Protein 2LSK (pdb70)

InterPro domains:
  IPR001126 UmuC domain [PF00817] (422-451)
  IPR001126 UmuC domain [PF00817] (505-622)
  IPR001126 UmuC domain [PS50173] (419-653)
  IPR001357 BRCT domain [PF00533] (45-118)
  IPR001357 BRCT domain [PS50172] (44-131)
  IPR001357 BRCT domain [SM00292] (46-121)
  IPR012112 DNA repair protein Rev1 [PIRSF036573] (1-1250)
  IPR017961 DNA polymerase, Y-family, little finger domain [PF11799] (709-828)
  IPR025527 HUWE1/REV1, ubiquitin-binding motif [PF14377] (934-954)
  IPR025527 HUWE1/REV1, ubiquitin-binding motif [PF14377] (1013-1042)
  IPR031991 DNA repair protein Rev1, C-terminal [PF16727] (1167-1248)
  IPR036420 BRCT domain superfamily [G3DSA:3.40.50.10190] (38-133)
  IPR036420 BRCT domain superfamily [SSF52113] (41-131)
  IPR036775 DNA polymerase, Y-family, little finger domain superfamily [G3DSA:3.30.1490.100] (708-833)
  IPR036775 DNA polymerase, Y-family, little finger domain superfamily [SSF100879] (708-822)
  IPR038401 Rev1, C-terminal domain superfamily [G3DSA:1.20.58.1280] (1140-1242)
  IPR043128 Reverse transcriptase/Diguanylate cyclase domain [G3DSA:3.30.70.270] (380-452)
  IPR043128 Reverse transcriptase/Diguanylate cyclase domain [G3DSA:3.30.70.270] (538-631)
  IPR043502 DNA/RNA polymerase superfamily [SSF56672] (400-703)
  IPR047346 DNA repair protein REV1, ubiquitin-binding motif 1/2 [cd19318] (929-962)

Foldseek 3Di:
DADPNQDDLVRRLVVVLCVLVVPQDDDVVNLVRLLVVLLVCVVVVVCVSVLSVLLRLLVRLVVDPPGVSVVSNVVNQVSNQVSCCVRVNGHDDPD/DDPDDDPVVVVVVVVD

Nearest PDB structures (foldseek):
  4ext-assembly2_A-2  TM=9.002E-01  e=3.610E-11  Homo sapiens
  2n1g-assembly1_A  TM=8.782E-01  e=1.124E-10  Homo sapiens
  4fjo-assembly1_A  TM=9.033E-01  e=3.318E-10  Mus musculus
  6ws0-assembly1_HHH-2  TM=9.053E-01  e=3.502E-10  Homo sapiens
  3vu7-assembly1_H  TM=8.871E-01  e=9.790E-10  Homo sapiens

Solvent-accessible surface area: 6961 Å² total; per-residue (Å²): 72,78,4,0,18,4,92,98,126,91,46,2,68,70,41,6,144,91,2,3,80,98,46,118,14,30,87,96,69,1,2,51,39,0,11,122,17,0,40,65,10,10,131,107,150,61,36,152,19,0,40,43,6,0,97,72,4,38,136,10,1,123,132,18,82,132,92,63,19,68,103,0,60,80,83,0,33,80,35,1,17,82,26,16,82,144,68,160,45,56,60,41,148,27,142,230,107,104,75,90,125,34,49,0,79,67,77,41,153,124,117

Stru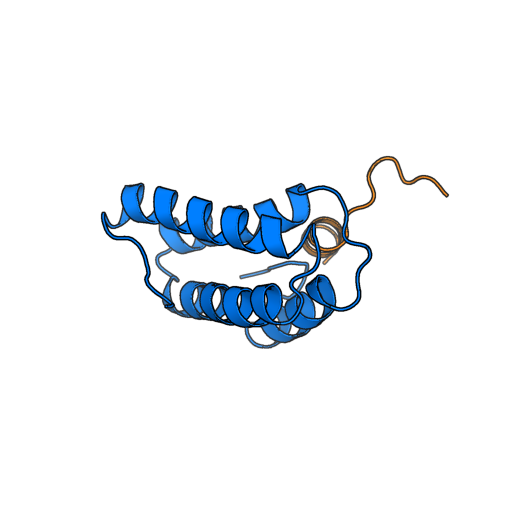cture (mmCIF, N/CA/C/O backbone):
data_2LSK
#
_entry.id   2LSK
#
loop_
_entity.id
_entity.type
_entity.pdbx_description
1 polymer 'DNA repair protein REV1'
2 polymer 'DNA polymerase eta'
#
loop_
_atom_site.group_PDB
_atom_site.id
_atom_site.type_symbol
_atom_site.label_atom_id
_atom_site.label_alt_id
_atom_site.label_comp_id
_atom_site.label_asym_id
_atom_site.label_entity_id
_atom_site.label_seq_id
_atom_site.pdbx_PDB_ins_code
_atom_site.Cartn_x
_atom_site.Cartn_y
_atom_site.Cartn_z
_atom_site.occupancy
_atom_site.B_iso_or_equiv
_atom_site.auth_seq_id
_atom_site.auth_comp_id
_atom_site.auth_asym_id
_atom_site.auth_atom_id
_atom_site.pdbx_PDB_model_num
ATOM 1 N N . GLY A 1 1 ? 5.060 -14.245 -2.482 1.00 0.00 1157 GLY A N 1
ATOM 2 C CA . GLY A 1 1 ? 3.741 -13.597 -2.262 1.00 0.00 1157 GLY A CA 1
ATOM 3 C C . GLY A 1 1 ? 3.699 -12.727 -1.011 1.00 0.00 1157 GLY A C 1
ATOM 4 O O . GLY A 1 1 ? 2.610 -12.397 -0.514 1.00 0.00 1157 GLY A O 1
ATOM 8 N N . ASN A 1 2 ? 4.886 -12.334 -0.520 1.00 0.00 1158 ASN A N 1
ATOM 9 C CA . ASN A 1 2 ? 5.032 -11.543 0.718 1.00 0.00 1158 ASN A CA 1
ATOM 10 C C . ASN A 1 2 ? 4.694 -10.064 0.454 1.00 0.00 1158 ASN A C 1
ATOM 11 O O . ASN A 1 2 ? 5.081 -9.509 -0.582 1.00 0.00 1158 ASN A O 1
ATOM 22 N N . LEU A 1 3 ? 3.976 -9.443 1.406 1.00 0.00 1159 LEU A N 1
ATOM 23 C CA . LEU A 1 3 ? 3.467 -8.069 1.282 1.00 0.00 1159 LEU A CA 1
ATOM 24 C C . LEU A 1 3 ? 3.295 -7.471 2.692 1.00 0.00 1159 LEU A C 1
ATOM 25 O O . LEU A 1 3 ? 2.466 -7.954 3.466 1.00 0.00 1159 LEU A O 1
ATOM 41 N N . ALA A 1 4 ? 4.105 -6.437 3.011 1.00 0.00 1160 ALA A N 1
ATOM 42 C CA . ALA A 1 4 ? 4.234 -5.856 4.377 1.00 0.00 1160 ALA A CA 1
ATOM 43 C C . ALA A 1 4 ? 4.496 -6.934 5.445 1.00 0.00 1160 ALA A C 1
ATOM 44 O O . ALA A 1 4 ? 3.960 -6.877 6.554 1.00 0.00 1160 ALA A O 1
ATOM 51 N N . GLY A 1 5 ? 5.308 -7.937 5.078 1.00 0.00 1161 GLY A N 1
ATOM 52 C CA . GLY A 1 5 ? 5.691 -9.014 5.993 1.00 0.00 1161 GLY A CA 1
ATOM 53 C C . GLY A 1 5 ? 4.694 -10.168 6.018 1.00 0.00 1161 GLY A C 1
ATOM 54 O O . GLY A 1 5 ? 5.033 -11.281 6.442 1.00 0.00 1161 GLY A O 1
ATOM 58 N N . ALA A 1 6 ? 3.469 -9.895 5.555 1.00 0.00 1162 ALA A N 1
ATOM 59 C CA . ALA A 1 6 ? 2.393 -10.876 5.482 1.00 0.00 1162 ALA A CA 1
ATOM 60 C C . ALA A 1 6 ? 2.645 -11.845 4.322 1.00 0.00 1162 ALA A C 1
ATOM 61 O O . ALA A 1 6 ? 2.759 -11.425 3.168 1.00 0.00 1162 ALA A O 1
ATOM 68 N N . VAL A 1 7 ? 2.723 -13.134 4.644 1.00 0.00 1163 VAL A N 1
ATOM 69 C CA . VAL A 1 7 ? 3.155 -14.171 3.702 1.00 0.00 1163 VAL A CA 1
ATOM 70 C C . VAL A 1 7 ? 1.942 -14.769 2.957 1.00 0.00 1163 VAL A C 1
ATOM 71 O O . VAL A 1 7 ? 1.979 -14.973 1.737 1.00 0.00 1163 VAL A O 1
ATOM 84 N N . GLU A 1 8 ? 0.858 -15.004 3.711 1.00 0.00 1164 GLU A N 1
ATOM 85 C CA . GLU A 1 8 ? -0.375 -15.627 3.205 1.00 0.00 1164 GLU A CA 1
ATOM 86 C C . GLU A 1 8 ? -1.347 -14.557 2.664 1.00 0.00 1164 GLU A C 1
ATOM 87 O O . GLU A 1 8 ? -1.215 -13.370 2.976 1.00 0.00 1164 GLU A O 1
ATOM 99 N N . PHE A 1 9 ? -2.340 -15.004 1.881 1.00 0.00 1165 PHE A N 1
ATOM 100 C CA . PHE A 1 9 ? -3.290 -14.113 1.177 1.00 0.00 1165 PHE A CA 1
ATOM 101 C C . PHE A 1 9 ? -4.306 -13.509 2.172 1.00 0.00 1165 PHE A C 1
ATOM 102 O O . PHE A 1 9 ? -4.760 -12.369 2.002 1.00 0.00 1165 PHE A O 1
ATOM 119 N N . ASN A 1 10 ? -4.657 -14.293 3.211 1.00 0.00 1166 ASN A N 1
ATOM 120 C CA . ASN A 1 10 ? -5.536 -13.826 4.305 1.00 0.00 1166 ASN A CA 1
ATOM 121 C C . ASN A 1 10 ? -4.779 -12.853 5.237 1.00 0.00 1166 ASN A C 1
ATOM 122 O O . ASN A 1 10 ? -5.386 -11.954 5.834 1.00 0.00 1166 ASN A O 1
ATOM 133 N N . ASP A 1 11 ? -3.444 -13.045 5.334 1.00 0.00 1167 ASP A N 1
ATOM 134 C CA . ASP A 1 11 ? -2.569 -12.225 6.191 1.00 0.00 1167 ASP A CA 1
ATOM 135 C C . ASP A 1 11 ? -2.436 -10.811 5.629 1.00 0.00 1167 ASP A C 1
ATOM 136 O O . ASP A 1 11 ? -2.576 -9.848 6.373 1.00 0.00 1167 ASP A O 1
ATOM 145 N N . VAL A 1 12 ? -2.154 -10.700 4.304 1.00 0.00 1168 VAL A N 1
ATOM 146 C CA . VAL A 1 12 ? -1.938 -9.388 3.634 1.00 0.00 1168 VAL A CA 1
ATOM 147 C C . VAL A 1 12 ? -3.184 -8.511 3.738 1.00 0.00 1168 VAL A C 1
ATOM 148 O O . VAL A 1 12 ? -3.096 -7.302 3.886 1.00 0.00 1168 VAL A O 1
ATOM 161 N N . LYS A 1 13 ? -4.339 -9.165 3.715 1.00 0.00 1169 LYS A N 1
ATOM 162 C CA . LYS A 1 13 ? -5.635 -8.496 3.721 1.00 0.00 1169 LYS A CA 1
ATOM 163 C C . LYS A 1 13 ? -5.864 -7.846 5.104 1.00 0.00 1169 LYS A C 1
ATOM 164 O O . LYS A 1 13 ? -6.144 -6.645 5.204 1.00 0.00 1169 LYS A O 1
ATOM 183 N N . THR A 1 14 ? -5.646 -8.659 6.149 1.00 0.00 1170 THR A N 1
ATOM 184 C CA . THR A 1 14 ? -5.830 -8.270 7.557 1.00 0.00 1170 THR A CA 1
ATOM 185 C C . THR A 1 14 ? -4.753 -7.259 8.021 1.00 0.00 1170 THR A C 1
ATOM 186 O O . THR A 1 14 ? -5.047 -6.336 8.787 1.00 0.00 1170 THR A O 1
ATOM 197 N N . LEU A 1 15 ? -3.520 -7.423 7.509 1.00 0.00 1171 LEU A N 1
ATOM 198 C CA . LEU A 1 15 ? -2.358 -6.613 7.935 1.00 0.00 1171 LEU A CA 1
ATOM 199 C C . LEU A 1 15 ? -2.445 -5.223 7.299 1.00 0.00 1171 LEU A C 1
ATOM 200 O O . LEU A 1 15 ? -2.196 -4.220 7.970 1.00 0.00 1171 LEU A O 1
ATOM 216 N N . LEU A 1 16 ? -2.801 -5.175 5.998 1.00 0.00 1172 LEU A N 1
ATOM 217 C CA . LEU A 1 16 ? -2.966 -3.900 5.264 1.00 0.00 1172 LEU A CA 1
ATOM 218 C C . LEU A 1 16 ? -4.247 -3.192 5.687 1.00 0.00 1172 LEU A C 1
ATOM 219 O O . LEU A 1 16 ? -4.367 -1.976 5.530 1.00 0.00 1172 LEU A O 1
ATOM 235 N N . ARG A 1 17 ? -5.191 -3.969 6.244 1.00 0.00 1173 ARG A N 1
ATOM 236 C CA . ARG A 1 17 ? -6.399 -3.427 6.878 1.00 0.00 1173 ARG A CA 1
ATOM 237 C C . ARG A 1 17 ? -6.021 -2.589 8.115 1.00 0.00 1173 ARG A C 1
ATOM 238 O O . ARG A 1 17 ? -6.574 -1.518 8.340 1.00 0.00 1173 ARG A O 1
ATOM 259 N N . GLU A 1 18 ? -5.061 -3.109 8.901 1.00 0.00 1174 GLU A N 1
ATOM 260 C CA . GLU A 1 18 ? -4.507 -2.402 10.069 1.00 0.00 1174 GLU A CA 1
ATOM 261 C C . GLU A 1 18 ? -3.636 -1.220 9.610 1.00 0.00 1174 GLU A C 1
ATOM 262 O O . GLU A 1 18 ? -3.810 -0.103 10.086 1.00 0.00 1174 GLU A O 1
ATOM 274 N N . TRP A 1 19 ? -2.768 -1.482 8.607 1.00 0.00 1175 TRP A N 1
ATOM 275 C CA . TRP A 1 19 ? -1.741 -0.519 8.108 1.00 0.00 1175 TRP A CA 1
ATOM 276 C C . TRP A 1 19 ? -2.362 0.832 7.730 1.00 0.00 1175 TRP A C 1
ATOM 277 O O . TRP A 1 19 ? -1.779 1.894 7.965 1.00 0.00 1175 TRP A O 1
ATOM 298 N N . ILE A 1 20 ? -3.566 0.771 7.175 1.00 0.00 1176 ILE A N 1
ATOM 299 C CA . ILE A 1 20 ? -4.245 1.945 6.647 1.00 0.00 1176 ILE A CA 1
ATOM 300 C C . ILE A 1 20 ? -5.092 2.672 7.715 1.00 0.00 1176 ILE A C 1
ATOM 301 O O . ILE A 1 20 ? -5.237 3.893 7.665 1.00 0.00 1176 ILE A O 1
ATOM 317 N N . THR A 1 21 ? -5.629 1.923 8.690 1.00 0.00 1177 THR A N 1
ATOM 318 C CA . THR A 1 21 ? -6.622 2.464 9.647 1.00 0.00 1177 THR A CA 1
ATOM 319 C C . THR A 1 21 ? -5.979 2.899 10.980 1.00 0.00 1177 THR A C 1
ATOM 320 O O . THR A 1 21 ? -6.511 3.786 11.657 1.00 0.00 1177 THR A O 1
ATOM 331 N N . THR A 1 22 ? -4.828 2.301 11.352 1.00 0.00 1178 THR A N 1
ATOM 332 C CA . THR A 1 22 ? -4.278 2.442 12.722 1.00 0.00 1178 THR A CA 1
ATOM 333 C C . THR A 1 22 ? -2.902 3.137 12.747 1.00 0.00 1178 THR A C 1
ATOM 334 O O . THR A 1 22 ? -2.457 3.569 13.818 1.00 0.00 1178 THR A O 1
ATOM 345 N N . ILE A 1 23 ? -2.231 3.259 11.582 1.00 0.00 1179 ILE A N 1
ATOM 346 C CA . ILE A 1 23 ? -0.829 3.732 11.522 1.00 0.00 1179 ILE A CA 1
ATOM 347 C C . ILE A 1 23 ? -0.755 5.234 11.176 1.00 0.00 1179 ILE A C 1
ATOM 348 O O . ILE A 1 23 ? -1.608 5.777 10.460 1.00 0.00 1179 ILE A O 1
ATOM 364 N N . SER A 1 24 ? 0.290 5.866 11.726 1.00 0.00 1180 SER A N 1
ATOM 365 C CA . SER A 1 24 ? 0.721 7.264 11.492 1.00 0.00 1180 SER A CA 1
ATOM 366 C C . SER A 1 24 ? 1.320 7.457 10.080 1.00 0.00 1180 SER A C 1
ATOM 367 O O . SER A 1 24 ? 2.021 8.449 9.837 1.00 0.00 1180 SER A O 1
ATOM 375 N N . ASP A 1 25 ? 0.974 6.564 9.159 1.00 0.00 1181 ASP A N 1
ATOM 376 C CA . ASP A 1 25 ? 1.905 5.946 8.225 1.00 0.00 1181 ASP A CA 1
ATOM 377 C C . ASP A 1 25 ? 2.911 6.898 7.531 1.00 0.00 1181 ASP A C 1
ATOM 378 O O . ASP A 1 25 ? 2.527 7.940 6.991 1.00 0.00 1181 ASP A O 1
ATOM 387 N N . PRO A 1 26 ? 4.242 6.532 7.683 1.00 0.00 1182 PRO A N 1
ATOM 388 C CA . PRO A 1 26 ? 5.445 7.024 6.947 1.00 0.00 1182 PRO A CA 1
ATOM 389 C C . PRO A 1 26 ? 5.252 7.561 5.512 1.00 0.00 1182 PRO A C 1
ATOM 390 O O . PRO A 1 26 ? 4.165 7.567 4.944 1.00 0.00 1182 PRO A O 1
ATOM 401 N N . MET A 1 27 ? 6.390 8.023 4.960 1.00 0.00 1183 MET A N 1
ATOM 402 C CA . MET A 1 27 ? 6.507 8.593 3.605 1.00 0.00 1183 MET A CA 1
ATOM 403 C C . MET A 1 27 ? 5.895 7.652 2.542 1.00 0.00 1183 MET A C 1
ATOM 404 O O . MET A 1 27 ? 5.817 6.436 2.744 1.00 0.00 1183 MET A O 1
ATOM 418 N N . GLU A 1 28 ? 5.498 8.233 1.393 1.00 0.00 1184 GLU A N 1
ATOM 419 C CA . GLU A 1 28 ? 4.695 7.546 0.346 1.00 0.00 1184 GLU A CA 1
ATOM 420 C C . GLU A 1 28 ? 5.355 6.260 -0.216 1.00 0.00 1184 GLU A C 1
ATOM 421 O O . GLU A 1 28 ? 4.701 5.535 -0.959 1.00 0.00 1184 GLU A O 1
ATOM 433 N N . GLU A 1 29 ? 6.632 5.986 0.153 1.00 0.00 1185 GLU A N 1
ATOM 434 C CA . GLU A 1 29 ? 7.338 4.720 -0.169 1.00 0.00 1185 GLU A CA 1
ATOM 435 C C . GLU A 1 29 ? 6.489 3.478 0.177 1.00 0.00 1185 GLU A C 1
ATOM 436 O O . GLU A 1 29 ? 6.465 2.515 -0.583 1.00 0.00 1185 GLU A O 1
ATOM 448 N N . ASP A 1 30 ? 5.807 3.541 1.336 1.00 0.00 1186 ASP A N 1
ATOM 449 C CA . ASP A 1 30 ? 4.967 2.446 1.872 1.00 0.00 1186 ASP A CA 1
ATOM 450 C C . ASP A 1 30 ? 3.731 2.174 0.979 1.00 0.00 1186 ASP A C 1
ATOM 451 O O . ASP A 1 30 ? 3.257 1.035 0.880 1.00 0.00 1186 ASP A O 1
ATOM 460 N N . ILE A 1 31 ? 3.239 3.228 0.309 1.00 0.00 1187 ILE A N 1
ATOM 461 C CA . ILE A 1 31 ? 2.153 3.125 -0.699 1.00 0.00 1187 ILE A CA 1
ATOM 462 C C . ILE A 1 31 ? 2.733 2.538 -2.010 1.00 0.00 1187 ILE A C 1
ATOM 463 O O . ILE A 1 31 ? 2.152 1.640 -2.658 1.00 0.00 1187 ILE A O 1
ATOM 479 N N . LEU A 1 32 ? 3.915 3.056 -2.382 1.00 0.00 1188 LEU A N 1
ATOM 480 C CA . LEU A 1 32 ? 4.652 2.617 -3.572 1.00 0.00 1188 LEU A CA 1
ATOM 481 C C . LEU A 1 32 ? 5.116 1.155 -3.436 1.00 0.00 1188 LEU A C 1
ATOM 482 O O . LEU A 1 32 ? 5.387 0.525 -4.444 1.00 0.00 1188 LEU A O 1
ATOM 498 N N . GLN A 1 33 ? 5.184 0.618 -2.192 1.00 0.00 1189 GLN A N 1
ATOM 499 C CA . GLN A 1 33 ? 5.461 -0.820 -1.950 1.00 0.00 1189 GLN A CA 1
ATOM 500 C C . GLN A 1 33 ? 4.370 -1.691 -2.598 1.00 0.00 1189 GLN A C 1
ATOM 501 O O . GLN A 1 33 ? 4.668 -2.700 -3.258 1.00 0.00 1189 GLN A O 1
ATOM 515 N N . VAL A 1 34 ? 3.103 -1.272 -2.404 1.00 0.00 1190 VAL A N 1
ATOM 516 C CA . VAL A 1 34 ? 1.937 -1.996 -2.943 1.00 0.00 1190 VAL A CA 1
ATOM 517 C C . VAL A 1 34 ? 1.877 -1.796 -4.468 1.00 0.00 1190 VAL A C 1
ATOM 518 O O . VAL A 1 34 ? 1.459 -2.699 -5.191 1.00 0.00 1190 VAL A O 1
ATOM 531 N N . VAL A 1 35 ? 2.304 -0.596 -4.935 1.00 0.00 1191 VAL A N 1
ATOM 532 C CA . VAL A 1 35 ? 2.454 -0.312 -6.388 1.00 0.00 1191 VAL A CA 1
ATOM 533 C C . VAL A 1 35 ? 3.470 -1.286 -7.040 1.00 0.00 1191 VAL A C 1
ATOM 534 O O . VAL A 1 35 ? 3.223 -1.830 -8.132 1.00 0.00 1191 VAL A O 1
ATOM 547 N N . LYS A 1 36 ? 4.606 -1.503 -6.348 1.00 0.00 1192 LYS A N 1
ATOM 548 C CA . LYS A 1 36 ? 5.665 -2.432 -6.798 1.00 0.00 1192 LYS A CA 1
ATOM 549 C C . LYS A 1 36 ? 5.115 -3.855 -6.882 1.00 0.00 1192 LYS A C 1
ATOM 550 O O . LYS A 1 36 ? 5.359 -4.553 -7.852 1.00 0.00 1192 LYS A O 1
ATOM 569 N N . TYR A 1 37 ? 4.337 -4.237 -5.856 1.00 0.00 1193 TYR A N 1
ATOM 570 C CA . TYR A 1 37 ? 3.694 -5.562 -5.768 1.00 0.00 1193 TYR A CA 1
ATOM 571 C C . TYR A 1 37 ? 2.698 -5.762 -6.922 1.00 0.00 1193 TYR A C 1
ATOM 572 O O . TYR A 1 37 ? 2.571 -6.855 -7.441 1.00 0.00 1193 TYR A O 1
ATOM 590 N N . CYS A 1 38 ? 2.015 -4.679 -7.320 1.00 0.00 1194 CYS A N 1
ATOM 591 C CA . CYS A 1 38 ? 1.098 -4.691 -8.469 1.00 0.00 1194 CYS A CA 1
ATOM 592 C C . CYS A 1 38 ? 1.859 -4.963 -9.770 1.00 0.00 1194 CYS A C 1
ATOM 593 O O . CYS A 1 38 ? 1.421 -5.767 -10.594 1.00 0.00 1194 CYS A O 1
ATOM 601 N N . THR A 1 39 ? 3.024 -4.309 -9.903 1.00 0.00 1195 THR A N 1
ATOM 602 C CA . THR A 1 39 ? 3.898 -4.449 -11.077 1.00 0.00 1195 THR A CA 1
ATOM 603 C C . THR A 1 39 ? 4.496 -5.879 -11.160 1.00 0.00 1195 THR A C 1
ATOM 604 O O . THR A 1 39 ? 4.549 -6.465 -12.239 1.00 0.00 1195 THR A O 1
ATOM 615 N N . ASP A 1 40 ? 4.919 -6.432 -10.002 1.00 0.00 1196 ASP A N 1
ATOM 616 C CA . ASP A 1 40 ? 5.456 -7.806 -9.898 1.00 0.00 1196 ASP A CA 1
ATOM 617 C C . ASP A 1 40 ? 4.373 -8.834 -10.264 1.00 0.00 1196 ASP A C 1
ATOM 618 O O . ASP A 1 40 ? 4.603 -9.704 -11.086 1.00 0.00 1196 ASP A O 1
ATOM 627 N N . LEU A 1 41 ? 3.176 -8.680 -9.679 1.00 0.00 1197 LEU A N 1
ATOM 628 C CA . LEU A 1 41 ? 2.010 -9.573 -9.924 1.00 0.00 1197 LEU A CA 1
ATOM 629 C C . LEU A 1 41 ? 1.527 -9.437 -11.390 1.00 0.00 1197 LEU A C 1
ATOM 630 O O . LEU A 1 41 ? 0.861 -10.326 -11.915 1.00 0.00 1197 LEU A O 1
ATOM 646 N N . ILE A 1 42 ? 1.855 -8.296 -12.018 1.00 0.00 1198 ILE A N 1
ATOM 647 C CA . ILE A 1 42 ? 1.664 -8.059 -13.462 1.00 0.00 1198 ILE A CA 1
ATOM 648 C C . ILE A 1 42 ? 2.657 -8.912 -14.296 1.00 0.00 1198 ILE A C 1
ATOM 649 O O . ILE A 1 42 ? 2.259 -9.512 -15.307 1.00 0.00 1198 ILE A O 1
ATOM 665 N N . GLU A 1 43 ? 3.932 -8.978 -13.851 1.00 0.00 1199 GLU A N 1
ATOM 666 C CA . GLU A 1 43 ? 4.984 -9.790 -14.530 1.00 0.00 1199 GLU A CA 1
ATOM 667 C C . GLU A 1 43 ? 4.658 -11.290 -14.398 1.00 0.00 1199 GLU A C 1
ATOM 668 O O . GLU A 1 43 ? 4.783 -12.065 -15.349 1.00 0.00 1199 GLU A O 1
ATOM 680 N N . GLU A 1 44 ? 4.212 -11.654 -13.188 1.00 0.00 1200 GLU A N 1
ATOM 681 C CA . GLU A 1 44 ? 3.952 -13.041 -12.771 1.00 0.00 1200 GLU A CA 1
ATOM 682 C C . GLU A 1 44 ? 2.552 -13.510 -13.199 1.00 0.00 1200 GLU A C 1
ATOM 683 O O . GLU A 1 44 ? 2.263 -14.713 -13.158 1.00 0.00 1200 GLU A O 1
ATOM 695 N N . LYS A 1 45 ? 1.702 -12.534 -13.600 1.00 0.00 1201 LYS A N 1
ATOM 696 C CA . LYS A 1 45 ? 0.317 -12.758 -14.065 1.00 0.00 1201 LYS A CA 1
ATOM 697 C C . LYS A 1 45 ? -0.584 -13.356 -12.954 1.00 0.00 1201 LYS A C 1
ATOM 698 O O . LYS A 1 45 ? -1.531 -14.097 -13.236 1.00 0.00 1201 LYS A O 1
ATOM 717 N N . ASP A 1 46 ? -0.300 -12.973 -11.690 1.00 0.00 1202 ASP A N 1
ATOM 718 C CA . ASP A 1 46 ? -1.115 -13.358 -10.508 1.00 0.00 1202 ASP A CA 1
ATOM 719 C C . ASP A 1 46 ? -2.080 -12.209 -10.146 1.00 0.00 1202 ASP A C 1
ATOM 720 O O . ASP A 1 46 ? -2.350 -11.934 -8.962 1.00 0.00 1202 ASP A O 1
ATOM 729 N N . LEU A 1 47 ? -2.672 -11.595 -11.186 1.00 0.00 1203 LEU A N 1
ATOM 730 C CA . LEU A 1 47 ? -3.522 -10.389 -11.041 1.00 0.00 1203 LEU A CA 1
ATOM 731 C C . LEU A 1 47 ? -4.902 -10.754 -10.453 1.00 0.00 1203 LEU A C 1
ATOM 732 O O . LEU A 1 47 ? -5.710 -9.873 -10.154 1.00 0.00 1203 LEU A O 1
ATOM 748 N N . GLU A 1 48 ? -5.159 -12.063 -10.301 1.00 0.00 1204 GLU A N 1
ATOM 749 C CA . GLU A 1 48 ? -6.353 -12.580 -9.621 1.00 0.00 1204 GLU A CA 1
ATOM 750 C C . GLU A 1 48 ? -6.412 -12.069 -8.159 1.00 0.00 1204 GLU A C 1
ATOM 751 O O . GLU A 1 48 ? -7.423 -11.510 -7.706 1.00 0.00 1204 GLU A O 1
ATOM 763 N N . LYS A 1 49 ? -5.282 -12.229 -7.458 1.00 0.00 1205 LYS A N 1
ATOM 764 C CA . LYS A 1 49 ? -5.123 -11.886 -6.048 1.00 0.00 1205 LYS A CA 1
ATOM 765 C C . LYS A 1 49 ? -4.792 -10.389 -5.923 1.00 0.00 1205 LYS A C 1
ATOM 766 O O . LYS A 1 49 ? -5.107 -9.754 -4.913 1.00 0.00 1205 LYS A O 1
ATOM 785 N N . LEU A 1 50 ? -4.154 -9.829 -6.958 1.00 0.00 1206 LEU A N 1
ATOM 786 C CA . LEU A 1 50 ? -3.784 -8.413 -6.970 1.00 0.00 1206 LEU A CA 1
ATOM 787 C C . LEU A 1 50 ? -5.047 -7.542 -7.109 1.00 0.00 1206 LEU A C 1
ATOM 788 O O . LEU A 1 50 ? -5.152 -6.519 -6.447 1.00 0.00 1206 LEU A O 1
ATOM 804 N N . ASP A 1 51 ? -6.010 -7.993 -7.941 1.00 0.00 1207 ASP A N 1
ATOM 805 C CA . ASP A 1 51 ? -7.349 -7.346 -8.080 1.00 0.00 1207 ASP A CA 1
ATOM 806 C C . ASP A 1 51 ? -8.082 -7.320 -6.732 1.00 0.00 1207 ASP A C 1
ATOM 807 O O . ASP A 1 51 ? -8.777 -6.349 -6.404 1.00 0.00 1207 ASP A O 1
ATOM 816 N N . LEU A 1 52 ? -7.909 -8.411 -5.965 1.00 0.00 1208 LEU A N 1
ATOM 817 C CA . LEU A 1 52 ? -8.441 -8.547 -4.607 1.00 0.00 1208 LEU A CA 1
ATOM 818 C C . LEU A 1 52 ? -7.865 -7.411 -3.743 1.00 0.00 1208 LEU A C 1
ATOM 819 O O . LEU A 1 52 ? -8.610 -6.672 -3.101 1.00 0.00 1208 LEU A O 1
ATOM 835 N N . VAL A 1 53 ? -6.527 -7.266 -3.788 1.00 0.00 1209 VAL A N 1
ATOM 836 C CA . VAL A 1 53 ? -5.800 -6.219 -3.043 1.00 0.00 1209 VAL A CA 1
ATOM 837 C C . VAL A 1 53 ? -6.228 -4.793 -3.491 1.00 0.00 1209 VAL A C 1
ATOM 838 O O . VAL A 1 53 ? -6.394 -3.929 -2.650 1.00 0.00 1209 VAL A O 1
ATOM 851 N N . ILE A 1 54 ? -6.462 -4.583 -4.807 1.00 0.00 1210 ILE A N 1
ATOM 852 C CA . ILE A 1 54 ? -6.826 -3.249 -5.372 1.00 0.00 1210 ILE A CA 1
ATOM 853 C C . ILE A 1 54 ? -8.216 -2.807 -4.892 1.00 0.00 1210 ILE A C 1
ATOM 854 O O . ILE A 1 54 ? -8.404 -1.669 -4.462 1.00 0.00 1210 ILE A O 1
ATOM 870 N N . LYS A 1 55 ? -9.169 -3.736 -4.963 1.00 0.00 1211 LYS A N 1
ATOM 871 C CA . LYS A 1 55 ? -10.560 -3.506 -4.606 1.00 0.00 1211 LYS A CA 1
ATOM 872 C C . LYS A 1 55 ? -10.721 -3.348 -3.083 1.00 0.00 1211 LYS A C 1
ATOM 873 O O . LYS A 1 55 ? -11.560 -2.564 -2.620 1.00 0.00 1211 LYS A O 1
ATOM 892 N N . TYR A 1 56 ? -9.901 -4.086 -2.314 1.00 0.00 1212 TYR A N 1
ATOM 893 C CA . TYR A 1 56 ? -9.865 -3.968 -0.844 1.00 0.00 1212 TYR A CA 1
ATOM 894 C C . TYR A 1 56 ? -9.160 -2.667 -0.418 1.00 0.00 1212 TYR A C 1
ATOM 895 O O . TYR A 1 56 ? -9.570 -2.055 0.552 1.00 0.00 1212 TYR A O 1
ATOM 913 N N . MET A 1 57 ? -8.128 -2.233 -1.164 1.00 0.00 1213 MET A N 1
ATOM 914 C CA . MET A 1 57 ? -7.468 -0.928 -0.919 1.00 0.00 1213 MET A CA 1
ATOM 915 C C . MET A 1 57 ? -8.384 0.221 -1.345 1.00 0.00 1213 MET A C 1
ATOM 916 O O . MET A 1 57 ? -8.305 1.297 -0.780 1.00 0.00 1213 MET A O 1
ATOM 930 N N . LYS A 1 58 ? -9.253 -0.019 -2.343 1.00 0.00 1214 LYS A N 1
ATOM 931 C CA . LYS A 1 58 ? -10.280 0.950 -2.744 1.00 0.00 1214 LYS A CA 1
ATOM 932 C C . LYS A 1 58 ? -11.263 1.146 -1.582 1.00 0.00 1214 LYS A C 1
ATOM 933 O O . LYS A 1 58 ? -11.533 2.269 -1.170 1.00 0.00 1214 LYS A O 1
ATOM 952 N N . ARG A 1 59 ? -11.739 0.001 -1.059 1.00 0.00 1215 ARG A N 1
ATOM 953 C CA . ARG A 1 59 ? -12.642 -0.085 0.098 1.00 0.00 1215 ARG A CA 1
ATOM 954 C C . ARG A 1 59 ? -12.079 0.694 1.300 1.00 0.00 1215 ARG A C 1
ATOM 955 O O . ARG A 1 59 ? -12.747 1.566 1.853 1.00 0.00 1215 ARG A O 1
ATOM 976 N N . LEU A 1 60 ? -10.818 0.397 1.630 1.00 0.00 1216 LEU A N 1
ATOM 977 C CA . LEU A 1 60 ? -10.149 0.903 2.830 1.00 0.00 1216 LEU A CA 1
ATOM 978 C C . LEU A 1 60 ? -9.758 2.390 2.695 1.00 0.00 1216 LEU A C 1
ATOM 979 O O . LEU A 1 60 ? -9.869 3.120 3.656 1.00 0.00 1216 LEU A O 1
ATOM 995 N N . MET A 1 61 ? -9.288 2.824 1.503 1.00 0.00 1217 MET A N 1
ATOM 996 C CA . MET A 1 61 ? -8.856 4.238 1.262 1.00 0.00 1217 MET A CA 1
ATOM 997 C C . MET A 1 61 ? -10.073 5.166 1.130 1.00 0.00 1217 MET A C 1
ATOM 998 O O . MET A 1 61 ? -9.988 6.361 1.419 1.00 0.00 1217 MET A O 1
ATOM 1012 N N . GLN A 1 62 ? -11.195 4.590 0.684 1.00 0.00 1218 GLN A N 1
ATOM 1013 C CA . GLN A 1 62 ? -12.504 5.270 0.637 1.00 0.00 1218 GLN A CA 1
ATOM 1014 C C . GLN A 1 62 ? -13.140 5.331 2.046 1.00 0.00 1218 GLN A C 1
ATOM 1015 O O . GLN A 1 62 ? -13.814 6.307 2.389 1.00 0.00 1218 GLN A O 1
ATOM 1029 N N . GLN A 1 63 ? -12.905 4.291 2.865 1.00 0.00 1219 GLN A N 1
ATOM 1030 C CA . GLN A 1 63 ? -13.414 4.219 4.250 1.00 0.00 1219 GLN A CA 1
ATOM 1031 C C . GLN A 1 63 ? -12.532 5.039 5.220 1.00 0.00 1219 GLN A C 1
ATOM 1032 O O . GLN A 1 63 ? -13.022 5.582 6.214 1.00 0.00 1219 GLN A O 1
ATOM 1046 N N . SER A 1 64 ? -11.236 5.153 4.904 1.00 0.00 1220 SER A N 1
ATOM 1047 C CA . SER A 1 64 ? -10.243 5.843 5.753 1.00 0.00 1220 SER A CA 1
ATOM 1048 C C . SER A 1 64 ? -9.779 7.138 5.073 1.00 0.00 1220 SER A C 1
ATOM 1049 O O . SER A 1 64 ? -8.682 7.626 5.354 1.00 0.00 1220 SER A O 1
ATOM 1057 N N . VAL A 1 65 ? -10.652 7.698 4.203 1.00 0.00 1221 VAL A N 1
ATOM 1058 C CA . VAL A 1 65 ? -10.364 8.920 3.432 1.00 0.00 1221 VAL A CA 1
ATOM 1059 C C . VAL A 1 65 ? -10.077 10.131 4.357 1.00 0.00 1221 VAL A C 1
ATOM 1060 O O . VAL A 1 65 ? -10.972 10.821 4.855 1.00 0.00 1221 VAL A O 1
ATOM 1073 N N . GLU A 1 66 ? -8.798 10.321 4.621 1.00 0.00 1222 GLU A N 1
ATOM 1074 C CA . GLU A 1 66 ? -8.269 11.415 5.445 1.00 0.00 1222 GLU A CA 1
ATOM 1075 C C . GLU A 1 66 ? -6.915 11.834 4.877 1.00 0.00 1222 GLU A C 1
ATOM 1076 O O . GLU A 1 66 ? -5.935 11.099 5.040 1.00 0.00 1222 GLU A O 1
ATOM 1088 N N . SER A 1 67 ? -6.916 12.987 4.167 1.00 0.00 1223 SER A N 1
ATOM 1089 C CA . SER A 1 67 ? -5.723 13.670 3.617 1.00 0.00 1223 SER A CA 1
ATOM 1090 C C . SER A 1 67 ? -4.775 12.726 2.833 1.00 0.00 1223 SER A C 1
ATOM 1091 O O . SER A 1 67 ? -4.937 12.562 1.618 1.00 0.00 1223 SER A O 1
ATOM 1099 N N . VAL A 1 68 ? -3.843 12.062 3.553 1.00 0.00 1224 VAL A N 1
ATOM 1100 C CA . VAL A 1 68 ? -2.812 11.196 2.954 1.00 0.00 1224 VAL A CA 1
ATOM 1101 C C . VAL A 1 68 ? -3.426 9.948 2.293 1.00 0.00 1224 VAL A C 1
ATOM 1102 O O . VAL A 1 68 ? -2.946 9.510 1.251 1.00 0.00 1224 VAL A O 1
ATOM 1115 N N . TRP A 1 69 ? -4.505 9.410 2.891 1.00 0.00 1225 TRP A N 1
ATOM 1116 C CA . TRP A 1 69 ? -5.176 8.190 2.396 1.00 0.00 1225 TRP A CA 1
ATOM 1117 C C . TRP A 1 69 ? -6.045 8.491 1.171 1.00 0.00 1225 TRP A C 1
ATOM 1118 O O . TRP A 1 69 ? -6.216 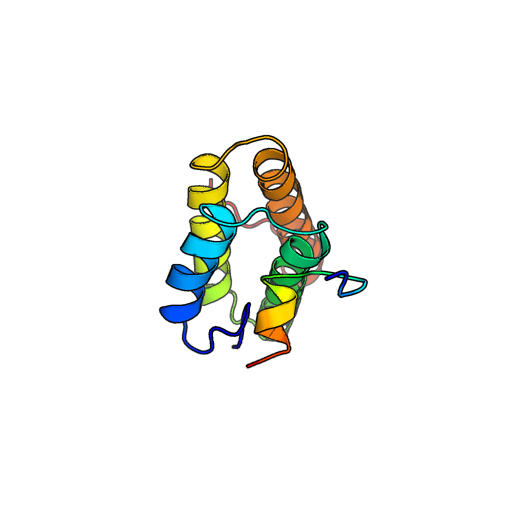7.636 0.295 1.00 0.00 1225 TRP A O 1
ATOM 1139 N N . ASN A 1 70 ? -6.582 9.721 1.129 1.00 0.00 1226 ASN A N 1
ATOM 1140 C CA . ASN A 1 70 ? -7.317 10.244 -0.035 1.00 0.00 1226 ASN A CA 1
ATOM 1141 C C . ASN A 1 70 ? -6.366 10.353 -1.239 1.00 0.00 1226 ASN A C 1
ATOM 1142 O O . ASN A 1 70 ? -6.690 9.922 -2.351 1.00 0.00 1226 ASN A O 1
ATOM 1153 N N . MET A 1 71 ? -5.175 10.919 -0.974 1.00 0.00 1227 MET A N 1
ATOM 1154 C CA . MET A 1 71 ? -4.103 11.050 -1.971 1.00 0.00 1227 MET A CA 1
ATOM 1155 C C . MET A 1 71 ? -3.555 9.669 -2.367 1.00 0.00 1227 MET A C 1
ATOM 1156 O O . MET A 1 71 ? -3.276 9.430 -3.540 1.00 0.00 1227 MET A O 1
ATOM 1170 N N . ALA A 1 72 ? -3.463 8.760 -1.374 1.00 0.00 1228 ALA A N 1
ATOM 1171 C CA . ALA A 1 72 ? -2.941 7.390 -1.560 1.00 0.00 1228 ALA A CA 1
ATOM 1172 C C . ALA A 1 72 ? -3.862 6.571 -2.463 1.00 0.00 1228 ALA A C 1
ATOM 1173 O O . ALA A 1 72 ? -3.396 5.699 -3.173 1.00 0.00 1228 ALA A O 1
ATOM 1180 N N . PHE A 1 73 ? -5.176 6.862 -2.397 1.00 0.00 1229 PHE A N 1
ATOM 1181 C CA . PHE A 1 73 ? -6.183 6.221 -3.261 1.00 0.00 1229 PHE A CA 1
ATOM 1182 C C . PHE A 1 73 ? -5.900 6.523 -4.745 1.00 0.00 1229 PHE A C 1
ATOM 1183 O O . PHE A 1 73 ? -5.870 5.610 -5.583 1.00 0.00 1229 PHE A O 1
ATOM 1200 N N . ASP A 1 74 ? -5.672 7.809 -5.045 1.00 0.00 1230 ASP A N 1
ATOM 1201 C CA . ASP A 1 74 ? -5.387 8.268 -6.415 1.00 0.00 1230 ASP A CA 1
ATOM 1202 C C . ASP A 1 74 ? -4.025 7.754 -6.891 1.00 0.00 1230 ASP A C 1
ATOM 1203 O O . ASP A 1 74 ? -3.897 7.307 -8.031 1.00 0.00 1230 ASP A O 1
ATOM 1212 N N . PHE A 1 75 ? -3.030 7.796 -5.984 1.00 0.00 1231 PHE A N 1
ATOM 1213 C CA . PHE A 1 75 ? -1.655 7.343 -6.268 1.00 0.00 1231 PHE A CA 1
ATOM 1214 C C . PHE A 1 75 ? -1.637 5.841 -6.586 1.00 0.00 1231 PHE A C 1
ATOM 1215 O O . PHE A 1 75 ? -1.076 5.423 -7.597 1.00 0.00 1231 PHE A O 1
ATOM 1232 N N . ILE A 1 76 ? -2.318 5.049 -5.745 1.00 0.00 1232 ILE A N 1
ATOM 1233 C CA . ILE A 1 76 ? -2.287 3.589 -5.847 1.00 0.00 1232 ILE A CA 1
ATOM 1234 C C . ILE A 1 76 ? -3.002 3.147 -7.132 1.00 0.00 1232 ILE A C 1
ATOM 1235 O O . ILE A 1 76 ? -2.417 2.429 -7.950 1.00 0.00 1232 ILE A O 1
ATOM 1251 N N . LEU A 1 77 ? -4.211 3.712 -7.352 1.00 0.00 1233 LEU A N 1
ATOM 1252 C CA . LEU A 1 77 ? -5.083 3.342 -8.473 1.00 0.00 1233 LEU A CA 1
ATOM 1253 C C . LEU A 1 77 ? -4.341 3.652 -9.788 1.00 0.00 1233 LEU A C 1
ATOM 1254 O O . LEU A 1 77 ? -3.993 2.732 -10.522 1.00 0.00 1233 LEU A O 1
ATOM 1270 N N . ASP A 1 78 ? -3.986 4.942 -9.970 1.00 0.00 1234 ASP A N 1
ATOM 1271 C CA . ASP A 1 78 ? -3.306 5.463 -11.184 1.00 0.00 1234 ASP A CA 1
ATOM 1272 C C . ASP A 1 78 ? -2.083 4.621 -11.596 1.00 0.00 1234 ASP A C 1
ATOM 1273 O O . ASP A 1 78 ? -1.974 4.198 -12.748 1.00 0.00 1234 ASP A O 1
ATOM 1282 N N . ASN A 1 79 ? -1.202 4.371 -10.625 1.00 0.00 1235 ASN A N 1
ATOM 1283 C CA . ASN A 1 79 ? 0.085 3.677 -10.852 1.00 0.00 1235 ASN A CA 1
ATOM 1284 C C . ASN A 1 79 ? -0.124 2.207 -11.288 1.00 0.00 1235 ASN A C 1
ATOM 1285 O O . ASN A 1 79 ? 0.553 1.712 -12.218 1.00 0.00 1235 ASN A O 1
ATOM 1296 N N . VAL A 1 80 ? -1.089 1.523 -10.655 1.00 0.00 1236 VAL A N 1
ATOM 1297 C CA . VAL A 1 80 ? -1.463 0.155 -11.064 1.00 0.00 1236 VAL A CA 1
ATOM 1298 C C . VAL A 1 80 ? -2.013 0.154 -12.507 1.00 0.00 1236 VAL A C 1
ATOM 1299 O O . VAL A 1 80 ? -1.663 -0.712 -13.311 1.00 0.00 1236 VAL A O 1
ATOM 1312 N N . GLN A 1 81 ? -2.809 1.189 -12.828 1.00 0.00 1237 GLN A N 1
ATOM 1313 C CA . GLN A 1 81 ? -3.528 1.293 -14.111 1.00 0.00 1237 GLN A CA 1
ATOM 1314 C C . GLN A 1 81 ? -2.585 1.596 -15.279 1.00 0.00 1237 GLN A C 1
ATOM 1315 O O . GLN A 1 81 ? -2.801 1.101 -16.384 1.00 0.00 1237 GLN A O 1
ATOM 1329 N N . VAL A 1 82 ? -1.543 2.410 -15.025 1.00 0.00 1238 VAL A N 1
ATOM 1330 C CA . VAL A 1 82 ? -0.571 2.791 -16.061 1.00 0.00 1238 VAL A CA 1
ATOM 1331 C C . VAL A 1 82 ? 0.350 1.601 -16.406 1.00 0.00 1238 VAL A C 1
ATOM 1332 O O . VAL A 1 82 ? 0.666 1.375 -17.587 1.00 0.00 1238 VAL A O 1
ATOM 1345 N N . VAL A 1 83 ? 0.765 0.820 -15.372 1.00 0.00 1239 VAL A N 1
ATOM 1346 C CA . VAL A 1 83 ? 1.584 -0.391 -15.603 1.00 0.00 1239 VAL A CA 1
ATOM 1347 C C . VAL A 1 83 ? 0.719 -1.506 -16.250 1.00 0.00 1239 VAL A C 1
ATOM 1348 O O . VAL A 1 83 ? 1.212 -2.322 -17.043 1.00 0.00 1239 VAL A O 1
ATOM 1361 N N . LEU A 1 84 ? -0.592 -1.504 -15.932 1.00 0.00 1240 LEU A N 1
ATOM 1362 C CA . LEU A 1 84 ? -1.557 -2.463 -16.512 1.00 0.00 1240 LEU A CA 1
ATOM 1363 C C . LEU A 1 84 ? -1.935 -2.063 -17.959 1.00 0.00 1240 LEU A C 1
ATOM 1364 O O . LEU A 1 84 ? -2.330 -2.905 -18.762 1.00 0.00 1240 LEU A O 1
ATOM 1380 N N . GLN A 1 85 ? -1.815 -0.764 -18.277 1.00 0.00 1241 GLN A N 1
ATOM 1381 C CA . GLN A 1 85 ? -1.927 -0.250 -19.660 1.00 0.00 1241 GLN A CA 1
ATOM 1382 C C . GLN A 1 85 ? -0.703 -0.677 -20.483 1.00 0.00 1241 GLN A C 1
ATOM 1383 O O . GLN A 1 85 ? -0.819 -1.002 -21.669 1.00 0.00 1241 GLN A O 1
ATOM 1397 N N . GLN A 1 86 ? 0.459 -0.679 -19.825 1.00 0.00 1242 GLN A N 1
ATOM 1398 C CA . GLN A 1 86 ? 1.727 -1.109 -20.414 1.00 0.00 1242 GLN A CA 1
ATOM 1399 C C . GLN A 1 86 ? 1.685 -2.610 -20.799 1.00 0.00 1242 GLN A C 1
ATOM 1400 O O . GLN A 1 86 ? 2.045 -2.973 -21.931 1.00 0.00 1242 GLN A O 1
ATOM 1414 N N . THR A 1 87 ? 1.216 -3.467 -19.865 1.00 0.00 1243 THR A N 1
ATOM 1415 C CA . THR A 1 87 ? 1.226 -4.935 -20.056 1.00 0.00 1243 THR A CA 1
ATOM 1416 C C . THR A 1 87 ? -0.032 -5.445 -20.804 1.00 0.00 1243 THR A C 1
ATOM 1417 O O . THR A 1 87 ? 0.082 -6.199 -21.775 1.00 0.00 1243 THR A O 1
ATOM 1428 N N . TYR A 1 88 ? -1.226 -5.035 -20.352 1.00 0.00 1244 TYR A N 1
ATOM 1429 C CA . TYR A 1 88 ? -2.502 -5.617 -20.806 1.00 0.00 1244 TYR A CA 1
ATOM 1430 C C . TYR A 1 88 ? -3.207 -4.693 -21.814 1.00 0.00 1244 TYR A C 1
ATOM 1431 O O . TYR A 1 88 ? -3.984 -5.158 -22.659 1.00 0.00 1244 TYR A O 1
ATOM 1449 N N . GLY A 1 89 ? -2.941 -3.382 -21.706 1.00 0.00 1245 GLY A N 1
ATOM 1450 C CA . GLY A 1 89 ? -3.526 -2.386 -22.612 1.00 0.00 1245 GLY A CA 1
ATOM 1451 C C . GLY A 1 89 ? -4.861 -1.839 -22.126 1.00 0.00 1245 GLY A C 1
ATOM 1452 O O . GLY A 1 89 ? -5.436 -0.955 -22.766 1.00 0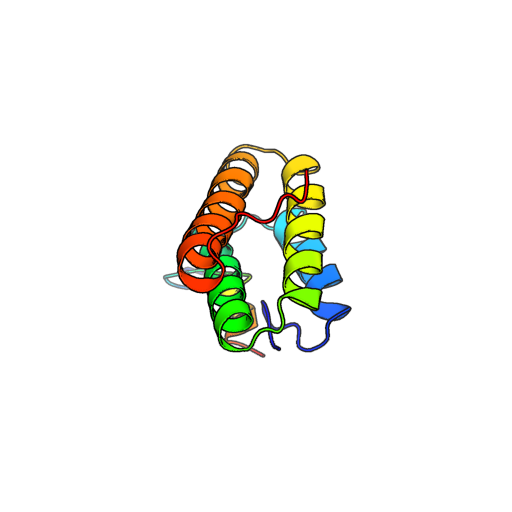.00 1245 GLY A O 1
ATOM 1456 N N . SER A 1 90 ? -5.377 -2.379 -21.008 1.00 0.00 1246 SER A N 1
ATOM 1457 C CA . SER A 1 90 ? -6.646 -1.940 -20.411 1.00 0.00 1246 SER A CA 1
ATOM 1458 C C . SER A 1 90 ? -6.452 -1.604 -18.924 1.00 0.00 1246 SER A C 1
ATOM 1459 O O . SER A 1 90 ? -5.596 -2.186 -18.246 1.00 0.00 1246 SER A O 1
ATOM 1467 N N . THR A 1 91 ? -7.247 -0.638 -18.441 1.00 0.00 1247 THR A N 1
ATOM 1468 C CA . THR A 1 91 ? -7.299 -0.245 -17.030 1.00 0.00 1247 THR A CA 1
ATOM 1469 C C . THR A 1 91 ? -8.318 -1.126 -16.268 1.00 0.00 1247 THR A C 1
ATOM 1470 O O . THR A 1 91 ? -9.434 -1.335 -16.758 1.00 0.00 1247 THR A O 1
ATOM 1481 N N . LEU A 1 92 ? -7.923 -1.636 -15.082 1.00 0.00 1248 LEU A N 1
ATOM 1482 C CA . LEU A 1 92 ? -8.798 -2.450 -14.214 1.00 0.00 1248 LEU A CA 1
ATOM 1483 C C . LEU A 1 92 ? -9.834 -1.563 -13.510 1.00 0.00 1248 LEU A C 1
ATOM 1484 O O . LEU A 1 92 ? -9.483 -0.706 -12.691 1.00 0.00 1248 LEU A O 1
ATOM 1500 N N . LYS A 1 93 ? -11.117 -1.797 -13.799 1.00 0.00 1249 LYS A N 1
ATOM 1501 C CA . LYS A 1 93 ? -12.190 -0.987 -13.225 1.00 0.00 1249 LYS A CA 1
ATOM 1502 C C . LYS A 1 93 ? -12.832 -1.748 -12.075 1.00 0.00 1249 LYS A C 1
ATOM 1503 O O . LYS A 1 93 ? -13.712 -2.594 -12.264 1.00 0.00 1249 LYS A O 1
ATOM 1522 N N . VAL A 1 94 ? -12.334 -1.442 -10.875 1.00 0.00 1250 VAL A N 1
ATOM 1523 C CA . VAL A 1 94 ? -12.895 -1.931 -9.605 1.00 0.00 1250 VAL A CA 1
ATOM 1524 C C . VAL A 1 94 ? -14.129 -1.094 -9.218 1.00 0.00 1250 VAL A C 1
ATOM 1525 O O . VAL A 1 94 ? -14.906 -1.484 -8.346 1.00 0.00 1250 VAL A O 1
ATOM 1538 N N . THR A 1 95 ? -14.274 0.069 -9.877 1.00 0.00 1251 THR A N 1
ATOM 1539 C CA . THR A 1 95 ? -15.491 0.883 -9.850 1.00 0.00 1251 THR A CA 1
ATOM 1540 C C . THR A 1 95 ? -15.996 1.018 -11.310 1.00 0.00 1251 THR A C 1
ATOM 1541 O O . THR A 1 95 ? -17.031 0.406 -11.663 1.00 0.00 1251 THR A O 1
ATOM 1553 N N . GLN B 2 1 ? 13.942 8.617 19.585 1.00 0.00 524 GLN B N 1
ATOM 1554 C CA . GLN B 2 1 ? 14.702 7.405 19.187 1.00 0.00 524 GLN B CA 1
ATOM 1555 C C . GLN B 2 1 ? 15.476 7.665 17.883 1.00 0.00 524 GLN B C 1
ATOM 1556 O O . GLN B 2 1 ? 16.697 7.460 17.840 1.00 0.00 524 GLN B O 1
ATOM 1570 N N . SER B 2 2 ? 14.745 8.111 16.834 1.00 0.00 525 SER B N 1
ATOM 1571 C CA . SER B 2 2 ? 15.309 8.509 15.529 1.00 0.00 525 SER B CA 1
ATOM 1572 C C . SER B 2 2 ? 16.029 7.329 14.843 1.00 0.00 525 SER B C 1
ATOM 1573 O O . SER B 2 2 ? 17.237 7.117 15.029 1.00 0.00 525 SER B O 1
ATOM 1581 N N . THR B 2 3 ? 15.260 6.543 14.069 1.00 0.00 526 THR B N 1
ATOM 1582 C CA . THR B 2 3 ? 15.790 5.420 13.269 1.00 0.00 526 THR B CA 1
ATOM 1583 C C . THR B 2 3 ? 16.251 5.899 11.868 1.00 0.00 526 THR B C 1
ATOM 1584 O O . THR B 2 3 ? 16.609 5.081 11.010 1.00 0.00 526 THR B O 1
ATOM 1595 N N . GLY B 2 4 ? 16.260 7.235 11.658 1.00 0.00 527 GLY B N 1
ATOM 1596 C CA . GLY B 2 4 ? 16.631 7.840 10.373 1.00 0.00 527 GLY B CA 1
ATOM 1597 C C . GLY B 2 4 ? 15.449 7.879 9.425 1.00 0.00 527 GLY B C 1
ATOM 1598 O O . GLY B 2 4 ? 14.887 8.940 9.148 1.00 0.00 527 GLY B O 1
ATOM 1602 N N . THR B 2 5 ? 15.070 6.701 8.934 1.00 0.00 528 THR B N 1
ATOM 1603 C CA . THR B 2 5 ? 13.823 6.480 8.216 1.00 0.00 528 THR B CA 1
ATOM 1604 C C . THR B 2 5 ? 13.010 5.482 9.025 1.00 0.00 528 THR B C 1
ATOM 1605 O O . THR B 2 5 ? 13.537 4.448 9.463 1.00 0.00 528 THR B O 1
ATOM 1616 N N . GLU B 2 6 ? 11.743 5.815 9.263 1.00 0.00 529 GLU B N 1
ATOM 1617 C CA . GLU B 2 6 ? 10.810 4.975 10.028 1.00 0.00 529 GLU B CA 1
ATOM 1618 C C . GLU B 2 6 ? 9.620 4.530 9.140 1.00 0.00 529 GLU B C 1
ATOM 1619 O O . GLU B 2 6 ? 8.590 5.206 9.099 1.00 0.00 529 GLU B O 1
ATOM 1631 N N . PRO B 2 7 ? 9.760 3.406 8.365 1.00 0.00 530 PRO B N 1
ATOM 1632 C CA . PRO B 2 7 ? 8.628 2.802 7.631 1.00 0.00 530 PRO B CA 1
ATOM 1633 C C . PRO B 2 7 ? 7.799 1.857 8.530 1.00 0.00 530 PRO B C 1
ATOM 1634 O O . PRO B 2 7 ? 8.206 1.538 9.657 1.00 0.00 530 PRO B O 1
ATOM 1645 N N . PHE B 2 8 ? 6.615 1.444 8.048 1.00 0.00 531 PHE B N 1
ATOM 1646 C CA . PHE B 2 8 ? 5.804 0.393 8.692 1.00 0.00 531 PHE B CA 1
ATOM 1647 C C . PHE B 2 8 ? 5.647 -0.769 7.712 1.00 0.00 531 PHE B C 1
ATOM 1648 O O . PHE B 2 8 ? 6.089 -1.881 7.992 1.00 0.00 531 PHE B O 1
ATOM 1665 N N . PHE B 2 9 ? 5.030 -0.476 6.555 1.00 0.00 532 PHE B N 1
ATOM 1666 C CA . PHE B 2 9 ? 4.804 -1.458 5.475 1.00 0.00 532 PHE B CA 1
ATOM 1667 C C . PHE B 2 9 ? 6.148 -2.058 5.042 1.00 0.00 532 PHE B C 1
ATOM 1668 O O . PHE B 2 9 ? 6.364 -3.266 5.142 1.00 0.00 532 PHE B O 1
ATOM 1685 N N . LYS B 2 10 ? 7.037 -1.159 4.583 1.00 0.00 533 LYS B N 1
ATOM 1686 C CA . LYS B 2 10 ? 8.374 -1.496 4.070 1.00 0.00 533 LYS B CA 1
ATOM 1687 C C . LYS B 2 10 ? 9.226 -2.172 5.160 1.00 0.00 533 LYS B C 1
ATOM 1688 O O . LYS B 2 10 ? 9.967 -3.131 4.877 1.00 0.00 533 LYS B O 1
ATOM 1707 N N . GLN B 2 11 ? 9.080 -1.673 6.407 1.00 0.00 534 GLN B N 1
ATOM 1708 C CA . GLN B 2 11 ? 9.781 -2.206 7.585 1.00 0.00 534 GLN B CA 1
ATOM 1709 C C . GLN B 2 11 ? 9.472 -3.700 7.735 1.00 0.00 534 GLN B C 1
ATOM 1710 O O . GLN B 2 11 ? 10.382 -4.517 7.729 1.00 0.00 534 GLN B O 1
ATOM 1724 N N . LYS B 2 12 ? 8.171 -4.036 7.784 1.00 0.00 535 LYS B N 1
ATOM 1725 C CA . LYS B 2 12 ? 7.718 -5.433 7.960 1.00 0.00 535 LYS B CA 1
ATOM 1726 C C . LYS B 2 12 ? 8.075 -6.266 6.713 1.00 0.00 535 LYS B C 1
ATOM 1727 O O . LYS B 2 12 ? 8.476 -7.431 6.821 1.00 0.00 535 LYS B O 1
ATOM 1746 N N . SER B 2 13 ? 7.979 -5.609 5.537 1.00 0.00 536 SER B N 1
ATOM 1747 C CA . SER B 2 13 ? 8.233 -6.221 4.219 1.00 0.00 536 SER B CA 1
ATOM 1748 C C . SER B 2 13 ? 9.740 -6.524 4.027 1.00 0.00 536 SER B C 1
ATOM 1749 O O . SER B 2 13 ? 10.121 -7.192 3.057 1.00 0.00 536 SER B O 1
ATOM 1757 N N . LEU B 2 14 ? 10.594 -5.994 4.927 1.00 0.00 537 LEU B N 1
ATOM 1758 C CA . LEU B 2 14 ? 12.030 -6.330 4.977 1.00 0.00 537 LEU B CA 1
ATOM 1759 C C . LEU B 2 14 ? 12.386 -7.132 6.266 1.00 0.00 537 LEU B C 1
ATOM 1760 O O . LEU B 2 14 ? 13.393 -7.848 6.293 1.00 0.00 537 LEU B O 1
ATOM 1776 N N . LEU B 2 15 ? 11.545 -7.027 7.320 1.00 0.00 538 LEU B N 1
ATOM 1777 C CA . LEU B 2 15 ? 11.835 -7.599 8.660 1.00 0.00 538 LEU B CA 1
ATOM 1778 C C . LEU B 2 15 ? 11.486 -9.096 8.736 1.00 0.00 538 LEU B C 1
ATOM 1779 O O . LEU B 2 15 ? 12.160 -9.851 9.451 1.00 0.00 538 LEU B O 1
ATOM 1795 N N . LEU B 2 16 ? 10.433 -9.500 7.997 1.00 0.00 539 LEU B N 1
ATOM 1796 C CA . LEU B 2 16 ? 9.854 -10.874 8.057 1.00 0.00 539 LEU B CA 1
ATOM 1797 C C . LEU B 2 16 ? 10.931 -12.001 7.894 1.00 0.00 539 LEU B C 1
ATOM 1798 O O . LEU B 2 16 ? 11.842 -11.870 7.038 1.00 0.00 539 LEU B O 1
ATOM 1815 N N . GLY A 1 1 ? 5.543 -10.622 -4.305 1.00 0.00 1157 GLY A N 2
ATOM 1816 C CA . GLY A 1 1 ? 6.301 -11.038 -3.105 1.00 0.00 1157 GLY A CA 2
ATOM 1817 C C . GLY A 1 1 ? 5.450 -10.971 -1.843 1.00 0.00 1157 GLY A C 2
ATOM 1818 O O . GLY A 1 1 ? 4.275 -11.360 -1.869 1.00 0.00 1157 GLY A O 2
ATOM 1822 N N . ASN A 1 2 ? 6.039 -10.474 -0.738 1.00 0.00 1158 ASN A N 2
ATOM 1823 C CA . ASN A 1 2 ? 5.363 -10.376 0.570 1.00 0.00 1158 ASN A CA 2
ATOM 1824 C C . ASN A 1 2 ? 4.796 -8.968 0.777 1.00 0.00 1158 ASN A C 2
ATOM 1825 O O . ASN A 1 2 ? 5.470 -7.967 0.536 1.00 0.00 1158 ASN A O 2
ATOM 1836 N N . LEU A 1 3 ? 3.536 -8.925 1.213 1.00 0.00 1159 LEU A N 2
ATOM 1837 C CA . LEU A 1 3 ? 2.794 -7.705 1.498 1.00 0.00 1159 LEU A CA 2
ATOM 1838 C C . LEU A 1 3 ? 3.003 -7.368 2.977 1.00 0.00 1159 LEU A C 2
ATOM 1839 O O . LEU A 1 3 ? 2.285 -7.883 3.843 1.00 0.00 1159 LEU A O 2
ATOM 1855 N N . ALA A 1 4 ? 4.056 -6.577 3.244 1.00 0.00 1160 ALA A N 2
ATOM 1856 C CA . ALA A 1 4 ? 4.470 -6.194 4.604 1.00 0.00 1160 ALA A CA 2
ATOM 1857 C C . ALA A 1 4 ? 4.800 -7.439 5.454 1.00 0.00 1160 ALA A C 2
ATOM 1858 O O . ALA A 1 4 ? 4.427 -7.541 6.631 1.00 0.00 1160 ALA A O 2
ATOM 1865 N N . GLY A 1 5 ? 5.489 -8.389 4.812 1.00 0.00 1161 GLY A N 2
ATOM 1866 C CA . GLY A 1 5 ? 5.922 -9.625 5.463 1.00 0.00 1161 GLY A CA 2
ATOM 1867 C C . GLY A 1 5 ? 4.929 -10.753 5.259 1.00 0.00 1161 GLY A C 2
ATOM 1868 O O . GLY A 1 5 ? 5.293 -11.930 5.362 1.00 0.00 1161 GLY A O 2
ATOM 1872 N N . ALA A 1 6 ? 3.672 -10.386 4.945 1.00 0.00 1162 ALA A N 2
ATOM 1873 C CA . ALA A 1 6 ? 2.585 -11.337 4.751 1.00 0.00 1162 ALA A CA 2
ATOM 1874 C C . ALA A 1 6 ? 2.663 -11.961 3.351 1.00 0.00 1162 ALA A C 2
ATOM 1875 O O . ALA A 1 6 ? 2.426 -11.284 2.360 1.00 0.00 1162 ALA A O 2
ATOM 1882 N N . VAL A 1 7 ? 3.055 -13.235 3.269 1.00 0.00 1163 VAL A N 2
ATOM 1883 C CA . VAL A 1 7 ? 2.950 -14.031 2.026 1.00 0.00 1163 VAL A CA 2
ATOM 1884 C C . VAL A 1 7 ? 1.667 -14.894 2.089 1.00 0.00 1163 VAL A C 2
ATOM 1885 O O . VAL A 1 7 ? 1.162 -15.373 1.065 1.00 0.00 1163 VAL A O 2
ATOM 1898 N N . GLU A 1 8 ? 1.149 -15.052 3.323 1.00 0.00 1164 GLU A N 2
ATOM 1899 C CA . GLU A 1 8 ? -0.042 -15.855 3.631 1.00 0.00 1164 GLU A CA 2
ATOM 1900 C C . GLU A 1 8 ? -1.314 -15.186 3.060 1.00 0.00 1164 GLU A C 2
ATOM 1901 O O . GLU A 1 8 ? -1.605 -14.041 3.395 1.00 0.00 1164 GLU A O 2
ATOM 1913 N N . PHE A 1 9 ? -2.075 -15.940 2.244 1.00 0.00 1165 PHE A N 2
ATOM 1914 C CA . PHE A 1 9 ? -3.140 -15.400 1.357 1.00 0.00 1165 PHE A CA 2
ATOM 1915 C C . PHE A 1 9 ? -4.261 -14.660 2.125 1.00 0.00 1165 PHE A C 2
ATOM 1916 O O . PHE A 1 9 ? -4.769 -13.639 1.652 1.00 0.00 1165 PHE A O 2
ATOM 1933 N N . ASN A 1 10 ? -4.640 -15.179 3.302 1.00 0.00 1166 ASN A N 2
ATOM 1934 C CA . ASN A 1 10 ? -5.688 -14.558 4.151 1.00 0.00 1166 ASN A CA 2
ATOM 1935 C C . ASN A 1 10 ? -5.102 -13.399 4.970 1.00 0.00 1166 ASN A C 2
ATOM 1936 O O . ASN A 1 10 ? -5.770 -12.383 5.207 1.00 0.00 1166 ASN A O 2
ATOM 1947 N N . ASP A 1 11 ? -3.842 -13.569 5.391 1.00 0.00 1167 ASP A N 2
ATOM 1948 C CA . ASP A 1 11 ? -3.170 -12.639 6.308 1.00 0.00 1167 ASP A CA 2
ATOM 1949 C C . ASP A 1 11 ? -2.738 -11.348 5.607 1.00 0.00 1167 ASP A C 2
ATOM 1950 O O . ASP A 1 11 ? -2.575 -10.336 6.273 1.00 0.00 1167 ASP A O 2
ATOM 1959 N N . VAL A 1 12 ? -2.570 -11.371 4.263 1.00 0.00 1168 VAL A N 2
ATOM 1960 C CA . VAL A 1 12 ? -2.248 -10.145 3.495 1.00 0.00 1168 VAL A CA 2
ATOM 1961 C C . VAL A 1 12 ? -3.438 -9.178 3.520 1.00 0.00 1168 VAL A C 2
ATOM 1962 O O . VAL A 1 12 ? -3.272 -7.968 3.637 1.00 0.00 1168 VAL A O 2
ATOM 1975 N N . LYS A 1 13 ? -4.637 -9.762 3.459 1.00 0.00 1169 LYS A N 2
ATOM 1976 C CA . LYS A 1 13 ? -5.908 -9.033 3.421 1.00 0.00 1169 LYS A CA 2
ATOM 1977 C C . LYS A 1 13 ? -6.080 -8.231 4.728 1.00 0.00 1169 LYS A C 2
ATOM 1978 O O . LYS A 1 13 ? -6.223 -6.998 4.717 1.00 0.00 1169 LYS A O 2
ATOM 1997 N N . THR A 1 14 ? -5.965 -8.961 5.848 1.00 0.00 1170 THR A N 2
ATOM 1998 C CA . THR A 1 14 ? -6.162 -8.424 7.196 1.00 0.00 1170 THR A CA 2
ATOM 1999 C C . THR A 1 14 ? -5.016 -7.477 7.613 1.00 0.00 1170 THR A C 2
ATOM 2000 O O . THR A 1 14 ? -5.269 -6.440 8.221 1.00 0.00 1170 THR A O 2
ATOM 2011 N N . LEU A 1 15 ? -3.762 -7.831 7.264 1.00 0.00 1171 LEU A N 2
ATOM 2012 C CA . LEU A 1 15 ? -2.572 -7.058 7.697 1.00 0.00 1171 LEU A CA 2
ATOM 2013 C C . LEU A 1 15 ? -2.536 -5.704 6.974 1.00 0.00 1171 LEU A C 2
ATOM 2014 O O . LEU A 1 15 ? -2.230 -4.683 7.593 1.00 0.00 1171 LEU A O 2
ATOM 2030 N N . LEU A 1 16 ? -2.849 -5.700 5.661 1.00 0.00 1172 LEU A N 2
ATOM 2031 C CA . LEU A 1 16 ? -2.883 -4.448 4.870 1.00 0.00 1172 LEU A CA 2
ATOM 2032 C C . LEU A 1 16 ? -4.104 -3.608 5.235 1.00 0.00 1172 LEU A C 2
ATOM 2033 O O . LEU A 1 16 ? -4.096 -2.379 5.079 1.00 0.00 1172 LEU A O 2
ATOM 2049 N N . ARG A 1 17 ? -5.144 -4.290 5.728 1.00 0.00 1173 ARG A N 2
ATOM 2050 C CA . ARG A 1 17 ? -6.319 -3.633 6.305 1.00 0.00 1173 ARG A CA 2
ATOM 2051 C C . ARG A 1 17 ? -5.939 -2.869 7.589 1.00 0.00 1173 ARG A C 2
ATOM 2052 O O . ARG A 1 17 ? -6.441 -1.775 7.836 1.00 0.00 1173 ARG A O 2
ATOM 2073 N N . GLU A 1 18 ? -5.058 -3.475 8.405 1.00 0.00 1174 GLU A N 2
ATOM 2074 C CA . GLU A 1 18 ? -4.523 -2.836 9.617 1.00 0.00 1174 GLU A CA 2
ATOM 2075 C C . GLU A 1 18 ? -3.591 -1.674 9.234 1.00 0.00 1174 GLU A C 2
ATOM 2076 O O . GLU A 1 18 ? -3.707 -0.586 9.776 1.00 0.00 1174 GLU A O 2
ATOM 2088 N N . TRP A 1 19 ? -2.730 -1.918 8.231 1.00 0.00 1175 TRP A N 2
ATOM 2089 C CA . TRP A 1 19 ? -1.661 -0.981 7.783 1.00 0.00 1175 TRP A CA 2
ATOM 2090 C C . TRP A 1 19 ? -2.204 0.445 7.527 1.00 0.00 1175 TRP A C 2
ATOM 2091 O O . TRP A 1 19 ? -1.524 1.440 7.790 1.00 0.00 1175 TRP A O 2
ATOM 2112 N N . ILE A 1 20 ? -3.456 0.515 7.067 1.00 0.00 1176 ILE A N 2
ATOM 2113 C CA . ILE A 1 20 ? -4.125 1.778 6.752 1.00 0.00 1176 ILE A CA 2
ATOM 2114 C C . ILE A 1 20 ? -4.924 2.347 7.954 1.00 0.00 1176 ILE A C 2
ATOM 2115 O O . ILE A 1 20 ? -4.998 3.563 8.136 1.00 0.00 1176 ILE A O 2
ATOM 2131 N N . THR A 1 21 ? -5.492 1.465 8.790 1.00 0.00 1177 THR A N 2
ATOM 2132 C CA . THR A 1 21 ? -6.481 1.869 9.826 1.00 0.00 1177 THR A CA 2
ATOM 2133 C C . THR A 1 21 ? -5.837 2.160 11.199 1.00 0.00 1177 THR A C 2
ATOM 2134 O O . THR A 1 21 ? -6.317 3.026 11.941 1.00 0.00 1177 THR A O 2
ATOM 2145 N N . THR A 1 22 ? -4.746 1.454 11.531 1.00 0.00 1178 THR A N 2
ATOM 2146 C CA . THR A 1 22 ? -4.206 1.425 12.911 1.00 0.00 1178 THR A CA 2
ATOM 2147 C C . THR A 1 22 ? -2.846 2.134 13.017 1.00 0.00 1178 THR A C 2
ATOM 2148 O O . THR A 1 22 ? -2.453 2.561 14.107 1.00 0.00 1178 THR A O 2
ATOM 2159 N N . ILE A 1 23 ? -2.142 2.273 11.879 1.00 0.00 1179 ILE A N 2
ATOM 2160 C CA . ILE A 1 23 ? -0.762 2.788 11.853 1.00 0.00 1179 ILE A CA 2
ATOM 2161 C C . ILE A 1 23 ? -0.758 4.322 11.688 1.00 0.00 1179 ILE A C 2
ATOM 2162 O O . ILE A 1 23 ? -1.702 4.920 11.151 1.00 0.00 1179 ILE A O 2
ATOM 2178 N N . SER A 1 24 ? 0.322 4.925 12.191 1.00 0.00 1180 SER A N 2
ATOM 2179 C CA . SER A 1 24 ? 0.749 6.330 11.973 1.00 0.00 1180 SER A CA 2
ATOM 2180 C C . SER A 1 24 ? 1.123 6.606 10.493 1.00 0.00 1180 SER A C 2
ATOM 2181 O O . SER A 1 24 ? 1.774 7.618 10.200 1.00 0.00 1180 SER A O 2
ATOM 2189 N N . ASP A 1 25 ? 0.627 5.766 9.578 1.00 0.00 1181 ASP A N 2
ATOM 2190 C CA . ASP A 1 25 ? 1.388 5.195 8.466 1.00 0.00 1181 ASP A CA 2
ATOM 2191 C C . ASP A 1 25 ? 2.289 6.195 7.694 1.00 0.00 1181 ASP A C 2
ATOM 2192 O O . ASP A 1 25 ? 1.809 7.134 7.055 1.00 0.00 1181 ASP A O 2
ATOM 2201 N N . PRO A 1 26 ? 3.650 6.010 7.909 1.00 0.00 1182 PRO A N 2
ATOM 2202 C CA . PRO A 1 26 ? 4.811 6.572 7.161 1.00 0.00 1182 PRO A CA 2
ATOM 2203 C C . PRO A 1 26 ? 4.643 7.012 5.683 1.00 0.00 1182 PRO A C 2
ATOM 2204 O O . PRO A 1 26 ? 3.578 6.938 5.072 1.00 0.00 1182 PRO A O 2
ATOM 2215 N N . MET A 1 27 ? 5.791 7.495 5.167 1.00 0.00 1183 MET A N 2
ATOM 2216 C CA . MET A 1 27 ? 5.979 8.098 3.837 1.00 0.00 1183 MET A CA 2
ATOM 2217 C C . MET A 1 27 ? 5.453 7.219 2.690 1.00 0.00 1183 MET A C 2
ATOM 2218 O O . MET A 1 27 ? 5.111 6.047 2.864 1.00 0.00 1183 MET A O 2
ATOM 2232 N N . GLU A 1 28 ? 5.456 7.813 1.488 1.00 0.00 1184 GLU A N 2
ATOM 2233 C CA . GLU A 1 28 ? 4.861 7.219 0.283 1.00 0.00 1184 GLU A CA 2
ATOM 2234 C C . GLU A 1 28 ? 5.501 5.877 -0.125 1.00 0.00 1184 GLU A C 2
ATOM 2235 O O . GLU A 1 28 ? 4.928 5.170 -0.938 1.00 0.00 1184 GLU A O 2
ATOM 2247 N N . GLU A 1 29 ? 6.675 5.548 0.449 1.00 0.00 1185 GLU A N 2
ATOM 2248 C CA . GLU A 1 29 ? 7.374 4.264 0.213 1.00 0.00 1185 GLU A CA 2
ATOM 2249 C C . GLU A 1 29 ? 6.437 3.065 0.463 1.00 0.00 1185 GLU A C 2
ATOM 2250 O O . GLU A 1 29 ? 6.410 2.113 -0.315 1.00 0.00 1185 GLU A O 2
ATOM 2262 N N . ASP A 1 30 ? 5.660 3.177 1.551 1.00 0.00 1186 ASP A N 2
ATOM 2263 C CA . ASP A 1 30 ? 4.662 2.175 1.982 1.00 0.00 1186 ASP A CA 2
ATOM 2264 C C . ASP A 1 30 ? 3.594 1.944 0.899 1.00 0.00 1186 ASP A C 2
ATOM 2265 O O . ASP A 1 30 ? 3.173 0.810 0.650 1.00 0.00 1186 ASP A O 2
ATOM 2274 N N . ILE A 1 31 ? 3.175 3.051 0.266 1.00 0.00 1187 ILE A N 2
ATOM 2275 C CA . ILE A 1 31 ? 2.213 3.045 -0.860 1.00 0.00 1187 ILE A CA 2
ATOM 2276 C C . ILE A 1 31 ? 2.860 2.354 -2.081 1.00 0.00 1187 ILE A C 2
ATOM 2277 O O . ILE A 1 31 ? 2.259 1.481 -2.724 1.00 0.00 1187 ILE A O 2
ATOM 2293 N N . LEU A 1 32 ? 4.120 2.749 -2.360 1.00 0.00 1188 LEU A N 2
ATOM 2294 C CA . LEU A 1 32 ? 4.898 2.243 -3.493 1.00 0.00 1188 LEU A CA 2
ATOM 2295 C C . LEU A 1 32 ? 5.141 0.735 -3.391 1.00 0.00 1188 LEU A C 2
ATOM 2296 O O . LEU A 1 32 ? 5.306 0.098 -4.409 1.00 0.00 1188 LEU A O 2
ATOM 2312 N N . GLN A 1 33 ? 5.168 0.174 -2.170 1.00 0.00 1189 GLN A N 2
ATOM 2313 C CA . GLN A 1 33 ? 5.325 -1.286 -1.981 1.00 0.00 1189 GLN A CA 2
ATOM 2314 C C . GLN A 1 33 ? 4.152 -2.043 -2.635 1.00 0.00 1189 GLN A C 2
ATOM 2315 O O . GLN A 1 33 ? 4.344 -3.065 -3.308 1.00 0.00 1189 GLN A O 2
ATOM 2329 N N . VAL A 1 34 ? 2.940 -1.492 -2.438 1.00 0.00 1190 VAL A N 2
ATOM 2330 C CA . VAL A 1 34 ? 1.692 -2.071 -2.968 1.00 0.00 1190 VAL A CA 2
ATOM 2331 C C . VAL A 1 34 ? 1.636 -1.849 -4.498 1.00 0.00 1190 VAL A C 2
ATOM 2332 O O . VAL A 1 34 ? 1.095 -2.677 -5.241 1.00 0.00 1190 VAL A O 2
ATOM 2345 N N . VAL A 1 35 ? 2.218 -0.704 -4.943 1.00 0.00 1191 VAL A N 2
ATOM 2346 C CA . VAL A 1 35 ? 2.434 -0.403 -6.382 1.00 0.00 1191 VAL A CA 2
ATOM 2347 C C . VAL A 1 35 ? 3.320 -1.489 -7.030 1.00 0.00 1191 VAL A C 2
ATOM 2348 O O . VAL A 1 35 ? 2.998 -2.017 -8.100 1.00 0.00 1191 VAL A O 2
ATOM 2361 N N . LYS A 1 36 ? 4.438 -1.820 -6.349 1.00 0.00 1192 LYS A N 2
ATOM 2362 C CA . LYS A 1 36 ? 5.425 -2.800 -6.850 1.00 0.00 1192 LYS A CA 2
ATOM 2363 C C . LYS A 1 36 ? 4.828 -4.207 -6.857 1.00 0.00 1192 LYS A C 2
ATOM 2364 O O . LYS A 1 36 ? 5.220 -5.032 -7.669 1.00 0.00 1192 LYS A O 2
ATOM 2383 N N . TYR A 1 37 ? 3.889 -4.466 -5.926 1.00 0.00 1193 TYR A N 2
ATOM 2384 C CA . TYR A 1 37 ? 3.164 -5.745 -5.862 1.00 0.00 1193 TYR A CA 2
ATOM 2385 C C . TYR A 1 37 ? 2.114 -5.855 -6.988 1.00 0.00 1193 TYR A C 2
ATOM 2386 O O . TYR A 1 37 ? 1.829 -6.959 -7.459 1.00 0.00 1193 TYR A O 2
ATOM 2404 N N . CYS A 1 38 ? 1.537 -4.712 -7.395 1.00 0.00 1194 CYS A N 2
ATOM 2405 C CA . CYS A 1 38 ? 0.637 -4.648 -8.565 1.00 0.00 1194 CYS A CA 2
ATOM 2406 C C . CYS A 1 38 ? 1.406 -5.002 -9.842 1.00 0.00 1194 CYS A C 2
ATOM 2407 O O . CYS A 1 38 ? 0.960 -5.828 -10.650 1.00 0.00 1194 CYS A O 2
ATOM 2415 N N . THR A 1 39 ? 2.585 -4.383 -9.964 1.00 0.00 1195 THR A N 2
ATOM 2416 C CA . THR A 1 39 ? 3.517 -4.604 -11.072 1.00 0.00 1195 THR A CA 2
ATOM 2417 C C . THR A 1 39 ? 4.041 -6.058 -11.054 1.00 0.00 1195 THR A C 2
ATOM 2418 O O . THR A 1 39 ? 4.177 -6.698 -12.103 1.00 0.00 1195 THR A O 2
ATOM 2429 N N . ASP A 1 40 ? 4.267 -6.586 -9.834 1.00 0.00 1196 ASP A N 2
ATOM 2430 C CA . ASP A 1 40 ? 4.849 -7.924 -9.634 1.00 0.00 1196 ASP A CA 2
ATOM 2431 C C . ASP A 1 40 ? 3.848 -9.015 -10.029 1.00 0.00 1196 ASP A C 2
ATOM 2432 O O . ASP A 1 40 ? 4.215 -9.957 -10.699 1.00 0.00 1196 ASP A O 2
ATOM 2441 N N . LEU A 1 41 ? 2.567 -8.856 -9.638 1.00 0.00 1197 LEU A N 2
ATOM 2442 C CA . LEU A 1 41 ? 1.488 -9.796 -10.042 1.00 0.00 1197 LEU A CA 2
ATOM 2443 C C . LEU A 1 41 ? 1.096 -9.605 -11.516 1.00 0.00 1197 LEU A C 2
ATOM 2444 O O . LEU A 1 41 ? 0.475 -10.488 -12.107 1.00 0.00 1197 LEU A O 2
ATOM 2460 N N . ILE A 1 42 ? 1.404 -8.426 -12.086 1.00 0.00 1198 ILE A N 2
ATOM 2461 C CA . ILE A 1 42 ? 1.327 -8.199 -13.545 1.00 0.00 1198 ILE A CA 2
ATOM 2462 C C . ILE A 1 42 ? 2.314 -9.133 -14.275 1.00 0.00 1198 ILE A C 2
ATOM 2463 O O . ILE A 1 42 ? 1.962 -9.745 -15.292 1.00 0.00 1198 ILE A O 2
ATOM 2479 N N . GLU A 1 43 ? 3.529 -9.253 -13.714 1.00 0.00 1199 GLU A N 2
ATOM 2480 C CA . GLU A 1 43 ? 4.575 -10.166 -14.227 1.00 0.00 1199 GLU A CA 2
ATOM 2481 C C . GLU A 1 43 ? 4.176 -11.639 -14.031 1.00 0.00 1199 GLU A C 2
ATOM 2482 O O . GLU A 1 43 ? 4.220 -12.456 -14.952 1.00 0.00 1199 GLU A O 2
ATOM 2494 N N . GLU A 1 44 ? 3.804 -11.940 -12.784 1.00 0.00 1200 GLU A N 2
ATOM 2495 C CA . GLU A 1 44 ? 3.536 -13.308 -12.297 1.00 0.00 1200 GLU A CA 2
ATOM 2496 C C . GLU A 1 44 ? 2.131 -13.817 -12.675 1.00 0.00 1200 GLU A C 2
ATOM 2497 O O . GLU A 1 44 ? 1.796 -14.976 -12.391 1.00 0.00 1200 GLU A O 2
ATOM 2509 N N . LYS A 1 45 ? 1.328 -12.936 -13.300 1.00 0.00 1201 LYS A N 2
ATOM 2510 C CA . LYS A 1 45 ? -0.004 -13.250 -13.863 1.00 0.00 1201 LYS A CA 2
ATOM 2511 C C . LYS A 1 45 ? -0.996 -13.691 -12.759 1.00 0.00 1201 LYS A C 2
ATOM 2512 O O . LYS A 1 45 ? -1.876 -14.532 -12.988 1.00 0.00 1201 LYS A O 2
ATOM 2531 N N . ASP A 1 46 ? -0.859 -13.073 -11.570 1.00 0.00 1202 ASP A N 2
ATOM 2532 C CA . ASP A 1 46 ? -1.709 -13.350 -10.386 1.00 0.00 1202 ASP A CA 2
ATOM 2533 C C . ASP A 1 46 ? -2.584 -12.110 -10.104 1.00 0.00 1202 ASP A C 2
ATOM 2534 O O . ASP A 1 46 ? -2.902 -11.765 -8.962 1.00 0.00 1202 ASP A O 2
ATOM 2543 N N . LEU A 1 47 ? -3.040 -11.486 -11.205 1.00 0.00 1203 LEU A N 2
ATOM 2544 C CA . LEU A 1 47 ? -3.777 -10.208 -11.177 1.00 0.00 1203 LEU A CA 2
ATOM 2545 C C . LEU A 1 47 ? -5.212 -10.419 -10.653 1.00 0.00 1203 LEU A C 2
ATOM 2546 O O . LEU A 1 47 ? -5.920 -9.459 -10.360 1.00 0.00 1203 LEU A O 2
ATOM 2562 N N . GLU A 1 48 ? -5.620 -11.693 -10.554 1.00 0.00 1204 GLU A N 2
ATOM 2563 C CA . GLU A 1 48 ? -6.888 -12.087 -9.936 1.00 0.00 1204 GLU A CA 2
ATOM 2564 C C . GLU A 1 48 ? -6.909 -11.703 -8.440 1.00 0.00 1204 GLU A C 2
ATOM 2565 O O . GLU A 1 48 ? -7.898 -11.157 -7.927 1.00 0.00 1204 GLU A O 2
ATOM 2577 N N . LYS A 1 49 ? -5.786 -11.987 -7.766 1.00 0.00 1205 LYS A N 2
ATOM 2578 C CA . LYS A 1 49 ? -5.598 -11.741 -6.336 1.00 0.00 1205 LYS A CA 2
ATOM 2579 C C . LYS A 1 49 ? -5.165 -10.279 -6.111 1.00 0.00 1205 LYS A C 2
ATOM 2580 O O . LYS A 1 49 ? -5.416 -9.706 -5.047 1.00 0.00 1205 LYS A O 2
ATOM 2599 N N . LEU A 1 50 ? -4.516 -9.678 -7.128 1.00 0.00 1206 LEU A N 2
ATOM 2600 C CA . LEU A 1 50 ? -4.201 -8.239 -7.110 1.00 0.00 1206 LEU A CA 2
ATOM 2601 C C . LEU A 1 50 ? -5.509 -7.437 -7.152 1.00 0.00 1206 LEU A C 2
ATOM 2602 O O . LEU A 1 50 ? -5.651 -6.467 -6.432 1.00 0.00 1206 LEU A O 2
ATOM 2618 N N . ASP A 1 51 ? -6.463 -7.908 -7.969 1.00 0.00 1207 ASP A N 2
ATOM 2619 C CA . ASP A 1 51 ? -7.814 -7.312 -8.092 1.00 0.00 1207 ASP A CA 2
ATOM 2620 C C . ASP A 1 51 ? -8.566 -7.344 -6.731 1.00 0.00 1207 ASP A C 2
ATOM 2621 O O . ASP A 1 51 ? -9.371 -6.449 -6.433 1.00 0.00 1207 ASP A O 2
ATOM 2630 N N . LEU A 1 52 ? -8.262 -8.367 -5.903 1.00 0.00 1208 LEU A N 2
ATOM 2631 C CA . LEU A 1 52 ? -8.733 -8.463 -4.510 1.00 0.00 1208 LEU A CA 2
ATOM 2632 C C . LEU A 1 52 ? -8.098 -7.342 -3.665 1.00 0.00 1208 LEU A C 2
ATOM 2633 O O . LEU A 1 52 ? -8.797 -6.631 -2.933 1.00 0.00 1208 LEU A O 2
ATOM 2649 N N . VAL A 1 53 ? -6.755 -7.229 -3.764 1.00 0.00 1209 VAL A N 2
ATOM 2650 C CA . VAL A 1 53 ? -5.960 -6.187 -3.056 1.00 0.00 1209 VAL A CA 2
ATOM 2651 C C . VAL A 1 53 ? -6.410 -4.756 -3.473 1.00 0.00 1209 VAL A C 2
ATOM 2652 O O . VAL A 1 53 ? -6.375 -3.831 -2.664 1.00 0.00 1209 VAL A O 2
ATOM 2665 N N . ILE A 1 54 ? -6.876 -4.611 -4.729 1.00 0.00 1210 ILE A N 2
ATOM 2666 C CA . ILE A 1 54 ? -7.419 -3.347 -5.262 1.00 0.00 1210 ILE A CA 2
ATOM 2667 C C . ILE A 1 54 ? -8.744 -3.027 -4.590 1.00 0.00 1210 ILE A C 2
ATOM 2668 O O . ILE A 1 54 ? -8.926 -1.936 -4.094 1.00 0.00 1210 ILE A O 2
ATOM 2684 N N . LYS A 1 55 ? -9.655 -4.008 -4.575 1.00 0.00 1211 LYS A N 2
ATOM 2685 C CA . LYS A 1 55 ? -10.981 -3.860 -3.947 1.00 0.00 1211 LYS A CA 2
ATOM 2686 C C . LYS A 1 55 ? -10.850 -3.518 -2.443 1.00 0.00 1211 LYS A C 2
ATOM 2687 O O . LYS A 1 55 ? -11.578 -2.655 -1.936 1.00 0.00 1211 LYS A O 2
ATOM 2706 N N . TYR A 1 56 ? -9.872 -4.170 -1.770 1.00 0.00 1212 TYR A N 2
ATOM 2707 C CA . TYR A 1 56 ? -9.561 -3.950 -0.337 1.00 0.00 1212 TYR A CA 2
ATOM 2708 C C . TYR A 1 56 ? -9.087 -2.504 -0.119 1.00 0.00 1212 TYR A C 2
ATOM 2709 O O . TYR A 1 56 ? -9.771 -1.708 0.520 1.00 0.00 1212 TYR A O 2
ATOM 2727 N N . MET A 1 57 ? -7.928 -2.190 -0.710 1.00 0.00 1213 MET A N 2
ATOM 2728 C CA . MET A 1 57 ? -7.239 -0.892 -0.567 1.00 0.00 1213 MET A CA 2
ATOM 2729 C C . MET A 1 57 ? -8.126 0.282 -1.022 1.00 0.00 1213 MET A C 2
ATOM 2730 O O . MET A 1 57 ? -8.127 1.327 -0.381 1.00 0.00 1213 MET A O 2
ATOM 2744 N N . LYS A 1 58 ? -8.909 0.079 -2.096 1.00 0.00 1214 LYS A N 2
ATOM 2745 C CA . LYS A 1 58 ? -9.820 1.107 -2.632 1.00 0.00 1214 LYS A CA 2
ATOM 2746 C C . LYS A 1 58 ? -10.911 1.415 -1.605 1.00 0.00 1214 LYS A C 2
ATOM 2747 O O . LYS A 1 58 ? -11.133 2.574 -1.273 1.00 0.00 1214 LYS A O 2
ATOM 2766 N N . ARG A 1 59 ? -11.571 0.337 -1.107 1.00 0.00 1215 ARG A N 2
ATOM 2767 C CA . ARG A 1 59 ? -12.641 0.430 -0.099 1.00 0.00 1215 ARG A CA 2
ATOM 2768 C C . ARG A 1 59 ? -12.145 1.181 1.143 1.00 0.00 1215 ARG A C 2
ATOM 2769 O O . ARG A 1 59 ? -12.788 2.108 1.611 1.00 0.00 1215 ARG A O 2
ATOM 2790 N N . LEU A 1 60 ? -10.953 0.783 1.605 1.00 0.00 1216 LEU A N 2
ATOM 2791 C CA . LEU A 1 60 ? -10.346 1.264 2.852 1.00 0.00 1216 LEU A CA 2
ATOM 2792 C C . LEU A 1 60 ? -9.900 2.734 2.754 1.00 0.00 1216 LEU A C 2
ATOM 2793 O O . LEU A 1 60 ? -10.065 3.479 3.704 1.00 0.00 1216 LEU A O 2
ATOM 2809 N N . MET A 1 61 ? -9.323 3.135 1.605 1.00 0.00 1217 MET A N 2
ATOM 2810 C CA . MET A 1 61 ? -8.846 4.527 1.376 1.00 0.00 1217 MET A CA 2
ATOM 2811 C C . MET A 1 61 ? -10.038 5.470 1.108 1.00 0.00 1217 MET A C 2
ATOM 2812 O O . MET A 1 61 ? -10.002 6.658 1.438 1.00 0.00 1217 MET A O 2
ATOM 2826 N N . GLN A 1 62 ? -11.100 4.895 0.524 1.00 0.00 1218 GLN A N 2
ATOM 2827 C CA . GLN A 1 62 ? -12.399 5.573 0.309 1.00 0.00 1218 GLN A CA 2
ATOM 2828 C C . GLN A 1 62 ? -13.166 5.699 1.651 1.00 0.00 1218 GLN A C 2
ATOM 2829 O O . GLN A 1 62 ? -13.976 6.611 1.840 1.00 0.00 1218 GLN A O 2
ATOM 2843 N N . GLN A 1 63 ? -12.883 4.764 2.573 1.00 0.00 1219 GLN A N 2
ATOM 2844 C CA . GLN A 1 63 ? -13.481 4.706 3.917 1.00 0.00 1219 GLN A CA 2
ATOM 2845 C C . GLN A 1 63 ? -12.711 5.584 4.925 1.00 0.00 1219 GLN A C 2
ATOM 2846 O O . GLN A 1 63 ? -13.309 6.140 5.859 1.00 0.00 1219 GLN A O 2
ATOM 2860 N N . SER A 1 64 ? -11.389 5.704 4.728 1.00 0.00 1220 SER A N 2
ATOM 2861 C CA . SER A 1 64 ? -10.509 6.475 5.626 1.00 0.00 1220 SER A CA 2
ATOM 2862 C C . SER A 1 64 ? -10.681 7.978 5.388 1.00 0.00 1220 SER A C 2
ATOM 2863 O O . SER A 1 64 ? -10.960 8.412 4.264 1.00 0.00 1220 SER A O 2
ATOM 2871 N N . VAL A 1 65 ? -10.554 8.755 6.471 1.00 0.00 1221 VAL A N 2
ATOM 2872 C CA . VAL A 1 65 ? -10.523 10.221 6.410 1.00 0.00 1221 VAL A CA 2
ATOM 2873 C C . VAL A 1 65 ? -9.177 10.669 5.792 1.00 0.00 1221 VAL A C 2
ATOM 2874 O O . VAL A 1 65 ? -8.164 9.964 5.925 1.00 0.00 1221 VAL A O 2
ATOM 2887 N N . GLU A 1 66 ? -9.194 11.817 5.098 1.00 0.00 1222 GLU A N 2
ATOM 2888 C CA . GLU A 1 66 ? -8.047 12.332 4.328 1.00 0.00 1222 GLU A CA 2
ATOM 2889 C C . GLU A 1 66 ? -6.884 12.837 5.227 1.00 0.00 1222 GLU A C 2
ATOM 2890 O O . GLU A 1 66 ? -6.635 14.039 5.361 1.00 0.00 1222 GLU A O 2
ATOM 2902 N N . SER A 1 67 ? -6.184 11.877 5.849 1.00 0.00 1223 SER A N 2
ATOM 2903 C CA . SER A 1 67 ? -4.967 12.119 6.632 1.00 0.00 1223 SER A CA 2
ATOM 2904 C C . SER A 1 67 ? -3.767 12.111 5.676 1.00 0.00 1223 SER A C 2
ATOM 2905 O O . SER A 1 67 ? -2.884 12.972 5.743 1.00 0.00 1223 SER A O 2
ATOM 2913 N N . VAL A 1 68 ? -3.786 11.104 4.776 1.00 0.00 1224 VAL A N 2
ATOM 2914 C CA . VAL A 1 68 ? -2.780 10.905 3.720 1.00 0.00 1224 VAL A CA 2
ATOM 2915 C C . VAL A 1 68 ? -3.251 9.800 2.749 1.00 0.00 1224 VAL A C 2
ATOM 2916 O O . VAL A 1 68 ? -2.948 9.838 1.558 1.00 0.00 1224 VAL A O 2
ATOM 2929 N N . TRP A 1 69 ? -4.036 8.839 3.280 1.00 0.00 1225 TRP A N 2
ATOM 2930 C CA . TRP A 1 69 ? -4.451 7.617 2.556 1.00 0.00 1225 TRP A CA 2
ATOM 2931 C C . TRP A 1 69 ? -5.414 7.898 1.385 1.00 0.00 1225 TRP A C 2
ATOM 2932 O O . TRP A 1 69 ? -5.538 7.072 0.486 1.00 0.00 1225 TRP A O 2
ATOM 2953 N N . ASN A 1 70 ? -6.076 9.062 1.394 1.00 0.00 1226 ASN A N 2
ATOM 2954 C CA . ASN A 1 70 ? -6.981 9.474 0.296 1.00 0.00 1226 ASN A CA 2
ATOM 2955 C C . ASN A 1 70 ? -6.172 10.072 -0.877 1.00 0.00 1226 ASN A C 2
ATOM 2956 O O . ASN A 1 70 ? -6.603 10.013 -2.035 1.00 0.00 1226 ASN A O 2
ATOM 2967 N N . MET A 1 71 ? -4.993 10.647 -0.565 1.00 0.00 1227 MET A N 2
ATOM 2968 C CA . MET A 1 71 ? -3.983 11.027 -1.583 1.00 0.00 1227 MET A CA 2
ATOM 2969 C C . MET A 1 71 ? -3.312 9.757 -2.122 1.00 0.00 1227 MET A C 2
ATOM 2970 O O . MET A 1 71 ? -3.062 9.621 -3.332 1.00 0.00 1227 MET A O 2
ATOM 2984 N N . ALA A 1 72 ? -3.051 8.816 -1.194 1.00 0.00 1228 ALA A N 2
ATOM 2985 C CA . ALA A 1 72 ? -2.502 7.490 -1.508 1.00 0.00 1228 ALA A CA 2
ATOM 2986 C C . ALA A 1 72 ? -3.463 6.698 -2.400 1.00 0.00 1228 ALA A C 2
ATOM 2987 O O . ALA A 1 72 ? -3.017 5.890 -3.179 1.00 0.00 1228 ALA A O 2
ATOM 2994 N N . PHE A 1 73 ? -4.778 6.939 -2.240 1.00 0.00 1229 PHE A N 2
ATOM 2995 C CA . PHE A 1 73 ? -5.836 6.340 -3.083 1.00 0.00 1229 PHE A CA 2
ATOM 2996 C C . PHE A 1 73 ? -5.648 6.726 -4.556 1.00 0.00 1229 PHE A C 2
ATOM 2997 O O . PHE A 1 73 ? -5.617 5.860 -5.443 1.00 0.00 1229 PHE A O 2
ATOM 3014 N N . ASP A 1 74 ? -5.518 8.033 -4.787 1.00 0.00 1230 ASP A N 2
ATOM 3015 C CA . ASP A 1 74 ? -5.346 8.598 -6.130 1.00 0.00 1230 ASP A CA 2
ATOM 3016 C C . ASP A 1 74 ? -4.053 8.066 -6.773 1.00 0.00 1230 ASP A C 2
ATOM 3017 O O . ASP A 1 74 ? -4.058 7.635 -7.934 1.00 0.00 1230 ASP A O 2
ATOM 3026 N N . PHE A 1 75 ? -2.976 8.053 -5.967 1.00 0.00 1231 PHE A N 2
ATOM 3027 C CA . PHE A 1 75 ? -1.639 7.625 -6.412 1.00 0.00 1231 PHE A CA 2
ATOM 3028 C C . PHE A 1 75 ? -1.612 6.114 -6.727 1.00 0.00 1231 PHE A C 2
ATOM 3029 O O . PHE A 1 75 ? -1.155 5.708 -7.796 1.00 0.00 1231 PHE A O 2
ATOM 3046 N N . ILE A 1 76 ? -2.127 5.303 -5.788 1.00 0.00 1232 ILE A N 2
ATOM 3047 C CA . ILE A 1 76 ? -2.074 3.829 -5.861 1.00 0.00 1232 ILE A CA 2
ATOM 3048 C C . ILE A 1 76 ? -2.869 3.338 -7.083 1.00 0.00 1232 ILE A C 2
ATOM 3049 O O . ILE A 1 76 ? -2.364 2.541 -7.883 1.00 0.00 1232 ILE A O 2
ATOM 3065 N N . LEU A 1 77 ? -4.074 3.927 -7.268 1.00 0.00 1233 LEU A N 2
ATOM 3066 C CA . LEU A 1 77 ? -5.005 3.541 -8.333 1.00 0.00 1233 LEU A CA 2
ATOM 3067 C C . LEU A 1 77 ? -4.366 3.901 -9.685 1.00 0.00 1233 LEU A C 2
ATOM 3068 O O . LEU A 1 77 ? -4.273 3.050 -10.568 1.00 0.00 1233 LEU A O 2
ATOM 3084 N N . ASP A 1 78 ? -3.869 5.157 -9.780 1.00 0.00 1234 ASP A N 2
ATOM 3085 C CA . ASP A 1 78 ? -3.148 5.687 -10.968 1.00 0.00 1234 ASP A CA 2
ATOM 3086 C C . ASP A 1 78 ? -2.041 4.733 -11.434 1.00 0.00 1234 ASP A C 2
ATOM 3087 O O . ASP A 1 78 ? -1.975 4.367 -12.603 1.00 0.00 1234 ASP A O 2
ATOM 3096 N N . ASN A 1 79 ? -1.202 4.333 -10.482 1.00 0.00 1235 ASN A N 2
ATOM 3097 C CA . ASN A 1 79 ? -0.038 3.467 -10.732 1.00 0.00 1235 ASN A CA 2
ATOM 3098 C C . ASN A 1 79 ? -0.461 2.083 -11.267 1.00 0.00 1235 ASN A C 2
ATOM 3099 O O . ASN A 1 79 ? 0.175 1.536 -12.183 1.00 0.00 1235 ASN A O 2
ATOM 3110 N N . VAL A 1 80 ? -1.560 1.540 -10.718 1.00 0.00 1236 VAL A N 2
ATOM 3111 C CA . VAL A 1 80 ? -2.147 0.281 -11.218 1.00 0.00 1236 VAL A CA 2
ATOM 3112 C C . VAL A 1 80 ? -2.609 0.439 -12.685 1.00 0.00 1236 VAL A C 2
ATOM 3113 O O . VAL A 1 80 ? -2.345 -0.431 -13.527 1.00 0.00 1236 VAL A O 2
ATOM 3126 N N . GLN A 1 81 ? -3.235 1.598 -12.981 1.00 0.00 1237 GLN A N 2
ATOM 3127 C CA . GLN A 1 81 ? -3.817 1.890 -14.310 1.00 0.00 1237 GLN A CA 2
ATOM 3128 C C . GLN A 1 81 ? -2.721 1.992 -15.379 1.00 0.00 1237 GLN A C 2
ATOM 3129 O O . GLN A 1 81 ? -2.824 1.380 -16.443 1.00 0.00 1237 GLN A O 2
ATOM 3143 N N . VAL A 1 82 ? -1.656 2.730 -15.047 1.00 0.00 1238 VAL A N 2
ATOM 3144 C CA . VAL A 1 82 ? -0.576 3.063 -15.986 1.00 0.00 1238 VAL A CA 2
ATOM 3145 C C . VAL A 1 82 ? 0.324 1.840 -16.298 1.00 0.00 1238 VAL A C 2
ATOM 3146 O O . VAL A 1 82 ? 0.750 1.660 -17.449 1.00 0.00 1238 VAL A O 2
ATOM 3159 N N . VAL A 1 83 ? 0.611 0.986 -15.278 1.00 0.00 1239 VAL A N 2
ATOM 3160 C CA . VAL A 1 83 ? 1.442 -0.226 -15.496 1.00 0.00 1239 VAL A CA 2
ATOM 3161 C C . VAL A 1 83 ? 0.611 -1.318 -16.204 1.00 0.00 1239 VAL A C 2
ATOM 3162 O O . VAL A 1 83 ? 1.152 -2.126 -16.971 1.00 0.00 1239 VAL A O 2
ATOM 3175 N N . LEU A 1 84 ? -0.722 -1.320 -15.977 1.00 0.00 1240 LEU A N 2
ATOM 3176 C CA . LEU A 1 84 ? -1.637 -2.220 -16.715 1.00 0.00 1240 LEU A CA 2
ATOM 3177 C C . LEU A 1 84 ? -1.820 -1.732 -18.176 1.00 0.00 1240 LEU A C 2
ATOM 3178 O O . LEU A 1 84 ? -2.122 -2.523 -19.075 1.00 0.00 1240 LEU A O 2
ATOM 3194 N N . GLN A 1 85 ? -1.634 -0.412 -18.398 1.00 0.00 1241 GLN A N 2
ATOM 3195 C CA . GLN A 1 85 ? -1.565 0.191 -19.751 1.00 0.00 1241 GLN A CA 2
ATOM 3196 C C . GLN A 1 85 ? -0.251 -0.190 -20.452 1.00 0.00 1241 GLN A C 2
ATOM 3197 O O . GLN A 1 85 ? -0.196 -0.285 -21.683 1.00 0.00 1241 GLN A O 2
ATOM 3211 N N . GLN A 1 86 ? 0.807 -0.369 -19.656 1.00 0.00 1242 GLN A N 2
ATOM 3212 C CA . GLN A 1 86 ? 2.108 -0.820 -20.138 1.00 0.00 1242 GLN A CA 2
ATOM 3213 C C . GLN A 1 86 ? 2.032 -2.282 -20.635 1.00 0.00 1242 GLN A C 2
ATOM 3214 O O . GLN A 1 86 ? 2.478 -2.589 -21.748 1.00 0.00 1242 GLN A O 2
ATOM 3228 N N . THR A 1 87 ? 1.438 -3.171 -19.811 1.00 0.00 1243 THR A N 2
ATOM 3229 C CA . THR A 1 87 ? 1.444 -4.633 -20.069 1.00 0.00 1243 THR A CA 2
ATOM 3230 C C . THR A 1 87 ? 0.291 -5.098 -20.997 1.00 0.00 1243 THR A C 2
ATOM 3231 O O . THR A 1 87 ? 0.510 -5.940 -21.872 1.00 0.00 1243 THR A O 2
ATOM 3242 N N . TYR A 1 88 ? -0.936 -4.577 -20.793 1.00 0.00 1244 TYR A N 2
ATOM 3243 C CA . TYR A 1 88 ? -2.125 -4.967 -21.608 1.00 0.00 1244 TYR A CA 2
ATOM 3244 C C . TYR A 1 88 ? -2.604 -3.832 -22.522 1.00 0.00 1244 TYR A C 2
ATOM 3245 O O . TYR A 1 88 ? -3.121 -4.092 -23.613 1.00 0.00 1244 TYR A O 2
ATOM 3263 N N . GLY A 1 89 ? -2.437 -2.585 -22.072 1.00 0.00 1245 GLY A N 2
ATOM 3264 C CA . GLY A 1 89 ? -3.052 -1.433 -22.745 1.00 0.00 1245 GLY A CA 2
ATOM 3265 C C . GLY A 1 89 ? -4.483 -1.206 -22.271 1.00 0.00 1245 GLY A C 2
ATOM 3266 O O . GLY A 1 89 ? -5.307 -0.620 -22.989 1.00 0.00 1245 GLY A O 2
ATOM 3270 N N . SER A 1 90 ? -4.770 -1.678 -21.044 1.00 0.00 1246 SER A N 2
ATOM 3271 C CA . SER A 1 90 ? -6.097 -1.590 -20.419 1.00 0.00 1246 SER A CA 2
ATOM 3272 C C . SER A 1 90 ? -5.995 -0.919 -19.039 1.00 0.00 1246 SER A C 2
ATOM 3273 O O . SER A 1 90 ? -4.894 -0.715 -18.511 1.00 0.00 1246 SER A O 2
ATOM 3281 N N . THR A 1 91 ? -7.157 -0.572 -18.469 1.00 0.00 1247 THR A N 2
ATOM 3282 C CA . THR A 1 91 ? -7.262 0.025 -17.128 1.00 0.00 1247 THR A CA 2
ATOM 3283 C C . THR A 1 91 ? -8.162 -0.848 -16.239 1.00 0.00 1247 THR A C 2
ATOM 3284 O O . THR A 1 91 ? -9.265 -1.230 -16.654 1.00 0.00 1247 THR A O 2
ATOM 3295 N N . LEU A 1 92 ? -7.678 -1.168 -15.019 1.00 0.00 1248 LEU A N 2
ATOM 3296 C CA . LEU A 1 92 ? -8.414 -1.996 -14.065 1.00 0.00 1248 LEU A CA 2
ATOM 3297 C C . LEU A 1 92 ? -9.537 -1.172 -13.414 1.00 0.00 1248 LEU A C 2
ATOM 3298 O O . LEU A 1 92 ? -9.285 -0.158 -12.759 1.00 0.00 1248 LEU A O 2
ATOM 3314 N N . LYS A 1 93 ? -10.772 -1.655 -13.598 1.00 0.00 1249 LYS A N 2
ATOM 3315 C CA . LYS A 1 93 ? -11.991 -0.974 -13.165 1.00 0.00 1249 LYS A CA 2
ATOM 3316 C C . LYS A 1 93 ? -12.786 -1.860 -12.190 1.00 0.00 1249 LYS A C 2
ATOM 3317 O O . LYS A 1 93 ? -13.492 -2.799 -12.585 1.00 0.00 1249 LYS A O 2
ATOM 3336 N N . VAL A 1 94 ? -12.600 -1.581 -10.898 1.00 0.00 1250 VAL A N 2
ATOM 3337 C CA . VAL A 1 94 ? -13.450 -2.114 -9.819 1.00 0.00 1250 VAL A CA 2
ATOM 3338 C C . VAL A 1 94 ? -14.597 -1.117 -9.539 1.00 0.00 1250 VAL A C 2
ATOM 3339 O O . VAL A 1 94 ? -15.660 -1.492 -9.036 1.00 0.00 1250 VAL A O 2
ATOM 3352 N N . THR A 1 95 ? -14.351 0.161 -9.876 1.00 0.00 1251 THR A N 2
ATOM 3353 C CA . THR A 1 95 ? -15.326 1.248 -9.794 1.00 0.00 1251 THR A CA 2
ATOM 3354 C C . THR A 1 95 ? -15.271 2.027 -11.131 1.00 0.00 1251 THR A C 2
ATOM 3355 O O . THR A 1 95 ? -14.306 2.792 -11.345 1.00 0.00 1251 THR A O 2
ATOM 3367 N N . GLN B 2 1 ? 18.066 11.270 21.433 1.00 0.00 524 GLN B N 2
ATOM 3368 C CA . GLN B 2 1 ? 16.975 11.799 20.592 1.00 0.00 524 GLN B CA 2
ATOM 3369 C C . GLN B 2 1 ? 17.222 11.407 19.130 1.00 0.00 524 GLN B C 2
ATOM 3370 O O . GLN B 2 1 ? 18.100 11.970 18.471 1.00 0.00 524 GLN B O 2
ATOM 3384 N N . SER B 2 2 ? 16.475 10.406 18.648 1.00 0.00 525 SER B N 2
ATOM 3385 C CA . SER B 2 2 ? 16.525 9.956 17.250 1.00 0.00 525 SER B CA 2
ATOM 3386 C C . SER B 2 2 ? 15.124 9.484 16.830 1.00 0.00 525 SER B C 2
ATOM 3387 O O . SER B 2 2 ? 14.687 8.395 17.226 1.00 0.00 525 SER B O 2
ATOM 3395 N N . THR B 2 3 ? 14.402 10.346 16.091 1.00 0.00 526 THR B N 2
ATOM 3396 C CA . THR B 2 3 ? 13.086 10.015 15.528 1.00 0.00 526 THR B CA 2
ATOM 3397 C C . THR B 2 3 ? 13.244 8.905 14.466 1.00 0.00 526 THR B C 2
ATOM 3398 O O . THR B 2 3 ? 12.571 7.868 14.526 1.00 0.00 526 THR B O 2
ATOM 3409 N N . GLY B 2 4 ? 14.172 9.138 13.513 1.00 0.00 527 GLY B N 2
ATOM 3410 C CA . GLY B 2 4 ? 14.542 8.135 12.506 1.00 0.00 527 GLY B CA 2
ATOM 3411 C C . GLY B 2 4 ? 13.473 7.899 11.442 1.00 0.00 527 GLY B C 2
ATOM 3412 O O . GLY B 2 4 ? 12.325 8.351 11.580 1.00 0.00 527 GLY B O 2
ATOM 3416 N N . THR B 2 5 ? 13.847 7.184 10.368 1.00 0.00 528 THR B N 2
ATOM 3417 C CA . THR B 2 5 ? 12.938 6.871 9.258 1.00 0.00 528 THR B CA 2
ATOM 3418 C C . THR B 2 5 ? 12.428 5.428 9.377 1.00 0.00 528 THR B C 2
ATOM 3419 O O . THR B 2 5 ? 13.171 4.460 9.169 1.00 0.00 528 THR B O 2
ATOM 3430 N N . GLU B 2 6 ? 11.150 5.319 9.744 1.00 0.00 529 GLU B N 2
ATOM 3431 C CA . GLU B 2 6 ? 10.438 4.044 9.917 1.00 0.00 529 GLU B CA 2
ATOM 3432 C C . GLU B 2 6 ? 9.359 3.908 8.820 1.00 0.00 529 GLU B C 2
ATOM 3433 O O . GLU B 2 6 ? 8.342 4.576 8.884 1.00 0.00 529 GLU B O 2
ATOM 3445 N N . PRO B 2 7 ? 9.609 3.123 7.742 1.00 0.00 530 PRO B N 2
ATOM 3446 C CA . PRO B 2 7 ? 8.539 2.694 6.814 1.00 0.00 530 PRO B CA 2
ATOM 3447 C C . PRO B 2 7 ? 7.915 1.357 7.283 1.00 0.00 530 PRO B C 2
ATOM 3448 O O . PRO B 2 7 ? 8.619 0.354 7.366 1.00 0.00 530 PRO B O 2
ATOM 3459 N N . PHE B 2 8 ? 6.608 1.346 7.609 1.00 0.00 531 PHE B N 2
ATOM 3460 C CA . PHE B 2 8 ? 5.956 0.163 8.210 1.00 0.00 531 PHE B CA 2
ATOM 3461 C C . PHE B 2 8 ? 5.955 -1.008 7.211 1.00 0.00 531 PHE B C 2
ATOM 3462 O O . PHE B 2 8 ? 6.697 -1.969 7.391 1.00 0.00 531 PHE B O 2
ATOM 3479 N N . PHE B 2 9 ? 5.170 -0.855 6.127 1.00 0.00 532 PHE B N 2
ATOM 3480 C CA . PHE B 2 9 ? 5.001 -1.875 5.066 1.00 0.00 532 PHE B CA 2
ATOM 3481 C C . PHE B 2 9 ? 6.371 -2.379 4.561 1.00 0.00 532 PHE B C 2
ATOM 3482 O O . PHE B 2 9 ? 6.597 -3.582 4.470 1.00 0.00 532 PHE B O 2
ATOM 3499 N N . LYS B 2 10 ? 7.265 -1.422 4.260 1.00 0.00 533 LYS B N 2
ATOM 3500 C CA . LYS B 2 10 ? 8.582 -1.693 3.659 1.00 0.00 533 LYS B CA 2
ATOM 3501 C C . LYS B 2 10 ? 9.484 -2.508 4.609 1.00 0.00 533 LYS B C 2
ATOM 3502 O O . LYS B 2 10 ? 10.024 -3.541 4.207 1.00 0.00 533 LYS B O 2
ATOM 3521 N N . GLN B 2 11 ? 9.620 -2.049 5.874 1.00 0.00 534 GLN B N 2
ATOM 3522 C CA . GLN B 2 11 ? 10.464 -2.712 6.885 1.00 0.00 534 GLN B CA 2
ATOM 3523 C C . GLN B 2 11 ? 9.933 -4.114 7.206 1.00 0.00 534 GLN B C 2
ATOM 3524 O O . GLN B 2 11 ? 10.718 -5.038 7.395 1.00 0.00 534 GLN B O 2
ATOM 3538 N N . LYS B 2 12 ? 8.598 -4.272 7.243 1.00 0.00 535 LYS B N 2
ATOM 3539 C CA . LYS B 2 12 ? 7.968 -5.576 7.535 1.00 0.00 535 LYS B CA 2
ATOM 3540 C C . LYS B 2 12 ? 8.136 -6.524 6.327 1.00 0.00 535 LYS B C 2
ATOM 3541 O O . LYS B 2 12 ? 8.338 -7.729 6.497 1.00 0.00 535 LYS B O 2
ATOM 3560 N N . SER B 2 13 ? 8.091 -5.944 5.107 1.00 0.00 536 SER B N 2
ATOM 3561 C CA . SER B 2 13 ? 8.304 -6.679 3.835 1.00 0.00 536 SER B CA 2
ATOM 3562 C C . SER B 2 13 ? 9.811 -6.918 3.597 1.00 0.00 536 SER B C 2
ATOM 3563 O O . SER B 2 13 ? 10.196 -7.627 2.666 1.00 0.00 536 SER B O 2
ATOM 3571 N N . LEU B 2 14 ? 10.648 -6.268 4.418 1.00 0.00 537 LEU B N 2
ATOM 3572 C CA . LEU B 2 14 ? 12.104 -6.489 4.462 1.00 0.00 537 LEU B CA 2
ATOM 3573 C C . LEU B 2 14 ? 12.450 -7.526 5.565 1.00 0.00 537 LEU B C 2
ATOM 3574 O O . LEU B 2 14 ? 13.451 -8.247 5.464 1.00 0.00 537 LEU B O 2
ATOM 3590 N N . LEU B 2 15 ? 11.598 -7.580 6.607 1.00 0.00 538 LEU B N 2
ATOM 3591 C CA . LEU B 2 15 ? 11.774 -8.438 7.791 1.00 0.00 538 LEU B CA 2
ATOM 3592 C C . LEU B 2 15 ? 11.339 -9.890 7.508 1.00 0.00 538 LEU B C 2
ATOM 3593 O O . LEU B 2 15 ? 12.189 -10.771 7.362 1.00 0.00 538 LEU B O 2
ATOM 3609 N N . LEU B 2 16 ? 10.007 -10.080 7.367 1.00 0.00 539 LEU B N 2
ATOM 3610 C CA . LEU B 2 16 ? 9.308 -11.395 7.274 1.00 0.00 539 LEU B CA 2
ATOM 3611 C C . LEU B 2 16 ? 9.967 -12.501 8.161 1.00 0.00 539 LEU B C 2
ATOM 3612 O O . LEU B 2 16 ? 10.777 -13.310 7.657 1.00 0.00 539 LEU B O 2
ATOM 3629 N N . GLY A 1 1 ? 6.177 -9.658 -4.529 1.00 0.00 1157 GLY A N 3
ATOM 3630 C CA . GLY A 1 1 ? 6.073 -8.338 -3.864 1.00 0.00 1157 GLY A CA 3
ATOM 3631 C C . GLY A 1 1 ? 6.088 -8.460 -2.351 1.00 0.00 1157 GLY A C 3
ATOM 3632 O O . GLY A 1 1 ? 6.851 -7.754 -1.678 1.00 0.00 1157 GLY A O 3
ATOM 3636 N N . ASN A 1 2 ? 5.239 -9.382 -1.834 1.00 0.00 1158 ASN A N 3
ATOM 3637 C CA . ASN A 1 2 ? 5.053 -9.654 -0.390 1.00 0.00 1158 ASN A CA 3
ATOM 3638 C C . ASN A 1 2 ? 4.516 -8.411 0.335 1.00 0.00 1158 ASN A C 3
ATOM 3639 O O . ASN A 1 2 ? 5.288 -7.512 0.697 1.00 0.00 1158 ASN A O 3
ATOM 3650 N N . LEU A 1 3 ? 3.184 -8.367 0.529 1.00 0.00 1159 LEU A N 3
ATOM 3651 C CA . LEU A 1 3 ? 2.496 -7.214 1.133 1.00 0.00 1159 LEU A CA 3
ATOM 3652 C C . LEU A 1 3 ? 2.847 -7.092 2.615 1.00 0.00 1159 LEU A C 3
ATOM 3653 O O . LEU A 1 3 ? 2.169 -7.657 3.480 1.00 0.00 1159 LEU A O 3
ATOM 3669 N N . ALA A 1 4 ? 3.953 -6.382 2.865 1.00 0.00 1160 ALA A N 3
ATOM 3670 C CA . ALA A 1 4 ? 4.552 -6.236 4.183 1.00 0.00 1160 ALA A CA 3
ATOM 3671 C C . ALA A 1 4 ? 4.899 -7.620 4.739 1.00 0.00 1160 ALA A C 3
ATOM 3672 O O . ALA A 1 4 ? 4.546 -7.979 5.860 1.00 0.00 1160 ALA A O 3
ATOM 3679 N N . GLY A 1 5 ? 5.530 -8.413 3.863 1.00 0.00 1161 GLY A N 3
ATOM 3680 C CA . GLY A 1 5 ? 5.987 -9.754 4.196 1.00 0.00 1161 GLY A CA 3
ATOM 3681 C C . GLY A 1 5 ? 4.908 -10.810 4.009 1.00 0.00 1161 GLY A C 3
ATOM 3682 O O . GLY A 1 5 ? 5.199 -12.012 4.037 1.00 0.00 1161 GLY A O 3
ATOM 3686 N N . ALA A 1 6 ? 3.656 -10.355 3.816 1.00 0.00 1162 ALA A N 3
ATOM 3687 C CA . ALA A 1 6 ? 2.513 -11.238 3.666 1.00 0.00 1162 ALA A CA 3
ATOM 3688 C C . ALA A 1 6 ? 2.453 -11.786 2.234 1.00 0.00 1162 ALA A C 3
ATOM 3689 O O . ALA A 1 6 ? 2.276 -11.028 1.273 1.00 0.00 1162 ALA A O 3
ATOM 3696 N N . VAL A 1 7 ? 2.676 -13.096 2.110 1.00 0.00 1163 VAL A N 3
ATOM 3697 C CA . VAL A 1 7 ? 2.510 -13.854 0.862 1.00 0.00 1163 VAL A CA 3
ATOM 3698 C C . VAL A 1 7 ? 1.163 -14.626 0.899 1.00 0.00 1163 VAL A C 3
ATOM 3699 O O . VAL A 1 7 ? 0.604 -14.995 -0.144 1.00 0.00 1163 VAL A O 3
ATOM 3712 N N . GLU A 1 8 ? 0.652 -14.850 2.129 1.00 0.00 1164 GLU A N 3
ATOM 3713 C CA . GLU A 1 8 ? -0.615 -15.557 2.379 1.00 0.00 1164 GLU A CA 3
ATOM 3714 C C . GLU A 1 8 ? -1.818 -14.644 2.049 1.00 0.00 1164 GLU A C 3
ATOM 3715 O O . GLU A 1 8 ? -1.908 -13.527 2.555 1.00 0.00 1164 GLU A O 3
ATOM 3727 N N . PHE A 1 9 ? -2.721 -15.163 1.198 1.00 0.00 1165 PHE A N 3
ATOM 3728 C CA . PHE A 1 9 ? -3.905 -14.440 0.658 1.00 0.00 1165 PHE A CA 3
ATOM 3729 C C . PHE A 1 9 ? -4.773 -13.763 1.740 1.00 0.00 1165 PHE A C 3
ATOM 3730 O O . PHE A 1 9 ? -5.271 -12.659 1.544 1.00 0.00 1165 PHE A O 3
ATOM 3747 N N . ASN A 1 10 ? -4.960 -14.463 2.857 1.00 0.00 1166 ASN A N 3
ATOM 3748 C CA . ASN A 1 10 ? -5.771 -13.993 3.995 1.00 0.00 1166 ASN A CA 3
ATOM 3749 C C . ASN A 1 10 ? -4.974 -13.016 4.877 1.00 0.00 1166 ASN A C 3
ATOM 3750 O O . ASN A 1 10 ? -5.538 -12.068 5.444 1.00 0.00 1166 ASN A O 3
ATOM 3761 N N . ASP A 1 11 ? -3.649 -13.253 4.968 1.00 0.00 1167 ASP A N 3
ATOM 3762 C CA . ASP A 1 11 ? -2.750 -12.494 5.855 1.00 0.00 1167 ASP A CA 3
ATOM 3763 C C . ASP A 1 11 ? -2.555 -11.066 5.329 1.00 0.00 1167 ASP A C 3
ATOM 3764 O O . ASP A 1 11 ? -2.542 -10.123 6.115 1.00 0.00 1167 ASP A O 3
ATOM 3773 N N . VAL A 1 12 ? -2.449 -10.925 3.981 1.00 0.00 1168 VAL A N 3
ATOM 3774 C CA . VAL A 1 12 ? -2.256 -9.609 3.319 1.00 0.00 1168 VAL A CA 3
ATOM 3775 C C . VAL A 1 12 ? -3.404 -8.642 3.657 1.00 0.00 1168 VAL A C 3
ATOM 3776 O O . VAL A 1 12 ? -3.188 -7.444 3.840 1.00 0.00 1168 VAL A O 3
ATOM 3789 N N . LYS A 1 13 ? -4.618 -9.201 3.768 1.00 0.00 1169 LYS A N 3
ATOM 3790 C CA . LYS A 1 13 ? -5.844 -8.429 3.993 1.00 0.00 1169 LYS A CA 3
ATOM 3791 C C . LYS A 1 13 ? -5.815 -7.807 5.395 1.00 0.00 1169 LYS A C 3
ATOM 3792 O O . LYS A 1 13 ? -5.872 -6.584 5.540 1.00 0.00 1169 LYS A O 3
ATOM 3811 N N . THR A 1 14 ? -5.635 -8.674 6.407 1.00 0.00 1170 THR A N 3
ATOM 3812 C CA . THR A 1 14 ? -5.648 -8.287 7.826 1.00 0.00 1170 THR A CA 3
ATOM 3813 C C . THR A 1 14 ? -4.426 -7.411 8.191 1.00 0.00 1170 THR A C 3
ATOM 3814 O O . THR A 1 14 ? -4.536 -6.485 9.001 1.00 0.00 1170 THR A O 3
ATOM 3825 N N . LEU A 1 15 ? -3.275 -7.694 7.549 1.00 0.00 1171 LEU A N 3
ATOM 3826 C CA . LEU A 1 15 ? -1.997 -7.007 7.843 1.00 0.00 1171 LEU A CA 3
ATOM 3827 C C . LEU A 1 15 ? -2.056 -5.573 7.304 1.00 0.00 1171 LEU A C 3
ATOM 3828 O O . LEU A 1 15 ? -1.827 -4.609 8.052 1.00 0.00 1171 LEU A O 3
ATOM 3844 N N . LEU A 1 16 ? -2.383 -5.441 5.999 1.00 0.00 1172 LEU A N 3
ATOM 3845 C CA . LEU A 1 16 ? -2.490 -4.123 5.347 1.00 0.00 1172 LEU A CA 3
ATOM 3846 C C . LEU A 1 16 ? -3.636 -3.311 5.938 1.00 0.00 1172 LEU A C 3
ATOM 3847 O O . LEU A 1 16 ? -3.595 -2.086 5.912 1.00 0.00 1172 LEU A O 3
ATOM 3863 N N . ARG A 1 17 ? -4.641 -4.020 6.479 1.00 0.00 1173 ARG A N 3
ATOM 3864 C CA . ARG A 1 17 ? -5.775 -3.407 7.185 1.00 0.00 1173 ARG A CA 3
ATOM 3865 C C . ARG A 1 17 ? -5.285 -2.582 8.383 1.00 0.00 1173 ARG A C 3
ATOM 3866 O O . ARG A 1 17 ? -5.720 -1.452 8.581 1.00 0.00 1173 ARG A O 3
ATOM 3887 N N . GLU A 1 18 ? -4.368 -3.170 9.166 1.00 0.00 1174 GLU A N 3
ATOM 3888 C CA . GLU A 1 18 ? -3.744 -2.485 10.306 1.00 0.00 1174 GLU A CA 3
ATOM 3889 C C . GLU A 1 18 ? -2.855 -1.335 9.802 1.00 0.00 1174 GLU A C 3
ATOM 3890 O O . GLU A 1 18 ? -2.987 -0.191 10.234 1.00 0.00 1174 GLU A O 3
ATOM 3902 N N . TRP A 1 19 ? -2.010 -1.662 8.816 1.00 0.00 1175 TRP A N 3
ATOM 3903 C CA . TRP A 1 19 ? -0.968 -0.757 8.282 1.00 0.00 1175 TRP A CA 3
ATOM 3904 C C . TRP A 1 19 ? -1.559 0.566 7.734 1.00 0.00 1175 TRP A C 3
ATOM 3905 O O . TRP A 1 19 ? -0.899 1.607 7.756 1.00 0.00 1175 TRP A O 3
ATOM 3926 N N . ILE A 1 20 ? -2.804 0.520 7.259 1.00 0.00 1176 ILE A N 3
ATOM 3927 C CA . ILE A 1 20 ? -3.455 1.686 6.646 1.00 0.00 1176 ILE A CA 3
ATOM 3928 C C . ILE A 1 20 ? -4.250 2.517 7.674 1.00 0.00 1176 ILE A C 3
ATOM 3929 O O . ILE A 1 20 ? -4.302 3.749 7.579 1.00 0.00 1176 ILE A O 3
ATOM 3945 N N . THR A 1 21 ? -4.837 1.843 8.676 1.00 0.00 1177 THR A N 3
ATOM 3946 C CA . THR A 1 21 ? -5.824 2.469 9.581 1.00 0.00 1177 THR A CA 3
ATOM 3947 C C . THR A 1 21 ? -5.212 2.916 10.919 1.00 0.00 1177 THR A C 3
ATOM 3948 O O . THR A 1 21 ? -5.654 3.917 11.491 1.00 0.00 1177 THR A O 3
ATOM 3959 N N . THR A 1 22 ? -4.183 2.199 11.415 1.00 0.00 1178 THR A N 3
ATOM 3960 C CA . THR A 1 22 ? -3.784 2.298 12.847 1.00 0.00 1178 THR A CA 3
ATOM 3961 C C . THR A 1 22 ? -2.387 2.912 13.053 1.00 0.00 1178 THR A C 3
ATOM 3962 O O . THR A 1 22 ? -2.175 3.653 14.019 1.00 0.00 1178 THR A O 3
ATOM 3973 N N . ILE A 1 23 ? -1.446 2.629 12.134 1.00 0.00 1179 ILE A N 3
ATOM 3974 C CA . ILE A 1 23 ? 0.002 2.750 12.426 1.00 0.00 1179 ILE A CA 3
ATOM 3975 C C . ILE A 1 23 ? 0.510 4.222 12.372 1.00 0.00 1179 ILE A C 3
ATOM 3976 O O . ILE A 1 23 ? -0.246 5.157 12.099 1.00 0.00 1179 ILE A O 3
ATOM 3992 N N . SER A 1 24 ? 1.774 4.365 12.776 1.00 0.00 1180 SER A N 3
ATOM 3993 C CA . SER A 1 24 ? 2.680 5.528 12.643 1.00 0.00 1180 SER A CA 3
ATOM 3994 C C . SER A 1 24 ? 2.776 6.148 11.224 1.00 0.00 1180 SER A C 3
ATOM 3995 O O . SER A 1 24 ? 3.744 6.873 10.950 1.00 0.00 1180 SER A O 3
ATOM 4003 N N . ASP A 1 25 ? 1.769 5.936 10.379 1.00 0.00 1181 ASP A N 3
ATOM 4004 C CA . ASP A 1 25 ? 1.945 5.583 8.973 1.00 0.00 1181 ASP A CA 3
ATOM 4005 C C . ASP A 1 25 ? 2.968 6.463 8.206 1.00 0.00 1181 ASP A C 3
ATOM 4006 O O . ASP A 1 25 ? 2.842 7.688 8.125 1.00 0.00 1181 ASP A O 3
ATOM 4015 N N . PRO A 1 26 ? 4.039 5.795 7.674 1.00 0.00 1182 PRO A N 3
ATOM 4016 C CA . PRO A 1 26 ? 5.253 6.438 7.153 1.00 0.00 1182 PRO A CA 3
ATOM 4017 C C . PRO A 1 26 ? 5.081 6.917 5.699 1.00 0.00 1182 PRO A C 3
ATOM 4018 O O . PRO A 1 26 ? 4.006 6.763 5.108 1.00 0.00 1182 PRO A O 3
ATOM 4029 N N . MET A 1 27 ? 6.149 7.534 5.167 1.00 0.00 1183 MET A N 3
ATOM 4030 C CA . MET A 1 27 ? 6.179 8.179 3.832 1.00 0.00 1183 MET A CA 3
ATOM 4031 C C . MET A 1 27 ? 5.702 7.239 2.694 1.00 0.00 1183 MET A C 3
ATOM 4032 O O . MET A 1 27 ? 5.607 6.022 2.869 1.00 0.00 1183 MET A O 3
ATOM 4046 N N . GLU A 1 28 ? 5.464 7.831 1.510 1.00 0.00 1184 GLU A N 3
ATOM 4047 C CA . GLU A 1 28 ? 4.763 7.169 0.385 1.00 0.00 1184 GLU A CA 3
ATOM 4048 C C . GLU A 1 28 ? 5.467 5.906 -0.158 1.00 0.00 1184 GLU A C 3
ATOM 4049 O O . GLU A 1 28 ? 4.877 5.205 -0.969 1.00 0.00 1184 GLU A O 3
ATOM 4061 N N . GLU A 1 29 ? 6.703 5.607 0.301 1.00 0.00 1185 GLU A N 3
ATOM 4062 C CA . GLU A 1 29 ? 7.428 4.364 -0.064 1.00 0.00 1185 GLU A CA 3
ATOM 4063 C C . GLU A 1 29 ? 6.563 3.114 0.198 1.00 0.00 1185 GLU A C 3
ATOM 4064 O O . GLU A 1 29 ? 6.497 2.216 -0.643 1.00 0.00 1185 GLU A O 3
ATOM 4076 N N . ASP A 1 30 ? 5.896 3.114 1.367 1.00 0.00 1186 ASP A N 3
ATOM 4077 C CA . ASP A 1 30 ? 4.945 2.059 1.801 1.00 0.00 1186 ASP A CA 3
ATOM 4078 C C . ASP A 1 30 ? 3.859 1.791 0.734 1.00 0.00 1186 ASP A C 3
ATOM 4079 O O . ASP A 1 30 ? 3.525 0.640 0.432 1.00 0.00 1186 ASP A O 3
ATOM 4088 N N . ILE A 1 31 ? 3.332 2.890 0.183 1.00 0.00 1187 ILE A N 3
ATOM 4089 C CA . ILE A 1 31 ? 2.284 2.888 -0.866 1.00 0.00 1187 ILE A CA 3
ATOM 4090 C C . ILE A 1 31 ? 2.856 2.305 -2.178 1.00 0.00 1187 ILE A C 3
ATOM 4091 O O . ILE A 1 31 ? 2.252 1.432 -2.828 1.00 0.00 1187 ILE A O 3
ATOM 4107 N N . LEU A 1 32 ? 4.064 2.770 -2.527 1.00 0.00 1188 LEU A N 3
ATOM 4108 C CA . LEU A 1 32 ? 4.783 2.314 -3.719 1.00 0.00 1188 LEU A CA 3
ATOM 4109 C C . LEU A 1 32 ? 5.168 0.827 -3.617 1.00 0.00 1188 LEU A C 3
ATOM 4110 O O . LEU A 1 32 ? 5.388 0.201 -4.638 1.00 0.00 1188 LEU A O 3
ATOM 4126 N N . GLN A 1 33 ? 5.245 0.265 -2.391 1.00 0.00 1189 GLN A N 3
ATOM 4127 C CA . GLN A 1 33 ? 5.513 -1.179 -2.202 1.00 0.00 1189 GLN A CA 3
ATOM 4128 C C . GLN A 1 33 ? 4.300 -2.020 -2.641 1.00 0.00 1189 GLN A C 3
ATOM 4129 O O . GLN A 1 33 ? 4.459 -3.136 -3.169 1.00 0.00 1189 GLN A O 3
ATOM 4143 N N . VAL A 1 34 ? 3.088 -1.473 -2.420 1.00 0.00 1190 VAL A N 3
ATOM 4144 C CA . VAL A 1 34 ? 1.838 -2.114 -2.879 1.00 0.00 1190 VAL A CA 3
ATOM 4145 C C . VAL A 1 34 ? 1.785 -2.030 -4.422 1.00 0.00 1190 VAL A C 3
ATOM 4146 O O . VAL A 1 34 ? 1.276 -2.936 -5.098 1.00 0.00 1190 VAL A O 3
ATOM 4159 N N . VAL A 1 35 ? 2.340 -0.914 -4.952 1.00 0.00 1191 VAL A N 3
ATOM 4160 C CA . VAL A 1 35 ? 2.562 -0.731 -6.405 1.00 0.00 1191 VAL A CA 3
ATOM 4161 C C . VAL A 1 35 ? 3.575 -1.776 -6.950 1.00 0.00 1191 VAL A C 3
ATOM 4162 O O . VAL A 1 35 ? 3.412 -2.263 -8.068 1.00 0.00 1191 VAL A O 3
ATOM 4175 N N . LYS A 1 36 ? 4.609 -2.133 -6.148 1.00 0.00 1192 LYS A N 3
ATOM 4176 C CA . LYS A 1 36 ? 5.629 -3.145 -6.555 1.00 0.00 1192 LYS A CA 3
ATOM 4177 C C . LYS A 1 36 ? 5.018 -4.556 -6.573 1.00 0.00 1192 LYS A C 3
ATOM 4178 O O . LYS A 1 36 ? 5.460 -5.413 -7.343 1.00 0.00 1192 LYS A O 3
ATOM 4197 N N . TYR A 1 37 ? 4.022 -4.786 -5.694 1.00 0.00 1193 TYR A N 3
ATOM 4198 C CA . TYR A 1 37 ? 3.230 -6.036 -5.679 1.00 0.00 1193 TYR A CA 3
ATOM 4199 C C . TYR A 1 37 ? 2.381 -6.127 -6.963 1.00 0.00 1193 TYR A C 3
ATOM 4200 O O . TYR A 1 37 ? 2.297 -7.189 -7.610 1.00 0.00 1193 TYR A O 3
ATOM 4218 N N . CYS A 1 38 ? 1.771 -4.975 -7.315 1.00 0.00 1194 CYS A N 3
ATOM 4219 C CA . CYS A 1 38 ? 1.001 -4.816 -8.554 1.00 0.00 1194 CYS A CA 3
ATOM 4220 C C . CYS A 1 38 ? 1.856 -5.133 -9.778 1.00 0.00 1194 CYS A C 3
ATOM 4221 O O . CYS A 1 38 ? 1.438 -5.897 -10.644 1.00 0.00 1194 CYS A O 3
ATOM 4229 N N . THR A 1 39 ? 3.078 -4.584 -9.795 1.00 0.00 1195 THR A N 3
ATOM 4230 C CA . THR A 1 39 ? 3.980 -4.674 -10.945 1.00 0.00 1195 THR A CA 3
ATOM 4231 C C . THR A 1 39 ? 4.513 -6.112 -11.124 1.00 0.00 1195 THR A C 3
ATOM 4232 O O . THR A 1 39 ? 4.428 -6.668 -12.223 1.00 0.00 1195 THR A O 3
ATOM 4243 N N . ASP A 1 40 ? 5.011 -6.724 -10.025 1.00 0.00 1196 ASP A N 3
ATOM 4244 C CA . ASP A 1 40 ? 5.678 -8.043 -10.090 1.00 0.00 1196 ASP A CA 3
ATOM 4245 C C . ASP A 1 40 ? 4.667 -9.143 -10.443 1.00 0.00 1196 ASP A C 3
ATOM 4246 O O . ASP A 1 40 ? 4.987 -10.038 -11.210 1.00 0.00 1196 ASP A O 3
ATOM 4255 N N . LEU A 1 41 ? 3.437 -9.060 -9.893 1.00 0.00 1197 LEU A N 3
ATOM 4256 C CA . LEU A 1 41 ? 2.361 -10.022 -10.219 1.00 0.00 1197 LEU A CA 3
ATOM 4257 C C . LEU A 1 41 ? 1.673 -9.684 -11.554 1.00 0.00 1197 LEU A C 3
ATOM 4258 O O . LEU A 1 41 ? 0.954 -10.518 -12.100 1.00 0.00 1197 LEU A O 3
ATOM 4274 N N . ILE A 1 42 ? 1.833 -8.442 -12.046 1.00 0.00 1198 ILE A N 3
ATOM 4275 C CA . ILE A 1 42 ? 1.478 -8.081 -13.444 1.00 0.00 1198 ILE A CA 3
ATOM 4276 C C . ILE A 1 42 ? 2.398 -8.833 -14.434 1.00 0.00 1198 ILE A C 3
ATOM 4277 O O . ILE A 1 42 ? 1.948 -9.257 -15.508 1.00 0.00 1198 ILE A O 3
ATOM 4293 N N . GLU A 1 43 ? 3.678 -8.995 -14.047 1.00 0.00 1199 GLU A N 3
ATOM 4294 C CA . GLU A 1 43 ? 4.660 -9.798 -14.809 1.00 0.00 1199 GLU A CA 3
ATOM 4295 C C . GLU A 1 43 ? 4.292 -11.283 -14.749 1.00 0.00 1199 GLU A C 3
ATOM 4296 O O . GLU A 1 43 ? 4.171 -11.972 -15.767 1.00 0.00 1199 GLU A O 3
ATOM 4308 N N . GLU A 1 44 ? 4.116 -11.735 -13.506 1.00 0.00 1200 GLU A N 3
ATOM 4309 C CA . GLU A 1 44 ? 3.858 -13.144 -13.150 1.00 0.00 1200 GLU A CA 3
ATOM 4310 C C . GLU A 1 44 ? 2.393 -13.571 -13.426 1.00 0.00 1200 GLU A C 3
ATOM 4311 O O . GLU A 1 44 ? 2.045 -14.748 -13.245 1.00 0.00 1200 GLU A O 3
ATOM 4323 N N . LYS A 1 45 ? 1.548 -12.593 -13.842 1.00 0.00 1201 LYS A N 3
ATOM 4324 C CA . LYS A 1 45 ? 0.138 -12.803 -14.274 1.00 0.00 1201 LYS A CA 3
ATOM 4325 C C . LYS A 1 45 ? -0.750 -13.349 -13.128 1.00 0.00 1201 LYS A C 3
ATOM 4326 O O . LYS A 1 45 ? -1.826 -13.921 -13.363 1.00 0.00 1201 LYS A O 3
ATOM 4345 N N . ASP A 1 46 ? -0.304 -13.103 -11.886 1.00 0.00 1202 ASP A N 3
ATOM 4346 C CA . ASP A 1 46 ? -0.982 -13.548 -10.659 1.00 0.00 1202 ASP A CA 3
ATOM 4347 C C . ASP A 1 46 ? -1.830 -12.375 -10.119 1.00 0.00 1202 ASP A C 3
ATOM 4348 O O . ASP A 1 46 ? -1.795 -12.010 -8.932 1.00 0.00 1202 ASP A O 3
ATOM 4357 N N . LEU A 1 47 ? -2.649 -11.828 -11.036 1.00 0.00 1203 LEU A N 3
ATOM 4358 C CA . LEU A 1 47 ? -3.469 -10.616 -10.816 1.00 0.00 1203 LEU A CA 3
ATOM 4359 C C . LEU A 1 47 ? -4.720 -10.965 -9.988 1.00 0.00 1203 LEU A C 3
ATOM 4360 O O . LEU A 1 47 ? -5.488 -10.079 -9.610 1.00 0.00 1203 LEU A O 3
ATOM 4376 N N . GLU A 1 48 ? -4.908 -12.276 -9.728 1.00 0.00 1204 GLU A N 3
ATOM 4377 C CA . GLU A 1 48 ? -5.931 -12.785 -8.813 1.00 0.00 1204 GLU A CA 3
ATOM 4378 C C . GLU A 1 48 ? -5.735 -12.190 -7.401 1.00 0.00 1204 GLU A C 3
ATOM 4379 O O . GLU A 1 48 ? -6.706 -11.767 -6.754 1.00 0.00 1204 GLU A O 3
ATOM 4391 N N . LYS A 1 49 ? -4.455 -12.153 -6.952 1.00 0.00 1205 LYS A N 3
ATOM 4392 C CA . LYS A 1 49 ? -4.068 -11.569 -5.677 1.00 0.00 1205 LYS A CA 3
ATOM 4393 C C . LYS A 1 49 ? -4.374 -10.084 -5.681 1.00 0.00 1205 LYS A C 3
ATOM 4394 O O . LYS A 1 49 ? -5.003 -9.586 -4.762 1.00 0.00 1205 LYS A O 3
ATOM 4413 N N . LEU A 1 50 ? -3.968 -9.413 -6.768 1.00 0.00 1206 LEU A N 3
ATOM 4414 C CA . LEU A 1 50 ? -4.149 -7.967 -6.919 1.00 0.00 1206 LEU A CA 3
ATOM 4415 C C . LEU A 1 50 ? -5.620 -7.572 -6.844 1.00 0.00 1206 LEU A C 3
ATOM 4416 O O . LEU A 1 50 ? -5.936 -6.622 -6.184 1.00 0.00 1206 LEU A O 3
ATOM 4432 N N . ASP A 1 51 ? -6.503 -8.335 -7.485 1.00 0.00 1207 ASP A N 3
ATOM 4433 C CA . ASP A 1 51 ? -7.953 -8.032 -7.516 1.00 0.00 1207 ASP A CA 3
ATOM 4434 C C . ASP A 1 51 ? -8.535 -7.984 -6.077 1.00 0.00 1207 ASP A C 3
ATOM 4435 O O . ASP A 1 51 ? -9.267 -7.047 -5.714 1.00 0.00 1207 ASP A O 3
ATOM 4444 N N . LEU A 1 52 ? -8.121 -8.976 -5.263 1.00 0.00 1208 LEU A N 3
ATOM 4445 C CA . LEU A 1 52 ? -8.390 -9.051 -3.811 1.00 0.00 1208 LEU A CA 3
ATOM 4446 C C . LEU A 1 52 ? -7.865 -7.781 -3.099 1.00 0.00 1208 LEU A C 3
ATOM 4447 O O . LEU A 1 52 ? -8.609 -7.086 -2.390 1.00 0.00 1208 LEU A O 3
ATOM 4463 N N . VAL A 1 53 ? -6.571 -7.494 -3.339 1.00 0.00 1209 VAL A N 3
ATOM 4464 C CA . VAL A 1 53 ? -5.826 -6.391 -2.696 1.00 0.00 1209 VAL A CA 3
ATOM 4465 C C . VAL A 1 53 ? -6.433 -5.026 -3.031 1.00 0.00 1209 VAL A C 3
ATOM 4466 O O . VAL A 1 53 ? -6.597 -4.206 -2.151 1.00 0.00 1209 VAL A O 3
ATOM 4479 N N . ILE A 1 54 ? -6.813 -4.828 -4.300 1.00 0.00 1210 ILE A N 3
ATOM 4480 C CA . ILE A 1 54 ? -7.325 -3.546 -4.801 1.00 0.00 1210 ILE A CA 3
ATOM 4481 C C . ILE A 1 54 ? -8.681 -3.281 -4.180 1.00 0.00 1210 ILE A C 3
ATOM 4482 O O . ILE A 1 54 ? -8.861 -2.258 -3.577 1.00 0.00 1210 ILE A O 3
ATOM 4498 N N . LYS A 1 55 ? -9.600 -4.253 -4.287 1.00 0.00 1211 LYS A N 3
ATOM 4499 C CA . LYS A 1 55 ? -10.969 -4.134 -3.728 1.00 0.00 1211 LYS A CA 3
ATOM 4500 C C . LYS A 1 55 ? -10.937 -3.826 -2.211 1.00 0.00 1211 LYS A C 3
ATOM 4501 O O . LYS A 1 55 ? -11.623 -2.900 -1.732 1.00 0.00 1211 LYS A O 3
ATOM 4520 N N . TYR A 1 56 ? -10.075 -4.568 -1.486 1.00 0.00 1212 TYR A N 3
ATOM 4521 C CA . TYR A 1 56 ? -9.961 -4.475 -0.017 1.00 0.00 1212 TYR A CA 3
ATOM 4522 C C . TYR A 1 56 ? -9.341 -3.115 0.395 1.00 0.00 1212 TYR A C 3
ATOM 4523 O O . TYR A 1 56 ? -9.891 -2.398 1.228 1.00 0.00 1212 TYR A O 3
ATOM 4541 N N . MET A 1 57 ? -8.214 -2.774 -0.252 1.00 0.00 1213 MET A N 3
ATOM 4542 C CA . MET A 1 57 ? -7.429 -1.539 0.003 1.00 0.00 1213 MET A CA 3
ATOM 4543 C C . MET A 1 57 ? -8.170 -0.282 -0.485 1.00 0.00 1213 MET A C 3
ATOM 4544 O O . MET A 1 57 ? -8.023 0.773 0.104 1.00 0.00 1213 MET A O 3
ATOM 4558 N N . LYS A 1 58 ? -8.982 -0.415 -1.545 1.00 0.00 1214 LYS A N 3
ATOM 4559 C CA . LYS A 1 58 ? -9.754 0.695 -2.129 1.00 0.00 1214 LYS A CA 3
ATOM 4560 C C . LYS A 1 58 ? -10.864 1.071 -1.146 1.00 0.00 1214 LYS A C 3
ATOM 4561 O O . LYS A 1 58 ? -11.088 2.259 -0.867 1.00 0.00 1214 LYS A O 3
ATOM 4580 N N . ARG A 1 59 ? -11.541 0.023 -0.623 1.00 0.00 1215 ARG A N 3
ATOM 4581 C CA . ARG A 1 59 ? -12.540 0.151 0.445 1.00 0.00 1215 ARG A CA 3
ATOM 4582 C C . ARG A 1 59 ? -11.924 0.873 1.658 1.00 0.00 1215 ARG A C 3
ATOM 4583 O O . ARG A 1 59 ? -12.421 1.912 2.084 1.00 0.00 1215 ARG A O 3
ATOM 4604 N N . LEU A 1 60 ? -10.789 0.326 2.136 1.00 0.00 1216 LEU A N 3
ATOM 4605 C CA . LEU A 1 60 ? -10.057 0.851 3.301 1.00 0.00 1216 LEU A CA 3
ATOM 4606 C C . LEU A 1 60 ? -9.664 2.328 3.110 1.00 0.00 1216 LEU A C 3
ATOM 4607 O O . LEU A 1 60 ? -9.969 3.129 3.962 1.00 0.00 1216 LEU A O 3
ATOM 4623 N N . MET A 1 61 ? -9.031 2.667 1.964 1.00 0.00 1217 MET A N 3
ATOM 4624 C CA . MET A 1 61 ? -8.508 4.035 1.692 1.00 0.00 1217 MET A CA 3
ATOM 4625 C C . MET A 1 61 ? -9.648 5.054 1.673 1.00 0.00 1217 MET A C 3
ATOM 4626 O O . MET A 1 61 ? -9.568 6.093 2.336 1.00 0.00 1217 MET A O 3
ATOM 4640 N N . GLN A 1 62 ? -10.725 4.707 0.950 1.00 0.00 1218 GLN A N 3
ATOM 4641 C CA . GLN A 1 62 ? -11.949 5.531 0.856 1.00 0.00 1218 GLN A CA 3
ATOM 4642 C C . GLN A 1 62 ? -12.578 5.747 2.263 1.00 0.00 1218 GLN A C 3
ATOM 4643 O O . GLN A 1 62 ? -13.130 6.812 2.561 1.00 0.00 1218 GLN A O 3
ATOM 4657 N N . GLN A 1 63 ? -12.437 4.720 3.118 1.00 0.00 1219 GLN A N 3
ATOM 4658 C CA . GLN A 1 63 ? -12.993 4.665 4.480 1.00 0.00 1219 GLN A CA 3
ATOM 4659 C C . GLN A 1 63 ? -11.980 5.167 5.561 1.00 0.00 1219 GLN A C 3
ATOM 4660 O O . GLN A 1 63 ? -12.367 5.395 6.711 1.00 0.00 1219 GLN A O 3
ATOM 4674 N N . SER A 1 64 ? -10.689 5.343 5.177 1.00 0.00 1220 SER A N 3
ATOM 4675 C CA . SER A 1 64 ? -9.602 5.738 6.116 1.00 0.00 1220 SER A CA 3
ATOM 4676 C C . SER A 1 64 ? -9.814 7.174 6.629 1.00 0.00 1220 SER A C 3
ATOM 4677 O O . SER A 1 64 ? -10.268 7.376 7.766 1.00 0.00 1220 SER A O 3
ATOM 4685 N N . VAL A 1 65 ? -9.525 8.160 5.758 1.00 0.00 1221 VAL A N 3
ATOM 4686 C CA . VAL A 1 65 ? -9.579 9.586 6.102 1.00 0.00 1221 VAL A CA 3
ATOM 4687 C C . VAL A 1 65 ? -9.485 10.434 4.814 1.00 0.00 1221 VAL A C 3
ATOM 4688 O O . VAL A 1 65 ? -8.911 9.999 3.801 1.00 0.00 1221 VAL A O 3
ATOM 4701 N N . GLU A 1 66 ? -10.096 11.624 4.863 1.00 0.00 1222 GLU A N 3
ATOM 4702 C CA . GLU A 1 66 ? -9.948 12.658 3.830 1.00 0.00 1222 GLU A CA 3
ATOM 4703 C C . GLU A 1 66 ? -8.522 13.260 3.895 1.00 0.00 1222 GLU A C 3
ATOM 4704 O O . GLU A 1 66 ? -7.879 13.219 4.949 1.00 0.00 1222 GLU A O 3
ATOM 4716 N N . SER A 1 67 ? -8.064 13.798 2.753 1.00 0.00 1223 SER A N 3
ATOM 4717 C CA . SER A 1 67 ? -6.744 14.457 2.565 1.00 0.00 1223 SER A CA 3
ATOM 4718 C C . SER A 1 67 ? -5.541 13.503 2.782 1.00 0.00 1223 SER A C 3
ATOM 4719 O O . SER A 1 67 ? -5.686 12.429 3.372 1.00 0.00 1223 SER A O 3
ATOM 4727 N N . VAL A 1 68 ? -4.367 13.927 2.258 1.00 0.00 1224 VAL A N 3
ATOM 4728 C CA . VAL A 1 68 ? -3.053 13.245 2.416 1.00 0.00 1224 VAL A CA 3
ATOM 4729 C C . VAL A 1 68 ? -3.081 11.789 1.856 1.00 0.00 1224 VAL A C 3
ATOM 4730 O O . VAL A 1 68 ? -2.615 11.535 0.739 1.00 0.00 1224 VAL A O 3
ATOM 4743 N N . TRP A 1 69 ? -3.671 10.854 2.627 1.00 0.00 1225 TRP A N 3
ATOM 4744 C CA . TRP A 1 69 ? -3.827 9.442 2.222 1.00 0.00 1225 TRP A CA 3
ATOM 4745 C C . TRP A 1 69 ? -4.954 9.297 1.164 1.00 0.00 1225 TRP A C 3
ATOM 4746 O O . TRP A 1 69 ? -5.017 8.295 0.445 1.00 0.00 1225 TRP A O 3
ATOM 4767 N N . ASN A 1 70 ? -5.845 10.309 1.070 1.00 0.00 1226 ASN A N 3
ATOM 4768 C CA . ASN A 1 70 ? -6.860 10.371 -0.007 1.00 0.00 1226 ASN A CA 3
ATOM 4769 C C . ASN A 1 70 ? -6.184 10.540 -1.379 1.00 0.00 1226 ASN A C 3
ATOM 4770 O O . ASN A 1 70 ? -6.686 10.058 -2.404 1.00 0.00 1226 ASN A O 3
ATOM 4781 N N . MET A 1 71 ? -5.040 11.243 -1.383 1.00 0.00 1227 MET A N 3
ATOM 4782 C CA . MET A 1 71 ? -4.204 11.393 -2.580 1.00 0.00 1227 MET A CA 3
ATOM 4783 C C . MET A 1 71 ? -3.526 10.053 -2.916 1.00 0.00 1227 MET A C 3
ATOM 4784 O O . MET A 1 71 ? -3.334 9.736 -4.087 1.00 0.00 1227 MET A O 3
ATOM 4798 N N . ALA A 1 72 ? -3.206 9.261 -1.865 1.00 0.00 1228 ALA A N 3
ATOM 4799 C CA . ALA A 1 72 ? -2.644 7.893 -2.001 1.00 0.00 1228 ALA A CA 3
ATOM 4800 C C . ALA A 1 72 ? -3.676 6.898 -2.570 1.00 0.00 1228 ALA A C 3
ATOM 4801 O O . ALA A 1 72 ? -3.295 5.905 -3.165 1.00 0.00 1228 ALA A O 3
ATOM 4808 N N . PHE A 1 73 ? -4.971 7.150 -2.314 1.00 0.00 1229 PHE A N 3
ATOM 4809 C CA . PHE A 1 73 ? -6.093 6.380 -2.917 1.00 0.00 1229 PHE A CA 3
ATOM 4810 C C . PHE A 1 73 ? -6.072 6.508 -4.456 1.00 0.00 1229 PHE A C 3
ATOM 4811 O O . PHE A 1 73 ? -6.023 5.500 -5.200 1.00 0.00 1229 PHE A O 3
ATOM 4828 N N . ASP A 1 74 ? -6.056 7.768 -4.911 1.00 0.00 1230 ASP A N 3
ATOM 4829 C CA . ASP A 1 74 ? -6.037 8.115 -6.345 1.00 0.00 1230 ASP A CA 3
ATOM 4830 C C . ASP A 1 74 ? -4.705 7.665 -6.980 1.00 0.00 1230 ASP A C 3
ATOM 4831 O O . ASP A 1 74 ? -4.673 7.213 -8.129 1.00 0.00 1230 ASP A O 3
ATOM 4840 N N . PHE A 1 75 ? -3.622 7.767 -6.188 1.00 0.00 1231 PHE A N 3
ATOM 4841 C CA . PHE A 1 75 ? -2.251 7.452 -6.624 1.00 0.00 1231 PHE A CA 3
ATOM 4842 C C . PHE A 1 75 ? -2.040 5.934 -6.758 1.00 0.00 1231 PHE A C 3
ATOM 4843 O O . PHE A 1 75 ? -1.441 5.479 -7.738 1.00 0.00 1231 PHE A O 3
ATOM 4860 N N . ILE A 1 76 ? -2.543 5.159 -5.770 1.00 0.00 1232 ILE A N 3
ATOM 4861 C CA . ILE A 1 76 ? -2.365 3.693 -5.741 1.00 0.00 1232 ILE A CA 3
ATOM 4862 C C . ILE A 1 76 ? -3.099 3.088 -6.938 1.00 0.00 1232 ILE A C 3
ATOM 4863 O O . ILE A 1 76 ? -2.519 2.287 -7.692 1.00 0.00 1232 ILE A O 3
ATOM 4879 N N . LEU A 1 77 ? -4.347 3.573 -7.158 1.00 0.00 1233 LEU A N 3
ATOM 4880 C CA . LEU A 1 77 ? -5.175 3.134 -8.280 1.00 0.00 1233 LEU A CA 3
ATOM 4881 C C . LEU A 1 77 ? -4.471 3.481 -9.601 1.00 0.00 1233 LEU A C 3
ATOM 4882 O O . LEU A 1 77 ? -4.289 2.608 -10.444 1.00 0.00 1233 LEU A O 3
ATOM 4898 N N . ASP A 1 78 ? -4.002 4.745 -9.717 1.00 0.00 1234 ASP A N 3
ATOM 4899 C CA . ASP A 1 78 ? -3.332 5.270 -10.933 1.00 0.00 1234 ASP A CA 3
ATOM 4900 C C . ASP A 1 78 ? -2.127 4.416 -11.344 1.00 0.00 1234 ASP A C 3
ATOM 4901 O O . ASP A 1 78 ? -1.979 4.061 -12.507 1.00 0.00 1234 ASP A O 3
ATOM 4910 N N . ASN A 1 79 ? -1.277 4.120 -10.367 1.00 0.00 1235 ASN A N 3
ATOM 4911 C CA . ASN A 1 79 ? -0.038 3.350 -10.570 1.00 0.00 1235 ASN A CA 3
ATOM 4912 C C . ASN A 1 79 ? -0.353 1.918 -11.040 1.00 0.00 1235 ASN A C 3
ATOM 4913 O O . ASN A 1 79 ? 0.334 1.368 -11.923 1.00 0.00 1235 ASN A O 3
ATOM 4924 N N . VAL A 1 80 ? -1.424 1.336 -10.475 1.00 0.00 1236 VAL A N 3
ATOM 4925 C CA . VAL A 1 80 ? -1.945 0.042 -10.941 1.00 0.00 1236 VAL A CA 3
ATOM 4926 C C . VAL A 1 80 ? -2.420 0.151 -12.411 1.00 0.00 1236 VAL A C 3
ATOM 4927 O O . VAL A 1 80 ? -2.130 -0.741 -13.220 1.00 0.00 1236 VAL A O 3
ATOM 4940 N N . GLN A 1 81 ? -3.068 1.293 -12.764 1.00 0.00 1237 GLN A N 3
ATOM 4941 C CA . GLN A 1 81 ? -3.635 1.498 -14.113 1.00 0.00 1237 GLN A CA 3
ATOM 4942 C C . GLN A 1 81 ? -2.518 1.596 -15.156 1.00 0.00 1237 GLN A C 3
ATOM 4943 O O . GLN A 1 81 ? -2.576 0.939 -16.182 1.00 0.00 1237 GLN A O 3
ATOM 4957 N N . VAL A 1 82 ? -1.488 2.396 -14.850 1.00 0.00 1238 VAL A N 3
ATOM 4958 C CA . VAL A 1 82 ? -0.407 2.714 -15.790 1.00 0.00 1238 VAL A CA 3
ATOM 4959 C C . VAL A 1 82 ? 0.504 1.495 -16.048 1.00 0.00 1238 VAL A C 3
ATOM 4960 O O . VAL A 1 82 ? 0.953 1.293 -17.183 1.00 0.00 1238 VAL A O 3
ATOM 4973 N N . VAL A 1 83 ? 0.769 0.666 -15.001 1.00 0.00 1239 VAL A N 3
ATOM 4974 C CA . VAL A 1 83 ? 1.561 -0.574 -15.186 1.00 0.00 1239 VAL A CA 3
ATOM 4975 C C . VAL A 1 83 ? 0.699 -1.652 -15.903 1.00 0.00 1239 VAL A C 3
ATOM 4976 O O . VAL A 1 83 ? 1.225 -2.486 -16.654 1.00 0.00 1239 VAL A O 3
ATOM 4989 N N . LEU A 1 84 ? -0.640 -1.598 -15.707 1.00 0.00 1240 LEU A N 3
ATOM 4990 C CA . LEU A 1 84 ? -1.587 -2.513 -16.399 1.00 0.00 1240 LEU A CA 3
ATOM 4991 C C . LEU A 1 84 ? -1.780 -2.089 -17.872 1.00 0.00 1240 LEU A C 3
ATOM 4992 O O . LEU A 1 84 ? -2.069 -2.919 -18.741 1.00 0.00 1240 LEU A O 3
ATOM 5008 N N . GLN A 1 85 ? -1.607 -0.785 -18.140 1.00 0.00 1241 GLN A N 3
ATOM 5009 C CA . GLN A 1 85 ? -1.629 -0.223 -19.502 1.00 0.00 1241 GLN A CA 3
ATOM 5010 C C . GLN A 1 85 ? -0.290 -0.498 -20.208 1.00 0.00 1241 GLN A C 3
ATOM 5011 O O . GLN A 1 85 ? -0.232 -0.584 -21.437 1.00 0.00 1241 GLN A O 3
ATOM 5025 N N . GLN A 1 86 ? 0.776 -0.626 -19.406 1.00 0.00 1242 GLN A N 3
ATOM 5026 C CA . GLN A 1 86 ? 2.103 -1.031 -19.868 1.00 0.00 1242 GLN A CA 3
ATOM 5027 C C . GLN A 1 86 ? 2.066 -2.491 -20.377 1.00 0.00 1242 GLN A C 3
ATOM 5028 O O . GLN A 1 86 ? 2.512 -2.772 -21.496 1.00 0.00 1242 GLN A O 3
ATOM 5042 N N . THR A 1 87 ? 1.491 -3.403 -19.559 1.00 0.00 1243 THR A N 3
ATOM 5043 C CA . THR A 1 87 ? 1.495 -4.852 -19.863 1.00 0.00 1243 THR A CA 3
ATOM 5044 C C . THR A 1 87 ? 0.372 -5.260 -20.860 1.00 0.00 1243 THR A C 3
ATOM 5045 O O . THR A 1 87 ? 0.662 -5.883 -21.887 1.00 0.00 1243 THR A O 3
ATOM 5056 N N . TYR A 1 88 ? -0.898 -4.910 -20.570 1.00 0.00 1244 TYR A N 3
ATOM 5057 C CA . TYR A 1 88 ? -2.047 -5.245 -21.455 1.00 0.00 1244 TYR A CA 3
ATOM 5058 C C . TYR A 1 88 ? -2.369 -4.060 -22.379 1.00 0.00 1244 TYR A C 3
ATOM 5059 O O . TYR A 1 88 ? -2.374 -4.196 -23.608 1.00 0.00 1244 TYR A O 3
ATOM 5077 N N . GLY A 1 89 ? -2.618 -2.898 -21.761 1.00 0.00 1245 GLY A N 3
ATOM 5078 C CA . GLY A 1 89 ? -3.146 -1.714 -22.457 1.00 0.00 1245 GLY A CA 3
ATOM 5079 C C . GLY A 1 89 ? -4.479 -1.247 -21.867 1.00 0.00 1245 GLY A C 3
ATOM 5080 O O . GLY A 1 89 ? -5.044 -0.241 -22.314 1.00 0.00 1245 GLY A O 3
ATOM 5084 N N . SER A 1 90 ? -4.962 -1.966 -20.835 1.00 0.00 1246 SER A N 3
ATOM 5085 C CA . SER A 1 90 ? -6.273 -1.722 -20.209 1.00 0.00 1246 SER A CA 3
ATOM 5086 C C . SER A 1 90 ? -6.124 -1.175 -18.780 1.00 0.00 1246 SER A C 3
ATOM 5087 O O . SER A 1 90 ? -5.056 -1.281 -18.168 1.00 0.00 1246 SER A O 3
ATOM 5095 N N . THR A 1 91 ? -7.212 -0.571 -18.278 1.00 0.00 1247 THR A N 3
ATOM 5096 C CA . THR A 1 91 ? -7.338 -0.120 -16.887 1.00 0.00 1247 THR A CA 3
ATOM 5097 C C . THR A 1 91 ? -8.180 -1.126 -16.082 1.00 0.00 1247 THR A C 3
ATOM 5098 O O . THR A 1 91 ? -9.139 -1.702 -16.611 1.00 0.00 1247 THR A O 3
ATOM 5109 N N . LEU A 1 92 ? -7.801 -1.350 -14.815 1.00 0.00 1248 LEU A N 3
ATOM 5110 C CA . LEU A 1 92 ? -8.579 -2.162 -13.868 1.00 0.00 1248 LEU A CA 3
ATOM 5111 C C . LEU A 1 92 ? -9.764 -1.336 -13.340 1.00 0.00 1248 LEU A C 3
ATOM 5112 O O . LEU A 1 92 ? -9.576 -0.246 -12.799 1.00 0.00 1248 LEU A O 3
ATOM 5128 N N . LYS A 1 93 ? -10.984 -1.875 -13.485 1.00 0.00 1249 LYS A N 3
ATOM 5129 C CA . LYS A 1 93 ? -12.212 -1.164 -13.108 1.00 0.00 1249 LYS A CA 3
ATOM 5130 C C . LYS A 1 93 ? -12.856 -1.768 -11.856 1.00 0.00 1249 LYS A C 3
ATOM 5131 O O . LYS A 1 93 ? -13.487 -2.829 -11.901 1.00 0.00 1249 LYS A O 3
ATOM 5150 N N . VAL A 1 94 ? -12.623 -1.086 -10.725 1.00 0.00 1250 VAL A N 3
ATOM 5151 C CA . VAL A 1 94 ? -13.316 -1.331 -9.446 1.00 0.00 1250 VAL A CA 3
ATOM 5152 C C . VAL A 1 94 ? -14.382 -0.239 -9.212 1.00 0.00 1250 VAL A C 3
ATOM 5153 O O . VAL A 1 94 ? -15.392 -0.481 -8.545 1.00 0.00 1250 VAL A O 3
ATOM 5166 N N . THR A 1 95 ? -14.131 0.964 -9.773 1.00 0.00 1251 THR A N 3
ATOM 5167 C CA . THR A 1 95 ? -15.004 2.135 -9.653 1.00 0.00 1251 THR A CA 3
ATOM 5168 C C . THR A 1 95 ? -14.915 2.962 -10.962 1.00 0.00 1251 THR A C 3
ATOM 5169 O O . THR A 1 95 ? -15.928 3.047 -11.694 1.00 0.00 1251 THR A O 3
ATOM 5181 N N . GLN B 2 1 ? 10.052 8.385 21.030 1.00 0.00 524 GLN B N 3
ATOM 5182 C CA . GLN B 2 1 ? 9.970 9.387 19.941 1.00 0.00 524 GLN B CA 3
ATOM 5183 C C . GLN B 2 1 ? 10.948 9.010 18.811 1.00 0.00 524 GLN B C 3
ATOM 5184 O O . GLN B 2 1 ? 12.109 9.445 18.800 1.00 0.00 524 GLN B O 3
ATOM 5198 N N . SER B 2 2 ? 10.485 8.148 17.895 1.00 0.00 525 SER B N 3
ATOM 5199 C CA . SER B 2 2 ? 11.244 7.751 16.700 1.00 0.00 525 SER B CA 3
ATOM 5200 C C . SER B 2 2 ? 10.790 8.619 15.518 1.00 0.00 525 SER B C 3
ATOM 5201 O O . SER B 2 2 ? 9.754 8.355 14.897 1.00 0.00 525 SER B O 3
ATOM 5209 N N . THR B 2 3 ? 11.525 9.715 15.279 1.00 0.00 526 THR B N 3
ATOM 5210 C CA . THR B 2 3 ? 11.245 10.659 14.189 1.00 0.00 526 THR B CA 3
ATOM 5211 C C . THR B 2 3 ? 12.277 10.450 13.062 1.00 0.00 526 THR B C 3
ATOM 5212 O O . THR B 2 3 ? 13.327 11.109 13.016 1.00 0.00 526 THR B O 3
ATOM 5223 N N . GLY B 2 4 ? 11.997 9.462 12.202 1.00 0.00 527 GLY B N 3
ATOM 5224 C CA . GLY B 2 4 ? 12.890 9.096 11.107 1.00 0.00 527 GLY B CA 3
ATOM 5225 C C . GLY B 2 4 ? 12.207 8.244 10.055 1.00 0.00 527 GLY B C 3
ATOM 5226 O O . GLY B 2 4 ? 10.976 8.099 10.060 1.00 0.00 527 GLY B O 3
ATOM 5230 N N . THR B 2 5 ? 13.013 7.686 9.138 1.00 0.00 528 THR B N 3
ATOM 5231 C CA . THR B 2 5 ? 12.535 6.827 8.061 1.00 0.00 528 THR B CA 3
ATOM 5232 C C . THR B 2 5 ? 12.355 5.392 8.574 1.00 0.00 528 THR B C 3
ATOM 5233 O O . THR B 2 5 ? 13.326 4.674 8.837 1.00 0.00 528 THR B O 3
ATOM 5244 N N . GLU B 2 6 ? 11.085 5.016 8.737 1.00 0.00 529 GLU B N 3
ATOM 5245 C CA . GLU B 2 6 ? 10.664 3.728 9.320 1.00 0.00 529 GLU B CA 3
ATOM 5246 C C . GLU B 2 6 ? 9.444 3.138 8.553 1.00 0.00 529 GLU B C 3
ATOM 5247 O O . GLU B 2 6 ? 8.351 3.020 9.122 1.00 0.00 529 GLU B O 3
ATOM 5259 N N . PRO B 2 7 ? 9.608 2.746 7.243 1.00 0.00 530 PRO B N 3
ATOM 5260 C CA . PRO B 2 7 ? 8.499 2.178 6.439 1.00 0.00 530 PRO B CA 3
ATOM 5261 C C . PRO B 2 7 ? 7.989 0.847 7.045 1.00 0.00 530 PRO B C 3
ATOM 5262 O O . PRO B 2 7 ? 8.675 -0.169 6.968 1.00 0.00 530 PRO B O 3
ATOM 5273 N N . PHE B 2 8 ? 6.787 0.885 7.662 1.00 0.00 531 PHE B N 3
ATOM 5274 C CA . PHE B 2 8 ? 6.199 -0.241 8.428 1.00 0.00 531 PHE B CA 3
ATOM 5275 C C . PHE B 2 8 ? 5.914 -1.438 7.506 1.00 0.00 531 PHE B C 3
ATOM 5276 O O . PHE B 2 8 ? 6.032 -2.602 7.907 1.00 0.00 531 PHE B O 3
ATOM 5293 N N . PHE B 2 9 ? 5.539 -1.113 6.266 1.00 0.00 532 PHE B N 3
ATOM 5294 C CA . PHE B 2 9 ? 5.340 -2.088 5.190 1.00 0.00 532 PHE B CA 3
ATOM 5295 C C . PHE B 2 9 ? 6.673 -2.793 4.889 1.00 0.00 532 PHE B C 3
ATOM 5296 O O . PHE B 2 9 ? 6.805 -4.007 5.057 1.00 0.00 532 PHE B O 3
ATOM 5313 N N . LYS B 2 10 ? 7.664 -1.971 4.485 1.00 0.00 533 LYS B N 3
ATOM 5314 C CA . LYS B 2 10 ? 8.989 -2.438 4.028 1.00 0.00 533 LYS B CA 3
ATOM 5315 C C . LYS B 2 10 ? 9.739 -3.170 5.153 1.00 0.00 533 LYS B C 3
ATOM 5316 O O . LYS B 2 10 ? 10.546 -4.059 4.880 1.00 0.00 533 LYS B O 3
ATOM 5335 N N . GLN B 2 11 ? 9.408 -2.824 6.408 1.00 0.00 534 GLN B N 3
ATOM 5336 C CA . GLN B 2 11 ? 9.993 -3.420 7.603 1.00 0.00 534 GLN B CA 3
ATOM 5337 C C . GLN B 2 11 ? 9.739 -4.933 7.623 1.00 0.00 534 GLN B C 3
ATOM 5338 O O . GLN B 2 11 ? 10.666 -5.725 7.760 1.00 0.00 534 GLN B O 3
ATOM 5352 N N . LYS B 2 12 ? 8.469 -5.316 7.432 1.00 0.00 535 LYS B N 3
ATOM 5353 C CA . LYS B 2 12 ? 8.070 -6.735 7.435 1.00 0.00 535 LYS B CA 3
ATOM 5354 C C . LYS B 2 12 ? 8.350 -7.364 6.056 1.00 0.00 535 LYS B C 3
ATOM 5355 O O . LYS B 2 12 ? 8.675 -8.544 5.960 1.00 0.00 535 LYS B O 3
ATOM 5374 N N . SER B 2 13 ? 8.269 -6.532 4.998 1.00 0.00 536 SER B N 3
ATOM 5375 C CA . SER B 2 13 ? 8.508 -6.955 3.600 1.00 0.00 536 SER B CA 3
ATOM 5376 C C . SER B 2 13 ? 9.995 -7.315 3.374 1.00 0.00 536 SER B C 3
ATOM 5377 O O . SER B 2 13 ? 10.327 -8.007 2.409 1.00 0.00 536 SER B O 3
ATOM 5385 N N . LEU B 2 14 ? 10.880 -6.833 4.271 1.00 0.00 537 LEU B N 3
ATOM 5386 C CA . LEU B 2 14 ? 12.320 -7.151 4.244 1.00 0.00 537 LEU B CA 3
ATOM 5387 C C . LEU B 2 14 ? 12.621 -8.243 5.305 1.00 0.00 537 LEU B C 3
ATOM 5388 O O . LEU B 2 14 ? 13.370 -9.182 5.029 1.00 0.00 537 LEU B O 3
ATOM 5404 N N . LEU B 2 15 ? 12.011 -8.125 6.509 1.00 0.00 538 LEU B N 3
ATOM 5405 C CA . LEU B 2 15 ? 12.305 -9.023 7.666 1.00 0.00 538 LEU B CA 3
ATOM 5406 C C . LEU B 2 15 ? 11.291 -10.198 7.801 1.00 0.00 538 LEU B C 3
ATOM 5407 O O . LEU B 2 15 ? 11.222 -10.814 8.869 1.00 0.00 538 LEU B O 3
ATOM 5423 N N . LEU B 2 16 ? 10.507 -10.496 6.739 1.00 0.00 539 LEU B N 3
ATOM 5424 C CA . LEU B 2 16 ? 9.562 -11.657 6.727 1.00 0.00 539 LEU B CA 3
ATOM 5425 C C . LEU B 2 16 ? 10.260 -13.009 7.064 1.00 0.00 539 LEU B C 3
ATOM 5426 O O . LEU B 2 16 ? 9.723 -13.778 7.897 1.00 0.00 539 LEU B O 3
ATOM 5443 N N . GLY A 1 1 ? 4.444 -12.838 -2.390 1.00 0.00 1157 GLY A N 4
ATOM 5444 C CA . GLY A 1 1 ? 4.699 -11.389 -2.231 1.00 0.00 1157 GLY A CA 4
ATOM 5445 C C . GLY A 1 1 ? 4.644 -10.966 -0.769 1.00 0.00 1157 GLY A C 4
ATOM 5446 O O . GLY A 1 1 ? 3.582 -11.046 -0.145 1.00 0.00 1157 GLY A O 4
ATOM 5450 N N . ASN A 1 2 ? 5.797 -10.527 -0.225 1.00 0.00 1158 ASN A N 4
ATOM 5451 C CA . ASN A 1 2 ? 5.922 -10.106 1.183 1.00 0.00 1158 ASN A CA 4
ATOM 5452 C C . ASN A 1 2 ? 5.374 -8.668 1.354 1.00 0.00 1158 ASN A C 4
ATOM 5453 O O . ASN A 1 2 ? 6.064 -7.685 1.063 1.00 0.00 1158 ASN A O 4
ATOM 5464 N N . LEU A 1 3 ? 4.106 -8.576 1.770 1.00 0.00 1159 LEU A N 4
ATOM 5465 C CA . LEU A 1 3 ? 3.426 -7.313 2.061 1.00 0.00 1159 LEU A CA 4
ATOM 5466 C C . LEU A 1 3 ? 3.442 -7.024 3.568 1.00 0.00 1159 LEU A C 4
ATOM 5467 O O . LEU A 1 3 ? 2.621 -7.556 4.320 1.00 0.00 1159 LEU A O 4
ATOM 5483 N N . ALA A 1 4 ? 4.414 -6.190 3.985 1.00 0.00 1160 ALA A N 4
ATOM 5484 C CA . ALA A 1 4 ? 4.573 -5.725 5.383 1.00 0.00 1160 ALA A CA 4
ATOM 5485 C C . ALA A 1 4 ? 4.772 -6.882 6.389 1.00 0.00 1160 ALA A C 4
ATOM 5486 O O . ALA A 1 4 ? 4.326 -6.812 7.540 1.00 0.00 1160 ALA A O 4
ATOM 5493 N N . GLY A 1 5 ? 5.471 -7.928 5.938 1.00 0.00 1161 GLY A N 4
ATOM 5494 C CA . GLY A 1 5 ? 5.753 -9.114 6.755 1.00 0.00 1161 GLY A CA 4
ATOM 5495 C C . GLY A 1 5 ? 4.829 -10.275 6.412 1.00 0.00 1161 GLY A C 4
ATOM 5496 O O . GLY A 1 5 ? 5.125 -11.432 6.726 1.00 0.00 1161 GLY A O 4
ATOM 5500 N N . ALA A 1 6 ? 3.707 -9.955 5.754 1.00 0.00 1162 ALA A N 4
ATOM 5501 C CA . ALA A 1 6 ? 2.673 -10.922 5.398 1.00 0.00 1162 ALA A CA 4
ATOM 5502 C C . ALA A 1 6 ? 2.953 -11.527 4.022 1.00 0.00 1162 ALA A C 4
ATOM 5503 O O . ALA A 1 6 ? 3.038 -10.800 3.047 1.00 0.00 1162 ALA A O 4
ATOM 5510 N N . VAL A 1 7 ? 3.111 -12.849 3.949 1.00 0.00 1163 VAL A N 4
ATOM 5511 C CA . VAL A 1 7 ? 3.279 -13.568 2.662 1.00 0.00 1163 VAL A CA 4
ATOM 5512 C C . VAL A 1 7 ? 2.027 -14.423 2.356 1.00 0.00 1163 VAL A C 4
ATOM 5513 O O . VAL A 1 7 ? 1.707 -14.687 1.188 1.00 0.00 1163 VAL A O 4
ATOM 5526 N N . GLU A 1 8 ? 1.309 -14.822 3.427 1.00 0.00 1164 GLU A N 4
ATOM 5527 C CA . GLU A 1 8 ? 0.159 -15.745 3.339 1.00 0.00 1164 GLU A CA 4
ATOM 5528 C C . GLU A 1 8 ? -1.075 -15.033 2.725 1.00 0.00 1164 GLU A C 4
ATOM 5529 O O . GLU A 1 8 ? -1.226 -13.810 2.848 1.00 0.00 1164 GLU A O 4
ATOM 5541 N N . PHE A 1 9 ? -1.952 -15.842 2.098 1.00 0.00 1165 PHE A N 4
ATOM 5542 C CA . PHE A 1 9 ? -3.069 -15.378 1.242 1.00 0.00 1165 PHE A CA 4
ATOM 5543 C C . PHE A 1 9 ? -4.009 -14.339 1.923 1.00 0.00 1165 PHE A C 4
ATOM 5544 O O . PHE A 1 9 ? -4.190 -13.232 1.400 1.00 0.00 1165 PHE A O 4
ATOM 5561 N N . ASN A 1 10 ? -4.601 -14.700 3.074 1.00 0.00 1166 ASN A N 4
ATOM 5562 C CA . ASN A 1 10 ? -5.505 -13.801 3.838 1.00 0.00 1166 ASN A CA 4
ATOM 5563 C C . ASN A 1 10 ? -4.683 -12.846 4.743 1.00 0.00 1166 ASN A C 4
ATOM 5564 O O . ASN A 1 10 ? -5.161 -11.775 5.128 1.00 0.00 1166 ASN A O 4
ATOM 5575 N N . ASP A 1 11 ? -3.436 -13.240 5.064 1.00 0.00 1167 ASP A N 4
ATOM 5576 C CA . ASP A 1 11 ? -2.591 -12.523 6.047 1.00 0.00 1167 ASP A CA 4
ATOM 5577 C C . ASP A 1 11 ? -2.236 -11.116 5.542 1.00 0.00 1167 ASP A C 4
ATOM 5578 O O . ASP A 1 11 ? -2.251 -10.162 6.317 1.00 0.00 1167 ASP A O 4
ATOM 5587 N N . VAL A 1 12 ? -1.952 -10.999 4.226 1.00 0.00 1168 VAL A N 4
ATOM 5588 C CA . VAL A 1 12 ? -1.689 -9.691 3.570 1.00 0.00 1168 VAL A CA 4
ATOM 5589 C C . VAL A 1 12 ? -2.911 -8.772 3.672 1.00 0.00 1168 VAL A C 4
ATOM 5590 O O . VAL A 1 12 ? -2.793 -7.590 3.954 1.00 0.00 1168 VAL A O 4
ATOM 5603 N N . LYS A 1 13 ? -4.080 -9.370 3.494 1.00 0.00 1169 LYS A N 4
ATOM 5604 C CA . LYS A 1 13 ? -5.358 -8.668 3.410 1.00 0.00 1169 LYS A CA 4
ATOM 5605 C C . LYS A 1 13 ? -5.665 -7.995 4.764 1.00 0.00 1169 LYS A C 4
ATOM 5606 O O . LYS A 1 13 ? -5.889 -6.776 4.855 1.00 0.00 1169 LYS A O 4
ATOM 5625 N N . THR A 1 14 ? -5.549 -8.824 5.807 1.00 0.00 1170 THR A N 4
ATOM 5626 C CA . THR A 1 14 ? -5.860 -8.465 7.188 1.00 0.00 1170 THR A CA 4
ATOM 5627 C C . THR A 1 14 ? -4.794 -7.517 7.788 1.00 0.00 1170 THR A C 4
ATOM 5628 O O . THR A 1 14 ? -5.129 -6.627 8.573 1.00 0.00 1170 THR A O 4
ATOM 5639 N N . LEU A 1 15 ? -3.519 -7.691 7.384 1.00 0.00 1171 LEU A N 4
ATOM 5640 C CA . LEU A 1 15 ? -2.395 -6.893 7.927 1.00 0.00 1171 LEU A CA 4
ATOM 5641 C C . LEU A 1 15 ? -2.425 -5.482 7.324 1.00 0.00 1171 LEU A C 4
ATOM 5642 O O . LEU A 1 15 ? -2.309 -4.491 8.048 1.00 0.00 1171 LEU A O 4
ATOM 5658 N N . LEU A 1 16 ? -2.600 -5.407 5.991 1.00 0.00 1172 LEU A N 4
ATOM 5659 C CA . LEU A 1 16 ? -2.643 -4.119 5.261 1.00 0.00 1172 LEU A CA 4
ATOM 5660 C C . LEU A 1 16 ? -3.926 -3.350 5.588 1.00 0.00 1172 LEU A C 4
ATOM 5661 O O . LEU A 1 16 ? -3.986 -2.123 5.438 1.00 0.00 1172 LEU A O 4
ATOM 5677 N N . ARG A 1 17 ? -4.942 -4.097 6.044 1.00 0.00 1173 ARG A N 4
ATOM 5678 C CA . ARG A 1 17 ? -6.171 -3.527 6.604 1.00 0.00 1173 ARG A CA 4
ATOM 5679 C C . ARG A 1 17 ? -5.876 -2.698 7.867 1.00 0.00 1173 ARG A C 4
ATOM 5680 O O . ARG A 1 17 ? -6.368 -1.576 8.012 1.00 0.00 1173 ARG A O 4
ATOM 5701 N N . GLU A 1 18 ? -5.065 -3.277 8.767 1.00 0.00 1174 GLU A N 4
ATOM 5702 C CA . GLU A 1 18 ? -4.638 -2.610 10.010 1.00 0.00 1174 GLU A CA 4
ATOM 5703 C C . GLU A 1 18 ? -3.724 -1.413 9.687 1.00 0.00 1174 GLU A C 4
ATOM 5704 O O . GLU A 1 18 ? -3.947 -0.309 10.182 1.00 0.00 1174 GLU A O 4
ATOM 5716 N N . TRP A 1 19 ? -2.732 -1.663 8.803 1.00 0.00 1175 TRP A N 4
ATOM 5717 C CA . TRP A 1 19 ? -1.638 -0.714 8.454 1.00 0.00 1175 TRP A CA 4
ATOM 5718 C C . TRP A 1 19 ? -2.173 0.689 8.108 1.00 0.00 1175 TRP A C 4
ATOM 5719 O O . TRP A 1 19 ? -1.619 1.704 8.534 1.00 0.00 1175 TRP A O 4
ATOM 5740 N N . ILE A 1 20 ? -3.272 0.718 7.375 1.00 0.00 1176 ILE A N 4
ATOM 5741 C CA . ILE A 1 20 ? -3.808 1.959 6.821 1.00 0.00 1176 ILE A CA 4
ATOM 5742 C C . ILE A 1 20 ? -4.754 2.686 7.816 1.00 0.00 1176 ILE A C 4
ATOM 5743 O O . ILE A 1 20 ? -4.877 3.915 7.775 1.00 0.00 1176 ILE A O 4
ATOM 5759 N N . THR A 1 21 ? -5.389 1.923 8.732 1.00 0.00 1177 THR A N 4
ATOM 5760 C CA . THR A 1 21 ? -6.457 2.448 9.621 1.00 0.00 1177 THR A CA 4
ATOM 5761 C C . THR A 1 21 ? -5.994 2.656 11.092 1.00 0.00 1177 THR A C 4
ATOM 5762 O O . THR A 1 21 ? -6.689 3.348 11.851 1.00 0.00 1177 THR A O 4
ATOM 5773 N N . THR A 1 22 ? -4.841 2.069 11.508 1.00 0.00 1178 THR A N 4
ATOM 5774 C CA . THR A 1 22 ? -4.414 2.087 12.943 1.00 0.00 1178 THR A CA 4
ATOM 5775 C C . THR A 1 22 ? -3.034 2.737 13.148 1.00 0.00 1178 THR A C 4
ATOM 5776 O O . THR A 1 22 ? -2.759 3.292 14.217 1.00 0.00 1178 THR A O 4
ATOM 5787 N N . ILE A 1 23 ? -2.176 2.667 12.123 1.00 0.00 1179 ILE A N 4
ATOM 5788 C CA . ILE A 1 23 ? -0.748 3.018 12.245 1.00 0.00 1179 ILE A CA 4
ATOM 5789 C C . ILE A 1 23 ? -0.525 4.549 12.210 1.00 0.00 1179 ILE A C 4
ATOM 5790 O O . ILE A 1 23 ? -1.412 5.321 11.855 1.00 0.00 1179 ILE A O 4
ATOM 5806 N N . SER A 1 24 ? 0.662 4.935 12.680 1.00 0.00 1180 SER A N 4
ATOM 5807 C CA . SER A 1 24 ? 1.351 6.238 12.505 1.00 0.00 1180 SER A CA 4
ATOM 5808 C C . SER A 1 24 ? 1.534 6.650 11.010 1.00 0.00 1180 SER A C 4
ATOM 5809 O O . SER A 1 24 ? 2.419 7.463 10.709 1.00 0.00 1180 SER A O 4
ATOM 5817 N N . ASP A 1 25 ? 0.660 6.156 10.127 1.00 0.00 1181 ASP A N 4
ATOM 5818 C CA . ASP A 1 25 ? 0.952 5.705 8.756 1.00 0.00 1181 ASP A CA 4
ATOM 5819 C C . ASP A 1 25 ? 1.924 6.619 7.967 1.00 0.00 1181 ASP A C 4
ATOM 5820 O O . ASP A 1 25 ? 1.729 7.830 7.866 1.00 0.00 1181 ASP A O 4
ATOM 5829 N N . PRO A 1 26 ? 3.025 5.993 7.444 1.00 0.00 1182 PRO A N 4
ATOM 5830 C CA . PRO A 1 26 ? 4.238 6.659 6.927 1.00 0.00 1182 PRO A CA 4
ATOM 5831 C C . PRO A 1 26 ? 4.122 7.186 5.484 1.00 0.00 1182 PRO A C 4
ATOM 5832 O O . PRO A 1 26 ? 3.049 7.164 4.869 1.00 0.00 1182 PRO A O 4
ATOM 5843 N N . MET A 1 27 ? 5.257 7.749 5.020 1.00 0.00 1183 MET A N 4
ATOM 5844 C CA . MET A 1 27 ? 5.423 8.438 3.720 1.00 0.00 1183 MET A CA 4
ATOM 5845 C C . MET A 1 27 ? 4.943 7.602 2.504 1.00 0.00 1183 MET A C 4
ATOM 5846 O O . MET A 1 27 ? 4.562 6.433 2.631 1.00 0.00 1183 MET A O 4
ATOM 5860 N N . GLU A 1 28 ? 5.043 8.219 1.306 1.00 0.00 1184 GLU A N 4
ATOM 5861 C CA . GLU A 1 28 ? 4.554 7.635 0.041 1.00 0.00 1184 GLU A CA 4
ATOM 5862 C C . GLU A 1 28 ? 5.247 6.306 -0.316 1.00 0.00 1184 GLU A C 4
ATOM 5863 O O . GLU A 1 28 ? 4.747 5.578 -1.163 1.00 0.00 1184 GLU A O 4
ATOM 5875 N N . GLU A 1 29 ? 6.382 6.004 0.346 1.00 0.00 1185 GLU A N 4
ATOM 5876 C CA . GLU A 1 29 ? 7.120 4.730 0.193 1.00 0.00 1185 GLU A CA 4
ATOM 5877 C C . GLU A 1 29 ? 6.182 3.519 0.350 1.00 0.00 1185 GLU A C 4
ATOM 5878 O O . GLU A 1 29 ? 6.230 2.573 -0.440 1.00 0.00 1185 GLU A O 4
ATOM 5890 N N . ASP A 1 30 ? 5.308 3.613 1.358 1.00 0.00 1186 ASP A N 4
ATOM 5891 C CA . ASP A 1 30 ? 4.334 2.572 1.734 1.00 0.00 1186 ASP A CA 4
ATOM 5892 C C . ASP A 1 30 ? 3.255 2.387 0.651 1.00 0.00 1186 ASP A C 4
ATOM 5893 O O . ASP A 1 30 ? 2.784 1.264 0.414 1.00 0.00 1186 ASP A O 4
ATOM 5902 N N . ILE A 1 31 ? 2.883 3.505 -0.010 1.00 0.00 1187 ILE A N 4
ATOM 5903 C CA . ILE A 1 31 ? 1.983 3.492 -1.189 1.00 0.00 1187 ILE A CA 4
ATOM 5904 C C . ILE A 1 31 ? 2.678 2.746 -2.344 1.00 0.00 1187 ILE A C 4
ATOM 5905 O O . ILE A 1 31 ? 2.087 1.899 -3.020 1.00 0.00 1187 ILE A O 4
ATOM 5921 N N . LEU A 1 32 ? 3.963 3.083 -2.544 1.00 0.00 1188 LEU A N 4
ATOM 5922 C CA . LEU A 1 32 ? 4.789 2.530 -3.622 1.00 0.00 1188 LEU A CA 4
ATOM 5923 C C . LEU A 1 32 ? 5.060 1.030 -3.427 1.00 0.00 1188 LEU A C 4
ATOM 5924 O O . LEU A 1 32 ? 5.321 0.344 -4.403 1.00 0.00 1188 LEU A O 4
ATOM 5940 N N . GLN A 1 33 ? 5.012 0.533 -2.176 1.00 0.00 1189 GLN A N 4
ATOM 5941 C CA . GLN A 1 33 ? 5.206 -0.909 -1.890 1.00 0.00 1189 GLN A CA 4
ATOM 5942 C C . GLN A 1 33 ? 4.090 -1.759 -2.537 1.00 0.00 1189 GLN A C 4
ATOM 5943 O O . GLN A 1 33 ? 4.348 -2.822 -3.117 1.00 0.00 1189 GLN A O 4
ATOM 5957 N N . VAL A 1 34 ? 2.845 -1.272 -2.429 1.00 0.00 1190 VAL A N 4
ATOM 5958 C CA . VAL A 1 34 ? 1.683 -1.914 -3.077 1.00 0.00 1190 VAL A CA 4
ATOM 5959 C C . VAL A 1 34 ? 1.586 -1.530 -4.569 1.00 0.00 1190 VAL A C 4
ATOM 5960 O O . VAL A 1 34 ? 0.936 -2.244 -5.340 1.00 0.00 1190 VAL A O 4
ATOM 5973 N N . VAL A 1 35 ? 2.234 -0.409 -4.980 1.00 0.00 1191 VAL A N 4
ATOM 5974 C CA . VAL A 1 35 ? 2.490 -0.129 -6.426 1.00 0.00 1191 VAL A CA 4
ATOM 5975 C C . VAL A 1 35 ? 3.397 -1.245 -7.006 1.00 0.00 1191 VAL A C 4
ATOM 5976 O O . VAL A 1 35 ? 3.171 -1.722 -8.127 1.00 0.00 1191 VAL A O 4
ATOM 5989 N N . LYS A 1 36 ? 4.405 -1.668 -6.205 1.00 0.00 1192 LYS A N 4
ATOM 5990 C CA . LYS A 1 36 ? 5.323 -2.765 -6.577 1.00 0.00 1192 LYS A CA 4
ATOM 5991 C C . LYS A 1 36 ? 4.550 -4.082 -6.674 1.00 0.00 1192 LYS A C 4
ATOM 5992 O O . LYS A 1 36 ? 4.715 -4.816 -7.626 1.00 0.00 1192 LYS A O 4
ATOM 6011 N N . TYR A 1 37 ? 3.678 -4.356 -5.689 1.00 0.00 1193 TYR A N 4
ATOM 6012 C CA . TYR A 1 37 ? 2.843 -5.576 -5.698 1.00 0.00 1193 TYR A CA 4
ATOM 6013 C C . TYR A 1 37 ? 1.954 -5.630 -6.969 1.00 0.00 1193 TYR A C 4
ATOM 6014 O O . TYR A 1 37 ? 1.835 -6.672 -7.604 1.00 0.00 1193 TYR A O 4
ATOM 6032 N N . CYS A 1 38 ? 1.395 -4.472 -7.361 1.00 0.00 1194 CYS A N 4
ATOM 6033 C CA . CYS A 1 38 ? 0.592 -4.346 -8.597 1.00 0.00 1194 CYS A CA 4
ATOM 6034 C C . CYS A 1 38 ? 1.429 -4.642 -9.858 1.00 0.00 1194 CYS A C 4
ATOM 6035 O O . CYS A 1 38 ? 1.034 -5.466 -10.696 1.00 0.00 1194 CYS A O 4
ATOM 6043 N N . THR A 1 39 ? 2.611 -4.011 -9.941 1.00 0.00 1195 THR A N 4
ATOM 6044 C CA . THR A 1 39 ? 3.466 -4.059 -11.138 1.00 0.00 1195 THR A CA 4
ATOM 6045 C C . THR A 1 39 ? 4.118 -5.452 -11.289 1.00 0.00 1195 THR A C 4
ATOM 6046 O O . THR A 1 39 ? 3.962 -6.107 -12.321 1.00 0.00 1195 THR A O 4
ATOM 6057 N N . ASP A 1 40 ? 4.829 -5.883 -10.235 1.00 0.00 1196 ASP A N 4
ATOM 6058 C CA . ASP A 1 40 ? 5.487 -7.201 -10.161 1.00 0.00 1196 ASP A CA 4
ATOM 6059 C C . ASP A 1 40 ? 4.504 -8.358 -10.402 1.00 0.00 1196 ASP A C 4
ATOM 6060 O O . ASP A 1 40 ? 4.838 -9.282 -11.117 1.00 0.00 1196 ASP A O 4
ATOM 6069 N N . LEU A 1 41 ? 3.294 -8.309 -9.820 1.00 0.00 1197 LEU A N 4
ATOM 6070 C CA . LEU A 1 41 ? 2.296 -9.397 -10.001 1.00 0.00 1197 LEU A CA 4
ATOM 6071 C C . LEU A 1 41 ? 1.589 -9.294 -11.373 1.00 0.00 1197 LEU A C 4
ATOM 6072 O O . LEU A 1 41 ? 0.998 -10.274 -11.834 1.00 0.00 1197 LEU A O 4
ATOM 6088 N N . ILE A 1 42 ? 1.630 -8.103 -12.013 1.00 0.00 1198 ILE A N 4
ATOM 6089 C CA . ILE A 1 42 ? 1.301 -7.963 -13.456 1.00 0.00 1198 ILE A CA 4
ATOM 6090 C C . ILE A 1 42 ? 2.322 -8.770 -14.313 1.00 0.00 1198 ILE A C 4
ATOM 6091 O O . ILE A 1 42 ? 1.931 -9.464 -15.264 1.00 0.00 1198 ILE A O 4
ATOM 6107 N N . GLU A 1 43 ? 3.617 -8.688 -13.937 1.00 0.00 1199 GLU A N 4
ATOM 6108 C CA . GLU A 1 43 ? 4.713 -9.427 -14.623 1.00 0.00 1199 GLU A CA 4
ATOM 6109 C C . GLU A 1 43 ? 4.548 -10.941 -14.413 1.00 0.00 1199 GLU A C 4
ATOM 6110 O O . GLU A 1 43 ? 4.618 -11.744 -15.346 1.00 0.00 1199 GLU A O 4
ATOM 6122 N N . GLU A 1 44 ? 4.351 -11.288 -13.134 1.00 0.00 1200 GLU A N 4
ATOM 6123 C CA . GLU A 1 44 ? 4.242 -12.675 -12.631 1.00 0.00 1200 GLU A CA 4
ATOM 6124 C C . GLU A 1 44 ? 2.839 -13.285 -12.885 1.00 0.00 1200 GLU A C 4
ATOM 6125 O O . GLU A 1 44 ? 2.562 -14.418 -12.468 1.00 0.00 1200 GLU A O 4
ATOM 6137 N N . LYS A 1 45 ? 1.970 -12.495 -13.556 1.00 0.00 1201 LYS A N 4
ATOM 6138 C CA . LYS A 1 45 ? 0.667 -12.929 -14.110 1.00 0.00 1201 LYS A CA 4
ATOM 6139 C C . LYS A 1 45 ? -0.335 -13.401 -13.029 1.00 0.00 1201 LYS A C 4
ATOM 6140 O O . LYS A 1 45 ? -1.287 -14.124 -13.333 1.00 0.00 1201 LYS A O 4
ATOM 6159 N N . ASP A 1 46 ? -0.139 -12.950 -11.782 1.00 0.00 1202 ASP A N 4
ATOM 6160 C CA . ASP A 1 46 ? -1.028 -13.288 -10.654 1.00 0.00 1202 ASP A CA 4
ATOM 6161 C C . ASP A 1 46 ? -1.866 -12.055 -10.290 1.00 0.00 1202 ASP A C 4
ATOM 6162 O O . ASP A 1 46 ? -1.589 -11.332 -9.325 1.00 0.00 1202 ASP A O 4
ATOM 6171 N N . LEU A 1 47 ? -2.856 -11.785 -11.144 1.00 0.00 1203 LEU A N 4
ATOM 6172 C CA . LEU A 1 47 ? -3.790 -10.654 -10.987 1.00 0.00 1203 LEU A CA 4
ATOM 6173 C C . LEU A 1 47 ? -5.108 -11.115 -10.344 1.00 0.00 1203 LEU A C 4
ATOM 6174 O O . LEU A 1 47 ? -6.014 -10.304 -10.144 1.00 0.00 1203 LEU A O 4
ATOM 6190 N N . GLU A 1 48 ? -5.212 -12.421 -10.034 1.00 0.00 1204 GLU A N 4
ATOM 6191 C CA . GLU A 1 48 ? -6.377 -12.971 -9.322 1.00 0.00 1204 GLU A CA 4
ATOM 6192 C C . GLU A 1 48 ? -6.381 -12.474 -7.856 1.00 0.00 1204 GLU A C 4
ATOM 6193 O O . GLU A 1 48 ? -7.404 -11.998 -7.347 1.00 0.00 1204 GLU A O 4
ATOM 6205 N N . LYS A 1 49 ? -5.202 -12.547 -7.215 1.00 0.00 1205 LYS A N 4
ATOM 6206 C CA . LYS A 1 49 ? -4.976 -12.058 -5.853 1.00 0.00 1205 LYS A CA 4
ATOM 6207 C C . LYS A 1 49 ? -4.819 -10.531 -5.836 1.00 0.00 1205 LYS A C 4
ATOM 6208 O O . LYS A 1 49 ? -5.255 -9.866 -4.890 1.00 0.00 1205 LYS A O 4
ATOM 6227 N N . LEU A 1 50 ? -4.193 -9.985 -6.892 1.00 0.00 1206 LEU A N 4
ATOM 6228 C CA . LEU A 1 50 ? -3.887 -8.548 -6.982 1.00 0.00 1206 LEU A CA 4
ATOM 6229 C C . LEU A 1 50 ? -5.182 -7.737 -7.154 1.00 0.00 1206 LEU A C 4
ATOM 6230 O O . LEU A 1 50 ? -5.325 -6.689 -6.541 1.00 0.00 1206 LEU A O 4
ATOM 6246 N N . ASP A 1 51 ? -6.140 -8.258 -7.946 1.00 0.00 1207 ASP A N 4
ATOM 6247 C CA . ASP A 1 51 ? -7.467 -7.610 -8.138 1.00 0.00 1207 ASP A CA 4
ATOM 6248 C C . ASP A 1 51 ? -8.263 -7.550 -6.816 1.00 0.00 1207 ASP A C 4
ATOM 6249 O O . ASP A 1 51 ? -8.995 -6.578 -6.570 1.00 0.00 1207 ASP A O 4
ATOM 6258 N N . LEU A 1 52 ? -8.101 -8.594 -5.968 1.00 0.00 1208 LEU A N 4
ATOM 6259 C CA . LEU A 1 52 ? -8.654 -8.615 -4.603 1.00 0.00 1208 LEU A CA 4
ATOM 6260 C C . LEU A 1 52 ? -8.064 -7.437 -3.819 1.00 0.00 1208 LEU A C 4
ATOM 6261 O O . LEU A 1 52 ? -8.792 -6.640 -3.230 1.00 0.00 1208 LEU A O 4
ATOM 6277 N N . VAL A 1 53 ? -6.725 -7.344 -3.870 1.00 0.00 1209 VAL A N 4
ATOM 6278 C CA . VAL A 1 53 ? -5.950 -6.271 -3.219 1.00 0.00 1209 VAL A CA 4
ATOM 6279 C C . VAL A 1 53 ? -6.302 -4.865 -3.790 1.00 0.00 1209 VAL A C 4
ATOM 6280 O O . VAL A 1 53 ? -6.267 -3.905 -3.048 1.00 0.00 1209 VAL A O 4
ATOM 6293 N N . ILE A 1 54 ? -6.693 -4.756 -5.081 1.00 0.00 1210 ILE A N 4
ATOM 6294 C CA . ILE A 1 54 ? -7.068 -3.445 -5.705 1.00 0.00 1210 ILE A CA 4
ATOM 6295 C C . ILE A 1 54 ? -8.413 -2.961 -5.145 1.00 0.00 1210 ILE A C 4
ATOM 6296 O O . ILE A 1 54 ? -8.545 -1.814 -4.695 1.00 0.00 1210 ILE A O 4
ATOM 6312 N N . LYS A 1 55 ? -9.400 -3.872 -5.170 1.00 0.00 1211 LYS A N 4
ATOM 6313 C CA . LYS A 1 55 ? -10.748 -3.623 -4.627 1.00 0.00 1211 LYS A CA 4
ATOM 6314 C C . LYS A 1 55 ? -10.685 -3.336 -3.115 1.00 0.00 1211 LYS A C 4
ATOM 6315 O O . LYS A 1 55 ? -11.417 -2.478 -2.590 1.00 0.00 1211 LYS A O 4
ATOM 6334 N N . TYR A 1 56 ? -9.765 -4.041 -2.436 1.00 0.00 1212 TYR A N 4
ATOM 6335 C CA . TYR A 1 56 ? -9.614 -3.954 -0.984 1.00 0.00 1212 TYR A CA 4
ATOM 6336 C C . TYR A 1 56 ? -8.909 -2.642 -0.605 1.00 0.00 1212 TYR A C 4
ATOM 6337 O O . TYR A 1 56 ? -9.353 -1.968 0.301 1.00 0.00 1212 TYR A O 4
ATOM 6355 N N . MET A 1 57 ? -7.843 -2.265 -1.345 1.00 0.00 1213 MET A N 4
ATOM 6356 C CA . MET A 1 57 ? -7.107 -0.990 -1.122 1.00 0.00 1213 MET A CA 4
ATOM 6357 C C . MET A 1 57 ? -8.019 0.208 -1.403 1.00 0.00 1213 MET A C 4
ATOM 6358 O O . MET A 1 57 ? -7.903 1.231 -0.740 1.00 0.00 1213 MET A O 4
ATOM 6372 N N . LYS A 1 58 ? -8.936 0.060 -2.379 1.00 0.00 1214 LYS A N 4
ATOM 6373 C CA . LYS A 1 58 ? -9.979 1.048 -2.657 1.00 0.00 1214 LYS A CA 4
ATOM 6374 C C . LYS A 1 58 ? -10.844 1.252 -1.399 1.00 0.00 1214 LYS A C 4
ATOM 6375 O O . LYS A 1 58 ? -11.006 2.378 -0.918 1.00 0.00 1214 LYS A O 4
ATOM 6394 N N . ARG A 1 59 ? -11.353 0.122 -0.873 1.00 0.00 1215 ARG A N 4
ATOM 6395 C CA . ARG A 1 59 ? -12.208 0.084 0.323 1.00 0.00 1215 ARG A CA 4
ATOM 6396 C C . ARG A 1 59 ? -11.489 0.683 1.557 1.00 0.00 1215 ARG A C 4
ATOM 6397 O O . ARG A 1 59 ? -12.076 1.469 2.299 1.00 0.00 1215 ARG A O 4
ATOM 6418 N N . LEU A 1 60 ? -10.200 0.339 1.711 1.00 0.00 1216 LEU A N 4
ATOM 6419 C CA . LEU A 1 60 ? -9.380 0.707 2.883 1.00 0.00 1216 LEU A CA 4
ATOM 6420 C C . LEU A 1 60 ? -9.049 2.207 2.901 1.00 0.00 1216 LEU A C 4
ATOM 6421 O O . LEU A 1 60 ? -9.131 2.849 3.951 1.00 0.00 1216 LEU A O 4
ATOM 6437 N N . MET A 1 61 ? -8.658 2.737 1.732 1.00 0.00 1217 MET A N 4
ATOM 6438 C CA . MET A 1 61 ? -8.313 4.163 1.562 1.00 0.00 1217 MET A CA 4
ATOM 6439 C C . MET A 1 61 ? -9.568 5.020 1.765 1.00 0.00 1217 MET A C 4
ATOM 6440 O O . MET A 1 61 ? -9.564 5.963 2.552 1.00 0.00 1217 MET A O 4
ATOM 6454 N N . GLN A 1 62 ? -10.664 4.599 1.119 1.00 0.00 1218 GLN A N 4
ATOM 6455 C CA . GLN A 1 62 ? -11.996 5.218 1.278 1.00 0.00 1218 GLN A CA 4
ATOM 6456 C C . GLN A 1 62 ? -12.475 5.192 2.760 1.00 0.00 1218 GLN A C 4
ATOM 6457 O O . GLN A 1 62 ? -13.145 6.124 3.217 1.00 0.00 1218 GLN A O 4
ATOM 6471 N N . GLN A 1 63 ? -12.109 4.127 3.502 1.00 0.00 1219 GLN A N 4
ATOM 6472 C CA . GLN A 1 63 ? -12.494 3.949 4.916 1.00 0.00 1219 GLN A CA 4
ATOM 6473 C C . GLN A 1 63 ? -11.593 4.775 5.867 1.00 0.00 1219 GLN A C 4
ATOM 6474 O O . GLN A 1 63 ? -12.047 5.226 6.931 1.00 0.00 1219 GLN A O 4
ATOM 6488 N N . SER A 1 64 ? -10.316 4.958 5.478 1.00 0.00 1220 SER A N 4
ATOM 6489 C CA . SER A 1 64 ? -9.290 5.588 6.331 1.00 0.00 1220 SER A CA 4
ATOM 6490 C C . SER A 1 64 ? -9.554 7.100 6.481 1.00 0.00 1220 SER A C 4
ATOM 6491 O O . SER A 1 64 ? -9.413 7.860 5.522 1.00 0.00 1220 SER A O 4
ATOM 6499 N N . VAL A 1 65 ? -9.974 7.506 7.694 1.00 0.00 1221 VAL A N 4
ATOM 6500 C CA . VAL A 1 65 ? -10.293 8.910 8.027 1.00 0.00 1221 VAL A CA 4
ATOM 6501 C C . VAL A 1 65 ? -9.008 9.759 8.197 1.00 0.00 1221 VAL A C 4
ATOM 6502 O O . VAL A 1 65 ? -9.032 10.982 8.024 1.00 0.00 1221 VAL A O 4
ATOM 6515 N N . GLU A 1 66 ? -7.883 9.092 8.520 1.00 0.00 1222 GLU A N 4
ATOM 6516 C CA . GLU A 1 66 ? -6.589 9.754 8.752 1.00 0.00 1222 GLU A CA 4
ATOM 6517 C C . GLU A 1 66 ? -5.449 8.872 8.207 1.00 0.00 1222 GLU A C 4
ATOM 6518 O O . GLU A 1 66 ? -5.244 7.750 8.675 1.00 0.00 1222 GLU A O 4
ATOM 6530 N N . SER A 1 67 ? -4.777 9.395 7.165 1.00 0.00 1223 SER A N 4
ATOM 6531 C CA . SER A 1 67 ? -3.589 8.806 6.510 1.00 0.00 1223 SER A CA 4
ATOM 6532 C C . SER A 1 67 ? -3.230 9.693 5.299 1.00 0.00 1223 SER A C 4
ATOM 6533 O O . SER A 1 67 ? -3.665 10.854 5.227 1.00 0.00 1223 SER A O 4
ATOM 6541 N N . VAL A 1 68 ? -2.422 9.160 4.367 1.00 0.00 1224 VAL A N 4
ATOM 6542 C CA . VAL A 1 68 ? -2.197 9.775 3.040 1.00 0.00 1224 VAL A CA 4
ATOM 6543 C C . VAL A 1 68 ? -3.160 9.155 1.996 1.00 0.00 1224 VAL A C 4
ATOM 6544 O O . VAL A 1 68 ? -2.838 9.117 0.810 1.00 0.00 1224 VAL A O 4
ATOM 6557 N N . TRP A 1 69 ? -4.387 8.773 2.448 1.00 0.00 1225 TRP A N 4
ATOM 6558 C CA . TRP A 1 69 ? -5.337 7.937 1.665 1.00 0.00 1225 TRP A CA 4
ATOM 6559 C C . TRP A 1 69 ? -5.779 8.585 0.340 1.00 0.00 1225 TRP A C 4
ATOM 6560 O O . TRP A 1 69 ? -6.066 7.870 -0.616 1.00 0.00 1225 TRP A O 4
ATOM 6581 N N . ASN A 1 70 ? -5.872 9.931 0.307 1.00 0.00 1226 ASN A N 4
ATOM 6582 C CA . ASN A 1 70 ? -6.367 10.667 -0.885 1.00 0.00 1226 ASN A CA 4
ATOM 6583 C C . ASN A 1 70 ? -5.357 10.545 -2.024 1.00 0.00 1226 ASN A C 4
ATOM 6584 O O . ASN A 1 70 ? -5.704 10.192 -3.160 1.00 0.00 1226 ASN A O 4
ATOM 6595 N N . MET A 1 71 ? -4.096 10.834 -1.675 1.00 0.00 1227 MET A N 4
ATOM 6596 C CA . MET A 1 71 ? -2.956 10.741 -2.590 1.00 0.00 1227 MET A CA 4
ATOM 6597 C C . MET A 1 71 ? -2.623 9.275 -2.876 1.00 0.00 1227 MET A C 4
ATOM 6598 O O . MET A 1 71 ? -2.161 8.954 -3.957 1.00 0.00 1227 MET A O 4
ATOM 6612 N N . ALA A 1 72 ? -2.893 8.393 -1.896 1.00 0.00 1228 ALA A N 4
ATOM 6613 C CA . ALA A 1 72 ? -2.607 6.956 -2.008 1.00 0.00 1228 ALA A CA 4
ATOM 6614 C C . ALA A 1 72 ? -3.581 6.289 -2.970 1.00 0.00 1228 ALA A C 4
ATOM 6615 O O . ALA A 1 72 ? -3.169 5.485 -3.765 1.00 0.00 1228 ALA A O 4
ATOM 6622 N N . PHE A 1 73 ? -4.868 6.656 -2.893 1.00 0.00 1229 PHE A N 4
ATOM 6623 C CA . PHE A 1 73 ? -5.931 6.082 -3.750 1.00 0.00 1229 PHE A CA 4
ATOM 6624 C C . PHE A 1 73 ? -5.734 6.530 -5.200 1.00 0.00 1229 PHE A C 4
ATOM 6625 O O . PHE A 1 73 ? -5.763 5.713 -6.137 1.00 0.00 1229 PHE A O 4
ATOM 6642 N N . ASP A 1 74 ? -5.492 7.842 -5.349 1.00 0.00 1230 ASP A N 4
ATOM 6643 C CA . ASP A 1 74 ? -5.229 8.473 -6.646 1.00 0.00 1230 ASP A CA 4
ATOM 6644 C C . ASP A 1 74 ? -4.001 7.835 -7.316 1.00 0.00 1230 ASP A C 4
ATOM 6645 O O . ASP A 1 74 ? -4.080 7.378 -8.455 1.00 0.00 1230 ASP A O 4
ATOM 6654 N N . PHE A 1 75 ? -2.900 7.751 -6.553 1.00 0.00 1231 PHE A N 4
ATOM 6655 C CA . PHE A 1 75 ? -1.599 7.296 -7.067 1.00 0.00 1231 PHE A CA 4
ATOM 6656 C C . PHE A 1 75 ? -1.603 5.782 -7.318 1.00 0.00 1231 PHE A C 4
ATOM 6657 O O . PHE A 1 75 ? -1.110 5.330 -8.351 1.00 0.00 1231 PHE A O 4
ATOM 6674 N N . ILE A 1 76 ? -2.190 5.015 -6.374 1.00 0.00 1232 ILE A N 4
ATOM 6675 C CA . ILE A 1 76 ? -2.176 3.540 -6.432 1.00 0.00 1232 ILE A CA 4
ATOM 6676 C C . ILE A 1 76 ? -2.934 3.084 -7.678 1.00 0.00 1232 ILE A C 4
ATOM 6677 O O . ILE A 1 76 ? -2.402 2.313 -8.478 1.00 0.00 1232 ILE A O 4
ATOM 6693 N N . LEU A 1 77 ? -4.138 3.674 -7.885 1.00 0.00 1233 LEU A N 4
ATOM 6694 C CA . LEU A 1 77 ? -4.998 3.331 -9.016 1.00 0.00 1233 LEU A CA 4
ATOM 6695 C C . LEU A 1 77 ? -4.299 3.749 -10.312 1.00 0.00 1233 LEU A C 4
ATOM 6696 O O . LEU A 1 77 ? -4.121 2.922 -11.188 1.00 0.00 1233 LEU A O 4
ATOM 6712 N N . ASP A 1 78 ? -3.836 5.021 -10.362 1.00 0.00 1234 ASP A N 4
ATOM 6713 C CA . ASP A 1 78 ? -3.144 5.605 -11.543 1.00 0.00 1234 ASP A CA 4
ATOM 6714 C C . ASP A 1 78 ? -2.010 4.700 -12.051 1.00 0.00 1234 ASP A C 4
ATOM 6715 O O . ASP A 1 78 ? -1.904 4.430 -13.246 1.00 0.00 1234 ASP A O 4
ATOM 6724 N N . ASN A 1 79 ? -1.193 4.223 -11.107 1.00 0.00 1235 ASN A N 4
ATOM 6725 C CA . ASN A 1 79 ? -0.035 3.357 -11.389 1.00 0.00 1235 ASN A CA 4
ATOM 6726 C C . ASN A 1 79 ? -0.480 1.975 -11.895 1.00 0.00 1235 ASN A C 4
ATOM 6727 O O . ASN A 1 79 ? 0.123 1.426 -12.833 1.00 0.00 1235 ASN A O 4
ATOM 6738 N N . VAL A 1 80 ? -1.554 1.427 -11.302 1.00 0.00 1236 VAL A N 4
ATOM 6739 C CA . VAL A 1 80 ? -2.164 0.178 -11.796 1.00 0.00 1236 VAL A CA 4
ATOM 6740 C C . VAL A 1 80 ? -2.666 0.371 -13.239 1.00 0.00 1236 VAL A C 4
ATOM 6741 O O . VAL A 1 80 ? -2.444 -0.485 -14.078 1.00 0.00 1236 VAL A O 4
ATOM 6754 N N . GLN A 1 81 ? -3.249 1.556 -13.521 1.00 0.00 1237 GLN A N 4
ATOM 6755 C CA . GLN A 1 81 ? -3.879 1.857 -14.818 1.00 0.00 1237 GLN A CA 4
ATOM 6756 C C . GLN A 1 81 ? -2.818 1.931 -15.931 1.00 0.00 1237 GLN A C 4
ATOM 6757 O O . GLN A 1 81 ? -2.965 1.298 -16.976 1.00 0.00 1237 GLN A O 4
ATOM 6771 N N . VAL A 1 82 ? -1.732 2.675 -15.662 1.00 0.00 1238 VAL A N 4
ATOM 6772 C CA . VAL A 1 82 ? -0.656 2.912 -16.638 1.00 0.00 1238 VAL A CA 4
ATOM 6773 C C . VAL A 1 82 ? 0.111 1.601 -16.962 1.00 0.00 1238 VAL A C 4
ATOM 6774 O O . VAL A 1 82 ? 0.380 1.309 -18.137 1.00 0.00 1238 VAL A O 4
ATOM 6787 N N . VAL A 1 83 ? 0.423 0.797 -15.913 1.00 0.00 1239 VAL A N 4
ATOM 6788 C CA . VAL A 1 83 ? 1.169 -0.469 -16.079 1.00 0.00 1239 VAL A CA 4
ATOM 6789 C C . VAL A 1 83 ? 0.273 -1.535 -16.758 1.00 0.00 1239 VAL A C 4
ATOM 6790 O O . VAL A 1 83 ? 0.764 -2.371 -17.519 1.00 0.00 1239 VAL A O 4
ATOM 6803 N N . LEU A 1 84 ? -1.053 -1.452 -16.515 1.00 0.00 1240 LEU A N 4
ATOM 6804 C CA . LEU A 1 84 ? -2.051 -2.367 -17.125 1.00 0.00 1240 LEU A CA 4
ATOM 6805 C C . LEU A 1 84 ? -2.246 -2.037 -18.628 1.00 0.00 1240 LEU A C 4
ATOM 6806 O O . LEU A 1 84 ? -2.500 -2.931 -19.440 1.00 0.00 1240 LEU A O 4
ATOM 6822 N N . GLN A 1 85 ? -2.147 -0.740 -18.978 1.00 0.00 1241 GLN A N 4
ATOM 6823 C CA . GLN A 1 85 ? -2.150 -0.285 -20.389 1.00 0.00 1241 GLN A CA 4
ATOM 6824 C C . GLN A 1 85 ? -0.880 -0.761 -21.102 1.00 0.00 1241 GLN A C 4
ATOM 6825 O O . GLN A 1 85 ? -0.903 -1.107 -22.290 1.00 0.00 1241 GLN A O 4
ATOM 6839 N N . GLN A 1 86 ? 0.225 -0.753 -20.350 1.00 0.00 1242 GLN A N 4
ATOM 6840 C CA . GLN A 1 86 ? 1.542 -1.148 -20.821 1.00 0.00 1242 GLN A CA 4
ATOM 6841 C C . GLN A 1 86 ? 1.607 -2.669 -21.122 1.00 0.00 1242 GLN A C 4
ATOM 6842 O O . GLN A 1 86 ? 2.249 -3.080 -22.093 1.00 0.00 1242 GLN A O 4
ATOM 6856 N N . THR A 1 87 ? 0.930 -3.499 -20.295 1.00 0.00 1243 THR A N 4
ATOM 6857 C CA . THR A 1 87 ? 0.932 -4.978 -20.472 1.00 0.00 1243 THR A CA 4
ATOM 6858 C C . THR A 1 87 ? -0.226 -5.482 -21.380 1.00 0.00 1243 THR A C 4
ATOM 6859 O O . THR A 1 87 ? 0.027 -6.213 -22.345 1.00 0.00 1243 THR A O 4
ATOM 6870 N N . TYR A 1 88 ? -1.486 -5.107 -21.074 1.00 0.00 1244 TYR A N 4
ATOM 6871 C CA . TYR A 1 88 ? -2.689 -5.628 -21.793 1.00 0.00 1244 TYR A CA 4
ATOM 6872 C C . TYR A 1 88 ? -3.236 -4.615 -22.809 1.00 0.00 1244 TYR A C 4
ATOM 6873 O O . TYR A 1 88 ? -3.757 -5.002 -23.865 1.00 0.00 1244 TYR A O 4
ATOM 6891 N N . GLY A 1 89 ? -3.128 -3.322 -22.478 1.00 0.00 1245 GLY A N 4
ATOM 6892 C CA . GLY A 1 89 ? -3.794 -2.265 -23.248 1.00 0.00 1245 GLY A CA 4
ATOM 6893 C C . GLY A 1 89 ? -5.194 -1.982 -22.727 1.00 0.00 1245 GLY A C 4
ATOM 6894 O O . GLY A 1 89 ? -6.029 -1.412 -23.440 1.00 0.00 1245 GLY A O 4
ATOM 6898 N N . SER A 1 90 ? -5.449 -2.399 -21.476 1.00 0.00 1246 SER A N 4
ATOM 6899 C CA . SER A 1 90 ? -6.723 -2.172 -20.783 1.00 0.00 1246 SER A CA 4
ATOM 6900 C C . SER A 1 90 ? -6.483 -1.530 -19.410 1.00 0.00 1246 SER A C 4
ATOM 6901 O O . SER A 1 90 ? -5.363 -1.541 -18.895 1.00 0.00 1246 SER A O 4
ATOM 6909 N N . THR A 1 91 ? -7.550 -0.964 -18.839 1.00 0.00 1247 THR A N 4
ATOM 6910 C CA . THR A 1 91 ? -7.583 -0.473 -17.454 1.00 0.00 1247 THR A CA 4
ATOM 6911 C C . THR A 1 91 ? -8.851 -0.999 -16.778 1.00 0.00 1247 THR A C 4
ATOM 6912 O O . THR A 1 91 ? -9.935 -0.926 -17.365 1.00 0.00 1247 THR A O 4
ATOM 6923 N N . LEU A 1 92 ? -8.721 -1.546 -15.559 1.00 0.00 1248 LEU A N 4
ATOM 6924 C CA . LEU A 1 92 ? -9.891 -1.939 -14.754 1.00 0.00 1248 LEU A CA 4
ATOM 6925 C C . LEU A 1 92 ? -10.422 -0.701 -14.006 1.00 0.00 1248 LEU A C 4
ATOM 6926 O O . LEU A 1 92 ? -9.677 0.259 -13.766 1.00 0.00 1248 LEU A O 4
ATOM 6942 N N . LYS A 1 93 ? -11.701 -0.730 -13.635 1.00 0.00 1249 LYS A N 4
ATOM 6943 C CA . LYS A 1 93 ? -12.346 0.358 -12.885 1.00 0.00 1249 LYS A CA 4
ATOM 6944 C C . LYS A 1 93 ? -13.070 -0.254 -11.686 1.00 0.00 1249 LYS A C 4
ATOM 6945 O O . LYS A 1 93 ? -14.170 -0.799 -11.822 1.00 0.00 1249 LYS A O 4
ATOM 6964 N N . VAL A 1 94 ? -12.414 -0.205 -10.521 1.00 0.00 1250 VAL A N 4
ATOM 6965 C CA . VAL A 1 94 ? -12.995 -0.676 -9.251 1.00 0.00 1250 VAL A CA 4
ATOM 6966 C C . VAL A 1 94 ? -13.875 0.406 -8.611 1.00 0.00 1250 VAL A C 4
ATOM 6967 O O . VAL A 1 94 ? -14.626 0.112 -7.680 1.00 0.00 1250 VAL A O 4
ATOM 6980 N N . THR A 1 95 ? -13.747 1.641 -9.132 1.00 0.00 1251 THR A N 4
ATOM 6981 C CA . THR A 1 95 ? -14.487 2.839 -8.693 1.00 0.00 1251 THR A CA 4
ATOM 6982 C C . THR A 1 95 ? -16.028 2.583 -8.656 1.00 0.00 1251 THR A C 4
ATOM 6983 O O . THR A 1 95 ? -16.641 2.443 -9.735 1.00 0.00 1251 THR A O 4
ATOM 6995 N N . GLN B 2 1 ? 11.194 4.753 18.206 1.00 0.00 524 GLN B N 4
ATOM 6996 C CA . GLN B 2 1 ? 10.908 5.227 16.833 1.00 0.00 524 GLN B CA 4
ATOM 6997 C C . GLN B 2 1 ? 12.223 5.541 16.102 1.00 0.00 524 GLN B C 4
ATOM 6998 O O . GLN B 2 1 ? 13.075 6.267 16.635 1.00 0.00 524 GLN B O 4
ATOM 7012 N N . SER B 2 2 ? 12.381 4.966 14.894 1.00 0.00 525 SER B N 4
ATOM 7013 C CA . SER B 2 2 ? 13.531 5.203 14.013 1.00 0.00 525 SER B CA 4
ATOM 7014 C C . SER B 2 2 ? 13.454 6.635 13.430 1.00 0.00 525 SER B C 4
ATOM 7015 O O . SER B 2 2 ? 12.770 6.881 12.423 1.00 0.00 525 SER B O 4
ATOM 7023 N N . THR B 2 3 ? 14.115 7.573 14.136 1.00 0.00 526 THR B N 4
ATOM 7024 C CA . THR B 2 3 ? 14.072 9.017 13.843 1.00 0.00 526 THR B CA 4
ATOM 7025 C C . THR B 2 3 ? 14.612 9.327 12.428 1.00 0.00 526 THR B C 4
ATOM 7026 O O . THR B 2 3 ? 15.770 9.024 12.115 1.00 0.00 526 THR B O 4
ATOM 7037 N N . GLY B 2 4 ? 13.745 9.904 11.580 1.00 0.00 527 GLY B N 4
ATOM 7038 C CA . GLY B 2 4 ? 14.077 10.214 10.191 1.00 0.00 527 GLY B CA 4
ATOM 7039 C C . GLY B 2 4 ? 13.104 9.548 9.237 1.00 0.00 527 GLY B C 4
ATOM 7040 O O . GLY B 2 4 ? 12.251 10.210 8.638 1.00 0.00 527 GLY B O 4
ATOM 7044 N N . THR B 2 5 ? 13.212 8.215 9.120 1.00 0.00 528 THR B N 4
ATOM 7045 C CA . THR B 2 5 ? 12.372 7.399 8.232 1.00 0.00 528 THR B CA 4
ATOM 7046 C C . THR B 2 5 ? 11.871 6.166 8.988 1.00 0.00 528 THR B C 4
ATOM 7047 O O . THR B 2 5 ? 12.666 5.453 9.609 1.00 0.00 528 THR B O 4
ATOM 7058 N N . GLU B 2 6 ? 10.551 5.928 8.929 1.00 0.00 529 GLU B N 4
ATOM 7059 C CA . GLU B 2 6 ? 9.911 4.743 9.526 1.00 0.00 529 GLU B CA 4
ATOM 7060 C C . GLU B 2 6 ? 8.783 4.187 8.612 1.00 0.00 529 GLU B C 4
ATOM 7061 O O . GLU B 2 6 ? 7.609 4.206 8.992 1.00 0.00 529 GLU B O 4
ATOM 7073 N N . PRO B 2 7 ? 9.119 3.655 7.393 1.00 0.00 530 PRO B N 4
ATOM 7074 C CA . PRO B 2 7 ? 8.103 3.122 6.460 1.00 0.00 530 PRO B CA 4
ATOM 7075 C C . PRO B 2 7 ? 7.583 1.731 6.917 1.00 0.00 530 PRO B C 4
ATOM 7076 O O . PRO B 2 7 ? 8.035 0.719 6.410 1.00 0.00 530 PRO B O 4
ATOM 7087 N N . PHE B 2 8 ? 6.624 1.740 7.889 1.00 0.00 531 PHE B N 4
ATOM 7088 C CA . PHE B 2 8 ? 6.051 0.543 8.596 1.00 0.00 531 PHE B CA 4
ATOM 7089 C C . PHE B 2 8 ? 5.905 -0.706 7.706 1.00 0.00 531 PHE B C 4
ATOM 7090 O O . PHE B 2 8 ? 6.272 -1.815 8.116 1.00 0.00 531 PHE B O 4
ATOM 7107 N N . PHE B 2 9 ? 5.367 -0.495 6.500 1.00 0.00 532 PHE B N 4
ATOM 7108 C CA . PHE B 2 9 ? 5.163 -1.555 5.501 1.00 0.00 532 PHE B CA 4
ATOM 7109 C C . PHE B 2 9 ? 6.507 -2.247 5.182 1.00 0.00 532 PHE B C 4
ATOM 7110 O O . PHE B 2 9 ? 6.719 -3.400 5.552 1.00 0.00 532 PHE B O 4
ATOM 7127 N N . LYS B 2 10 ? 7.425 -1.492 4.548 1.00 0.00 533 LYS B N 4
ATOM 7128 C CA . LYS B 2 10 ? 8.733 -2.011 4.099 1.00 0.00 533 LYS B CA 4
ATOM 7129 C C . LYS B 2 10 ? 9.603 -2.429 5.300 1.00 0.00 533 LYS B C 4
ATOM 7130 O O . LYS B 2 10 ? 10.377 -3.388 5.210 1.00 0.00 533 LYS B O 4
ATOM 7149 N N . GLN B 2 11 ? 9.407 -1.730 6.430 1.00 0.00 534 GLN B N 4
ATOM 7150 C CA . GLN B 2 11 ? 10.128 -1.958 7.673 1.00 0.00 534 GLN B CA 4
ATOM 7151 C C . GLN B 2 11 ? 9.879 -3.386 8.163 1.00 0.00 534 GLN B C 4
ATOM 7152 O O . GLN B 2 11 ? 10.815 -4.116 8.428 1.00 0.00 534 GLN B O 4
ATOM 7166 N N . LYS B 2 12 ? 8.600 -3.789 8.208 1.00 0.00 535 LYS B N 4
ATOM 7167 C CA . LYS B 2 12 ? 8.214 -5.142 8.662 1.00 0.00 535 LYS B CA 4
ATOM 7168 C C . LYS B 2 12 ? 8.479 -6.179 7.563 1.00 0.00 535 LYS B C 4
ATOM 7169 O O . LYS B 2 12 ? 8.879 -7.310 7.849 1.00 0.00 535 LYS B O 4
ATOM 7188 N N . SER B 2 13 ? 8.305 -5.742 6.303 1.00 0.00 536 SER B N 4
ATOM 7189 C CA . SER B 2 13 ? 8.515 -6.576 5.104 1.00 0.00 536 SER B CA 4
ATOM 7190 C C . SER B 2 13 ? 9.999 -7.006 4.982 1.00 0.00 536 SER B C 4
ATOM 7191 O O . SER B 2 13 ? 10.309 -8.025 4.361 1.00 0.00 536 SER B O 4
ATOM 7199 N N . LEU B 2 14 ? 10.902 -6.208 5.592 1.00 0.00 537 LEU B N 4
ATOM 7200 C CA . LEU B 2 14 ? 12.358 -6.449 5.587 1.00 0.00 537 LEU B CA 4
ATOM 7201 C C . LEU B 2 14 ? 12.804 -7.099 6.923 1.00 0.00 537 LEU B C 4
ATOM 7202 O O . LEU B 2 14 ? 13.594 -8.048 6.928 1.00 0.00 537 LEU B O 4
ATOM 7218 N N . LEU B 2 15 ? 12.266 -6.596 8.049 1.00 0.00 538 LEU B N 4
ATOM 7219 C CA . LEU B 2 15 ? 12.796 -6.868 9.415 1.00 0.00 538 LEU B CA 4
ATOM 7220 C C . LEU B 2 15 ? 12.005 -7.999 10.135 1.00 0.00 538 LEU B C 4
ATOM 7221 O O . LEU B 2 15 ? 12.303 -8.308 11.286 1.00 0.00 538 LEU B O 4
ATOM 7237 N N . LEU B 2 16 ? 11.004 -8.627 9.453 1.00 0.00 539 LEU B N 4
ATOM 7238 C CA . LEU B 2 16 ? 10.194 -9.741 10.045 1.00 0.00 539 LEU B CA 4
ATOM 7239 C C . LEU B 2 16 ? 11.091 -10.903 10.595 1.00 0.00 539 LEU B C 4
ATOM 7240 O O . LEU B 2 16 ? 12.048 -11.328 9.899 1.00 0.00 539 LEU B O 4
ATOM 7257 N N . GLY A 1 1 ? 8.642 -9.222 -1.961 1.00 0.00 1157 GLY A N 5
ATOM 7258 C CA . GLY A 1 1 ? 7.708 -10.172 -1.313 1.00 0.00 1157 GLY A CA 5
ATOM 7259 C C . GLY A 1 1 ? 7.466 -9.836 0.151 1.00 0.00 1157 GLY A C 5
ATOM 7260 O O . GLY A 1 1 ? 8.117 -8.927 0.694 1.00 0.00 1157 GLY A O 5
ATOM 7264 N N . ASN A 1 2 ? 6.544 -10.600 0.782 1.00 0.00 1158 ASN A N 5
ATOM 7265 C CA . ASN A 1 2 ? 6.092 -10.386 2.171 1.00 0.00 1158 ASN A CA 5
ATOM 7266 C C . ASN A 1 2 ? 5.508 -8.975 2.354 1.00 0.00 1158 ASN A C 5
ATOM 7267 O O . ASN A 1 2 ? 6.215 -8.055 2.758 1.00 0.00 1158 ASN A O 5
ATOM 7278 N N . LEU A 1 3 ? 4.219 -8.822 2.012 1.00 0.00 1159 LEU A N 5
ATOM 7279 C CA . LEU A 1 3 ? 3.480 -7.553 2.136 1.00 0.00 1159 LEU A CA 5
ATOM 7280 C C . LEU A 1 3 ? 3.384 -7.152 3.614 1.00 0.00 1159 LEU A C 5
ATOM 7281 O O . LEU A 1 3 ? 2.481 -7.596 4.326 1.00 0.00 1159 LEU A O 5
ATOM 7297 N N . ALA A 1 4 ? 4.362 -6.341 4.054 1.00 0.00 1160 ALA A N 5
ATOM 7298 C CA . ALA A 1 4 ? 4.530 -5.949 5.460 1.00 0.00 1160 ALA A CA 5
ATOM 7299 C C . ALA A 1 4 ? 4.706 -7.186 6.380 1.00 0.00 1160 ALA A C 5
ATOM 7300 O O . ALA A 1 4 ? 4.294 -7.184 7.545 1.00 0.00 1160 ALA A O 5
ATOM 7307 N N . GLY A 1 5 ? 5.367 -8.229 5.838 1.00 0.00 1161 GLY A N 5
ATOM 7308 C CA . GLY A 1 5 ? 5.606 -9.494 6.554 1.00 0.00 1161 GLY A CA 5
ATOM 7309 C C . GLY A 1 5 ? 4.632 -10.599 6.139 1.00 0.00 1161 GLY A C 5
ATOM 7310 O O . GLY A 1 5 ? 4.886 -11.790 6.375 1.00 0.00 1161 GLY A O 5
ATOM 7314 N N . ALA A 1 6 ? 3.529 -10.204 5.486 1.00 0.00 1162 ALA A N 5
ATOM 7315 C CA . ALA A 1 6 ? 2.423 -11.102 5.119 1.00 0.00 1162 ALA A CA 5
ATOM 7316 C C . ALA A 1 6 ? 2.652 -11.773 3.758 1.00 0.00 1162 ALA A C 5
ATOM 7317 O O . ALA A 1 6 ? 3.012 -11.106 2.801 1.00 0.00 1162 ALA A O 5
ATOM 7324 N N . VAL A 1 7 ? 2.398 -13.083 3.661 1.00 0.00 1163 VAL A N 5
ATOM 7325 C CA . VAL A 1 7 ? 2.678 -13.868 2.434 1.00 0.00 1163 VAL A CA 5
ATOM 7326 C C . VAL A 1 7 ? 1.400 -14.545 1.871 1.00 0.00 1163 VAL A C 5
ATOM 7327 O O . VAL A 1 7 ? 1.270 -14.731 0.656 1.00 0.00 1163 VAL A O 5
ATOM 7340 N N . GLU A 1 8 ? 0.460 -14.896 2.757 1.00 0.00 1164 GLU A N 5
ATOM 7341 C CA . GLU A 1 8 ? -0.769 -15.639 2.380 1.00 0.00 1164 GLU A CA 5
ATOM 7342 C C . GLU A 1 8 ? -1.908 -14.674 1.971 1.00 0.00 1164 GLU A C 5
ATOM 7343 O O . GLU A 1 8 ? -1.803 -13.469 2.182 1.00 0.00 1164 GLU A O 5
ATOM 7355 N N . PHE A 1 9 ? -2.999 -15.232 1.406 1.00 0.00 1165 PHE A N 5
ATOM 7356 C CA . PHE A 1 9 ? -4.144 -14.451 0.862 1.00 0.00 1165 PHE A CA 5
ATOM 7357 C C . PHE A 1 9 ? -4.818 -13.613 1.967 1.00 0.00 1165 PHE A C 5
ATOM 7358 O O . PHE A 1 9 ? -4.951 -12.389 1.859 1.00 0.00 1165 PHE A O 5
ATOM 7375 N N . ASN A 1 10 ? -5.228 -14.316 3.029 1.00 0.00 1166 ASN A N 5
ATOM 7376 C CA . ASN A 1 10 ? -5.896 -13.723 4.202 1.00 0.00 1166 ASN A CA 5
ATOM 7377 C C . ASN A 1 10 ? -4.894 -12.967 5.087 1.00 0.00 1166 ASN A C 5
ATOM 7378 O O . ASN A 1 10 ? -5.279 -12.051 5.821 1.00 0.00 1166 ASN A O 5
ATOM 7389 N N . ASP A 1 11 ? -3.611 -13.356 4.985 1.00 0.00 1167 ASP A N 5
ATOM 7390 C CA . ASP A 1 11 ? -2.524 -12.781 5.792 1.00 0.00 1167 ASP A CA 5
ATOM 7391 C C . ASP A 1 11 ? -2.279 -11.330 5.362 1.00 0.00 1167 ASP A C 5
ATOM 7392 O O . ASP A 1 11 ? -2.304 -10.421 6.192 1.00 0.00 1167 ASP A O 5
ATOM 7401 N N . VAL A 1 12 ? -2.091 -11.124 4.037 1.00 0.00 1168 VAL A N 5
ATOM 7402 C CA . VAL A 1 12 ? -1.847 -9.782 3.461 1.00 0.00 1168 VAL A CA 5
ATOM 7403 C C . VAL A 1 12 ? -3.064 -8.886 3.665 1.00 0.00 1168 VAL A C 5
ATOM 7404 O O . VAL A 1 12 ? -2.927 -7.707 3.938 1.00 0.00 1168 VAL A O 5
ATOM 7417 N N . LYS A 1 13 ? -4.250 -9.482 3.586 1.00 0.00 1169 LYS A N 5
ATOM 7418 C CA . LYS A 1 13 ? -5.503 -8.738 3.633 1.00 0.00 1169 LYS A CA 5
ATOM 7419 C C . LYS A 1 13 ? -5.706 -8.142 5.042 1.00 0.00 1169 LYS A C 5
ATOM 7420 O O . LYS A 1 13 ? -5.923 -6.942 5.190 1.00 0.00 1169 LYS A O 5
ATOM 7439 N N . THR A 1 14 ? -5.530 -9.005 6.056 1.00 0.00 1170 THR A N 5
ATOM 7440 C CA . THR A 1 14 ? -5.698 -8.652 7.479 1.00 0.00 1170 THR A CA 5
ATOM 7441 C C . THR A 1 14 ? -4.588 -7.705 7.969 1.00 0.00 1170 THR A C 5
ATOM 7442 O O . THR A 1 14 ? -4.852 -6.764 8.722 1.00 0.00 1170 THR A O 5
ATOM 7453 N N . LEU A 1 15 ? -3.353 -7.957 7.528 1.00 0.00 1171 LEU A N 5
ATOM 7454 C CA . LEU A 1 15 ? -2.174 -7.225 8.024 1.00 0.00 1171 LEU A CA 5
ATOM 7455 C C . LEU A 1 15 ? -2.162 -5.802 7.430 1.00 0.00 1171 LEU A C 5
ATOM 7456 O O . LEU A 1 15 ? -1.924 -4.822 8.147 1.00 0.00 1171 LEU A O 5
ATOM 7472 N N . LEU A 1 16 ? -2.452 -5.705 6.118 1.00 0.00 1172 LEU A N 5
ATOM 7473 C CA . LEU A 1 16 ? -2.516 -4.405 5.408 1.00 0.00 1172 LEU A CA 5
ATOM 7474 C C . LEU A 1 16 ? -3.772 -3.629 5.799 1.00 0.00 1172 LEU A C 5
ATOM 7475 O O . LEU A 1 16 ? -3.806 -2.400 5.677 1.00 0.00 1172 LEU A O 5
ATOM 7491 N N . ARG A 1 17 ? -4.792 -4.360 6.269 1.00 0.00 1173 ARG A N 5
ATOM 7492 C CA . ARG A 1 17 ? -5.992 -3.777 6.879 1.00 0.00 1173 ARG A CA 5
ATOM 7493 C C . ARG A 1 17 ? -5.604 -2.947 8.110 1.00 0.00 1173 ARG A C 5
ATOM 7494 O O . ARG A 1 17 ? -5.931 -1.773 8.201 1.00 0.00 1173 ARG A O 5
ATOM 7515 N N . GLU A 1 18 ? -4.861 -3.587 9.025 1.00 0.00 1174 GLU A N 5
ATOM 7516 C CA . GLU A 1 18 ? -4.378 -2.954 10.264 1.00 0.00 1174 GLU A CA 5
ATOM 7517 C C . GLU A 1 18 ? -3.456 -1.763 9.934 1.00 0.00 1174 GLU A C 5
ATOM 7518 O O . GLU A 1 18 ? -3.636 -0.676 10.478 1.00 0.00 1174 GLU A O 5
ATOM 7530 N N . TRP A 1 19 ? -2.535 -1.992 8.972 1.00 0.00 1175 TRP A N 5
ATOM 7531 C CA . TRP A 1 19 ? -1.504 -1.017 8.543 1.00 0.00 1175 TRP A CA 5
ATOM 7532 C C . TRP A 1 19 ? -2.126 0.331 8.156 1.00 0.00 1175 TRP A C 5
ATOM 7533 O O . TRP A 1 19 ? -1.711 1.384 8.648 1.00 0.00 1175 TRP A O 5
ATOM 7554 N N . ILE A 1 20 ? -3.141 0.271 7.307 1.00 0.00 1176 ILE A N 5
ATOM 7555 C CA . ILE A 1 20 ? -3.713 1.461 6.674 1.00 0.00 1176 ILE A CA 5
ATOM 7556 C C . ILE A 1 20 ? -4.668 2.226 7.613 1.00 0.00 1176 ILE A C 5
ATOM 7557 O O . ILE A 1 20 ? -4.759 3.461 7.552 1.00 0.00 1176 ILE A O 5
ATOM 7573 N N . THR A 1 21 ? -5.343 1.488 8.503 1.00 0.00 1177 THR A N 5
ATOM 7574 C CA . THR A 1 21 ? -6.442 2.033 9.313 1.00 0.00 1177 THR A CA 5
ATOM 7575 C C . THR A 1 21 ? -5.919 2.698 10.596 1.00 0.00 1177 THR A C 5
ATOM 7576 O O . THR A 1 21 ? -6.443 3.741 11.012 1.00 0.00 1177 THR A O 5
ATOM 7587 N N . THR A 1 22 ? -4.860 2.117 11.198 1.00 0.00 1178 THR A N 5
ATOM 7588 C CA . THR A 1 22 ? -4.327 2.614 12.486 1.00 0.00 1178 THR A CA 5
ATOM 7589 C C . THR A 1 22 ? -3.306 3.735 12.246 1.00 0.00 1178 THR A C 5
ATOM 7590 O O . THR A 1 22 ? -3.245 4.706 13.009 1.00 0.00 1178 THR A O 5
ATOM 7601 N N . ILE A 1 23 ? -2.519 3.603 11.163 1.00 0.00 1179 ILE A N 5
ATOM 7602 C CA . ILE A 1 23 ? -1.456 4.555 10.833 1.00 0.00 1179 ILE A CA 5
ATOM 7603 C C . ILE A 1 23 ? -2.035 5.708 10.003 1.00 0.00 1179 ILE A C 5
ATOM 7604 O O . ILE A 1 23 ? -2.403 5.548 8.829 1.00 0.00 1179 ILE A O 5
ATOM 7620 N N . SER A 1 24 ? -2.132 6.863 10.669 1.00 0.00 1180 SER A N 5
ATOM 7621 C CA . SER A 1 24 ? -2.741 8.084 10.139 1.00 0.00 1180 SER A CA 5
ATOM 7622 C C . SER A 1 24 ? -1.822 8.805 9.147 1.00 0.00 1180 SER A C 5
ATOM 7623 O O . SER A 1 24 ? -2.277 9.639 8.355 1.00 0.00 1180 SER A O 5
ATOM 7631 N N . ASP A 1 25 ? -0.529 8.478 9.191 1.00 0.00 1181 ASP A N 5
ATOM 7632 C CA . ASP A 1 25 ? 0.481 9.189 8.412 1.00 0.00 1181 ASP A CA 5
ATOM 7633 C C . ASP A 1 25 ? 1.682 8.261 8.097 1.00 0.00 1181 ASP A C 5
ATOM 7634 O O . ASP A 1 25 ? 2.719 8.322 8.772 1.00 0.00 1181 ASP A O 5
ATOM 7643 N N . PRO A 1 26 ? 1.532 7.319 7.110 1.00 0.00 1182 PRO A N 5
ATOM 7644 C CA . PRO A 1 26 ? 2.659 6.503 6.612 1.00 0.00 1182 PRO A CA 5
ATOM 7645 C C . PRO A 1 26 ? 3.426 7.238 5.496 1.00 0.00 1182 PRO A C 5
ATOM 7646 O O . PRO A 1 26 ? 2.836 8.042 4.756 1.00 0.00 1182 PRO A O 5
ATOM 7657 N N . MET A 1 27 ? 4.745 6.984 5.393 1.00 0.00 1183 MET A N 5
ATOM 7658 C CA . MET A 1 27 ? 5.549 7.472 4.259 1.00 0.00 1183 MET A CA 5
ATOM 7659 C C . MET A 1 27 ? 5.082 6.789 2.967 1.00 0.00 1183 MET A C 5
ATOM 7660 O O . MET A 1 27 ? 4.613 5.642 3.002 1.00 0.00 1183 MET A O 5
ATOM 7674 N N . GLU A 1 28 ? 5.205 7.504 1.834 1.00 0.00 1184 GLU A N 5
ATOM 7675 C CA . GLU A 1 28 ? 4.699 7.030 0.532 1.00 0.00 1184 GLU A CA 5
ATOM 7676 C C . GLU A 1 28 ? 5.408 5.740 0.083 1.00 0.00 1184 GLU A C 5
ATOM 7677 O O . GLU A 1 28 ? 4.901 5.058 -0.786 1.00 0.00 1184 GLU A O 5
ATOM 7689 N N . GLU A 1 29 ? 6.587 5.450 0.688 1.00 0.00 1185 GLU A N 5
ATOM 7690 C CA . GLU A 1 29 ? 7.290 4.153 0.572 1.00 0.00 1185 GLU A CA 5
ATOM 7691 C C . GLU A 1 29 ? 6.310 2.981 0.741 1.00 0.00 1185 GLU A C 5
ATOM 7692 O O . GLU A 1 29 ? 6.235 2.108 -0.118 1.00 0.00 1185 GLU A O 5
ATOM 7704 N N . ASP A 1 30 ? 5.531 3.035 1.829 1.00 0.00 1186 ASP A N 5
ATOM 7705 C CA . ASP A 1 30 ? 4.512 2.019 2.176 1.00 0.00 1186 ASP A CA 5
ATOM 7706 C C . ASP A 1 30 ? 3.477 1.815 1.052 1.00 0.00 1186 ASP A C 5
ATOM 7707 O O . ASP A 1 30 ? 3.067 0.682 0.773 1.00 0.00 1186 ASP A O 5
ATOM 7716 N N . ILE A 1 31 ? 3.075 2.929 0.418 1.00 0.00 1187 ILE A N 5
ATOM 7717 C CA . ILE A 1 31 ? 2.134 2.930 -0.727 1.00 0.00 1187 ILE A CA 5
ATOM 7718 C C . ILE A 1 31 ? 2.825 2.285 -1.953 1.00 0.00 1187 ILE A C 5
ATOM 7719 O O . ILE A 1 31 ? 2.281 1.394 -2.615 1.00 0.00 1187 ILE A O 5
ATOM 7735 N N . LEU A 1 32 ? 4.064 2.733 -2.196 1.00 0.00 1188 LEU A N 5
ATOM 7736 C CA . LEU A 1 32 ? 4.885 2.319 -3.337 1.00 0.00 1188 LEU A CA 5
ATOM 7737 C C . LEU A 1 32 ? 5.240 0.823 -3.272 1.00 0.00 1188 LEU A C 5
ATOM 7738 O O . LEU A 1 32 ? 5.457 0.220 -4.306 1.00 0.00 1188 LEU A O 5
ATOM 7754 N N . GLN A 1 33 ? 5.276 0.229 -2.060 1.00 0.00 1189 GLN A N 5
ATOM 7755 C CA . GLN A 1 33 ? 5.556 -1.216 -1.898 1.00 0.00 1189 GLN A CA 5
ATOM 7756 C C . GLN A 1 33 ? 4.442 -2.051 -2.560 1.00 0.00 1189 GLN A C 5
ATOM 7757 O O . GLN A 1 33 ? 4.707 -3.064 -3.234 1.00 0.00 1189 GLN A O 5
ATOM 7771 N N . VAL A 1 34 ? 3.191 -1.583 -2.372 1.00 0.00 1190 VAL A N 5
ATOM 7772 C CA . VAL A 1 34 ? 2.003 -2.253 -2.928 1.00 0.00 1190 VAL A CA 5
ATOM 7773 C C . VAL A 1 34 ? 1.921 -1.960 -4.436 1.00 0.00 1190 VAL A C 5
ATOM 7774 O O . VAL A 1 34 ? 1.465 -2.812 -5.199 1.00 0.00 1190 VAL A O 5
ATOM 7787 N N . VAL A 1 35 ? 2.369 -0.745 -4.846 1.00 0.00 1191 VAL A N 5
ATOM 7788 C CA . VAL A 1 35 ? 2.525 -0.378 -6.280 1.00 0.00 1191 VAL A CA 5
ATOM 7789 C C . VAL A 1 35 ? 3.434 -1.406 -6.998 1.00 0.00 1191 VAL A C 5
ATOM 7790 O O . VAL A 1 35 ? 3.079 -1.942 -8.067 1.00 0.00 1191 VAL A O 5
ATOM 7803 N N . LYS A 1 36 ? 4.601 -1.684 -6.379 1.00 0.00 1192 LYS A N 5
ATOM 7804 C CA . LYS A 1 36 ? 5.603 -2.617 -6.932 1.00 0.00 1192 LYS A CA 5
ATOM 7805 C C . LYS A 1 36 ? 5.030 -4.029 -6.992 1.00 0.00 1192 LYS A C 5
ATOM 7806 O O . LYS A 1 36 ? 5.258 -4.740 -7.957 1.00 0.00 1192 LYS A O 5
ATOM 7825 N N . TYR A 1 37 ? 4.273 -4.412 -5.946 1.00 0.00 1193 TYR A N 5
ATOM 7826 C CA . TYR A 1 37 ? 3.641 -5.743 -5.864 1.00 0.00 1193 TYR A CA 5
ATOM 7827 C C . TYR A 1 37 ? 2.566 -5.923 -6.956 1.00 0.00 1193 TYR A C 5
ATOM 7828 O O . TYR A 1 37 ? 2.406 -7.017 -7.500 1.00 0.00 1193 TYR A O 5
ATOM 7846 N N . CYS A 1 38 ? 1.845 -4.835 -7.269 1.00 0.00 1194 CYS A N 5
ATOM 7847 C CA . CYS A 1 38 ? 0.862 -4.813 -8.368 1.00 0.00 1194 CYS A CA 5
ATOM 7848 C C . CYS A 1 38 ? 1.563 -5.061 -9.711 1.00 0.00 1194 CYS A C 5
ATOM 7849 O O . CYS A 1 38 ? 1.069 -5.828 -10.552 1.00 0.00 1194 CYS A O 5
ATOM 7857 N N . THR A 1 39 ? 2.728 -4.412 -9.876 1.00 0.00 1195 THR A N 5
ATOM 7858 C CA . THR A 1 39 ? 3.589 -4.594 -11.050 1.00 0.00 1195 THR A CA 5
ATOM 7859 C C . THR A 1 39 ? 4.135 -6.040 -11.101 1.00 0.00 1195 THR A C 5
ATOM 7860 O O . THR A 1 39 ? 4.171 -6.646 -12.165 1.00 0.00 1195 THR A O 5
ATOM 7871 N N . ASP A 1 40 ? 4.493 -6.601 -9.927 1.00 0.00 1196 ASP A N 5
ATOM 7872 C CA . ASP A 1 40 ? 5.040 -7.968 -9.819 1.00 0.00 1196 ASP A CA 5
ATOM 7873 C C . ASP A 1 40 ? 3.993 -8.999 -10.251 1.00 0.00 1196 ASP A C 5
ATOM 7874 O O . ASP A 1 40 ? 4.323 -9.955 -10.919 1.00 0.00 1196 ASP A O 5
ATOM 7883 N N . LEU A 1 41 ? 2.722 -8.772 -9.880 1.00 0.00 1197 LEU A N 5
ATOM 7884 C CA . LEU A 1 41 ? 1.616 -9.681 -10.248 1.00 0.00 1197 LEU A CA 5
ATOM 7885 C C . LEU A 1 41 ? 1.185 -9.458 -11.706 1.00 0.00 1197 LEU A C 5
ATOM 7886 O O . LEU A 1 41 ? 0.555 -10.327 -12.305 1.00 0.00 1197 LEU A O 5
ATOM 7902 N N . ILE A 1 42 ? 1.494 -8.273 -12.253 1.00 0.00 1198 ILE A N 5
ATOM 7903 C CA . ILE A 1 42 ? 1.351 -7.998 -13.698 1.00 0.00 1198 ILE A CA 5
ATOM 7904 C C . ILE A 1 42 ? 2.358 -8.845 -14.512 1.00 0.00 1198 ILE A C 5
ATOM 7905 O O . ILE A 1 42 ? 2.012 -9.382 -15.572 1.00 0.00 1198 ILE A O 5
ATOM 7921 N N . GLU A 1 43 ? 3.580 -8.977 -13.982 1.00 0.00 1199 GLU A N 5
ATOM 7922 C CA . GLU A 1 43 ? 4.659 -9.760 -14.616 1.00 0.00 1199 GLU A CA 5
ATOM 7923 C C . GLU A 1 43 ? 4.416 -11.265 -14.457 1.00 0.00 1199 GLU A C 5
ATOM 7924 O O . GLU A 1 43 ? 4.441 -12.033 -15.415 1.00 0.00 1199 GLU A O 5
ATOM 7936 N N . GLU A 1 44 ? 4.184 -11.643 -13.206 1.00 0.00 1200 GLU A N 5
ATOM 7937 C CA . GLU A 1 44 ? 4.090 -13.048 -12.758 1.00 0.00 1200 GLU A CA 5
ATOM 7938 C C . GLU A 1 44 ? 2.660 -13.617 -12.906 1.00 0.00 1200 GLU A C 5
ATOM 7939 O O . GLU A 1 44 ? 2.422 -14.781 -12.562 1.00 0.00 1200 GLU A O 5
ATOM 7951 N N . LYS A 1 45 ? 1.731 -12.774 -13.420 1.00 0.00 1201 LYS A N 5
ATOM 7952 C CA . LYS A 1 45 ? 0.367 -13.174 -13.835 1.00 0.00 1201 LYS A CA 5
ATOM 7953 C C . LYS A 1 45 ? -0.444 -13.741 -12.641 1.00 0.00 1201 LYS A C 5
ATOM 7954 O O . LYS A 1 45 ? -0.979 -14.854 -12.695 1.00 0.00 1201 LYS A O 5
ATOM 7973 N N . ASP A 1 46 ? -0.474 -12.966 -11.551 1.00 0.00 1202 ASP A N 5
ATOM 7974 C CA . ASP A 1 46 ? -1.285 -13.255 -10.350 1.00 0.00 1202 ASP A CA 5
ATOM 7975 C C . ASP A 1 46 ? -2.244 -12.063 -10.125 1.00 0.00 1202 ASP A C 5
ATOM 7976 O O . ASP A 1 46 ? -2.622 -11.711 -8.998 1.00 0.00 1202 ASP A O 5
ATOM 7985 N N . LEU A 1 47 ? -2.693 -11.482 -11.253 1.00 0.00 1203 LEU A N 5
ATOM 7986 C CA . LEU A 1 47 ? -3.560 -10.285 -11.272 1.00 0.00 1203 LEU A CA 5
ATOM 7987 C C . LEU A 1 47 ? -4.983 -10.637 -10.814 1.00 0.00 1203 LEU A C 5
ATOM 7988 O O . LEU A 1 47 ? -5.779 -9.751 -10.498 1.00 0.00 1203 LEU A O 5
ATOM 8004 N N . GLU A 1 48 ? -5.278 -11.938 -10.788 1.00 0.00 1204 GLU A N 5
ATOM 8005 C CA . GLU A 1 48 ? -6.505 -12.482 -10.205 1.00 0.00 1204 GLU A CA 5
ATOM 8006 C C . GLU A 1 48 ? -6.616 -12.082 -8.709 1.00 0.00 1204 GLU A C 5
ATOM 8007 O O . GLU A 1 48 ? -7.655 -11.597 -8.242 1.00 0.00 1204 GLU A O 5
ATOM 8019 N N . LYS A 1 49 ? -5.489 -12.231 -8.001 1.00 0.00 1205 LYS A N 5
ATOM 8020 C CA . LYS A 1 49 ? -5.357 -11.968 -6.567 1.00 0.00 1205 LYS A CA 5
ATOM 8021 C C . LYS A 1 49 ? -5.118 -10.463 -6.343 1.00 0.00 1205 LYS A C 5
ATOM 8022 O O . LYS A 1 49 ? -5.506 -9.899 -5.313 1.00 0.00 1205 LYS A O 5
ATOM 8041 N N . LEU A 1 50 ? -4.471 -9.818 -7.325 1.00 0.00 1206 LEU A N 5
ATOM 8042 C CA . LEU A 1 50 ? -4.204 -8.372 -7.287 1.00 0.00 1206 LEU A CA 5
ATOM 8043 C C . LEU A 1 50 ? -5.522 -7.586 -7.379 1.00 0.00 1206 LEU A C 5
ATOM 8044 O O . LEU A 1 50 ? -5.672 -6.560 -6.724 1.00 0.00 1206 LEU A O 5
ATOM 8060 N N . ASP A 1 51 ? -6.470 -8.114 -8.173 1.00 0.00 1207 ASP A N 5
ATOM 8061 C CA . ASP A 1 51 ? -7.847 -7.576 -8.297 1.00 0.00 1207 ASP A CA 5
ATOM 8062 C C . ASP A 1 51 ? -8.513 -7.457 -6.901 1.00 0.00 1207 ASP A C 5
ATOM 8063 O O . ASP A 1 51 ? -9.129 -6.427 -6.567 1.00 0.00 1207 ASP A O 5
ATOM 8072 N N . LEU A 1 52 ? -8.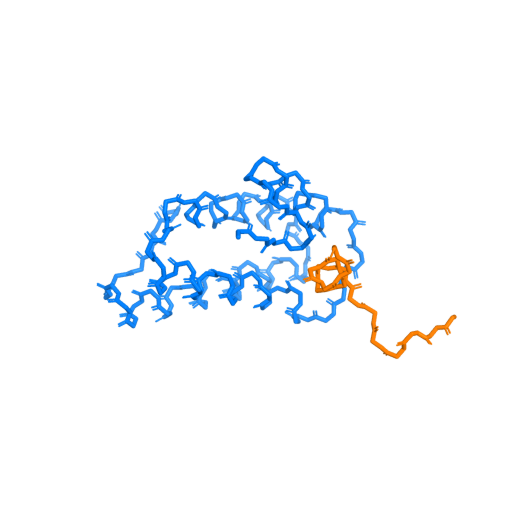304 -8.512 -6.083 1.00 0.00 1208 LEU A N 5
ATOM 8073 C CA . LEU A 1 52 ? -8.751 -8.580 -4.682 1.00 0.00 1208 LEU A CA 5
ATOM 8074 C C . LEU A 1 52 ? -8.106 -7.432 -3.881 1.00 0.00 1208 LEU A C 5
ATOM 8075 O O . LEU A 1 52 ? -8.806 -6.623 -3.260 1.00 0.00 1208 LEU A O 5
ATOM 8091 N N . VAL A 1 53 ? -6.760 -7.364 -3.951 1.00 0.00 1209 VAL A N 5
ATOM 8092 C CA . VAL A 1 53 ? -5.947 -6.358 -3.217 1.00 0.00 1209 VAL A CA 5
ATOM 8093 C C . VAL A 1 53 ? -6.379 -4.907 -3.561 1.00 0.00 1209 VAL A C 5
ATOM 8094 O O . VAL A 1 53 ? -6.433 -4.064 -2.673 1.00 0.00 1209 VAL A O 5
ATOM 8107 N N . ILE A 1 54 ? -6.736 -4.654 -4.835 1.00 0.00 1210 ILE A N 5
ATOM 8108 C CA . ILE A 1 54 ? -7.188 -3.322 -5.308 1.00 0.00 1210 ILE A CA 5
ATOM 8109 C C . ILE A 1 54 ? -8.530 -2.946 -4.664 1.00 0.00 1210 ILE A C 5
ATOM 8110 O O . ILE A 1 54 ? -8.678 -1.851 -4.120 1.00 0.00 1210 ILE A O 5
ATOM 8126 N N . LYS A 1 55 ? -9.494 -3.875 -4.744 1.00 0.00 1211 LYS A N 5
ATOM 8127 C CA . LYS A 1 55 ? -10.856 -3.681 -4.192 1.00 0.00 1211 LYS A CA 5
ATOM 8128 C C . LYS A 1 55 ? -10.811 -3.386 -2.679 1.00 0.00 1211 LYS A C 5
ATOM 8129 O O . LYS A 1 55 ? -11.498 -2.474 -2.175 1.00 0.00 1211 LYS A O 5
ATOM 8148 N N . TYR A 1 56 ? -9.963 -4.150 -1.976 1.00 0.00 1212 TYR A N 5
ATOM 8149 C CA . TYR A 1 56 ? -9.769 -4.004 -0.533 1.00 0.00 1212 TYR A CA 5
ATOM 8150 C C . TYR A 1 56 ? -9.028 -2.702 -0.193 1.00 0.00 1212 TYR A C 5
ATOM 8151 O O . TYR A 1 56 ? -9.406 -2.036 0.755 1.00 0.00 1212 TYR A O 5
ATOM 8169 N N . MET A 1 57 ? -8.016 -2.312 -0.990 1.00 0.00 1213 MET A N 5
ATOM 8170 C CA . MET A 1 57 ? -7.297 -1.032 -0.777 1.00 0.00 1213 MET A CA 5
ATOM 8171 C C . MET A 1 57 ? -8.229 0.165 -1.038 1.00 0.00 1213 MET A C 5
ATOM 8172 O O . MET A 1 57 ? -8.115 1.178 -0.370 1.00 0.00 1213 MET A O 5
ATOM 8186 N N . LYS A 1 58 ? -9.165 0.018 -1.993 1.00 0.00 1214 LYS A N 5
ATOM 8187 C CA . LYS A 1 58 ? -10.155 1.043 -2.318 1.00 0.00 1214 LYS A CA 5
ATOM 8188 C C . LYS A 1 58 ? -11.070 1.294 -1.107 1.00 0.00 1214 LYS A C 5
ATOM 8189 O O . LYS A 1 58 ? -11.237 2.443 -0.661 1.00 0.00 1214 LYS A O 5
ATOM 8208 N N . ARG A 1 59 ? -11.618 0.190 -0.566 1.00 0.00 1215 ARG A N 5
ATOM 8209 C CA . ARG A 1 59 ? -12.526 0.222 0.580 1.00 0.00 1215 ARG A CA 5
ATOM 8210 C C . ARG A 1 59 ? -11.790 0.782 1.826 1.00 0.00 1215 ARG A C 5
ATOM 8211 O O . ARG A 1 59 ? -12.304 1.666 2.507 1.00 0.00 1215 ARG A O 5
ATOM 8232 N N . LEU A 1 60 ? -10.575 0.272 2.068 1.00 0.00 1216 LEU A N 5
ATOM 8233 C CA . LEU A 1 60 ? -9.767 0.590 3.262 1.00 0.00 1216 LEU A CA 5
ATOM 8234 C C . LEU A 1 60 ? -9.253 2.044 3.256 1.00 0.00 1216 LEU A C 5
ATOM 8235 O O . LEU A 1 60 ? -9.109 2.636 4.318 1.00 0.00 1216 LEU A O 5
ATOM 8251 N N . MET A 1 61 ? -8.950 2.596 2.065 1.00 0.00 1217 MET A N 5
ATOM 8252 C CA . MET A 1 61 ? -8.525 4.013 1.920 1.00 0.00 1217 MET A CA 5
ATOM 8253 C C . MET A 1 61 ? -9.724 4.926 2.168 1.00 0.00 1217 MET A C 5
ATOM 8254 O O . MET A 1 61 ? -9.651 5.862 2.970 1.00 0.00 1217 MET A O 5
ATOM 8268 N N . GLN A 1 62 ? -10.846 4.605 1.508 1.00 0.00 1218 GLN A N 5
ATOM 8269 C CA . GLN A 1 62 ? -12.125 5.326 1.694 1.00 0.00 1218 GLN A CA 5
ATOM 8270 C C . GLN A 1 62 ? -12.596 5.281 3.178 1.00 0.00 1218 GLN A C 5
ATOM 8271 O O . GLN A 1 62 ? -13.241 6.218 3.668 1.00 0.00 1218 GLN A O 5
ATOM 8285 N N . GLN A 1 63 ? -12.246 4.186 3.881 1.00 0.00 1219 GLN A N 5
ATOM 8286 C CA . GLN A 1 63 ? -12.574 3.981 5.299 1.00 0.00 1219 GLN A CA 5
ATOM 8287 C C . GLN A 1 63 ? -11.585 4.746 6.212 1.00 0.00 1219 GLN A C 5
ATOM 8288 O O . GLN A 1 63 ? -11.979 5.273 7.257 1.00 0.00 1219 GLN A O 5
ATOM 8302 N N . SER A 1 64 ? -10.308 4.825 5.799 1.00 0.00 1220 SER A N 5
ATOM 8303 C CA . SER A 1 64 ? -9.253 5.549 6.545 1.00 0.00 1220 SER A CA 5
ATOM 8304 C C . SER A 1 64 ? -9.210 7.022 6.097 1.00 0.00 1220 SER A C 5
ATOM 8305 O O . SER A 1 64 ? -8.162 7.539 5.708 1.00 0.00 1220 SER A O 5
ATOM 8313 N N . VAL A 1 65 ? -10.377 7.692 6.196 1.00 0.00 1221 VAL A N 5
ATOM 8314 C CA . VAL A 1 65 ? -10.557 9.091 5.754 1.00 0.00 1221 VAL A CA 5
ATOM 8315 C C . VAL A 1 65 ? -9.701 10.075 6.595 1.00 0.00 1221 VAL A C 5
ATOM 8316 O O . VAL A 1 65 ? -9.405 11.200 6.160 1.00 0.00 1221 VAL A O 5
ATOM 8329 N N . GLU A 1 66 ? -9.301 9.620 7.792 1.00 0.00 1222 GLU A N 5
ATOM 8330 C CA . GLU A 1 66 ? -8.390 10.349 8.687 1.00 0.00 1222 GLU A CA 5
ATOM 8331 C C . GLU A 1 66 ? -6.964 10.438 8.090 1.00 0.00 1222 GLU A C 5
ATOM 8332 O O . GLU A 1 66 ? -6.317 11.486 8.172 1.00 0.00 1222 GLU A O 5
ATOM 8344 N N . SER A 1 67 ? -6.519 9.336 7.459 1.00 0.00 1223 SER A N 5
ATOM 8345 C CA . SER A 1 67 ? -5.130 9.159 6.989 1.00 0.00 1223 SER A CA 5
ATOM 8346 C C . SER A 1 67 ? -4.839 9.963 5.695 1.00 0.00 1223 SER A C 5
ATOM 8347 O O . SER A 1 67 ? -5.703 10.697 5.192 1.00 0.00 1223 SER A O 5
ATOM 8355 N N . VAL A 1 68 ? -3.601 9.811 5.164 1.00 0.00 1224 VAL A N 5
ATOM 8356 C CA . VAL A 1 68 ? -3.209 10.339 3.833 1.00 0.00 1224 VAL A CA 5
ATOM 8357 C C . VAL A 1 68 ? -3.737 9.362 2.742 1.00 0.00 1224 VAL A C 5
ATOM 8358 O O . VAL A 1 68 ? -2.982 8.790 1.945 1.00 0.00 1224 VAL A O 5
ATOM 8371 N N . TRP A 1 69 ? -5.066 9.166 2.751 1.00 0.00 1225 TRP A N 5
ATOM 8372 C CA . TRP A 1 69 ? -5.746 8.125 1.965 1.00 0.00 1225 TRP A CA 5
ATOM 8373 C C . TRP A 1 69 ? -6.012 8.570 0.529 1.00 0.00 1225 TRP A C 5
ATOM 8374 O O . TRP A 1 69 ? -6.000 7.753 -0.374 1.00 0.00 1225 TRP A O 5
ATOM 8395 N N . ASN A 1 70 ? -6.319 9.868 0.356 1.00 0.00 1226 ASN A N 5
ATOM 8396 C CA . ASN A 1 70 ? -6.831 10.422 -0.915 1.00 0.00 1226 ASN A CA 5
ATOM 8397 C C . ASN A 1 70 ? -5.744 10.391 -1.985 1.00 0.00 1226 ASN A C 5
ATOM 8398 O O . ASN A 1 70 ? -5.990 10.010 -3.136 1.00 0.00 1226 ASN A O 5
ATOM 8409 N N . MET A 1 71 ? -4.539 10.793 -1.574 1.00 0.00 1227 MET A N 5
ATOM 8410 C CA . MET A 1 71 ? -3.345 10.740 -2.418 1.00 0.00 1227 MET A CA 5
ATOM 8411 C C . MET A 1 71 ? -2.861 9.293 -2.586 1.00 0.00 1227 MET A C 5
ATOM 8412 O O . MET A 1 71 ? -2.382 8.926 -3.653 1.00 0.00 1227 MET A O 5
ATOM 8426 N N . ALA A 1 72 ? -3.023 8.469 -1.533 1.00 0.00 1228 ALA A N 5
ATOM 8427 C CA . ALA A 1 72 ? -2.643 7.040 -1.582 1.00 0.00 1228 ALA A CA 5
ATOM 8428 C C . ALA A 1 72 ? -3.533 6.259 -2.559 1.00 0.00 1228 ALA A C 5
ATOM 8429 O O . ALA A 1 72 ? -3.042 5.411 -3.271 1.00 0.00 1228 ALA A O 5
ATOM 8436 N N . PHE A 1 73 ? -4.835 6.586 -2.587 1.00 0.00 1229 PHE A N 5
ATOM 8437 C CA . PHE A 1 73 ? -5.838 5.913 -3.443 1.00 0.00 1229 PHE A CA 5
ATOM 8438 C C . PHE A 1 73 ? -5.632 6.315 -4.903 1.00 0.00 1229 PHE A C 5
ATOM 8439 O O . PHE A 1 73 ? -5.595 5.462 -5.805 1.00 0.00 1229 PHE A O 5
ATOM 8456 N N . ASP A 1 74 ? -5.473 7.631 -5.098 1.00 0.00 1230 ASP A N 5
ATOM 8457 C CA . ASP A 1 74 ? -5.279 8.235 -6.422 1.00 0.00 1230 ASP A CA 5
ATOM 8458 C C . ASP A 1 74 ? -3.983 7.704 -7.064 1.00 0.00 1230 ASP A C 5
ATOM 8459 O O . ASP A 1 74 ? -3.974 7.328 -8.232 1.00 0.00 1230 ASP A O 5
ATOM 8468 N N . PHE A 1 75 ? -2.916 7.619 -6.240 1.00 0.00 1231 PHE A N 5
ATOM 8469 C CA . PHE A 1 75 ? -1.574 7.208 -6.695 1.00 0.00 1231 PHE A CA 5
ATOM 8470 C C . PHE A 1 75 ? -1.497 5.684 -6.887 1.00 0.00 1231 PHE A C 5
ATOM 8471 O O . PHE A 1 75 ? -0.939 5.220 -7.882 1.00 0.00 1231 PHE A O 5
ATOM 8488 N N . ILE A 1 76 ? -2.065 4.911 -5.925 1.00 0.00 1232 ILE A N 5
ATOM 8489 C CA . ILE A 1 76 ? -1.997 3.434 -5.957 1.00 0.00 1232 ILE A CA 5
ATOM 8490 C C . ILE A 1 76 ? -2.708 2.927 -7.217 1.00 0.00 1232 ILE A C 5
ATOM 8491 O O . ILE A 1 76 ? -2.119 2.182 -8.005 1.00 0.00 1232 ILE A O 5
ATOM 8507 N N . LEU A 1 77 ? -3.935 3.451 -7.449 1.00 0.00 1233 LEU A N 5
ATOM 8508 C CA . LEU A 1 77 ? -4.763 3.061 -8.586 1.00 0.00 1233 LEU A CA 5
ATOM 8509 C C . LEU A 1 77 ? -4.063 3.488 -9.870 1.00 0.00 1233 LEU A C 5
ATOM 8510 O O . LEU A 1 77 ? -3.810 2.645 -10.718 1.00 0.00 1233 LEU A O 5
ATOM 8526 N N . ASP A 1 78 ? -3.676 4.783 -9.942 1.00 0.00 1234 ASP A N 5
ATOM 8527 C CA . ASP A 1 78 ? -2.996 5.360 -11.125 1.00 0.00 1234 ASP A CA 5
ATOM 8528 C C . ASP A 1 78 ? -1.817 4.497 -11.588 1.00 0.00 1234 ASP A C 5
ATOM 8529 O O . ASP A 1 78 ? -1.728 4.134 -12.753 1.00 0.00 1234 ASP A O 5
ATOM 8538 N N . ASN A 1 79 ? -0.951 4.147 -10.638 1.00 0.00 1235 ASN A N 5
ATOM 8539 C CA . ASN A 1 79 ? 0.271 3.370 -10.908 1.00 0.00 1235 ASN A CA 5
ATOM 8540 C C . ASN A 1 79 ? -0.063 1.955 -11.405 1.00 0.00 1235 ASN A C 5
ATOM 8541 O O . ASN A 1 79 ? 0.573 1.456 -12.347 1.00 0.00 1235 ASN A O 5
ATOM 8552 N N . VAL A 1 80 ? -1.083 1.327 -10.801 1.00 0.00 1236 VAL A N 5
ATOM 8553 C CA . VAL A 1 80 ? -1.579 0.021 -11.278 1.00 0.00 1236 VAL A CA 5
ATOM 8554 C C . VAL A 1 80 ? -2.093 0.147 -12.726 1.00 0.00 1236 VAL A C 5
ATOM 8555 O O . VAL A 1 80 ? -1.778 -0.688 -13.563 1.00 0.00 1236 VAL A O 5
ATOM 8568 N N . GLN A 1 81 ? -2.810 1.252 -13.007 1.00 0.00 1237 GLN A N 5
ATOM 8569 C CA . GLN A 1 81 ? -3.517 1.468 -14.284 1.00 0.00 1237 GLN A CA 5
ATOM 8570 C C . GLN A 1 81 ? -2.543 1.802 -15.429 1.00 0.00 1237 GLN A C 5
ATOM 8571 O O . GLN A 1 81 ? -2.783 1.418 -16.575 1.00 0.00 1237 GLN A O 5
ATOM 8585 N N . VAL A 1 82 ? -1.445 2.507 -15.110 1.00 0.00 1238 VAL A N 5
ATOM 8586 C CA . VAL A 1 82 ? -0.433 2.902 -16.107 1.00 0.00 1238 VAL A CA 5
ATOM 8587 C C . VAL A 1 82 ? 0.486 1.707 -16.449 1.00 0.00 1238 VAL A C 5
ATOM 8588 O O . VAL A 1 82 ? 0.877 1.535 -17.614 1.00 0.00 1238 VAL A O 5
ATOM 8601 N N . VAL A 1 83 ? 0.812 0.867 -15.434 1.00 0.00 1239 VAL A N 5
ATOM 8602 C CA . VAL A 1 83 ? 1.566 -0.386 -15.664 1.00 0.00 1239 VAL A CA 5
ATOM 8603 C C . VAL A 1 83 ? 0.649 -1.423 -16.363 1.00 0.00 1239 VAL A C 5
ATOM 8604 O O . VAL A 1 83 ? 1.118 -2.296 -17.101 1.00 0.00 1239 VAL A O 5
ATOM 8617 N N . LEU A 1 84 ? -0.674 -1.274 -16.158 1.00 0.00 1240 LEU A N 5
ATOM 8618 C CA . LEU A 1 84 ? -1.701 -2.105 -16.823 1.00 0.00 1240 LEU A CA 5
ATOM 8619 C C . LEU A 1 84 ? -1.836 -1.680 -18.308 1.00 0.00 1240 LEU A C 5
ATOM 8620 O O . LEU A 1 84 ? -2.099 -2.511 -19.186 1.00 0.00 1240 LEU A O 5
ATOM 8636 N N . GLN A 1 85 ? -1.645 -0.375 -18.571 1.00 0.00 1241 GLN A N 5
ATOM 8637 C CA . GLN A 1 85 ? -1.574 0.170 -19.943 1.00 0.00 1241 GLN A CA 5
ATOM 8638 C C . GLN A 1 85 ? -0.255 -0.250 -20.623 1.00 0.00 1241 GLN A C 5
ATOM 8639 O O . GLN A 1 85 ? -0.198 -0.390 -21.847 1.00 0.00 1241 GLN A O 5
ATOM 8653 N N . GLN A 1 86 ? 0.795 -0.439 -19.814 1.00 0.00 1242 GLN A N 5
ATOM 8654 C CA . GLN A 1 86 ? 2.092 -0.926 -20.280 1.00 0.00 1242 GLN A CA 5
ATOM 8655 C C . GLN A 1 86 ? 1.988 -2.398 -20.742 1.00 0.00 1242 GLN A C 5
ATOM 8656 O O . GLN A 1 86 ? 2.486 -2.746 -21.818 1.00 0.00 1242 GLN A O 5
ATOM 8670 N N . THR A 1 87 ? 1.313 -3.247 -19.936 1.00 0.00 1243 THR A N 5
ATOM 8671 C CA . THR A 1 87 ? 1.239 -4.701 -20.193 1.00 0.00 1243 THR A CA 5
ATOM 8672 C C . THR A 1 87 ? 0.110 -5.078 -21.197 1.00 0.00 1243 THR A C 5
ATOM 8673 O O . THR A 1 87 ? 0.390 -5.689 -22.237 1.00 0.00 1243 THR A O 5
ATOM 8684 N N . TYR A 1 88 ? -1.153 -4.710 -20.898 1.00 0.00 1244 TYR A N 5
ATOM 8685 C CA . TYR A 1 88 ? -2.326 -5.084 -21.733 1.00 0.00 1244 TYR A CA 5
ATOM 8686 C C . TYR A 1 88 ? -2.661 -3.961 -22.726 1.00 0.00 1244 TYR A C 5
ATOM 8687 O O . TYR A 1 88 ? -3.110 -4.223 -23.849 1.00 0.00 1244 TYR A O 5
ATOM 8705 N N . GLY A 1 89 ? -2.440 -2.710 -22.292 1.00 0.00 1245 GLY A N 5
ATOM 8706 C CA . GLY A 1 89 ? -2.975 -1.537 -22.987 1.00 0.00 1245 GLY A CA 5
ATOM 8707 C C . GLY A 1 89 ? -4.382 -1.202 -22.512 1.00 0.00 1245 GLY A C 5
ATOM 8708 O O . GLY A 1 89 ? -5.127 -0.507 -23.199 1.00 0.00 1245 GLY A O 5
ATOM 8712 N N . SER A 1 90 ? -4.742 -1.719 -21.316 1.00 0.00 1246 SER A N 5
ATOM 8713 C CA . SER A 1 90 ? -6.076 -1.543 -20.708 1.00 0.00 1246 SER A CA 5
ATOM 8714 C C . SER A 1 90 ? -5.954 -0.988 -19.276 1.00 0.00 1246 SER A C 5
ATOM 8715 O O . SER A 1 90 ? -4.851 -0.711 -18.793 1.00 0.00 1246 SER A O 5
ATOM 8723 N N . THR A 1 91 ? -7.113 -0.814 -18.619 1.00 0.00 1247 THR A N 5
ATOM 8724 C CA . THR A 1 91 ? -7.221 -0.394 -17.209 1.00 0.00 1247 THR A CA 5
ATOM 8725 C C . THR A 1 91 ? -8.332 -1.209 -16.519 1.00 0.00 1247 THR A C 5
ATOM 8726 O O . THR A 1 91 ? -9.338 -1.559 -17.157 1.00 0.00 1247 THR A O 5
ATOM 8737 N N . LEU A 1 92 ? -8.148 -1.511 -15.218 1.00 0.00 1248 LEU A N 5
ATOM 8738 C CA . LEU A 1 92 ? -9.129 -2.271 -14.428 1.00 0.00 1248 LEU A CA 5
ATOM 8739 C C . LEU A 1 92 ? -10.242 -1.320 -13.956 1.00 0.00 1248 LEU A C 5
ATOM 8740 O O . LEU A 1 92 ? -9.970 -0.320 -13.283 1.00 0.00 1248 LEU A O 5
ATOM 8756 N N . LYS A 1 93 ? -11.493 -1.652 -14.305 1.00 0.00 1249 LYS A N 5
ATOM 8757 C CA . LYS A 1 93 ? -12.669 -0.856 -13.932 1.00 0.00 1249 LYS A CA 5
ATOM 8758 C C . LYS A 1 93 ? -13.141 -1.291 -12.534 1.00 0.00 1249 LYS A C 5
ATOM 8759 O O . LYS A 1 93 ? -13.814 -2.312 -12.381 1.00 0.00 1249 LYS A O 5
ATOM 8778 N N . VAL A 1 94 ? -12.728 -0.530 -11.516 1.00 0.00 1250 VAL A N 5
ATOM 8779 C CA . VAL A 1 94 ? -13.036 -0.826 -10.098 1.00 0.00 1250 VAL A CA 5
ATOM 8780 C C . VAL A 1 94 ? -14.286 -0.060 -9.628 1.00 0.00 1250 VAL A C 5
ATOM 8781 O O . VAL A 1 94 ? -14.906 -0.410 -8.618 1.00 0.00 1250 VAL A O 5
ATOM 8794 N N . THR A 1 95 ? -14.622 1.000 -10.370 1.00 0.00 1251 THR A N 5
ATOM 8795 C CA . THR A 1 95 ? -15.775 1.866 -10.098 1.00 0.00 1251 THR A CA 5
ATOM 8796 C C . THR A 1 95 ? -16.689 1.895 -11.356 1.00 0.00 1251 THR A C 5
ATOM 8797 O O . THR A 1 95 ? -17.686 1.144 -11.389 1.00 0.00 1251 THR A O 5
ATOM 8809 N N . GLN B 2 1 ? 14.227 7.397 19.950 1.00 0.00 524 GLN B N 5
ATOM 8810 C CA . GLN B 2 1 ? 15.314 7.814 19.021 1.00 0.00 524 GLN B CA 5
ATOM 8811 C C . GLN B 2 1 ? 14.977 7.403 17.577 1.00 0.00 524 GLN B C 5
ATOM 8812 O O . GLN B 2 1 ? 14.268 6.412 17.353 1.00 0.00 524 GLN B O 5
ATOM 8826 N N . SER B 2 2 ? 15.485 8.176 16.604 1.00 0.00 525 SER B N 5
ATOM 8827 C CA . SER B 2 2 ? 15.327 7.890 15.169 1.00 0.00 525 SER B CA 5
ATOM 8828 C C . SER B 2 2 ? 16.607 7.222 14.624 1.00 0.00 525 SER B C 5
ATOM 8829 O O . SER B 2 2 ? 17.716 7.714 14.864 1.00 0.00 525 SER B O 5
ATOM 8837 N N . THR B 2 3 ? 16.439 6.092 13.913 1.00 0.00 526 THR B N 5
ATOM 8838 C CA . THR B 2 3 ? 17.551 5.339 13.294 1.00 0.00 526 THR B CA 5
ATOM 8839 C C . THR B 2 3 ? 17.907 5.910 11.897 1.00 0.00 526 THR B C 5
ATOM 8840 O O . THR B 2 3 ? 19.012 5.689 11.388 1.00 0.00 526 THR B O 5
ATOM 8851 N N . GLY B 2 4 ? 16.958 6.655 11.308 1.00 0.00 527 GLY B N 5
ATOM 8852 C CA . GLY B 2 4 ? 17.107 7.246 9.977 1.00 0.00 527 GLY B CA 5
ATOM 8853 C C . GLY B 2 4 ? 15.738 7.431 9.344 1.00 0.00 527 GLY B C 5
ATOM 8854 O O . GLY B 2 4 ? 15.339 8.551 9.006 1.00 0.00 527 GLY B O 5
ATOM 8858 N N . THR B 2 5 ? 15.022 6.305 9.215 1.00 0.00 528 THR B N 5
ATOM 8859 C CA . THR B 2 5 ? 13.603 6.255 8.847 1.00 0.00 528 THR B CA 5
ATOM 8860 C C . THR B 2 5 ? 13.046 4.895 9.276 1.00 0.00 528 THR B C 5
ATOM 8861 O O . THR B 2 5 ? 13.774 3.890 9.312 1.00 0.00 528 THR B O 5
ATOM 8872 N N . GLU B 2 6 ? 11.756 4.875 9.609 1.00 0.00 529 GLU B N 5
ATOM 8873 C CA . GLU B 2 6 ? 11.073 3.681 10.125 1.00 0.00 529 GLU B CA 5
ATOM 8874 C C . GLU B 2 6 ? 9.610 3.620 9.611 1.00 0.00 529 GLU B C 5
ATOM 8875 O O . GLU B 2 6 ? 8.690 4.155 10.239 1.00 0.00 529 GLU B O 5
ATOM 8887 N N . PRO B 2 7 ? 9.389 3.022 8.393 1.00 0.00 530 PRO B N 5
ATOM 8888 C CA . PRO B 2 7 ? 8.027 2.750 7.845 1.00 0.00 530 PRO B CA 5
ATOM 8889 C C . PRO B 2 7 ? 7.275 1.658 8.638 1.00 0.00 530 PRO B C 5
ATOM 8890 O O . PRO B 2 7 ? 7.734 1.224 9.700 1.00 0.00 530 PRO B O 5
ATOM 8901 N N . PHE B 2 8 ? 6.114 1.213 8.125 1.00 0.00 531 PHE B N 5
ATOM 8902 C CA . PHE B 2 8 ? 5.314 0.157 8.784 1.00 0.00 531 PHE B CA 5
ATOM 8903 C C . PHE B 2 8 ? 5.065 -1.014 7.817 1.00 0.00 531 PHE B C 5
ATOM 8904 O O . PHE B 2 8 ? 5.064 -2.180 8.233 1.00 0.00 531 PHE B O 5
ATOM 8921 N N . PHE B 2 9 ? 4.861 -0.704 6.529 1.00 0.00 532 PHE B N 5
ATOM 8922 C CA . PHE B 2 9 ? 4.805 -1.736 5.480 1.00 0.00 532 PHE B CA 5
ATOM 8923 C C . PHE B 2 9 ? 6.237 -2.177 5.178 1.00 0.00 532 PHE B C 5
ATOM 8924 O O . PHE B 2 9 ? 6.612 -3.301 5.477 1.00 0.00 532 PHE B O 5
ATOM 8941 N N . LYS B 2 10 ? 7.023 -1.231 4.620 1.00 0.00 533 LYS B N 5
ATOM 8942 C CA . LYS B 2 10 ? 8.384 -1.475 4.098 1.00 0.00 533 LYS B CA 5
ATOM 8943 C C . LYS B 2 10 ? 9.313 -2.086 5.168 1.00 0.00 533 LYS B C 5
ATOM 8944 O O . LYS B 2 10 ? 10.056 -3.040 4.890 1.00 0.00 533 LYS B O 5
ATOM 8963 N N . GLN B 2 11 ? 9.228 -1.541 6.399 1.00 0.00 534 GLN B N 5
ATOM 8964 C CA . GLN B 2 11 ? 10.038 -1.993 7.536 1.00 0.00 534 GLN B CA 5
ATOM 8965 C C . GLN B 2 11 ? 9.766 -3.474 7.850 1.00 0.00 534 GLN B C 5
ATOM 8966 O O . GLN B 2 11 ? 10.695 -4.250 8.026 1.00 0.00 534 GLN B O 5
ATOM 8980 N N . LYS B 2 12 ? 8.480 -3.859 7.885 1.00 0.00 535 LYS B N 5
ATOM 8981 C CA . LYS B 2 12 ? 8.080 -5.246 8.211 1.00 0.00 535 LYS B CA 5
ATOM 8982 C C . LYS B 2 12 ? 8.189 -6.150 6.966 1.00 0.00 535 LYS B C 5
ATOM 8983 O O . LYS B 2 12 ? 8.297 -7.357 7.093 1.00 0.00 535 LYS B O 5
ATOM 9002 N N . SER B 2 13 ? 8.182 -5.544 5.771 1.00 0.00 536 SER B N 5
ATOM 9003 C CA . SER B 2 13 ? 8.325 -6.269 4.489 1.00 0.00 536 SER B CA 5
ATOM 9004 C C . SER B 2 13 ? 9.775 -6.753 4.314 1.00 0.00 536 SER B C 5
ATOM 9005 O O . SER B 2 13 ? 10.035 -7.785 3.680 1.00 0.00 536 SER B O 5
ATOM 9013 N N . LEU B 2 14 ? 10.705 -5.979 4.896 1.00 0.00 537 LEU B N 5
ATOM 9014 C CA . LEU B 2 14 ? 12.144 -6.265 4.874 1.00 0.00 537 LEU B CA 5
ATOM 9015 C C . LEU B 2 14 ? 12.538 -7.098 6.118 1.00 0.00 537 LEU B C 5
ATOM 9016 O O . LEU B 2 14 ? 12.901 -8.276 6.013 1.00 0.00 537 LEU B O 5
ATOM 9032 N N . LEU B 2 15 ? 12.400 -6.466 7.292 1.00 0.00 538 LEU B N 5
ATOM 9033 C CA . LEU B 2 15 ? 12.890 -6.977 8.588 1.00 0.00 538 LEU B CA 5
ATOM 9034 C C . LEU B 2 15 ? 11.982 -8.089 9.168 1.00 0.00 538 LEU B C 5
ATOM 9035 O O . LEU B 2 15 ? 12.440 -8.892 9.997 1.00 0.00 538 LEU B O 5
ATOM 9051 N N . LEU B 2 16 ? 10.720 -8.136 8.694 1.00 0.00 539 LEU B N 5
ATOM 9052 C CA . LEU B 2 16 ? 9.687 -9.100 9.136 1.00 0.00 539 LEU B CA 5
ATOM 9053 C C . LEU B 2 16 ? 9.325 -8.893 10.636 1.00 0.00 539 LEU B C 5
ATOM 9054 O O . LEU B 2 16 ? 8.458 -8.033 10.928 1.00 0.00 539 LEU B O 5
ATOM 9071 N N . GLY A 1 1 ? 7.041 -12.511 -1.749 1.00 0.00 1157 GLY A N 6
ATOM 9072 C CA . GLY A 1 1 ? 5.591 -12.268 -1.528 1.00 0.00 1157 GLY A CA 6
ATOM 9073 C C . GLY A 1 1 ? 5.270 -11.978 -0.064 1.00 0.00 1157 GLY A C 6
ATOM 9074 O O . GLY A 1 1 ? 4.272 -12.472 0.468 1.00 0.00 1157 GLY A O 6
ATOM 9078 N N . ASN A 1 2 ? 6.104 -11.135 0.573 1.00 0.00 1158 ASN A N 6
ATOM 9079 C CA . ASN A 1 2 ? 6.027 -10.824 2.020 1.00 0.00 1158 ASN A CA 6
ATOM 9080 C C . ASN A 1 2 ? 5.601 -9.357 2.225 1.00 0.00 1158 ASN A C 6
ATOM 9081 O O . ASN A 1 2 ? 6.414 -8.484 2.542 1.00 0.00 1158 ASN A O 6
ATOM 9092 N N . LEU A 1 3 ? 4.303 -9.095 2.022 1.00 0.00 1159 LEU A N 6
ATOM 9093 C CA . LEU A 1 3 ? 3.735 -7.738 2.019 1.00 0.00 1159 LEU A CA 6
ATOM 9094 C C . LEU A 1 3 ? 3.600 -7.213 3.443 1.00 0.00 1159 LEU A C 6
ATOM 9095 O O . LEU A 1 3 ? 2.690 -7.605 4.180 1.00 0.00 1159 LEU A O 6
ATOM 9111 N N . ALA A 1 4 ? 4.547 -6.334 3.808 1.00 0.00 1160 ALA A N 6
ATOM 9112 C CA . ALA A 1 4 ? 4.748 -5.858 5.179 1.00 0.00 1160 ALA A CA 6
ATOM 9113 C C . ALA A 1 4 ? 4.970 -7.042 6.146 1.00 0.00 1160 ALA A C 6
ATOM 9114 O O . ALA A 1 4 ? 4.579 -6.994 7.312 1.00 0.00 1160 ALA A O 6
ATOM 9121 N N . GLY A 1 5 ? 5.611 -8.103 5.620 1.00 0.00 1161 GLY A N 6
ATOM 9122 C CA . GLY A 1 5 ? 5.900 -9.320 6.380 1.00 0.00 1161 GLY A CA 6
ATOM 9123 C C . GLY A 1 5 ? 4.877 -10.432 6.147 1.00 0.00 1161 GLY A C 6
ATOM 9124 O O . GLY A 1 5 ? 5.155 -11.600 6.435 1.00 0.00 1161 GLY A O 6
ATOM 9128 N N . ALA A 1 6 ? 3.692 -10.061 5.627 1.00 0.00 1162 ALA A N 6
ATOM 9129 C CA . ALA A 1 6 ? 2.599 -11.006 5.357 1.00 0.00 1162 ALA A CA 6
ATOM 9130 C C . ALA A 1 6 ? 2.925 -11.879 4.143 1.00 0.00 1162 ALA A C 6
ATOM 9131 O O . ALA A 1 6 ? 3.023 -11.371 3.028 1.00 0.00 1162 ALA A O 6
ATOM 9138 N N . VAL A 1 7 ? 3.080 -13.192 4.357 1.00 0.00 1163 VAL A N 6
ATOM 9139 C CA . VAL A 1 7 ? 3.533 -14.123 3.307 1.00 0.00 1163 VAL A CA 6
ATOM 9140 C C . VAL A 1 7 ? 2.342 -14.856 2.643 1.00 0.00 1163 VAL A C 6
ATOM 9141 O O . VAL A 1 7 ? 2.345 -15.090 1.429 1.00 0.00 1163 VAL A O 6
ATOM 9154 N N . GLU A 1 8 ? 1.314 -15.188 3.445 1.00 0.00 1164 GLU A N 6
ATOM 9155 C CA . GLU A 1 8 ? 0.153 -15.987 2.987 1.00 0.00 1164 GLU A CA 6
ATOM 9156 C C . GLU A 1 8 ? -0.918 -15.092 2.314 1.00 0.00 1164 GLU A C 6
ATOM 9157 O O . GLU A 1 8 ? -0.832 -13.865 2.365 1.00 0.00 1164 GLU A O 6
ATOM 9169 N N . PHE A 1 9 ? -1.948 -15.730 1.730 1.00 0.00 1165 PHE A N 6
ATOM 9170 C CA . PHE A 1 9 ? -2.973 -15.041 0.911 1.00 0.00 1165 PHE A CA 6
ATOM 9171 C C . PHE A 1 9 ? -3.913 -14.175 1.769 1.00 0.00 1165 PHE A C 6
ATOM 9172 O O . PHE A 1 9 ? -4.083 -12.989 1.493 1.00 0.00 1165 PHE A O 6
ATOM 9189 N N . ASN A 1 10 ? -4.525 -14.774 2.805 1.00 0.00 1166 ASN A N 6
ATOM 9190 C CA . ASN A 1 10 ? -5.407 -14.038 3.743 1.00 0.00 1166 ASN A CA 6
ATOM 9191 C C . ASN A 1 10 ? -4.569 -13.189 4.717 1.00 0.00 1166 ASN A C 6
ATOM 9192 O O . ASN A 1 10 ? -5.070 -12.219 5.305 1.00 0.00 1166 ASN A O 6
ATOM 9203 N N . ASP A 1 11 ? -3.285 -13.569 4.871 1.00 0.00 1167 ASP A N 6
ATOM 9204 C CA . ASP A 1 11 ? -2.328 -12.868 5.739 1.00 0.00 1167 ASP A CA 6
ATOM 9205 C C . ASP A 1 11 ? -2.122 -11.436 5.227 1.00 0.00 1167 ASP A C 6
ATOM 9206 O O . ASP A 1 11 ? -2.212 -10.486 5.999 1.00 0.00 1167 ASP A O 6
ATOM 9215 N N . VAL A 1 12 ? -1.885 -11.291 3.898 1.00 0.00 1168 VAL A N 6
ATOM 9216 C CA . VAL A 1 12 ? -1.689 -9.965 3.268 1.00 0.00 1168 VAL A CA 6
ATOM 9217 C C . VAL A 1 12 ? -2.981 -9.130 3.332 1.00 0.00 1168 VAL A C 6
ATOM 9218 O O . VAL A 1 12 ? -2.931 -7.930 3.548 1.00 0.00 1168 VAL A O 6
ATOM 9231 N N . LYS A 1 13 ? -4.136 -9.793 3.189 1.00 0.00 1169 LYS A N 6
ATOM 9232 C CA . LYS A 1 13 ? -5.451 -9.124 3.240 1.00 0.00 1169 LYS A CA 6
ATOM 9233 C C . LYS A 1 13 ? -5.644 -8.435 4.609 1.00 0.00 1169 LYS A C 6
ATOM 9234 O O . LYS A 1 13 ? -5.796 -7.209 4.686 1.00 0.00 1169 LYS A O 6
ATOM 9253 N N . THR A 1 14 ? -5.521 -9.243 5.671 1.00 0.00 1170 THR A N 6
ATOM 9254 C CA . THR A 1 14 ? -5.764 -8.818 7.054 1.00 0.00 1170 THR A CA 6
ATOM 9255 C C . THR A 1 14 ? -4.686 -7.827 7.550 1.00 0.00 1170 THR A C 6
ATOM 9256 O O . THR A 1 14 ? -5.008 -6.838 8.207 1.00 0.00 1170 THR A O 6
ATOM 9267 N N . LEU A 1 15 ? -3.413 -8.077 7.187 1.00 0.00 1171 LEU A N 6
ATOM 9268 C CA . LEU A 1 15 ? -2.267 -7.293 7.711 1.00 0.00 1171 LEU A CA 6
ATOM 9269 C C . LEU A 1 15 ? -2.218 -5.908 7.047 1.00 0.00 1171 LEU A C 6
ATOM 9270 O O . LEU A 1 15 ? -1.958 -4.910 7.727 1.00 0.00 1171 LEU A O 6
ATOM 9286 N N . LEU A 1 16 ? -2.478 -5.846 5.719 1.00 0.00 1172 LEU A N 6
ATOM 9287 C CA . LEU A 1 16 ? -2.495 -4.559 4.974 1.00 0.00 1172 LEU A CA 6
ATOM 9288 C C . LEU A 1 16 ? -3.777 -3.778 5.286 1.00 0.00 1172 LEU A C 6
ATOM 9289 O O . LEU A 1 16 ? -3.823 -2.548 5.147 1.00 0.00 1172 LEU A O 6
ATOM 9305 N N . ARG A 1 17 ? -4.811 -4.511 5.729 1.00 0.00 1173 ARG A N 6
ATOM 9306 C CA . ARG A 1 17 ? -6.047 -3.924 6.254 1.00 0.00 1173 ARG A CA 6
ATOM 9307 C C . ARG A 1 17 ? -5.761 -3.164 7.559 1.00 0.00 1173 ARG A C 6
ATOM 9308 O O . ARG A 1 17 ? -6.264 -2.055 7.777 1.00 0.00 1173 ARG A O 6
ATOM 9329 N N . GLU A 1 18 ? -4.955 -3.796 8.428 1.00 0.00 1174 GLU A N 6
ATOM 9330 C CA . GLU A 1 18 ? -4.500 -3.193 9.688 1.00 0.00 1174 GLU A CA 6
ATOM 9331 C C . GLU A 1 18 ? -3.525 -2.038 9.405 1.00 0.00 1174 GLU A C 6
ATOM 9332 O O . GLU A 1 18 ? -3.605 -1.004 10.052 1.00 0.00 1174 GLU A O 6
ATOM 9344 N N . TRP A 1 19 ? -2.669 -2.222 8.369 1.00 0.00 1175 TRP A N 6
ATOM 9345 C CA . TRP A 1 19 ? -1.572 -1.273 8.001 1.00 0.00 1175 TRP A CA 6
ATOM 9346 C C . TRP A 1 19 ? -2.112 0.158 7.840 1.00 0.00 1175 TRP A C 6
ATOM 9347 O O . TRP A 1 19 ? -1.557 1.107 8.380 1.00 0.00 1175 TRP A O 6
ATOM 9368 N N . ILE A 1 20 ? -3.220 0.281 7.117 1.00 0.00 1176 ILE A N 6
ATOM 9369 C CA . ILE A 1 20 ? -3.817 1.581 6.801 1.00 0.00 1176 ILE A CA 6
ATOM 9370 C C . ILE A 1 20 ? -4.601 2.172 8.002 1.00 0.00 1176 ILE A C 6
ATOM 9371 O O . ILE A 1 20 ? -4.640 3.391 8.189 1.00 0.00 1176 ILE A O 6
ATOM 9387 N N . THR A 1 21 ? -5.183 1.291 8.834 1.00 0.00 1177 THR A N 6
ATOM 9388 C CA . THR A 1 21 ? -6.146 1.694 9.885 1.00 0.00 1177 THR A CA 6
ATOM 9389 C C . THR A 1 21 ? -5.476 1.976 11.250 1.00 0.00 1177 THR A C 6
ATOM 9390 O O . THR A 1 21 ? -6.019 2.746 12.046 1.00 0.00 1177 THR A O 6
ATOM 9401 N N . THR A 1 22 ? -4.305 1.365 11.525 1.00 0.00 1178 THR A N 6
ATOM 9402 C CA . THR A 1 22 ? -3.611 1.529 12.831 1.00 0.00 1178 THR A CA 6
ATOM 9403 C C . THR A 1 22 ? -2.447 2.526 12.701 1.00 0.00 1178 THR A C 6
ATOM 9404 O O . THR A 1 22 ? -2.134 3.258 13.649 1.00 0.00 1178 THR A O 6
ATOM 9415 N N . ILE A 1 23 ? -1.812 2.551 11.515 1.00 0.00 1179 ILE A N 6
ATOM 9416 C CA . ILE A 1 23 ? -0.661 3.419 11.238 1.00 0.00 1179 ILE A CA 6
ATOM 9417 C C . ILE A 1 23 ? -1.178 4.771 10.741 1.00 0.00 1179 ILE A C 6
ATOM 9418 O O . ILE A 1 23 ? -1.708 4.887 9.634 1.00 0.00 1179 ILE A O 6
ATOM 9434 N N . SER A 1 24 ? -1.039 5.776 11.612 1.00 0.00 1180 SER A N 6
ATOM 9435 C CA . SER A 1 24 ? -1.606 7.118 11.433 1.00 0.00 1180 SER A CA 6
ATOM 9436 C C . SER A 1 24 ? -0.684 8.040 10.613 1.00 0.00 1180 SER A C 6
ATOM 9437 O O . SER A 1 24 ? -0.923 9.253 10.532 1.00 0.00 1180 SER A O 6
ATOM 9445 N N . ASP A 1 25 ? 0.366 7.451 10.012 1.00 0.00 1181 ASP A N 6
ATOM 9446 C CA . ASP A 1 25 ? 1.250 8.135 9.067 1.00 0.00 1181 ASP A CA 6
ATOM 9447 C C . ASP A 1 25 ? 2.045 7.076 8.265 1.00 0.00 1181 ASP A C 6
ATOM 9448 O O . ASP A 1 25 ? 3.195 6.763 8.607 1.00 0.00 1181 ASP A O 6
ATOM 9457 N N . PRO A 1 26 ? 1.399 6.407 7.256 1.00 0.00 1182 PRO A N 6
ATOM 9458 C CA . PRO A 1 26 ? 2.125 5.581 6.277 1.00 0.00 1182 PRO A CA 6
ATOM 9459 C C . PRO A 1 26 ? 2.645 6.461 5.117 1.00 0.00 1182 PRO A C 6
ATOM 9460 O O . PRO A 1 26 ? 1.875 7.202 4.491 1.00 0.00 1182 PRO A O 6
ATOM 9471 N N . MET A 1 27 ? 3.956 6.391 4.851 1.00 0.00 1183 MET A N 6
ATOM 9472 C CA . MET A 1 27 ? 4.620 7.258 3.861 1.00 0.00 1183 MET A CA 6
ATOM 9473 C C . MET A 1 27 ? 4.400 6.772 2.421 1.00 0.00 1183 MET A C 6
ATOM 9474 O O . MET A 1 27 ? 3.729 5.760 2.178 1.00 0.00 1183 MET A O 6
ATOM 9488 N N . GLU A 1 28 ? 4.983 7.516 1.467 1.00 0.00 1184 GLU A N 6
ATOM 9489 C CA . GLU A 1 28 ? 4.839 7.240 0.035 1.00 0.00 1184 GLU A CA 6
ATOM 9490 C C . GLU A 1 28 ? 5.537 5.916 -0.347 1.00 0.00 1184 GLU A C 6
ATOM 9491 O O . GLU A 1 28 ? 5.140 5.255 -1.309 1.00 0.00 1184 GLU A O 6
ATOM 9503 N N . GLU A 1 29 ? 6.564 5.539 0.440 1.00 0.00 1185 GLU A N 6
ATOM 9504 C CA . GLU A 1 29 ? 7.270 4.255 0.298 1.00 0.00 1185 GLU A CA 6
ATOM 9505 C C . GLU A 1 29 ? 6.289 3.080 0.479 1.00 0.00 1185 GLU A C 6
ATOM 9506 O O . GLU A 1 29 ? 6.290 2.147 -0.322 1.00 0.00 1185 GLU A O 6
ATOM 9518 N N . ASP A 1 30 ? 5.429 3.189 1.519 1.00 0.00 1186 ASP A N 6
ATOM 9519 C CA . ASP A 1 30 ? 4.383 2.188 1.854 1.00 0.00 1186 ASP A CA 6
ATOM 9520 C C . ASP A 1 30 ? 3.443 1.946 0.659 1.00 0.00 1186 ASP A C 6
ATOM 9521 O O . ASP A 1 30 ? 3.100 0.800 0.339 1.00 0.00 1186 ASP A O 6
ATOM 9530 N N . ILE A 1 31 ? 3.042 3.059 0.017 1.00 0.00 1187 ILE A N 6
ATOM 9531 C CA . ILE A 1 31 ? 2.160 3.054 -1.171 1.00 0.00 1187 ILE A CA 6
ATOM 9532 C C . ILE A 1 31 ? 2.861 2.308 -2.326 1.00 0.00 1187 ILE A C 6
ATOM 9533 O O . ILE A 1 31 ? 2.330 1.354 -2.909 1.00 0.00 1187 ILE A O 6
ATOM 9549 N N . LEU A 1 32 ? 4.096 2.741 -2.594 1.00 0.00 1188 LEU A N 6
ATOM 9550 C CA . LEU A 1 32 ? 4.920 2.237 -3.697 1.00 0.00 1188 LEU A CA 6
ATOM 9551 C C . LEU A 1 32 ? 5.329 0.766 -3.497 1.00 0.00 1188 LEU A C 6
ATOM 9552 O O . LEU A 1 32 ? 5.690 0.112 -4.461 1.00 0.00 1188 LEU A O 6
ATOM 9568 N N . GLN A 1 33 ? 5.257 0.244 -2.259 1.00 0.00 1189 GLN A N 6
ATOM 9569 C CA . GLN A 1 33 ? 5.478 -1.196 -2.007 1.00 0.00 1189 GLN A CA 6
ATOM 9570 C C . GLN A 1 33 ? 4.372 -2.039 -2.670 1.00 0.00 1189 GLN A C 6
ATOM 9571 O O . GLN A 1 33 ? 4.647 -3.069 -3.302 1.00 0.00 1189 GLN A O 6
ATOM 9585 N N . VAL A 1 34 ? 3.122 -1.567 -2.527 1.00 0.00 1190 VAL A N 6
ATOM 9586 C CA . VAL A 1 34 ? 1.938 -2.269 -3.060 1.00 0.00 1190 VAL A CA 6
ATOM 9587 C C . VAL A 1 34 ? 1.848 -2.038 -4.587 1.00 0.00 1190 VAL A C 6
ATOM 9588 O O . VAL A 1 34 ? 1.292 -2.865 -5.318 1.00 0.00 1190 VAL A O 6
ATOM 9601 N N . VAL A 1 35 ? 2.397 -0.884 -5.042 1.00 0.00 1191 VAL A N 6
ATOM 9602 C CA . VAL A 1 35 ? 2.592 -0.585 -6.483 1.00 0.00 1191 VAL A CA 6
ATOM 9603 C C . VAL A 1 35 ? 3.529 -1.631 -7.124 1.00 0.00 1191 VAL A C 6
ATOM 9604 O O . VAL A 1 35 ? 3.218 -2.197 -8.183 1.00 0.00 1191 VAL A O 6
ATOM 9617 N N . LYS A 1 36 ? 4.677 -1.859 -6.460 1.00 0.00 1192 LYS A N 6
ATOM 9618 C CA . LYS A 1 36 ? 5.694 -2.835 -6.897 1.00 0.00 1192 LYS A CA 6
ATOM 9619 C C . LYS A 1 36 ? 5.084 -4.237 -6.961 1.00 0.00 1192 LYS A C 6
ATOM 9620 O O . LYS A 1 36 ? 5.269 -4.941 -7.948 1.00 0.00 1192 LYS A O 6
ATOM 9639 N N . TYR A 1 37 ? 4.310 -4.589 -5.920 1.00 0.00 1193 TYR A N 6
ATOM 9640 C CA . TYR A 1 37 ? 3.607 -5.883 -5.840 1.00 0.00 1193 TYR A CA 6
ATOM 9641 C C . TYR A 1 37 ? 2.610 -6.047 -7.000 1.00 0.00 1193 TYR A C 6
ATOM 9642 O O . TYR A 1 37 ? 2.505 -7.125 -7.577 1.00 0.00 1193 TYR A O 6
ATOM 9660 N N . CYS A 1 38 ? 1.899 -4.954 -7.336 1.00 0.00 1194 CYS A N 6
ATOM 9661 C CA . CYS A 1 38 ? 0.931 -4.931 -8.447 1.00 0.00 1194 CYS A CA 6
ATOM 9662 C C . CYS A 1 38 ? 1.620 -5.221 -9.782 1.00 0.00 1194 CYS A C 6
ATOM 9663 O O . CYS A 1 38 ? 1.119 -6.009 -10.595 1.00 0.00 1194 CYS A O 6
ATOM 9671 N N . THR A 1 39 ? 2.785 -4.580 -9.975 1.00 0.00 1195 THR A N 6
ATOM 9672 C CA . THR A 1 39 ? 3.593 -4.729 -11.187 1.00 0.00 1195 THR A CA 6
ATOM 9673 C C . THR A 1 39 ? 4.098 -6.181 -11.302 1.00 0.00 1195 THR A C 6
ATOM 9674 O O . THR A 1 39 ? 3.957 -6.795 -12.351 1.00 0.00 1195 THR A O 6
ATOM 9685 N N . ASP A 1 40 ? 4.620 -6.734 -10.184 1.00 0.00 1196 ASP A N 6
ATOM 9686 C CA . ASP A 1 40 ? 5.095 -8.132 -10.113 1.00 0.00 1196 ASP A CA 6
ATOM 9687 C C . ASP A 1 40 ? 3.960 -9.113 -10.464 1.00 0.00 1196 ASP A C 6
ATOM 9688 O O . ASP A 1 40 ? 4.163 -10.023 -11.256 1.00 0.00 1196 ASP A O 6
ATOM 9697 N N . LEU A 1 41 ? 2.748 -8.883 -9.924 1.00 0.00 1197 LEU A N 6
ATOM 9698 C CA . LEU A 1 41 ? 1.577 -9.760 -10.181 1.00 0.00 1197 LEU A CA 6
ATOM 9699 C C . LEU A 1 41 ? 1.042 -9.587 -11.613 1.00 0.00 1197 LEU A C 6
ATOM 9700 O O . LEU A 1 41 ? 0.322 -10.455 -12.106 1.00 0.00 1197 LEU A O 6
ATOM 9716 N N . ILE A 1 42 ? 1.352 -8.448 -12.255 1.00 0.00 1198 ILE A N 6
ATOM 9717 C CA . ILE A 1 42 ? 1.149 -8.281 -13.708 1.00 0.00 1198 ILE A CA 6
ATOM 9718 C C . ILE A 1 42 ? 2.074 -9.253 -14.470 1.00 0.00 1198 ILE A C 6
ATOM 9719 O O . ILE A 1 42 ? 1.629 -9.954 -15.384 1.00 0.00 1198 ILE A O 6
ATOM 9735 N N . GLU A 1 43 ? 3.353 -9.303 -14.050 1.00 0.00 1199 GLU A N 6
ATOM 9736 C CA . GLU A 1 43 ? 4.387 -10.144 -14.701 1.00 0.00 1199 GLU A CA 6
ATOM 9737 C C . GLU A 1 43 ? 4.083 -11.646 -14.484 1.00 0.00 1199 GLU A C 6
ATOM 9738 O O . GLU A 1 43 ? 4.278 -12.471 -15.380 1.00 0.00 1199 GLU A O 6
ATOM 9750 N N . GLU A 1 44 ? 3.580 -11.970 -13.281 1.00 0.00 1200 GLU A N 6
ATOM 9751 C CA . GLU A 1 44 ? 3.365 -13.358 -12.809 1.00 0.00 1200 GLU A CA 6
ATOM 9752 C C . GLU A 1 44 ? 1.914 -13.830 -13.023 1.00 0.00 1200 GLU A C 6
ATOM 9753 O O . GLU A 1 44 ? 1.599 -15.007 -12.777 1.00 0.00 1200 GLU A O 6
ATOM 9765 N N . LYS A 1 45 ? 1.044 -12.891 -13.470 1.00 0.00 1201 LYS A N 6
ATOM 9766 C CA . LYS A 1 45 ? -0.371 -13.162 -13.827 1.00 0.00 1201 LYS A CA 6
ATOM 9767 C C . LYS A 1 45 ? -1.187 -13.648 -12.598 1.00 0.00 1201 LYS A C 6
ATOM 9768 O O . LYS A 1 45 ? -2.021 -14.554 -12.700 1.00 0.00 1201 LYS A O 6
ATOM 9787 N N . ASP A 1 46 ? -0.935 -13.001 -11.444 1.00 0.00 1202 ASP A N 6
ATOM 9788 C CA . ASP A 1 46 ? -1.686 -13.216 -10.184 1.00 0.00 1202 ASP A CA 6
ATOM 9789 C C . ASP A 1 46 ? -2.567 -11.972 -9.921 1.00 0.00 1202 ASP A C 6
ATOM 9790 O O . ASP A 1 46 ? -2.833 -11.569 -8.781 1.00 0.00 1202 ASP A O 6
ATOM 9799 N N . LEU A 1 47 ? -3.077 -11.396 -11.025 1.00 0.00 1203 LEU A N 6
ATOM 9800 C CA . LEU A 1 47 ? -3.814 -10.118 -11.016 1.00 0.00 1203 LEU A CA 6
ATOM 9801 C C . LEU A 1 47 ? -5.251 -10.318 -10.501 1.00 0.00 1203 LEU A C 6
ATOM 9802 O O . LEU A 1 47 ? -5.966 -9.349 -10.265 1.00 0.00 1203 LEU A O 6
ATOM 9818 N N . GLU A 1 48 ? -5.664 -11.583 -10.339 1.00 0.00 1204 GLU A N 6
ATOM 9819 C CA . GLU A 1 48 ? -6.959 -11.931 -9.734 1.00 0.00 1204 GLU A CA 6
ATOM 9820 C C . GLU A 1 48 ? -6.929 -11.654 -8.221 1.00 0.00 1204 GLU A C 6
ATOM 9821 O O . GLU A 1 48 ? -7.896 -11.149 -7.633 1.00 0.00 1204 GLU A O 6
ATOM 9833 N N . LYS A 1 49 ? -5.781 -11.972 -7.613 1.00 0.00 1205 LYS A N 6
ATOM 9834 C CA . LYS A 1 49 ? -5.529 -11.779 -6.189 1.00 0.00 1205 LYS A CA 6
ATOM 9835 C C . LYS A 1 49 ? -5.114 -10.308 -5.945 1.00 0.00 1205 LYS A C 6
ATOM 9836 O O . LYS A 1 49 ? -5.383 -9.751 -4.877 1.00 0.00 1205 LYS A O 6
ATOM 9855 N N . LEU A 1 50 ? -4.471 -9.684 -6.957 1.00 0.00 1206 LEU A N 6
ATOM 9856 C CA . LEU A 1 50 ? -4.145 -8.244 -6.920 1.00 0.00 1206 LEU A CA 6
ATOM 9857 C C . LEU A 1 50 ? -5.443 -7.425 -6.973 1.00 0.00 1206 LEU A C 6
ATOM 9858 O O . LEU A 1 50 ? -5.596 -6.475 -6.226 1.00 0.00 1206 LEU A O 6
ATOM 9874 N N . ASP A 1 51 ? -6.374 -7.845 -7.847 1.00 0.00 1207 ASP A N 6
ATOM 9875 C CA . ASP A 1 51 ? -7.726 -7.233 -7.999 1.00 0.00 1207 ASP A CA 6
ATOM 9876 C C . ASP A 1 51 ? -8.481 -7.218 -6.653 1.00 0.00 1207 ASP A C 6
ATOM 9877 O O . ASP A 1 51 ? -9.212 -6.271 -6.326 1.00 0.00 1207 ASP A O 6
ATOM 9886 N N . LEU A 1 52 ? -8.257 -8.292 -5.884 1.00 0.00 1208 LEU A N 6
ATOM 9887 C CA . LEU A 1 52 ? -8.776 -8.468 -4.528 1.00 0.00 1208 LEU A CA 6
ATOM 9888 C C . LEU A 1 52 ? -8.138 -7.423 -3.583 1.00 0.00 1208 LEU A C 6
ATOM 9889 O O . LEU A 1 52 ? -8.848 -6.726 -2.844 1.00 0.00 1208 LEU A O 6
ATOM 9905 N N . VAL A 1 53 ? -6.790 -7.334 -3.626 1.00 0.00 1209 VAL A N 6
ATOM 9906 C CA . VAL A 1 53 ? -6.009 -6.348 -2.835 1.00 0.00 1209 VAL A CA 6
ATOM 9907 C C . VAL A 1 53 ? -6.433 -4.894 -3.178 1.00 0.00 1209 VAL A C 6
ATOM 9908 O O . VAL A 1 53 ? -6.457 -4.038 -2.298 1.00 0.00 1209 VAL A O 6
ATOM 9921 N N . ILE A 1 54 ? -6.808 -4.648 -4.452 1.00 0.00 1210 ILE A N 6
ATOM 9922 C CA . ILE A 1 54 ? -7.293 -3.333 -4.909 1.00 0.00 1210 ILE A CA 6
ATOM 9923 C C . ILE A 1 54 ? -8.661 -3.033 -4.292 1.00 0.00 1210 ILE A C 6
ATOM 9924 O O . ILE A 1 54 ? -8.894 -1.930 -3.843 1.00 0.00 1210 ILE A O 6
ATOM 9940 N N . LYS A 1 55 ? -9.552 -4.036 -4.276 1.00 0.00 1211 LYS A N 6
ATOM 9941 C CA . LYS A 1 55 ? -10.890 -3.916 -3.650 1.00 0.00 1211 LYS A CA 6
ATOM 9942 C C . LYS A 1 55 ? -10.784 -3.522 -2.156 1.00 0.00 1211 LYS A C 6
ATOM 9943 O O . LYS A 1 55 ? -11.445 -2.567 -1.715 1.00 0.00 1211 LYS A O 6
ATOM 9962 N N . TYR A 1 56 ? -9.927 -4.257 -1.407 1.00 0.00 1212 TYR A N 6
ATOM 9963 C CA . TYR A 1 56 ? -9.663 -3.989 0.024 1.00 0.00 1212 TYR A CA 6
ATOM 9964 C C . TYR A 1 56 ? -9.096 -2.578 0.215 1.00 0.00 1212 TYR A C 6
ATOM 9965 O O . TYR A 1 56 ? -9.738 -1.726 0.819 1.00 0.00 1212 TYR A O 6
ATOM 9983 N N . MET A 1 57 ? -7.918 -2.346 -0.368 1.00 0.00 1213 MET A N 6
ATOM 9984 C CA . MET A 1 57 ? -7.154 -1.090 -0.227 1.00 0.00 1213 MET A CA 6
ATOM 9985 C C . MET A 1 57 ? -7.961 0.142 -0.709 1.00 0.00 1213 MET A C 6
ATOM 9986 O O . MET A 1 57 ? -7.852 1.213 -0.112 1.00 0.00 1213 MET A O 6
ATOM 10000 N N . LYS A 1 58 ? -8.811 -0.034 -1.748 1.00 0.00 1214 LYS A N 6
ATOM 10001 C CA . LYS A 1 58 ? -9.717 1.029 -2.238 1.00 0.00 1214 LYS A CA 6
ATOM 10002 C C . LYS A 1 58 ? -10.734 1.378 -1.159 1.00 0.00 1214 LYS A C 6
ATOM 10003 O O . LYS A 1 58 ? -10.882 2.537 -0.794 1.00 0.00 1214 LYS A O 6
ATOM 10022 N N . ARG A 1 59 ? -11.430 0.335 -0.673 1.00 0.00 1215 ARG A N 6
ATOM 10023 C CA . ARG A 1 59 ? -12.504 0.457 0.315 1.00 0.00 1215 ARG A CA 6
ATOM 10024 C C . ARG A 1 59 ? -11.991 1.136 1.595 1.00 0.00 1215 ARG A C 6
ATOM 10025 O O . ARG A 1 59 ? -12.646 2.013 2.136 1.00 0.00 1215 ARG A O 6
ATOM 10046 N N . LEU A 1 60 ? -10.778 0.743 2.004 1.00 0.00 1216 LEU A N 6
ATOM 10047 C CA . LEU A 1 60 ? -10.116 1.220 3.229 1.00 0.00 1216 LEU A CA 6
ATOM 10048 C C . LEU A 1 60 ? -9.686 2.696 3.116 1.00 0.00 1216 LEU A C 6
ATOM 10049 O O . LEU A 1 60 ? -9.788 3.445 4.090 1.00 0.00 1216 LEU A O 6
ATOM 10065 N N . MET A 1 61 ? -9.183 3.094 1.926 1.00 0.00 1217 MET A N 6
ATOM 10066 C CA . MET A 1 61 ? -8.763 4.491 1.651 1.00 0.00 1217 MET A CA 6
ATOM 10067 C C . MET A 1 61 ? -9.998 5.404 1.562 1.00 0.00 1217 MET A C 6
ATOM 10068 O O . MET A 1 61 ? -10.084 6.418 2.242 1.00 0.00 1217 MET A O 6
ATOM 10082 N N . GLN A 1 62 ? -10.962 4.986 0.748 1.00 0.00 1218 GLN A N 6
ATOM 10083 C CA . GLN A 1 62 ? -12.264 5.665 0.571 1.00 0.00 1218 GLN A CA 6
ATOM 10084 C C . GLN A 1 62 ? -13.024 5.818 1.920 1.00 0.00 1218 GLN A C 6
ATOM 10085 O O . GLN A 1 62 ? -13.776 6.778 2.124 1.00 0.00 1218 GLN A O 6
ATOM 10099 N N . GLN A 1 63 ? -12.805 4.852 2.826 1.00 0.00 1219 GLN A N 6
ATOM 10100 C CA . GLN A 1 63 ? -13.341 4.863 4.202 1.00 0.00 1219 GLN A CA 6
ATOM 10101 C C . GLN A 1 63 ? -12.517 5.782 5.121 1.00 0.00 1219 GLN A C 6
ATOM 10102 O O . GLN A 1 63 ? -13.078 6.433 6.017 1.00 0.00 1219 GLN A O 6
ATOM 10116 N N . SER A 1 64 ? -11.186 5.818 4.887 1.00 0.00 1220 SER A N 6
ATOM 10117 C CA . SER A 1 64 ? -10.232 6.604 5.693 1.00 0.00 1220 SER A CA 6
ATOM 10118 C C . SER A 1 64 ? -10.620 8.091 5.692 1.00 0.00 1220 SER A C 6
ATOM 10119 O O . SER A 1 64 ? -10.783 8.697 4.635 1.00 0.00 1220 SER A O 6
ATOM 10127 N N . VAL A 1 65 ? -10.793 8.646 6.903 1.00 0.00 1221 VAL A N 6
ATOM 10128 C CA . VAL A 1 65 ? -11.200 10.049 7.125 1.00 0.00 1221 VAL A CA 6
ATOM 10129 C C . VAL A 1 65 ? -9.981 11.001 7.118 1.00 0.00 1221 VAL A C 6
ATOM 10130 O O . VAL A 1 65 ? -10.131 12.221 7.235 1.00 0.00 1221 VAL A O 6
ATOM 10143 N N . GLU A 1 66 ? -8.784 10.408 6.974 1.00 0.00 1222 GLU A N 6
ATOM 10144 C CA . GLU A 1 66 ? -7.484 11.117 6.994 1.00 0.00 1222 GLU A CA 6
ATOM 10145 C C . GLU A 1 66 ? -7.253 11.951 5.704 1.00 0.00 1222 GLU A C 6
ATOM 10146 O O . GLU A 1 66 ? -8.189 12.238 4.952 1.00 0.00 1222 GLU A O 6
ATOM 10158 N N . SER A 1 67 ? -6.001 12.382 5.487 1.00 0.00 1223 SER A N 6
ATOM 10159 C CA . SER A 1 67 ? -5.580 13.085 4.253 1.00 0.00 1223 SER A CA 6
ATOM 10160 C C . SER A 1 67 ? -4.601 12.212 3.444 1.00 0.00 1223 SER A C 6
ATOM 10161 O O . SER A 1 67 ? -4.491 12.368 2.222 1.00 0.00 1223 SER A O 6
ATOM 10169 N N . VAL A 1 68 ? -3.915 11.278 4.140 1.00 0.00 1224 VAL A N 6
ATOM 10170 C CA . VAL A 1 68 ? -2.864 10.426 3.543 1.00 0.00 1224 VAL A CA 6
ATOM 10171 C C . VAL A 1 68 ? -3.424 9.548 2.415 1.00 0.00 1224 VAL A C 6
ATOM 10172 O O . VAL A 1 68 ? -2.750 9.321 1.405 1.00 0.00 1224 VAL A O 6
ATOM 10185 N N . TRP A 1 69 ? -4.683 9.109 2.583 1.00 0.00 1225 TRP A N 6
ATOM 10186 C CA . TRP A 1 69 ? -5.365 8.233 1.627 1.00 0.00 1225 TRP A CA 6
ATOM 10187 C C . TRP A 1 69 ? -5.641 8.962 0.305 1.00 0.00 1225 TRP A C 6
ATOM 10188 O O . TRP A 1 69 ? -5.745 8.327 -0.718 1.00 0.00 1225 TRP A O 6
ATOM 10209 N N . ASN A 1 70 ? -5.825 10.299 0.360 1.00 0.00 1226 ASN A N 6
ATOM 10210 C CA . ASN A 1 70 ? -6.197 11.108 -0.827 1.00 0.00 1226 ASN A CA 6
ATOM 10211 C C . ASN A 1 70 ? -5.050 11.067 -1.853 1.00 0.00 1226 ASN A C 6
ATOM 10212 O O . ASN A 1 70 ? -5.280 10.955 -3.067 1.00 0.00 1226 ASN A O 6
ATOM 10223 N N . MET A 1 71 ? -3.816 11.119 -1.334 1.00 0.00 1227 MET A N 6
ATOM 10224 C CA . MET A 1 71 ? -2.607 10.915 -2.133 1.00 0.00 1227 MET A CA 6
ATOM 10225 C C . MET A 1 71 ? -2.459 9.429 -2.483 1.00 0.00 1227 MET A C 6
ATOM 10226 O O . MET A 1 71 ? -2.357 9.075 -3.645 1.00 0.00 1227 MET A O 6
ATOM 10240 N N . ALA A 1 72 ? -2.518 8.570 -1.452 1.00 0.00 1228 ALA A N 6
ATOM 10241 C CA . ALA A 1 72 ? -2.220 7.127 -1.573 1.00 0.00 1228 ALA A CA 6
ATOM 10242 C C . ALA A 1 72 ? -3.135 6.402 -2.565 1.00 0.00 1228 ALA A C 6
ATOM 10243 O O . ALA A 1 72 ? -2.675 5.530 -3.270 1.00 0.00 1228 ALA A O 6
ATOM 10250 N N . PHE A 1 73 ? -4.411 6.797 -2.619 1.00 0.00 1229 PHE A N 6
ATOM 10251 C CA . PHE A 1 73 ? -5.433 6.168 -3.483 1.00 0.00 1229 PHE A CA 6
ATOM 10252 C C . PHE A 1 73 ? -5.206 6.569 -4.945 1.00 0.00 1229 PHE A C 6
ATOM 10253 O O . PHE A 1 73 ? -5.273 5.723 -5.851 1.00 0.00 1229 PHE A O 6
ATOM 10270 N N . ASP A 1 74 ? -4.928 7.867 -5.148 1.00 0.00 1230 ASP A N 6
ATOM 10271 C CA . ASP A 1 74 ? -4.618 8.422 -6.472 1.00 0.00 1230 ASP A CA 6
ATOM 10272 C C . ASP A 1 74 ? -3.352 7.757 -7.038 1.00 0.00 1230 ASP A C 6
ATOM 10273 O O . ASP A 1 74 ? -3.361 7.271 -8.150 1.00 0.00 1230 ASP A O 6
ATOM 10282 N N . PHE A 1 75 ? -2.302 7.713 -6.205 1.00 0.00 1231 PHE A N 6
ATOM 10283 C CA . PHE A 1 75 ? -0.978 7.147 -6.540 1.00 0.00 1231 PHE A CA 6
ATOM 10284 C C . PHE A 1 75 ? -1.053 5.632 -6.796 1.00 0.00 1231 PHE A C 6
ATOM 10285 O O . PHE A 1 75 ? -0.510 5.140 -7.797 1.00 0.00 1231 PHE A O 6
ATOM 10302 N N . ILE A 1 76 ? -1.749 4.906 -5.904 1.00 0.00 1232 ILE A N 6
ATOM 10303 C CA . ILE A 1 76 ? -1.797 3.439 -5.950 1.00 0.00 1232 ILE A CA 6
ATOM 10304 C C . ILE A 1 76 ? -2.537 2.986 -7.216 1.00 0.00 1232 ILE A C 6
ATOM 10305 O O . ILE A 1 76 ? -1.982 2.227 -8.019 1.00 0.00 1232 ILE A O 6
ATOM 10321 N N . LEU A 1 77 ? -3.737 3.561 -7.438 1.00 0.00 1233 LEU A N 6
ATOM 10322 C CA . LEU A 1 77 ? -4.591 3.202 -8.570 1.00 0.00 1233 LEU A CA 6
ATOM 10323 C C . LEU A 1 77 ? -3.903 3.612 -9.873 1.00 0.00 1233 LEU A C 6
ATOM 10324 O O . LEU A 1 77 ? -3.784 2.797 -10.768 1.00 0.00 1233 LEU A O 6
ATOM 10340 N N . ASP A 1 78 ? -3.386 4.859 -9.921 1.00 0.00 1234 ASP A N 6
ATOM 10341 C CA . ASP A 1 78 ? -2.673 5.410 -11.101 1.00 0.00 1234 ASP A CA 6
ATOM 10342 C C . ASP A 1 78 ? -1.595 4.450 -11.605 1.00 0.00 1234 ASP A C 6
ATOM 10343 O O . ASP A 1 78 ? -1.590 4.081 -12.772 1.00 0.00 1234 ASP A O 6
ATOM 10352 N N . ASN A 1 79 ? -0.720 4.031 -10.686 1.00 0.00 1235 ASN A N 6
ATOM 10353 C CA . ASN A 1 79 ? 0.433 3.175 -11.004 1.00 0.00 1235 ASN A CA 6
ATOM 10354 C C . ASN A 1 79 ? -0.020 1.775 -11.466 1.00 0.00 1235 ASN A C 6
ATOM 10355 O O . ASN A 1 79 ? 0.559 1.209 -12.413 1.00 0.00 1235 ASN A O 6
ATOM 10366 N N . VAL A 1 80 ? -1.090 1.248 -10.840 1.00 0.00 1236 VAL A N 6
ATOM 10367 C CA . VAL A 1 80 ? -1.721 -0.013 -11.281 1.00 0.00 1236 VAL A CA 6
ATOM 10368 C C . VAL A 1 80 ? -2.222 0.123 -12.741 1.00 0.00 1236 VAL A C 6
ATOM 10369 O O . VAL A 1 80 ? -1.927 -0.721 -13.593 1.00 0.00 1236 VAL A O 6
ATOM 10382 N N . GLN A 1 81 ? -2.881 1.261 -13.022 1.00 0.00 1237 GLN A N 6
ATOM 10383 C CA . GLN A 1 81 ? -3.565 1.518 -14.298 1.00 0.00 1237 GLN A CA 6
ATOM 10384 C C . GLN A 1 81 ? -2.566 1.757 -15.438 1.00 0.00 1237 GLN A C 6
ATOM 10385 O O . GLN A 1 81 ? -2.787 1.302 -16.561 1.00 0.00 1237 GLN A O 6
ATOM 10399 N N . VAL A 1 82 ? -1.465 2.461 -15.133 1.00 0.00 1238 VAL A N 6
ATOM 10400 C CA . VAL A 1 82 ? -0.461 2.838 -16.137 1.00 0.00 1238 VAL A CA 6
ATOM 10401 C C . VAL A 1 82 ? 0.396 1.627 -16.540 1.00 0.00 1238 VAL A C 6
ATOM 10402 O O . VAL A 1 82 ? 0.699 1.466 -17.725 1.00 0.00 1238 VAL A O 6
ATOM 10415 N N . VAL A 1 83 ? 0.775 0.759 -15.560 1.00 0.00 1239 VAL A N 6
ATOM 10416 C CA . VAL A 1 83 ? 1.532 -0.471 -15.874 1.00 0.00 1239 VAL A CA 6
ATOM 10417 C C . VAL A 1 83 ? 0.615 -1.474 -16.617 1.00 0.00 1239 VAL A C 6
ATOM 10418 O O . VAL A 1 83 ? 1.076 -2.194 -17.504 1.00 0.00 1239 VAL A O 6
ATOM 10431 N N . LEU A 1 84 ? -0.692 -1.480 -16.272 1.00 0.00 1240 LEU A N 6
ATOM 10432 C CA . LEU A 1 84 ? -1.708 -2.302 -16.978 1.00 0.00 1240 LEU A CA 6
ATOM 10433 C C . LEU A 1 84 ? -1.917 -1.830 -18.442 1.00 0.00 1240 LEU A C 6
ATOM 10434 O O . LEU A 1 84 ? -2.098 -2.655 -19.345 1.00 0.00 1240 LEU A O 6
ATOM 10450 N N . GLN A 1 85 ? -1.894 -0.502 -18.671 1.00 0.00 1241 GLN A N 6
ATOM 10451 C CA . GLN A 1 85 ? -1.999 0.080 -20.037 1.00 0.00 1241 GLN A CA 6
ATOM 10452 C C . GLN A 1 85 ? -0.683 -0.108 -20.816 1.00 0.00 1241 GLN A C 6
ATOM 10453 O O . GLN A 1 85 ? -0.680 -0.143 -22.052 1.00 0.00 1241 GLN A O 6
ATOM 10467 N N . GLN A 1 86 ? 0.420 -0.226 -20.079 1.00 0.00 1242 GLN A N 6
ATOM 10468 C CA . GLN A 1 86 ? 1.744 -0.482 -20.635 1.00 0.00 1242 GLN A CA 6
ATOM 10469 C C . GLN A 1 86 ? 1.832 -1.936 -21.159 1.00 0.00 1242 GLN A C 6
ATOM 10470 O O . GLN A 1 86 ? 2.322 -2.173 -22.269 1.00 0.00 1242 GLN A O 6
ATOM 10484 N N . THR A 1 87 ? 1.324 -2.893 -20.355 1.00 0.00 1243 THR A N 6
ATOM 10485 C CA . THR A 1 87 ? 1.484 -4.338 -20.618 1.00 0.00 1243 THR A CA 6
ATOM 10486 C C . THR A 1 87 ? 0.354 -4.898 -21.525 1.00 0.00 1243 THR A C 6
ATOM 10487 O O . THR A 1 87 ? 0.638 -5.576 -22.514 1.00 0.00 1243 THR A O 6
ATOM 10498 N N . TYR A 1 88 ? -0.916 -4.603 -21.187 1.00 0.00 1244 TYR A N 6
ATOM 10499 C CA . TYR A 1 88 ? -2.102 -5.112 -21.922 1.00 0.00 1244 TYR A CA 6
ATOM 10500 C C . TYR A 1 88 ? -2.665 -4.044 -22.871 1.00 0.00 1244 TYR A C 6
ATOM 10501 O O . TYR A 1 88 ? -3.154 -4.365 -23.968 1.00 0.00 1244 TYR A O 6
ATOM 10519 N N . GLY A 1 89 ? -2.593 -2.777 -22.434 1.00 0.00 1245 GLY A N 6
ATOM 10520 C CA . GLY A 1 89 ? -3.362 -1.690 -23.053 1.00 0.00 1245 GLY A CA 6
ATOM 10521 C C . GLY A 1 89 ? -4.782 -1.636 -22.499 1.00 0.00 1245 GLY A C 6
ATOM 10522 O O . GLY A 1 89 ? -5.677 -1.043 -23.107 1.00 0.00 1245 GLY A O 6
ATOM 10526 N N . SER A 1 90 ? -4.972 -2.269 -21.327 1.00 0.00 1246 SER A N 6
ATOM 10527 C CA . SER A 1 90 ? -6.270 -2.371 -20.639 1.00 0.00 1246 SER A CA 6
ATOM 10528 C C . SER A 1 90 ? -6.127 -1.879 -19.191 1.00 0.00 1246 SER A C 6
ATOM 10529 O O . SER A 1 90 ? -5.064 -2.016 -18.600 1.00 0.00 1246 SER A O 6
ATOM 10537 N N . THR A 1 91 ? -7.204 -1.308 -18.636 1.00 0.00 1247 THR A N 6
ATOM 10538 C CA . THR A 1 91 ? -7.244 -0.810 -17.241 1.00 0.00 1247 THR A CA 6
ATOM 10539 C C . THR A 1 91 ? -8.152 -1.690 -16.361 1.00 0.00 1247 THR A C 6
ATOM 10540 O O . THR A 1 91 ? -8.901 -2.536 -16.862 1.00 0.00 1247 THR A O 6
ATOM 10551 N N . LEU A 1 92 ? -8.052 -1.481 -15.037 1.00 0.00 1248 LEU A N 6
ATOM 10552 C CA . LEU A 1 92 ? -8.865 -2.157 -14.020 1.00 0.00 1248 LEU A CA 6
ATOM 10553 C C . LEU A 1 92 ? -9.948 -1.188 -13.494 1.00 0.00 1248 LEU A C 6
ATOM 10554 O O . LEU A 1 92 ? -9.643 -0.053 -13.130 1.00 0.00 1248 LEU A O 6
ATOM 10570 N N . LYS A 1 93 ? -11.218 -1.634 -13.453 1.00 0.00 1249 LYS A N 6
ATOM 10571 C CA . LYS A 1 93 ? -12.331 -0.820 -12.928 1.00 0.00 1249 LYS A CA 6
ATOM 10572 C C . LYS A 1 93 ? -12.879 -1.415 -11.628 1.00 0.00 1249 LYS A C 6
ATOM 10573 O O . LYS A 1 93 ? -13.658 -2.371 -11.639 1.00 0.00 1249 LYS A O 6
ATOM 10592 N N . VAL A 1 94 ? -12.419 -0.851 -10.507 1.00 0.00 1250 VAL A N 6
ATOM 10593 C CA . VAL A 1 94 ? -13.033 -1.042 -9.176 1.00 0.00 1250 VAL A CA 6
ATOM 10594 C C . VAL A 1 94 ? -14.022 0.105 -8.884 1.00 0.00 1250 VAL A C 6
ATOM 10595 O O . VAL A 1 94 ? -14.843 0.018 -7.962 1.00 0.00 1250 VAL A O 6
ATOM 10608 N N . THR A 1 95 ? -13.915 1.180 -9.676 1.00 0.00 1251 THR A N 6
ATOM 10609 C CA . THR A 1 95 ? -14.811 2.335 -9.629 1.00 0.00 1251 THR A CA 6
ATOM 10610 C C . THR A 1 95 ? -15.353 2.574 -11.063 1.00 0.00 1251 THR A C 6
ATOM 10611 O O . THR A 1 95 ? -14.539 2.880 -11.960 1.00 0.00 1251 THR A O 6
ATOM 10623 N N . GLN B 2 1 ? 16.081 5.818 19.612 1.00 0.00 524 GLN B N 6
ATOM 10624 C CA . GLN B 2 1 ? 15.799 5.698 18.160 1.00 0.00 524 GLN B CA 6
ATOM 10625 C C . GLN B 2 1 ? 15.106 6.986 17.666 1.00 0.00 524 GLN B C 6
ATOM 10626 O O . GLN B 2 1 ? 13.982 7.299 18.088 1.00 0.00 524 GLN B O 6
ATOM 10640 N N . SER B 2 2 ? 15.803 7.745 16.808 1.00 0.00 525 SER B N 6
ATOM 10641 C CA . SER B 2 2 ? 15.249 8.943 16.161 1.00 0.00 525 SER B CA 6
ATOM 10642 C C . SER B 2 2 ? 14.302 8.523 15.018 1.00 0.00 525 SER B C 6
ATOM 10643 O O . SER B 2 2 ? 14.726 7.854 14.067 1.00 0.00 525 SER B O 6
ATOM 10651 N N . THR B 2 3 ? 13.018 8.896 15.147 1.00 0.00 526 THR B N 6
ATOM 10652 C CA . THR B 2 3 ? 11.963 8.536 14.188 1.00 0.00 526 THR B CA 6
ATOM 10653 C C . THR B 2 3 ? 12.073 9.406 12.911 1.00 0.00 526 THR B C 6
ATOM 10654 O O . THR B 2 3 ? 11.477 10.485 12.821 1.00 0.00 526 THR B O 6
ATOM 10665 N N . GLY B 2 4 ? 12.931 8.959 11.974 1.00 0.00 527 GLY B N 6
ATOM 10666 C CA . GLY B 2 4 ? 13.112 9.621 10.681 1.00 0.00 527 GLY B CA 6
ATOM 10667 C C . GLY B 2 4 ? 12.367 8.886 9.577 1.00 0.00 527 GLY B C 6
ATOM 10668 O O . GLY B 2 4 ? 11.235 9.249 9.240 1.00 0.00 527 GLY B O 6
ATOM 10672 N N . THR B 2 5 ? 13.000 7.839 9.019 1.00 0.00 528 THR B N 6
ATOM 10673 C CA . THR B 2 5 ? 12.387 6.956 8.015 1.00 0.00 528 THR B CA 6
ATOM 10674 C C . THR B 2 5 ? 12.101 5.580 8.628 1.00 0.00 528 THR B C 6
ATOM 10675 O O . THR B 2 5 ? 13.019 4.796 8.903 1.00 0.00 528 THR B O 6
ATOM 10686 N N . GLU B 2 6 ? 10.812 5.325 8.843 1.00 0.00 529 GLU B N 6
ATOM 10687 C CA . GLU B 2 6 ? 10.283 4.056 9.376 1.00 0.00 529 GLU B CA 6
ATOM 10688 C C . GLU B 2 6 ? 8.977 3.678 8.625 1.00 0.00 529 GLU B C 6
ATOM 10689 O O . GLU B 2 6 ? 7.909 3.559 9.242 1.00 0.00 529 GLU B O 6
ATOM 10701 N N . PRO B 2 7 ? 9.053 3.474 7.267 1.00 0.00 530 PRO B N 6
ATOM 10702 C CA . PRO B 2 7 ? 7.858 3.252 6.431 1.00 0.00 530 PRO B CA 6
ATOM 10703 C C . PRO B 2 7 ? 7.269 1.848 6.674 1.00 0.00 530 PRO B C 6
ATOM 10704 O O . PRO B 2 7 ? 7.689 0.895 6.036 1.00 0.00 530 PRO B O 6
ATOM 10715 N N . PHE B 2 8 ? 6.284 1.772 7.594 1.00 0.00 531 PHE B N 6
ATOM 10716 C CA . PHE B 2 8 ? 5.801 0.519 8.248 1.00 0.00 531 PHE B CA 6
ATOM 10717 C C . PHE B 2 8 ? 5.759 -0.712 7.315 1.00 0.00 531 PHE B C 6
ATOM 10718 O O . PHE B 2 8 ? 6.257 -1.772 7.674 1.00 0.00 531 PHE B O 6
ATOM 10735 N N . PHE B 2 9 ? 5.200 -0.538 6.115 1.00 0.00 532 PHE B N 6
ATOM 10736 C CA . PHE B 2 9 ? 5.091 -1.608 5.106 1.00 0.00 532 PHE B CA 6
ATOM 10737 C C . PHE B 2 9 ? 6.501 -2.120 4.707 1.00 0.00 532 PHE B C 6
ATOM 10738 O O . PHE B 2 9 ? 6.811 -3.296 4.876 1.00 0.00 532 PHE B O 6
ATOM 10755 N N . LYS B 2 10 ? 7.325 -1.196 4.183 1.00 0.00 533 LYS B N 6
ATOM 10756 C CA . LYS B 2 10 ? 8.719 -1.456 3.740 1.00 0.00 533 LYS B CA 6
ATOM 10757 C C . LYS B 2 10 ? 9.574 -2.013 4.907 1.00 0.00 533 LYS B C 6
ATOM 10758 O O . LYS B 2 10 ? 10.226 -3.055 4.773 1.00 0.00 533 LYS B O 6
ATOM 10777 N N . GLN B 2 11 ? 9.486 -1.317 6.052 1.00 0.00 534 GLN B N 6
ATOM 10778 C CA . GLN B 2 11 ? 10.222 -1.605 7.291 1.00 0.00 534 GLN B CA 6
ATOM 10779 C C . GLN B 2 11 ? 9.978 -3.053 7.759 1.00 0.00 534 GLN B C 6
ATOM 10780 O O . GLN B 2 11 ? 10.934 -3.776 8.071 1.00 0.00 534 GLN B O 6
ATOM 10794 N N . LYS B 2 12 ? 8.699 -3.478 7.772 1.00 0.00 535 LYS B N 6
ATOM 10795 C CA . LYS B 2 12 ? 8.339 -4.843 8.196 1.00 0.00 535 LYS B CA 6
ATOM 10796 C C . LYS B 2 12 ? 8.753 -5.858 7.110 1.00 0.00 535 LYS B C 6
ATOM 10797 O O . LYS B 2 12 ? 9.410 -6.834 7.402 1.00 0.00 535 LYS B O 6
ATOM 10816 N N . SER B 2 13 ? 8.430 -5.554 5.846 1.00 0.00 536 SER B N 6
ATOM 10817 C CA . SER B 2 13 ? 8.744 -6.424 4.683 1.00 0.00 536 SER B CA 6
ATOM 10818 C C . SER B 2 13 ? 10.276 -6.633 4.501 1.00 0.00 536 SER B C 6
ATOM 10819 O O . SER B 2 13 ? 10.714 -7.539 3.782 1.00 0.00 536 SER B O 6
ATOM 10827 N N . LEU B 2 14 ? 11.072 -5.769 5.154 1.00 0.00 537 LEU B N 6
ATOM 10828 C CA . LEU B 2 14 ? 12.549 -5.822 5.144 1.00 0.00 537 LEU B CA 6
ATOM 10829 C C . LEU B 2 14 ? 13.044 -6.575 6.399 1.00 0.00 537 LEU B C 6
ATOM 10830 O O . LEU B 2 14 ? 14.054 -7.295 6.346 1.00 0.00 537 LEU B O 6
ATOM 10846 N N . LEU B 2 15 ? 12.322 -6.384 7.523 1.00 0.00 538 LEU B N 6
ATOM 10847 C CA . LEU B 2 15 ? 12.589 -7.056 8.810 1.00 0.00 538 LEU B CA 6
ATOM 10848 C C . LEU B 2 15 ? 12.532 -8.587 8.631 1.00 0.00 538 LEU B C 6
ATOM 10849 O O . LEU B 2 15 ? 13.463 -9.309 9.006 1.00 0.00 538 LEU B O 6
ATOM 10865 N N . LEU B 2 16 ? 11.437 -9.046 8.021 1.00 0.00 539 LEU B N 6
ATOM 10866 C CA . LEU B 2 16 ? 11.189 -10.468 7.725 1.00 0.00 539 LEU B CA 6
ATOM 10867 C C . LEU B 2 16 ? 10.720 -10.606 6.255 1.00 0.00 539 LEU B C 6
ATOM 10868 O O . LEU B 2 16 ? 11.262 -11.466 5.524 1.00 0.00 539 LEU B O 6
ATOM 10885 N N . GLY A 1 1 ? 7.112 -10.311 -4.485 1.00 0.00 1157 GLY A N 7
ATOM 10886 C CA . GLY A 1 1 ? 6.186 -9.245 -4.059 1.00 0.00 1157 GLY A CA 7
ATOM 10887 C C . GLY A 1 1 ? 5.379 -9.671 -2.839 1.00 0.00 1157 GLY A C 7
ATOM 10888 O O . GLY A 1 1 ? 4.485 -10.518 -2.951 1.00 0.00 1157 GLY A O 7
ATOM 10892 N N . ASN A 1 2 ? 5.724 -9.110 -1.666 1.00 0.00 1158 ASN A N 7
ATOM 10893 C CA . ASN A 1 2 ? 4.992 -9.329 -0.392 1.00 0.00 1158 ASN A CA 7
ATOM 10894 C C . ASN A 1 2 ? 4.359 -8.009 0.074 1.00 0.00 1158 ASN A C 7
ATOM 10895 O O . ASN A 1 2 ? 4.596 -6.948 -0.522 1.00 0.00 1158 ASN A O 7
ATOM 10906 N N . LEU A 1 3 ? 3.555 -8.079 1.149 1.00 0.00 1159 LEU A N 7
ATOM 10907 C CA . LEU A 1 3 ? 2.866 -6.912 1.717 1.00 0.00 1159 LEU A CA 7
ATOM 10908 C C . LEU A 1 3 ? 3.226 -6.754 3.203 1.00 0.00 1159 LEU A C 7
ATOM 10909 O O . LEU A 1 3 ? 2.611 -7.380 4.069 1.00 0.00 1159 LEU A O 7
ATOM 10925 N N . ALA A 1 4 ? 4.286 -5.952 3.456 1.00 0.00 1160 ALA A N 7
ATOM 10926 C CA . ALA A 1 4 ? 4.752 -5.559 4.806 1.00 0.00 1160 ALA A CA 7
ATOM 10927 C C . ALA A 1 4 ? 5.236 -6.762 5.639 1.00 0.00 1160 ALA A C 7
ATOM 10928 O O . ALA A 1 4 ? 5.155 -6.764 6.873 1.00 0.00 1160 ALA A O 7
ATOM 10935 N N . GLY A 1 5 ? 5.768 -7.770 4.937 1.00 0.00 1161 GLY A N 7
ATOM 10936 C CA . GLY A 1 5 ? 6.271 -8.993 5.567 1.00 0.00 1161 GLY A CA 7
ATOM 10937 C C . GLY A 1 5 ? 5.247 -10.111 5.561 1.00 0.00 1161 GLY A C 7
ATOM 10938 O O . GLY A 1 5 ? 5.592 -11.274 5.801 1.00 0.00 1161 GLY A O 7
ATOM 10942 N N . ALA A 1 6 ? 3.981 -9.752 5.299 1.00 0.00 1162 ALA A N 7
ATOM 10943 C CA . ALA A 1 6 ? 2.891 -10.712 5.164 1.00 0.00 1162 ALA A CA 7
ATOM 10944 C C . ALA A 1 6 ? 2.925 -11.317 3.754 1.00 0.00 1162 ALA A C 7
ATOM 10945 O O . ALA A 1 6 ? 3.155 -10.591 2.775 1.00 0.00 1162 ALA A O 7
ATOM 10952 N N . VAL A 1 7 ? 2.711 -12.637 3.656 1.00 0.00 1163 VAL A N 7
ATOM 10953 C CA . VAL A 1 7 ? 2.689 -13.364 2.370 1.00 0.00 1163 VAL A CA 7
ATOM 10954 C C . VAL A 1 7 ? 1.346 -14.112 2.195 1.00 0.00 1163 VAL A C 7
ATOM 10955 O O . VAL A 1 7 ? 0.908 -14.358 1.061 1.00 0.00 1163 VAL A O 7
ATOM 10968 N N . GLU A 1 8 ? 0.685 -14.452 3.327 1.00 0.00 1164 GLU A N 7
ATOM 10969 C CA . GLU A 1 8 ? -0.593 -15.197 3.316 1.00 0.00 1164 GLU A CA 7
ATOM 10970 C C . GLU A 1 8 ? -1.763 -14.315 2.829 1.00 0.00 1164 GLU A C 7
ATOM 10971 O O . GLU A 1 8 ? -1.720 -13.090 2.951 1.00 0.00 1164 GLU A O 7
ATOM 10983 N N . PHE A 1 9 ? -2.816 -14.978 2.324 1.00 0.00 1165 PHE A N 7
ATOM 10984 C CA . PHE A 1 9 ? -3.959 -14.341 1.629 1.00 0.00 1165 PHE A CA 7
ATOM 10985 C C . PHE A 1 9 ? -4.706 -13.369 2.566 1.00 0.00 1165 PHE A C 7
ATOM 10986 O O . PHE A 1 9 ? -4.936 -12.199 2.241 1.00 0.00 1165 PHE A O 7
ATOM 11003 N N . ASN A 1 10 ? -5.066 -13.903 3.735 1.00 0.00 1166 ASN A N 7
ATOM 11004 C CA . ASN A 1 10 ? -5.818 -13.194 4.777 1.00 0.00 1166 ASN A CA 7
ATOM 11005 C C . ASN A 1 10 ? -4.898 -12.328 5.652 1.00 0.00 1166 ASN A C 7
ATOM 11006 O O . ASN A 1 10 ? -5.361 -11.347 6.248 1.00 0.00 1166 ASN A O 7
ATOM 11017 N N . ASP A 1 11 ? -3.603 -12.696 5.721 1.00 0.00 1167 ASP A N 7
ATOM 11018 C CA . ASP A 1 11 ? -2.626 -12.020 6.599 1.00 0.00 1167 ASP A CA 7
ATOM 11019 C C . ASP A 1 11 ? -2.258 -10.651 6.027 1.00 0.00 1167 ASP A C 7
ATOM 11020 O O . ASP A 1 11 ? -2.204 -9.675 6.761 1.00 0.00 1167 ASP A O 7
ATOM 11029 N N . VAL A 1 12 ? -2.018 -10.591 4.698 1.00 0.00 1168 VAL A N 7
ATOM 11030 C CA . VAL A 1 12 ? -1.762 -9.314 3.994 1.00 0.00 1168 VAL A CA 7
ATOM 11031 C C . VAL A 1 12 ? -2.974 -8.385 4.093 1.00 0.00 1168 VAL A C 7
ATOM 11032 O O . VAL A 1 12 ? -2.843 -7.179 4.232 1.00 0.00 1168 VAL A O 7
ATOM 11045 N N . LYS A 1 13 ? -4.148 -9.004 4.040 1.00 0.00 1169 LYS A N 7
ATOM 11046 C CA . LYS A 1 13 ? -5.427 -8.321 3.939 1.00 0.00 1169 LYS A CA 7
ATOM 11047 C C . LYS A 1 13 ? -5.720 -7.566 5.248 1.00 0.00 1169 LYS A C 7
ATOM 11048 O O . LYS A 1 13 ? -5.944 -6.351 5.248 1.00 0.00 1169 LYS A O 7
ATOM 11067 N N . THR A 1 14 ? -5.625 -8.315 6.356 1.00 0.00 1170 THR A N 7
ATOM 11068 C CA . THR A 1 14 ? -5.893 -7.818 7.712 1.00 0.00 1170 THR A CA 7
ATOM 11069 C C . THR A 1 14 ? -4.762 -6.894 8.207 1.00 0.00 1170 THR A C 7
ATOM 11070 O O . THR A 1 14 ? -5.025 -5.924 8.927 1.00 0.00 1170 THR A O 7
ATOM 11081 N N . LEU A 1 15 ? -3.513 -7.181 7.789 1.00 0.00 1171 LEU A N 7
ATOM 11082 C CA . LEU A 1 15 ? -2.345 -6.366 8.187 1.00 0.00 1171 LEU A CA 7
ATOM 11083 C C . LEU A 1 15 ? -2.454 -4.978 7.550 1.00 0.00 1171 LEU A C 7
ATOM 11084 O O . LEU A 1 15 ? -2.343 -3.963 8.243 1.00 0.00 1171 LEU A O 7
ATOM 11100 N N . LEU A 1 16 ? -2.697 -4.954 6.226 1.00 0.00 1172 LEU A N 7
ATOM 11101 C CA . LEU A 1 16 ? -2.837 -3.700 5.461 1.00 0.00 1172 LEU A CA 7
ATOM 11102 C C . LEU A 1 16 ? -4.134 -2.968 5.825 1.00 0.00 1172 LEU A C 7
ATOM 11103 O O . LEU A 1 16 ? -4.239 -1.763 5.620 1.00 0.00 1172 LEU A O 7
ATOM 11119 N N . ARG A 1 17 ? -5.098 -3.721 6.377 1.00 0.00 1173 ARG A N 7
ATOM 11120 C CA . ARG A 1 17 ? -6.364 -3.172 6.889 1.00 0.00 1173 ARG A CA 7
ATOM 11121 C C . ARG A 1 17 ? -6.133 -2.293 8.132 1.00 0.00 1173 ARG A C 7
ATOM 11122 O O . ARG A 1 17 ? -6.721 -1.220 8.270 1.00 0.00 1173 ARG A O 7
ATOM 11143 N N . GLU A 1 18 ? -5.299 -2.793 9.052 1.00 0.00 1174 GLU A N 7
ATOM 11144 C CA . GLU A 1 18 ? -4.965 -2.089 10.297 1.00 0.00 1174 GLU A CA 7
ATOM 11145 C C . GLU A 1 18 ? -3.965 -0.955 10.015 1.00 0.00 1174 GLU A C 7
ATOM 11146 O O . GLU A 1 18 ? -4.085 0.140 10.567 1.00 0.00 1174 GLU A O 7
ATOM 11158 N N . TRP A 1 19 ? -3.026 -1.241 9.095 1.00 0.00 1175 TRP A N 7
ATOM 11159 C CA . TRP A 1 19 ? -1.990 -0.292 8.626 1.00 0.00 1175 TRP A CA 7
ATOM 11160 C C . TRP A 1 19 ? -2.635 1.008 8.129 1.00 0.00 1175 TRP A C 7
ATOM 11161 O O . TRP A 1 19 ? -2.332 2.091 8.629 1.00 0.00 1175 TRP A O 7
ATOM 11182 N N . ILE A 1 20 ? -3.589 0.871 7.206 1.00 0.00 1176 ILE A N 7
ATOM 11183 C CA . ILE A 1 20 ? -4.238 2.017 6.559 1.00 0.00 1176 ILE A CA 7
ATOM 11184 C C . ILE A 1 20 ? -5.077 2.872 7.544 1.00 0.00 1176 ILE A C 7
ATOM 11185 O O . ILE A 1 20 ? -5.135 4.097 7.421 1.00 0.00 1176 ILE A O 7
ATOM 11201 N N . THR A 1 21 ? -5.688 2.228 8.541 1.00 0.00 1177 THR A N 7
ATOM 11202 C CA . THR A 1 21 ? -6.667 2.891 9.421 1.00 0.00 1177 THR A CA 7
ATOM 11203 C C . THR A 1 21 ? -6.020 3.558 10.648 1.00 0.00 1177 THR A C 7
ATOM 11204 O O . THR A 1 21 ? -6.551 4.559 11.146 1.00 0.00 1177 THR A O 7
ATOM 11215 N N . THR A 1 22 ? -4.866 3.037 11.137 1.00 0.00 1178 THR A N 7
ATOM 11216 C CA . THR A 1 22 ? -4.346 3.438 12.471 1.00 0.00 1178 THR A CA 7
ATOM 11217 C C . THR A 1 22 ? -2.936 4.055 12.446 1.00 0.00 1178 THR A C 7
ATOM 11218 O O . THR A 1 22 ? -2.593 4.812 13.367 1.00 0.00 1178 THR A O 7
ATOM 11229 N N . ILE A 1 23 ? -2.110 3.730 11.428 1.00 0.00 1179 ILE A N 7
ATOM 11230 C CA . ILE A 1 23 ? -0.641 3.889 11.554 1.00 0.00 1179 ILE A CA 7
ATOM 11231 C C . ILE A 1 23 ? -0.178 5.373 11.552 1.00 0.00 1179 ILE A C 7
ATOM 11232 O O . ILE A 1 23 ? -0.936 6.299 11.237 1.00 0.00 1179 ILE A O 7
ATOM 11248 N N . SER A 1 24 ? 1.055 5.517 12.036 1.00 0.00 1180 SER A N 7
ATOM 11249 C CA . SER A 1 24 ? 1.963 6.676 12.017 1.00 0.00 1180 SER A CA 7
ATOM 11250 C C . SER A 1 24 ? 2.157 7.358 10.632 1.00 0.00 1180 SER A C 7
ATOM 11251 O O . SER A 1 24 ? 3.178 8.044 10.442 1.00 0.00 1180 SER A O 7
ATOM 11259 N N . ASP A 1 25 ? 1.177 7.248 9.729 1.00 0.00 1181 ASP A N 7
ATOM 11260 C CA . ASP A 1 25 ? 1.362 7.076 8.279 1.00 0.00 1181 ASP A CA 7
ATOM 11261 C C . ASP A 1 25 ? 2.452 7.982 7.664 1.00 0.00 1181 ASP A C 7
ATOM 11262 O O . ASP A 1 25 ? 2.411 9.217 7.780 1.00 0.00 1181 ASP A O 7
ATOM 11271 N N . PRO A 1 26 ? 3.466 7.320 7.027 1.00 0.00 1182 PRO A N 7
ATOM 11272 C CA . PRO A 1 26 ? 4.704 7.924 6.555 1.00 0.00 1182 PRO A CA 7
ATOM 11273 C C . PRO A 1 26 ? 4.625 8.325 5.072 1.00 0.00 1182 PRO A C 7
ATOM 11274 O O . PRO A 1 26 ? 3.581 8.158 4.423 1.00 0.00 1182 PRO A O 7
ATOM 11285 N N . MET A 1 27 ? 5.718 8.920 4.574 1.00 0.00 1183 MET A N 7
ATOM 11286 C CA . MET A 1 27 ? 5.848 9.335 3.165 1.00 0.00 1183 MET A CA 7
ATOM 11287 C C . MET A 1 27 ? 5.604 8.144 2.206 1.00 0.00 1183 MET A C 7
ATOM 11288 O O . MET A 1 27 ? 5.721 6.970 2.591 1.00 0.00 1183 MET A O 7
ATOM 11302 N N . GLU A 1 28 ? 5.347 8.483 0.941 1.00 0.00 1184 GLU A N 7
ATOM 11303 C CA . GLU A 1 28 ? 4.647 7.621 -0.033 1.00 0.00 1184 GLU A CA 7
ATOM 11304 C C . GLU A 1 28 ? 5.322 6.276 -0.389 1.00 0.00 1184 GLU A C 7
ATOM 11305 O O . GLU A 1 28 ? 4.749 5.543 -1.191 1.00 0.00 1184 GLU A O 7
ATOM 11317 N N . GLU A 1 29 ? 6.507 5.939 0.177 1.00 0.00 1185 GLU A N 7
ATOM 11318 C CA . GLU A 1 29 ? 7.157 4.635 -0.095 1.00 0.00 1185 GLU A CA 7
ATOM 11319 C C . GLU A 1 29 ? 6.233 3.473 0.287 1.00 0.00 1185 GLU A C 7
ATOM 11320 O O . GLU A 1 29 ? 6.091 2.544 -0.489 1.00 0.00 1185 GLU A O 7
ATOM 11332 N N . ASP A 1 30 ? 5.592 3.569 1.471 1.00 0.00 1186 ASP A N 7
ATOM 11333 C CA . ASP A 1 30 ? 4.618 2.555 1.974 1.00 0.00 1186 ASP A CA 7
ATOM 11334 C C . ASP A 1 30 ? 3.490 2.276 0.947 1.00 0.00 1186 ASP A C 7
ATOM 11335 O O . ASP A 1 30 ? 3.035 1.136 0.809 1.00 0.00 1186 ASP A O 7
ATOM 11344 N N . ILE A 1 31 ? 3.076 3.333 0.231 1.00 0.00 1187 ILE A N 7
ATOM 11345 C CA . ILE A 1 31 ? 2.076 3.248 -0.862 1.00 0.00 1187 ILE A CA 7
ATOM 11346 C C . ILE A 1 31 ? 2.718 2.556 -2.094 1.00 0.00 1187 ILE A C 7
ATOM 11347 O O . ILE A 1 31 ? 2.164 1.616 -2.686 1.00 0.00 1187 ILE A O 7
ATOM 11363 N N . LEU A 1 32 ? 3.925 3.028 -2.438 1.00 0.00 1188 LEU A N 7
ATOM 11364 C CA . LEU A 1 32 ? 4.708 2.553 -3.598 1.00 0.00 1188 LEU A CA 7
ATOM 11365 C C . LEU A 1 32 ? 5.170 1.092 -3.429 1.00 0.00 1188 LEU A C 7
ATOM 11366 O O . LEU A 1 32 ? 5.522 0.451 -4.418 1.00 0.00 1188 LEU A O 7
ATOM 11382 N N . GLN A 1 33 ? 5.178 0.577 -2.181 1.00 0.00 1189 GLN A N 7
ATOM 11383 C CA . GLN A 1 33 ? 5.494 -0.841 -1.907 1.00 0.00 1189 GLN A CA 7
ATOM 11384 C C . GLN A 1 33 ? 4.374 -1.734 -2.464 1.00 0.00 1189 GLN A C 7
ATOM 11385 O O . GLN A 1 33 ? 4.630 -2.802 -3.047 1.00 0.00 1189 GLN A O 7
ATOM 11399 N N . VAL A 1 34 ? 3.122 -1.273 -2.276 1.00 0.00 1190 VAL A N 7
ATOM 11400 C CA . VAL A 1 34 ? 1.933 -1.987 -2.765 1.00 0.00 1190 VAL A CA 7
ATOM 11401 C C . VAL A 1 34 ? 1.863 -1.855 -4.295 1.00 0.00 1190 VAL A C 7
ATOM 11402 O O . VAL A 1 34 ? 1.409 -2.771 -4.981 1.00 0.00 1190 VAL A O 7
ATOM 11415 N N . VAL A 1 35 ? 2.328 -0.688 -4.806 1.00 0.00 1191 VAL A N 7
ATOM 11416 C CA . VAL A 1 35 ? 2.523 -0.469 -6.259 1.00 0.00 1191 VAL A CA 7
ATOM 11417 C C . VAL A 1 35 ? 3.512 -1.510 -6.841 1.00 0.00 1191 VAL A C 7
ATOM 11418 O O . VAL A 1 35 ? 3.300 -2.020 -7.951 1.00 0.00 1191 VAL A O 7
ATOM 11431 N N . LYS A 1 36 ? 4.589 -1.819 -6.080 1.00 0.00 1192 LYS A N 7
ATOM 11432 C CA . LYS A 1 36 ? 5.571 -2.856 -6.474 1.00 0.00 1192 LYS A CA 7
ATOM 11433 C C . LYS A 1 36 ? 4.883 -4.219 -6.575 1.00 0.00 1192 LYS A C 7
ATOM 11434 O O . LYS A 1 36 ? 5.068 -4.926 -7.553 1.00 0.00 1192 LYS A O 7
ATOM 11453 N N . TYR A 1 37 ? 4.077 -4.549 -5.554 1.00 0.00 1193 TYR A N 7
ATOM 11454 C CA . TYR A 1 37 ? 3.263 -5.791 -5.517 1.00 0.00 1193 TYR A CA 7
ATOM 11455 C C . TYR A 1 37 ? 2.361 -5.904 -6.771 1.00 0.00 1193 TYR A C 7
ATOM 11456 O O . TYR A 1 37 ? 2.226 -6.981 -7.354 1.00 0.00 1193 TYR A O 7
ATOM 11474 N N . CYS A 1 38 ? 1.789 -4.757 -7.190 1.00 0.00 1194 CYS A N 7
ATOM 11475 C CA . CYS A 1 38 ? 0.940 -4.665 -8.394 1.00 0.00 1194 CYS A CA 7
ATOM 11476 C C . CYS A 1 38 ? 1.739 -5.020 -9.654 1.00 0.00 1194 CYS A C 7
ATOM 11477 O O . CYS A 1 38 ? 1.307 -5.854 -10.467 1.00 0.00 1194 CYS A O 7
ATOM 11485 N N . THR A 1 39 ? 2.927 -4.406 -9.763 1.00 0.00 1195 THR A N 7
ATOM 11486 C CA . THR A 1 39 ? 3.792 -4.538 -10.935 1.00 0.00 1195 THR A CA 7
ATOM 11487 C C . THR A 1 39 ? 4.298 -5.988 -11.054 1.00 0.00 1195 THR A C 7
ATOM 11488 O O . THR A 1 39 ? 4.147 -6.598 -12.100 1.00 0.00 1195 THR A O 7
ATOM 11499 N N . ASP A 1 40 ? 4.829 -6.537 -9.942 1.00 0.00 1196 ASP A N 7
ATOM 11500 C CA . ASP A 1 40 ? 5.383 -7.906 -9.884 1.00 0.00 1196 ASP A CA 7
ATOM 11501 C C . ASP A 1 40 ? 4.314 -8.955 -10.237 1.00 0.00 1196 ASP A C 7
ATOM 11502 O O . ASP A 1 40 ? 4.586 -9.863 -11.013 1.00 0.00 1196 ASP A O 7
ATOM 11511 N N . LEU A 1 41 ? 3.086 -8.808 -9.693 1.00 0.00 1197 LEU A N 7
ATOM 11512 C CA . LEU A 1 41 ? 1.976 -9.750 -9.990 1.00 0.00 1197 LEU A CA 7
ATOM 11513 C C . LEU A 1 41 ? 1.453 -9.589 -11.429 1.00 0.00 1197 LEU A C 7
ATOM 11514 O O . LEU A 1 41 ? 0.808 -10.499 -11.950 1.00 0.00 1197 LEU A O 7
ATOM 11530 N N . ILE A 1 42 ? 1.690 -8.419 -12.046 1.00 0.00 1198 ILE A N 7
ATOM 11531 C CA . ILE A 1 42 ? 1.490 -8.232 -13.498 1.00 0.00 1198 ILE A CA 7
ATOM 11532 C C . ILE A 1 42 ? 2.513 -9.092 -14.289 1.00 0.00 1198 ILE A C 7
ATOM 11533 O O . ILE A 1 42 ? 2.141 -9.797 -15.241 1.00 0.00 1198 ILE A O 7
ATOM 11549 N N . GLU A 1 43 ? 3.789 -9.051 -13.852 1.00 0.00 1199 GLU A N 7
ATOM 11550 C CA . GLU A 1 43 ? 4.908 -9.741 -14.550 1.00 0.00 1199 GLU A CA 7
ATOM 11551 C C . GLU A 1 43 ? 4.804 -11.265 -14.375 1.00 0.00 1199 GLU A C 7
ATOM 11552 O O . GLU A 1 43 ? 5.208 -12.034 -15.248 1.00 0.00 1199 GLU A O 7
ATOM 11564 N N . GLU A 1 44 ? 4.258 -11.674 -13.223 1.00 0.00 1200 GLU A N 7
ATOM 11565 C CA . GLU A 1 44 ? 4.134 -13.087 -12.824 1.00 0.00 1200 GLU A CA 7
ATOM 11566 C C . GLU A 1 44 ? 2.713 -13.624 -13.065 1.00 0.00 1200 GLU A C 7
ATOM 11567 O O . GLU A 1 44 ? 2.456 -14.806 -12.819 1.00 0.00 1200 GLU A O 7
ATOM 11579 N N . LYS A 1 45 ? 1.809 -12.735 -13.552 1.00 0.00 1201 LYS A N 7
ATOM 11580 C CA . LYS A 1 45 ? 0.405 -13.066 -13.904 1.00 0.00 1201 LYS A CA 7
ATOM 11581 C C . LYS A 1 45 ? -0.350 -13.710 -12.718 1.00 0.00 1201 LYS A C 7
ATOM 11582 O O . LYS A 1 45 ? -1.218 -14.572 -12.896 1.00 0.00 1201 LYS A O 7
ATOM 11601 N N . ASP A 1 46 ? -0.018 -13.239 -11.506 1.00 0.00 1202 ASP A N 7
ATOM 11602 C CA . ASP A 1 46 ? -0.695 -13.637 -10.253 1.00 0.00 1202 ASP A CA 7
ATOM 11603 C C . ASP A 1 46 ? -1.621 -12.501 -9.814 1.00 0.00 1202 ASP A C 7
ATOM 11604 O O . ASP A 1 46 ? -1.784 -12.204 -8.621 1.00 0.00 1202 ASP A O 7
ATOM 11613 N N . LEU A 1 47 ? -2.303 -11.928 -10.820 1.00 0.00 1203 LEU A N 7
ATOM 11614 C CA . LEU A 1 47 ? -3.157 -10.736 -10.671 1.00 0.00 1203 LEU A CA 7
ATOM 11615 C C . LEU A 1 47 ? -4.456 -11.095 -9.918 1.00 0.00 1203 LEU A C 7
ATOM 11616 O O . LEU A 1 47 ? -5.240 -10.221 -9.570 1.00 0.00 1203 LEU A O 7
ATOM 11632 N N . GLU A 1 48 ? -4.666 -12.400 -9.692 1.00 0.00 1204 GLU A N 7
ATOM 11633 C CA . GLU A 1 48 ? -5.752 -12.923 -8.852 1.00 0.00 1204 GLU A CA 7
ATOM 11634 C C . GLU A 1 48 ? -5.638 -12.403 -7.397 1.00 0.00 1204 GLU A C 7
ATOM 11635 O O . GLU A 1 48 ? -6.646 -12.099 -6.750 1.00 0.00 1204 GLU A O 7
ATOM 11647 N N . LYS A 1 49 ? -4.391 -12.300 -6.906 1.00 0.00 1205 LYS A N 7
ATOM 11648 C CA . LYS A 1 49 ? -4.079 -11.773 -5.577 1.00 0.00 1205 LYS A CA 7
ATOM 11649 C C . LYS A 1 49 ? -4.123 -10.243 -5.570 1.00 0.00 1205 LYS A C 7
ATOM 11650 O O . LYS A 1 49 ? -4.537 -9.629 -4.579 1.00 0.00 1205 LYS A O 7
ATOM 11669 N N . LEU A 1 50 ? -3.697 -9.641 -6.685 1.00 0.00 1206 LEU A N 7
ATOM 11670 C CA . LEU A 1 50 ? -3.594 -8.187 -6.800 1.00 0.00 1206 LEU A CA 7
ATOM 11671 C C . LEU A 1 50 ? -4.996 -7.559 -6.837 1.00 0.00 1206 LEU A C 7
ATOM 11672 O O . LEU A 1 50 ? -5.259 -6.637 -6.088 1.00 0.00 1206 LEU A O 7
ATOM 11688 N N . ASP A 1 51 ? -5.880 -8.103 -7.682 1.00 0.00 1207 ASP A N 7
ATOM 11689 C CA . ASP A 1 51 ? -7.296 -7.665 -7.803 1.00 0.00 1207 ASP A CA 7
ATOM 11690 C C . ASP A 1 51 ? -8.021 -7.699 -6.437 1.00 0.00 1207 ASP A C 7
ATOM 11691 O O . ASP A 1 51 ? -8.798 -6.787 -6.116 1.00 0.00 1207 ASP A O 7
ATOM 11700 N N . LEU A 1 52 ? -7.712 -8.744 -5.634 1.00 0.00 1208 LEU A N 7
ATOM 11701 C CA . LEU A 1 52 ? -8.170 -8.882 -4.242 1.00 0.00 1208 LEU A CA 7
ATOM 11702 C C . LEU A 1 52 ? -7.731 -7.641 -3.435 1.00 0.00 1208 LEU A C 7
ATOM 11703 O O . LEU A 1 52 ? -8.567 -6.874 -2.929 1.00 0.00 1208 LEU A O 7
ATOM 11719 N N . VAL A 1 53 ? -6.403 -7.423 -3.408 1.00 0.00 1209 VAL A N 7
ATOM 11720 C CA . VAL A 1 53 ? -5.770 -6.331 -2.641 1.00 0.00 1209 VAL A CA 7
ATOM 11721 C C . VAL A 1 53 ? -6.230 -4.937 -3.135 1.00 0.00 1209 VAL A C 7
ATOM 11722 O O . VAL A 1 53 ? -6.346 -4.021 -2.338 1.00 0.00 1209 VAL A O 7
ATOM 11735 N N . ILE A 1 54 ? -6.557 -4.816 -4.438 1.00 0.00 1210 ILE A N 7
ATOM 11736 C CA . ILE A 1 54 ? -7.024 -3.547 -5.044 1.00 0.00 1210 ILE A CA 7
ATOM 11737 C C . ILE A 1 54 ? -8.405 -3.190 -4.510 1.00 0.00 1210 ILE A C 7
ATOM 11738 O O . ILE A 1 54 ? -8.607 -2.084 -4.036 1.00 0.00 1210 ILE A O 7
ATOM 11754 N N . LYS A 1 55 ? -9.333 -4.151 -4.581 1.00 0.00 1211 LYS A N 7
ATOM 11755 C CA . LYS A 1 55 ? -10.726 -3.959 -4.140 1.00 0.00 1211 LYS A CA 7
ATOM 11756 C C . LYS A 1 55 ? -10.800 -3.641 -2.632 1.00 0.00 1211 LYS A C 7
ATOM 11757 O O . LYS A 1 55 ? -11.585 -2.768 -2.203 1.00 0.00 1211 LYS A O 7
ATOM 11776 N N . TYR A 1 56 ? -9.945 -4.321 -1.844 1.00 0.00 1212 TYR A N 7
ATOM 11777 C CA . TYR A 1 56 ? -9.834 -4.072 -0.398 1.00 0.00 1212 TYR A CA 7
ATOM 11778 C C . TYR A 1 56 ? -9.246 -2.680 -0.113 1.00 0.00 1212 TYR A C 7
ATOM 11779 O O . TYR A 1 56 ? -9.860 -1.914 0.620 1.00 0.00 1212 TYR A O 7
ATOM 11797 N N . MET A 1 57 ? -8.100 -2.333 -0.736 1.00 0.00 1213 MET A N 7
ATOM 11798 C CA . MET A 1 57 ? -7.472 -0.989 -0.580 1.00 0.00 1213 MET A CA 7
ATOM 11799 C C . MET A 1 57 ? -8.401 0.120 -1.088 1.00 0.00 1213 MET A C 7
ATOM 11800 O O . MET A 1 57 ? -8.378 1.218 -0.568 1.00 0.00 1213 MET A O 7
ATOM 11814 N N . LYS A 1 58 ? -9.212 -0.195 -2.103 1.00 0.00 1214 LYS A N 7
ATOM 11815 C CA . LYS A 1 58 ? -10.172 0.747 -2.691 1.00 0.00 1214 LYS A CA 7
ATOM 11816 C C . LYS A 1 58 ? -11.219 1.131 -1.646 1.00 0.00 1214 LYS A C 7
ATOM 11817 O O . LYS A 1 58 ? -11.420 2.318 -1.371 1.00 0.00 1214 LYS A O 7
ATOM 11836 N N . ARG A 1 59 ? -11.853 0.110 -1.033 1.00 0.00 1215 ARG A N 7
ATOM 11837 C CA . ARG A 1 59 ? -12.904 0.324 -0.040 1.00 0.00 1215 ARG A CA 7
ATOM 11838 C C . ARG A 1 59 ? -12.309 0.969 1.229 1.00 0.00 1215 ARG A C 7
ATOM 11839 O O . ARG A 1 59 ? -12.909 1.879 1.795 1.00 0.00 1215 ARG A O 7
ATOM 11860 N N . LEU A 1 60 ? -11.109 0.515 1.625 1.00 0.00 1216 LEU A N 7
ATOM 11861 C CA . LEU A 1 60 ? -10.423 0.985 2.844 1.00 0.00 1216 LEU A CA 7
ATOM 11862 C C . LEU A 1 60 ? -10.020 2.469 2.732 1.00 0.00 1216 LEU A C 7
ATOM 11863 O O . LEU A 1 60 ? -10.241 3.219 3.661 1.00 0.00 1216 LEU A O 7
ATOM 11879 N N . MET A 1 61 ? -9.436 2.869 1.583 1.00 0.00 1217 MET A N 7
ATOM 11880 C CA . MET A 1 61 ? -9.021 4.278 1.315 1.00 0.00 1217 MET A CA 7
ATOM 11881 C C . MET A 1 61 ? -10.253 5.189 1.184 1.00 0.00 1217 MET A C 7
ATOM 11882 O O . MET A 1 61 ? -10.232 6.350 1.607 1.00 0.00 1217 MET A O 7
ATOM 11896 N N . GLN A 1 62 ? -11.325 4.616 0.613 1.00 0.00 1218 GLN A N 7
ATOM 11897 C CA . GLN A 1 62 ? -12.646 5.266 0.498 1.00 0.00 1218 GLN A CA 7
ATOM 11898 C C . GLN A 1 62 ? -13.306 5.452 1.896 1.00 0.00 1218 GLN A C 7
ATOM 11899 O O . GLN A 1 62 ? -14.064 6.403 2.111 1.00 0.00 1218 GLN A O 7
ATOM 11913 N N . GLN A 1 63 ? -13.003 4.530 2.838 1.00 0.00 1219 GLN A N 7
ATOM 11914 C CA . GLN A 1 63 ? -13.602 4.504 4.190 1.00 0.00 1219 GLN A CA 7
ATOM 11915 C C . GLN A 1 63 ? -12.708 5.211 5.250 1.00 0.00 1219 GLN A C 7
ATOM 11916 O O . GLN A 1 63 ? -13.208 5.656 6.292 1.00 0.00 1219 GLN A O 7
ATOM 11930 N N . SER A 1 64 ? -11.390 5.321 4.977 1.00 0.00 1220 SER A N 7
ATOM 11931 C CA . SER A 1 64 ? -10.396 5.883 5.932 1.00 0.00 1220 SER A CA 7
ATOM 11932 C C . SER A 1 64 ? -10.424 7.433 5.901 1.00 0.00 1220 SER A C 7
ATOM 11933 O O . SER A 1 64 ? -11.434 8.023 5.499 1.00 0.00 1220 SER A O 7
ATOM 11941 N N . VAL A 1 65 ? -9.325 8.093 6.345 1.00 0.00 1221 VAL A N 7
ATOM 11942 C CA . VAL A 1 65 ? -9.250 9.567 6.380 1.00 0.00 1221 VAL A CA 7
ATOM 11943 C C . VAL A 1 65 ? -9.267 10.155 4.948 1.00 0.00 1221 VAL A C 7
ATOM 11944 O O . VAL A 1 65 ? -8.595 9.645 4.039 1.00 0.00 1221 VAL A O 7
ATOM 11957 N N . GLU A 1 66 ? -10.050 11.232 4.774 1.00 0.00 1222 GLU A N 7
ATOM 11958 C CA . GLU A 1 66 ? -10.236 11.924 3.482 1.00 0.00 1222 GLU A CA 7
ATOM 11959 C C . GLU A 1 66 ? -9.006 12.776 3.081 1.00 0.00 1222 GLU A C 7
ATOM 11960 O O . GLU A 1 66 ? -9.027 13.438 2.041 1.00 0.00 1222 GLU A O 7
ATOM 11972 N N . SER A 1 67 ? -7.951 12.766 3.915 1.00 0.00 1223 SER A N 7
ATOM 11973 C CA . SER A 1 67 ? -6.724 13.528 3.659 1.00 0.00 1223 SER A CA 7
ATOM 11974 C C . SER A 1 67 ? -5.709 12.683 2.852 1.00 0.00 1223 SER A C 7
ATOM 11975 O O . SER A 1 67 ? -5.749 12.664 1.611 1.00 0.00 1223 SER A O 7
ATOM 11983 N N . VAL A 1 68 ? -4.850 11.929 3.567 1.00 0.00 1224 VAL A N 7
ATOM 11984 C CA . VAL A 1 68 ? -3.654 11.293 2.981 1.00 0.00 1224 VAL A CA 7
ATOM 11985 C C . VAL A 1 68 ? -3.985 10.010 2.202 1.00 0.00 1224 VAL A C 7
ATOM 11986 O O . VAL A 1 68 ? -3.374 9.745 1.165 1.00 0.00 1224 VAL A O 7
ATOM 11999 N N . TRP A 1 69 ? -4.959 9.229 2.704 1.00 0.00 1225 TRP A N 7
ATOM 12000 C CA . TRP A 1 69 ? -5.358 7.954 2.079 1.00 0.00 1225 TRP A CA 7
ATOM 12001 C C . TRP A 1 69 ? -6.321 8.163 0.900 1.00 0.00 1225 TRP A C 7
ATOM 12002 O O . TRP A 1 69 ? -6.464 7.272 0.066 1.00 0.00 1225 TRP A O 7
ATOM 12023 N N . ASN A 1 70 ? -6.973 9.339 0.840 1.00 0.00 1226 ASN A N 7
ATOM 12024 C CA . ASN A 1 70 ? -7.777 9.737 -0.337 1.00 0.00 1226 ASN A CA 7
ATOM 12025 C C . ASN A 1 70 ? -6.850 10.034 -1.528 1.00 0.00 1226 ASN A C 7
ATOM 12026 O O . ASN A 1 70 ? -7.182 9.738 -2.685 1.00 0.00 1226 ASN A O 7
ATOM 12037 N N . MET A 1 71 ? -5.690 10.645 -1.227 1.00 0.00 1227 MET A N 7
ATOM 12038 C CA . MET A 1 71 ? -4.622 10.846 -2.214 1.00 0.00 1227 MET A CA 7
ATOM 12039 C C . MET A 1 71 ? -4.026 9.494 -2.611 1.00 0.00 1227 MET A C 7
ATOM 12040 O O . MET A 1 71 ? -3.935 9.176 -3.796 1.00 0.00 1227 MET A O 7
ATOM 12054 N N . ALA A 1 72 ? -3.694 8.680 -1.594 1.00 0.00 1228 ALA A N 7
ATOM 12055 C CA . ALA A 1 72 ? -3.137 7.326 -1.777 1.00 0.00 1228 ALA A CA 7
ATOM 12056 C C . ALA A 1 72 ? -4.082 6.426 -2.590 1.00 0.00 1228 ALA A C 7
ATOM 12057 O O . ALA A 1 72 ? -3.624 5.496 -3.217 1.00 0.00 1228 ALA A O 7
ATOM 12064 N N . PHE A 1 73 ? -5.395 6.718 -2.542 1.00 0.00 1229 PHE A N 7
ATOM 12065 C CA . PHE A 1 73 ? -6.423 6.021 -3.350 1.00 0.00 1229 PHE A CA 7
ATOM 12066 C C . PHE A 1 73 ? -6.183 6.254 -4.846 1.00 0.00 1229 PHE A C 7
ATOM 12067 O O . PHE A 1 73 ? -6.046 5.297 -5.634 1.00 0.00 1229 PHE A O 7
ATOM 12084 N N . ASP A 1 74 ? -6.094 7.542 -5.216 1.00 0.00 1230 ASP A N 7
ATOM 12085 C CA . ASP A 1 74 ? -5.954 7.950 -6.622 1.00 0.00 1230 ASP A CA 7
ATOM 12086 C C . ASP A 1 74 ? -4.565 7.552 -7.146 1.00 0.00 1230 ASP A C 7
ATOM 12087 O O . ASP A 1 74 ? -4.439 7.128 -8.283 1.00 0.00 1230 ASP A O 7
ATOM 12096 N N . PHE A 1 75 ? -3.545 7.666 -6.280 1.00 0.00 1231 PHE A N 7
ATOM 12097 C CA . PHE A 1 75 ? -2.145 7.351 -6.618 1.00 0.00 1231 PHE A CA 7
ATOM 12098 C C . PHE A 1 75 ? -1.909 5.830 -6.720 1.00 0.00 1231 PHE A C 7
ATOM 12099 O O . PHE A 1 75 ? -1.218 5.385 -7.641 1.00 0.00 1231 PHE A O 7
ATOM 12116 N N . ILE A 1 76 ? -2.504 5.030 -5.797 1.00 0.00 1232 ILE A N 7
ATOM 12117 C CA . ILE A 1 76 ? -2.334 3.559 -5.813 1.00 0.00 1232 ILE A CA 7
ATOM 12118 C C . ILE A 1 76 ? -2.958 3.007 -7.102 1.00 0.00 1232 ILE A C 7
ATOM 12119 O O . ILE A 1 76 ? -2.285 2.309 -7.879 1.00 0.00 1232 ILE A O 7
ATOM 12135 N N . LEU A 1 77 ? -4.201 3.454 -7.379 1.00 0.00 1233 LEU A N 7
ATOM 12136 C CA . LEU A 1 77 ? -4.954 3.029 -8.548 1.00 0.00 1233 LEU A CA 7
ATOM 12137 C C . LEU A 1 77 ? -4.236 3.447 -9.823 1.00 0.00 1233 LEU A C 7
ATOM 12138 O O . LEU A 1 77 ? -4.010 2.616 -10.692 1.00 0.00 1233 LEU A O 7
ATOM 12154 N N . ASP A 1 78 ? -3.825 4.728 -9.879 1.00 0.00 1234 ASP A N 7
ATOM 12155 C CA . ASP A 1 78 ? -3.196 5.321 -11.074 1.00 0.00 1234 ASP A CA 7
ATOM 12156 C C . ASP A 1 78 ? -1.970 4.515 -11.505 1.00 0.00 1234 ASP A C 7
ATOM 12157 O O . ASP A 1 78 ? -1.822 4.183 -12.672 1.00 0.00 1234 ASP A O 7
ATOM 12166 N N . ASN A 1 79 ? -1.120 4.201 -10.524 1.00 0.00 1235 ASN A N 7
ATOM 12167 C CA . ASN A 1 79 ? 0.129 3.456 -10.746 1.00 0.00 1235 ASN A CA 7
ATOM 12168 C C . ASN A 1 79 ? -0.166 2.035 -11.261 1.00 0.00 1235 ASN A C 7
ATOM 12169 O O . ASN A 1 79 ? 0.521 1.539 -12.173 1.00 0.00 1235 ASN A O 7
ATOM 12180 N N . VAL A 1 80 ? -1.216 1.401 -10.706 1.00 0.00 1236 VAL A N 7
ATOM 12181 C CA . VAL A 1 80 ? -1.687 0.092 -11.205 1.00 0.00 1236 VAL A CA 7
ATOM 12182 C C . VAL A 1 80 ? -2.156 0.208 -12.670 1.00 0.00 1236 VAL A C 7
ATOM 12183 O O . VAL A 1 80 ? -1.830 -0.644 -13.493 1.00 0.00 1236 VAL A O 7
ATOM 12196 N N . GLN A 1 81 ? -2.871 1.307 -12.984 1.00 0.00 1237 GLN A N 7
ATOM 12197 C CA . GLN A 1 81 ? -3.511 1.513 -14.298 1.00 0.00 1237 GLN A CA 7
ATOM 12198 C C . GLN A 1 81 ? -2.479 1.819 -15.389 1.00 0.00 1237 GLN A C 7
ATOM 12199 O O . GLN A 1 81 ? -2.628 1.364 -16.522 1.00 0.00 1237 GLN A O 7
ATOM 12213 N N . VAL A 1 82 ? -1.427 2.579 -15.035 1.00 0.00 1238 VAL A N 7
ATOM 12214 C CA . VAL A 1 82 ? -0.377 2.976 -15.987 1.00 0.00 1238 VAL A CA 7
ATOM 12215 C C . VAL A 1 82 ? 0.542 1.779 -16.310 1.00 0.00 1238 VAL A C 7
ATOM 12216 O O . VAL A 1 82 ? 0.953 1.609 -17.465 1.00 0.00 1238 VAL A O 7
ATOM 12229 N N . VAL A 1 83 ? 0.845 0.935 -15.284 1.00 0.00 1239 VAL A N 7
ATOM 12230 C CA . VAL A 1 83 ? 1.645 -0.293 -15.487 1.00 0.00 1239 VAL A CA 7
ATOM 12231 C C . VAL A 1 83 ? 0.802 -1.364 -16.223 1.00 0.00 1239 VAL A C 7
ATOM 12232 O O . VAL A 1 83 ? 1.344 -2.176 -16.978 1.00 0.00 1239 VAL A O 7
ATOM 12245 N N . LEU A 1 84 ? -0.532 -1.322 -16.034 1.00 0.00 1240 LEU A N 7
ATOM 12246 C CA . LEU A 1 84 ? -1.478 -2.220 -16.743 1.00 0.00 1240 LEU A CA 7
ATOM 12247 C C . LEU A 1 84 ? -1.605 -1.799 -18.233 1.00 0.00 1240 LEU A C 7
ATOM 12248 O O . LEU A 1 84 ? -1.746 -2.646 -19.125 1.00 0.00 1240 LEU A O 7
ATOM 12264 N N . GLN A 1 85 ? -1.550 -0.481 -18.484 1.00 0.00 1241 GLN A N 7
ATOM 12265 C CA . GLN A 1 85 ? -1.532 0.089 -19.851 1.00 0.00 1241 GLN A CA 7
ATOM 12266 C C . GLN A 1 85 ? -0.169 -0.162 -20.520 1.00 0.00 1241 GLN A C 7
ATOM 12267 O O . GLN A 1 85 ? -0.072 -0.241 -21.747 1.00 0.00 1241 GLN A O 7
ATOM 12281 N N . GLN A 1 86 ? 0.873 -0.283 -19.691 1.00 0.00 1242 GLN A N 7
ATOM 12282 C CA . GLN A 1 86 ? 2.229 -0.616 -20.124 1.00 0.00 1242 GLN A CA 7
ATOM 12283 C C . GLN A 1 86 ? 2.302 -2.087 -20.605 1.00 0.00 1242 GLN A C 7
ATOM 12284 O O . GLN A 1 86 ? 2.860 -2.369 -21.675 1.00 0.00 1242 GLN A O 7
ATOM 12298 N N . THR A 1 87 ? 1.716 -3.011 -19.818 1.00 0.00 1243 THR A N 7
ATOM 12299 C CA . THR A 1 87 ? 1.816 -4.464 -20.077 1.00 0.00 1243 THR A CA 7
ATOM 12300 C C . THR A 1 87 ? 0.791 -4.961 -21.127 1.00 0.00 1243 THR A C 7
ATOM 12301 O O . THR A 1 87 ? 1.175 -5.605 -22.109 1.00 0.00 1243 THR A O 7
ATOM 12312 N N . TYR A 1 88 ? -0.501 -4.660 -20.920 1.00 0.00 1244 TYR A N 7
ATOM 12313 C CA . TYR A 1 88 ? -1.604 -5.179 -21.765 1.00 0.00 1244 TYR A CA 7
ATOM 12314 C C . TYR A 1 88 ? -2.165 -4.088 -22.690 1.00 0.00 1244 TYR A C 7
ATOM 12315 O O . TYR A 1 88 ? -2.786 -4.404 -23.713 1.00 0.00 1244 TYR A O 7
ATOM 12333 N N . GLY A 1 89 ? -1.937 -2.811 -22.334 1.00 0.00 1245 GLY A N 7
ATOM 12334 C CA . GLY A 1 89 ? -2.641 -1.688 -22.967 1.00 0.00 1245 GLY A CA 7
ATOM 12335 C C . GLY A 1 89 ? -4.079 -1.589 -22.476 1.00 0.00 1245 GLY A C 7
ATOM 12336 O O . GLY A 1 89 ? -4.954 -1.078 -23.178 1.00 0.00 1245 GLY A O 7
ATOM 12340 N N . SER A 1 90 ? -4.311 -2.093 -21.249 1.00 0.00 1246 SER A N 7
ATOM 12341 C CA . SER A 1 90 ? -5.643 -2.198 -20.635 1.00 0.00 1246 SER A CA 7
ATOM 12342 C C . SER A 1 90 ? -5.651 -1.516 -19.255 1.00 0.00 1246 SER A C 7
ATOM 12343 O O . SER A 1 90 ? -4.611 -1.085 -18.755 1.00 0.00 1246 SER A O 7
ATOM 12351 N N . THR A 1 91 ? -6.841 -1.421 -18.652 1.00 0.00 1247 THR A N 7
ATOM 12352 C CA . THR A 1 91 ? -7.042 -0.875 -17.293 1.00 0.00 1247 THR A CA 7
ATOM 12353 C C . THR A 1 91 ? -7.980 -1.792 -16.491 1.00 0.00 1247 THR A C 7
ATOM 12354 O O . THR A 1 91 ? -8.684 -2.630 -17.069 1.00 0.00 1247 THR A O 7
ATOM 12365 N N . LEU A 1 92 ? -7.969 -1.641 -15.154 1.00 0.00 1248 LEU A N 7
ATOM 12366 C CA . LEU A 1 92 ? -8.888 -2.352 -14.253 1.00 0.00 1248 LEU A CA 7
ATOM 12367 C C . LEU A 1 92 ? -9.677 -1.332 -13.422 1.00 0.00 1248 LEU A C 7
ATOM 12368 O O . LEU A 1 92 ? -9.104 -0.584 -12.631 1.00 0.00 1248 LEU A O 7
ATOM 12384 N N . LYS A 1 93 ? -11.001 -1.349 -13.597 1.00 0.00 1249 LYS A N 7
ATOM 12385 C CA . LYS A 1 93 ? -11.923 -0.508 -12.836 1.00 0.00 1249 LYS A CA 7
ATOM 12386 C C . LYS A 1 93 ? -12.769 -1.401 -11.925 1.00 0.00 1249 LYS A C 7
ATOM 12387 O O . LYS A 1 93 ? -13.736 -2.043 -12.355 1.00 0.00 1249 LYS A O 7
ATOM 12406 N N . VAL A 1 94 ? -12.348 -1.477 -10.656 1.00 0.00 1250 VAL A N 7
ATOM 12407 C CA . VAL A 1 94 ? -13.069 -2.211 -9.600 1.00 0.00 1250 VAL A CA 7
ATOM 12408 C C . VAL A 1 94 ? -14.319 -1.426 -9.153 1.00 0.00 1250 VAL A C 7
ATOM 12409 O O . VAL A 1 94 ? -15.256 -1.986 -8.581 1.00 0.00 1250 VAL A O 7
ATOM 12422 N N . THR A 1 95 ? -14.283 -0.111 -9.412 1.00 0.00 1251 THR A N 7
ATOM 12423 C CA . THR A 1 95 ? -15.389 0.820 -9.201 1.00 0.00 1251 THR A CA 7
ATOM 12424 C C . THR A 1 95 ? -15.768 1.411 -10.583 1.00 0.00 1251 THR A C 7
ATOM 12425 O O . THR A 1 95 ? -14.930 2.138 -11.163 1.00 0.00 1251 THR A O 7
ATOM 12437 N N . GLN B 2 1 ? 16.041 1.606 19.022 1.00 0.00 524 GLN B N 7
ATOM 12438 C CA . GLN B 2 1 ? 15.378 0.350 18.587 1.00 0.00 524 GLN B CA 7
ATOM 12439 C C . GLN B 2 1 ? 15.311 0.305 17.042 1.00 0.00 524 GLN B C 7
ATOM 12440 O O . GLN B 2 1 ? 15.866 1.183 16.379 1.00 0.00 524 GLN B O 7
ATOM 12454 N N . SER B 2 2 ? 14.649 -0.737 16.482 1.00 0.00 525 SER B N 7
ATOM 12455 C CA . SER B 2 2 ? 14.488 -0.898 15.023 1.00 0.00 525 SER B CA 7
ATOM 12456 C C . SER B 2 2 ? 13.625 0.252 14.431 1.00 0.00 525 SER B C 7
ATOM 12457 O O . SER B 2 2 ? 12.391 0.247 14.543 1.00 0.00 525 SER B O 7
ATOM 12465 N N . THR B 2 3 ? 14.314 1.257 13.854 1.00 0.00 526 THR B N 7
ATOM 12466 C CA . THR B 2 3 ? 13.697 2.450 13.246 1.00 0.00 526 THR B CA 7
ATOM 12467 C C . THR B 2 3 ? 14.542 2.893 12.027 1.00 0.00 526 THR B C 7
ATOM 12468 O O . THR B 2 3 ? 15.537 2.239 11.680 1.00 0.00 526 THR B O 7
ATOM 12479 N N . GLY B 2 4 ? 14.131 3.983 11.372 1.00 0.00 527 GLY B N 7
ATOM 12480 C CA . GLY B 2 4 ? 14.879 4.550 10.250 1.00 0.00 527 GLY B CA 7
ATOM 12481 C C . GLY B 2 4 ? 13.965 5.299 9.309 1.00 0.00 527 GLY B C 7
ATOM 12482 O O . GLY B 2 4 ? 13.571 6.440 9.590 1.00 0.00 527 GLY B O 7
ATOM 12486 N N . THR B 2 5 ? 13.607 4.643 8.201 1.00 0.00 528 THR B N 7
ATOM 12487 C CA . THR B 2 5 ? 12.653 5.156 7.215 1.00 0.00 528 THR B CA 7
ATOM 12488 C C . THR B 2 5 ? 11.223 4.693 7.582 1.00 0.00 528 THR B C 7
ATOM 12489 O O . THR B 2 5 ? 10.927 4.511 8.772 1.00 0.00 528 THR B O 7
ATOM 12500 N N . GLU B 2 6 ? 10.362 4.518 6.560 1.00 0.00 529 GLU B N 7
ATOM 12501 C CA . GLU B 2 6 ? 8.897 4.381 6.717 1.00 0.00 529 GLU B CA 7
ATOM 12502 C C . GLU B 2 6 ? 8.531 3.162 7.625 1.00 0.00 529 GLU B C 7
ATOM 12503 O O . GLU B 2 6 ? 8.597 2.012 7.172 1.00 0.00 529 GLU B O 7
ATOM 12515 N N . PRO B 2 7 ? 8.119 3.436 8.923 1.00 0.00 530 PRO B N 7
ATOM 12516 C CA . PRO B 2 7 ? 8.153 2.460 10.054 1.00 0.00 530 PRO B CA 7
ATOM 12517 C C . PRO B 2 7 ? 7.443 1.111 9.820 1.00 0.00 530 PRO B C 7
ATOM 12518 O O . PRO B 2 7 ? 8.002 0.060 10.164 1.00 0.00 530 PRO B O 7
ATOM 12529 N N . PHE B 2 8 ? 6.221 1.120 9.251 1.00 0.00 531 PHE B N 7
ATOM 12530 C CA . PHE B 2 8 ? 5.418 -0.114 9.153 1.00 0.00 531 PHE B CA 7
ATOM 12531 C C . PHE B 2 8 ? 5.797 -0.908 7.888 1.00 0.00 531 PHE B C 7
ATOM 12532 O O . PHE B 2 8 ? 6.655 -1.784 7.972 1.00 0.00 531 PHE B O 7
ATOM 12549 N N . PHE B 2 9 ? 5.188 -0.561 6.734 1.00 0.00 532 PHE B N 7
ATOM 12550 C CA . PHE B 2 9 ? 5.193 -1.435 5.538 1.00 0.00 532 PHE B CA 7
ATOM 12551 C C . PHE B 2 9 ? 6.631 -1.730 5.081 1.00 0.00 532 PHE B C 7
ATOM 12552 O O . PHE B 2 9 ? 7.037 -2.885 5.044 1.00 0.00 532 PHE B O 7
ATOM 12569 N N . LYS B 2 10 ? 7.377 -0.661 4.765 1.00 0.00 533 LYS B N 7
ATOM 12570 C CA . LYS B 2 10 ? 8.749 -0.739 4.215 1.00 0.00 533 LYS B CA 7
ATOM 12571 C C . LYS B 2 10 ? 9.699 -1.530 5.148 1.00 0.00 533 LYS B C 7
ATOM 12572 O O . LYS B 2 10 ? 10.289 -2.561 4.741 1.00 0.00 533 LYS B O 7
ATOM 12591 N N . GLN B 2 11 ? 9.798 -1.066 6.413 1.00 0.00 534 GLN B N 7
ATOM 12592 C CA . GLN B 2 11 ? 10.726 -1.646 7.403 1.00 0.00 534 GLN B CA 7
ATOM 12593 C C . GLN B 2 11 ? 10.380 -3.113 7.706 1.00 0.00 534 GLN B C 7
ATOM 12594 O O . GLN B 2 11 ? 11.280 -3.908 7.932 1.00 0.00 534 GLN B O 7
ATOM 12608 N N . LYS B 2 12 ? 9.077 -3.473 7.690 1.00 0.00 535 LYS B N 7
ATOM 12609 C CA . LYS B 2 12 ? 8.641 -4.857 7.975 1.00 0.00 535 LYS B CA 7
ATOM 12610 C C . LYS B 2 12 ? 8.588 -5.721 6.708 1.00 0.00 535 LYS B C 7
ATOM 12611 O O . LYS B 2 12 ? 8.514 -6.937 6.800 1.00 0.00 535 LYS B O 7
ATOM 12630 N N . SER B 2 13 ? 8.623 -5.095 5.525 1.00 0.00 536 SER B N 7
ATOM 12631 C CA . SER B 2 13 ? 8.719 -5.833 4.245 1.00 0.00 536 SER B CA 7
ATOM 12632 C C . SER B 2 13 ? 10.183 -6.265 4.018 1.00 0.00 536 SER B C 7
ATOM 12633 O O . SER B 2 13 ? 10.457 -7.219 3.280 1.00 0.00 536 SER B O 7
ATOM 12641 N N . LEU B 2 14 ? 11.114 -5.543 4.677 1.00 0.00 537 LEU B N 7
ATOM 12642 C CA . LEU B 2 14 ? 12.551 -5.875 4.699 1.00 0.00 537 LEU B CA 7
ATOM 12643 C C . LEU B 2 14 ? 12.880 -6.832 5.879 1.00 0.00 537 LEU B C 7
ATOM 12644 O O . LEU B 2 14 ? 13.465 -7.907 5.678 1.00 0.00 537 LEU B O 7
ATOM 12660 N N . LEU B 2 15 ? 12.486 -6.427 7.099 1.00 0.00 538 LEU B N 7
ATOM 12661 C CA . LEU B 2 15 ? 12.808 -7.151 8.352 1.00 0.00 538 LEU B CA 7
ATOM 12662 C C . LEU B 2 15 ? 11.939 -8.413 8.540 1.00 0.00 538 LEU B C 7
ATOM 12663 O O . LEU B 2 15 ? 12.366 -9.374 9.200 1.00 0.00 538 LEU B O 7
ATOM 12679 N N . LEU B 2 16 ? 10.738 -8.384 7.932 1.00 0.00 539 LEU B N 7
ATOM 12680 C CA . LEU B 2 16 ? 9.738 -9.473 7.974 1.00 0.00 539 LEU B CA 7
ATOM 12681 C C . LEU B 2 16 ? 9.173 -9.643 9.406 1.00 0.00 539 LEU B C 7
ATOM 12682 O O . LEU B 2 16 ? 8.198 -8.938 9.749 1.00 0.00 539 LEU B O 7
ATOM 12699 N N . GLY A 1 1 ? 8.222 -11.539 -3.347 1.00 0.00 1157 GLY A N 8
ATOM 12700 C CA . GLY A 1 1 ? 7.238 -10.437 -3.395 1.00 0.00 1157 GLY A CA 8
ATOM 12701 C C . GLY A 1 1 ? 6.185 -10.585 -2.310 1.00 0.00 1157 GLY A C 8
ATOM 12702 O O . GLY A 1 1 ? 5.184 -11.284 -2.502 1.00 0.00 1157 GLY A O 8
ATOM 12706 N N . ASN A 1 2 ? 6.433 -9.957 -1.146 1.00 0.00 1158 ASN A N 8
ATOM 12707 C CA . ASN A 1 2 ? 5.511 -9.973 0.010 1.00 0.00 1158 ASN A CA 8
ATOM 12708 C C . ASN A 1 2 ? 4.912 -8.574 0.235 1.00 0.00 1158 ASN A C 8
ATOM 12709 O O . ASN A 1 2 ? 5.545 -7.557 -0.082 1.00 0.00 1158 ASN A O 8
ATOM 12720 N N . LEU A 1 3 ? 3.685 -8.536 0.774 1.00 0.00 1159 LEU A N 8
ATOM 12721 C CA . LEU A 1 3 ? 3.001 -7.291 1.150 1.00 0.00 1159 LEU A CA 8
ATOM 12722 C C . LEU A 1 3 ? 3.214 -7.012 2.638 1.00 0.00 1159 LEU A C 8
ATOM 12723 O O . LEU A 1 3 ? 2.473 -7.513 3.488 1.00 0.00 1159 LEU A O 8
ATOM 12739 N N . ALA A 1 4 ? 4.278 -6.239 2.922 1.00 0.00 1160 ALA A N 8
ATOM 12740 C CA . ALA A 1 4 ? 4.684 -5.849 4.283 1.00 0.00 1160 ALA A CA 8
ATOM 12741 C C . ALA A 1 4 ? 4.903 -7.088 5.158 1.00 0.00 1160 ALA A C 8
ATOM 12742 O O . ALA A 1 4 ? 4.327 -7.233 6.239 1.00 0.00 1160 ALA A O 8
ATOM 12749 N N . GLY A 1 5 ? 5.680 -8.017 4.611 1.00 0.00 1161 GLY A N 8
ATOM 12750 C CA . GLY A 1 5 ? 6.048 -9.237 5.311 1.00 0.00 1161 GLY A CA 8
ATOM 12751 C C . GLY A 1 5 ? 5.057 -10.359 5.090 1.00 0.00 1161 GLY A C 8
ATOM 12752 O O . GLY A 1 5 ? 5.398 -11.537 5.252 1.00 0.00 1161 GLY A O 8
ATOM 12756 N N . ALA A 1 6 ? 3.827 -9.992 4.697 1.00 0.00 1162 ALA A N 8
ATOM 12757 C CA . ALA A 1 6 ? 2.750 -10.940 4.493 1.00 0.00 1162 ALA A CA 8
ATOM 12758 C C . ALA A 1 6 ? 2.947 -11.672 3.165 1.00 0.00 1162 ALA A C 8
ATOM 12759 O O . ALA A 1 6 ? 2.943 -11.040 2.104 1.00 0.00 1162 ALA A O 8
ATOM 12766 N N . VAL A 1 7 ? 3.151 -12.991 3.228 1.00 0.00 1163 VAL A N 8
ATOM 12767 C CA . VAL A 1 7 ? 3.389 -13.817 2.032 1.00 0.00 1163 VAL A CA 8
ATOM 12768 C C . VAL A 1 7 ? 2.136 -14.656 1.683 1.00 0.00 1163 VAL A C 8
ATOM 12769 O O . VAL A 1 7 ? 1.875 -14.940 0.505 1.00 0.00 1163 VAL A O 8
ATOM 12782 N N . GLU A 1 8 ? 1.347 -15.009 2.717 1.00 0.00 1164 GLU A N 8
ATOM 12783 C CA . GLU A 1 8 ? 0.183 -15.910 2.576 1.00 0.00 1164 GLU A CA 8
ATOM 12784 C C . GLU A 1 8 ? -1.039 -15.162 1.988 1.00 0.00 1164 GLU A C 8
ATOM 12785 O O . GLU A 1 8 ? -1.119 -13.925 2.068 1.00 0.00 1164 GLU A O 8
ATOM 12797 N N . PHE A 1 9 ? -1.984 -15.937 1.424 1.00 0.00 1165 PHE A N 8
ATOM 12798 C CA . PHE A 1 9 ? -3.092 -15.423 0.584 1.00 0.00 1165 PHE A CA 8
ATOM 12799 C C . PHE A 1 9 ? -4.004 -14.399 1.314 1.00 0.00 1165 PHE A C 8
ATOM 12800 O O . PHE A 1 9 ? -4.201 -13.281 0.819 1.00 0.00 1165 PHE A O 8
ATOM 12817 N N . ASN A 1 10 ? -4.538 -14.790 2.479 1.00 0.00 1166 ASN A N 8
ATOM 12818 C CA . ASN A 1 10 ? -5.430 -13.936 3.306 1.00 0.00 1166 ASN A CA 8
ATOM 12819 C C . ASN A 1 10 ? -4.601 -12.936 4.139 1.00 0.00 1166 ASN A C 8
ATOM 12820 O O . ASN A 1 10 ? -5.068 -11.833 4.464 1.00 0.00 1166 ASN A O 8
ATOM 12831 N N . ASP A 1 11 ? -3.354 -13.342 4.440 1.00 0.00 1167 ASP A N 8
ATOM 12832 C CA . ASP A 1 11 ? -2.443 -12.634 5.362 1.00 0.00 1167 ASP A CA 8
ATOM 12833 C C . ASP A 1 11 ? -2.162 -11.204 4.882 1.00 0.00 1167 ASP A C 8
ATOM 12834 O O . ASP A 1 11 ? -2.168 -10.271 5.681 1.00 0.00 1167 ASP A O 8
ATOM 12843 N N . VAL A 1 12 ? -1.957 -11.051 3.563 1.00 0.00 1168 VAL A N 8
ATOM 12844 C CA . VAL A 1 12 ? -1.683 -9.735 2.935 1.00 0.00 1168 VAL A CA 8
ATOM 12845 C C . VAL A 1 12 ? -2.838 -8.753 3.126 1.00 0.00 1168 VAL A C 8
ATOM 12846 O O . VAL A 1 12 ? -2.625 -7.581 3.394 1.00 0.00 1168 VAL A O 8
ATOM 12859 N N . LYS A 1 13 ? -4.055 -9.268 3.003 1.00 0.00 1169 LYS A N 8
ATOM 12860 C CA . LYS A 1 13 ? -5.271 -8.471 2.996 1.00 0.00 1169 LYS A CA 8
ATOM 12861 C C . LYS A 1 13 ? -5.521 -7.922 4.412 1.00 0.00 1169 LYS A C 8
ATOM 12862 O O . LYS A 1 13 ? -5.765 -6.721 4.599 1.00 0.00 1169 LYS A O 8
ATOM 12881 N N . THR A 1 14 ? -5.386 -8.817 5.396 1.00 0.00 1170 THR A N 8
ATOM 12882 C CA . THR A 1 14 ? -5.596 -8.501 6.812 1.00 0.00 1170 THR A CA 8
ATOM 12883 C C . THR A 1 14 ? -4.435 -7.665 7.391 1.00 0.00 1170 THR A C 8
ATOM 12884 O O . THR A 1 14 ? -4.664 -6.818 8.258 1.00 0.00 1170 THR A O 8
ATOM 12895 N N . LEU A 1 15 ? -3.200 -7.868 6.889 1.00 0.00 1171 LEU A N 8
ATOM 12896 C CA . LEU A 1 15 ? -2.016 -7.129 7.391 1.00 0.00 1171 LEU A CA 8
ATOM 12897 C C . LEU A 1 15 ? -2.034 -5.698 6.836 1.00 0.00 1171 LEU A C 8
ATOM 12898 O O . LEU A 1 15 ? -1.792 -4.754 7.577 1.00 0.00 1171 LEU A O 8
ATOM 12914 N N . LEU A 1 16 ? -2.326 -5.554 5.523 1.00 0.00 1172 LEU A N 8
ATOM 12915 C CA . LEU A 1 16 ? -2.419 -4.226 4.868 1.00 0.00 1172 LEU A CA 8
ATOM 12916 C C . LEU A 1 16 ? -3.643 -3.458 5.369 1.00 0.00 1172 LEU A C 8
ATOM 12917 O O . LEU A 1 16 ? -3.680 -2.226 5.319 1.00 0.00 1172 LEU A O 8
ATOM 12933 N N . ARG A 1 17 ? -4.639 -4.210 5.854 1.00 0.00 1173 ARG A N 8
ATOM 12934 C CA . ARG A 1 17 ? -5.782 -3.655 6.585 1.00 0.00 1173 ARG A CA 8
ATOM 12935 C C . ARG A 1 17 ? -5.312 -2.947 7.867 1.00 0.00 1173 ARG A C 8
ATOM 12936 O O . ARG A 1 17 ? -5.644 -1.789 8.108 1.00 0.00 1173 ARG A O 8
ATOM 12957 N N . GLU A 1 18 ? -4.522 -3.667 8.675 1.00 0.00 1174 GLU A N 8
ATOM 12958 C CA . GLU A 1 18 ? -4.022 -3.159 9.962 1.00 0.00 1174 GLU A CA 8
ATOM 12959 C C . GLU A 1 18 ? -2.973 -2.058 9.744 1.00 0.00 1174 GLU A C 8
ATOM 12960 O O . GLU A 1 18 ? -2.939 -1.099 10.495 1.00 0.00 1174 GLU A O 8
ATOM 12972 N N . TRP A 1 19 ? -2.185 -2.179 8.657 1.00 0.00 1175 TRP A N 8
ATOM 12973 C CA . TRP A 1 19 ? -1.135 -1.206 8.271 1.00 0.00 1175 TRP A CA 8
ATOM 12974 C C . TRP A 1 19 ? -1.761 0.174 8.025 1.00 0.00 1175 TRP A C 8
ATOM 12975 O O . TRP A 1 19 ? -1.305 1.166 8.572 1.00 0.00 1175 TRP A O 8
ATOM 12996 N N . ILE A 1 20 ? -2.843 0.211 7.241 1.00 0.00 1176 ILE A N 8
ATOM 12997 C CA . ILE A 1 20 ? -3.495 1.474 6.860 1.00 0.00 1176 ILE A CA 8
ATOM 12998 C C . ILE A 1 20 ? -4.329 2.071 8.026 1.00 0.00 1176 ILE A C 8
ATOM 12999 O O . ILE A 1 20 ? -4.416 3.292 8.163 1.00 0.00 1176 ILE A O 8
ATOM 13015 N N . THR A 1 21 ? -4.912 1.205 8.881 1.00 0.00 1177 THR A N 8
ATOM 13016 C CA . THR A 1 21 ? -5.866 1.647 9.934 1.00 0.00 1177 THR A CA 8
ATOM 13017 C C . THR A 1 21 ? -5.169 1.972 11.273 1.00 0.00 1177 THR A C 8
ATOM 13018 O O . THR A 1 21 ? -5.733 2.711 12.091 1.00 0.00 1177 THR A O 8
ATOM 13029 N N . THR A 1 22 ? -3.952 1.430 11.513 1.00 0.00 1178 THR A N 8
ATOM 13030 C CA . THR A 1 22 ? -3.198 1.727 12.758 1.00 0.00 1178 THR A CA 8
ATOM 13031 C C . THR A 1 22 ? -2.168 2.846 12.507 1.00 0.00 1178 THR A C 8
ATOM 13032 O O . THR A 1 22 ? -1.769 3.557 13.434 1.00 0.00 1178 THR A O 8
ATOM 13043 N N . ILE A 1 23 ? -1.754 2.999 11.233 1.00 0.00 1179 ILE A N 8
ATOM 13044 C CA . ILE A 1 23 ? -0.794 4.026 10.814 1.00 0.00 1179 ILE A CA 8
ATOM 13045 C C . ILE A 1 23 ? -1.554 5.138 10.088 1.00 0.00 1179 ILE A C 8
ATOM 13046 O O . ILE A 1 23 ? -1.934 5.002 8.918 1.00 0.00 1179 ILE A O 8
ATOM 13062 N N . SER A 1 24 ? -1.806 6.221 10.836 1.00 0.00 1180 SER A N 8
ATOM 13063 C CA . SER A 1 24 ? -2.536 7.402 10.363 1.00 0.00 1180 SER A CA 8
ATOM 13064 C C . SER A 1 24 ? -1.703 8.250 9.383 1.00 0.00 1180 SER A C 8
ATOM 13065 O O . SER A 1 24 ? -2.243 9.098 8.655 1.00 0.00 1180 SER A O 8
ATOM 13073 N N . ASP A 1 25 ? -0.392 7.990 9.361 1.00 0.00 1181 ASP A N 8
ATOM 13074 C CA . ASP A 1 25 ? 0.572 8.724 8.539 1.00 0.00 1181 ASP A CA 8
ATOM 13075 C C . ASP A 1 25 ? 1.645 7.748 8.019 1.00 0.00 1181 ASP A C 8
ATOM 13076 O O . ASP A 1 25 ? 2.669 7.537 8.674 1.00 0.00 1181 ASP A O 8
ATOM 13085 N N . PRO A 1 26 ? 1.361 7.024 6.888 1.00 0.00 1182 PRO A N 8
ATOM 13086 C CA . PRO A 1 26 ? 2.407 6.333 6.111 1.00 0.00 1182 PRO A CA 8
ATOM 13087 C C . PRO A 1 26 ? 3.113 7.326 5.160 1.00 0.00 1182 PRO A C 8
ATOM 13088 O O . PRO A 1 26 ? 2.693 8.483 5.028 1.00 0.00 1182 PRO A O 8
ATOM 13099 N N . MET A 1 27 ? 4.207 6.885 4.540 1.00 0.00 1183 MET A N 8
ATOM 13100 C CA . MET A 1 27 ? 4.945 7.682 3.536 1.00 0.00 1183 MET A CA 8
ATOM 13101 C C . MET A 1 27 ? 4.732 7.089 2.139 1.00 0.00 1183 MET A C 8
ATOM 13102 O O . MET A 1 27 ? 4.052 6.065 1.986 1.00 0.00 1183 MET A O 8
ATOM 13116 N N . GLU A 1 28 ? 5.318 7.739 1.116 1.00 0.00 1184 GLU A N 8
ATOM 13117 C CA . GLU A 1 28 ? 5.127 7.332 -0.283 1.00 0.00 1184 GLU A CA 8
ATOM 13118 C C . GLU A 1 28 ? 5.823 5.993 -0.580 1.00 0.00 1184 GLU A C 8
ATOM 13119 O O . GLU A 1 28 ? 5.394 5.278 -1.472 1.00 0.00 1184 GLU A O 8
ATOM 13131 N N . GLU A 1 29 ? 6.880 5.661 0.195 1.00 0.00 1185 GLU A N 8
ATOM 13132 C CA . GLU A 1 29 ? 7.550 4.343 0.124 1.00 0.00 1185 GLU A CA 8
ATOM 13133 C C . GLU A 1 29 ? 6.525 3.217 0.315 1.00 0.00 1185 GLU A C 8
ATOM 13134 O O . GLU A 1 29 ? 6.426 2.315 -0.517 1.00 0.00 1185 GLU A O 8
ATOM 13146 N N . ASP A 1 30 ? 5.728 3.357 1.386 1.00 0.00 1186 ASP A N 8
ATOM 13147 C CA . ASP A 1 30 ? 4.656 2.411 1.768 1.00 0.00 1186 ASP A CA 8
ATOM 13148 C C . ASP A 1 30 ? 3.688 2.147 0.593 1.00 0.00 1186 ASP A C 8
ATOM 13149 O O . ASP A 1 30 ? 3.224 1.022 0.403 1.00 0.00 1186 ASP A O 8
ATOM 13158 N N . ILE A 1 31 ? 3.429 3.206 -0.201 1.00 0.00 1187 ILE A N 8
ATOM 13159 C CA . ILE A 1 31 ? 2.531 3.144 -1.374 1.00 0.00 1187 ILE A CA 8
ATOM 13160 C C . ILE A 1 31 ? 3.233 2.402 -2.536 1.00 0.00 1187 ILE A C 8
ATOM 13161 O O . ILE A 1 31 ? 2.688 1.450 -3.108 1.00 0.00 1187 ILE A O 8
ATOM 13177 N N . LEU A 1 32 ? 4.471 2.849 -2.853 1.00 0.00 1188 LEU A N 8
ATOM 13178 C CA . LEU A 1 32 ? 5.253 2.343 -3.994 1.00 0.00 1188 LEU A CA 8
ATOM 13179 C C . LEU A 1 32 ? 5.578 0.850 -3.859 1.00 0.00 1188 LEU A C 8
ATOM 13180 O O . LEU A 1 32 ? 5.808 0.201 -4.862 1.00 0.00 1188 LEU A O 8
ATOM 13196 N N . GLN A 1 33 ? 5.614 0.321 -2.628 1.00 0.00 1189 GLN A N 8
ATOM 13197 C CA . GLN A 1 33 ? 5.893 -1.111 -2.400 1.00 0.00 1189 GLN A CA 8
ATOM 13198 C C . GLN A 1 33 ? 4.740 -1.979 -2.907 1.00 0.00 1189 GLN A C 8
ATOM 13199 O O . GLN A 1 33 ? 4.956 -3.068 -3.471 1.00 0.00 1189 GLN A O 8
ATOM 13213 N N . VAL A 1 34 ? 3.511 -1.473 -2.718 1.00 0.00 1190 VAL A N 8
ATOM 13214 C CA . VAL A 1 34 ? 2.311 -2.152 -3.219 1.00 0.00 1190 VAL A CA 8
ATOM 13215 C C . VAL A 1 34 ? 2.243 -1.972 -4.745 1.00 0.00 1190 VAL A C 8
ATOM 13216 O O . VAL A 1 34 ? 1.788 -2.866 -5.443 1.00 0.00 1190 VAL A O 8
ATOM 13229 N N . VAL A 1 35 ? 2.720 -0.794 -5.237 1.00 0.00 1191 VAL A N 8
ATOM 13230 C CA . VAL A 1 35 ? 2.899 -0.532 -6.690 1.00 0.00 1191 VAL A CA 8
ATOM 13231 C C . VAL A 1 35 ? 3.867 -1.568 -7.312 1.00 0.00 1191 VAL A C 8
ATOM 13232 O O . VAL A 1 35 ? 3.634 -2.055 -8.427 1.00 0.00 1191 VAL A O 8
ATOM 13245 N N . LYS A 1 36 ? 4.947 -1.902 -6.568 1.00 0.00 1192 LYS A N 8
ATOM 13246 C CA . LYS A 1 36 ? 5.948 -2.899 -7.001 1.00 0.00 1192 LYS A CA 8
ATOM 13247 C C . LYS A 1 36 ? 5.283 -4.273 -7.116 1.00 0.00 1192 LYS A C 8
ATOM 13248 O O . LYS A 1 36 ? 5.475 -4.969 -8.106 1.00 0.00 1192 LYS A O 8
ATOM 13267 N N . TYR A 1 37 ? 4.472 -4.621 -6.098 1.00 0.00 1193 TYR A N 8
ATOM 13268 C CA . TYR A 1 37 ? 3.701 -5.884 -6.069 1.00 0.00 1193 TYR A CA 8
ATOM 13269 C C . TYR A 1 37 ? 2.668 -5.920 -7.214 1.00 0.00 1193 TYR A C 8
ATOM 13270 O O . TYR A 1 37 ? 2.421 -6.969 -7.789 1.00 0.00 1193 TYR A O 8
ATOM 13288 N N . CYS A 1 38 ? 2.090 -4.750 -7.544 1.00 0.00 1194 CYS A N 8
ATOM 13289 C CA . CYS A 1 38 ? 1.106 -4.620 -8.634 1.00 0.00 1194 CYS A CA 8
ATOM 13290 C C . CYS A 1 38 ? 1.756 -4.954 -9.978 1.00 0.00 1194 CYS A C 8
ATOM 13291 O O . CYS A 1 38 ? 1.216 -5.740 -10.766 1.00 0.00 1194 CYS A O 8
ATOM 13299 N N . THR A 1 39 ? 2.954 -4.387 -10.181 1.00 0.00 1195 THR A N 8
ATOM 13300 C CA . THR A 1 39 ? 3.733 -4.577 -11.400 1.00 0.00 1195 THR A CA 8
ATOM 13301 C C . THR A 1 39 ? 4.196 -6.046 -11.511 1.00 0.00 1195 THR A C 8
ATOM 13302 O O . THR A 1 39 ? 4.050 -6.647 -12.562 1.00 0.00 1195 THR A O 8
ATOM 13313 N N . ASP A 1 40 ? 4.692 -6.616 -10.385 1.00 0.00 1196 ASP A N 8
ATOM 13314 C CA . ASP A 1 40 ? 5.166 -8.022 -10.313 1.00 0.00 1196 ASP A CA 8
ATOM 13315 C C . ASP A 1 40 ? 4.053 -8.999 -10.713 1.00 0.00 1196 ASP A C 8
ATOM 13316 O O . ASP A 1 40 ? 4.254 -9.850 -11.560 1.00 0.00 1196 ASP A O 8
ATOM 13325 N N . LEU A 1 41 ? 2.877 -8.829 -10.105 1.00 0.00 1197 LEU A N 8
ATOM 13326 C CA . LEU A 1 41 ? 1.699 -9.702 -10.327 1.00 0.00 1197 LEU A CA 8
ATOM 13327 C C . LEU A 1 41 ? 1.147 -9.511 -11.755 1.00 0.00 1197 LEU A C 8
ATOM 13328 O O . LEU A 1 41 ? 0.505 -10.404 -12.304 1.00 0.00 1197 LEU A O 8
ATOM 13344 N N . ILE A 1 42 ? 1.396 -8.321 -12.332 1.00 0.00 1198 ILE A N 8
ATOM 13345 C CA . ILE A 1 42 ? 1.115 -8.017 -13.752 1.00 0.00 1198 ILE A CA 8
ATOM 13346 C C . ILE A 1 42 ? 2.041 -8.827 -14.697 1.00 0.00 1198 ILE A C 8
ATOM 13347 O O . ILE A 1 42 ? 1.601 -9.283 -15.762 1.00 0.00 1198 ILE A O 8
ATOM 13363 N N . GLU A 1 43 ? 3.309 -9.003 -14.292 1.00 0.00 1199 GLU A N 8
ATOM 13364 C CA . GLU A 1 43 ? 4.296 -9.800 -15.059 1.00 0.00 1199 GLU A CA 8
ATOM 13365 C C . GLU A 1 43 ? 3.934 -11.290 -14.989 1.00 0.00 1199 GLU A C 8
ATOM 13366 O O . GLU A 1 43 ? 3.852 -11.994 -15.994 1.00 0.00 1199 GLU A O 8
ATOM 13378 N N . GLU A 1 44 ? 3.717 -11.723 -13.748 1.00 0.00 1200 GLU A N 8
ATOM 13379 C CA . GLU A 1 44 ? 3.446 -13.118 -13.366 1.00 0.00 1200 GLU A CA 8
ATOM 13380 C C . GLU A 1 44 ? 2.004 -13.550 -13.700 1.00 0.00 1200 GLU A C 8
ATOM 13381 O O . GLU A 1 44 ? 1.659 -14.727 -13.551 1.00 0.00 1200 GLU A O 8
ATOM 13393 N N . LYS A 1 45 ? 1.172 -12.569 -14.136 1.00 0.00 1201 LYS A N 8
ATOM 13394 C CA . LYS A 1 45 ? -0.214 -12.783 -14.619 1.00 0.00 1201 LYS A CA 8
ATOM 13395 C C . LYS A 1 45 ? -1.123 -13.360 -13.505 1.00 0.00 1201 LYS A C 8
ATOM 13396 O O . LYS A 1 45 ? -2.109 -14.052 -13.784 1.00 0.00 1201 LYS A O 8
ATOM 13415 N N . ASP A 1 46 ? -0.783 -13.051 -12.236 1.00 0.00 1202 ASP A N 8
ATOM 13416 C CA . ASP A 1 46 ? -1.539 -13.508 -11.045 1.00 0.00 1202 ASP A CA 8
ATOM 13417 C C . ASP A 1 46 ? -2.343 -12.316 -10.488 1.00 0.00 1202 ASP A C 8
ATOM 13418 O O . ASP A 1 46 ? -2.462 -12.097 -9.275 1.00 0.00 1202 ASP A O 8
ATOM 13427 N N . LEU A 1 47 ? -2.977 -11.585 -11.419 1.00 0.00 1203 LEU A N 8
ATOM 13428 C CA . LEU A 1 47 ? -3.655 -10.304 -11.133 1.00 0.00 1203 LEU A CA 8
ATOM 13429 C C . LEU A 1 47 ? -5.016 -10.535 -10.465 1.00 0.00 1203 LEU A C 8
ATOM 13430 O O . LEU A 1 47 ? -5.678 -9.585 -10.077 1.00 0.00 1203 LEU A O 8
ATOM 13446 N N . GLU A 1 48 ? -5.424 -11.802 -10.345 1.00 0.00 1204 GLU A N 8
ATOM 13447 C CA . GLU A 1 48 ? -6.645 -12.175 -9.628 1.00 0.00 1204 GLU A CA 8
ATOM 13448 C C . GLU A 1 48 ? -6.505 -11.866 -8.116 1.00 0.00 1204 GLU A C 8
ATOM 13449 O O . GLU A 1 48 ? -7.456 -11.398 -7.475 1.00 0.00 1204 GLU A O 8
ATOM 13461 N N . LYS A 1 49 ? -5.297 -12.108 -7.566 1.00 0.00 1205 LYS A N 8
ATOM 13462 C CA . LYS A 1 49 ? -4.970 -11.782 -6.173 1.00 0.00 1205 LYS A CA 8
ATOM 13463 C C . LYS A 1 49 ? -4.745 -10.279 -5.995 1.00 0.00 1205 LYS A C 8
ATOM 13464 O O . LYS A 1 49 ? -5.190 -9.692 -5.004 1.00 0.00 1205 LYS A O 8
ATOM 13483 N N . LEU A 1 50 ? -4.047 -9.673 -6.964 1.00 0.00 1206 LEU A N 8
ATOM 13484 C CA . LEU A 1 50 ? -3.695 -8.250 -6.913 1.00 0.00 1206 LEU A CA 8
ATOM 13485 C C . LEU A 1 50 ? -4.966 -7.386 -7.009 1.00 0.00 1206 LEU A C 8
ATOM 13486 O O . LEU A 1 50 ? -5.081 -6.398 -6.307 1.00 0.00 1206 LEU A O 8
ATOM 13502 N N . ASP A 1 51 ? -5.920 -7.812 -7.848 1.00 0.00 1207 ASP A N 8
ATOM 13503 C CA . ASP A 1 51 ? -7.232 -7.132 -8.022 1.00 0.00 1207 ASP A CA 8
ATOM 13504 C C . ASP A 1 51 ? -7.995 -7.070 -6.687 1.00 0.00 1207 ASP A C 8
ATOM 13505 O O . ASP A 1 51 ? -8.577 -6.041 -6.349 1.00 0.00 1207 ASP A O 8
ATOM 13514 N N . LEU A 1 52 ? -7.961 -8.196 -5.951 1.00 0.00 1208 LEU A N 8
ATOM 13515 C CA . LEU A 1 52 ? -8.554 -8.335 -4.612 1.00 0.00 1208 LEU A CA 8
ATOM 13516 C C . LEU A 1 52 ? -7.913 -7.341 -3.631 1.00 0.00 1208 LEU A C 8
ATOM 13517 O O . LEU A 1 52 ? -8.613 -6.618 -2.914 1.00 0.00 1208 LEU A O 8
ATOM 13533 N N . VAL A 1 53 ? -6.571 -7.334 -3.617 1.00 0.00 1209 VAL A N 8
ATOM 13534 C CA . VAL A 1 53 ? -5.765 -6.419 -2.778 1.00 0.00 1209 VAL A CA 8
ATOM 13535 C C . VAL A 1 53 ? -6.090 -4.935 -3.084 1.00 0.00 1209 VAL A C 8
ATOM 13536 O O . VAL A 1 53 ? -6.274 -4.159 -2.163 1.00 0.00 1209 VAL A O 8
ATOM 13549 N N . ILE A 1 54 ? -6.201 -4.579 -4.381 1.00 0.00 1210 ILE A N 8
ATOM 13550 C CA . ILE A 1 54 ? -6.492 -3.193 -4.837 1.00 0.00 1210 ILE A CA 8
ATOM 13551 C C . ILE A 1 54 ? -7.914 -2.776 -4.437 1.00 0.00 1210 ILE A C 8
ATOM 13552 O O . ILE A 1 54 ? -8.137 -1.651 -4.016 1.00 0.00 1210 ILE A O 8
ATOM 13568 N N . LYS A 1 55 ? -8.852 -3.710 -4.568 1.00 0.00 1211 LYS A N 8
ATOM 13569 C CA . LYS A 1 55 ? -10.265 -3.510 -4.273 1.00 0.00 1211 LYS A CA 8
ATOM 13570 C C . LYS A 1 55 ? -10.474 -3.243 -2.768 1.00 0.00 1211 LYS A C 8
ATOM 13571 O O . LYS A 1 55 ? -11.160 -2.284 -2.378 1.00 0.00 1211 LYS A O 8
ATOM 13590 N N . TYR A 1 56 ? -9.812 -4.078 -1.946 1.00 0.00 1212 TYR A N 8
ATOM 13591 C CA . TYR A 1 56 ? -9.802 -3.950 -0.480 1.00 0.00 1212 TYR A CA 8
ATOM 13592 C C . TYR A 1 56 ? -9.050 -2.688 -0.037 1.00 0.00 1212 TYR A C 8
ATOM 13593 O O . TYR A 1 56 ? -9.513 -1.993 0.849 1.00 0.00 1212 TYR A O 8
ATOM 13611 N N . MET A 1 57 ? -7.912 -2.397 -0.678 1.00 0.00 1213 MET A N 8
ATOM 13612 C CA . MET A 1 57 ? -7.025 -1.276 -0.293 1.00 0.00 1213 MET A CA 8
ATOM 13613 C C . MET A 1 57 ? -7.717 0.053 -0.580 1.00 0.00 1213 MET A C 8
ATOM 13614 O O . MET A 1 57 ? -7.678 0.965 0.229 1.00 0.00 1213 MET A O 8
ATOM 13628 N N . LYS A 1 58 ? -8.356 0.115 -1.760 1.00 0.00 1214 LYS A N 8
ATOM 13629 C CA . LYS A 1 58 ? -9.164 1.253 -2.202 1.00 0.00 1214 LYS A CA 8
ATOM 13630 C C . LYS A 1 58 ? -10.317 1.475 -1.224 1.00 0.00 1214 LYS A C 8
ATOM 13631 O O . LYS A 1 58 ? -10.598 2.605 -0.840 1.00 0.00 1214 LYS A O 8
ATOM 13650 N N . ARG A 1 59 ? -10.981 0.362 -0.843 1.00 0.00 1215 ARG A N 8
ATOM 13651 C CA . ARG A 1 59 ? -12.090 0.380 0.108 1.00 0.00 1215 ARG A CA 8
ATOM 13652 C C . ARG A 1 59 ? -11.616 0.942 1.458 1.00 0.00 1215 ARG A C 8
ATOM 13653 O O . ARG A 1 59 ? -12.272 1.777 2.037 1.00 0.00 1215 ARG A O 8
ATOM 13674 N N . LEU A 1 60 ? -10.432 0.500 1.900 1.00 0.00 1216 LEU A N 8
ATOM 13675 C CA . LEU A 1 60 ? -9.823 0.920 3.173 1.00 0.00 1216 LEU A CA 8
ATOM 13676 C C . LEU A 1 60 ? -9.451 2.415 3.140 1.00 0.00 1216 LEU A C 8
ATOM 13677 O O . LEU A 1 60 ? -9.683 3.126 4.103 1.00 0.00 1216 LEU A O 8
ATOM 13693 N N . MET A 1 61 ? -8.908 2.878 2.001 1.00 0.00 1217 MET A N 8
ATOM 13694 C CA . MET A 1 61 ? -8.490 4.287 1.802 1.00 0.00 1217 MET A CA 8
ATOM 13695 C C . MET A 1 61 ? -9.717 5.217 1.760 1.00 0.00 1217 MET A C 8
ATOM 13696 O O . MET A 1 61 ? -9.711 6.297 2.343 1.00 0.00 1217 MET A O 8
ATOM 13710 N N . GLN A 1 62 ? -10.772 4.742 1.093 1.00 0.00 1218 GLN A N 8
ATOM 13711 C CA . GLN A 1 62 ? -12.007 5.512 0.836 1.00 0.00 1218 GLN A CA 8
ATOM 13712 C C . GLN A 1 62 ? -12.909 5.562 2.094 1.00 0.00 1218 GLN A C 8
ATOM 13713 O O . GLN A 1 62 ? -13.527 6.593 2.382 1.00 0.00 1218 GLN A O 8
ATOM 13727 N N . GLN A 1 63 ? -12.965 4.439 2.839 1.00 0.00 1219 GLN A N 8
ATOM 13728 C CA . GLN A 1 63 ? -13.781 4.317 4.070 1.00 0.00 1219 GLN A CA 8
ATOM 13729 C C . GLN A 1 63 ? -13.113 5.057 5.242 1.00 0.00 1219 GLN A C 8
ATOM 13730 O O . GLN A 1 63 ? -13.800 5.700 6.035 1.00 0.00 1219 GLN A O 8
ATOM 13744 N N . SER A 1 64 ? -11.774 4.955 5.341 1.00 0.00 1220 SER A N 8
ATOM 13745 C CA . SER A 1 64 ? -10.988 5.689 6.351 1.00 0.00 1220 SER A CA 8
ATOM 13746 C C . SER A 1 64 ? -10.914 7.188 5.988 1.00 0.00 1220 SER A C 8
ATOM 13747 O O . SER A 1 64 ? -10.860 7.533 4.802 1.00 0.00 1220 SER A O 8
ATOM 13755 N N . VAL A 1 65 ? -10.900 8.054 7.025 1.00 0.00 1221 VAL A N 8
ATOM 13756 C CA . VAL A 1 65 ? -10.979 9.534 6.890 1.00 0.00 1221 VAL A CA 8
ATOM 13757 C C . VAL A 1 65 ? -9.820 10.106 6.023 1.00 0.00 1221 VAL A C 8
ATOM 13758 O O . VAL A 1 65 ? -8.703 9.604 6.086 1.00 0.00 1221 VAL A O 8
ATOM 13771 N N . GLU A 1 66 ? -10.121 11.145 5.208 1.00 0.00 1222 GLU A N 8
ATOM 13772 C CA . GLU A 1 66 ? -9.157 11.781 4.270 1.00 0.00 1222 GLU A CA 8
ATOM 13773 C C . GLU A 1 66 ? -7.814 12.163 4.953 1.00 0.00 1222 GLU A C 8
ATOM 13774 O O . GLU A 1 66 ? -7.743 13.095 5.760 1.00 0.00 1222 GLU A O 8
ATOM 13786 N N . SER A 1 67 ? -6.764 11.373 4.639 1.00 0.00 1223 SER A N 8
ATOM 13787 C CA . SER A 1 67 ? -5.409 11.519 5.213 1.00 0.00 1223 SER A CA 8
ATOM 13788 C C . SER A 1 67 ? -4.353 11.292 4.104 1.00 0.00 1223 SER A C 8
ATOM 13789 O O . SER A 1 67 ? -4.630 11.544 2.924 1.00 0.00 1223 SER A O 8
ATOM 13797 N N . VAL A 1 68 ? -3.140 10.822 4.482 1.00 0.00 1224 VAL A N 8
ATOM 13798 C CA . VAL A 1 68 ? -2.063 10.498 3.518 1.00 0.00 1224 VAL A CA 8
ATOM 13799 C C . VAL A 1 68 ? -2.490 9.345 2.576 1.00 0.00 1224 VAL A C 8
ATOM 13800 O O . VAL A 1 68 ? -2.098 9.309 1.407 1.00 0.00 1224 VAL A O 8
ATOM 13813 N N . TRP A 1 69 ? -3.327 8.420 3.099 1.00 0.00 1225 TRP A N 8
ATOM 13814 C CA . TRP A 1 69 ? -3.863 7.285 2.309 1.00 0.00 1225 TRP A CA 8
ATOM 13815 C C . TRP A 1 69 ? -4.855 7.741 1.216 1.00 0.00 1225 TRP A C 8
ATOM 13816 O O . TRP A 1 69 ? -5.145 6.977 0.299 1.00 0.00 1225 TRP A O 8
ATOM 13837 N N . ASN A 1 70 ? -5.398 8.967 1.344 1.00 0.00 1226 ASN A N 8
ATOM 13838 C CA . ASN A 1 70 ? -6.268 9.575 0.305 1.00 0.00 1226 ASN A CA 8
ATOM 13839 C C . ASN A 1 70 ? -5.422 9.930 -0.933 1.00 0.00 1226 ASN A C 8
ATOM 13840 O O . ASN A 1 70 ? -5.846 9.716 -2.076 1.00 0.00 1226 ASN A O 8
ATOM 13851 N N . MET A 1 71 ? -4.210 10.466 -0.676 1.00 0.00 1227 MET A N 8
ATOM 13852 C CA . MET A 1 71 ? -3.197 10.710 -1.724 1.00 0.00 1227 MET A CA 8
ATOM 13853 C C . MET A 1 71 ? -2.731 9.369 -2.309 1.00 0.00 1227 MET A C 8
ATOM 13854 O O . MET A 1 71 ? -2.591 9.212 -3.530 1.00 0.00 1227 MET A O 8
ATOM 13868 N N . ALA A 1 72 ? -2.530 8.405 -1.395 1.00 0.00 1228 ALA A N 8
ATOM 13869 C CA . ALA A 1 72 ? -2.101 7.043 -1.724 1.00 0.00 1228 ALA A CA 8
ATOM 13870 C C . ALA A 1 72 ? -3.156 6.297 -2.544 1.00 0.00 1228 ALA A C 8
ATOM 13871 O O . ALA A 1 72 ? -2.810 5.408 -3.281 1.00 0.00 1228 ALA A O 8
ATOM 13878 N N . PHE A 1 73 ? -4.444 6.653 -2.374 1.00 0.00 1229 PHE A N 8
ATOM 13879 C CA . PHE A 1 73 ? -5.562 6.059 -3.145 1.00 0.00 1229 PHE A CA 8
ATOM 13880 C C . PHE A 1 73 ? -5.422 6.400 -4.633 1.00 0.00 1229 PHE A C 8
ATOM 13881 O O . PHE A 1 73 ? -5.388 5.507 -5.498 1.00 0.00 1229 PHE A O 8
ATOM 13898 N N . ASP A 1 74 ? -5.321 7.706 -4.893 1.00 0.00 1230 ASP A N 8
ATOM 13899 C CA . ASP A 1 74 ? -5.277 8.252 -6.254 1.00 0.00 1230 ASP A CA 8
ATOM 13900 C C . ASP A 1 74 ? -3.994 7.786 -6.963 1.00 0.00 1230 ASP A C 8
ATOM 13901 O O . ASP A 1 74 ? -4.013 7.419 -8.149 1.00 0.00 1230 ASP A O 8
ATOM 13910 N N . PHE A 1 75 ? -2.903 7.744 -6.180 1.00 0.00 1231 PHE A N 8
ATOM 13911 C CA . PHE A 1 75 ? -1.577 7.352 -6.660 1.00 0.00 1231 PHE A CA 8
ATOM 13912 C C . PHE A 1 75 ? -1.496 5.832 -6.924 1.00 0.00 1231 PHE A C 8
ATOM 13913 O O . PHE A 1 75 ? -1.021 5.418 -7.989 1.00 0.00 1231 PHE A O 8
ATOM 13930 N N . ILE A 1 76 ? -1.962 5.012 -5.947 1.00 0.00 1232 ILE A N 8
ATOM 13931 C CA . ILE A 1 76 ? -1.871 3.537 -6.034 1.00 0.00 1232 ILE A CA 8
ATOM 13932 C C . ILE A 1 76 ? -2.652 3.060 -7.257 1.00 0.00 1232 ILE A C 8
ATOM 13933 O O . ILE A 1 76 ? -2.126 2.305 -8.075 1.00 0.00 1232 ILE A O 8
ATOM 13949 N N . LEU A 1 77 ? -3.875 3.616 -7.422 1.00 0.00 1233 LEU A N 8
ATOM 13950 C CA . LEU A 1 77 ? -4.761 3.277 -8.533 1.00 0.00 1233 LEU A CA 8
ATOM 13951 C C . LEU A 1 77 ? -4.086 3.649 -9.856 1.00 0.00 1233 LEU A C 8
ATOM 13952 O O . LEU A 1 77 ? -3.892 2.780 -10.699 1.00 0.00 1233 LEU A O 8
ATOM 13968 N N . ASP A 1 78 ? -3.663 4.925 -9.971 1.00 0.00 1234 ASP A N 8
ATOM 13969 C CA . ASP A 1 78 ? -2.981 5.463 -11.176 1.00 0.00 1234 ASP A CA 8
ATOM 13970 C C . ASP A 1 78 ? -1.861 4.532 -11.678 1.00 0.00 1234 ASP A C 8
ATOM 13971 O O . ASP A 1 78 ? -1.816 4.175 -12.854 1.00 0.00 1234 ASP A O 8
ATOM 13980 N N . ASN A 1 79 ? -0.995 4.136 -10.749 1.00 0.00 1235 ASN A N 8
ATOM 13981 C CA . ASN A 1 79 ? 0.183 3.293 -11.033 1.00 0.00 1235 ASN A CA 8
ATOM 13982 C C . ASN A 1 79 ? -0.223 1.884 -11.512 1.00 0.00 1235 ASN A C 8
ATOM 13983 O O . ASN A 1 79 ? 0.350 1.349 -12.477 1.00 0.00 1235 ASN A O 8
ATOM 13994 N N . VAL A 1 80 ? -1.236 1.299 -10.856 1.00 0.00 1236 VAL A N 8
ATOM 13995 C CA . VAL A 1 80 ? -1.791 -0.002 -11.275 1.00 0.00 1236 VAL A CA 8
ATOM 13996 C C . VAL A 1 80 ? -2.369 0.105 -12.701 1.00 0.00 1236 VAL A C 8
ATOM 13997 O O . VAL A 1 80 ? -2.161 -0.781 -13.522 1.00 0.00 1236 VAL A O 8
ATOM 14010 N N . GLN A 1 81 ? -3.011 1.253 -12.993 1.00 0.00 1237 GLN A N 8
ATOM 14011 C CA . GLN A 1 81 ? -3.725 1.480 -14.260 1.00 0.00 1237 GLN A CA 8
ATOM 14012 C C . GLN A 1 81 ? -2.752 1.661 -15.430 1.00 0.00 1237 GLN A C 8
ATOM 14013 O O . GLN A 1 81 ? -2.978 1.122 -16.516 1.00 0.00 1237 GLN A O 8
ATOM 14027 N N . VAL A 1 82 ? -1.663 2.403 -15.193 1.00 0.00 1238 VAL A N 8
ATOM 14028 C CA . VAL A 1 82 ? -0.661 2.686 -16.230 1.00 0.00 1238 VAL A CA 8
ATOM 14029 C C . VAL A 1 82 ? 0.121 1.405 -16.597 1.00 0.00 1238 VAL A C 8
ATOM 14030 O O . VAL A 1 82 ? 0.387 1.156 -17.780 1.00 0.00 1238 VAL A O 8
ATOM 14043 N N . VAL A 1 83 ? 0.451 0.564 -15.582 1.00 0.00 1239 VAL A N 8
ATOM 14044 C CA . VAL A 1 83 ? 1.165 -0.705 -15.836 1.00 0.00 1239 VAL A CA 8
ATOM 14045 C C . VAL A 1 83 ? 0.191 -1.757 -16.435 1.00 0.00 1239 VAL A C 8
ATOM 14046 O O . VAL A 1 83 ? 0.614 -2.640 -17.187 1.00 0.00 1239 VAL A O 8
ATOM 14059 N N . LEU A 1 84 ? -1.122 -1.635 -16.124 1.00 0.00 1240 LEU A N 8
ATOM 14060 C CA . LEU A 1 84 ? -2.189 -2.461 -16.757 1.00 0.00 1240 LEU A CA 8
ATOM 14061 C C . LEU A 1 84 ? -2.379 -2.073 -18.242 1.00 0.00 1240 LEU A C 8
ATOM 14062 O O . LEU A 1 84 ? -2.753 -2.912 -19.071 1.00 0.00 1240 LEU A O 8
ATOM 14078 N N . GLN A 1 85 ? -2.119 -0.794 -18.561 1.00 0.00 1241 GLN A N 8
ATOM 14079 C CA . GLN A 1 85 ? -2.134 -0.288 -19.949 1.00 0.00 1241 GLN A CA 8
ATOM 14080 C C . GLN A 1 85 ? -0.842 -0.677 -20.689 1.00 0.00 1241 GLN A C 8
ATOM 14081 O O . GLN A 1 85 ? -0.813 -0.722 -21.923 1.00 0.00 1241 GLN A O 8
ATOM 14095 N N . GLN A 1 86 ? 0.223 -0.943 -19.916 1.00 0.00 1242 GLN A N 8
ATOM 14096 C CA . GLN A 1 86 ? 1.491 -1.460 -20.430 1.00 0.00 1242 GLN A CA 8
ATOM 14097 C C . GLN A 1 86 ? 1.379 -2.969 -20.789 1.00 0.00 1242 GLN A C 8
ATOM 14098 O O . GLN A 1 86 ? 1.922 -3.405 -21.814 1.00 0.00 1242 GLN A O 8
ATOM 14112 N N . THR A 1 87 ? 0.671 -3.760 -19.944 1.00 0.00 1243 THR A N 8
ATOM 14113 C CA . THR A 1 87 ? 0.567 -5.233 -20.125 1.00 0.00 1243 THR A CA 8
ATOM 14114 C C . THR A 1 87 ? -0.604 -5.651 -21.046 1.00 0.00 1243 THR A C 8
ATOM 14115 O O . THR A 1 87 ? -0.402 -6.423 -21.987 1.00 0.00 1243 THR A O 8
ATOM 14126 N N . TYR A 1 88 ? -1.826 -5.173 -20.766 1.00 0.00 1244 TYR A N 8
ATOM 14127 C CA . TYR A 1 88 ? -3.035 -5.590 -21.525 1.00 0.00 1244 TYR A CA 8
ATOM 14128 C C . TYR A 1 88 ? -3.571 -4.458 -22.412 1.00 0.00 1244 TYR A C 8
ATOM 14129 O O . TYR A 1 88 ? -4.267 -4.713 -23.404 1.00 0.00 1244 TYR A O 8
ATOM 14147 N N . GLY A 1 89 ? -3.245 -3.215 -22.041 1.00 0.00 1245 GLY A N 8
ATOM 14148 C CA . GLY A 1 89 ? -3.883 -2.037 -22.632 1.00 0.00 1245 GLY A CA 8
ATOM 14149 C C . GLY A 1 89 ? -5.277 -1.803 -22.057 1.00 0.00 1245 GLY A C 8
ATOM 14150 O O . GLY A 1 89 ? -6.057 -1.021 -22.605 1.00 0.00 1245 GLY A O 8
ATOM 14154 N N . SER A 1 90 ? -5.583 -2.499 -20.940 1.00 0.00 1246 SER A N 8
ATOM 14155 C CA . SER A 1 90 ? -6.886 -2.448 -20.263 1.00 0.00 1246 SER A CA 8
ATOM 14156 C C . SER A 1 90 ? -6.696 -2.146 -18.763 1.00 0.00 1246 SER A C 8
ATOM 14157 O O . SER A 1 90 ? -5.895 -2.806 -18.102 1.00 0.00 1246 SER A O 8
ATOM 14165 N N . THR A 1 91 ? -7.447 -1.159 -18.243 1.00 0.00 1247 THR A N 8
ATOM 14166 C CA . THR A 1 91 ? -7.452 -0.794 -16.809 1.00 0.00 1247 THR A CA 8
ATOM 14167 C C . THR A 1 91 ? -8.510 -1.616 -16.035 1.00 0.00 1247 THR A C 8
ATOM 14168 O O . THR A 1 91 ? -9.499 -2.071 -16.633 1.00 0.00 1247 THR A O 8
ATOM 14179 N N . LEU A 1 92 ? -8.305 -1.808 -14.706 1.00 0.00 1248 LEU A N 8
ATOM 14180 C CA . LEU A 1 92 ? -9.280 -2.525 -13.835 1.00 0.00 1248 LEU A CA 8
ATOM 14181 C C . LEU A 1 92 ? -10.350 -1.536 -13.336 1.00 0.00 1248 LEU A C 8
ATOM 14182 O O . LEU A 1 92 ? -10.154 -0.318 -13.414 1.00 0.00 1248 LEU A O 8
ATOM 14198 N N . LYS A 1 93 ? -11.486 -2.046 -12.829 1.00 0.00 1249 LYS A N 8
ATOM 14199 C CA . LYS A 1 93 ? -12.577 -1.190 -12.316 1.00 0.00 1249 LYS A CA 8
ATOM 14200 C C . LYS A 1 93 ? -12.961 -1.629 -10.900 1.00 0.00 1249 LYS A C 8
ATOM 14201 O O . LYS A 1 93 ? -13.738 -2.575 -10.711 1.00 0.00 1249 LYS A O 8
ATOM 14220 N N . VAL A 1 94 ? -12.384 -0.946 -9.912 1.00 0.00 1250 VAL A N 8
ATOM 14221 C CA . VAL A 1 94 ? -12.724 -1.125 -8.491 1.00 0.00 1250 VAL A CA 8
ATOM 14222 C C . VAL A 1 94 ? -13.701 -0.006 -8.073 1.00 0.00 1250 VAL A C 8
ATOM 14223 O O . VAL A 1 94 ? -14.545 -0.200 -7.197 1.00 0.00 1250 VAL A O 8
ATOM 14236 N N . THR A 1 95 ? -13.561 1.168 -8.720 1.00 0.00 1251 THR A N 8
ATOM 14237 C CA . THR A 1 95 ? -14.561 2.243 -8.746 1.00 0.00 1251 THR A CA 8
ATOM 14238 C C . THR A 1 95 ? -14.471 2.933 -10.137 1.00 0.00 1251 THR A C 8
ATOM 14239 O O . THR A 1 95 ? -15.383 2.740 -10.973 1.00 0.00 1251 THR A O 8
ATOM 14251 N N . GLN B 2 1 ? 16.087 6.721 19.099 1.00 0.00 524 GLN B N 8
ATOM 14252 C CA . GLN B 2 1 ? 16.242 5.900 17.866 1.00 0.00 524 GLN B CA 8
ATOM 14253 C C . GLN B 2 1 ? 14.919 5.798 17.077 1.00 0.00 524 GLN B C 8
ATOM 14254 O O . GLN B 2 1 ? 14.908 5.305 15.941 1.00 0.00 524 GLN B O 8
ATOM 14268 N N . SER B 2 2 ? 13.811 6.260 17.685 1.00 0.00 525 SER B N 8
ATOM 14269 C CA . SER B 2 2 ? 12.465 6.202 17.073 1.00 0.00 525 SER B CA 8
ATOM 14270 C C . SER B 2 2 ? 12.198 7.412 16.143 1.00 0.00 525 SER B C 8
ATOM 14271 O O . SER B 2 2 ? 11.403 7.310 15.203 1.00 0.00 525 SER B O 8
ATOM 14279 N N . THR B 2 3 ? 12.871 8.547 16.418 1.00 0.00 526 THR B N 8
ATOM 14280 C CA . THR B 2 3 ? 12.684 9.803 15.663 1.00 0.00 526 THR B CA 8
ATOM 14281 C C . THR B 2 3 ? 13.377 9.739 14.275 1.00 0.00 526 THR B C 8
ATOM 14282 O O . THR B 2 3 ? 14.572 10.039 14.138 1.00 0.00 526 THR B O 8
ATOM 14293 N N . GLY B 2 4 ? 12.613 9.306 13.262 1.00 0.00 527 GLY B N 8
ATOM 14294 C CA . GLY B 2 4 ? 13.103 9.225 11.886 1.00 0.00 527 GLY B CA 8
ATOM 14295 C C . GLY B 2 4 ? 12.038 8.731 10.922 1.00 0.00 527 GLY B C 8
ATOM 14296 O O . GLY B 2 4 ? 10.930 8.363 11.344 1.00 0.00 527 GLY B O 8
ATOM 14300 N N . THR B 2 5 ? 12.369 8.722 9.620 1.00 0.00 528 THR B N 8
ATOM 14301 C CA . THR B 2 5 ? 11.455 8.263 8.570 1.00 0.00 528 THR B CA 8
ATOM 14302 C C . THR B 2 5 ? 11.416 6.730 8.531 1.00 0.00 528 THR B C 8
ATOM 14303 O O . THR B 2 5 ? 12.303 6.075 7.968 1.00 0.00 528 THR B O 8
ATOM 14314 N N . GLU B 2 6 ? 10.379 6.185 9.159 1.00 0.00 529 GLU B N 8
ATOM 14315 C CA . GLU B 2 6 ? 10.151 4.740 9.274 1.00 0.00 529 GLU B CA 8
ATOM 14316 C C . GLU B 2 6 ? 8.932 4.345 8.407 1.00 0.00 529 GLU B C 8
ATOM 14317 O O . GLU B 2 6 ? 7.789 4.685 8.743 1.00 0.00 529 GLU B O 8
ATOM 14329 N N . PRO B 2 7 ? 9.158 3.682 7.227 1.00 0.00 530 PRO B N 8
ATOM 14330 C CA . PRO B 2 7 ? 8.066 3.155 6.400 1.00 0.00 530 PRO B CA 8
ATOM 14331 C C . PRO B 2 7 ? 7.611 1.816 6.993 1.00 0.00 530 PRO B C 8
ATOM 14332 O O . PRO B 2 7 ? 8.342 0.835 6.907 1.00 0.00 530 PRO B O 8
ATOM 14343 N N . PHE B 2 8 ? 6.427 1.799 7.624 1.00 0.00 531 PHE B N 8
ATOM 14344 C CA . PHE B 2 8 ? 5.931 0.637 8.391 1.00 0.00 531 PHE B CA 8
ATOM 14345 C C . PHE B 2 8 ? 5.729 -0.598 7.490 1.00 0.00 531 PHE B C 8
ATOM 14346 O O . PHE B 2 8 ? 5.860 -1.737 7.948 1.00 0.00 531 PHE B O 8
ATOM 14363 N N . PHE B 2 9 ? 5.440 -0.351 6.207 1.00 0.00 532 PHE B N 8
ATOM 14364 C CA . PHE B 2 9 ? 5.372 -1.407 5.179 1.00 0.00 532 PHE B CA 8
ATOM 14365 C C . PHE B 2 9 ? 6.756 -2.076 5.040 1.00 0.00 532 PHE B C 8
ATOM 14366 O O . PHE B 2 9 ? 6.870 -3.293 5.112 1.00 0.00 532 PHE B O 8
ATOM 14383 N N . LYS B 2 10 ? 7.794 -1.234 4.846 1.00 0.00 533 LYS B N 8
ATOM 14384 C CA . LYS B 2 10 ? 9.200 -1.679 4.675 1.00 0.00 533 LYS B CA 8
ATOM 14385 C C . LYS B 2 10 ? 9.728 -2.344 5.947 1.00 0.00 533 LYS B C 8
ATOM 14386 O O . LYS B 2 10 ? 10.503 -3.302 5.878 1.00 0.00 533 LYS B O 8
ATOM 14405 N N . GLN B 2 11 ? 9.276 -1.822 7.095 1.00 0.00 534 GLN B N 8
ATOM 14406 C CA . GLN B 2 11 ? 9.647 -2.297 8.417 1.00 0.00 534 GLN B CA 8
ATOM 14407 C C . GLN B 2 11 ? 9.245 -3.768 8.549 1.00 0.00 534 GLN B C 8
ATOM 14408 O O . GLN B 2 11 ? 10.069 -4.616 8.849 1.00 0.00 534 GLN B O 8
ATOM 14422 N N . LYS B 2 12 ? 7.974 -4.042 8.221 1.00 0.00 535 LYS B N 8
ATOM 14423 C CA . LYS B 2 12 ? 7.408 -5.398 8.233 1.00 0.00 535 LYS B CA 8
ATOM 14424 C C . LYS B 2 12 ? 8.035 -6.272 7.126 1.00 0.00 535 LYS B C 8
ATOM 14425 O O . LYS B 2 12 ? 8.355 -7.447 7.344 1.00 0.00 535 LYS B O 8
ATOM 14444 N N . SER B 2 13 ? 8.247 -5.655 5.951 1.00 0.00 536 SER B N 8
ATOM 14445 C CA . SER B 2 13 ? 8.782 -6.323 4.749 1.00 0.00 536 SER B CA 8
ATOM 14446 C C . SER B 2 13 ? 10.277 -6.677 4.922 1.00 0.00 536 SER B C 8
ATOM 14447 O O . SER B 2 13 ? 10.844 -7.412 4.105 1.00 0.00 536 SER B O 8
ATOM 14455 N N . LEU B 2 14 ? 10.911 -6.121 5.978 1.00 0.00 537 LEU B N 8
ATOM 14456 C CA . LEU B 2 14 ? 12.295 -6.455 6.360 1.00 0.00 537 LEU B CA 8
ATOM 14457 C C . LEU B 2 14 ? 12.321 -7.307 7.657 1.00 0.00 537 LEU B C 8
ATOM 14458 O O . LEU B 2 14 ? 13.264 -8.072 7.875 1.00 0.00 537 LEU B O 8
ATOM 14474 N N . LEU B 2 15 ? 11.280 -7.186 8.511 1.00 0.00 538 LEU B N 8
ATOM 14475 C CA . LEU B 2 15 ? 11.194 -7.913 9.806 1.00 0.00 538 LEU B CA 8
ATOM 14476 C C . LEU B 2 15 ? 10.304 -9.175 9.718 1.00 0.00 538 LEU B C 8
ATOM 14477 O O . LEU B 2 15 ? 10.008 -9.779 10.759 1.00 0.00 538 LEU B O 8
ATOM 14493 N N . LEU B 2 16 ? 9.867 -9.552 8.499 1.00 0.00 539 LEU B N 8
ATOM 14494 C CA . LEU B 2 16 ? 9.087 -10.800 8.266 1.00 0.00 539 LEU B CA 8
ATOM 14495 C C . LEU B 2 16 ? 9.830 -12.069 8.777 1.00 0.00 539 LEU B C 8
ATOM 14496 O O . LEU B 2 16 ? 9.171 -12.956 9.368 1.00 0.00 539 LEU B O 8
ATOM 14513 N N . GLY A 1 1 ? 4.385 -14.852 -2.314 1.00 0.00 1157 GLY A N 9
ATOM 14514 C CA . GLY A 1 1 ? 4.156 -14.343 -0.941 1.00 0.00 1157 GLY A CA 9
ATOM 14515 C C . GLY A 1 1 ? 5.343 -13.559 -0.426 1.00 0.00 1157 GLY A C 9
ATOM 14516 O O . GLY A 1 1 ? 6.000 -12.861 -1.210 1.00 0.00 1157 GLY A O 9
ATOM 14520 N N . ASN A 1 2 ? 5.601 -13.656 0.903 1.00 0.00 1158 ASN A N 9
ATOM 14521 C CA . ASN A 1 2 ? 6.736 -12.983 1.601 1.00 0.00 1158 ASN A CA 9
ATOM 14522 C C . ASN A 1 2 ? 6.614 -11.438 1.519 1.00 0.00 1158 ASN A C 9
ATOM 14523 O O . ASN A 1 2 ? 7.564 -10.701 1.815 1.00 0.00 1158 ASN A O 9
ATOM 14534 N N . LEU A 1 3 ? 5.403 -10.968 1.187 1.00 0.00 1159 LEU A N 9
ATOM 14535 C CA . LEU A 1 3 ? 5.128 -9.573 0.831 1.00 0.00 1159 LEU A CA 9
ATOM 14536 C C . LEU A 1 3 ? 4.675 -8.816 2.094 1.00 0.00 1159 LEU A C 9
ATOM 14537 O O . LEU A 1 3 ? 3.655 -9.161 2.697 1.00 0.00 1159 LEU A O 9
ATOM 14553 N N . ALA A 1 4 ? 5.443 -7.761 2.451 1.00 0.00 1160 ALA A N 9
ATOM 14554 C CA . ALA A 1 4 ? 5.498 -7.182 3.820 1.00 0.00 1160 ALA A CA 9
ATOM 14555 C C . ALA A 1 4 ? 5.596 -8.287 4.902 1.00 0.00 1160 ALA A C 9
ATOM 14556 O O . ALA A 1 4 ? 5.014 -8.173 5.987 1.00 0.00 1160 ALA A O 9
ATOM 14563 N N . GLY A 1 5 ? 6.349 -9.361 4.580 1.00 0.00 1161 GLY A N 9
ATOM 14564 C CA . GLY A 1 5 ? 6.575 -10.482 5.506 1.00 0.00 1161 GLY A CA 9
ATOM 14565 C C . GLY A 1 5 ? 5.438 -11.498 5.509 1.00 0.00 1161 GLY A C 9
ATOM 14566 O O . GLY A 1 5 ? 5.576 -12.583 6.075 1.00 0.00 1161 GLY A O 9
ATOM 14570 N N . ALA A 1 6 ? 4.314 -11.136 4.873 1.00 0.00 1162 ALA A N 9
ATOM 14571 C CA . ALA A 1 6 ? 3.121 -11.970 4.803 1.00 0.00 1162 ALA A CA 9
ATOM 14572 C C . ALA A 1 6 ? 3.273 -13.006 3.695 1.00 0.00 1162 ALA A C 9
ATOM 14573 O O . ALA A 1 6 ? 3.354 -12.657 2.509 1.00 0.00 1162 ALA A O 9
ATOM 14580 N N . VAL A 1 7 ? 3.313 -14.278 4.090 1.00 0.00 1163 VAL A N 9
ATOM 14581 C CA . VAL A 1 7 ? 3.572 -15.391 3.180 1.00 0.00 1163 VAL A CA 9
ATOM 14582 C C . VAL A 1 7 ? 2.261 -16.073 2.768 1.00 0.00 1163 VAL A C 9
ATOM 14583 O O . VAL A 1 7 ? 2.107 -16.475 1.611 1.00 0.00 1163 VAL A O 9
ATOM 14596 N N . GLU A 1 8 ? 1.303 -16.168 3.709 1.00 0.00 1164 GLU A N 9
ATOM 14597 C CA . GLU A 1 8 ? 0.044 -16.901 3.493 1.00 0.00 1164 GLU A CA 9
ATOM 14598 C C . GLU A 1 8 ? -0.998 -16.015 2.786 1.00 0.00 1164 GLU A C 9
ATOM 14599 O O . GLU A 1 8 ? -0.914 -14.776 2.824 1.00 0.00 1164 GLU A O 9
ATOM 14611 N N . PHE A 1 9 ? -1.996 -16.685 2.184 1.00 0.00 1165 PHE A N 9
ATOM 14612 C CA . PHE A 1 9 ? -2.994 -16.066 1.289 1.00 0.00 1165 PHE A CA 9
ATOM 14613 C C . PHE A 1 9 ? -3.843 -14.988 2.003 1.00 0.00 1165 PHE A C 9
ATOM 14614 O O . PHE A 1 9 ? -4.044 -13.892 1.472 1.00 0.00 1165 PHE A O 9
ATOM 14631 N N . ASN A 1 10 ? -4.323 -15.317 3.214 1.00 0.00 1166 ASN A N 9
ATOM 14632 C CA . ASN A 1 10 ? -5.170 -14.416 4.021 1.00 0.00 1166 ASN A CA 9
ATOM 14633 C C . ASN A 1 10 ? -4.301 -13.388 4.772 1.00 0.00 1166 ASN A C 9
ATOM 14634 O O . ASN A 1 10 ? -4.747 -12.263 5.047 1.00 0.00 1166 ASN A O 9
ATOM 14645 N N . ASP A 1 11 ? -3.042 -13.781 5.055 1.00 0.00 1167 ASP A N 9
ATOM 14646 C CA . ASP A 1 11 ? -2.103 -12.982 5.862 1.00 0.00 1167 ASP A CA 9
ATOM 14647 C C . ASP A 1 11 ? -1.738 -11.677 5.154 1.00 0.00 1167 ASP A C 9
ATOM 14648 O O . ASP A 1 11 ? -1.649 -10.652 5.808 1.00 0.00 1167 ASP A O 9
ATOM 14657 N N . VAL A 1 12 ? -1.550 -11.719 3.812 1.00 0.00 1168 VAL A N 9
ATOM 14658 C CA . VAL A 1 12 ? -1.185 -10.511 3.028 1.00 0.00 1168 VAL A CA 9
ATOM 14659 C C . VAL A 1 12 ? -2.247 -9.423 3.169 1.00 0.00 1168 VAL A C 9
ATOM 14660 O O . VAL A 1 12 ? -1.943 -8.281 3.450 1.00 0.00 1168 VAL A O 9
ATOM 14673 N N . LYS A 1 13 ? -3.497 -9.836 3.056 1.00 0.00 1169 LYS A N 9
ATOM 14674 C CA . LYS A 1 13 ? -4.639 -8.941 2.996 1.00 0.00 1169 LYS A CA 9
ATOM 14675 C C . LYS A 1 13 ? -4.845 -8.271 4.362 1.00 0.00 1169 LYS A C 9
ATOM 14676 O O . LYS A 1 13 ? -5.003 -7.047 4.455 1.00 0.00 1169 LYS A O 9
ATOM 14695 N N . THR A 1 14 ? -4.773 -9.098 5.414 1.00 0.00 1170 THR A N 9
ATOM 14696 C CA . THR A 1 14 ? -5.000 -8.665 6.796 1.00 0.00 1170 THR A CA 9
ATOM 14697 C C . THR A 1 14 ? -3.791 -7.866 7.343 1.00 0.00 1170 THR A C 9
ATOM 14698 O O . THR A 1 14 ? -3.959 -6.990 8.188 1.00 0.00 1170 THR A O 9
ATOM 14709 N N . LEU A 1 15 ? -2.579 -8.147 6.823 1.00 0.00 1171 LEU A N 9
ATOM 14710 C CA . LEU A 1 15 ? -1.336 -7.467 7.267 1.00 0.00 1171 LEU A CA 9
ATOM 14711 C C . LEU A 1 15 ? -1.222 -6.100 6.586 1.00 0.00 1171 LEU A C 9
ATOM 14712 O O . LEU A 1 15 ? -0.841 -5.109 7.220 1.00 0.00 1171 LEU A O 9
ATOM 14728 N N . LEU A 1 16 ? -1.557 -6.053 5.282 1.00 0.00 1172 LEU A N 9
ATOM 14729 C CA . LEU A 1 16 ? -1.568 -4.792 4.509 1.00 0.00 1172 LEU A CA 9
ATOM 14730 C C . LEU A 1 16 ? -2.744 -3.916 4.953 1.00 0.00 1172 LEU A C 9
ATOM 14731 O O . LEU A 1 16 ? -2.724 -2.703 4.759 1.00 0.00 1172 LEU A O 9
ATOM 14747 N N . ARG A 1 17 ? -3.746 -4.565 5.575 1.00 0.00 1173 ARG A N 9
ATOM 14748 C CA . ARG A 1 17 ? -4.833 -3.888 6.294 1.00 0.00 1173 ARG A CA 9
ATOM 14749 C C . ARG A 1 17 ? -4.309 -3.177 7.559 1.00 0.00 1173 ARG A C 9
ATOM 14750 O O . ARG A 1 17 ? -4.651 -2.019 7.812 1.00 0.00 1173 ARG A O 9
ATOM 14771 N N . GLU A 1 18 ? -3.510 -3.912 8.362 1.00 0.00 1174 GLU A N 9
ATOM 14772 C CA . GLU A 1 18 ? -2.886 -3.372 9.589 1.00 0.00 1174 GLU A CA 9
ATOM 14773 C C . GLU A 1 18 ? -2.060 -2.126 9.246 1.00 0.00 1174 GLU A C 9
ATOM 14774 O O . GLU A 1 18 ? -2.309 -1.050 9.783 1.00 0.00 1174 GLU A O 9
ATOM 14786 N N . TRP A 1 19 ? -1.177 -2.293 8.243 1.00 0.00 1175 TRP A N 9
ATOM 14787 C CA . TRP A 1 19 ? -0.231 -1.257 7.780 1.00 0.00 1175 TRP A CA 9
ATOM 14788 C C . TRP A 1 19 ? -0.973 0.037 7.387 1.00 0.00 1175 TRP A C 9
ATOM 14789 O O . TRP A 1 19 ? -0.671 1.114 7.891 1.00 0.00 1175 TRP A O 9
ATOM 14810 N N . ILE A 1 20 ? -1.989 -0.116 6.539 1.00 0.00 1176 ILE A N 9
ATOM 14811 C CA . ILE A 1 20 ? -2.678 1.010 5.885 1.00 0.00 1176 ILE A CA 9
ATOM 14812 C C . ILE A 1 20 ? -3.537 1.837 6.871 1.00 0.00 1176 ILE A C 9
ATOM 14813 O O . ILE A 1 20 ? -3.788 3.021 6.638 1.00 0.00 1176 ILE A O 9
ATOM 14829 N N . THR A 1 21 ? -3.971 1.203 7.982 1.00 0.00 1177 THR A N 9
ATOM 14830 C CA . THR A 1 21 ? -4.892 1.830 8.954 1.00 0.00 1177 THR A CA 9
ATOM 14831 C C . THR A 1 21 ? -4.163 2.318 10.221 1.00 0.00 1177 THR A C 9
ATOM 14832 O O . THR A 1 21 ? -4.631 3.263 10.866 1.00 0.00 1177 THR A O 9
ATOM 14843 N N . THR A 1 22 ? -3.031 1.675 10.596 1.00 0.00 1178 THR A N 9
ATOM 14844 C CA . THR A 1 22 ? -2.329 2.003 11.866 1.00 0.00 1178 THR A CA 9
ATOM 14845 C C . THR A 1 22 ? -1.185 2.995 11.613 1.00 0.00 1178 THR A C 9
ATOM 14846 O O . THR A 1 22 ? -0.847 3.804 12.489 1.00 0.00 1178 THR A O 9
ATOM 14857 N N . ILE A 1 23 ? -0.589 2.931 10.407 1.00 0.00 1179 ILE A N 9
ATOM 14858 C CA . ILE A 1 23 ? 0.543 3.785 10.033 1.00 0.00 1179 ILE A CA 9
ATOM 14859 C C . ILE A 1 23 ? 0.022 5.106 9.433 1.00 0.00 1179 ILE A C 9
ATOM 14860 O O . ILE A 1 23 ? -0.896 5.119 8.602 1.00 0.00 1179 ILE A O 9
ATOM 14876 N N . SER A 1 24 ? 0.628 6.196 9.896 1.00 0.00 1180 SER A N 9
ATOM 14877 C CA . SER A 1 24 ? 0.386 7.596 9.483 1.00 0.00 1180 SER A CA 9
ATOM 14878 C C . SER A 1 24 ? 0.937 7.887 8.070 1.00 0.00 1180 SER A C 9
ATOM 14879 O O . SER A 1 24 ? 1.114 9.055 7.708 1.00 0.00 1180 SER A O 9
ATOM 14887 N N . ASP A 1 25 ? 1.092 6.848 7.256 1.00 0.00 1181 ASP A N 9
ATOM 14888 C CA . ASP A 1 25 ? 2.293 6.550 6.461 1.00 0.00 1181 ASP A CA 9
ATOM 14889 C C . ASP A 1 25 ? 3.037 7.770 5.867 1.00 0.00 1181 ASP A C 9
ATOM 14890 O O . ASP A 1 25 ? 2.568 8.453 4.964 1.00 0.00 1181 ASP A O 9
ATOM 14899 N N . PRO A 1 26 ? 4.192 8.101 6.550 1.00 0.00 1182 PRO A N 9
ATOM 14900 C CA . PRO A 1 26 ? 5.428 8.739 6.025 1.00 0.00 1182 PRO A CA 9
ATOM 14901 C C . PRO A 1 26 ? 5.705 8.633 4.504 1.00 0.00 1182 PRO A C 9
ATOM 14902 O O . PRO A 1 26 ? 4.855 8.258 3.701 1.00 0.00 1182 PRO A O 9
ATOM 14913 N N . MET A 1 27 ? 6.915 9.089 4.134 1.00 0.00 1183 MET A N 9
ATOM 14914 C CA . MET A 1 27 ? 7.397 9.123 2.739 1.00 0.00 1183 MET A CA 9
ATOM 14915 C C . MET A 1 27 ? 7.085 7.800 2.004 1.00 0.00 1183 MET A C 9
ATOM 14916 O O . MET A 1 27 ? 7.261 6.691 2.530 1.00 0.00 1183 MET A O 9
ATOM 14930 N N . GLU A 1 28 ? 6.662 7.984 0.759 1.00 0.00 1184 GLU A N 9
ATOM 14931 C CA . GLU A 1 28 ? 5.771 7.082 0.017 1.00 0.00 1184 GLU A CA 9
ATOM 14932 C C . GLU A 1 28 ? 6.396 5.733 -0.377 1.00 0.00 1184 GLU A C 9
ATOM 14933 O O . GLU A 1 28 ? 5.736 4.926 -1.007 1.00 0.00 1184 GLU A O 9
ATOM 14945 N N . GLU A 1 29 ? 7.658 5.507 0.010 1.00 0.00 1185 GLU A N 9
ATOM 14946 C CA . GLU A 1 29 ? 8.443 4.309 -0.346 1.00 0.00 1185 GLU A CA 9
ATOM 14947 C C . GLU A 1 29 ? 7.700 2.982 -0.039 1.00 0.00 1185 GLU A C 9
ATOM 14948 O O . GLU A 1 29 ? 7.780 2.021 -0.818 1.00 0.00 1185 GLU A O 9
ATOM 14960 N N . ASP A 1 30 ? 6.967 2.952 1.089 1.00 0.00 1186 ASP A N 9
ATOM 14961 C CA . ASP A 1 30 ? 6.233 1.748 1.546 1.00 0.00 1186 ASP A CA 9
ATOM 14962 C C . ASP A 1 30 ? 4.903 1.570 0.795 1.00 0.00 1186 ASP A C 9
ATOM 14963 O O . ASP A 1 30 ? 4.403 0.445 0.660 1.00 0.00 1186 ASP A O 9
ATOM 14972 N N . ILE A 1 31 ? 4.347 2.687 0.292 1.00 0.00 1187 ILE A N 9
ATOM 14973 C CA . ILE A 1 31 ? 3.229 2.678 -0.685 1.00 0.00 1187 ILE A CA 9
ATOM 14974 C C . ILE A 1 31 ? 3.744 2.078 -2.022 1.00 0.00 1187 ILE A C 9
ATOM 14975 O O . ILE A 1 31 ? 3.069 1.272 -2.675 1.00 0.00 1187 ILE A O 9
ATOM 14991 N N . LEU A 1 32 ? 4.982 2.473 -2.385 1.00 0.00 1188 LEU A N 9
ATOM 14992 C CA . LEU A 1 32 ? 5.669 2.015 -3.607 1.00 0.00 1188 LEU A CA 9
ATOM 14993 C C . LEU A 1 32 ? 5.974 0.517 -3.558 1.00 0.00 1188 LEU A C 9
ATOM 14994 O O . LEU A 1 32 ? 6.063 -0.106 -4.606 1.00 0.00 1188 LEU A O 9
ATOM 15010 N N . GLN A 1 33 ? 6.161 -0.046 -2.349 1.00 0.00 1189 GLN A N 9
ATOM 15011 C CA . GLN A 1 33 ? 6.335 -1.509 -2.185 1.00 0.00 1189 GLN A CA 9
ATOM 15012 C C . GLN A 1 33 ? 5.085 -2.268 -2.695 1.00 0.00 1189 GLN A C 9
ATOM 15013 O O . GLN A 1 33 ? 5.191 -3.363 -3.271 1.00 0.00 1189 GLN A O 9
ATOM 15027 N N . VAL A 1 34 ? 3.899 -1.665 -2.474 1.00 0.00 1190 VAL A N 9
ATOM 15028 C CA . VAL A 1 34 ? 2.619 -2.246 -2.927 1.00 0.00 1190 VAL A CA 9
ATOM 15029 C C . VAL A 1 34 ? 2.446 -1.996 -4.435 1.00 0.00 1190 VAL A C 9
ATOM 15030 O O . VAL A 1 34 ? 1.837 -2.808 -5.132 1.00 0.00 1190 VAL A O 9
ATOM 15043 N N . VAL A 1 35 ? 2.980 -0.845 -4.917 1.00 0.00 1191 VAL A N 9
ATOM 15044 C CA . VAL A 1 35 ? 3.089 -0.554 -6.369 1.00 0.00 1191 VAL A CA 9
ATOM 15045 C C . VAL A 1 35 ? 3.926 -1.651 -7.065 1.00 0.00 1191 VAL A C 9
ATOM 15046 O O . VAL A 1 35 ? 3.572 -2.101 -8.164 1.00 0.00 1191 VAL A O 9
ATOM 15059 N N . LYS A 1 36 ? 5.015 -2.096 -6.390 1.00 0.00 1192 LYS A N 9
ATOM 15060 C CA . LYS A 1 36 ? 5.858 -3.203 -6.872 1.00 0.00 1192 LYS A CA 9
ATOM 15061 C C . LYS A 1 36 ? 5.000 -4.463 -6.978 1.00 0.00 1192 LYS A C 9
ATOM 15062 O O . LYS A 1 36 ? 4.918 -5.048 -8.031 1.00 0.00 1192 LYS A O 9
ATOM 15081 N N . TYR A 1 37 ? 4.299 -4.799 -5.878 1.00 0.00 1193 TYR A N 9
ATOM 15082 C CA . TYR A 1 37 ? 3.393 -5.978 -5.797 1.00 0.00 1193 TYR A CA 9
ATOM 15083 C C . TYR A 1 37 ? 2.364 -5.998 -6.961 1.00 0.00 1193 TYR A C 9
ATOM 15084 O O . TYR A 1 37 ? 2.110 -7.051 -7.565 1.00 0.00 1193 TYR A O 9
ATOM 15102 N N . CYS A 1 38 ? 1.845 -4.804 -7.302 1.00 0.00 1194 CYS A N 9
ATOM 15103 C CA . CYS A 1 38 ? 0.904 -4.618 -8.418 1.00 0.00 1194 CYS A CA 9
ATOM 15104 C C . CYS A 1 38 ? 1.571 -4.951 -9.760 1.00 0.00 1194 CYS A C 9
ATOM 15105 O O . CYS A 1 38 ? 1.039 -5.746 -10.553 1.00 0.00 1194 CYS A O 9
ATOM 15113 N N . THR A 1 39 ? 2.776 -4.387 -9.952 1.00 0.00 1195 THR A N 9
ATOM 15114 C CA . THR A 1 39 ? 3.530 -4.516 -11.201 1.00 0.00 1195 THR A CA 9
ATOM 15115 C C . THR A 1 39 ? 3.952 -5.981 -11.413 1.00 0.00 1195 THR A C 9
ATOM 15116 O O . THR A 1 39 ? 3.753 -6.518 -12.485 1.00 0.00 1195 THR A O 9
ATOM 15127 N N . ASP A 1 40 ? 4.470 -6.617 -10.344 1.00 0.00 1196 ASP A N 9
ATOM 15128 C CA . ASP A 1 40 ? 4.943 -8.015 -10.349 1.00 0.00 1196 ASP A CA 9
ATOM 15129 C C . ASP A 1 40 ? 3.815 -8.979 -10.728 1.00 0.00 1196 ASP A C 9
ATOM 15130 O O . ASP A 1 40 ? 3.982 -9.791 -11.634 1.00 0.00 1196 ASP A O 9
ATOM 15139 N N . LEU A 1 41 ? 2.653 -8.873 -10.044 1.00 0.00 1197 LEU A N 9
ATOM 15140 C CA . LEU A 1 41 ? 1.500 -9.762 -10.329 1.00 0.00 1197 LEU A CA 9
ATOM 15141 C C . LEU A 1 41 ? 0.909 -9.479 -11.722 1.00 0.00 1197 LEU A C 9
ATOM 15142 O O . LEU A 1 41 ? 0.224 -10.333 -12.284 1.00 0.00 1197 LEU A O 9
ATOM 15158 N N . ILE A 1 42 ? 1.157 -8.272 -12.261 1.00 0.00 1198 ILE A N 9
ATOM 15159 C CA . ILE A 1 42 ? 0.877 -7.962 -13.680 1.00 0.00 1198 ILE A CA 9
ATOM 15160 C C . ILE A 1 42 ? 1.815 -8.766 -14.615 1.00 0.00 1198 ILE A C 9
ATOM 15161 O O . ILE A 1 42 ? 1.341 -9.378 -15.578 1.00 0.00 1198 ILE A O 9
ATOM 15177 N N . GLU A 1 43 ? 3.129 -8.784 -14.302 1.00 0.00 1199 GLU A N 9
ATOM 15178 C CA . GLU A 1 43 ? 4.152 -9.470 -15.137 1.00 0.00 1199 GLU A CA 9
ATOM 15179 C C . GLU A 1 43 ? 3.904 -10.989 -15.147 1.00 0.00 1199 GLU A C 9
ATOM 15180 O O . GLU A 1 43 ? 4.018 -11.653 -16.178 1.00 0.00 1199 GLU A O 9
ATOM 15192 N N . GLU A 1 44 ? 3.537 -11.502 -13.967 1.00 0.00 1200 GLU A N 9
ATOM 15193 C CA . GLU A 1 44 ? 3.387 -12.939 -13.700 1.00 0.00 1200 GLU A CA 9
ATOM 15194 C C . GLU A 1 44 ? 1.950 -13.423 -13.962 1.00 0.00 1200 GLU A C 9
ATOM 15195 O O . GLU A 1 44 ? 1.709 -14.637 -13.991 1.00 0.00 1200 GLU A O 9
ATOM 15207 N N . LYS A 1 45 ? 1.012 -12.461 -14.161 1.00 0.00 1201 LYS A N 9
ATOM 15208 C CA . LYS A 1 45 ? -0.429 -12.734 -14.387 1.00 0.00 1201 LYS A CA 9
ATOM 15209 C C . LYS A 1 45 ? -1.055 -13.471 -13.179 1.00 0.00 1201 LYS A C 9
ATOM 15210 O O . LYS A 1 45 ? -1.903 -14.361 -13.324 1.00 0.00 1201 LYS A O 9
ATOM 15229 N N . ASP A 1 46 ? -0.624 -13.042 -11.978 1.00 0.00 1202 ASP A N 9
ATOM 15230 C CA . ASP A 1 46 ? -1.159 -13.498 -10.678 1.00 0.00 1202 ASP A CA 9
ATOM 15231 C C . ASP A 1 46 ? -2.109 -12.402 -10.130 1.00 0.00 1202 ASP A C 9
ATOM 15232 O O . ASP A 1 46 ? -2.284 -12.220 -8.920 1.00 0.00 1202 ASP A O 9
ATOM 15241 N N . LEU A 1 47 ? -2.798 -11.728 -11.069 1.00 0.00 1203 LEU A N 9
ATOM 15242 C CA . LEU A 1 47 ? -3.564 -10.489 -10.817 1.00 0.00 1203 LEU A CA 9
ATOM 15243 C C . LEU A 1 47 ? -4.876 -10.778 -10.066 1.00 0.00 1203 LEU A C 9
ATOM 15244 O O . LEU A 1 47 ? -5.547 -9.856 -9.613 1.00 0.00 1203 LEU A O 9
ATOM 15260 N N . GLU A 1 48 ? -5.226 -12.067 -9.945 1.00 0.00 1204 GLU A N 9
ATOM 15261 C CA . GLU A 1 48 ? -6.416 -12.517 -9.207 1.00 0.00 1204 GLU A CA 9
ATOM 15262 C C . GLU A 1 48 ? -6.395 -12.003 -7.743 1.00 0.00 1204 GLU A C 9
ATOM 15263 O O . GLU A 1 48 ? -7.392 -11.460 -7.246 1.00 0.00 1204 GLU A O 9
ATOM 15275 N N . LYS A 1 49 ? -5.227 -12.124 -7.086 1.00 0.00 1205 LYS A N 9
ATOM 15276 C CA . LYS A 1 49 ? -5.030 -11.691 -5.702 1.00 0.00 1205 LYS A CA 9
ATOM 15277 C C . LYS A 1 49 ? -4.759 -10.193 -5.613 1.00 0.00 1205 LYS A C 9
ATOM 15278 O O . LYS A 1 49 ? -5.078 -9.566 -4.596 1.00 0.00 1205 LYS A O 9
ATOM 15297 N N . LEU A 1 50 ? -4.177 -9.630 -6.678 1.00 0.00 1206 LEU A N 9
ATOM 15298 C CA . LEU A 1 50 ? -3.859 -8.203 -6.731 1.00 0.00 1206 LEU A CA 9
ATOM 15299 C C . LEU A 1 50 ? -5.160 -7.384 -6.781 1.00 0.00 1206 LEU A C 9
ATOM 15300 O O . LEU A 1 50 ? -5.298 -6.426 -6.043 1.00 0.00 1206 LEU A O 9
ATOM 15316 N N . ASP A 1 51 ? -6.109 -7.829 -7.620 1.00 0.00 1207 ASP A N 9
ATOM 15317 C CA . ASP A 1 51 ? -7.459 -7.224 -7.770 1.00 0.00 1207 ASP A CA 9
ATOM 15318 C C . ASP A 1 51 ? -8.167 -7.091 -6.400 1.00 0.00 1207 ASP A C 9
ATOM 15319 O O . ASP A 1 51 ? -8.752 -6.039 -6.079 1.00 0.00 1207 ASP A O 9
ATOM 15328 N N . LEU A 1 52 ? -8.068 -8.175 -5.602 1.00 0.00 1208 LEU A N 9
ATOM 15329 C CA . LEU A 1 52 ? -8.534 -8.227 -4.210 1.00 0.00 1208 LEU A CA 9
ATOM 15330 C C . LEU A 1 52 ? -7.861 -7.109 -3.389 1.00 0.00 1208 LEU A C 9
ATOM 15331 O O . LEU A 1 52 ? -8.535 -6.208 -2.893 1.00 0.00 1208 LEU A O 9
ATOM 15347 N N . VAL A 1 53 ? -6.515 -7.158 -3.318 1.00 0.00 1209 VAL A N 9
ATOM 15348 C CA . VAL A 1 53 ? -5.701 -6.205 -2.528 1.00 0.00 1209 VAL A CA 9
ATOM 15349 C C . VAL A 1 53 ? -5.970 -4.733 -2.934 1.00 0.00 1209 VAL A C 9
ATOM 15350 O O . VAL A 1 53 ? -5.972 -3.857 -2.083 1.00 0.00 1209 VAL A O 9
ATOM 15363 N N . ILE A 1 54 ? -6.281 -4.499 -4.222 1.00 0.00 1210 ILE A N 9
ATOM 15364 C CA . ILE A 1 54 ? -6.576 -3.150 -4.753 1.00 0.00 1210 ILE A CA 9
ATOM 15365 C C . ILE A 1 54 ? -7.896 -2.628 -4.200 1.00 0.00 1210 ILE A C 9
ATOM 15366 O O . ILE A 1 54 ? -7.950 -1.526 -3.677 1.00 0.00 1210 ILE A O 9
ATOM 15382 N N . LYS A 1 55 ? -8.947 -3.448 -4.311 1.00 0.00 1211 LYS A N 9
ATOM 15383 C CA . LYS A 1 55 ? -10.310 -3.082 -3.866 1.00 0.00 1211 LYS A CA 9
ATOM 15384 C C . LYS A 1 55 ? -10.375 -2.880 -2.338 1.00 0.00 1211 LYS A C 9
ATOM 15385 O O . LYS A 1 55 ? -11.078 -1.979 -1.837 1.00 0.00 1211 LYS A O 9
ATOM 15404 N N . TYR A 1 56 ? -9.598 -3.699 -1.618 1.00 0.00 1212 TYR A N 9
ATOM 15405 C CA . TYR A 1 56 ? -9.447 -3.595 -0.163 1.00 0.00 1212 TYR A CA 9
ATOM 15406 C C . TYR A 1 56 ? -8.715 -2.291 0.214 1.00 0.00 1212 TYR A C 9
ATOM 15407 O O . TYR A 1 56 ? -9.230 -1.523 1.017 1.00 0.00 1212 TYR A O 9
ATOM 15425 N N . MET A 1 57 ? -7.553 -2.015 -0.417 1.00 0.00 1213 MET A N 9
ATOM 15426 C CA . MET A 1 57 ? -6.780 -0.761 -0.176 1.00 0.00 1213 MET A CA 9
ATOM 15427 C C . MET A 1 57 ? -7.571 0.475 -0.622 1.00 0.00 1213 MET A C 9
ATOM 15428 O O . MET A 1 57 ? -7.413 1.549 -0.047 1.00 0.00 1213 MET A O 9
ATOM 15442 N N . LYS A 1 58 ? -8.421 0.293 -1.644 1.00 0.00 1214 LYS A N 9
ATOM 15443 C CA . LYS A 1 58 ? -9.296 1.343 -2.176 1.00 0.00 1214 LYS A CA 9
ATOM 15444 C C . LYS A 1 58 ? -10.230 1.799 -1.065 1.00 0.00 1214 LYS A C 9
ATOM 15445 O O . LYS A 1 58 ? -10.329 2.993 -0.767 1.00 0.00 1214 LYS A O 9
ATOM 15464 N N . ARG A 1 59 ? -10.881 0.803 -0.431 1.00 0.00 1215 ARG A N 9
ATOM 15465 C CA . ARG A 1 59 ? -11.873 1.033 0.610 1.00 0.00 1215 ARG A CA 9
ATOM 15466 C C . ARG A 1 59 ? -11.194 1.573 1.886 1.00 0.00 1215 ARG A C 9
ATOM 15467 O O . ARG A 1 59 ? -11.700 2.501 2.484 1.00 0.00 1215 ARG A O 9
ATOM 15488 N N . LEU A 1 60 ? -10.050 0.985 2.261 1.00 0.00 1216 LEU A N 9
ATOM 15489 C CA . LEU A 1 60 ? -9.312 1.324 3.502 1.00 0.00 1216 LEU A CA 9
ATOM 15490 C C . LEU A 1 60 ? -8.752 2.776 3.477 1.00 0.00 1216 LEU A C 9
ATOM 15491 O O . LEU A 1 60 ? -8.782 3.474 4.499 1.00 0.00 1216 LEU A O 9
ATOM 15507 N N . MET A 1 61 ? -8.260 3.223 2.299 1.00 0.00 1217 MET A N 9
ATOM 15508 C CA . MET A 1 61 ? -7.790 4.621 2.096 1.00 0.00 1217 MET A CA 9
ATOM 15509 C C . MET A 1 61 ? -8.993 5.583 2.058 1.00 0.00 1217 MET A C 9
ATOM 15510 O O . MET A 1 61 ? -8.967 6.639 2.685 1.00 0.00 1217 MET A O 9
ATOM 15524 N N . GLN A 1 62 ? -10.057 5.173 1.344 1.00 0.00 1218 GLN A N 9
ATOM 15525 C CA . GLN A 1 62 ? -11.347 5.912 1.287 1.00 0.00 1218 GLN A CA 9
ATOM 15526 C C . GLN A 1 62 ? -12.020 5.993 2.689 1.00 0.00 1218 GLN A C 9
ATOM 15527 O O . GLN A 1 62 ? -12.791 6.919 2.976 1.00 0.00 1218 GLN A O 9
ATOM 15541 N N . GLN A 1 63 ? -11.700 5.011 3.549 1.00 0.00 1219 GLN A N 9
ATOM 15542 C CA . GLN A 1 63 ? -12.189 4.913 4.933 1.00 0.00 1219 GLN A CA 9
ATOM 15543 C C . GLN A 1 63 ? -11.422 5.893 5.838 1.00 0.00 1219 GLN A C 9
ATOM 15544 O O . GLN A 1 63 ? -12.013 6.532 6.725 1.00 0.00 1219 GLN A O 9
ATOM 15558 N N . SER A 1 64 ? -10.098 5.992 5.599 1.00 0.00 1220 SER A N 9
ATOM 15559 C CA . SER A 1 64 ? -9.232 6.964 6.279 1.00 0.00 1220 SER A CA 9
ATOM 15560 C C . SER A 1 64 ? -9.667 8.392 5.891 1.00 0.00 1220 SER A C 9
ATOM 15561 O O . SER A 1 64 ? -9.764 8.715 4.704 1.00 0.00 1220 SER A O 9
ATOM 15569 N N . VAL A 1 65 ? -9.978 9.217 6.902 1.00 0.00 1221 VAL A N 9
ATOM 15570 C CA . VAL A 1 65 ? -10.536 10.569 6.700 1.00 0.00 1221 VAL A CA 9
ATOM 15571 C C . VAL A 1 65 ? -9.425 11.633 6.741 1.00 0.00 1221 VAL A C 9
ATOM 15572 O O . VAL A 1 65 ? -9.372 12.530 5.887 1.00 0.00 1221 VAL A O 9
ATOM 15585 N N . GLU A 1 66 ? -8.545 11.529 7.756 1.00 0.00 1222 GLU A N 9
ATOM 15586 C CA . GLU A 1 66 ? -7.488 12.527 8.034 1.00 0.00 1222 GLU A CA 9
ATOM 15587 C C . GLU A 1 66 ? -6.113 11.836 8.102 1.00 0.00 1222 GLU A C 9
ATOM 15588 O O . GLU A 1 66 ? -5.619 11.507 9.188 1.00 0.00 1222 GLU A O 9
ATOM 15600 N N . SER A 1 67 ? -5.531 11.582 6.924 1.00 0.00 1223 SER A N 9
ATOM 15601 C CA . SER A 1 67 ? -4.221 10.917 6.778 1.00 0.00 1223 SER A CA 9
ATOM 15602 C C . SER A 1 67 ? -3.592 11.293 5.421 1.00 0.00 1223 SER A C 9
ATOM 15603 O O . SER A 1 67 ? -4.118 12.146 4.690 1.00 0.00 1223 SER A O 9
ATOM 15611 N N . VAL A 1 68 ? -2.473 10.618 5.082 1.00 0.00 1224 VAL A N 9
ATOM 15612 C CA . VAL A 1 68 ? -1.802 10.727 3.762 1.00 0.00 1224 VAL A CA 9
ATOM 15613 C C . VAL A 1 68 ? -2.576 9.998 2.638 1.00 0.00 1224 VAL A C 9
ATOM 15614 O O . VAL A 1 68 ? -2.126 10.003 1.484 1.00 0.00 1224 VAL A O 9
ATOM 15627 N N . TRP A 1 69 ? -3.733 9.394 2.998 1.00 0.00 1225 TRP A N 9
ATOM 15628 C CA . TRP A 1 69 ? -4.544 8.526 2.122 1.00 0.00 1225 TRP A CA 9
ATOM 15629 C C . TRP A 1 69 ? -4.862 9.167 0.764 1.00 0.00 1225 TRP A C 9
ATOM 15630 O O . TRP A 1 69 ? -5.049 8.462 -0.201 1.00 0.00 1225 TRP A O 9
ATOM 15651 N N . ASN A 1 70 ? -4.977 10.505 0.729 1.00 0.00 1226 ASN A N 9
ATOM 15652 C CA . ASN A 1 70 ? -5.351 11.242 -0.496 1.00 0.00 1226 ASN A CA 9
ATOM 15653 C C . ASN A 1 70 ? -4.260 11.088 -1.565 1.00 0.00 1226 ASN A C 9
ATOM 15654 O O . ASN A 1 70 ? -4.556 10.853 -2.743 1.00 0.00 1226 ASN A O 9
ATOM 15665 N N . MET A 1 71 ? -2.998 11.203 -1.125 1.00 0.00 1227 MET A N 9
ATOM 15666 C CA . MET A 1 71 ? -1.828 10.981 -1.986 1.00 0.00 1227 MET A CA 9
ATOM 15667 C C . MET A 1 71 ? -1.655 9.489 -2.288 1.00 0.00 1227 MET A C 9
ATOM 15668 O O . MET A 1 71 ? -1.479 9.107 -3.442 1.00 0.00 1227 MET A O 9
ATOM 15682 N N . ALA A 1 72 ? -1.749 8.657 -1.234 1.00 0.00 1228 ALA A N 9
ATOM 15683 C CA . ALA A 1 72 ? -1.488 7.204 -1.322 1.00 0.00 1228 ALA A CA 9
ATOM 15684 C C . ALA A 1 72 ? -2.488 6.488 -2.238 1.00 0.00 1228 ALA A C 9
ATOM 15685 O O . ALA A 1 72 ? -2.101 5.623 -2.995 1.00 0.00 1228 ALA A O 9
ATOM 15692 N N . PHE A 1 73 ? -3.766 6.878 -2.146 1.00 0.00 1229 PHE A N 9
ATOM 15693 C CA . PHE A 1 73 ? -4.867 6.285 -2.937 1.00 0.00 1229 PHE A CA 9
ATOM 15694 C C . PHE A 1 73 ? -4.737 6.675 -4.403 1.00 0.00 1229 PHE A C 9
ATOM 15695 O O . PHE A 1 73 ? -4.779 5.816 -5.291 1.00 0.00 1229 PHE A O 9
ATOM 15712 N N . ASP A 1 74 ? -4.569 7.986 -4.630 1.00 0.00 1230 ASP A N 9
ATOM 15713 C CA . ASP A 1 74 ? -4.436 8.562 -5.974 1.00 0.00 1230 ASP A CA 9
ATOM 15714 C C . ASP A 1 74 ? -3.245 7.930 -6.714 1.00 0.00 1230 ASP A C 9
ATOM 15715 O O . ASP A 1 74 ? -3.359 7.546 -7.879 1.00 0.00 1230 ASP A O 9
ATOM 15724 N N . PHE A 1 75 ? -2.138 7.772 -5.972 1.00 0.00 1231 PHE A N 9
ATOM 15725 C CA . PHE A 1 75 ? -0.868 7.266 -6.501 1.00 0.00 1231 PHE A CA 9
ATOM 15726 C C . PHE A 1 75 ? -0.937 5.752 -6.748 1.00 0.00 1231 PHE A C 9
ATOM 15727 O O . PHE A 1 75 ? -0.599 5.291 -7.841 1.00 0.00 1231 PHE A O 9
ATOM 15744 N N . ILE A 1 76 ? -1.384 4.997 -5.718 1.00 0.00 1232 ILE A N 9
ATOM 15745 C CA . ILE A 1 76 ? -1.415 3.517 -5.756 1.00 0.00 1232 ILE A CA 9
ATOM 15746 C C . ILE A 1 76 ? -2.284 3.057 -6.941 1.00 0.00 1232 ILE A C 9
ATOM 15747 O O . ILE A 1 76 ? -1.845 2.250 -7.767 1.00 0.00 1232 ILE A O 9
ATOM 15763 N N . LEU A 1 77 ? -3.455 3.716 -7.072 1.00 0.00 1233 LEU A N 9
ATOM 15764 C CA . LEU A 1 77 ? -4.455 3.391 -8.082 1.00 0.00 1233 LEU A CA 9
ATOM 15765 C C . LEU A 1 77 ? -3.893 3.749 -9.465 1.00 0.00 1233 LEU A C 9
ATOM 15766 O O . LEU A 1 77 ? -3.876 2.901 -10.348 1.00 0.00 1233 LEU A O 9
ATOM 15782 N N . ASP A 1 78 ? -3.362 4.994 -9.597 1.00 0.00 1234 ASP A N 9
ATOM 15783 C CA . ASP A 1 78 ? -2.758 5.503 -10.859 1.00 0.00 1234 ASP A CA 9
ATOM 15784 C C . ASP A 1 78 ? -1.701 4.538 -11.417 1.00 0.00 1234 ASP A C 9
ATOM 15785 O O . ASP A 1 78 ? -1.691 4.227 -12.606 1.00 0.00 1234 ASP A O 9
ATOM 15794 N N . ASN A 1 79 ? -0.829 4.076 -10.521 1.00 0.00 1235 ASN A N 9
ATOM 15795 C CA . ASN A 1 79 ? 0.291 3.183 -10.855 1.00 0.00 1235 ASN A CA 9
ATOM 15796 C C . ASN A 1 79 ? -0.216 1.818 -11.335 1.00 0.00 1235 ASN A C 9
ATOM 15797 O O . ASN A 1 79 ? 0.327 1.244 -12.291 1.00 0.00 1235 ASN A O 9
ATOM 15808 N N . VAL A 1 80 ? -1.285 1.324 -10.701 1.00 0.00 1236 VAL A N 9
ATOM 15809 C CA . VAL A 1 80 ? -1.964 0.106 -11.164 1.00 0.00 1236 VAL A CA 9
ATOM 15810 C C . VAL A 1 80 ? -2.527 0.308 -12.591 1.00 0.00 1236 VAL A C 9
ATOM 15811 O O . VAL A 1 80 ? -2.358 -0.558 -13.442 1.00 0.00 1236 VAL A O 9
ATOM 15824 N N . GLN A 1 81 ? -3.095 1.505 -12.853 1.00 0.00 1237 GLN A N 9
ATOM 15825 C CA . GLN A 1 81 ? -3.754 1.830 -14.138 1.00 0.00 1237 GLN A CA 9
ATOM 15826 C C . GLN A 1 81 ? -2.743 1.871 -15.289 1.00 0.00 1237 GLN A C 9
ATOM 15827 O O . GLN A 1 81 ? -2.985 1.304 -16.355 1.00 0.00 1237 GLN A O 9
ATOM 15841 N N . VAL A 1 82 ? -1.606 2.534 -15.040 1.00 0.00 1238 VAL A N 9
ATOM 15842 C CA . VAL A 1 82 ? -0.566 2.762 -16.053 1.00 0.00 1238 VAL A CA 9
ATOM 15843 C C . VAL A 1 82 ? 0.181 1.459 -16.396 1.00 0.00 1238 VAL A C 9
ATOM 15844 O O . VAL A 1 82 ? 0.533 1.237 -17.557 1.00 0.00 1238 VAL A O 9
ATOM 15857 N N . VAL A 1 83 ? 0.415 0.593 -15.381 1.00 0.00 1239 VAL A N 9
ATOM 15858 C CA . VAL A 1 83 ? 1.088 -0.700 -15.605 1.00 0.00 1239 VAL A CA 9
ATOM 15859 C C . VAL A 1 83 ? 0.088 -1.726 -16.222 1.00 0.00 1239 VAL A C 9
ATOM 15860 O O . VAL A 1 83 ? 0.490 -2.659 -16.936 1.00 0.00 1239 VAL A O 9
ATOM 15873 N N . LEU A 1 84 ? -1.229 -1.517 -15.982 1.00 0.00 1240 LEU A N 9
ATOM 15874 C CA . LEU A 1 84 ? -2.303 -2.262 -16.690 1.00 0.00 1240 LEU A CA 9
ATOM 15875 C C . LEU A 1 84 ? -2.441 -1.773 -18.144 1.00 0.00 1240 LEU A C 9
ATOM 15876 O O . LEU A 1 84 ? -2.871 -2.526 -19.005 1.00 0.00 1240 LEU A O 9
ATOM 15892 N N . GLN A 1 85 ? -2.095 -0.496 -18.390 1.00 0.00 1241 GLN A N 9
ATOM 15893 C CA . GLN A 1 85 ? -2.025 0.085 -19.752 1.00 0.00 1241 GLN A CA 9
ATOM 15894 C C . GLN A 1 85 ? -0.760 -0.393 -20.476 1.00 0.00 1241 GLN A C 9
ATOM 15895 O O . GLN A 1 85 ? -0.730 -0.458 -21.708 1.00 0.00 1241 GLN A O 9
ATOM 15909 N N . GLN A 1 86 ? 0.276 -0.715 -19.680 1.00 0.00 1242 GLN A N 9
ATOM 15910 C CA . GLN A 1 86 ? 1.522 -1.306 -20.161 1.00 0.00 1242 GLN A CA 9
ATOM 15911 C C . GLN A 1 86 ? 1.269 -2.743 -20.666 1.00 0.00 1242 GLN A C 9
ATOM 15912 O O . GLN A 1 86 ? 1.713 -3.098 -21.765 1.00 0.00 1242 GLN A O 9
ATOM 15926 N N . THR A 1 87 ? 0.542 -3.559 -19.862 1.00 0.00 1243 THR A N 9
ATOM 15927 C CA . THR A 1 87 ? 0.296 -4.981 -20.194 1.00 0.00 1243 THR A CA 9
ATOM 15928 C C . THR A 1 87 ? -0.933 -5.168 -21.128 1.00 0.00 1243 THR A C 9
ATOM 15929 O O . THR A 1 87 ? -0.788 -5.699 -22.238 1.00 0.00 1243 THR A O 9
ATOM 15940 N N . TYR A 1 88 ? -2.133 -4.717 -20.704 1.00 0.00 1244 TYR A N 9
ATOM 15941 C CA . TYR A 1 88 ? -3.400 -4.998 -21.435 1.00 0.00 1244 TYR A CA 9
ATOM 15942 C C . TYR A 1 88 ? -3.779 -3.836 -22.362 1.00 0.00 1244 TYR A C 9
ATOM 15943 O O . TYR A 1 88 ? -4.060 -4.028 -23.547 1.00 0.00 1244 TYR A O 9
ATOM 15961 N N . GLY A 1 89 ? -3.769 -2.626 -21.795 1.00 0.00 1245 GLY A N 9
ATOM 15962 C CA . GLY A 1 89 ? -4.303 -1.433 -22.448 1.00 0.00 1245 GLY A CA 9
ATOM 15963 C C . GLY A 1 89 ? -5.663 -1.031 -21.888 1.00 0.00 1245 GLY A C 9
ATOM 15964 O O . GLY A 1 89 ? -6.348 -0.174 -22.462 1.00 0.00 1245 GLY A O 9
ATOM 15968 N N . SER A 1 90 ? -6.049 -1.643 -20.756 1.00 0.00 1246 SER A N 9
ATOM 15969 C CA . SER A 1 90 ? -7.330 -1.388 -20.090 1.00 0.00 1246 SER A CA 9
ATOM 15970 C C . SER A 1 90 ? -7.094 -0.999 -18.618 1.00 0.00 1246 SER A C 9
ATOM 15971 O O . SER A 1 90 ? -6.422 -1.727 -17.876 1.00 0.00 1246 SER A O 9
ATOM 15979 N N . THR A 1 91 ? -7.631 0.166 -18.224 1.00 0.00 1247 THR A N 9
ATOM 15980 C CA . THR A 1 91 ? -7.585 0.664 -16.844 1.00 0.00 1247 THR A CA 9
ATOM 15981 C C . THR A 1 91 ? -8.694 -0.003 -15.990 1.00 0.00 1247 THR A C 9
ATOM 15982 O O . THR A 1 91 ? -9.823 -0.194 -16.463 1.00 0.00 1247 THR A O 9
ATOM 15993 N N . LEU A 1 92 ? -8.351 -0.349 -14.735 1.00 0.00 1248 LEU A N 9
ATOM 15994 C CA . LEU A 1 92 ? -9.245 -1.041 -13.785 1.00 0.00 1248 LEU A CA 9
ATOM 15995 C C . LEU A 1 92 ? -10.287 -0.069 -13.176 1.00 0.00 1248 LEU A C 9
ATOM 15996 O O . LEU A 1 92 ? -10.060 1.139 -13.103 1.00 0.00 1248 LEU A O 9
ATOM 16012 N N . LYS A 1 93 ? -11.441 -0.609 -12.747 1.00 0.00 1249 LYS A N 9
ATOM 16013 C CA . LYS A 1 93 ? -12.497 0.168 -12.069 1.00 0.00 1249 LYS A CA 9
ATOM 16014 C C . LYS A 1 93 ? -12.782 -0.430 -10.682 1.00 0.00 1249 LYS A C 9
ATOM 16015 O O . LYS A 1 93 ? -12.729 -1.654 -10.498 1.00 0.00 1249 LYS A O 9
ATOM 16034 N N . VAL A 1 94 ? -13.090 0.458 -9.721 1.00 0.00 1250 VAL A N 9
ATOM 16035 C CA . VAL A 1 94 ? -13.211 0.146 -8.291 1.00 0.00 1250 VAL A CA 9
ATOM 16036 C C . VAL A 1 94 ? -14.261 1.082 -7.659 1.00 0.00 1250 VAL A C 9
ATOM 16037 O O . VAL A 1 94 ? -13.983 2.243 -7.326 1.00 0.00 1250 VAL A O 9
ATOM 16050 N N . THR A 1 95 ? -15.489 0.565 -7.579 1.00 0.00 1251 THR A N 9
ATOM 16051 C CA . THR A 1 95 ? -16.631 1.243 -6.935 1.00 0.00 1251 THR A CA 9
ATOM 16052 C C . THR A 1 95 ? -16.352 1.475 -5.423 1.00 0.00 1251 THR A C 9
ATOM 16053 O O . THR A 1 95 ? -16.298 2.649 -4.990 1.00 0.00 1251 THR A O 9
ATOM 16065 N N . GLN B 2 1 ? 1.771 14.808 17.497 1.00 0.00 524 GLN B N 9
ATOM 16066 C CA . GLN B 2 1 ? 2.068 14.085 16.238 1.00 0.00 524 GLN B CA 9
ATOM 16067 C C . GLN B 2 1 ? 1.070 12.932 16.032 1.00 0.00 524 GLN B C 9
ATOM 16068 O O . GLN B 2 1 ? 0.240 12.662 16.905 1.00 0.00 524 GLN B O 9
ATOM 16082 N N . SER B 2 2 ? 1.164 12.256 14.870 1.00 0.00 525 SER B N 9
ATOM 16083 C CA . SER B 2 2 ? 0.322 11.087 14.530 1.00 0.00 525 SER B CA 9
ATOM 16084 C C . SER B 2 2 ? 1.127 9.775 14.675 1.00 0.00 525 SER B C 9
ATOM 16085 O O . SER B 2 2 ? 2.329 9.738 14.379 1.00 0.00 525 SER B O 9
ATOM 16093 N N . THR B 2 3 ? 0.446 8.707 15.119 1.00 0.00 526 THR B N 9
ATOM 16094 C CA . THR B 2 3 ? 1.063 7.393 15.384 1.00 0.00 526 THR B CA 9
ATOM 16095 C C . THR B 2 3 ? 1.386 6.646 14.070 1.00 0.00 526 THR B C 9
ATOM 16096 O O . THR B 2 3 ? 0.522 6.516 13.196 1.00 0.00 526 THR B O 9
ATOM 16107 N N . GLY B 2 4 ? 2.642 6.173 13.940 1.00 0.00 527 GLY B N 9
ATOM 16108 C CA . GLY B 2 4 ? 3.056 5.338 12.812 1.00 0.00 527 GLY B CA 9
ATOM 16109 C C . GLY B 2 4 ? 4.035 6.041 11.879 1.00 0.00 527 GLY B C 9
ATOM 16110 O O . GLY B 2 4 ? 3.697 6.321 10.730 1.00 0.00 527 GLY B O 9
ATOM 16114 N N . THR B 2 5 ? 5.249 6.341 12.386 1.00 0.00 528 THR B N 9
ATOM 16115 C CA . THR B 2 5 ? 6.358 6.881 11.590 1.00 0.00 528 THR B CA 9
ATOM 16116 C C . THR B 2 5 ? 7.368 5.765 11.281 1.00 0.00 528 THR B C 9
ATOM 16117 O O . THR B 2 5 ? 7.522 4.812 12.057 1.00 0.00 528 THR B O 9
ATOM 16128 N N . GLU B 2 6 ? 8.069 5.957 10.156 1.00 0.00 529 GLU B N 9
ATOM 16129 C CA . GLU B 2 6 ? 9.002 5.002 9.543 1.00 0.00 529 GLU B CA 9
ATOM 16130 C C . GLU B 2 6 ? 8.320 3.613 9.368 1.00 0.00 529 GLU B C 9
ATOM 16131 O O . GLU B 2 6 ? 8.432 2.753 10.250 1.00 0.00 529 GLU B O 9
ATOM 16143 N N . PRO B 2 7 ? 7.573 3.387 8.241 1.00 0.00 530 PRO B N 9
ATOM 16144 C CA . PRO B 2 7 ? 6.661 2.230 8.101 1.00 0.00 530 PRO B CA 9
ATOM 16145 C C . PRO B 2 7 ? 7.411 0.885 7.989 1.00 0.00 530 PRO B C 9
ATOM 16146 O O . PRO B 2 7 ? 8.566 0.827 7.562 1.00 0.00 530 PRO B O 9
ATOM 16157 N N . PHE B 2 8 ? 6.725 -0.192 8.375 1.00 0.00 531 PHE B N 9
ATOM 16158 C CA . PHE B 2 8 ? 7.336 -1.523 8.557 1.00 0.00 531 PHE B CA 9
ATOM 16159 C C . PHE B 2 8 ? 7.112 -2.464 7.355 1.00 0.00 531 PHE B C 9
ATOM 16160 O O . PHE B 2 8 ? 7.423 -3.652 7.450 1.00 0.00 531 PHE B O 9
ATOM 16177 N N . PHE B 2 9 ? 6.616 -1.933 6.215 1.00 0.00 532 PHE B N 9
ATOM 16178 C CA . PHE B 2 9 ? 6.317 -2.762 5.026 1.00 0.00 532 PHE B CA 9
ATOM 16179 C C . PHE B 2 9 ? 7.626 -3.355 4.472 1.00 0.00 532 PHE B C 9
ATOM 16180 O O . PHE B 2 9 ? 7.794 -4.575 4.460 1.00 0.00 532 PHE B O 9
ATOM 16197 N N . LYS B 2 10 ? 8.549 -2.455 4.038 1.00 0.00 533 LYS B N 9
ATOM 16198 C CA . LYS B 2 10 ? 9.842 -2.840 3.421 1.00 0.00 533 LYS B CA 9
ATOM 16199 C C . LYS B 2 10 ? 10.710 -3.657 4.401 1.00 0.00 533 LYS B C 9
ATOM 16200 O O . LYS B 2 10 ? 11.442 -4.564 3.984 1.00 0.00 533 LYS B O 9
ATOM 16219 N N . GLN B 2 11 ? 10.579 -3.323 5.703 1.00 0.00 534 GLN B N 9
ATOM 16220 C CA . GLN B 2 11 ? 11.329 -3.965 6.800 1.00 0.00 534 GLN B CA 9
ATOM 16221 C C . GLN B 2 11 ? 11.008 -5.464 6.860 1.00 0.00 534 GLN B C 9
ATOM 16222 O O . GLN B 2 11 ? 11.906 -6.299 6.955 1.00 0.00 534 GLN B O 9
ATOM 16236 N N . LYS B 2 12 ? 9.707 -5.788 6.769 1.00 0.00 535 LYS B N 9
ATOM 16237 C CA . LYS B 2 12 ? 9.236 -7.185 6.772 1.00 0.00 535 LYS B CA 9
ATOM 16238 C C . LYS B 2 12 ? 9.324 -7.793 5.360 1.00 0.00 535 LYS B C 9
ATOM 16239 O O . LYS B 2 12 ? 9.403 -8.998 5.222 1.00 0.00 535 LYS B O 9
ATOM 16258 N N . SER B 2 13 ? 9.312 -6.958 4.312 1.00 0.00 536 SER B N 9
ATOM 16259 C CA . SER B 2 13 ? 9.382 -7.443 2.913 1.00 0.00 536 SER B CA 9
ATOM 16260 C C . SER B 2 13 ? 10.816 -7.912 2.572 1.00 0.00 536 SER B C 9
ATOM 16261 O O . SER B 2 13 ? 11.014 -8.711 1.652 1.00 0.00 536 SER B O 9
ATOM 16269 N N . LEU B 2 14 ? 11.810 -7.411 3.337 1.00 0.00 537 LEU B N 9
ATOM 16270 C CA . LEU B 2 14 ? 13.232 -7.771 3.165 1.00 0.00 537 LEU B CA 9
ATOM 16271 C C . LEU B 2 14 ? 13.649 -8.818 4.229 1.00 0.00 537 LEU B C 9
ATOM 16272 O O . LEU B 2 14 ? 14.207 -9.868 3.880 1.00 0.00 537 LEU B O 9
ATOM 16288 N N . LEU B 2 15 ? 13.382 -8.523 5.523 1.00 0.00 538 LEU B N 9
ATOM 16289 C CA . LEU B 2 15 ? 13.788 -9.401 6.654 1.00 0.00 538 LEU B CA 9
ATOM 16290 C C . LEU B 2 15 ? 12.842 -10.619 6.821 1.00 0.00 538 LEU B C 9
ATOM 16291 O O . LEU B 2 15 ? 13.237 -11.641 7.397 1.00 0.00 538 LEU B O 9
ATOM 16307 N N . LEU B 2 16 ? 11.615 -10.487 6.285 1.00 0.00 539 LEU B N 9
ATOM 16308 C CA . LEU B 2 16 ? 10.557 -11.524 6.306 1.00 0.00 539 LEU B CA 9
ATOM 16309 C C . LEU B 2 16 ? 10.100 -11.833 7.755 1.00 0.00 539 LEU B C 9
ATOM 16310 O O . LEU B 2 16 ? 9.420 -10.971 8.356 1.00 0.00 539 LEU B O 9
ATOM 16327 N N . GLY A 1 1 ? 5.516 -13.348 -3.559 1.00 0.00 1157 GLY A N 10
ATOM 16328 C CA . GLY A 1 1 ? 4.125 -12.875 -3.363 1.00 0.00 1157 GLY A CA 10
ATOM 16329 C C . GLY A 1 1 ? 3.851 -12.390 -1.935 1.00 0.00 1157 GLY A C 10
ATOM 16330 O O . GLY A 1 1 ? 2.752 -12.611 -1.405 1.00 0.00 1157 GLY A O 10
ATOM 16334 N N . ASN A 1 2 ? 4.840 -11.698 -1.319 1.00 0.00 1158 ASN A N 10
ATOM 16335 C CA . ASN A 1 2 ? 4.690 -11.115 0.037 1.00 0.00 1158 ASN A CA 10
ATOM 16336 C C . ASN A 1 2 ? 4.270 -9.628 -0.032 1.00 0.00 1158 ASN A C 10
ATOM 16337 O O . ASN A 1 2 ? 4.571 -8.921 -1.000 1.00 0.00 1158 ASN A O 10
ATOM 16348 N N . LEU A 1 3 ? 3.550 -9.192 1.008 1.00 0.00 1159 LEU A N 10
ATOM 16349 C CA . LEU A 1 3 ? 3.178 -7.796 1.257 1.00 0.00 1159 LEU A CA 10
ATOM 16350 C C . LEU A 1 3 ? 3.472 -7.491 2.730 1.00 0.00 1159 LEU A C 10
ATOM 16351 O O . LEU A 1 3 ? 2.804 -8.036 3.617 1.00 0.00 1159 LEU A O 10
ATOM 16367 N N . ALA A 1 4 ? 4.509 -6.671 2.972 1.00 0.00 1160 ALA A N 10
ATOM 16368 C CA . ALA A 1 4 ? 4.898 -6.202 4.318 1.00 0.00 1160 ALA A CA 10
ATOM 16369 C C . ALA A 1 4 ? 5.281 -7.350 5.272 1.00 0.00 1160 ALA A C 10
ATOM 16370 O O . ALA A 1 4 ? 5.077 -7.263 6.488 1.00 0.00 1160 ALA A O 10
ATOM 16377 N N . GLY A 1 5 ? 5.841 -8.416 4.698 1.00 0.00 1161 GLY A N 10
ATOM 16378 C CA . GLY A 1 5 ? 6.268 -9.584 5.467 1.00 0.00 1161 GLY A CA 10
ATOM 16379 C C . GLY A 1 5 ? 5.230 -10.696 5.467 1.00 0.00 1161 GLY A C 10
ATOM 16380 O O . GLY A 1 5 ? 5.567 -11.862 5.708 1.00 0.00 1161 GLY A O 10
ATOM 16384 N N . ALA A 1 6 ? 3.965 -10.332 5.189 1.00 0.00 1162 ALA A N 10
ATOM 16385 C CA . ALA A 1 6 ? 2.872 -11.295 5.063 1.00 0.00 1162 ALA A CA 10
ATOM 16386 C C . ALA A 1 6 ? 3.029 -12.060 3.748 1.00 0.00 1162 ALA A C 10
ATOM 16387 O O . ALA A 1 6 ? 2.946 -11.462 2.688 1.00 0.00 1162 ALA A O 10
ATOM 16394 N N . VAL A 1 7 ? 3.289 -13.362 3.818 1.00 0.00 1163 VAL A N 10
ATOM 16395 C CA . VAL A 1 7 ? 3.496 -14.196 2.622 1.00 0.00 1163 VAL A CA 10
ATOM 16396 C C . VAL A 1 7 ? 2.169 -14.840 2.176 1.00 0.00 1163 VAL A C 10
ATOM 16397 O O . VAL A 1 7 ? 1.926 -15.026 0.976 1.00 0.00 1163 VAL A O 10
ATOM 16410 N N . GLU A 1 8 ? 1.307 -15.158 3.159 1.00 0.00 1164 GLU A N 10
ATOM 16411 C CA . GLU A 1 8 ? 0.011 -15.797 2.911 1.00 0.00 1164 GLU A CA 10
ATOM 16412 C C . GLU A 1 8 ? -1.029 -14.741 2.499 1.00 0.00 1164 GLU A C 10
ATOM 16413 O O . GLU A 1 8 ? -1.008 -13.610 2.975 1.00 0.00 1164 GLU A O 10
ATOM 16425 N N . PHE A 1 9 ? -1.944 -15.160 1.634 1.00 0.00 1165 PHE A N 10
ATOM 16426 C CA . PHE A 1 9 ? -2.767 -14.273 0.790 1.00 0.00 1165 PHE A CA 10
ATOM 16427 C C . PHE A 1 9 ? -3.960 -13.652 1.549 1.00 0.00 1165 PHE A C 10
ATOM 16428 O O . PHE A 1 9 ? -4.481 -12.607 1.145 1.00 0.00 1165 PHE A O 10
ATOM 16445 N N . ASN A 1 10 ? -4.410 -14.320 2.618 1.00 0.00 1166 ASN A N 10
ATOM 16446 C CA . ASN A 1 10 ? -5.406 -13.757 3.559 1.00 0.00 1166 ASN A CA 10
ATOM 16447 C C . ASN A 1 10 ? -4.693 -12.838 4.575 1.00 0.00 1166 ASN A C 10
ATOM 16448 O O . ASN A 1 10 ? -5.257 -11.839 5.046 1.00 0.00 1166 ASN A O 10
ATOM 16459 N N . ASP A 1 11 ? -3.434 -13.197 4.890 1.00 0.00 1167 ASP A N 10
ATOM 16460 C CA . ASP A 1 11 ? -2.599 -12.487 5.872 1.00 0.00 1167 ASP A CA 10
ATOM 16461 C C . ASP A 1 11 ? -2.151 -11.124 5.342 1.00 0.00 1167 ASP A C 10
ATOM 16462 O O . ASP A 1 11 ? -2.053 -10.180 6.115 1.00 0.00 1167 ASP A O 10
ATOM 16471 N N . VAL A 1 12 ? -1.879 -11.030 4.016 1.00 0.00 1168 VAL A N 10
ATOM 16472 C CA . VAL A 1 12 ? -1.508 -9.745 3.371 1.00 0.00 1168 VAL A CA 10
ATOM 16473 C C . VAL A 1 12 ? -2.653 -8.742 3.499 1.00 0.00 1168 VAL A C 10
ATOM 16474 O O . VAL A 1 12 ? -2.443 -7.565 3.743 1.00 0.00 1168 VAL A O 10
ATOM 16487 N N . LYS A 1 13 ? -3.862 -9.269 3.371 1.00 0.00 1169 LYS A N 10
ATOM 16488 C CA . LYS A 1 13 ? -5.091 -8.493 3.366 1.00 0.00 1169 LYS A CA 10
ATOM 16489 C C . LYS A 1 13 ? -5.297 -7.863 4.761 1.00 0.00 1169 LYS A C 10
ATOM 16490 O O . LYS A 1 13 ? -5.484 -6.645 4.908 1.00 0.00 1169 LYS A O 10
ATOM 16509 N N . THR A 1 14 ? -5.160 -8.733 5.772 1.00 0.00 1170 THR A N 10
ATOM 16510 C CA . THR A 1 14 ? -5.316 -8.389 7.186 1.00 0.00 1170 THR A CA 10
ATOM 16511 C C . THR A 1 14 ? -4.180 -7.472 7.684 1.00 0.00 1170 THR A C 10
ATOM 16512 O O . THR A 1 14 ? -4.422 -6.566 8.477 1.00 0.00 1170 THR A O 10
ATOM 16523 N N . LEU A 1 15 ? -2.951 -7.698 7.189 1.00 0.00 1171 LEU A N 10
ATOM 16524 C CA . LEU A 1 15 ? -1.751 -6.978 7.674 1.00 0.00 1171 LEU A CA 10
ATOM 16525 C C . LEU A 1 15 ? -1.696 -5.568 7.072 1.00 0.00 1171 LEU A C 10
ATOM 16526 O O . LEU A 1 15 ? -1.334 -4.607 7.758 1.00 0.00 1171 LEU A O 10
ATOM 16542 N N . LEU A 1 16 ? -2.063 -5.452 5.788 1.00 0.00 1172 LEU A N 10
ATOM 16543 C CA . LEU A 1 16 ? -2.129 -4.146 5.102 1.00 0.00 1172 LEU A CA 10
ATOM 16544 C C . LEU A 1 16 ? -3.330 -3.342 5.596 1.00 0.00 1172 LEU A C 10
ATOM 16545 O O . LEU A 1 16 ? -3.342 -2.111 5.504 1.00 0.00 1172 LEU A O 10
ATOM 16561 N N . ARG A 1 17 ? -4.329 -4.062 6.132 1.00 0.00 1173 ARG A N 10
ATOM 16562 C CA . ARG A 1 17 ? -5.440 -3.455 6.868 1.00 0.00 1173 ARG A CA 10
ATOM 16563 C C . ARG A 1 17 ? -4.938 -2.762 8.148 1.00 0.00 1173 ARG A C 10
ATOM 16564 O O . ARG A 1 17 ? -5.371 -1.650 8.469 1.00 0.00 1173 ARG A O 10
ATOM 16585 N N . GLU A 1 18 ? -4.020 -3.442 8.870 1.00 0.00 1174 GLU A N 10
ATOM 16586 C CA . GLU A 1 18 ? -3.386 -2.892 10.083 1.00 0.00 1174 GLU A CA 10
ATOM 16587 C C . GLU A 1 18 ? -2.571 -1.646 9.712 1.00 0.00 1174 GLU A C 10
ATOM 16588 O O . GLU A 1 18 ? -2.782 -0.583 10.278 1.00 0.00 1174 GLU A O 10
ATOM 16600 N N . TRP A 1 19 ? -1.720 -1.805 8.671 1.00 0.00 1175 TRP A N 10
ATOM 16601 C CA . TRP A 1 19 ? -0.756 -0.776 8.200 1.00 0.00 1175 TRP A CA 10
ATOM 16602 C C . TRP A 1 19 ? -1.447 0.579 7.947 1.00 0.00 1175 TRP A C 10
ATOM 16603 O O . TRP A 1 19 ? -1.035 1.614 8.485 1.00 0.00 1175 TRP A O 10
ATOM 16624 N N . ILE A 1 20 ? -2.518 0.523 7.161 1.00 0.00 1176 ILE A N 10
ATOM 16625 C CA . ILE A 1 20 ? -3.191 1.709 6.617 1.00 0.00 1176 ILE A CA 10
ATOM 16626 C C . ILE A 1 20 ? -3.998 2.466 7.696 1.00 0.00 1176 ILE A C 10
ATOM 16627 O O . ILE A 1 20 ? -4.434 3.590 7.475 1.00 0.00 1176 ILE A O 10
ATOM 16643 N N . THR A 1 21 ? -4.184 1.839 8.871 1.00 0.00 1177 THR A N 10
ATOM 16644 C CA . THR A 1 21 ? -4.989 2.408 9.973 1.00 0.00 1177 THR A CA 10
ATOM 16645 C C . THR A 1 21 ? -4.149 2.664 11.250 1.00 0.00 1177 THR A C 10
ATOM 16646 O O . THR A 1 21 ? -4.535 3.496 12.082 1.00 0.00 1177 THR A O 10
ATOM 16657 N N . THR A 1 22 ? -2.996 1.972 11.400 1.00 0.00 1178 THR A N 10
ATOM 16658 C CA . THR A 1 22 ? -2.176 2.057 12.635 1.00 0.00 1178 THR A CA 10
ATOM 16659 C C . THR A 1 22 ? -1.102 3.145 12.505 1.00 0.00 1178 THR A C 10
ATOM 16660 O O . THR A 1 22 ? -0.735 3.792 13.493 1.00 0.00 1178 THR A O 10
ATOM 16671 N N . ILE A 1 23 ? -0.595 3.333 11.273 1.00 0.00 1179 ILE A N 10
ATOM 16672 C CA . ILE A 1 23 ? 0.472 4.291 10.990 1.00 0.00 1179 ILE A CA 10
ATOM 16673 C C . ILE A 1 23 ? -0.139 5.687 10.791 1.00 0.00 1179 ILE A C 10
ATOM 16674 O O . ILE A 1 23 ? -1.068 5.863 9.992 1.00 0.00 1179 ILE A O 10
ATOM 16690 N N . SER A 1 24 ? 0.394 6.649 11.556 1.00 0.00 1180 SER A N 10
ATOM 16691 C CA . SER A 1 24 ? -0.070 8.044 11.589 1.00 0.00 1180 SER A CA 10
ATOM 16692 C C . SER A 1 24 ? 0.138 8.719 10.227 1.00 0.00 1180 SER A C 10
ATOM 16693 O O . SER A 1 24 ? -0.715 9.478 9.754 1.00 0.00 1180 SER A O 10
ATOM 16701 N N . ASP A 1 25 ? 1.286 8.428 9.612 1.00 0.00 1181 ASP A N 10
ATOM 16702 C CA . ASP A 1 25 ? 1.646 8.917 8.282 1.00 0.00 1181 ASP A CA 10
ATOM 16703 C C . ASP A 1 25 ? 2.252 7.750 7.490 1.00 0.00 1181 ASP A C 10
ATOM 16704 O O . ASP A 1 25 ? 3.461 7.494 7.596 1.00 0.00 1181 ASP A O 10
ATOM 16713 N N . PRO A 1 26 ? 1.405 6.928 6.771 1.00 0.00 1182 PRO A N 10
ATOM 16714 C CA . PRO A 1 26 ? 1.923 5.889 5.858 1.00 0.00 1182 PRO A CA 10
ATOM 16715 C C . PRO A 1 26 ? 2.682 6.566 4.720 1.00 0.00 1182 PRO A C 10
ATOM 16716 O O . PRO A 1 26 ? 2.110 7.383 3.986 1.00 0.00 1182 PRO A O 10
ATOM 16727 N N . MET A 1 27 ? 3.956 6.214 4.579 1.00 0.00 1183 MET A N 10
ATOM 16728 C CA . MET A 1 27 ? 4.880 6.935 3.705 1.00 0.00 1183 MET A CA 10
ATOM 16729 C C . MET A 1 27 ? 4.785 6.375 2.289 1.00 0.00 1183 MET A C 10
ATOM 16730 O O . MET A 1 27 ? 4.394 5.215 2.098 1.00 0.00 1183 MET A O 10
ATOM 16744 N N . GLU A 1 28 ? 5.130 7.211 1.293 1.00 0.00 1184 GLU A N 10
ATOM 16745 C CA . GLU A 1 28 ? 4.900 6.887 -0.128 1.00 0.00 1184 GLU A CA 10
ATOM 16746 C C . GLU A 1 28 ? 5.706 5.662 -0.580 1.00 0.00 1184 GLU A C 10
ATOM 16747 O O . GLU A 1 28 ? 5.347 5.028 -1.557 1.00 0.00 1184 GLU A O 10
ATOM 16759 N N . GLU A 1 29 ? 6.771 5.329 0.178 1.00 0.00 1185 GLU A N 10
ATOM 16760 C CA . GLU A 1 29 ? 7.516 4.065 0.028 1.00 0.00 1185 GLU A CA 10
ATOM 16761 C C . GLU A 1 29 ? 6.546 2.877 0.090 1.00 0.00 1185 GLU A C 10
ATOM 16762 O O . GLU A 1 29 ? 6.460 2.098 -0.854 1.00 0.00 1185 GLU A O 10
ATOM 16774 N N . ASP A 1 30 ? 5.761 2.834 1.183 1.00 0.00 1186 ASP A N 10
ATOM 16775 C CA . ASP A 1 30 ? 4.794 1.756 1.476 1.00 0.00 1186 ASP A CA 10
ATOM 16776 C C . ASP A 1 30 ? 3.754 1.609 0.354 1.00 0.00 1186 ASP A C 10
ATOM 16777 O O . ASP A 1 30 ? 3.384 0.498 -0.016 1.00 0.00 1186 ASP A O 10
ATOM 16786 N N . ILE A 1 31 ? 3.300 2.766 -0.159 1.00 0.00 1187 ILE A N 10
ATOM 16787 C CA . ILE A 1 31 ? 2.314 2.854 -1.257 1.00 0.00 1187 ILE A CA 10
ATOM 16788 C C . ILE A 1 31 ? 2.909 2.235 -2.541 1.00 0.00 1187 ILE A C 10
ATOM 16789 O O . ILE A 1 31 ? 2.302 1.362 -3.177 1.00 0.00 1187 ILE A O 10
ATOM 16805 N N . LEU A 1 32 ? 4.137 2.670 -2.881 1.00 0.00 1188 LEU A N 10
ATOM 16806 C CA . LEU A 1 32 ? 4.865 2.167 -4.050 1.00 0.00 1188 LEU A CA 10
ATOM 16807 C C . LEU A 1 32 ? 5.190 0.675 -3.909 1.00 0.00 1188 LEU A C 10
ATOM 16808 O O . LEU A 1 32 ? 5.302 0.009 -4.915 1.00 0.00 1188 LEU A O 10
ATOM 16824 N N . GLN A 1 33 ? 5.307 0.152 -2.669 1.00 0.00 1189 GLN A N 10
ATOM 16825 C CA . GLN A 1 33 ? 5.557 -1.291 -2.444 1.00 0.00 1189 GLN A CA 10
ATOM 16826 C C . GLN A 1 33 ? 4.382 -2.123 -2.987 1.00 0.00 1189 GLN A C 10
ATOM 16827 O O . GLN A 1 33 ? 4.583 -3.183 -3.603 1.00 0.00 1189 GLN A O 10
ATOM 16841 N N . VAL A 1 34 ? 3.155 -1.605 -2.775 1.00 0.00 1190 VAL A N 10
ATOM 16842 C CA . VAL A 1 34 ? 1.924 -2.265 -3.251 1.00 0.00 1190 VAL A CA 10
ATOM 16843 C C . VAL A 1 34 ? 1.823 -2.099 -4.780 1.00 0.00 1190 VAL A C 10
ATOM 16844 O O . VAL A 1 34 ? 1.319 -2.983 -5.470 1.00 0.00 1190 VAL A O 10
ATOM 16857 N N . VAL A 1 35 ? 2.318 -0.943 -5.288 1.00 0.00 1191 VAL A N 10
ATOM 16858 C CA . VAL A 1 35 ? 2.438 -0.688 -6.748 1.00 0.00 1191 VAL A CA 10
ATOM 16859 C C . VAL A 1 35 ? 3.377 -1.723 -7.411 1.00 0.00 1191 VAL A C 10
ATOM 16860 O O . VAL A 1 35 ? 3.074 -2.251 -8.486 1.00 0.00 1191 VAL A O 10
ATOM 16873 N N . LYS A 1 36 ? 4.510 -2.018 -6.742 1.00 0.00 1192 LYS A N 10
ATOM 16874 C CA . LYS A 1 36 ? 5.521 -2.971 -7.245 1.00 0.00 1192 LYS A CA 10
ATOM 16875 C C . LYS A 1 36 ? 4.964 -4.396 -7.201 1.00 0.00 1192 LYS A C 10
ATOM 16876 O O . LYS A 1 36 ? 5.306 -5.224 -8.038 1.00 0.00 1192 LYS A O 10
ATOM 16895 N N . TYR A 1 37 ? 4.093 -4.657 -6.213 1.00 0.00 1193 TYR A N 10
ATOM 16896 C CA . TYR A 1 37 ? 3.351 -5.920 -6.123 1.00 0.00 1193 TYR A CA 10
ATOM 16897 C C . TYR A 1 37 ? 2.393 -6.050 -7.320 1.00 0.00 1193 TYR A C 10
ATOM 16898 O O . TYR A 1 37 ? 2.288 -7.102 -7.918 1.00 0.00 1193 TYR A O 10
ATOM 16916 N N . CYS A 1 38 ? 1.725 -4.948 -7.680 1.00 0.00 1194 CYS A N 10
ATOM 16917 C CA . CYS A 1 38 ? 0.796 -4.924 -8.818 1.00 0.00 1194 CYS A CA 10
ATOM 16918 C C . CYS A 1 38 ? 1.528 -5.219 -10.142 1.00 0.00 1194 CYS A C 10
ATOM 16919 O O . CYS A 1 38 ? 1.049 -6.005 -10.949 1.00 0.00 1194 CYS A O 10
ATOM 16927 N N . THR A 1 39 ? 2.723 -4.627 -10.302 1.00 0.00 1195 THR A N 10
ATOM 16928 C CA . THR A 1 39 ? 3.534 -4.747 -11.527 1.00 0.00 1195 THR A CA 10
ATOM 16929 C C . THR A 1 39 ? 4.115 -6.176 -11.690 1.00 0.00 1195 THR A C 10
ATOM 16930 O O . THR A 1 39 ? 3.943 -6.827 -12.733 1.00 0.00 1195 THR A O 10
ATOM 16941 N N . ASP A 1 40 ? 4.791 -6.654 -10.639 1.00 0.00 1196 ASP A N 10
ATOM 16942 C CA . ASP A 1 40 ? 5.457 -7.971 -10.634 1.00 0.00 1196 ASP A CA 10
ATOM 16943 C C . ASP A 1 40 ? 4.436 -9.115 -10.731 1.00 0.00 1196 ASP A C 10
ATOM 16944 O O . ASP A 1 40 ? 4.672 -10.086 -11.425 1.00 0.00 1196 ASP A O 10
ATOM 16953 N N . LEU A 1 41 ? 3.297 -8.976 -10.048 1.00 0.00 1197 LEU A N 10
ATOM 16954 C CA . LEU A 1 41 ? 2.219 -9.992 -10.063 1.00 0.00 1197 LEU A CA 10
ATOM 16955 C C . LEU A 1 41 ? 1.363 -9.859 -11.351 1.00 0.00 1197 LEU A C 10
ATOM 16956 O O . LEU A 1 41 ? 0.637 -10.788 -11.704 1.00 0.00 1197 LEU A O 10
ATOM 16972 N N . ILE A 1 42 ? 1.435 -8.683 -12.030 1.00 0.00 1198 ILE A N 10
ATOM 16973 C CA . ILE A 1 42 ? 0.961 -8.525 -13.439 1.00 0.00 1198 ILE A CA 10
ATOM 16974 C C . ILE A 1 42 ? 1.756 -9.487 -14.351 1.00 0.00 1198 ILE A C 10
ATOM 16975 O O . ILE A 1 42 ? 1.172 -10.188 -15.192 1.00 0.00 1198 ILE A O 10
ATOM 16991 N N . GLU A 1 43 ? 3.088 -9.520 -14.143 1.00 0.00 1199 GLU A N 10
ATOM 16992 C CA . GLU A 1 43 ? 3.992 -10.440 -14.872 1.00 0.00 1199 GLU A CA 10
ATOM 16993 C C . GLU A 1 43 ? 3.649 -11.906 -14.551 1.00 0.00 1199 GLU A C 10
ATOM 16994 O O . GLU A 1 43 ? 3.477 -12.744 -15.439 1.00 0.00 1199 GLU A O 10
ATOM 17006 N N . GLU A 1 44 ? 3.573 -12.167 -13.240 1.00 0.00 1200 GLU A N 10
ATOM 17007 C CA . GLU A 1 44 ? 3.398 -13.517 -12.661 1.00 0.00 1200 GLU A CA 10
ATOM 17008 C C . GLU A 1 44 ? 1.945 -14.040 -12.758 1.00 0.00 1200 GLU A C 10
ATOM 17009 O O . GLU A 1 44 ? 1.677 -15.186 -12.372 1.00 0.00 1200 GLU A O 10
ATOM 17021 N N . LYS A 1 45 ? 1.025 -13.190 -13.269 1.00 0.00 1201 LYS A N 10
ATOM 17022 C CA . LYS A 1 45 ? -0.379 -13.561 -13.576 1.00 0.00 1201 LYS A CA 10
ATOM 17023 C C . LYS A 1 45 ? -1.164 -14.022 -12.329 1.00 0.00 1201 LYS A C 10
ATOM 17024 O O . LYS A 1 45 ? -1.949 -14.976 -12.379 1.00 0.00 1201 LYS A O 10
ATOM 17043 N N . ASP A 1 46 ? -0.963 -13.299 -11.228 1.00 0.00 1202 ASP A N 10
ATOM 17044 C CA . ASP A 1 46 ? -1.634 -13.546 -9.938 1.00 0.00 1202 ASP A CA 10
ATOM 17045 C C . ASP A 1 46 ? -2.639 -12.404 -9.686 1.00 0.00 1202 ASP A C 10
ATOM 17046 O O . ASP A 1 46 ? -2.924 -12.016 -8.552 1.00 0.00 1202 ASP A O 10
ATOM 17055 N N . LEU A 1 47 ? -3.235 -11.917 -10.789 1.00 0.00 1203 LEU A N 10
ATOM 17056 C CA . LEU A 1 47 ? -4.004 -10.658 -10.804 1.00 0.00 1203 LEU A CA 10
ATOM 17057 C C . LEU A 1 47 ? -5.409 -10.846 -10.213 1.00 0.00 1203 LEU A C 10
ATOM 17058 O O . LEU A 1 47 ? -6.089 -9.865 -9.927 1.00 0.00 1203 LEU A O 10
ATOM 17074 N N . GLU A 1 48 ? -5.833 -12.103 -10.039 1.00 0.00 1204 GLU A N 10
ATOM 17075 C CA . GLU A 1 48 ? -7.106 -12.425 -9.379 1.00 0.00 1204 GLU A CA 10
ATOM 17076 C C . GLU A 1 48 ? -7.019 -12.082 -7.876 1.00 0.00 1204 GLU A C 10
ATOM 17077 O O . GLU A 1 48 ? -7.952 -11.518 -7.288 1.00 0.00 1204 GLU A O 10
ATOM 17089 N N . LYS A 1 49 ? -5.857 -12.402 -7.289 1.00 0.00 1205 LYS A N 10
ATOM 17090 C CA . LYS A 1 49 ? -5.551 -12.158 -5.881 1.00 0.00 1205 LYS A CA 10
ATOM 17091 C C . LYS A 1 49 ? -5.076 -10.706 -5.712 1.00 0.00 1205 LYS A C 10
ATOM 17092 O O . LYS A 1 49 ? -5.319 -10.081 -4.680 1.00 0.00 1205 LYS A O 10
ATOM 17111 N N . LEU A 1 50 ? -4.374 -10.185 -6.732 1.00 0.00 1206 LEU A N 10
ATOM 17112 C CA . LEU A 1 50 ? -3.940 -8.783 -6.754 1.00 0.00 1206 LEU A CA 10
ATOM 17113 C C . LEU A 1 50 ? -5.183 -7.875 -6.803 1.00 0.00 1206 LEU A C 10
ATOM 17114 O O . LEU A 1 50 ? -5.205 -6.843 -6.158 1.00 0.00 1206 LEU A O 10
ATOM 17130 N N . ASP A 1 51 ? -6.220 -8.317 -7.538 1.00 0.00 1207 ASP A N 10
ATOM 17131 C CA . ASP A 1 51 ? -7.532 -7.625 -7.609 1.00 0.00 1207 ASP A CA 10
ATOM 17132 C C . ASP A 1 51 ? -8.207 -7.599 -6.228 1.00 0.00 1207 ASP A C 10
ATOM 17133 O O . ASP A 1 51 ? -8.801 -6.596 -5.854 1.00 0.00 1207 ASP A O 10
ATOM 17142 N N . LEU A 1 52 ? -8.104 -8.720 -5.482 1.00 0.00 1208 LEU A N 10
ATOM 17143 C CA . LEU A 1 52 ? -8.558 -8.818 -4.078 1.00 0.00 1208 LEU A CA 10
ATOM 17144 C C . LEU A 1 52 ? -7.886 -7.711 -3.235 1.00 0.00 1208 LEU A C 10
ATOM 17145 O O . LEU A 1 52 ? -8.563 -6.935 -2.539 1.00 0.00 1208 LEU A O 10
ATOM 17161 N N . VAL A 1 53 ? -6.545 -7.647 -3.349 1.00 0.00 1209 VAL A N 10
ATOM 17162 C CA . VAL A 1 53 ? -5.708 -6.636 -2.670 1.00 0.00 1209 VAL A CA 10
ATOM 17163 C C . VAL A 1 53 ? -6.109 -5.198 -3.085 1.00 0.00 1209 VAL A C 10
ATOM 17164 O O . VAL A 1 53 ? -6.213 -4.336 -2.233 1.00 0.00 1209 VAL A O 10
ATOM 17177 N N . ILE A 1 54 ? -6.380 -4.981 -4.388 1.00 0.00 1210 ILE A N 10
ATOM 17178 C CA . ILE A 1 54 ? -6.765 -3.657 -4.936 1.00 0.00 1210 ILE A CA 10
ATOM 17179 C C . ILE A 1 54 ? -8.078 -3.190 -4.316 1.00 0.00 1210 ILE A C 10
ATOM 17180 O O . ILE A 1 54 ? -8.123 -2.138 -3.708 1.00 0.00 1210 ILE A O 10
ATOM 17196 N N . LYS A 1 55 ? -9.115 -4.020 -4.455 1.00 0.00 1211 LYS A N 10
ATOM 17197 C CA . LYS A 1 55 ? -10.479 -3.727 -3.983 1.00 0.00 1211 LYS A CA 10
ATOM 17198 C C . LYS A 1 55 ? -10.508 -3.436 -2.473 1.00 0.00 1211 LYS A C 10
ATOM 17199 O O . LYS A 1 55 ? -11.186 -2.506 -2.030 1.00 0.00 1211 LYS A O 10
ATOM 17218 N N . TYR A 1 56 ? -9.749 -4.235 -1.701 1.00 0.00 1212 TYR A N 10
ATOM 17219 C CA . TYR A 1 56 ? -9.743 -4.154 -0.227 1.00 0.00 1212 TYR A CA 10
ATOM 17220 C C . TYR A 1 56 ? -8.961 -2.912 0.246 1.00 0.00 1212 TYR A C 10
ATOM 17221 O O . TYR A 1 56 ? -9.415 -2.187 1.125 1.00 0.00 1212 TYR A O 10
ATOM 17239 N N . MET A 1 57 ? -7.790 -2.688 -0.375 1.00 0.00 1213 MET A N 10
ATOM 17240 C CA . MET A 1 57 ? -6.903 -1.526 -0.108 1.00 0.00 1213 MET A CA 10
ATOM 17241 C C . MET A 1 57 ? -7.587 -0.212 -0.524 1.00 0.00 1213 MET A C 10
ATOM 17242 O O . MET A 1 57 ? -7.405 0.812 0.120 1.00 0.00 1213 MET A O 10
ATOM 17256 N N . LYS A 1 58 ? -8.390 -0.281 -1.597 1.00 0.00 1214 LYS A N 10
ATOM 17257 C CA . LYS A 1 58 ? -9.161 0.843 -2.134 1.00 0.00 1214 LYS A CA 10
ATOM 17258 C C . LYS A 1 58 ? -10.291 1.195 -1.159 1.00 0.00 1214 LYS A C 10
ATOM 17259 O O . LYS A 1 58 ? -10.522 2.368 -0.853 1.00 0.00 1214 LYS A O 10
ATOM 17278 N N . ARG A 1 59 ? -10.975 0.137 -0.683 1.00 0.00 1215 ARG A N 10
ATOM 17279 C CA . ARG A 1 59 ? -12.057 0.221 0.310 1.00 0.00 1215 ARG A CA 10
ATOM 17280 C C . ARG A 1 59 ? -11.546 0.908 1.590 1.00 0.00 1215 ARG A C 10
ATOM 17281 O O . ARG A 1 59 ? -12.166 1.839 2.089 1.00 0.00 1215 ARG A O 10
ATOM 17302 N N . LEU A 1 60 ? -10.372 0.448 2.052 1.00 0.00 1216 LEU A N 10
ATOM 17303 C CA . LEU A 1 60 ? -9.689 0.967 3.249 1.00 0.00 1216 LEU A CA 10
ATOM 17304 C C . LEU A 1 60 ? -9.246 2.429 3.069 1.00 0.00 1216 LEU A C 10
ATOM 17305 O O . LEU A 1 60 ? -9.487 3.253 3.940 1.00 0.00 1216 LEU A O 10
ATOM 17321 N N . MET A 1 61 ? -8.605 2.722 1.924 1.00 0.00 1217 MET A N 10
ATOM 17322 C CA . MET A 1 61 ? -7.937 4.016 1.671 1.00 0.00 1217 MET A CA 10
ATOM 17323 C C . MET A 1 61 ? -8.972 5.139 1.462 1.00 0.00 1217 MET A C 10
ATOM 17324 O O . MET A 1 61 ? -8.718 6.304 1.785 1.00 0.00 1217 MET A O 10
ATOM 17338 N N . GLN A 1 62 ? -10.145 4.751 0.925 1.00 0.00 1218 GLN A N 10
ATOM 17339 C CA . GLN A 1 62 ? -11.293 5.657 0.742 1.00 0.00 1218 GLN A CA 10
ATOM 17340 C C . GLN A 1 62 ? -12.016 5.862 2.093 1.00 0.00 1218 GLN A C 10
ATOM 17341 O O . GLN A 1 62 ? -12.452 6.973 2.418 1.00 0.00 1218 GLN A O 10
ATOM 17355 N N . GLN A 1 63 ? -12.130 4.759 2.863 1.00 0.00 1219 GLN A N 10
ATOM 17356 C CA . GLN A 1 63 ? -12.702 4.745 4.227 1.00 0.00 1219 GLN A CA 10
ATOM 17357 C C . GLN A 1 63 ? -11.839 5.583 5.205 1.00 0.00 1219 GLN A C 10
ATOM 17358 O O . GLN A 1 63 ? -12.349 6.153 6.178 1.00 0.00 1219 GLN A O 10
ATOM 17372 N N . SER A 1 64 ? -10.532 5.653 4.914 1.00 0.00 1220 SER A N 10
ATOM 17373 C CA . SER A 1 64 ? -9.571 6.463 5.674 1.00 0.00 1220 SER A CA 10
ATOM 17374 C C . SER A 1 64 ? -9.670 7.935 5.231 1.00 0.00 1220 SER A C 10
ATOM 17375 O O . SER A 1 64 ? -10.142 8.233 4.119 1.00 0.00 1220 SER A O 10
ATOM 17383 N N . VAL A 1 65 ? -9.233 8.844 6.114 1.00 0.00 1221 VAL A N 10
ATOM 17384 C CA . VAL A 1 65 ? -9.456 10.292 5.965 1.00 0.00 1221 VAL A CA 10
ATOM 17385 C C . VAL A 1 65 ? -8.544 10.906 4.866 1.00 0.00 1221 VAL A C 10
ATOM 17386 O O . VAL A 1 65 ? -7.561 10.290 4.437 1.00 0.00 1221 VAL A O 10
ATOM 17399 N N . GLU A 1 66 ? -8.911 12.130 4.424 1.00 0.00 1222 GLU A N 10
ATOM 17400 C CA . GLU A 1 66 ? -8.204 12.919 3.395 1.00 0.00 1222 GLU A CA 10
ATOM 17401 C C . GLU A 1 66 ? -6.678 13.038 3.644 1.00 0.00 1222 GLU A C 10
ATOM 17402 O O . GLU A 1 66 ? -5.892 13.125 2.690 1.00 0.00 1222 GLU A O 10
ATOM 17414 N N . SER A 1 67 ? -6.288 13.041 4.932 1.00 0.00 1223 SER A N 10
ATOM 17415 C CA . SER A 1 67 ? -4.897 13.216 5.366 1.00 0.00 1223 SER A CA 10
ATOM 17416 C C . SER A 1 67 ? -4.016 12.043 4.882 1.00 0.00 1223 SER A C 10
ATOM 17417 O O . SER A 1 67 ? -4.065 10.960 5.468 1.00 0.00 1223 SER A O 10
ATOM 17425 N N . VAL A 1 68 ? -3.261 12.277 3.779 1.00 0.00 1224 VAL A N 10
ATOM 17426 C CA . VAL A 1 68 ? -2.343 11.287 3.141 1.00 0.00 1224 VAL A CA 10
ATOM 17427 C C . VAL A 1 68 ? -3.107 10.235 2.305 1.00 0.00 1224 VAL A C 10
ATOM 17428 O O . VAL A 1 68 ? -2.835 10.076 1.115 1.00 0.00 1224 VAL A O 10
ATOM 17441 N N . TRP A 1 69 ? -4.063 9.535 2.939 1.00 0.00 1225 TRP A N 10
ATOM 17442 C CA . TRP A 1 69 ? -4.779 8.386 2.345 1.00 0.00 1225 TRP A CA 10
ATOM 17443 C C . TRP A 1 69 ? -5.600 8.752 1.093 1.00 0.00 1225 TRP A C 10
ATOM 17444 O O . TRP A 1 69 ? -5.814 7.898 0.242 1.00 0.00 1225 TRP A O 10
ATOM 17465 N N . ASN A 1 70 ? -6.043 10.010 0.972 1.00 0.00 1226 ASN A N 10
ATOM 17466 C CA . ASN A 1 70 ? -6.776 10.472 -0.232 1.00 0.00 1226 ASN A CA 10
ATOM 17467 C C . ASN A 1 70 ? -5.820 10.552 -1.438 1.00 0.00 1226 ASN A C 10
ATOM 17468 O O . ASN A 1 70 ? -6.190 10.195 -2.564 1.00 0.00 1226 ASN A O 10
ATOM 17479 N N . MET A 1 71 ? -4.578 11.004 -1.170 1.00 0.00 1227 MET A N 10
ATOM 17480 C CA . MET A 1 71 ? -3.496 11.046 -2.176 1.00 0.00 1227 MET A CA 10
ATOM 17481 C C . MET A 1 71 ? -3.064 9.620 -2.541 1.00 0.00 1227 MET A C 10
ATOM 17482 O O . MET A 1 71 ? -2.850 9.314 -3.713 1.00 0.00 1227 MET A O 10
ATOM 17496 N N . ALA A 1 72 ? -2.957 8.758 -1.511 1.00 0.00 1228 ALA A N 10
ATOM 17497 C CA . ALA A 1 72 ? -2.527 7.357 -1.662 1.00 0.00 1228 ALA A CA 10
ATOM 17498 C C . ALA A 1 72 ? -3.549 6.547 -2.471 1.00 0.00 1228 ALA A C 10
ATOM 17499 O O . ALA A 1 72 ? -3.174 5.645 -3.194 1.00 0.00 1228 ALA A O 10
ATOM 17506 N N . PHE A 1 73 ? -4.840 6.887 -2.316 1.00 0.00 1229 PHE A N 10
ATOM 17507 C CA . PHE A 1 73 ? -5.954 6.278 -3.077 1.00 0.00 1229 PHE A CA 10
ATOM 17508 C C . PHE A 1 73 ? -5.801 6.585 -4.579 1.00 0.00 1229 PHE A C 10
ATOM 17509 O O . PHE A 1 73 ? -5.766 5.672 -5.426 1.00 0.00 1229 PHE A O 10
ATOM 17526 N N . ASP A 1 74 ? -5.696 7.894 -4.870 1.00 0.00 1230 ASP A N 10
ATOM 17527 C CA . ASP A 1 74 ? -5.577 8.426 -6.241 1.00 0.00 1230 ASP A CA 10
ATOM 17528 C C . ASP A 1 74 ? -4.341 7.849 -6.946 1.00 0.00 1230 ASP A C 10
ATOM 17529 O O . ASP A 1 74 ? -4.409 7.426 -8.106 1.00 0.00 1230 ASP A O 10
ATOM 17538 N N . PHE A 1 75 ? -3.233 7.814 -6.200 1.00 0.00 1231 PHE A N 10
ATOM 17539 C CA . PHE A 1 75 ? -1.920 7.433 -6.717 1.00 0.00 1231 PHE A CA 10
ATOM 17540 C C . PHE A 1 75 ? -1.812 5.909 -6.897 1.00 0.00 1231 PHE A C 10
ATOM 17541 O O . PHE A 1 75 ? -1.284 5.447 -7.914 1.00 0.00 1231 PHE A O 10
ATOM 17558 N N . ILE A 1 76 ? -2.328 5.134 -5.914 1.00 0.00 1232 ILE A N 10
ATOM 17559 C CA . ILE A 1 76 ? -2.266 3.658 -5.958 1.00 0.00 1232 ILE A CA 10
ATOM 17560 C C . ILE A 1 76 ? -3.059 3.162 -7.174 1.00 0.00 1232 ILE A C 10
ATOM 17561 O O . ILE A 1 76 ? -2.552 2.357 -7.960 1.00 0.00 1232 ILE A O 10
ATOM 17577 N N . LEU A 1 77 ? -4.261 3.754 -7.371 1.00 0.00 1233 LEU A N 10
ATOM 17578 C CA . LEU A 1 77 ? -5.127 3.434 -8.506 1.00 0.00 1233 LEU A CA 10
ATOM 17579 C C . LEU A 1 77 ? -4.396 3.762 -9.818 1.00 0.00 1233 LEU A C 10
ATOM 17580 O O . LEU A 1 77 ? -4.169 2.868 -10.636 1.00 0.00 1233 LEU A O 10
ATOM 17596 N N . ASP A 1 78 ? -3.962 5.034 -9.941 1.00 0.00 1234 ASP A N 10
ATOM 17597 C CA . ASP A 1 78 ? -3.274 5.569 -11.140 1.00 0.00 1234 ASP A CA 10
ATOM 17598 C C . ASP A 1 78 ? -2.125 4.660 -11.604 1.00 0.00 1234 ASP A C 10
ATOM 17599 O O . ASP A 1 78 ? -2.024 4.324 -12.780 1.00 0.00 1234 ASP A O 10
ATOM 17608 N N . ASN A 1 79 ? -1.290 4.269 -10.646 1.00 0.00 1235 ASN A N 10
ATOM 17609 C CA . ASN A 1 79 ? -0.088 3.456 -10.891 1.00 0.00 1235 ASN A CA 10
ATOM 17610 C C . ASN A 1 79 ? -0.441 2.041 -11.374 1.00 0.00 1235 ASN A C 10
ATOM 17611 O O . ASN A 1 79 ? 0.156 1.537 -12.337 1.00 0.00 1235 ASN A O 10
ATOM 17622 N N . VAL A 1 80 ? -1.434 1.414 -10.728 1.00 0.00 1236 VAL A N 10
ATOM 17623 C CA . VAL A 1 80 ? -1.908 0.087 -11.153 1.00 0.00 1236 VAL A CA 10
ATOM 17624 C C . VAL A 1 80 ? -2.489 0.159 -12.582 1.00 0.00 1236 VAL A C 10
ATOM 17625 O O . VAL A 1 80 ? -2.325 -0.770 -13.374 1.00 0.00 1236 VAL A O 10
ATOM 17638 N N . GLN A 1 81 ? -3.087 1.319 -12.915 1.00 0.00 1237 GLN A N 10
ATOM 17639 C CA . GLN A 1 81 ? -3.749 1.532 -14.204 1.00 0.00 1237 GLN A CA 10
ATOM 17640 C C . GLN A 1 81 ? -2.755 1.771 -15.335 1.00 0.00 1237 GLN A C 10
ATOM 17641 O O . GLN A 1 81 ? -2.938 1.238 -16.424 1.00 0.00 1237 GLN A O 10
ATOM 17655 N N . VAL A 1 82 ? -1.700 2.553 -15.072 1.00 0.00 1238 VAL A N 10
ATOM 17656 C CA . VAL A 1 82 ? -0.674 2.851 -16.085 1.00 0.00 1238 VAL A CA 10
ATOM 17657 C C . VAL A 1 82 ? 0.138 1.580 -16.418 1.00 0.00 1238 VAL A C 10
ATOM 17658 O O . VAL A 1 82 ? 0.489 1.350 -17.584 1.00 0.00 1238 VAL A O 10
ATOM 17671 N N . VAL A 1 83 ? 0.399 0.737 -15.393 1.00 0.00 1239 VAL A N 10
ATOM 17672 C CA . VAL A 1 83 ? 1.122 -0.535 -15.592 1.00 0.00 1239 VAL A CA 10
ATOM 17673 C C . VAL A 1 83 ? 0.214 -1.580 -16.283 1.00 0.00 1239 VAL A C 10
ATOM 17674 O O . VAL A 1 83 ? 0.690 -2.382 -17.095 1.00 0.00 1239 VAL A O 10
ATOM 17687 N N . LEU A 1 84 ? -1.097 -1.554 -15.974 1.00 0.00 1240 LEU A N 10
ATOM 17688 C CA . LEU A 1 84 ? -2.081 -2.460 -16.614 1.00 0.00 1240 LEU A CA 10
ATOM 17689 C C . LEU A 1 84 ? -2.342 -2.039 -18.081 1.00 0.00 1240 LEU A C 10
ATOM 17690 O O . LEU A 1 84 ? -2.646 -2.877 -18.936 1.00 0.00 1240 LEU A O 10
ATOM 17706 N N . GLN A 1 85 ? -2.211 -0.729 -18.355 1.00 0.00 1241 GLN A N 10
ATOM 17707 C CA . GLN A 1 85 ? -2.252 -0.171 -19.722 1.00 0.00 1241 GLN A CA 10
ATOM 17708 C C . GLN A 1 85 ? -0.970 -0.535 -20.494 1.00 0.00 1241 GLN A C 10
ATOM 17709 O O . GLN A 1 85 ? -1.003 -0.701 -21.715 1.00 0.00 1241 GLN A O 10
ATOM 17723 N N . GLN A 1 86 ? 0.151 -0.653 -19.763 1.00 0.00 1242 GLN A N 10
ATOM 17724 C CA . GLN A 1 86 ? 1.447 -1.076 -20.315 1.00 0.00 1242 GLN A CA 10
ATOM 17725 C C . GLN A 1 86 ? 1.398 -2.551 -20.776 1.00 0.00 1242 GLN A C 10
ATOM 17726 O O . GLN A 1 86 ? 1.759 -2.862 -21.920 1.00 0.00 1242 GLN A O 10
ATOM 17740 N N . THR A 1 87 ? 0.919 -3.440 -19.885 1.00 0.00 1243 THR A N 10
ATOM 17741 C CA . THR A 1 87 ? 0.953 -4.899 -20.118 1.00 0.00 1243 THR A CA 10
ATOM 17742 C C . THR A 1 87 ? -0.191 -5.358 -21.052 1.00 0.00 1243 THR A C 10
ATOM 17743 O O . THR A 1 87 ? 0.023 -6.191 -21.935 1.00 0.00 1243 THR A O 10
ATOM 17754 N N . TYR A 1 88 ? -1.401 -4.812 -20.851 1.00 0.00 1244 TYR A N 10
ATOM 17755 C CA . TYR A 1 88 ? -2.588 -5.145 -21.668 1.00 0.00 1244 TYR A CA 10
ATOM 17756 C C . TYR A 1 88 ? -2.987 -3.964 -22.558 1.00 0.00 1244 TYR A C 10
ATOM 17757 O O . TYR A 1 88 ? -2.963 -4.063 -23.785 1.00 0.00 1244 TYR A O 10
ATOM 17775 N N . GLY A 1 89 ? -3.349 -2.852 -21.914 1.00 0.00 1245 GLY A N 10
ATOM 17776 C CA . GLY A 1 89 ? -3.997 -1.721 -22.584 1.00 0.00 1245 GLY A CA 10
ATOM 17777 C C . GLY A 1 89 ? -5.413 -1.515 -22.073 1.00 0.00 1245 GLY A C 10
ATOM 17778 O O . GLY A 1 89 ? -6.235 -0.899 -22.750 1.00 0.00 1245 GLY A O 10
ATOM 17782 N N . SER A 1 90 ? -5.697 -2.036 -20.863 1.00 0.00 1246 SER A N 10
ATOM 17783 C CA . SER A 1 90 ? -7.010 -1.911 -20.202 1.00 0.00 1246 SER A CA 10
ATOM 17784 C C . SER A 1 90 ? -6.851 -1.326 -18.787 1.00 0.00 1246 SER A C 10
ATOM 17785 O O . SER A 1 90 ? -5.755 -1.362 -18.220 1.00 0.00 1246 SER A O 10
ATOM 17793 N N . THR A 1 91 ? -7.951 -0.767 -18.239 1.00 0.00 1247 THR A N 10
ATOM 17794 C CA . THR A 1 91 ? -8.015 -0.298 -16.844 1.00 0.00 1247 THR A CA 10
ATOM 17795 C C . THR A 1 91 ? -9.002 -1.144 -16.021 1.00 0.00 1247 THR A C 10
ATOM 17796 O O . THR A 1 91 ? -10.129 -1.406 -16.460 1.00 0.00 1247 THR A O 10
ATOM 17807 N N . LEU A 1 92 ? -8.538 -1.572 -14.835 1.00 0.00 1248 LEU A N 10
ATOM 17808 C CA . LEU A 1 92 ? -9.353 -2.251 -13.825 1.00 0.00 1248 LEU A CA 10
ATOM 17809 C C . LEU A 1 92 ? -10.148 -1.170 -13.057 1.00 0.00 1248 LEU A C 10
ATOM 17810 O O . LEU A 1 92 ? -9.562 -0.231 -12.518 1.00 0.00 1248 LEU A O 10
ATOM 17826 N N . LYS A 1 93 ? -11.477 -1.311 -12.995 1.00 0.00 1249 LYS A N 10
ATOM 17827 C CA . LYS A 1 93 ? -12.356 -0.279 -12.414 1.00 0.00 1249 LYS A CA 10
ATOM 17828 C C . LYS A 1 93 ? -13.012 -0.790 -11.129 1.00 0.00 1249 LYS A C 10
ATOM 17829 O O . LYS A 1 93 ? -13.928 -1.620 -11.161 1.00 0.00 1249 LYS A O 10
ATOM 17848 N N . VAL A 1 94 ? -12.478 -0.317 -9.995 1.00 0.00 1250 VAL A N 10
ATOM 17849 C CA . VAL A 1 94 ? -13.002 -0.591 -8.640 1.00 0.00 1250 VAL A CA 10
ATOM 17850 C C . VAL A 1 94 ? -13.687 0.662 -8.058 1.00 0.00 1250 VAL A C 10
ATOM 17851 O O . VAL A 1 94 ? -14.406 0.584 -7.054 1.00 0.00 1250 VAL A O 10
ATOM 17864 N N . THR A 1 95 ? -13.421 1.819 -8.684 1.00 0.00 1251 THR A N 10
ATOM 17865 C CA . THR A 1 95 ? -13.962 3.122 -8.280 1.00 0.00 1251 THR A CA 10
ATOM 17866 C C . THR A 1 95 ? -15.059 3.557 -9.291 1.00 0.00 1251 THR A C 10
ATOM 17867 O O . THR A 1 95 ? -16.254 3.598 -8.925 1.00 0.00 1251 THR A O 10
ATOM 17879 N N . GLN B 2 1 ? 6.739 8.018 19.639 1.00 0.00 524 GLN B N 10
ATOM 17880 C CA . GLN B 2 1 ? 8.117 7.580 19.333 1.00 0.00 524 GLN B CA 10
ATOM 17881 C C . GLN B 2 1 ? 8.271 7.312 17.820 1.00 0.00 524 GLN B C 10
ATOM 17882 O O . GLN B 2 1 ? 9.100 6.495 17.402 1.00 0.00 524 GLN B O 10
ATOM 17896 N N . SER B 2 2 ? 7.495 8.060 17.000 1.00 0.00 525 SER B N 10
ATOM 17897 C CA . SER B 2 2 ? 7.609 8.044 15.523 1.00 0.00 525 SER B CA 10
ATOM 17898 C C . SER B 2 2 ? 8.976 8.588 15.055 1.00 0.00 525 SER B C 10
ATOM 17899 O O . SER B 2 2 ? 9.339 8.433 13.883 1.00 0.00 525 SER B O 10
ATOM 17907 N N . THR B 2 3 ? 9.700 9.246 15.988 1.00 0.00 526 THR B N 10
ATOM 17908 C CA . THR B 2 3 ? 11.082 9.706 15.803 1.00 0.00 526 THR B CA 10
ATOM 17909 C C . THR B 2 3 ? 11.998 8.532 15.371 1.00 0.00 526 THR B C 10
ATOM 17910 O O . THR B 2 3 ? 12.515 7.770 16.201 1.00 0.00 526 THR B O 10
ATOM 17921 N N . GLY B 2 4 ? 12.136 8.380 14.048 1.00 0.00 527 GLY B N 10
ATOM 17922 C CA . GLY B 2 4 ? 12.813 7.247 13.436 1.00 0.00 527 GLY B CA 10
ATOM 17923 C C . GLY B 2 4 ? 12.118 6.883 12.134 1.00 0.00 527 GLY B C 10
ATOM 17924 O O . GLY B 2 4 ? 12.261 7.597 11.140 1.00 0.00 527 GLY B O 10
ATOM 17928 N N . THR B 2 5 ? 11.326 5.797 12.161 1.00 0.00 528 THR B N 10
ATOM 1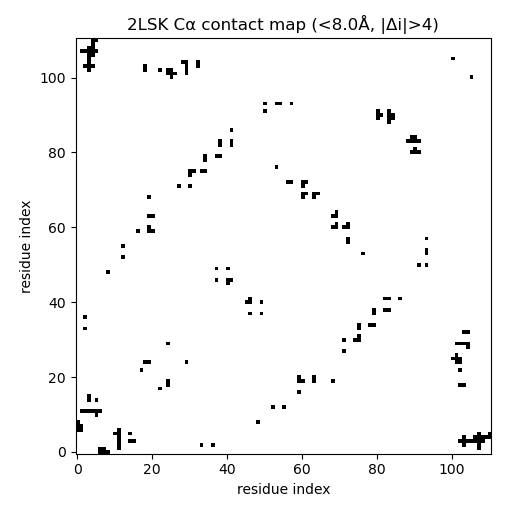7929 C CA . THR B 2 5 ? 10.568 5.301 11.000 1.00 0.00 528 THR B CA 10
ATOM 17930 C C . THR B 2 5 ? 9.273 4.609 11.458 1.00 0.00 528 THR B C 10
ATOM 17931 O O . THR B 2 5 ? 9.308 3.666 12.257 1.00 0.00 528 THR B O 10
ATOM 17942 N N . GLU B 2 6 ? 8.141 5.118 10.960 1.00 0.00 529 GLU B N 10
ATOM 17943 C CA . GLU B 2 6 ? 6.833 4.440 11.030 1.00 0.00 529 GLU B CA 10
ATOM 17944 C C . GLU B 2 6 ? 6.664 3.332 9.927 1.00 0.00 529 GLU B C 10
ATOM 17945 O O . GLU B 2 6 ? 6.134 2.267 10.259 1.00 0.00 529 GLU B O 10
ATOM 17957 N N . PRO B 2 7 ? 7.071 3.574 8.600 1.00 0.00 530 PRO B N 10
ATOM 17958 C CA . PRO B 2 7 ? 6.871 2.607 7.473 1.00 0.00 530 PRO B CA 10
ATOM 17959 C C . PRO B 2 7 ? 7.354 1.183 7.793 1.00 0.00 530 PRO B C 10
ATOM 17960 O O . PRO B 2 7 ? 8.545 0.877 7.658 1.00 0.00 530 PRO B O 10
ATOM 17971 N N . PHE B 2 8 ? 6.428 0.320 8.264 1.00 0.00 531 PHE B N 10
ATOM 17972 C CA . PHE B 2 8 ? 6.746 -1.082 8.574 1.00 0.00 531 PHE B CA 10
ATOM 17973 C C . PHE B 2 8 ? 6.350 -2.004 7.408 1.00 0.00 531 PHE B C 10
ATOM 17974 O O . PHE B 2 8 ? 6.532 -3.210 7.495 1.00 0.00 531 PHE B O 10
ATOM 17991 N N . PHE B 2 9 ? 5.828 -1.428 6.302 1.00 0.00 532 PHE B N 10
ATOM 17992 C CA . PHE B 2 9 ? 5.534 -2.214 5.094 1.00 0.00 532 PHE B CA 10
ATOM 17993 C C . PHE B 2 9 ? 6.863 -2.731 4.521 1.00 0.00 532 PHE B C 10
ATOM 17994 O O . PHE B 2 9 ? 7.169 -3.911 4.635 1.00 0.00 532 PHE B O 10
ATOM 18011 N N . LYS B 2 10 ? 7.651 -1.799 3.949 1.00 0.00 533 LYS B N 10
ATOM 18012 C CA . LYS B 2 10 ? 8.939 -2.099 3.300 1.00 0.00 533 LYS B CA 10
ATOM 18013 C C . LYS B 2 10 ? 9.930 -2.716 4.310 1.00 0.00 533 LYS B C 10
ATOM 18014 O O . LYS B 2 10 ? 10.684 -3.643 3.976 1.00 0.00 533 LYS B O 10
ATOM 18033 N N . GLN B 2 11 ? 9.872 -2.200 5.553 1.00 0.00 534 GLN B N 10
ATOM 18034 C CA . GLN B 2 11 ? 10.704 -2.647 6.670 1.00 0.00 534 GLN B CA 10
ATOM 18035 C C . GLN B 2 11 ? 10.548 -4.161 6.914 1.00 0.00 534 GLN B C 10
ATOM 18036 O O . GLN B 2 11 ? 11.531 -4.896 6.880 1.00 0.00 534 GLN B O 10
ATOM 18050 N N . LYS B 2 12 ? 9.291 -4.624 7.098 1.00 0.00 535 LYS B N 10
ATOM 18051 C CA . LYS B 2 12 ? 9.016 -6.051 7.409 1.00 0.00 535 LYS B CA 10
ATOM 18052 C C . LYS B 2 12 ? 9.041 -6.900 6.127 1.00 0.00 535 LYS B C 10
ATOM 18053 O O . LYS B 2 12 ? 9.296 -8.098 6.185 1.00 0.00 535 LYS B O 10
ATOM 18072 N N . SER B 2 13 ? 8.795 -6.252 4.970 1.00 0.00 536 SER B N 10
ATOM 18073 C CA . SER B 2 13 ? 8.863 -6.909 3.645 1.00 0.00 536 SER B CA 10
ATOM 18074 C C . SER B 2 13 ? 10.332 -7.270 3.315 1.00 0.00 536 SER B C 10
ATOM 18075 O O . SER B 2 13 ? 10.594 -8.130 2.475 1.00 0.00 536 SER B O 10
ATOM 18083 N N . LEU B 2 14 ? 11.275 -6.566 3.980 1.00 0.00 537 LEU B N 10
ATOM 18084 C CA . LEU B 2 14 ? 12.720 -6.866 3.945 1.00 0.00 537 LEU B CA 10
ATOM 18085 C C . LEU B 2 14 ? 13.083 -7.833 5.107 1.00 0.00 537 LEU B C 10
ATOM 18086 O O . LEU B 2 14 ? 13.845 -8.787 4.918 1.00 0.00 537 LEU B O 10
ATOM 18102 N N . LEU B 2 15 ? 12.508 -7.578 6.300 1.00 0.00 538 LEU B N 10
ATOM 18103 C CA . LEU B 2 15 ? 12.932 -8.215 7.582 1.00 0.00 538 LEU B CA 10
ATOM 18104 C C . LEU B 2 15 ? 12.041 -9.441 7.948 1.00 0.00 538 LEU B C 10
ATOM 18105 O O . LEU B 2 15 ? 12.125 -9.949 9.073 1.00 0.00 538 LEU B O 10
ATOM 18121 N N . LEU B 2 16 ? 11.186 -9.895 7.005 1.00 0.00 539 LEU B N 10
ATOM 18122 C CA . LEU B 2 16 ? 10.287 -11.067 7.217 1.00 0.00 539 LEU B CA 10
ATOM 18123 C C . LEU B 2 16 ? 11.061 -12.348 7.638 1.00 0.00 539 LEU B C 10
ATOM 18124 O O . LEU B 2 16 ? 12.127 -12.645 7.051 1.00 0.00 539 LEU B O 10
ATOM 18141 N N . GLY A 1 1 ? 5.861 -12.186 -2.545 1.00 0.00 1157 GLY A N 11
ATOM 18142 C CA . GLY A 1 1 ? 5.313 -12.406 -1.186 1.00 0.00 1157 GLY A CA 11
ATOM 18143 C C . GLY A 1 1 ? 5.792 -11.351 -0.198 1.00 0.00 1157 GLY A C 11
ATOM 18144 O O . GLY A 1 1 ? 6.341 -10.326 -0.619 1.00 0.00 1157 GLY A O 11
ATOM 18148 N N . ASN A 1 2 ? 5.567 -11.610 1.114 1.00 0.00 1158 ASN A N 11
ATOM 18149 C CA . ASN A 1 2 ? 5.986 -10.722 2.238 1.00 0.00 1158 ASN A CA 11
ATOM 18150 C C . ASN A 1 2 ? 5.448 -9.282 2.079 1.00 0.00 1158 ASN A C 11
ATOM 18151 O O . ASN A 1 2 ? 6.160 -8.304 2.309 1.00 0.00 1158 ASN A O 11
ATOM 18162 N N . LEU A 1 3 ? 4.167 -9.182 1.712 1.00 0.00 1159 LEU A N 11
ATOM 18163 C CA . LEU A 1 3 ? 3.447 -7.908 1.552 1.00 0.00 1159 LEU A CA 11
ATOM 18164 C C . LEU A 1 3 ? 3.234 -7.268 2.950 1.00 0.00 1159 LEU A C 11
ATOM 18165 O O . LEU A 1 3 ? 2.316 -7.648 3.676 1.00 0.00 1159 LEU A O 11
ATOM 18181 N N . ALA A 1 4 ? 4.154 -6.344 3.316 1.00 0.00 1160 ALA A N 11
ATOM 18182 C CA . ALA A 1 4 ? 4.324 -5.795 4.693 1.00 0.00 1160 ALA A CA 11
ATOM 18183 C C . ALA A 1 4 ? 4.598 -6.903 5.733 1.00 0.00 1160 ALA A C 11
ATOM 18184 O O . ALA A 1 4 ? 4.299 -6.760 6.926 1.00 0.00 1160 ALA A O 11
ATOM 18191 N N . GLY A 1 5 ? 5.221 -7.986 5.255 1.00 0.00 1161 GLY A N 11
ATOM 18192 C CA . GLY A 1 5 ? 5.543 -9.151 6.075 1.00 0.00 1161 GLY A CA 11
ATOM 18193 C C . GLY A 1 5 ? 4.552 -10.286 5.885 1.00 0.00 1161 GLY A C 11
ATOM 18194 O O . GLY A 1 5 ? 4.840 -11.435 6.237 1.00 0.00 1161 GLY A O 11
ATOM 18198 N N . ALA A 1 6 ? 3.382 -9.957 5.320 1.00 0.00 1162 ALA A N 11
ATOM 18199 C CA . ALA A 1 6 ? 2.323 -10.928 5.079 1.00 0.00 1162 ALA A CA 11
ATOM 18200 C C . ALA A 1 6 ? 2.607 -11.683 3.784 1.00 0.00 1162 ALA A C 11
ATOM 18201 O O . ALA A 1 6 ? 2.490 -11.119 2.699 1.00 0.00 1162 ALA A O 11
ATOM 18208 N N . VAL A 1 7 ? 3.024 -12.941 3.897 1.00 0.00 1163 VAL A N 11
ATOM 18209 C CA . VAL A 1 7 ? 3.271 -13.790 2.732 1.00 0.00 1163 VAL A CA 11
ATOM 18210 C C . VAL A 1 7 ? 1.968 -14.497 2.323 1.00 0.00 1163 VAL A C 11
ATOM 18211 O O . VAL A 1 7 ? 1.668 -14.604 1.128 1.00 0.00 1163 VAL A O 11
ATOM 18224 N N . GLU A 1 8 ? 1.180 -14.909 3.338 1.00 0.00 1164 GLU A N 11
ATOM 18225 C CA . GLU A 1 8 ? -0.029 -15.733 3.159 1.00 0.00 1164 GLU A CA 11
ATOM 18226 C C . GLU A 1 8 ? -1.158 -14.952 2.457 1.00 0.00 1164 GLU A C 11
ATOM 18227 O O . GLU A 1 8 ? -1.356 -13.761 2.719 1.00 0.00 1164 GLU A O 11
ATOM 18239 N N . PHE A 1 9 ? -1.919 -15.674 1.614 1.00 0.00 1165 PHE A N 11
ATOM 18240 C CA . PHE A 1 9 ? -2.912 -15.104 0.681 1.00 0.00 1165 PHE A CA 11
ATOM 18241 C C . PHE A 1 9 ? -4.029 -14.287 1.390 1.00 0.00 1165 PHE A C 11
ATOM 18242 O O . PHE A 1 9 ? -4.419 -13.224 0.899 1.00 0.00 1165 PHE A O 11
ATOM 18259 N N . ASN A 1 10 ? -4.585 -14.820 2.499 1.00 0.00 1166 ASN A N 11
ATOM 18260 C CA . ASN A 1 10 ? -5.610 -14.103 3.313 1.00 0.00 1166 ASN A CA 11
ATOM 18261 C C . ASN A 1 10 ? -4.974 -13.133 4.326 1.00 0.00 1166 ASN A C 11
ATOM 18262 O O . ASN A 1 10 ? -5.606 -12.142 4.710 1.00 0.00 1166 ASN A O 11
ATOM 18273 N N . ASP A 1 11 ? -3.737 -13.424 4.768 1.00 0.00 1167 ASP A N 11
ATOM 18274 C CA . ASP A 1 11 ? -3.049 -12.607 5.795 1.00 0.00 1167 ASP A CA 11
ATOM 18275 C C . ASP A 1 11 ? -2.595 -11.253 5.247 1.00 0.00 1167 ASP A C 11
ATOM 18276 O O . ASP A 1 11 ? -2.417 -10.322 6.028 1.00 0.00 1167 ASP A O 11
ATOM 18285 N N . VAL A 1 12 ? -2.409 -11.134 3.914 1.00 0.00 1168 VAL A N 11
ATOM 18286 C CA . VAL A 1 12 ? -2.093 -9.833 3.282 1.00 0.00 1168 VAL A CA 11
ATOM 18287 C C . VAL A 1 12 ? -3.281 -8.869 3.406 1.00 0.00 1168 VAL A C 11
ATOM 18288 O O . VAL A 1 12 ? -3.098 -7.667 3.583 1.00 0.00 1168 VAL A O 11
ATOM 18301 N N . LYS A 1 13 ? -4.499 -9.431 3.346 1.00 0.00 1169 LYS A N 11
ATOM 18302 C CA . LYS A 1 13 ? -5.745 -8.663 3.478 1.00 0.00 1169 LYS A CA 11
ATOM 18303 C C . LYS A 1 13 ? -5.814 -8.066 4.887 1.00 0.00 1169 LYS A C 11
ATOM 18304 O O . LYS A 1 13 ? -5.933 -6.852 5.061 1.00 0.00 1169 LYS A O 11
ATOM 18323 N N . THR A 1 14 ? -5.668 -8.972 5.871 1.00 0.00 1170 THR A N 11
ATOM 18324 C CA . THR A 1 14 ? -5.768 -8.670 7.299 1.00 0.00 1170 THR A CA 11
ATOM 18325 C C . THR A 1 14 ? -4.673 -7.695 7.750 1.00 0.00 1170 THR A C 11
ATOM 18326 O O . THR A 1 14 ? -4.950 -6.752 8.483 1.00 0.00 1170 THR A O 11
ATOM 18337 N N . LEU A 1 15 ? -3.436 -7.913 7.275 1.00 0.00 1171 LEU A N 11
ATOM 18338 C CA . LEU A 1 15 ? -2.270 -7.137 7.731 1.00 0.00 1171 LEU A CA 11
ATOM 18339 C C . LEU A 1 15 ? -2.289 -5.738 7.099 1.00 0.00 1171 LEU A C 11
ATOM 18340 O O . LEU A 1 15 ? -1.955 -4.767 7.770 1.00 0.00 1171 LEU A O 11
ATOM 18356 N N . LEU A 1 16 ? -2.690 -5.633 5.811 1.00 0.00 1172 LEU A N 11
ATOM 18357 C CA . LEU A 1 16 ? -2.809 -4.314 5.138 1.00 0.00 1172 LEU A CA 11
ATOM 18358 C C . LEU A 1 16 ? -4.057 -3.566 5.608 1.00 0.00 1172 LEU A C 11
ATOM 18359 O O . LEU A 1 16 ? -4.149 -2.342 5.458 1.00 0.00 1172 LEU A O 11
ATOM 18375 N N . ARG A 1 17 ? -4.998 -4.322 6.191 1.00 0.00 1173 ARG A N 11
ATOM 18376 C CA . ARG A 1 17 ? -6.155 -3.766 6.893 1.00 0.00 1173 ARG A CA 11
ATOM 18377 C C . ARG A 1 17 ? -5.690 -3.089 8.190 1.00 0.00 1173 ARG A C 11
ATOM 18378 O O . ARG A 1 17 ? -6.167 -2.011 8.542 1.00 0.00 1173 ARG A O 11
ATOM 18399 N N . GLU A 1 18 ? -4.756 -3.753 8.898 1.00 0.00 1174 GLU A N 11
ATOM 18400 C CA . GLU A 1 18 ? -4.154 -3.207 10.122 1.00 0.00 1174 GLU A CA 11
ATOM 18401 C C . GLU A 1 18 ? -3.263 -2.004 9.779 1.00 0.00 1174 GLU A C 11
ATOM 18402 O O . GLU A 1 18 ? -3.323 -1.000 10.451 1.00 0.00 1174 GLU A O 11
ATOM 18414 N N . TRP A 1 19 ? -2.490 -2.122 8.679 1.00 0.00 1175 TRP A N 11
ATOM 18415 C CA . TRP A 1 19 ? -1.505 -1.105 8.220 1.00 0.00 1175 TRP A CA 11
ATOM 18416 C C . TRP A 1 19 ? -2.163 0.277 8.055 1.00 0.00 1175 TRP A C 11
ATOM 18417 O O . TRP A 1 19 ? -1.601 1.300 8.469 1.00 0.00 1175 TRP A O 11
ATOM 18438 N N . ILE A 1 20 ? -3.376 0.275 7.492 1.00 0.00 1176 ILE A N 11
ATOM 18439 C CA . ILE A 1 20 ? -4.137 1.502 7.246 1.00 0.00 1176 ILE A CA 11
ATOM 18440 C C . ILE A 1 20 ? -4.847 2.026 8.518 1.00 0.00 1176 ILE A C 11
ATOM 18441 O O . ILE A 1 20 ? -4.977 3.240 8.708 1.00 0.00 1176 ILE A O 11
ATOM 18457 N N . THR A 1 21 ? -5.287 1.111 9.396 1.00 0.00 1177 THR A N 11
ATOM 18458 C CA . THR A 1 21 ? -6.102 1.472 10.583 1.00 0.00 1177 THR A CA 11
ATOM 18459 C C . THR A 1 21 ? -5.246 1.692 11.850 1.00 0.00 1177 THR A C 11
ATOM 18460 O O . THR A 1 21 ? -5.751 2.233 12.840 1.00 0.00 1177 THR A O 11
ATOM 18471 N N . THR A 1 22 ? -3.957 1.290 11.825 1.00 0.00 1178 THR A N 11
ATOM 18472 C CA . THR A 1 22 ? -3.051 1.408 12.989 1.00 0.00 1178 THR A CA 11
ATOM 18473 C C . THR A 1 22 ? -2.122 2.623 12.809 1.00 0.00 1178 THR A C 11
ATOM 18474 O O . THR A 1 22 ? -1.761 3.293 13.785 1.00 0.00 1178 THR A O 11
ATOM 18485 N N . ILE A 1 23 ? -1.734 2.893 11.543 1.00 0.00 1179 ILE A N 11
ATOM 18486 C CA . ILE A 1 23 ? -0.925 4.063 11.170 1.00 0.00 1179 ILE A CA 11
ATOM 18487 C C . ILE A 1 23 ? -1.867 5.100 10.532 1.00 0.00 1179 ILE A C 11
ATOM 18488 O O . ILE A 1 23 ? -2.626 4.798 9.604 1.00 0.00 1179 ILE A O 11
ATOM 18504 N N . SER A 1 24 ? -1.854 6.303 11.108 1.00 0.00 1180 SER A N 11
ATOM 18505 C CA . SER A 1 24 ? -2.692 7.433 10.685 1.00 0.00 1180 SER A CA 11
ATOM 18506 C C . SER A 1 24 ? -1.903 8.383 9.761 1.00 0.00 1180 SER A C 11
ATOM 18507 O O . SER A 1 24 ? -2.460 9.349 9.235 1.00 0.00 1180 SER A O 11
ATOM 18515 N N . ASP A 1 25 ? -0.604 8.086 9.576 1.00 0.00 1181 ASP A N 11
ATOM 18516 C CA . ASP A 1 25 ? 0.324 8.902 8.789 1.00 0.00 1181 ASP A CA 11
ATOM 18517 C C . ASP A 1 25 ? 1.452 7.998 8.253 1.00 0.00 1181 ASP A C 11
ATOM 18518 O O . ASP A 1 25 ? 2.426 7.730 8.971 1.00 0.00 1181 ASP A O 11
ATOM 18527 N N . PRO A 1 26 ? 1.294 7.431 7.021 1.00 0.00 1182 PRO A N 11
ATOM 18528 C CA . PRO A 1 26 ? 2.361 6.663 6.350 1.00 0.00 1182 PRO A CA 11
ATOM 18529 C C . PRO A 1 26 ? 3.318 7.587 5.580 1.00 0.00 1182 PRO A C 11
ATOM 18530 O O . PRO A 1 26 ? 3.003 8.758 5.304 1.00 0.00 1182 PRO A O 11
ATOM 18541 N N . MET A 1 27 ? 4.484 7.047 5.250 1.00 0.00 1183 MET A N 11
ATOM 18542 C CA . MET A 1 27 ? 5.409 7.664 4.295 1.00 0.00 1183 MET A CA 11
ATOM 18543 C C . MET A 1 27 ? 5.049 7.152 2.897 1.00 0.00 1183 MET A C 11
ATOM 18544 O O . MET A 1 27 ? 4.409 6.100 2.764 1.00 0.00 1183 MET A O 11
ATOM 18558 N N . GLU A 1 28 ? 5.421 7.905 1.856 1.00 0.00 1184 GLU A N 11
ATOM 18559 C CA . GLU A 1 28 ? 5.073 7.543 0.466 1.00 0.00 1184 GLU A CA 11
ATOM 18560 C C . GLU A 1 28 ? 5.744 6.217 0.057 1.00 0.00 1184 GLU A C 11
ATOM 18561 O O . GLU A 1 28 ? 5.233 5.514 -0.806 1.00 0.00 1184 GLU A O 11
ATOM 18573 N N . GLU A 1 29 ? 6.880 5.890 0.717 1.00 0.00 1185 GLU A N 11
ATOM 18574 C CA . GLU A 1 29 ? 7.539 4.567 0.634 1.00 0.00 1185 GLU A CA 11
ATOM 18575 C C . GLU A 1 29 ? 6.536 3.420 0.832 1.00 0.00 1185 GLU A C 11
ATOM 18576 O O . GLU A 1 29 ? 6.482 2.509 0.008 1.00 0.00 1185 GLU A O 11
ATOM 18588 N N . ASP A 1 30 ? 5.732 3.516 1.920 1.00 0.00 1186 ASP A N 11
ATOM 18589 C CA . ASP A 1 30 ? 4.674 2.523 2.269 1.00 0.00 1186 ASP A CA 11
ATOM 18590 C C . ASP A 1 30 ? 3.736 2.265 1.079 1.00 0.00 1186 ASP A C 11
ATOM 18591 O O . ASP A 1 30 ? 3.377 1.117 0.798 1.00 0.00 1186 ASP A O 11
ATOM 18600 N N . ILE A 1 31 ? 3.372 3.360 0.385 1.00 0.00 1187 ILE A N 11
ATOM 18601 C CA . ILE A 1 31 ? 2.482 3.320 -0.793 1.00 0.00 1187 ILE A CA 11
ATOM 18602 C C . ILE A 1 31 ? 3.194 2.579 -1.947 1.00 0.00 1187 ILE A C 11
ATOM 18603 O O . ILE A 1 31 ? 2.651 1.640 -2.533 1.00 0.00 1187 ILE A O 11
ATOM 18619 N N . LEU A 1 32 ? 4.450 2.998 -2.222 1.00 0.00 1188 LEU A N 11
ATOM 18620 C CA . LEU A 1 32 ? 5.261 2.459 -3.324 1.00 0.00 1188 LEU A CA 11
ATOM 18621 C C . LEU A 1 32 ? 5.565 0.967 -3.156 1.00 0.00 1188 LEU A C 11
ATOM 18622 O O . LEU A 1 32 ? 5.768 0.297 -4.149 1.00 0.00 1188 LEU A O 11
ATOM 18638 N N . GLN A 1 33 ? 5.592 0.454 -1.915 1.00 0.00 1189 GLN A N 11
ATOM 18639 C CA . GLN A 1 33 ? 5.842 -0.983 -1.670 1.00 0.00 1189 GLN A CA 11
ATOM 18640 C C . GLN A 1 33 ? 4.699 -1.829 -2.267 1.00 0.00 1189 GLN A C 11
ATOM 18641 O O . GLN A 1 33 ? 4.935 -2.875 -2.897 1.00 0.00 1189 GLN A O 11
ATOM 18655 N N . VAL A 1 34 ? 3.464 -1.319 -2.093 1.00 0.00 1190 VAL A N 11
ATOM 18656 C CA . VAL A 1 34 ? 2.252 -1.960 -2.627 1.00 0.00 1190 VAL A CA 11
ATOM 18657 C C . VAL A 1 34 ? 2.241 -1.797 -4.162 1.00 0.00 1190 VAL A C 11
ATOM 18658 O O . VAL A 1 34 ? 1.852 -2.716 -4.871 1.00 0.00 1190 VAL A O 11
ATOM 18671 N N . VAL A 1 35 ? 2.700 -0.606 -4.645 1.00 0.00 1191 VAL A N 11
ATOM 18672 C CA . VAL A 1 35 ? 2.878 -0.315 -6.098 1.00 0.00 1191 VAL A CA 11
ATOM 18673 C C . VAL A 1 35 ? 3.813 -1.351 -6.752 1.00 0.00 1191 VAL A C 11
ATOM 18674 O O . VAL A 1 35 ? 3.537 -1.852 -7.844 1.00 0.00 1191 VAL A O 11
ATOM 18687 N N . LYS A 1 36 ? 4.917 -1.664 -6.057 1.00 0.00 1192 LYS A N 11
ATOM 18688 C CA . LYS A 1 36 ? 5.939 -2.602 -6.550 1.00 0.00 1192 LYS A CA 11
ATOM 18689 C C . LYS A 1 36 ? 5.406 -4.032 -6.550 1.00 0.00 1192 LYS A C 11
ATOM 18690 O O . LYS A 1 36 ? 5.769 -4.812 -7.422 1.00 0.00 1192 LYS A O 11
ATOM 18709 N N . TYR A 1 37 ? 4.551 -4.358 -5.563 1.00 0.00 1193 TYR A N 11
ATOM 18710 C CA . TYR A 1 37 ? 3.880 -5.673 -5.489 1.00 0.00 1193 TYR A CA 11
ATOM 18711 C C . TYR A 1 37 ? 2.770 -5.792 -6.562 1.00 0.00 1193 TYR A C 11
ATOM 18712 O O . TYR A 1 37 ? 2.448 -6.894 -7.007 1.00 0.00 1193 TYR A O 11
ATOM 18730 N N . CYS A 1 38 ? 2.189 -4.642 -6.957 1.00 0.00 1194 CYS A N 11
ATOM 18731 C CA . CYS A 1 38 ? 1.218 -4.570 -8.066 1.00 0.00 1194 CYS A CA 11
ATOM 18732 C C . CYS A 1 38 ? 1.914 -4.903 -9.388 1.00 0.00 1194 CYS A C 11
ATOM 18733 O O . CYS A 1 38 ? 1.436 -5.735 -10.170 1.00 0.00 1194 CYS A O 11
ATOM 18741 N N . THR A 1 39 ? 3.077 -4.256 -9.581 1.00 0.00 1195 THR A N 11
ATOM 18742 C CA . THR A 1 39 ? 3.942 -4.464 -10.746 1.00 0.00 1195 THR A CA 11
ATOM 18743 C C . THR A 1 39 ? 4.505 -5.898 -10.738 1.00 0.00 1195 THR A C 11
ATOM 18744 O O . THR A 1 39 ? 4.616 -6.516 -11.780 1.00 0.00 1195 THR A O 11
ATOM 18755 N N . ASP A 1 40 ? 4.806 -6.414 -9.535 1.00 0.00 1196 ASP A N 11
ATOM 18756 C CA . ASP A 1 40 ? 5.366 -7.769 -9.320 1.00 0.00 1196 ASP A CA 11
ATOM 18757 C C . ASP A 1 40 ? 4.366 -8.859 -9.752 1.00 0.00 1196 ASP A C 11
ATOM 18758 O O . ASP A 1 40 ? 4.712 -9.753 -10.529 1.00 0.00 1196 ASP A O 11
ATOM 18767 N N . LEU A 1 41 ? 3.109 -8.754 -9.270 1.00 0.00 1197 LEU A N 11
ATOM 18768 C CA . LEU A 1 41 ? 2.022 -9.688 -9.654 1.00 0.00 1197 LEU A CA 11
ATOM 18769 C C . LEU A 1 41 ? 1.609 -9.488 -11.122 1.00 0.00 1197 LEU A C 11
ATOM 18770 O O . LEU A 1 41 ? 1.010 -10.380 -11.720 1.00 0.00 1197 LEU A O 11
ATOM 18786 N N . ILE A 1 42 ? 1.901 -8.299 -11.681 1.00 0.00 1198 ILE A N 11
ATOM 18787 C CA . ILE A 1 42 ? 1.821 -8.055 -13.135 1.00 0.00 1198 ILE A CA 11
ATOM 18788 C C . ILE A 1 42 ? 2.858 -8.937 -13.881 1.00 0.00 1198 ILE A C 11
ATOM 18789 O O . ILE A 1 42 ? 2.504 -9.606 -14.862 1.00 0.00 1198 ILE A O 11
ATOM 18805 N N . GLU A 1 43 ? 4.118 -8.965 -13.373 1.00 0.00 1199 GLU A N 11
ATOM 18806 C CA . GLU A 1 43 ? 5.232 -9.741 -13.994 1.00 0.00 1199 GLU A CA 11
ATOM 18807 C C . GLU A 1 43 ? 4.911 -11.244 -13.961 1.00 0.00 1199 GLU A C 11
ATOM 18808 O O . GLU A 1 43 ? 5.174 -11.982 -14.916 1.00 0.00 1199 GLU A O 11
ATOM 18820 N N . GLU A 1 44 ? 4.318 -11.668 -12.837 1.00 0.00 1200 GLU A N 11
ATOM 18821 C CA . GLU A 1 44 ? 4.006 -13.077 -12.555 1.00 0.00 1200 GLU A CA 11
ATOM 18822 C C . GLU A 1 44 ? 2.610 -13.478 -13.078 1.00 0.00 1200 GLU A C 11
ATOM 18823 O O . GLU A 1 44 ? 2.266 -14.667 -13.057 1.00 0.00 1200 GLU A O 11
ATOM 18835 N N . LYS A 1 45 ? 1.815 -12.470 -13.530 1.00 0.00 1201 LYS A N 11
ATOM 18836 C CA . LYS A 1 45 ? 0.432 -12.652 -14.046 1.00 0.00 1201 LYS A CA 11
ATOM 18837 C C . LYS A 1 45 ? -0.520 -13.202 -12.954 1.00 0.00 1201 LYS A C 11
ATOM 18838 O O . LYS A 1 45 ? -1.567 -13.786 -13.258 1.00 0.00 1201 LYS A O 11
ATOM 18857 N N . ASP A 1 46 ? -0.150 -12.967 -11.679 1.00 0.00 1202 ASP A N 11
ATOM 18858 C CA . ASP A 1 46 ? -0.957 -13.340 -10.498 1.00 0.00 1202 ASP A CA 11
ATOM 18859 C C . ASP A 1 46 ? -1.791 -12.130 -10.053 1.00 0.00 1202 ASP A C 11
ATOM 18860 O O . ASP A 1 46 ? -1.943 -11.843 -8.854 1.00 0.00 1202 ASP A O 11
ATOM 18869 N N . LEU A 1 47 ? -2.403 -11.467 -11.050 1.00 0.00 1203 LEU A N 11
ATOM 18870 C CA . LEU A 1 47 ? -3.183 -10.232 -10.853 1.00 0.00 1203 LEU A CA 11
ATOM 18871 C C . LEU A 1 47 ? -4.545 -10.562 -10.218 1.00 0.00 1203 LEU A C 11
ATOM 18872 O O . LEU A 1 47 ? -5.287 -9.668 -9.839 1.00 0.00 1203 LEU A O 11
ATOM 18888 N N . GLU A 1 48 ? -4.860 -11.861 -10.129 1.00 0.00 1204 GLU A N 11
ATOM 18889 C CA . GLU A 1 48 ? -6.024 -12.368 -9.399 1.00 0.00 1204 GLU A CA 11
ATOM 18890 C C . GLU A 1 48 ? -5.964 -11.964 -7.903 1.00 0.00 1204 GLU A C 11
ATOM 18891 O O . GLU A 1 48 ? -6.978 -11.571 -7.304 1.00 0.00 1204 GLU A O 11
ATOM 18903 N N . LYS A 1 49 ? -4.754 -12.045 -7.327 1.00 0.00 1205 LYS A N 11
ATOM 18904 C CA . LYS A 1 49 ? -4.489 -11.679 -5.941 1.00 0.00 1205 LYS A CA 11
ATOM 18905 C C . LYS A 1 49 ? -4.441 -10.163 -5.779 1.00 0.00 1205 LYS A C 11
ATOM 18906 O O . LYS A 1 49 ? -4.939 -9.621 -4.785 1.00 0.00 1205 LYS A O 11
ATOM 18925 N N . LEU A 1 50 ? -3.841 -9.499 -6.776 1.00 0.00 1206 LEU A N 11
ATOM 18926 C CA . LEU A 1 50 ? -3.632 -8.052 -6.749 1.00 0.00 1206 LEU A CA 11
ATOM 18927 C C . LEU A 1 50 ? -4.980 -7.327 -6.837 1.00 0.00 1206 LEU A C 11
ATOM 18928 O O . LEU A 1 50 ? -5.213 -6.413 -6.077 1.00 0.00 1206 LEU A O 11
ATOM 18944 N N . ASP A 1 51 ? -5.855 -7.791 -7.744 1.00 0.00 1207 ASP A N 11
ATOM 18945 C CA . ASP A 1 51 ? -7.247 -7.284 -7.913 1.00 0.00 1207 ASP A CA 11
ATOM 18946 C C . ASP A 1 51 ? -7.997 -7.261 -6.569 1.00 0.00 1207 ASP A C 11
ATOM 18947 O O . ASP A 1 51 ? -8.666 -6.280 -6.239 1.00 0.00 1207 ASP A O 11
ATOM 18956 N N . LEU A 1 52 ? -7.855 -8.360 -5.810 1.00 0.00 1208 LEU A N 11
ATOM 18957 C CA . LEU A 1 52 ? -8.425 -8.512 -4.470 1.00 0.00 1208 LEU A CA 11
ATOM 18958 C C . LEU A 1 52 ? -7.873 -7.419 -3.527 1.00 0.00 1208 LEU A C 11
ATOM 18959 O O . LEU A 1 52 ? -8.640 -6.655 -2.920 1.00 0.00 1208 LEU A O 11
ATOM 18975 N N . VAL A 1 53 ? -6.525 -7.357 -3.436 1.00 0.00 1209 VAL A N 11
ATOM 18976 C CA . VAL A 1 53 ? -5.801 -6.378 -2.588 1.00 0.00 1209 VAL A CA 11
ATOM 18977 C C . VAL A 1 53 ? -6.181 -4.922 -2.965 1.00 0.00 1209 VAL A C 11
ATOM 18978 O O . VAL A 1 53 ? -6.251 -4.060 -2.092 1.00 0.00 1209 VAL A O 11
ATOM 18991 N N . ILE A 1 54 ? -6.480 -4.687 -4.261 1.00 0.00 1210 ILE A N 11
ATOM 18992 C CA . ILE A 1 54 ? -6.940 -3.384 -4.763 1.00 0.00 1210 ILE A CA 11
ATOM 18993 C C . ILE A 1 54 ? -8.296 -3.061 -4.172 1.00 0.00 1210 ILE A C 11
ATOM 18994 O O . ILE A 1 54 ? -8.428 -2.068 -3.510 1.00 0.00 1210 ILE A O 11
ATOM 19010 N N . LYS A 1 55 ? -9.275 -3.948 -4.389 1.00 0.00 1211 LYS A N 11
ATOM 19011 C CA . LYS A 1 55 ? -10.681 -3.724 -3.992 1.00 0.00 1211 LYS A CA 11
ATOM 19012 C C . LYS A 1 55 ? -10.827 -3.481 -2.475 1.00 0.00 1211 LYS A C 11
ATOM 19013 O O . LYS A 1 55 ? -11.617 -2.625 -2.046 1.00 0.00 1211 LYS A O 11
ATOM 19032 N N . TYR A 1 56 ? -10.031 -4.222 -1.689 1.00 0.00 1212 TYR A N 11
ATOM 19033 C CA . TYR A 1 56 ? -9.992 -4.090 -0.222 1.00 0.00 1212 TYR A CA 11
ATOM 19034 C C . TYR A 1 56 ? -9.340 -2.759 0.198 1.00 0.00 1212 TYR A C 11
ATOM 19035 O O . TYR A 1 56 ? -9.963 -1.971 0.906 1.00 0.00 1212 TYR A O 11
ATOM 19053 N N . MET A 1 57 ? -8.118 -2.495 -0.296 1.00 0.00 1213 MET A N 11
ATOM 19054 C CA . MET A 1 57 ? -7.370 -1.240 -0.010 1.00 0.00 1213 MET A CA 11
ATOM 19055 C C . MET A 1 57 ? -8.105 0.007 -0.572 1.00 0.00 1213 MET A C 11
ATOM 19056 O O . MET A 1 57 ? -7.990 1.095 -0.018 1.00 0.00 1213 MET A O 11
ATOM 19070 N N . LYS A 1 58 ? -8.905 -0.190 -1.632 1.00 0.00 1214 LYS A N 11
ATOM 19071 C CA . LYS A 1 58 ? -9.710 0.851 -2.270 1.00 0.00 1214 LYS A CA 11
ATOM 19072 C C . LYS A 1 58 ? -10.830 1.234 -1.311 1.00 0.00 1214 LYS A C 11
ATOM 19073 O O . LYS A 1 58 ? -11.013 2.408 -0.991 1.00 0.00 1214 LYS A O 11
ATOM 19092 N N . ARG A 1 59 ? -11.545 0.195 -0.837 1.00 0.00 1215 ARG A N 11
ATOM 19093 C CA . ARG A 1 59 ? -12.650 0.336 0.111 1.00 0.00 1215 ARG A CA 11
ATOM 19094 C C . ARG A 1 59 ? -12.166 0.974 1.428 1.00 0.00 1215 ARG A C 11
ATOM 19095 O O . ARG A 1 59 ? -12.850 1.820 1.978 1.00 0.00 1215 ARG A O 11
ATOM 19116 N N . LEU A 1 60 ? -10.960 0.575 1.875 1.00 0.00 1216 LEU A N 11
ATOM 19117 C CA . LEU A 1 60 ? -10.356 1.024 3.147 1.00 0.00 1216 LEU A CA 11
ATOM 19118 C C . LEU A 1 60 ? -9.917 2.510 3.088 1.00 0.00 1216 LEU A C 11
ATOM 19119 O O . LEU A 1 60 ? -10.241 3.299 3.984 1.00 0.00 1216 LEU A O 11
ATOM 19135 N N . MET A 1 61 ? -9.165 2.877 2.024 1.00 0.00 1217 MET A N 11
ATOM 19136 C CA . MET A 1 61 ? -8.653 4.263 1.833 1.00 0.00 1217 MET A CA 11
ATOM 19137 C C . MET A 1 61 ? -9.813 5.243 1.550 1.00 0.00 1217 MET A C 11
ATOM 19138 O O . MET A 1 61 ? -9.736 6.431 1.885 1.00 0.00 1217 MET A O 11
ATOM 19152 N N . GLN A 1 62 ? -10.888 4.712 0.945 1.00 0.00 1218 GLN A N 11
ATOM 19153 C CA . GLN A 1 62 ? -12.147 5.454 0.718 1.00 0.00 1218 GLN A CA 11
ATOM 19154 C C . GLN A 1 62 ? -13.037 5.460 1.995 1.00 0.00 1218 GLN A C 11
ATOM 19155 O O . GLN A 1 62 ? -13.870 6.357 2.177 1.00 0.00 1218 GLN A O 11
ATOM 19169 N N . GLN A 1 63 ? -12.840 4.454 2.885 1.00 0.00 1219 GLN A N 11
ATOM 19170 C CA . GLN A 1 63 ? -13.508 4.380 4.205 1.00 0.00 1219 GLN A CA 11
ATOM 19171 C C . GLN A 1 63 ? -12.847 5.368 5.188 1.00 0.00 1219 GLN A C 11
ATOM 19172 O O . GLN A 1 63 ? -13.448 5.775 6.184 1.00 0.00 1219 GLN A O 11
ATOM 19186 N N . SER A 1 64 ? -11.602 5.774 4.855 1.00 0.00 1220 SER A N 11
ATOM 19187 C CA . SER A 1 64 ? -10.890 6.885 5.525 1.00 0.00 1220 SER A CA 11
ATOM 19188 C C . SER A 1 64 ? -11.347 8.267 4.958 1.00 0.00 1220 SER A C 11
ATOM 19189 O O . SER A 1 64 ? -10.648 9.267 5.140 1.00 0.00 1220 SER A O 11
ATOM 19197 N N . VAL A 1 65 ? -12.564 8.276 4.336 1.00 0.00 1221 VAL A N 11
ATOM 19198 C CA . VAL A 1 65 ? -13.214 9.403 3.617 1.00 0.00 1221 VAL A CA 11
ATOM 19199 C C . VAL A 1 65 ? -12.271 10.150 2.638 1.00 0.00 1221 VAL A C 11
ATOM 19200 O O . VAL A 1 65 ? -12.319 9.906 1.420 1.00 0.00 1221 VAL A O 11
ATOM 19213 N N . GLU A 1 66 ? -11.402 11.015 3.166 1.00 0.00 1222 GLU A N 11
ATOM 19214 C CA . GLU A 1 66 ? -10.499 11.864 2.376 1.00 0.00 1222 GLU A CA 11
ATOM 19215 C C . GLU A 1 66 ? -9.282 12.264 3.225 1.00 0.00 1222 GLU A C 11
ATOM 19216 O O . GLU A 1 66 ? -9.288 12.063 4.448 1.00 0.00 1222 GLU A O 11
ATOM 19228 N N . SER A 1 67 ? -8.245 12.815 2.546 1.00 0.00 1223 SER A N 11
ATOM 19229 C CA . SER A 1 67 ? -6.945 13.210 3.144 1.00 0.00 1223 SER A CA 11
ATOM 19230 C C . SER A 1 67 ? -6.098 11.975 3.552 1.00 0.00 1223 SER A C 11
ATOM 19231 O O . SER A 1 67 ? -6.637 10.887 3.801 1.00 0.00 1223 SER A O 11
ATOM 19239 N N . VAL A 1 68 ? -4.764 12.185 3.609 1.00 0.00 1224 VAL A N 11
ATOM 19240 C CA . VAL A 1 68 ? -3.746 11.184 4.028 1.00 0.00 1224 VAL A CA 11
ATOM 19241 C C . VAL A 1 68 ? -3.790 9.889 3.177 1.00 0.00 1224 VAL A C 11
ATOM 19242 O O . VAL A 1 68 ? -3.003 9.714 2.241 1.00 0.00 1224 VAL A O 11
ATOM 19255 N N . TRP A 1 69 ? -4.739 8.996 3.504 1.00 0.00 1225 TRP A N 11
ATOM 19256 C CA . TRP A 1 69 ? -4.920 7.711 2.826 1.00 0.00 1225 TRP A CA 11
ATOM 19257 C C . TRP A 1 69 ? -5.606 7.882 1.472 1.00 0.00 1225 TRP A C 11
ATOM 19258 O O . TRP A 1 69 ? -5.557 6.973 0.654 1.00 0.00 1225 TRP A O 11
ATOM 19279 N N . ASN A 1 70 ? -6.261 9.037 1.258 1.00 0.00 1226 ASN A N 11
ATOM 19280 C CA . ASN A 1 70 ? -6.844 9.389 -0.053 1.00 0.00 1226 ASN A CA 11
ATOM 19281 C C . ASN A 1 70 ? -5.721 9.862 -1.014 1.00 0.00 1226 ASN A C 11
ATOM 19282 O O . ASN A 1 70 ? -5.843 9.711 -2.234 1.00 0.00 1226 ASN A O 11
ATOM 19293 N N . MET A 1 71 ? -4.613 10.420 -0.462 1.00 0.00 1227 MET A N 11
ATOM 19294 C CA . MET A 1 71 ? -3.388 10.702 -1.261 1.00 0.00 1227 MET A CA 11
ATOM 19295 C C . MET A 1 71 ? -2.831 9.373 -1.771 1.00 0.00 1227 MET A C 11
ATOM 19296 O O . MET A 1 71 ? -2.555 9.199 -2.969 1.00 0.00 1227 MET A O 11
ATOM 19310 N N . ALA A 1 72 ? -2.710 8.432 -0.816 1.00 0.00 1228 ALA A N 11
ATOM 19311 C CA . ALA A 1 72 ? -2.252 7.069 -1.070 1.00 0.00 1228 ALA A CA 11
ATOM 19312 C C . ALA A 1 72 ? -3.205 6.336 -2.026 1.00 0.00 1228 ALA A C 11
ATOM 19313 O O . ALA A 1 72 ? -2.751 5.583 -2.843 1.00 0.00 1228 ALA A O 11
ATOM 19320 N N . PHE A 1 73 ? -4.519 6.609 -1.904 1.00 0.00 1229 PHE A N 11
ATOM 19321 C CA . PHE A 1 73 ? -5.589 6.010 -2.751 1.00 0.00 1229 PHE A CA 11
ATOM 19322 C C . PHE A 1 73 ? -5.410 6.401 -4.220 1.00 0.00 1229 PHE A C 11
ATOM 19323 O O . PHE A 1 73 ? -5.404 5.542 -5.118 1.00 0.00 1229 PHE A O 11
ATOM 19340 N N . ASP A 1 74 ? -5.256 7.715 -4.433 1.00 0.00 1230 ASP A N 11
ATOM 19341 C CA . ASP A 1 74 ? -5.109 8.309 -5.763 1.00 0.00 1230 ASP A CA 11
ATOM 19342 C C . ASP A 1 74 ? -3.850 7.762 -6.434 1.00 0.00 1230 ASP A C 11
ATOM 19343 O O . ASP A 1 74 ? -3.901 7.279 -7.567 1.00 0.00 1230 ASP A O 11
ATOM 19352 N N . PHE A 1 75 ? -2.742 7.793 -5.678 1.00 0.00 1231 PHE A N 11
ATOM 19353 C CA . PHE A 1 75 ? -1.420 7.404 -6.174 1.00 0.00 1231 PHE A CA 11
ATOM 19354 C C . PHE A 1 75 ? -1.343 5.885 -6.418 1.00 0.00 1231 PHE A C 11
ATOM 19355 O O . PHE A 1 75 ? -0.836 5.454 -7.450 1.00 0.00 1231 PHE A O 11
ATOM 19372 N N . ILE A 1 76 ? -1.890 5.090 -5.480 1.00 0.00 1232 ILE A N 11
ATOM 19373 C CA . ILE A 1 76 ? -1.794 3.620 -5.522 1.00 0.00 1232 ILE A CA 11
ATOM 19374 C C . ILE A 1 76 ? -2.560 3.091 -6.740 1.00 0.00 1232 ILE A C 11
ATOM 19375 O O . ILE A 1 76 ? -1.996 2.347 -7.547 1.00 0.00 1232 ILE A O 11
ATOM 19391 N N . LEU A 1 77 ? -3.810 3.585 -6.914 1.00 0.00 1233 LEU A N 11
ATOM 19392 C CA . LEU A 1 77 ? -4.678 3.176 -8.019 1.00 0.00 1233 LEU A CA 11
ATOM 19393 C C . LEU A 1 77 ? -4.033 3.587 -9.342 1.00 0.00 1233 LEU A C 11
ATOM 19394 O O . LEU A 1 77 ? -3.831 2.744 -10.208 1.00 0.00 1233 LEU A O 11
ATOM 19410 N N . ASP A 1 78 ? -3.642 4.876 -9.426 1.00 0.00 1234 ASP A N 11
ATOM 19411 C CA . ASP A 1 78 ? -3.001 5.473 -10.620 1.00 0.00 1234 ASP A CA 11
ATOM 19412 C C . ASP A 1 78 ? -1.821 4.631 -11.120 1.00 0.00 1234 ASP A C 11
ATOM 19413 O O . ASP A 1 78 ? -1.726 4.325 -12.305 1.00 0.00 1234 ASP A O 11
ATOM 19422 N N . ASN A 1 79 ? -0.952 4.257 -10.185 1.00 0.00 1235 ASN A N 11
ATOM 19423 C CA . ASN A 1 79 ? 0.263 3.474 -10.466 1.00 0.00 1235 ASN A CA 11
ATOM 19424 C C . ASN A 1 79 ? -0.080 2.068 -10.983 1.00 0.00 1235 ASN A C 11
ATOM 19425 O O . ASN A 1 79 ? 0.554 1.571 -11.925 1.00 0.00 1235 ASN A O 11
ATOM 19436 N N . VAL A 1 80 ? -1.106 1.442 -10.388 1.00 0.00 1236 VAL A N 11
ATOM 19437 C CA . VAL A 1 80 ? -1.608 0.143 -10.869 1.00 0.00 1236 VAL A CA 11
ATOM 19438 C C . VAL A 1 80 ? -2.142 0.269 -12.311 1.00 0.00 1236 VAL A C 11
ATOM 19439 O O . VAL A 1 80 ? -1.881 -0.601 -13.144 1.00 0.00 1236 VAL A O 11
ATOM 19452 N N . GLN A 1 81 ? -2.811 1.407 -12.606 1.00 0.00 1237 GLN A N 11
ATOM 19453 C CA . GLN A 1 81 ? -3.449 1.646 -13.911 1.00 0.00 1237 GLN A CA 11
ATOM 19454 C C . GLN A 1 81 ? -2.396 1.838 -15.006 1.00 0.00 1237 GLN A C 11
ATOM 19455 O O . GLN A 1 81 ? -2.475 1.209 -16.055 1.00 0.00 1237 GLN A O 11
ATOM 19469 N N . VAL A 1 82 ? -1.396 2.688 -14.724 1.00 0.00 1238 VAL A N 11
ATOM 19470 C CA . VAL A 1 82 ? -0.352 3.051 -15.692 1.00 0.00 1238 VAL A CA 11
ATOM 19471 C C . VAL A 1 82 ? 0.541 1.838 -16.032 1.00 0.00 1238 VAL A C 11
ATOM 19472 O O . VAL A 1 82 ? 0.881 1.633 -17.201 1.00 0.00 1238 VAL A O 11
ATOM 19485 N N . VAL A 1 83 ? 0.891 1.015 -15.010 1.00 0.00 1239 VAL A N 11
ATOM 19486 C CA . VAL A 1 83 ? 1.732 -0.180 -15.225 1.00 0.00 1239 VAL A CA 11
ATOM 19487 C C . VAL A 1 83 ? 0.903 -1.298 -15.902 1.00 0.00 1239 VAL A C 11
ATOM 19488 O O . VAL A 1 83 ? 1.448 -2.107 -16.659 1.00 0.00 1239 VAL A O 11
ATOM 19501 N N . LEU A 1 84 ? -0.428 -1.309 -15.659 1.00 0.00 1240 LEU A N 11
ATOM 19502 C CA . LEU A 1 84 ? -1.354 -2.257 -16.327 1.00 0.00 1240 LEU A CA 11
ATOM 19503 C C . LEU A 1 84 ? -1.580 -1.850 -17.803 1.00 0.00 1240 LEU A C 11
ATOM 19504 O O . LEU A 1 84 ? -1.823 -2.703 -18.657 1.00 0.00 1240 LEU A O 11
ATOM 19520 N N . GLN A 1 85 ? -1.484 -0.536 -18.093 1.00 0.00 1241 GLN A N 11
ATOM 19521 C CA . GLN A 1 85 ? -1.511 -0.005 -19.476 1.00 0.00 1241 GLN A CA 11
ATOM 19522 C C . GLN A 1 85 ? -0.195 -0.333 -20.195 1.00 0.00 1241 GLN A C 11
ATOM 19523 O O . GLN A 1 85 ? -0.182 -0.586 -21.401 1.00 0.00 1241 GLN A O 11
ATOM 19537 N N . GLN A 1 86 ? 0.900 -0.319 -19.424 1.00 0.00 1242 GLN A N 11
ATOM 19538 C CA . GLN A 1 86 ? 2.242 -0.647 -19.903 1.00 0.00 1242 GLN A CA 11
ATOM 19539 C C . GLN A 1 86 ? 2.324 -2.121 -20.349 1.00 0.00 1242 GLN A C 11
ATOM 19540 O O . GLN A 1 86 ? 2.790 -2.420 -21.459 1.00 0.00 1242 GLN A O 11
ATOM 19554 N N . THR A 1 87 ? 1.845 -3.026 -19.478 1.00 0.00 1243 THR A N 11
ATOM 19555 C CA . THR A 1 87 ? 2.013 -4.477 -19.668 1.00 0.00 1243 THR A CA 11
ATOM 19556 C C . THR A 1 87 ? 0.928 -5.059 -20.598 1.00 0.00 1243 THR A C 11
ATOM 19557 O O . THR A 1 87 ? 1.230 -5.869 -21.478 1.00 0.00 1243 THR A O 11
ATOM 19568 N N . TYR A 1 88 ? -0.335 -4.632 -20.395 1.00 0.00 1244 TYR A N 11
ATOM 19569 C CA . TYR A 1 88 ? -1.498 -5.192 -21.086 1.00 0.00 1244 TYR A CA 11
ATOM 19570 C C . TYR A 1 88 ? -2.044 -4.176 -22.099 1.00 0.00 1244 TYR A C 11
ATOM 19571 O O . TYR A 1 88 ? -2.220 -4.486 -23.282 1.00 0.00 1244 TYR A O 11
ATOM 19589 N N . GLY A 1 89 ? -2.303 -2.956 -21.608 1.00 0.00 1245 GLY A N 11
ATOM 19590 C CA . GLY A 1 89 ? -2.955 -1.895 -22.386 1.00 0.00 1245 GLY A CA 11
ATOM 19591 C C . GLY A 1 89 ? -4.279 -1.465 -21.767 1.00 0.00 1245 GLY A C 11
ATOM 19592 O O . GLY A 1 89 ? -5.014 -0.677 -22.371 1.00 0.00 1245 GLY A O 11
ATOM 19596 N N . SER A 1 90 ? -4.567 -1.956 -20.544 1.00 0.00 1246 SER A N 11
ATOM 19597 C CA . SER A 1 90 ? -5.879 -1.783 -19.893 1.00 0.00 1246 SER A CA 11
ATOM 19598 C C . SER A 1 90 ? -5.762 -1.048 -18.552 1.00 0.00 1246 SER A C 11
ATOM 19599 O O . SER A 1 90 ? -4.665 -0.754 -18.067 1.00 0.00 1246 SER A O 11
ATOM 19607 N N . THR A 1 91 ? -6.933 -0.771 -17.966 1.00 0.00 1247 THR A N 11
ATOM 19608 C CA . THR A 1 91 ? -7.084 -0.235 -16.613 1.00 0.00 1247 THR A CA 11
ATOM 19609 C C . THR A 1 91 ? -8.105 -1.098 -15.855 1.00 0.00 1247 THR A C 11
ATOM 19610 O O . THR A 1 91 ? -9.119 -1.524 -16.432 1.00 0.00 1247 THR A O 11
ATOM 19621 N N . LEU A 1 92 ? -7.818 -1.371 -14.576 1.00 0.00 1248 LEU A N 11
ATOM 19622 C CA . LEU A 1 92 ? -8.699 -2.147 -13.705 1.00 0.00 1248 LEU A CA 11
ATOM 19623 C C . LEU A 1 92 ? -9.886 -1.280 -13.243 1.00 0.00 1248 LEU A C 11
ATOM 19624 O O . LEU A 1 92 ? -9.699 -0.163 -12.765 1.00 0.00 1248 LEU A O 11
ATOM 19640 N N . LYS A 1 93 ? -11.113 -1.811 -13.400 1.00 0.00 1249 LYS A N 11
ATOM 19641 C CA . LYS A 1 93 ? -12.340 -1.130 -12.967 1.00 0.00 1249 LYS A CA 11
ATOM 19642 C C . LYS A 1 93 ? -12.887 -1.795 -11.703 1.00 0.00 1249 LYS A C 11
ATOM 19643 O O . LYS A 1 93 ? -13.434 -2.898 -11.747 1.00 0.00 1249 LYS A O 11
ATOM 19662 N N . VAL A 1 94 ? -12.668 -1.128 -10.568 1.00 0.00 1250 VAL A N 11
ATOM 19663 C CA . VAL A 1 94 ? -13.223 -1.521 -9.259 1.00 0.00 1250 VAL A CA 11
ATOM 19664 C C . VAL A 1 94 ? -14.574 -0.816 -9.025 1.00 0.00 1250 VAL A C 11
ATOM 19665 O O . VAL A 1 94 ? -15.441 -1.327 -8.304 1.00 0.00 1250 VAL A O 11
ATOM 19678 N N . THR A 1 95 ? -14.723 0.372 -9.640 1.00 0.00 1251 THR A N 11
ATOM 19679 C CA . THR A 1 95 ? -15.952 1.160 -9.627 1.00 0.00 1251 THR A CA 11
ATOM 19680 C C . THR A 1 95 ? -16.107 1.829 -11.023 1.00 0.00 1251 THR A C 11
ATOM 19681 O O . THR A 1 95 ? -15.502 2.901 -11.269 1.00 0.00 1251 THR A O 11
ATOM 19693 N N . GLN B 2 1 ? 12.214 4.273 14.217 1.00 0.00 524 GLN B N 11
ATOM 19694 C CA . GLN B 2 1 ? 13.493 4.988 14.003 1.00 0.00 524 GLN B CA 11
ATOM 19695 C C . GLN B 2 1 ? 13.562 5.517 12.551 1.00 0.00 524 GLN B C 11
ATOM 19696 O O . GLN B 2 1 ? 13.767 4.750 11.606 1.00 0.00 524 GLN B O 11
ATOM 19710 N N . SER B 2 2 ? 13.313 6.834 12.381 1.00 0.00 525 SER B N 11
ATOM 19711 C CA . SER B 2 2 ? 13.319 7.492 11.064 1.00 0.00 525 SER B CA 11
ATOM 19712 C C . SER B 2 2 ? 14.767 7.650 10.546 1.00 0.00 525 SER B C 11
ATOM 19713 O O . SER B 2 2 ? 15.387 8.713 10.673 1.00 0.00 525 SER B O 11
ATOM 19721 N N . THR B 2 3 ? 15.296 6.543 9.991 1.00 0.00 526 THR B N 11
ATOM 19722 C CA . THR B 2 3 ? 16.652 6.469 9.436 1.00 0.00 526 THR B CA 11
ATOM 19723 C C . THR B 2 3 ? 16.608 6.989 7.986 1.00 0.00 526 THR B C 11
ATOM 19724 O O . THR B 2 3 ? 16.708 6.222 7.022 1.00 0.00 526 THR B O 11
ATOM 19735 N N . GLY B 2 4 ? 16.378 8.315 7.860 1.00 0.00 527 GLY B N 11
ATOM 19736 C CA . GLY B 2 4 ? 15.971 8.925 6.589 1.00 0.00 527 GLY B CA 11
ATOM 19737 C C . GLY B 2 4 ? 14.455 8.818 6.424 1.00 0.00 527 GLY B C 11
ATOM 19738 O O . GLY B 2 4 ? 13.758 9.822 6.237 1.00 0.00 527 GLY B O 11
ATOM 19742 N N . THR B 2 5 ? 13.966 7.566 6.491 1.00 0.00 528 THR B N 11
ATOM 19743 C CA . THR B 2 5 ? 12.548 7.203 6.580 1.00 0.00 528 THR B CA 11
ATOM 19744 C C . THR B 2 5 ? 12.417 5.975 7.510 1.00 0.00 528 THR B C 11
ATOM 19745 O O . THR B 2 5 ? 13.400 5.261 7.759 1.00 0.00 528 THR B O 11
ATOM 19756 N N . GLU B 2 6 ? 11.207 5.762 8.033 1.00 0.00 529 GLU B N 11
ATOM 19757 C CA . GLU B 2 6 ? 10.793 4.515 8.684 1.00 0.00 529 GLU B CA 11
ATOM 19758 C C . GLU B 2 6 ? 9.406 4.095 8.126 1.00 0.00 529 GLU B C 11
ATOM 19759 O O . GLU B 2 6 ? 8.355 4.485 8.652 1.00 0.00 529 GLU B O 11
ATOM 19771 N N . PRO B 2 7 ? 9.378 3.350 6.978 1.00 0.00 530 PRO B N 11
ATOM 19772 C CA . PRO B 2 7 ? 8.132 2.826 6.406 1.00 0.00 530 PRO B CA 11
ATOM 19773 C C . PRO B 2 7 ? 7.664 1.588 7.191 1.00 0.00 530 PRO B C 11
ATOM 19774 O O . PRO B 2 7 ? 8.325 0.560 7.140 1.00 0.00 530 PRO B O 11
ATOM 19785 N N . PHE B 2 8 ? 6.532 1.712 7.912 1.00 0.00 531 PHE B N 11
ATOM 19786 C CA . PHE B 2 8 ? 5.924 0.618 8.714 1.00 0.00 531 PHE B CA 11
ATOM 19787 C C . PHE B 2 8 ? 5.676 -0.653 7.852 1.00 0.00 531 PHE B C 11
ATOM 19788 O O . PHE B 2 8 ? 5.765 -1.782 8.343 1.00 0.00 531 PHE B O 11
ATOM 19805 N N . PHE B 2 9 ? 5.408 -0.428 6.562 1.00 0.00 532 PHE B N 11
ATOM 19806 C CA . PHE B 2 9 ? 5.223 -1.483 5.558 1.00 0.00 532 PHE B CA 11
ATOM 19807 C C . PHE B 2 9 ? 6.565 -2.207 5.287 1.00 0.00 532 PHE B C 11
ATOM 19808 O O . PHE B 2 9 ? 6.703 -3.392 5.587 1.00 0.00 532 PHE B O 11
ATOM 19825 N N . LYS B 2 10 ? 7.542 -1.447 4.729 1.00 0.00 533 LYS B N 11
ATOM 19826 C CA . LYS B 2 10 ? 8.847 -1.978 4.251 1.00 0.00 533 LYS B CA 11
ATOM 19827 C C . LYS B 2 10 ? 9.623 -2.662 5.392 1.00 0.00 533 LYS B C 11
ATOM 19828 O O . LYS B 2 10 ? 10.197 -3.751 5.212 1.00 0.00 533 LYS B O 11
ATOM 19847 N N . GLN B 2 11 ? 9.597 -1.998 6.563 1.00 0.00 534 GLN B N 11
ATOM 19848 C CA . GLN B 2 11 ? 10.285 -2.431 7.784 1.00 0.00 534 GLN B CA 11
ATOM 19849 C C . GLN B 2 11 ? 9.912 -3.886 8.086 1.00 0.00 534 GLN B C 11
ATOM 19850 O O . GLN B 2 11 ? 10.787 -4.743 8.177 1.00 0.00 534 GLN B O 11
ATOM 19864 N N . LYS B 2 12 ? 8.595 -4.153 8.138 1.00 0.00 535 LYS B N 11
ATOM 19865 C CA . LYS B 2 12 ? 8.064 -5.480 8.500 1.00 0.00 535 LYS B CA 11
ATOM 19866 C C . LYS B 2 12 ? 8.268 -6.458 7.334 1.00 0.00 535 LYS B C 11
ATOM 19867 O O . LYS B 2 12 ? 8.756 -7.561 7.536 1.00 0.00 535 LYS B O 11
ATOM 19886 N N . SER B 2 13 ? 8.012 -5.983 6.109 1.00 0.00 536 SER B N 11
ATOM 19887 C CA . SER B 2 13 ? 8.213 -6.752 4.852 1.00 0.00 536 SER B CA 11
ATOM 19888 C C . SER B 2 13 ? 9.623 -7.375 4.747 1.00 0.00 536 SER B C 11
ATOM 19889 O O . SER B 2 13 ? 9.808 -8.416 4.107 1.00 0.00 536 SER B O 11
ATOM 19897 N N . LEU B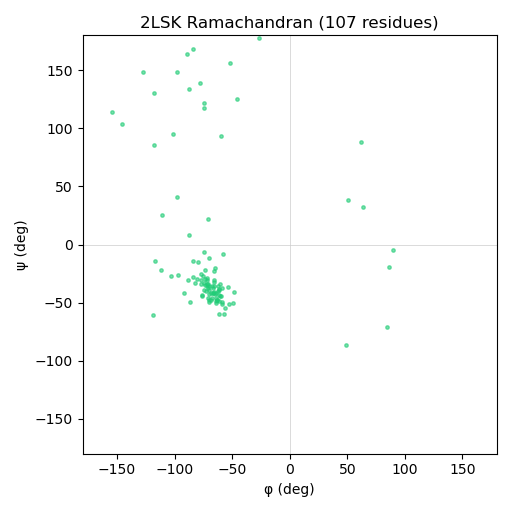 2 14 ? 10.605 -6.722 5.396 1.00 0.00 537 LEU B N 11
ATOM 19898 C CA . LEU B 2 14 ? 12.014 -7.177 5.422 1.00 0.00 537 LEU B CA 11
ATOM 19899 C C . LEU B 2 14 ? 12.416 -7.710 6.821 1.00 0.00 537 LEU B C 11
ATOM 19900 O O . LEU B 2 14 ? 13.449 -8.379 6.949 1.00 0.00 537 LEU B O 11
ATOM 19916 N N . LEU B 2 15 ? 11.608 -7.397 7.861 1.00 0.00 538 LEU B N 11
ATOM 19917 C CA . LEU B 2 15 ? 11.834 -7.871 9.251 1.00 0.00 538 LEU B CA 11
ATOM 19918 C C . LEU B 2 15 ? 11.550 -9.379 9.365 1.00 0.00 538 LEU B C 11
ATOM 19919 O O . LEU B 2 15 ? 12.190 -10.087 10.149 1.00 0.00 538 LEU B O 11
ATOM 19935 N N . LEU B 2 16 ? 10.587 -9.842 8.563 1.00 0.00 539 LEU B N 11
ATOM 19936 C CA . LEU B 2 16 ? 10.245 -11.271 8.443 1.00 0.00 539 LEU B CA 11
ATOM 19937 C C . LEU B 2 16 ? 11.366 -12.016 7.662 1.00 0.00 539 LEU B C 11
ATOM 19938 O O . LEU B 2 16 ? 11.472 -11.821 6.435 1.00 0.00 539 LEU B O 11
ATOM 19955 N N . GLY A 1 1 ? 4.299 -13.924 -4.783 1.00 0.00 1157 GLY A N 12
ATOM 19956 C CA . GLY A 1 1 ? 5.062 -12.878 -4.062 1.00 0.00 1157 GLY A CA 12
ATOM 19957 C C . GLY A 1 1 ? 4.648 -12.766 -2.610 1.00 0.00 1157 GLY A C 12
ATOM 19958 O O . GLY A 1 1 ? 4.038 -13.691 -2.066 1.00 0.00 1157 GLY A O 12
ATOM 19962 N N . ASN A 1 2 ? 4.989 -11.630 -1.975 1.00 0.00 1158 ASN A N 12
ATOM 19963 C CA . ASN A 1 2 ? 4.651 -11.365 -0.565 1.00 0.00 1158 ASN A CA 12
ATOM 19964 C C . ASN A 1 2 ? 4.646 -9.851 -0.296 1.00 0.00 1158 ASN A C 12
ATOM 19965 O O . ASN A 1 2 ? 5.283 -9.073 -1.014 1.00 0.00 1158 ASN A O 12
ATOM 19976 N N . LEU A 1 3 ? 3.887 -9.466 0.733 1.00 0.00 1159 LEU A N 12
ATOM 19977 C CA . LEU A 1 3 ? 3.816 -8.099 1.264 1.00 0.00 1159 LEU A CA 12
ATOM 19978 C C . LEU A 1 3 ? 4.603 -8.023 2.581 1.00 0.00 1159 LEU A C 12
ATOM 19979 O O . LEU A 1 3 ? 5.401 -8.923 2.900 1.00 0.00 1159 LEU A O 12
ATOM 19995 N N . ALA A 1 4 ? 4.363 -6.907 3.295 1.00 0.00 1160 ALA A N 12
ATOM 19996 C CA . ALA A 1 4 ? 4.868 -6.600 4.640 1.00 0.00 1160 ALA A CA 12
ATOM 19997 C C . ALA A 1 4 ? 4.824 -7.790 5.630 1.00 0.00 1160 ALA A C 12
ATOM 19998 O O . ALA A 1 4 ? 3.925 -7.872 6.463 1.00 0.00 1160 ALA A O 12
ATOM 20005 N N . GLY A 1 5 ? 5.780 -8.725 5.497 1.00 0.00 1161 GLY A N 12
ATOM 20006 C CA . GLY A 1 5 ? 5.833 -9.929 6.338 1.00 0.00 1161 GLY A CA 12
ATOM 20007 C C . GLY A 1 5 ? 4.611 -10.831 6.153 1.00 0.00 1161 GLY A C 12
ATOM 20008 O O . GLY A 1 5 ? 4.299 -11.651 7.019 1.00 0.00 1161 GLY A O 12
ATOM 20012 N N . ALA A 1 6 ? 3.911 -10.668 5.014 1.00 0.00 1162 ALA A N 12
ATOM 20013 C CA . ALA A 1 6 ? 2.639 -11.344 4.740 1.00 0.00 1162 ALA A CA 12
ATOM 20014 C C . ALA A 1 6 ? 2.762 -12.132 3.435 1.00 0.00 1162 ALA A C 12
ATOM 20015 O O . ALA A 1 6 ? 2.704 -11.545 2.359 1.00 0.00 1162 ALA A O 12
ATOM 20022 N N . VAL A 1 7 ? 2.980 -13.448 3.529 1.00 0.00 1163 VAL A N 12
ATOM 20023 C CA . VAL A 1 7 ? 3.168 -14.314 2.341 1.00 0.00 1163 VAL A CA 12
ATOM 20024 C C . VAL A 1 7 ? 1.860 -15.052 1.980 1.00 0.00 1163 VAL A C 12
ATOM 20025 O O . VAL A 1 7 ? 1.573 -15.301 0.802 1.00 0.00 1163 VAL A O 12
ATOM 20038 N N . GLU A 1 8 ? 1.060 -15.369 3.012 1.00 0.00 1164 GLU A N 12
ATOM 20039 C CA . GLU A 1 8 ? -0.164 -16.178 2.879 1.00 0.00 1164 GLU A CA 12
ATOM 20040 C C . GLU A 1 8 ? -1.371 -15.304 2.469 1.00 0.00 1164 GLU A C 12
ATOM 20041 O O . GLU A 1 8 ? -1.387 -14.093 2.726 1.00 0.00 1164 GLU A O 12
ATOM 20053 N N . PHE A 1 9 ? -2.388 -15.963 1.887 1.00 0.00 1165 PHE A N 12
ATOM 20054 C CA . PHE A 1 9 ? -3.526 -15.306 1.211 1.00 0.00 1165 PHE A CA 12
ATOM 20055 C C . PHE A 1 9 ? -4.339 -14.410 2.170 1.00 0.00 1165 PHE A C 12
ATOM 20056 O O . PHE A 1 9 ? -4.592 -13.250 1.862 1.00 0.00 1165 PHE A O 12
ATOM 20073 N N . ASN A 1 10 ? -4.729 -14.962 3.333 1.00 0.00 1166 ASN A N 12
ATOM 20074 C CA . ASN A 1 10 ? -5.548 -14.242 4.344 1.00 0.00 1166 ASN A CA 12
ATOM 20075 C C . ASN A 1 10 ? -4.715 -13.197 5.110 1.00 0.00 1166 ASN A C 12
ATOM 20076 O O . ASN A 1 10 ? -5.253 -12.174 5.567 1.00 0.00 1166 ASN A O 12
ATOM 20087 N N . ASP A 1 11 ? -3.403 -13.469 5.237 1.00 0.00 1167 ASP A N 12
ATOM 20088 C CA . ASP A 1 11 ? -2.474 -12.657 6.038 1.00 0.00 1167 ASP A CA 12
ATOM 20089 C C . ASP A 1 11 ? -2.248 -11.291 5.402 1.00 0.00 1167 ASP A C 12
ATOM 20090 O O . ASP A 1 11 ? -2.214 -10.290 6.110 1.00 0.00 1167 ASP A O 12
ATOM 20099 N N . VAL A 1 12 ? -2.145 -11.244 4.061 1.00 0.00 1168 VAL A N 12
ATOM 20100 C CA . VAL A 1 12 ? -1.944 -9.973 3.339 1.00 0.00 1168 VAL A CA 12
ATOM 20101 C C . VAL A 1 12 ? -3.170 -9.051 3.492 1.00 0.00 1168 VAL A C 12
ATOM 20102 O O . VAL A 1 12 ? -3.026 -7.845 3.639 1.00 0.00 1168 VAL A O 12
ATOM 20115 N N . LYS A 1 13 ? -4.369 -9.659 3.534 1.00 0.00 1169 LYS A N 12
ATOM 20116 C CA . LYS A 1 13 ? -5.647 -8.919 3.579 1.00 0.00 1169 LYS A CA 12
ATOM 20117 C C . LYS A 1 13 ? -5.761 -8.189 4.929 1.00 0.00 1169 LYS A C 12
ATOM 20118 O O . LYS A 1 13 ? -5.913 -6.959 4.987 1.00 0.00 1169 LYS A O 12
ATOM 20137 N N . THR A 1 14 ? -5.603 -8.985 6.000 1.00 0.00 1170 THR A N 12
ATOM 20138 C CA . THR A 1 14 ? -5.704 -8.520 7.387 1.00 0.00 1170 THR A CA 12
ATOM 20139 C C . THR A 1 14 ? -4.568 -7.554 7.749 1.00 0.00 1170 THR A C 12
ATOM 20140 O O . THR A 1 14 ? -4.802 -6.555 8.410 1.00 0.00 1170 THR A O 12
ATOM 20151 N N . LEU A 1 15 ? -3.343 -7.846 7.281 1.00 0.00 1171 LEU A N 12
ATOM 20152 C CA . LEU A 1 15 ? -2.143 -7.072 7.677 1.00 0.00 1171 LEU A CA 12
ATOM 20153 C C . LEU A 1 15 ? -2.136 -5.706 6.978 1.00 0.00 1171 LEU A C 12
ATOM 20154 O O . LEU A 1 15 ? -1.766 -4.701 7.592 1.00 0.00 1171 LEU A O 12
ATOM 20170 N N . LEU A 1 16 ? -2.539 -5.668 5.694 1.00 0.00 1172 LEU A N 12
ATOM 20171 C CA . LEU A 1 16 ? -2.632 -4.395 4.943 1.00 0.00 1172 LEU A CA 12
ATOM 20172 C C . LEU A 1 16 ? -3.871 -3.596 5.370 1.00 0.00 1172 LEU A C 12
ATOM 20173 O O . LEU A 1 16 ? -3.958 -2.383 5.145 1.00 0.00 1172 LEU A O 12
ATOM 20189 N N . ARG A 1 17 ? -4.822 -4.299 5.998 1.00 0.00 1173 ARG A N 12
ATOM 20190 C CA . ARG A 1 17 ? -5.933 -3.668 6.723 1.00 0.00 1173 ARG A CA 12
ATOM 20191 C C . ARG A 1 17 ? -5.396 -2.942 7.968 1.00 0.00 1173 ARG A C 12
ATOM 20192 O O . ARG A 1 17 ? -5.736 -1.780 8.207 1.00 0.00 1173 ARG A O 12
ATOM 20213 N N . GLU A 1 18 ? -4.526 -3.639 8.745 1.00 0.00 1174 GLU A N 12
ATOM 20214 C CA . GLU A 1 18 ? -3.879 -3.062 9.943 1.00 0.00 1174 GLU A CA 12
ATOM 20215 C C . GLU A 1 18 ? -3.030 -1.852 9.546 1.00 0.00 1174 GLU A C 12
ATOM 20216 O O . GLU A 1 18 ? -3.060 -0.839 10.217 1.00 0.00 1174 GLU A O 12
ATOM 20228 N N . TRP A 1 19 ? -2.330 -1.979 8.401 1.00 0.00 1175 TRP A N 12
ATOM 20229 C CA . TRP A 1 19 ? -1.388 -0.963 7.876 1.00 0.00 1175 TRP A CA 12
ATOM 20230 C C . TRP A 1 19 ? -1.985 0.447 7.876 1.00 0.00 1175 TRP A C 12
ATOM 20231 O O . TRP A 1 19 ? -1.339 1.388 8.319 1.00 0.00 1175 TRP A O 12
ATOM 20252 N N . ILE A 1 20 ? -3.224 0.558 7.419 1.00 0.00 1176 ILE A N 12
ATOM 20253 C CA . ILE A 1 20 ? -3.873 1.853 7.234 1.00 0.00 1176 ILE A CA 12
ATOM 20254 C C . ILE A 1 20 ? -4.598 2.329 8.522 1.00 0.00 1176 ILE A C 12
ATOM 20255 O O . ILE A 1 20 ? -4.719 3.534 8.763 1.00 0.00 1176 ILE A O 12
ATOM 20271 N N . THR A 1 21 ? -5.033 1.373 9.369 1.00 0.00 1177 THR A N 12
ATOM 20272 C CA . THR A 1 21 ? -5.921 1.661 10.530 1.00 0.00 1177 THR A CA 12
ATOM 20273 C C . THR A 1 21 ? -5.145 1.802 11.862 1.00 0.00 1177 THR A C 12
ATOM 20274 O O . THR A 1 21 ? -5.632 2.444 12.801 1.00 0.00 1177 THR A O 12
ATOM 20285 N N . THR A 1 22 ? -3.941 1.210 11.938 1.00 0.00 1178 THR A N 12
ATOM 20286 C CA . THR A 1 22 ? -3.118 1.201 13.165 1.00 0.00 1178 THR A CA 12
ATOM 20287 C C . THR A 1 22 ? -2.120 2.365 13.121 1.00 0.00 1178 THR A C 12
ATOM 20288 O O . THR A 1 22 ? -1.806 2.975 14.153 1.00 0.00 1178 THR A O 12
ATOM 20299 N N . ILE A 1 23 ? -1.639 2.688 11.902 1.00 0.00 1179 ILE A N 12
ATOM 20300 C CA . ILE A 1 23 ? -0.622 3.729 11.686 1.00 0.00 1179 ILE A CA 12
ATOM 20301 C C . ILE A 1 23 ? -1.315 5.112 11.607 1.00 0.00 1179 ILE A C 12
ATOM 20302 O O . ILE A 1 23 ? -2.518 5.187 11.305 1.00 0.00 1179 ILE A O 12
ATOM 20318 N N . SER A 1 24 ? -0.564 6.186 11.906 1.00 0.00 1180 SER A N 12
ATOM 20319 C CA . SER A 1 24 ? -1.077 7.567 11.836 1.00 0.00 1180 SER A CA 12
ATOM 20320 C C . SER A 1 24 ? -1.388 7.942 10.372 1.00 0.00 1180 SER A C 12
ATOM 20321 O O . SER A 1 24 ? -2.490 8.415 10.050 1.00 0.00 1180 SER A O 12
ATOM 20329 N N . ASP A 1 25 ? -0.393 7.682 9.507 1.00 0.00 1181 ASP A N 12
ATOM 20330 C CA . ASP A 1 25 ? -0.475 7.891 8.057 1.00 0.00 1181 ASP A CA 12
ATOM 20331 C C . ASP A 1 25 ? 0.763 7.249 7.391 1.00 0.00 1181 ASP A C 12
ATOM 20332 O O . ASP A 1 25 ? 1.888 7.494 7.846 1.00 0.00 1181 ASP A O 12
ATOM 20341 N N . PRO A 1 26 ? 0.583 6.393 6.334 1.00 0.00 1182 PRO A N 12
ATOM 20342 C CA . PRO A 1 26 ? 1.716 5.777 5.607 1.00 0.00 1182 PRO A CA 12
ATOM 20343 C C . PRO A 1 26 ? 2.411 6.778 4.665 1.00 0.00 1182 PRO A C 12
ATOM 20344 O O . PRO A 1 26 ? 1.801 7.764 4.236 1.00 0.00 1182 PRO A O 12
ATOM 20355 N N . MET A 1 27 ? 3.693 6.526 4.376 1.00 0.00 1183 MET A N 12
ATOM 20356 C CA . MET A 1 27 ? 4.487 7.356 3.452 1.00 0.00 1183 MET A CA 12
ATOM 20357 C C . MET A 1 27 ? 4.303 6.897 1.997 1.00 0.00 1183 MET A C 12
ATOM 20358 O O . MET A 1 27 ? 3.675 5.868 1.725 1.00 0.00 1183 MET A O 12
ATOM 20372 N N . GLU A 1 28 ? 4.889 7.679 1.072 1.00 0.00 1184 GLU A N 12
ATOM 20373 C CA . GLU A 1 28 ? 4.832 7.419 -0.375 1.00 0.00 1184 GLU A CA 12
ATOM 20374 C C . GLU A 1 28 ? 5.489 6.080 -0.738 1.00 0.00 1184 GLU A C 12
ATOM 20375 O O . GLU A 1 28 ? 4.977 5.336 -1.571 1.00 0.00 1184 GLU A O 12
ATOM 20387 N N . GLU A 1 29 ? 6.621 5.783 -0.092 1.00 0.00 1185 GLU A N 12
ATOM 20388 C CA . GLU A 1 29 ? 7.343 4.516 -0.290 1.00 0.00 1185 GLU A CA 12
ATOM 20389 C C . GLU A 1 29 ? 6.454 3.294 0.036 1.00 0.00 1185 GLU A C 12
ATOM 20390 O O . GLU A 1 29 ? 6.520 2.308 -0.685 1.00 0.00 1185 GLU A O 12
ATOM 20402 N N . ASP A 1 30 ? 5.606 3.399 1.092 1.00 0.00 1186 ASP A N 12
ATOM 20403 C CA . ASP A 1 30 ? 4.626 2.340 1.476 1.00 0.00 1186 ASP A CA 12
ATOM 20404 C C . ASP A 1 30 ? 3.647 2.050 0.346 1.00 0.00 1186 ASP A C 12
ATOM 20405 O O . ASP A 1 30 ? 3.364 0.889 0.036 1.00 0.00 1186 ASP A O 12
ATOM 20414 N N . ILE A 1 31 ? 3.137 3.137 -0.248 1.00 0.00 1187 ILE A N 12
ATOM 20415 C CA . ILE A 1 31 ? 2.230 3.086 -1.409 1.00 0.00 1187 ILE A CA 12
ATOM 20416 C C . ILE A 1 31 ? 2.942 2.342 -2.569 1.00 0.00 1187 ILE A C 12
ATOM 20417 O O . ILE A 1 31 ? 2.431 1.369 -3.136 1.00 0.00 1187 ILE A O 12
ATOM 20433 N N . LEU A 1 32 ? 4.187 2.762 -2.832 1.00 0.00 1188 LEU A N 12
ATOM 20434 C CA . LEU A 1 32 ? 4.998 2.243 -3.936 1.00 0.00 1188 LEU A CA 12
ATOM 20435 C C . LEU A 1 32 ? 5.468 0.792 -3.700 1.00 0.00 1188 LEU A C 12
ATOM 20436 O O . LEU A 1 32 ? 5.779 0.110 -4.670 1.00 0.00 1188 LEU A O 12
ATOM 20452 N N . GLN A 1 33 ? 5.492 0.308 -2.429 1.00 0.00 1189 GLN A N 12
ATOM 20453 C CA . GLN A 1 33 ? 5.790 -1.123 -2.129 1.00 0.00 1189 GLN A CA 12
ATOM 20454 C C . GLN A 1 33 ? 4.700 -2.019 -2.740 1.00 0.00 1189 GLN A C 12
ATOM 20455 O O . GLN A 1 33 ? 4.985 -3.060 -3.370 1.00 0.00 1189 GLN A O 12
ATOM 20469 N N . VAL A 1 34 ? 3.442 -1.569 -2.564 1.00 0.00 1190 VAL A N 12
ATOM 20470 C CA . VAL A 1 34 ? 2.261 -2.286 -3.065 1.00 0.00 1190 VAL A CA 12
ATOM 20471 C C . VAL A 1 34 ? 2.246 -2.205 -4.597 1.00 0.00 1190 VAL A C 12
ATOM 20472 O O . VAL A 1 34 ? 1.908 -3.177 -5.257 1.00 0.00 1190 VAL A O 12
ATOM 20485 N N . VAL A 1 35 ? 2.646 -1.024 -5.131 1.00 0.00 1191 VAL A N 12
ATOM 20486 C CA . VAL A 1 35 ? 2.801 -0.798 -6.594 1.00 0.00 1191 VAL A CA 12
ATOM 20487 C C . VAL A 1 35 ? 3.823 -1.782 -7.218 1.00 0.00 1191 VAL A C 12
ATOM 20488 O O . VAL A 1 35 ? 3.618 -2.272 -8.341 1.00 0.00 1191 VAL A O 12
ATOM 20501 N N . LYS A 1 36 ? 4.912 -2.079 -6.481 1.00 0.00 1192 LYS A N 12
ATOM 20502 C CA . LYS A 1 36 ? 5.921 -3.070 -6.924 1.00 0.00 1192 LYS A CA 12
ATOM 20503 C C . LYS A 1 36 ? 5.289 -4.456 -6.996 1.00 0.00 1192 LYS A C 12
ATOM 20504 O O . LYS A 1 36 ? 5.465 -5.171 -7.984 1.00 0.00 1192 LYS A O 12
ATOM 20523 N N . TYR A 1 37 ? 4.519 -4.793 -5.948 1.00 0.00 1193 TYR A N 12
ATOM 20524 C CA . TYR A 1 37 ? 3.756 -6.056 -5.886 1.00 0.00 1193 TYR A CA 12
ATOM 20525 C C . TYR A 1 37 ? 2.757 -6.158 -7.071 1.00 0.00 1193 TYR A C 12
ATOM 20526 O O . TYR A 1 37 ? 2.593 -7.229 -7.650 1.00 0.00 1193 TYR A O 12
ATOM 20544 N N . CYS A 1 38 ? 2.144 -5.011 -7.448 1.00 0.00 1194 CYS A N 12
ATOM 20545 C CA . CYS A 1 38 ? 1.226 -4.910 -8.599 1.00 0.00 1194 CYS A CA 12
ATOM 20546 C C . CYS A 1 38 ? 1.937 -5.309 -9.896 1.00 0.00 1194 CYS A C 12
ATOM 20547 O O . CYS A 1 38 ? 1.452 -6.156 -10.651 1.00 0.00 1194 CYS A O 12
ATOM 20555 N N . THR A 1 39 ? 3.125 -4.709 -10.093 1.00 0.00 1195 THR A N 12
ATOM 20556 C CA . THR A 1 39 ? 3.930 -4.881 -11.306 1.00 0.00 1195 THR A CA 12
ATOM 20557 C C . THR A 1 39 ? 4.410 -6.341 -11.436 1.00 0.00 1195 THR A C 12
ATOM 20558 O O . THR A 1 39 ? 4.362 -6.913 -12.522 1.00 0.00 1195 THR A O 12
ATOM 20569 N N . ASP A 1 40 ? 4.817 -6.951 -10.303 1.00 0.00 1196 ASP A N 12
ATOM 20570 C CA . ASP A 1 40 ? 5.269 -8.360 -10.265 1.00 0.00 1196 ASP A CA 12
ATOM 20571 C C . ASP A 1 40 ? 4.129 -9.316 -10.625 1.00 0.00 1196 ASP A C 12
ATOM 20572 O O . ASP A 1 40 ? 4.321 -10.246 -11.409 1.00 0.00 1196 ASP A O 12
ATOM 20581 N N . LEU A 1 41 ? 2.932 -9.061 -10.069 1.00 0.00 1197 LEU A N 12
ATOM 20582 C CA . LEU A 1 41 ? 1.729 -9.876 -10.352 1.00 0.00 1197 LEU A CA 12
ATOM 20583 C C . LEU A 1 41 ? 1.232 -9.661 -11.786 1.00 0.00 1197 LEU A C 12
ATOM 20584 O O . LEU A 1 41 ? 0.497 -10.487 -12.317 1.00 0.00 1197 LEU A O 12
ATOM 20600 N N . ILE A 1 42 ? 1.596 -8.517 -12.371 1.00 0.00 1198 ILE A N 12
ATOM 20601 C CA . ILE A 1 42 ? 1.360 -8.231 -13.790 1.00 0.00 1198 ILE A CA 12
ATOM 20602 C C . ILE A 1 42 ? 2.258 -9.131 -14.667 1.00 0.00 1198 ILE A C 12
ATOM 20603 O O . ILE A 1 42 ? 1.785 -9.694 -15.663 1.00 0.00 1198 ILE A O 12
ATOM 20619 N N . GLU A 1 43 ? 3.537 -9.271 -14.266 1.00 0.00 1199 GLU A N 12
ATOM 20620 C CA . GLU A 1 43 ? 4.520 -10.094 -15.007 1.00 0.00 1199 GLU A CA 12
ATOM 20621 C C . GLU A 1 43 ? 4.136 -11.583 -14.927 1.00 0.00 1199 GLU A C 12
ATOM 20622 O O . GLU A 1 43 ? 4.138 -12.312 -15.925 1.00 0.00 1199 GLU A O 12
ATOM 20634 N N . GLU A 1 44 ? 3.763 -11.996 -13.715 1.00 0.00 1200 GLU A N 12
ATOM 20635 C CA . GLU A 1 44 ? 3.485 -13.399 -13.367 1.00 0.00 1200 GLU A CA 12
ATOM 20636 C C . GLU A 1 44 ? 1.997 -13.753 -13.532 1.00 0.00 1200 GLU A C 12
ATOM 20637 O O . GLU A 1 44 ? 1.607 -14.899 -13.287 1.00 0.00 1200 GLU A O 12
ATOM 20649 N N . LYS A 1 45 ? 1.177 -12.744 -13.921 1.00 0.00 1201 LYS A N 12
ATOM 20650 C CA . LYS A 1 45 ? -0.261 -12.911 -14.265 1.00 0.00 1201 LYS A CA 12
ATOM 20651 C C . LYS A 1 45 ? -1.086 -13.420 -13.059 1.00 0.00 1201 LYS A C 12
ATOM 20652 O O . LYS A 1 45 ? -2.168 -13.999 -13.222 1.00 0.00 1201 LYS A O 12
ATOM 20671 N N . ASP A 1 46 ? -0.585 -13.125 -11.842 1.00 0.00 1202 ASP A N 12
ATOM 20672 C CA . ASP A 1 46 ? -1.252 -13.472 -10.561 1.00 0.00 1202 ASP A CA 12
ATOM 20673 C C . ASP A 1 46 ? -1.977 -12.209 -10.056 1.00 0.00 1202 ASP A C 12
ATOM 20674 O O . ASP A 1 46 ? -1.969 -11.850 -8.875 1.00 0.00 1202 ASP A O 12
ATOM 20683 N N . LEU A 1 47 ? -2.677 -11.574 -11.009 1.00 0.00 1203 LEU A N 12
ATOM 20684 C CA . LEU A 1 47 ? -3.340 -10.271 -10.833 1.00 0.00 1203 LEU A CA 12
ATOM 20685 C C . LEU A 1 47 ? -4.621 -10.441 -10.001 1.00 0.00 1203 LEU A C 12
ATOM 20686 O O . LEU A 1 47 ? -5.261 -9.467 -9.644 1.00 0.00 1203 LEU A O 12
ATOM 20702 N N . GLU A 1 48 ? -4.990 -11.698 -9.717 1.00 0.00 1204 GLU A N 12
ATOM 20703 C CA . GLU A 1 48 ? -6.102 -12.031 -8.819 1.00 0.00 1204 GLU A CA 12
ATOM 20704 C C . GLU A 1 48 ? -5.793 -11.565 -7.373 1.00 0.00 1204 GLU A C 12
ATOM 20705 O O . GLU A 1 48 ? -6.670 -11.030 -6.684 1.00 0.00 1204 GLU A O 12
ATOM 20717 N N . LYS A 1 49 ? -4.528 -11.761 -6.932 1.00 0.00 1205 LYS A N 12
ATOM 20718 C CA . LYS A 1 49 ? -4.032 -11.276 -5.636 1.00 0.00 1205 LYS A CA 12
ATOM 20719 C C . LYS A 1 49 ? -4.038 -9.746 -5.603 1.00 0.00 1205 LYS A C 12
ATOM 20720 O O . LYS A 1 49 ? -4.393 -9.138 -4.593 1.00 0.00 1205 LYS A O 12
ATOM 20739 N N . LEU A 1 50 ? -3.664 -9.142 -6.741 1.00 0.00 1206 LEU A N 12
ATOM 20740 C CA . LEU A 1 50 ? -3.564 -7.688 -6.870 1.00 0.00 1206 LEU A CA 12
ATOM 20741 C C . LEU A 1 50 ? -4.960 -7.062 -6.816 1.00 0.00 1206 LEU A C 12
ATOM 20742 O O . LEU A 1 50 ? -5.177 -6.142 -6.051 1.00 0.00 1206 LEU A O 12
ATOM 20758 N N . ASP A 1 51 ? -5.891 -7.613 -7.594 1.00 0.00 1207 ASP A N 12
ATOM 20759 C CA . ASP A 1 51 ? -7.295 -7.139 -7.673 1.00 0.00 1207 ASP A CA 12
ATOM 20760 C C . ASP A 1 51 ? -7.973 -7.193 -6.294 1.00 0.00 1207 ASP A C 12
ATOM 20761 O O . ASP A 1 51 ? -8.771 -6.319 -5.945 1.00 0.00 1207 ASP A O 12
ATOM 20770 N N . LEU A 1 52 ? -7.615 -8.236 -5.518 1.00 0.00 1208 LEU A N 12
ATOM 20771 C CA . LEU A 1 52 ? -8.001 -8.386 -4.108 1.00 0.00 1208 LEU A CA 12
ATOM 20772 C C . LEU A 1 52 ? -7.509 -7.159 -3.316 1.00 0.00 1208 LEU A C 12
ATOM 20773 O O . LEU A 1 52 ? -8.307 -6.396 -2.766 1.00 0.00 1208 LEU A O 12
ATOM 20789 N N . VAL A 1 53 ? -6.177 -6.951 -3.334 1.00 0.00 1209 VAL A N 12
ATOM 20790 C CA . VAL A 1 53 ? -5.521 -5.864 -2.582 1.00 0.00 1209 VAL A CA 12
ATOM 20791 C C . VAL A 1 53 ? -6.009 -4.462 -3.067 1.00 0.00 1209 VAL A C 12
ATOM 20792 O O . VAL A 1 53 ? -6.082 -3.541 -2.272 1.00 0.00 1209 VAL A O 12
ATOM 20805 N N . ILE A 1 54 ? -6.410 -4.351 -4.353 1.00 0.00 1210 ILE A N 12
ATOM 20806 C CA . ILE A 1 54 ? -6.929 -3.094 -4.955 1.00 0.00 1210 ILE A CA 12
ATOM 20807 C C . ILE A 1 54 ? -8.298 -2.753 -4.361 1.00 0.00 1210 ILE A C 12
ATOM 20808 O O . ILE A 1 54 ? -8.528 -1.626 -3.943 1.00 0.00 1210 ILE A O 12
ATOM 20824 N N . LYS A 1 55 ? -9.189 -3.758 -4.327 1.00 0.00 1211 LYS A N 12
ATOM 20825 C CA . LYS A 1 55 ? -10.539 -3.626 -3.744 1.00 0.00 1211 LYS A CA 12
ATOM 20826 C C . LYS A 1 55 ? -10.467 -3.225 -2.265 1.00 0.00 1211 LYS A C 12
ATOM 20827 O O . LYS A 1 55 ? -11.200 -2.338 -1.812 1.00 0.00 1211 LYS A O 12
ATOM 20846 N N . TYR A 1 56 ? -9.559 -3.889 -1.532 1.00 0.00 1212 TYR A N 12
ATOM 20847 C CA . TYR A 1 56 ? -9.366 -3.656 -0.097 1.00 0.00 1212 TYR A CA 12
ATOM 20848 C C . TYR A 1 56 ? -8.752 -2.268 0.156 1.00 0.00 1212 TYR A C 12
ATOM 20849 O O . TYR A 1 56 ? -9.274 -1.533 0.964 1.00 0.00 1212 TYR A O 12
ATOM 20867 N N . MET A 1 57 ? -7.695 -1.886 -0.581 1.00 0.00 1213 MET A N 12
ATOM 20868 C CA . MET A 1 57 ? -7.047 -0.554 -0.421 1.00 0.00 1213 MET A CA 12
ATOM 20869 C C . MET A 1 57 ? -8.008 0.571 -0.828 1.00 0.00 1213 MET A C 12
ATOM 20870 O O . MET A 1 57 ? -8.010 1.625 -0.201 1.00 0.00 1213 MET A O 12
ATOM 20884 N N . LYS A 1 58 ? -8.839 0.318 -1.865 1.00 0.00 1214 LYS A N 12
ATOM 20885 C CA . LYS A 1 58 ? -9.862 1.259 -2.319 1.00 0.00 1214 LYS A CA 12
ATOM 20886 C C . LYS A 1 58 ? -10.818 1.560 -1.165 1.00 0.00 1214 LYS A C 12
ATOM 20887 O O . LYS A 1 58 ? -10.972 2.713 -0.756 1.00 0.00 1214 LYS A O 12
ATOM 20906 N N . ARG A 1 59 ? -11.409 0.478 -0.637 1.00 0.00 1215 ARG A N 12
ATOM 20907 C CA . ARG A 1 59 ? -12.381 0.514 0.446 1.00 0.00 1215 ARG A CA 12
ATOM 20908 C C . ARG A 1 59 ? -11.795 1.203 1.687 1.00 0.00 1215 ARG A C 12
ATOM 20909 O O . ARG A 1 59 ? -12.346 2.177 2.160 1.00 0.00 1215 ARG A O 12
ATOM 20930 N N . LEU A 1 60 ? -10.641 0.704 2.143 1.00 0.00 1216 LEU A N 12
ATOM 20931 C CA . LEU A 1 60 ? -9.980 1.144 3.386 1.00 0.00 1216 LEU A CA 12
ATOM 20932 C C . LEU A 1 60 ? -9.622 2.643 3.344 1.00 0.00 1216 LEU A C 12
ATOM 20933 O O . LEU A 1 60 ? -9.886 3.347 4.302 1.00 0.00 1216 LEU A O 12
ATOM 20949 N N . MET A 1 61 ? -9.028 3.109 2.217 1.00 0.00 1217 MET A N 12
ATOM 20950 C CA . MET A 1 61 ? -8.627 4.533 2.044 1.00 0.00 1217 MET A CA 12
ATOM 20951 C C . MET A 1 61 ? -9.869 5.433 2.004 1.00 0.00 1217 MET A C 12
ATOM 20952 O O . MET A 1 61 ? -9.992 6.378 2.787 1.00 0.00 1217 MET A O 12
ATOM 20966 N N . GLN A 1 62 ? -10.806 5.075 1.122 1.00 0.00 1218 GLN A N 12
ATOM 20967 C CA . GLN A 1 62 ? -12.080 5.805 0.917 1.00 0.00 1218 GLN A CA 12
ATOM 20968 C C . GLN A 1 62 ? -12.938 5.855 2.209 1.00 0.00 1218 GLN A C 12
ATOM 20969 O O . GLN A 1 62 ? -13.703 6.801 2.426 1.00 0.00 1218 GLN A O 12
ATOM 20983 N N . GLN A 1 63 ? -12.796 4.826 3.058 1.00 0.00 1219 GLN A N 12
ATOM 20984 C CA . GLN A 1 63 ? -13.540 4.691 4.323 1.00 0.00 1219 GLN A CA 12
ATOM 20985 C C . GLN A 1 63 ? -12.721 5.232 5.518 1.00 0.00 1219 GLN A C 12
ATOM 20986 O O . GLN A 1 63 ? -13.292 5.546 6.572 1.00 0.00 1219 GLN A O 12
ATOM 21000 N N . SER A 1 64 ? -11.392 5.389 5.332 1.00 0.00 1220 SER A N 12
ATOM 21001 C CA . SER A 1 64 ? -10.472 5.879 6.391 1.00 0.00 1220 SER A CA 12
ATOM 21002 C C . SER A 1 64 ? -10.813 7.322 6.795 1.00 0.00 1220 SER A C 12
ATOM 21003 O O . SER A 1 64 ? -11.445 8.069 6.030 1.00 0.00 1220 SER A O 12
ATOM 21011 N N . VAL A 1 65 ? -10.373 7.700 8.005 1.00 0.00 1221 VAL A N 12
ATOM 21012 C CA . VAL A 1 65 ? -10.499 9.075 8.529 1.00 0.00 1221 VAL A CA 12
ATOM 21013 C C . VAL A 1 65 ? -9.585 10.043 7.751 1.00 0.00 1221 VAL A C 12
ATOM 21014 O O . VAL A 1 65 ? -8.903 9.639 6.802 1.00 0.00 1221 VAL A O 12
ATOM 21027 N N . GLU A 1 66 ? -9.551 11.313 8.188 1.00 0.00 1222 GLU A N 12
ATOM 21028 C CA . GLU A 1 66 ? -8.914 12.386 7.428 1.00 0.00 1222 GLU A CA 12
ATOM 21029 C C . GLU A 1 66 ? -7.371 12.312 7.502 1.00 0.00 1222 GLU A C 12
ATOM 21030 O O . GLU A 1 66 ? -6.728 12.974 8.320 1.00 0.00 1222 GLU A O 12
ATOM 21042 N N . SER A 1 67 ? -6.811 11.457 6.641 1.00 0.00 1223 SER A N 12
ATOM 21043 C CA . SER A 1 67 ? -5.366 11.262 6.464 1.00 0.00 1223 SER A CA 12
ATOM 21044 C C . SER A 1 67 ? -4.972 11.733 5.052 1.00 0.00 1223 SER A C 12
ATOM 21045 O O . SER A 1 67 ? -5.794 12.321 4.338 1.00 0.00 1223 SER A O 12
ATOM 21053 N N . VAL A 1 68 ? -3.730 11.433 4.629 1.00 0.00 1224 VAL A N 12
ATOM 21054 C CA . VAL A 1 68 ? -3.253 11.725 3.256 1.00 0.00 1224 VAL A CA 12
ATOM 21055 C C . VAL A 1 68 ? -3.624 10.534 2.308 1.00 0.00 1224 VAL A C 12
ATOM 21056 O O . VAL A 1 68 ? -3.020 10.335 1.243 1.00 0.00 1224 VAL A O 12
ATOM 21069 N N . TRP A 1 69 ? -4.693 9.775 2.696 1.00 0.00 1225 TRP A N 12
ATOM 21070 C CA . TRP A 1 69 ? -5.262 8.675 1.895 1.00 0.00 1225 TRP A CA 12
ATOM 21071 C C . TRP A 1 69 ? -5.688 9.169 0.510 1.00 0.00 1225 TRP A C 12
ATOM 21072 O O . TRP A 1 69 ? -5.737 8.388 -0.417 1.00 0.00 1225 TRP A O 12
ATOM 21093 N N . ASN A 1 70 ? -6.078 10.460 0.423 1.00 0.00 1226 ASN A N 12
ATOM 21094 C CA . ASN A 1 70 ? -6.521 11.108 -0.833 1.00 0.00 1226 ASN A CA 12
ATOM 21095 C C . ASN A 1 70 ? -5.449 10.966 -1.916 1.00 0.00 1226 ASN A C 12
ATOM 21096 O O . ASN A 1 70 ? -5.740 10.573 -3.059 1.00 0.00 1226 ASN A O 12
ATOM 21107 N N . MET A 1 71 ? -4.201 11.252 -1.517 1.00 0.00 1227 MET A N 12
ATOM 21108 C CA . MET A 1 71 ? -3.030 11.111 -2.386 1.00 0.00 1227 MET A CA 12
ATOM 21109 C C . MET A 1 71 ? -2.694 9.632 -2.579 1.00 0.00 1227 MET A C 12
ATOM 21110 O O . MET A 1 71 ? -2.486 9.208 -3.696 1.00 0.00 1227 MET A O 12
ATOM 21124 N N . ALA A 1 72 ? -2.695 8.844 -1.484 1.00 0.00 1228 ALA A N 12
ATOM 21125 C CA . ALA A 1 72 ? -2.342 7.403 -1.530 1.00 0.00 1228 ALA A CA 12
ATOM 21126 C C . ALA A 1 72 ? -3.305 6.598 -2.419 1.00 0.00 1228 ALA A C 12
ATOM 21127 O O . ALA A 1 72 ? -2.893 5.641 -3.037 1.00 0.00 1228 ALA A O 12
ATOM 21134 N N . PHE A 1 73 ? -4.570 7.027 -2.485 1.00 0.00 1229 PHE A N 12
ATOM 21135 C CA . PHE A 1 73 ? -5.633 6.347 -3.251 1.00 0.00 1229 PHE A CA 12
ATOM 21136 C C . PHE A 1 73 ? -5.442 6.608 -4.746 1.00 0.00 1229 PHE A C 12
ATOM 21137 O O . PHE A 1 73 ? -5.459 5.676 -5.572 1.00 0.00 1229 PHE A O 12
ATOM 21154 N N . ASP A 1 74 ? -5.229 7.896 -5.068 1.00 0.00 1230 ASP A N 12
ATOM 21155 C CA . ASP A 1 74 ? -4.975 8.346 -6.442 1.00 0.00 1230 ASP A CA 12
ATOM 21156 C C . ASP A 1 74 ? -3.699 7.687 -6.964 1.00 0.00 1230 ASP A C 12
ATOM 21157 O O . ASP A 1 74 ? -3.714 7.064 -8.006 1.00 0.00 1230 ASP A O 12
ATOM 21166 N N . PHE A 1 75 ? -2.627 7.807 -6.172 1.00 0.00 1231 PHE A N 12
ATOM 21167 C CA . PHE A 1 75 ? -1.290 7.280 -6.484 1.00 0.00 1231 PHE A CA 12
ATOM 21168 C C . PHE A 1 75 ? -1.336 5.759 -6.680 1.00 0.00 1231 PHE A C 12
ATOM 21169 O O . PHE A 1 75 ? -0.902 5.273 -7.716 1.00 0.00 1231 PHE A O 12
ATOM 21186 N N . ILE A 1 76 ? -1.936 5.028 -5.724 1.00 0.00 1232 ILE A N 12
ATOM 21187 C CA . ILE A 1 76 ? -1.921 3.556 -5.742 1.00 0.00 1232 ILE A CA 12
ATOM 21188 C C . ILE A 1 76 ? -2.647 3.030 -6.992 1.00 0.00 1232 ILE A C 12
ATOM 21189 O O . ILE A 1 76 ? -2.060 2.269 -7.769 1.00 0.00 1232 ILE A O 12
ATOM 21205 N N . LEU A 1 77 ? -3.864 3.553 -7.248 1.00 0.00 1233 LEU A N 12
ATOM 21206 C CA . LEU A 1 77 ? -4.669 3.131 -8.397 1.00 0.00 1233 LEU A CA 12
ATOM 21207 C C . LEU A 1 77 ? -3.967 3.521 -9.709 1.00 0.00 1233 LEU A C 12
ATOM 21208 O O . LEU A 1 77 ? -3.694 2.658 -10.529 1.00 0.00 1233 LEU A O 12
ATOM 21224 N N . ASP A 1 78 ? -3.620 4.811 -9.840 1.00 0.00 1234 ASP A N 12
ATOM 21225 C CA . ASP A 1 78 ? -3.035 5.393 -11.076 1.00 0.00 1234 ASP A CA 12
ATOM 21226 C C . ASP A 1 78 ? -1.745 4.679 -11.500 1.00 0.00 1234 ASP A C 12
ATOM 21227 O O . ASP A 1 78 ? -1.535 4.424 -12.680 1.00 0.00 1234 ASP A O 12
ATOM 21236 N N . ASN A 1 79 ? -0.913 4.345 -10.514 1.00 0.00 1235 ASN A N 12
ATOM 21237 C CA . ASN A 1 79 ? 0.352 3.605 -10.733 1.00 0.00 1235 ASN A CA 12
ATOM 21238 C C . ASN A 1 79 ? 0.066 2.178 -11.238 1.00 0.00 1235 ASN A C 12
ATOM 21239 O O . ASN A 1 79 ? 0.681 1.707 -12.212 1.00 0.00 1235 ASN A O 12
ATOM 21250 N N . VAL A 1 80 ? -0.912 1.510 -10.600 1.00 0.00 1236 VAL A N 12
ATOM 21251 C CA . VAL A 1 80 ? -1.372 0.183 -11.045 1.00 0.00 1236 VAL A CA 12
ATOM 21252 C C . VAL A 1 80 ? -1.885 0.252 -12.497 1.00 0.00 1236 VAL A C 12
ATOM 21253 O O . VAL A 1 80 ? -1.615 -0.642 -13.302 1.00 0.00 1236 VAL A O 12
ATOM 21266 N N . GLN A 1 81 ? -2.537 1.379 -12.835 1.00 0.00 1237 GLN A N 12
ATOM 21267 C CA . GLN A 1 81 ? -3.187 1.567 -14.133 1.00 0.00 1237 GLN A CA 12
ATOM 21268 C C . GLN A 1 81 ? -2.181 1.825 -15.243 1.00 0.00 1237 GLN A C 12
ATOM 21269 O O . GLN A 1 81 ? -2.333 1.282 -16.327 1.00 0.00 1237 GLN A O 12
ATOM 21283 N N . VAL A 1 82 ? -1.155 2.640 -14.968 1.00 0.00 1238 VAL A N 12
ATOM 21284 C CA . VAL A 1 82 ? -0.133 2.974 -15.973 1.00 0.00 1238 VAL A CA 12
ATOM 21285 C C . VAL A 1 82 ? 0.701 1.726 -16.338 1.00 0.00 1238 VAL A C 12
ATOM 21286 O O . VAL A 1 82 ? 1.085 1.554 -17.505 1.00 0.00 1238 VAL A O 12
ATOM 21299 N N . VAL A 1 83 ? 0.955 0.839 -15.337 1.00 0.00 1239 VAL A N 12
ATOM 21300 C CA . VAL A 1 83 ? 1.659 -0.439 -15.591 1.00 0.00 1239 VAL A CA 12
ATOM 21301 C C . VAL A 1 83 ? 0.716 -1.441 -16.313 1.00 0.00 1239 VAL A C 12
ATOM 21302 O O . VAL A 1 83 ? 1.168 -2.228 -17.154 1.00 0.00 1239 VAL A O 12
ATOM 21315 N N . LEU A 1 84 ? -0.602 -1.385 -16.005 1.00 0.00 1240 LEU A N 12
ATOM 21316 C CA . LEU A 1 84 ? -1.635 -2.197 -16.710 1.00 0.00 1240 LEU A CA 12
ATOM 21317 C C . LEU A 1 84 ? -1.842 -1.720 -18.164 1.00 0.00 1240 LEU A C 12
ATOM 21318 O O . LEU A 1 84 ? -2.219 -2.510 -19.028 1.00 0.00 1240 LEU A O 12
ATOM 21334 N N . GLN A 1 85 ? -1.610 -0.422 -18.413 1.00 0.00 1241 GLN A N 12
ATOM 21335 C CA . GLN A 1 85 ? -1.678 0.181 -19.761 1.00 0.00 1241 GLN A CA 12
ATOM 21336 C C . GLN A 1 85 ? -0.392 -0.116 -20.542 1.00 0.00 1241 GLN A C 12
ATOM 21337 O O . GLN A 1 85 ? -0.399 -0.159 -21.775 1.00 0.00 1241 GLN A O 12
ATOM 21351 N N . GLN A 1 86 ? 0.705 -0.311 -19.799 1.00 0.00 1242 GLN A N 12
ATOM 21352 C CA . GLN A 1 86 ? 2.001 -0.726 -20.339 1.00 0.00 1242 GLN A CA 12
ATOM 21353 C C . GLN A 1 86 ? 1.950 -2.193 -20.832 1.00 0.00 1242 GLN A C 12
ATOM 21354 O O . GLN A 1 86 ? 2.449 -2.500 -21.923 1.00 0.00 1242 GLN A O 12
ATOM 21368 N N . THR A 1 87 ? 1.334 -3.084 -20.024 1.00 0.00 1243 THR A N 12
ATOM 21369 C CA . THR A 1 87 ? 1.283 -4.533 -20.326 1.00 0.00 1243 THR A CA 12
ATOM 21370 C C . THR A 1 87 ? 0.075 -4.899 -21.236 1.00 0.00 1243 THR A C 12
ATOM 21371 O O . THR A 1 87 ? 0.264 -5.498 -22.300 1.00 0.00 1243 THR A O 12
ATOM 21382 N N . TYR A 1 88 ? -1.155 -4.535 -20.827 1.00 0.00 1244 TYR A N 12
ATOM 21383 C CA . TYR A 1 88 ? -2.387 -4.891 -21.567 1.00 0.00 1244 TYR A CA 12
ATOM 21384 C C . TYR A 1 88 ? -2.806 -3.744 -22.492 1.00 0.00 1244 TYR A C 12
ATOM 21385 O O . TYR A 1 88 ? -2.983 -3.931 -23.699 1.00 0.00 1244 TYR A O 12
ATOM 21403 N N . GLY A 1 89 ? -2.944 -2.552 -21.904 1.00 0.00 1245 GLY A N 12
ATOM 21404 C CA . GLY A 1 89 ? -3.587 -1.411 -22.559 1.00 0.00 1245 GLY A CA 12
ATOM 21405 C C . GLY A 1 89 ? -4.984 -1.159 -22.008 1.00 0.00 1245 GLY A C 12
ATOM 21406 O O . GLY A 1 89 ? -5.722 -0.326 -22.537 1.00 0.00 1245 GLY A O 12
ATOM 21410 N N . SER A 1 90 ? -5.351 -1.884 -20.933 1.00 0.00 1246 SER A N 12
ATOM 21411 C CA . SER A 1 90 ? -6.650 -1.728 -20.250 1.00 0.00 1246 SER A CA 12
ATOM 21412 C C . SER A 1 90 ? -6.463 -1.489 -18.746 1.00 0.00 1246 SER A C 12
ATOM 21413 O O . SER A 1 90 ? -5.569 -2.058 -18.118 1.00 0.00 1246 SER A O 12
ATOM 21421 N N . THR A 1 91 ? -7.336 -0.644 -18.187 1.00 0.00 1247 THR A N 12
ATOM 21422 C CA . THR A 1 91 ? -7.364 -0.319 -16.757 1.00 0.00 1247 THR A CA 12
ATOM 21423 C C . THR A 1 91 ? -8.284 -1.278 -15.983 1.00 0.00 1247 THR A C 12
ATOM 21424 O O . THR A 1 91 ? -9.378 -1.606 -16.454 1.00 0.00 1247 THR A O 12
ATOM 21435 N N . LEU A 1 92 ? -7.825 -1.724 -14.796 1.00 0.00 1248 LEU A N 12
ATOM 21436 C CA . LEU A 1 92 ? -8.671 -2.446 -13.840 1.00 0.00 1248 LEU A CA 12
ATOM 21437 C C . LEU A 1 92 ? -9.555 -1.427 -13.104 1.00 0.00 1248 LEU A C 12
ATOM 21438 O O . LEU A 1 92 ? -9.048 -0.513 -12.441 1.00 0.00 1248 LEU A O 12
ATOM 21454 N N . LYS A 1 93 ? -10.878 -1.607 -13.222 1.00 0.00 1249 LYS A N 12
ATOM 21455 C CA . LYS A 1 93 ? -11.863 -0.655 -12.700 1.00 0.00 1249 LYS A CA 12
ATOM 21456 C C . LYS A 1 93 ? -12.738 -1.311 -11.630 1.00 0.00 1249 LYS A C 12
ATOM 21457 O O . LYS A 1 93 ? -13.718 -2.000 -11.933 1.00 0.00 1249 LYS A O 12
ATOM 21476 N N . VAL A 1 94 ? -12.351 -1.102 -10.372 1.00 0.00 1250 VAL A N 12
ATOM 21477 C CA . VAL A 1 94 ? -13.167 -1.445 -9.196 1.00 0.00 1250 VAL A CA 12
ATOM 21478 C C . VAL A 1 94 ? -13.855 -0.172 -8.661 1.00 0.00 1250 VAL A C 12
ATOM 21479 O O . VAL A 1 94 ? -14.955 -0.242 -8.100 1.00 0.00 1250 VAL A O 12
ATOM 21492 N N . THR A 1 95 ? -13.178 0.987 -8.858 1.00 0.00 1251 THR A N 12
ATOM 21493 C CA . THR A 1 95 ? -13.659 2.314 -8.449 1.00 0.00 1251 THR A CA 12
ATOM 21494 C C . THR A 1 95 ? -14.497 2.928 -9.599 1.00 0.00 1251 THR A C 12
ATOM 21495 O O . THR A 1 95 ? -15.737 2.834 -9.559 1.00 0.00 1251 THR A O 12
ATOM 21507 N N . GLN B 2 1 ? 13.787 9.572 19.471 1.00 0.00 524 GLN B N 12
ATOM 21508 C CA . GLN B 2 1 ? 13.769 8.353 18.629 1.00 0.00 524 GLN B CA 12
ATOM 21509 C C . GLN B 2 1 ? 12.903 8.581 17.376 1.00 0.00 524 GLN B C 12
ATOM 21510 O O . GLN B 2 1 ? 11.666 8.556 17.445 1.00 0.00 524 GLN B O 12
ATOM 21524 N N . SER B 2 2 ? 13.583 8.856 16.256 1.00 0.00 525 SER B N 12
ATOM 21525 C CA . SER B 2 2 ? 12.971 9.021 14.926 1.00 0.00 525 SER B CA 12
ATOM 21526 C C . SER B 2 2 ? 14.037 8.740 13.861 1.00 0.00 525 SER B C 12
ATOM 21527 O O . SER B 2 2 ? 15.245 8.790 14.148 1.00 0.00 525 SER B O 12
ATOM 21535 N N . THR B 2 3 ? 13.585 8.436 12.640 1.00 0.00 526 THR B N 12
ATOM 21536 C CA . THR B 2 3 ? 14.457 8.287 11.463 1.00 0.00 526 THR B CA 12
ATOM 21537 C C . THR B 2 3 ? 13.822 9.009 10.251 1.00 0.00 526 THR B C 12
ATOM 21538 O O . THR B 2 3 ? 14.327 8.918 9.123 1.00 0.00 526 THR B O 12
ATOM 21549 N N . GLY B 2 4 ? 12.722 9.759 10.517 1.00 0.00 527 GLY B N 12
ATOM 21550 C CA . GLY B 2 4 ? 11.971 10.472 9.476 1.00 0.00 527 GLY B CA 12
ATOM 21551 C C . GLY B 2 4 ? 11.127 9.531 8.625 1.00 0.00 527 GLY B C 12
ATOM 21552 O O . GLY B 2 4 ? 9.893 9.498 8.738 1.00 0.00 527 GLY B O 12
ATOM 21556 N N . THR B 2 5 ? 11.814 8.756 7.776 1.00 0.00 528 THR B N 12
ATOM 21557 C CA . THR B 2 5 ? 11.208 7.782 6.874 1.00 0.00 528 THR B CA 12
ATOM 21558 C C . THR B 2 5 ? 11.477 6.359 7.377 1.00 0.00 528 THR B C 12
ATOM 21559 O O . THR B 2 5 ? 12.629 5.906 7.439 1.00 0.00 528 THR B O 12
ATOM 21570 N N . GLU B 2 6 ? 10.396 5.683 7.762 1.00 0.00 529 GLU B N 12
ATOM 21571 C CA . GLU B 2 6 ? 10.405 4.286 8.215 1.00 0.00 529 GLU B CA 12
ATOM 21572 C C . GLU B 2 6 ? 9.159 3.568 7.644 1.00 0.00 529 GLU B C 12
ATOM 21573 O O . GLU B 2 6 ? 8.079 3.614 8.250 1.00 0.00 529 GLU B O 12
ATOM 21585 N N . PRO B 2 7 ? 9.284 2.912 6.442 1.00 0.00 530 PRO B N 12
ATOM 21586 C CA . PRO B 2 7 ? 8.128 2.320 5.736 1.00 0.00 530 PRO B CA 12
ATOM 21587 C C . PRO B 2 7 ? 7.563 1.124 6.515 1.00 0.00 530 PRO B C 12
ATOM 21588 O O . PRO B 2 7 ? 8.306 0.184 6.790 1.00 0.00 530 PRO B O 12
ATOM 21599 N N . PHE B 2 8 ? 6.259 1.189 6.865 1.00 0.00 531 PHE B N 12
ATOM 21600 C CA . PHE B 2 8 ? 5.523 0.094 7.540 1.00 0.00 531 PHE B CA 12
ATOM 21601 C C . PHE B 2 8 ? 5.830 -1.249 6.856 1.00 0.00 531 PHE B C 12
ATOM 21602 O O . PHE B 2 8 ? 6.285 -2.190 7.507 1.00 0.00 531 PHE B O 12
ATOM 21619 N N . PHE B 2 9 ? 5.584 -1.281 5.527 1.00 0.00 532 PHE B N 12
ATOM 21620 C CA . PHE B 2 9 ? 5.821 -2.444 4.675 1.00 0.00 532 PHE B CA 12
ATOM 21621 C C . PHE B 2 9 ? 7.243 -2.990 4.805 1.00 0.00 532 PHE B C 12
ATOM 21622 O O . PHE B 2 9 ? 7.422 -4.178 5.075 1.00 0.00 532 PHE B O 12
ATOM 21639 N N . LYS B 2 10 ? 8.234 -2.108 4.601 1.00 0.00 533 LYS B N 12
ATOM 21640 C CA . LYS B 2 10 ? 9.645 -2.517 4.526 1.00 0.00 533 LYS B CA 12
ATOM 21641 C C . LYS B 2 10 ? 10.104 -3.122 5.856 1.00 0.00 533 LYS B C 12
ATOM 21642 O O . LYS B 2 10 ? 10.620 -4.240 5.880 1.00 0.00 533 LYS B O 12
ATOM 21661 N N . GLN B 2 11 ? 9.835 -2.401 6.955 1.00 0.00 534 GLN B N 12
ATOM 21662 C CA . GLN B 2 11 ? 10.212 -2.833 8.314 1.00 0.00 534 GLN B CA 12
ATOM 21663 C C . GLN B 2 11 ? 9.541 -4.178 8.662 1.00 0.00 534 GLN B C 12
ATOM 21664 O O . GLN B 2 11 ? 10.193 -5.085 9.161 1.00 0.00 534 GLN B O 12
ATOM 21678 N N . LYS B 2 12 ? 8.239 -4.300 8.338 1.00 0.00 535 LYS B N 12
ATOM 21679 C CA . LYS B 2 12 ? 7.454 -5.515 8.555 1.00 0.00 535 LYS B CA 12
ATOM 21680 C C . LYS B 2 12 ? 7.935 -6.676 7.661 1.00 0.00 535 LYS B C 12
ATOM 21681 O O . LYS B 2 12 ? 7.797 -7.836 8.021 1.00 0.00 535 LYS B O 12
ATOM 21700 N N . SER B 2 13 ? 8.503 -6.347 6.491 1.00 0.00 536 SER B N 12
ATOM 21701 C CA . SER B 2 13 ? 9.007 -7.346 5.522 1.00 0.00 536 SER B CA 12
ATOM 21702 C C . SER B 2 13 ? 10.471 -7.738 5.835 1.00 0.00 536 SER B C 12
ATOM 21703 O O . SER B 2 13 ? 10.977 -8.739 5.316 1.00 0.00 536 SER B O 12
ATOM 21711 N N . LEU B 2 14 ? 11.156 -6.927 6.667 1.00 0.00 537 LEU B N 12
ATOM 21712 C CA . LEU B 2 14 ? 12.531 -7.213 7.143 1.00 0.00 537 LEU B CA 12
ATOM 21713 C C . LEU B 2 14 ? 12.493 -8.005 8.466 1.00 0.00 537 LEU B C 12
ATOM 21714 O O . LEU B 2 14 ? 13.343 -8.872 8.707 1.00 0.00 537 LEU B O 12
ATOM 21730 N N . LEU B 2 15 ? 11.497 -7.697 9.319 1.00 0.00 538 LEU B N 12
ATOM 21731 C CA . LEU B 2 15 ? 11.347 -8.317 10.657 1.00 0.00 538 LEU B CA 12
ATOM 21732 C C . LEU B 2 15 ? 10.427 -9.550 10.591 1.00 0.00 538 LEU B C 12
ATOM 21733 O O . LEU B 2 15 ? 10.605 -10.504 11.363 1.00 0.00 538 LEU B O 12
ATOM 21749 N N . LEU B 2 16 ? 9.468 -9.494 9.645 1.00 0.00 539 LEU B N 12
ATOM 21750 C CA . LEU B 2 16 ? 8.426 -10.523 9.417 1.00 0.00 539 LEU B CA 12
ATOM 21751 C C . LEU B 2 16 ? 7.459 -10.599 10.629 1.00 0.00 539 LEU B C 12
ATOM 21752 O O . LEU B 2 16 ? 6.506 -9.784 10.690 1.00 0.00 539 LEU B O 12
ATOM 21769 N N . GLY A 1 1 ? 7.080 -12.320 -3.572 1.00 0.00 1157 GLY A N 13
ATOM 21770 C CA . GLY A 1 1 ? 7.775 -11.491 -2.563 1.00 0.00 1157 GLY A CA 13
ATOM 21771 C C . GLY A 1 1 ? 7.220 -11.717 -1.165 1.00 0.00 1157 GLY A C 13
ATOM 21772 O O . GLY A 1 1 ? 6.984 -12.866 -0.769 1.00 0.00 1157 GLY A O 13
ATOM 21776 N N . ASN A 1 2 ? 7.011 -10.625 -0.413 1.00 0.00 1158 ASN A N 13
ATOM 21777 C CA . ASN A 1 2 ? 6.490 -10.680 0.964 1.00 0.00 1158 ASN A CA 13
ATOM 21778 C C . ASN A 1 2 ? 5.825 -9.334 1.295 1.00 0.00 1158 ASN A C 13
ATOM 21779 O O . ASN A 1 2 ? 6.424 -8.274 1.099 1.00 0.00 1158 ASN A O 13
ATOM 21790 N N . LEU A 1 3 ? 4.567 -9.384 1.763 1.00 0.00 1159 LEU A N 13
ATOM 21791 C CA . LEU A 1 3 ? 3.742 -8.190 1.991 1.00 0.00 1159 LEU A CA 13
ATOM 21792 C C . LEU A 1 3 ? 3.670 -7.836 3.478 1.00 0.00 1159 LEU A C 13
ATOM 21793 O O . LEU A 1 3 ? 2.766 -8.284 4.192 1.00 0.00 1159 LEU A O 13
ATOM 21809 N N . ALA A 1 4 ? 4.652 -7.027 3.921 1.00 0.00 1160 ALA A N 13
ATOM 21810 C CA . ALA A 1 4 ? 4.755 -6.514 5.306 1.00 0.00 1160 ALA A CA 13
ATOM 21811 C C . ALA A 1 4 ? 4.834 -7.632 6.371 1.00 0.00 1160 ALA A C 13
ATOM 21812 O O . ALA A 1 4 ? 4.481 -7.418 7.535 1.00 0.00 1160 ALA A O 13
ATOM 21819 N N . GLY A 1 5 ? 5.367 -8.791 5.973 1.00 0.00 1161 GLY A N 13
ATOM 21820 C CA . GLY A 1 5 ? 5.461 -9.961 6.848 1.00 0.00 1161 GLY A CA 13
ATOM 21821 C C . GLY A 1 5 ? 4.467 -11.057 6.497 1.00 0.00 1161 GLY A C 13
ATOM 21822 O O . GLY A 1 5 ? 4.527 -12.151 7.053 1.00 0.00 1161 GLY A O 13
ATOM 21826 N N . ALA A 1 6 ? 3.552 -10.761 5.566 1.00 0.00 1162 ALA A N 13
ATOM 21827 C CA . ALA A 1 6 ? 2.577 -11.734 5.050 1.00 0.00 1162 ALA A CA 13
ATOM 21828 C C . ALA A 1 6 ? 3.066 -12.337 3.721 1.00 0.00 1162 ALA A C 13
ATOM 21829 O O . ALA A 1 6 ? 3.990 -11.807 3.113 1.00 0.00 1162 ALA A O 13
ATOM 21836 N N . VAL A 1 7 ? 2.447 -13.450 3.271 1.00 0.00 1163 VAL A N 13
ATOM 21837 C CA . VAL A 1 7 ? 2.757 -14.058 1.951 1.00 0.00 1163 VAL A CA 13
ATOM 21838 C C . VAL A 1 7 ? 1.534 -14.805 1.386 1.00 0.00 1163 VAL A C 13
ATOM 21839 O O . VAL A 1 7 ? 1.259 -14.725 0.183 1.00 0.00 1163 VAL A O 13
ATOM 21852 N N . GLU A 1 8 ? 0.804 -15.517 2.265 1.00 0.00 1164 GLU A N 13
ATOM 21853 C CA . GLU A 1 8 ? -0.401 -16.287 1.889 1.00 0.00 1164 GLU A CA 13
ATOM 21854 C C . GLU A 1 8 ? -1.506 -15.355 1.349 1.00 0.00 1164 GLU A C 13
ATOM 21855 O O . GLU A 1 8 ? -1.618 -14.209 1.806 1.00 0.00 1164 GLU A O 13
ATOM 21867 N N . PHE A 1 9 ? -2.317 -15.866 0.394 1.00 0.00 1165 PHE A N 13
ATOM 21868 C CA . PHE A 1 9 ? -3.366 -15.081 -0.305 1.00 0.00 1165 PHE A CA 13
ATOM 21869 C C . PHE A 1 9 ? -4.321 -14.385 0.690 1.00 0.00 1165 PHE A C 13
ATOM 21870 O O . PHE A 1 9 ? -4.647 -13.213 0.525 1.00 0.00 1165 PHE A O 13
ATOM 21887 N N . ASN A 1 10 ? -4.725 -15.132 1.732 1.00 0.00 1166 ASN A N 13
ATOM 21888 C CA . ASN A 1 10 ? -5.669 -14.653 2.769 1.00 0.00 1166 ASN A CA 13
ATOM 21889 C C . ASN A 1 10 ? -4.966 -13.768 3.825 1.00 0.00 1166 ASN A C 13
ATOM 21890 O O . ASN A 1 10 ? -5.574 -12.841 4.384 1.00 0.00 1166 ASN A O 13
ATOM 21901 N N . ASP A 1 11 ? -3.680 -14.069 4.071 1.00 0.00 1167 ASP A N 13
ATOM 21902 C CA . ASP A 1 11 ? -2.886 -13.466 5.164 1.00 0.00 1167 ASP A CA 13
ATOM 21903 C C . ASP A 1 11 ? -2.521 -12.013 4.849 1.00 0.00 1167 ASP A C 13
ATOM 21904 O O . ASP A 1 11 ? -2.593 -11.140 5.723 1.00 0.00 1167 ASP A O 13
ATOM 21913 N N . VAL A 1 12 ? -2.150 -11.770 3.578 1.00 0.00 1168 VAL A N 13
ATOM 21914 C CA . VAL A 1 12 ? -1.759 -10.431 3.093 1.00 0.00 1168 VAL A CA 13
ATOM 21915 C C . VAL A 1 12 ? -2.911 -9.434 3.228 1.00 0.00 1168 VAL A C 13
ATOM 21916 O O . VAL A 1 12 ? -2.693 -8.266 3.507 1.00 0.00 1168 VAL A O 13
ATOM 21929 N N . LYS A 1 13 ? -4.138 -9.933 3.051 1.00 0.00 1169 LYS A N 13
ATOM 21930 C CA . LYS A 1 13 ? -5.356 -9.125 3.152 1.00 0.00 1169 LYS A CA 13
ATOM 21931 C C . LYS A 1 13 ? -5.495 -8.579 4.579 1.00 0.00 1169 LYS A C 13
ATOM 21932 O O . LYS A 1 13 ? -5.626 -7.376 4.778 1.00 0.00 1169 LYS A O 13
ATOM 21951 N N . THR A 1 14 ? -5.397 -9.503 5.548 1.00 0.00 1170 THR A N 13
ATOM 21952 C CA . THR A 1 14 ? -5.620 -9.230 6.974 1.00 0.00 1170 THR A CA 13
ATOM 21953 C C . THR A 1 14 ? -4.542 -8.297 7.552 1.00 0.00 1170 THR A C 13
ATOM 21954 O O . THR A 1 14 ? -4.854 -7.374 8.308 1.00 0.00 1170 THR A O 13
ATOM 21965 N N . LEU A 1 15 ? -3.277 -8.546 7.174 1.00 0.00 1171 LEU A N 13
ATOM 21966 C CA . LEU A 1 15 ? -2.125 -7.789 7.701 1.00 0.00 1171 LEU A CA 13
ATOM 21967 C C . LEU A 1 15 ? -2.116 -6.372 7.100 1.00 0.00 1171 LEU A C 13
ATOM 21968 O O . LEU A 1 15 ? -1.998 -5.376 7.830 1.00 0.00 1171 LEU A O 13
ATOM 21984 N N . LEU A 1 16 ? -2.265 -6.293 5.759 1.00 0.00 1172 LEU A N 13
ATOM 21985 C CA . LEU A 1 16 ? -2.290 -4.997 5.043 1.00 0.00 1172 LEU A CA 13
ATOM 21986 C C . LEU A 1 16 ? -3.544 -4.196 5.391 1.00 0.00 1172 LEU A C 13
ATOM 21987 O O . LEU A 1 16 ? -3.552 -2.984 5.240 1.00 0.00 1172 LEU A O 13
ATOM 22003 N N . ARG A 1 17 ? -4.584 -4.896 5.877 1.00 0.00 1173 ARG A N 13
ATOM 22004 C CA . ARG A 1 17 ? -5.820 -4.271 6.378 1.00 0.00 1173 ARG A CA 13
ATOM 22005 C C . ARG A 1 17 ? -5.531 -3.406 7.609 1.00 0.00 1173 ARG A C 13
ATOM 22006 O O . ARG A 1 17 ? -6.019 -2.275 7.726 1.00 0.00 1173 ARG A O 13
ATOM 22027 N N . GLU A 1 18 ? -4.741 -3.984 8.528 1.00 0.00 1174 GLU A N 13
ATOM 22028 C CA . GLU A 1 18 ? -4.310 -3.314 9.756 1.00 0.00 1174 GLU A CA 13
ATOM 22029 C C . GLU A 1 18 ? -3.418 -2.125 9.394 1.00 0.00 1174 GLU A C 13
ATOM 22030 O O . GLU A 1 18 ? -3.727 -0.992 9.751 1.00 0.00 1174 GLU A O 13
ATOM 22042 N N . TRP A 1 19 ? -2.376 -2.415 8.583 1.00 0.00 1175 TRP A N 13
ATOM 22043 C CA . TRP A 1 19 ? -1.311 -1.446 8.203 1.00 0.00 1175 TRP A CA 13
ATOM 22044 C C . TRP A 1 19 ? -1.922 -0.123 7.700 1.00 0.00 1175 TRP A C 13
ATOM 22045 O O . TRP A 1 19 ? -1.735 0.933 8.296 1.00 0.00 1175 TRP A O 13
ATOM 22066 N N . ILE A 1 20 ? -2.763 -0.254 6.692 1.00 0.00 1176 ILE A N 13
ATOM 22067 C CA . ILE A 1 20 ? -3.256 0.867 5.877 1.00 0.00 1176 ILE A CA 13
ATOM 22068 C C . ILE A 1 20 ? -4.195 1.830 6.655 1.00 0.00 1176 ILE A C 13
ATOM 22069 O O . ILE A 1 20 ? -4.376 2.986 6.260 1.00 0.00 1176 ILE A O 13
ATOM 22085 N N . THR A 1 21 ? -4.778 1.346 7.776 1.00 0.00 1177 THR A N 13
ATOM 22086 C CA . THR A 1 21 ? -5.774 2.112 8.561 1.00 0.00 1177 THR A CA 13
ATOM 22087 C C . THR A 1 21 ? -5.255 2.505 9.959 1.00 0.00 1177 THR A C 13
ATOM 22088 O O . THR A 1 21 ? -5.649 3.550 10.490 1.00 0.00 1177 THR A O 13
ATOM 22099 N N . THR A 1 22 ? -4.359 1.686 10.552 1.00 0.00 1178 THR A N 13
ATOM 22100 C CA . THR A 1 22 ? -4.060 1.776 12.009 1.00 0.00 1178 THR A CA 13
ATOM 22101 C C . THR A 1 22 ? -2.704 2.441 12.286 1.00 0.00 1178 THR A C 13
ATOM 22102 O O . THR A 1 22 ? -2.527 3.060 13.344 1.00 0.00 1178 THR A O 13
ATOM 22113 N N . ILE A 1 23 ? -1.752 2.317 11.343 1.00 0.00 1179 ILE A N 13
ATOM 22114 C CA . ILE A 1 23 ? -0.332 2.597 11.626 1.00 0.00 1179 ILE A CA 13
ATOM 22115 C C . ILE A 1 23 ? 0.014 4.106 11.465 1.00 0.00 1179 ILE A C 13
ATOM 22116 O O . ILE A 1 23 ? -0.835 4.930 11.118 1.00 0.00 1179 ILE A O 13
ATOM 22132 N N . SER A 1 24 ? 1.267 4.416 11.807 1.00 0.00 1180 SER A N 13
ATOM 22133 C CA . SER A 1 24 ? 2.000 5.689 11.597 1.00 0.00 1180 SER A CA 13
ATOM 22134 C C . SER A 1 24 ? 2.094 6.147 10.110 1.00 0.00 1180 SER A C 13
ATOM 22135 O O . SER A 1 24 ? 2.988 6.946 9.777 1.00 0.00 1180 SER A O 13
ATOM 22143 N N . ASP A 1 25 ? 1.145 5.712 9.269 1.00 0.00 1181 ASP A N 13
ATOM 22144 C CA . ASP A 1 25 ? 1.333 5.391 7.838 1.00 0.00 1181 ASP A CA 13
ATOM 22145 C C . ASP A 1 25 ? 2.161 6.453 7.074 1.00 0.00 1181 ASP A C 13
ATOM 22146 O O . ASP A 1 25 ? 1.834 7.642 7.064 1.00 0.00 1181 ASP A O 13
ATOM 22155 N N . PRO A 1 26 ? 3.299 5.976 6.478 1.00 0.00 1182 PRO A N 13
ATOM 22156 C CA . PRO A 1 26 ? 4.490 6.752 6.138 1.00 0.00 1182 PRO A CA 13
ATOM 22157 C C . PRO A 1 26 ? 4.586 7.183 4.661 1.00 0.00 1182 PRO A C 13
ATOM 22158 O O . PRO A 1 26 ? 3.669 6.981 3.862 1.00 0.00 1182 PRO A O 13
ATOM 22169 N N . MET A 1 27 ? 5.727 7.827 4.361 1.00 0.00 1183 MET A N 13
ATOM 22170 C CA . MET A 1 27 ? 6.115 8.316 3.018 1.00 0.00 1183 MET A CA 13
ATOM 22171 C C . MET A 1 27 ? 6.009 7.205 1.932 1.00 0.00 1183 MET A C 13
ATOM 22172 O O . MET A 1 27 ? 5.828 6.023 2.249 1.00 0.00 1183 MET A O 13
ATOM 22186 N N . GLU A 1 28 ? 6.212 7.599 0.658 1.00 0.00 1184 GLU A N 13
ATOM 22187 C CA . GLU A 1 28 ? 5.737 6.836 -0.527 1.00 0.00 1184 GLU A CA 13
ATOM 22188 C C . GLU A 1 28 ? 6.295 5.403 -0.687 1.00 0.00 1184 GLU A C 13
ATOM 22189 O O . GLU A 1 28 ? 5.821 4.679 -1.557 1.00 0.00 1184 GLU A O 13
ATOM 22201 N N . GLU A 1 29 ? 7.264 5.001 0.144 1.00 0.00 1185 GLU A N 13
ATOM 22202 C CA . GLU A 1 29 ? 7.880 3.679 0.108 1.00 0.00 1185 GLU A CA 13
ATOM 22203 C C . GLU A 1 29 ? 6.813 2.554 0.141 1.00 0.00 1185 GLU A C 13
ATOM 22204 O O . GLU A 1 29 ? 6.728 1.747 -0.789 1.00 0.00 1185 GLU A O 13
ATOM 22216 N N . ASP A 1 30 ? 5.971 2.587 1.196 1.00 0.00 1186 ASP A N 13
ATOM 22217 C CA . ASP A 1 30 ? 4.894 1.594 1.450 1.00 0.00 1186 ASP A CA 13
ATOM 22218 C C . ASP A 1 30 ? 3.865 1.537 0.309 1.00 0.00 1186 ASP A C 13
ATOM 22219 O O . ASP A 1 30 ? 3.304 0.468 0.023 1.00 0.00 1186 ASP A O 13
ATOM 22228 N N . ILE A 1 31 ? 3.637 2.691 -0.335 1.00 0.00 1187 ILE A N 13
ATOM 22229 C CA . ILE A 1 31 ? 2.730 2.801 -1.498 1.00 0.00 1187 ILE A CA 13
ATOM 22230 C C . ILE A 1 31 ? 3.344 2.030 -2.682 1.00 0.00 1187 ILE A C 13
ATOM 22231 O O . ILE A 1 31 ? 2.710 1.163 -3.296 1.00 0.00 1187 ILE A O 13
ATOM 22247 N N . LEU A 1 32 ? 4.626 2.331 -2.951 1.00 0.00 1188 LEU A N 13
ATOM 22248 C CA . LEU A 1 32 ? 5.375 1.732 -4.056 1.00 0.00 1188 LEU A CA 13
ATOM 22249 C C . LEU A 1 32 ? 5.542 0.219 -3.879 1.00 0.00 1188 LEU A C 13
ATOM 22250 O O . LEU A 1 32 ? 5.695 -0.472 -4.865 1.00 0.00 1188 LEU A O 13
ATOM 22266 N N . GLN A 1 33 ? 5.513 -0.284 -2.628 1.00 0.00 1189 GLN A N 13
ATOM 22267 C CA . GLN A 1 33 ? 5.634 -1.735 -2.362 1.00 0.00 1189 GLN A CA 13
ATOM 22268 C C . GLN A 1 33 ? 4.490 -2.513 -3.041 1.00 0.00 1189 GLN A C 13
ATOM 22269 O O . GLN A 1 33 ? 4.729 -3.483 -3.773 1.00 0.00 1189 GLN A O 13
ATOM 22283 N N . VAL A 1 34 ? 3.250 -2.049 -2.816 1.00 0.00 1190 VAL A N 13
ATOM 22284 C CA . VAL A 1 34 ? 2.048 -2.646 -3.435 1.00 0.00 1190 VAL A CA 13
ATOM 22285 C C . VAL A 1 34 ? 1.919 -2.254 -4.930 1.00 0.00 1190 VAL A C 13
ATOM 22286 O O . VAL A 1 34 ? 1.192 -2.922 -5.671 1.00 0.00 1190 VAL A O 13
ATOM 22299 N N . VAL A 1 35 ? 2.615 -1.168 -5.365 1.00 0.00 1191 VAL A N 13
ATOM 22300 C CA . VAL A 1 35 ? 2.814 -0.890 -6.824 1.00 0.00 1191 VAL A CA 13
ATOM 22301 C C . VAL A 1 35 ? 3.627 -2.032 -7.482 1.00 0.00 1191 VAL A C 13
ATOM 22302 O O . VAL A 1 35 ? 3.224 -2.575 -8.518 1.00 0.00 1191 VAL A O 13
ATOM 22315 N N . LYS A 1 36 ? 4.770 -2.393 -6.856 1.00 0.00 1192 LYS A N 13
ATOM 22316 C CA . LYS A 1 36 ? 5.691 -3.426 -7.390 1.00 0.00 1192 LYS A CA 13
ATOM 22317 C C . LYS A 1 36 ? 5.004 -4.794 -7.365 1.00 0.00 1192 LYS A C 13
ATOM 22318 O O . LYS A 1 36 ? 5.245 -5.631 -8.230 1.00 0.00 1192 LYS A O 13
ATOM 22337 N N . TYR A 1 37 ? 4.157 -4.993 -6.337 1.00 0.00 1193 TYR A N 13
ATOM 22338 C CA . TYR A 1 37 ? 3.342 -6.204 -6.184 1.00 0.00 1193 TYR A CA 13
ATOM 22339 C C . TYR A 1 37 ? 2.288 -6.297 -7.300 1.00 0.00 1193 TYR A C 13
ATOM 22340 O O . TYR A 1 37 ? 2.042 -7.379 -7.823 1.00 0.00 1193 TYR A O 13
ATOM 22358 N N . CYS A 1 38 ? 1.679 -5.148 -7.652 1.00 0.00 1194 CYS A N 13
ATOM 22359 C CA . CYS A 1 38 ? 0.693 -5.064 -8.752 1.00 0.00 1194 CYS A CA 13
ATOM 22360 C C . CYS A 1 38 ? 1.328 -5.485 -10.082 1.00 0.00 1194 CYS A C 13
ATOM 22361 O O . CYS A 1 38 ? 0.763 -6.298 -10.832 1.00 0.00 1194 CYS A O 13
ATOM 22369 N N . THR A 1 39 ? 2.525 -4.935 -10.339 1.00 0.00 1195 THR A N 13
ATOM 22370 C CA . THR A 1 39 ? 3.310 -5.227 -11.542 1.00 0.00 1195 THR A CA 13
ATOM 22371 C C . THR A 1 39 ? 3.709 -6.715 -11.575 1.00 0.00 1195 THR A C 13
ATOM 22372 O O . THR A 1 39 ? 3.623 -7.367 -12.610 1.00 0.00 1195 THR A O 13
ATOM 22383 N N . ASP A 1 40 ? 4.094 -7.238 -10.401 1.00 0.00 1196 ASP A N 13
ATOM 22384 C CA . ASP A 1 40 ? 4.563 -8.627 -10.233 1.00 0.00 1196 ASP A CA 13
ATOM 22385 C C . ASP A 1 40 ? 3.420 -9.625 -10.519 1.00 0.00 1196 ASP A C 13
ATOM 22386 O O . ASP A 1 40 ? 3.635 -10.674 -11.138 1.00 0.00 1196 ASP A O 13
ATOM 22395 N N . LEU A 1 41 ? 2.192 -9.253 -10.091 1.00 0.00 1197 LEU A N 13
ATOM 22396 C CA . LEU A 1 41 ? 0.978 -10.055 -10.343 1.00 0.00 1197 LEU A CA 13
ATOM 22397 C C . LEU A 1 41 ? 0.516 -9.915 -11.798 1.00 0.00 1197 LEU A C 13
ATOM 22398 O O . LEU A 1 41 ? -0.232 -10.757 -12.281 1.00 0.00 1197 LEU A O 13
ATOM 22414 N N . ILE A 1 42 ? 0.914 -8.825 -12.480 1.00 0.00 1198 ILE A N 13
ATOM 22415 C CA . ILE A 1 42 ? 0.733 -8.709 -13.944 1.00 0.00 1198 ILE A CA 13
ATOM 22416 C C . ILE A 1 42 ? 1.627 -9.741 -14.660 1.00 0.00 1198 ILE A C 13
ATOM 22417 O O . ILE A 1 42 ? 1.158 -10.459 -15.558 1.00 0.00 1198 ILE A O 13
ATOM 22433 N N . GLU A 1 43 ? 2.905 -9.825 -14.223 1.00 0.00 1199 GLU A N 13
ATOM 22434 C CA . GLU A 1 43 ? 3.916 -10.691 -14.872 1.00 0.00 1199 GLU A CA 13
ATOM 22435 C C . GLU A 1 43 ? 3.527 -12.171 -14.728 1.00 0.00 1199 GLU A C 13
ATOM 22436 O O . GLU A 1 43 ? 3.534 -12.934 -15.699 1.00 0.00 1199 GLU A O 13
ATOM 22448 N N . GLU A 1 44 ? 3.155 -12.544 -13.491 1.00 0.00 1200 GLU A N 13
ATOM 22449 C CA . GLU A 1 44 ? 2.863 -13.937 -13.114 1.00 0.00 1200 GLU A CA 13
ATOM 22450 C C . GLU A 1 44 ? 1.354 -14.254 -13.180 1.00 0.00 1200 GLU A C 13
ATOM 22451 O O . GLU A 1 44 ? 0.954 -15.397 -12.916 1.00 0.00 1200 GLU A O 13
ATOM 22463 N N . LYS A 1 45 ? 0.533 -13.234 -13.540 1.00 0.00 1201 LYS A N 13
ATOM 22464 C CA . LYS A 1 45 ? -0.908 -13.399 -13.860 1.00 0.00 1201 LYS A CA 13
ATOM 22465 C C . LYS A 1 45 ? -1.745 -13.843 -12.633 1.00 0.00 1201 LYS A C 13
ATOM 22466 O O . LYS A 1 45 ? -2.642 -14.688 -12.735 1.00 0.00 1201 LYS A O 13
ATOM 22485 N N . ASP A 1 46 ? -1.460 -13.213 -11.485 1.00 0.00 1202 ASP A N 13
ATOM 2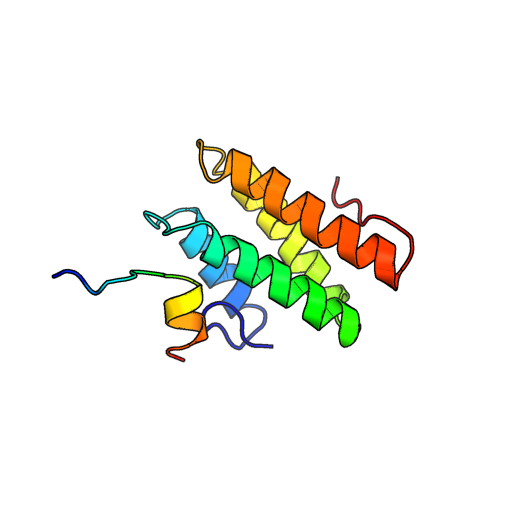2486 C CA . ASP A 1 46 ? -2.228 -13.372 -10.228 1.00 0.00 1202 ASP A CA 13
ATOM 22487 C C . ASP A 1 46 ? -3.096 -12.100 -10.024 1.00 0.00 1202 ASP A C 13
ATOM 22488 O O . ASP A 1 46 ? -3.417 -11.693 -8.904 1.00 0.00 1202 ASP A O 13
ATOM 22497 N N . LEU A 1 47 ? -3.538 -11.511 -11.160 1.00 0.00 1203 LEU A N 13
ATOM 22498 C CA . LEU A 1 47 ? -4.192 -10.181 -11.199 1.00 0.00 1203 LEU A CA 13
ATOM 22499 C C . LEU A 1 47 ? -5.646 -10.267 -10.704 1.00 0.00 1203 LEU A C 13
ATOM 22500 O O . LEU A 1 47 ? -6.264 -9.251 -10.388 1.00 0.00 1203 LEU A O 13
ATOM 22516 N N . GLU A 1 48 ? -6.176 -11.490 -10.648 1.00 0.00 1204 GLU A N 13
ATOM 22517 C CA . GLU A 1 48 ? -7.487 -11.767 -10.045 1.00 0.00 1204 GLU A CA 13
ATOM 22518 C C . GLU A 1 48 ? -7.457 -11.452 -8.535 1.00 0.00 1204 GLU A C 13
ATOM 22519 O O . GLU A 1 48 ? -8.387 -10.849 -7.983 1.00 0.00 1204 GLU A O 13
ATOM 22531 N N . LYS A 1 49 ? -6.338 -11.836 -7.905 1.00 0.00 1205 LYS A N 13
ATOM 22532 C CA . LYS A 1 49 ? -6.091 -11.634 -6.481 1.00 0.00 1205 LYS A CA 13
ATOM 22533 C C . LYS A 1 49 ? -5.595 -10.186 -6.252 1.00 0.00 1205 LYS A C 13
ATOM 22534 O O . LYS A 1 49 ? -5.756 -9.639 -5.166 1.00 0.00 1205 LYS A O 13
ATOM 22553 N N . LEU A 1 50 ? -5.002 -9.571 -7.301 1.00 0.00 1206 LEU A N 13
ATOM 22554 C CA . LEU A 1 50 ? -4.588 -8.155 -7.262 1.00 0.00 1206 LEU A CA 13
ATOM 22555 C C . LEU A 1 50 ? -5.825 -7.251 -7.219 1.00 0.00 1206 LEU A C 13
ATOM 22556 O O . LEU A 1 50 ? -5.861 -6.320 -6.434 1.00 0.00 1206 LEU A O 13
ATOM 22572 N N . ASP A 1 51 ? -6.832 -7.560 -8.064 1.00 0.00 1207 ASP A N 13
ATOM 22573 C CA . ASP A 1 51 ? -8.141 -6.849 -8.078 1.00 0.00 1207 ASP A CA 13
ATOM 22574 C C . ASP A 1 51 ? -8.781 -6.866 -6.681 1.00 0.00 1207 ASP A C 13
ATOM 22575 O O . ASP A 1 51 ? -9.381 -5.878 -6.255 1.00 0.00 1207 ASP A O 13
ATOM 22584 N N . LEU A 1 52 ? -8.609 -8.000 -5.986 1.00 0.00 1208 LEU A N 13
ATOM 22585 C CA . LEU A 1 52 ? -9.045 -8.180 -4.605 1.00 0.00 1208 LEU A CA 13
ATOM 22586 C C . LEU A 1 52 ? -8.287 -7.203 -3.685 1.00 0.00 1208 LEU A C 13
ATOM 22587 O O . LEU A 1 52 ? -8.905 -6.427 -2.959 1.00 0.00 1208 LEU A O 13
ATOM 22603 N N . VAL A 1 53 ? -6.943 -7.237 -3.764 1.00 0.00 1209 VAL A N 13
ATOM 22604 C CA . VAL A 1 53 ? -6.054 -6.344 -2.979 1.00 0.00 1209 VAL A CA 13
ATOM 22605 C C . VAL A 1 53 ? -6.377 -4.850 -3.246 1.00 0.00 1209 VAL A C 13
ATOM 22606 O O . VAL A 1 53 ? -6.300 -4.050 -2.333 1.00 0.00 1209 VAL A O 13
ATOM 22619 N N . ILE A 1 54 ? -6.800 -4.515 -4.484 1.00 0.00 1210 ILE A N 13
ATOM 22620 C CA . ILE A 1 54 ? -7.187 -3.140 -4.884 1.00 0.00 1210 ILE A CA 13
ATOM 22621 C C . ILE A 1 54 ? -8.544 -2.758 -4.288 1.00 0.00 1210 ILE A C 13
ATOM 22622 O O . ILE A 1 54 ? -8.719 -1.639 -3.835 1.00 0.00 1210 ILE A O 13
ATOM 22638 N N . LYS A 1 55 ? -9.499 -3.697 -4.315 1.00 0.00 1211 LYS A N 13
ATOM 22639 C CA . LYS A 1 55 ? -10.842 -3.493 -3.734 1.00 0.00 1211 LYS A CA 13
ATOM 22640 C C . LYS A 1 55 ? -10.728 -3.152 -2.238 1.00 0.00 1211 LYS A C 13
ATOM 22641 O O . LYS A 1 55 ? -11.284 -2.138 -1.769 1.00 0.00 1211 LYS A O 13
ATOM 22660 N N . TYR A 1 56 ? -9.955 -3.991 -1.528 1.00 0.00 1212 TYR A N 13
ATOM 22661 C CA . TYR A 1 56 ? -9.596 -3.777 -0.125 1.00 0.00 1212 TYR A CA 13
ATOM 22662 C C . TYR A 1 56 ? -8.870 -2.432 0.046 1.00 0.00 1212 TYR A C 13
ATOM 22663 O O . TYR A 1 56 ? -9.338 -1.593 0.775 1.00 0.00 1212 TYR A O 13
ATOM 22681 N N . MET A 1 57 ? -7.784 -2.226 -0.706 1.00 0.00 1213 MET A N 13
ATOM 22682 C CA . MET A 1 57 ? -6.866 -1.070 -0.547 1.00 0.00 1213 MET A CA 13
ATOM 22683 C C . MET A 1 57 ? -7.593 0.273 -0.744 1.00 0.00 1213 MET A C 13
ATOM 22684 O O . MET A 1 57 ? -7.401 1.206 0.025 1.00 0.00 1213 MET A O 13
ATOM 22698 N N . LYS A 1 58 ? -8.442 0.320 -1.777 1.00 0.00 1214 LYS A N 13
ATOM 22699 C CA . LYS A 1 58 ? -9.242 1.493 -2.135 1.00 0.00 1214 LYS A CA 13
ATOM 22700 C C . LYS A 1 58 ? -10.233 1.799 -1.006 1.00 0.00 1214 LYS A C 13
ATOM 22701 O O . LYS A 1 58 ? -10.316 2.938 -0.535 1.00 0.00 1214 LYS A O 13
ATOM 22720 N N . ARG A 1 59 ? -10.970 0.747 -0.585 1.00 0.00 1215 ARG A N 13
ATOM 22721 C CA . ARG A 1 59 ? -11.936 0.815 0.521 1.00 0.00 1215 ARG A CA 13
ATOM 22722 C C . ARG A 1 59 ? -11.262 1.292 1.822 1.00 0.00 1215 ARG A C 13
ATOM 22723 O O . ARG A 1 59 ? -11.775 2.162 2.504 1.00 0.00 1215 ARG A O 13
ATOM 22744 N N . LEU A 1 60 ? -10.081 0.731 2.097 1.00 0.00 1216 LEU A N 13
ATOM 22745 C CA . LEU A 1 60 ? -9.369 0.868 3.377 1.00 0.00 1216 LEU A CA 13
ATOM 22746 C C . LEU A 1 60 ? -8.677 2.231 3.502 1.00 0.00 1216 LEU A C 13
ATOM 22747 O O . LEU A 1 60 ? -8.546 2.745 4.606 1.00 0.00 1216 LEU A O 13
ATOM 22763 N N . MET A 1 61 ? -8.219 2.787 2.368 1.00 0.00 1217 MET A N 13
ATOM 22764 C CA . MET A 1 61 ? -7.712 4.170 2.308 1.00 0.00 1217 MET A CA 13
ATOM 22765 C C . MET A 1 61 ? -8.891 5.121 2.553 1.00 0.00 1217 MET A C 13
ATOM 22766 O O . MET A 1 61 ? -8.869 5.921 3.485 1.00 0.00 1217 MET A O 13
ATOM 22780 N N . GLN A 1 62 ? -9.944 4.954 1.733 1.00 0.00 1218 GLN A N 13
ATOM 22781 C CA . GLN A 1 62 ? -11.213 5.716 1.832 1.00 0.00 1218 GLN A CA 13
ATOM 22782 C C . GLN A 1 62 ? -11.832 5.636 3.259 1.00 0.00 1218 GLN A C 13
ATOM 22783 O O . GLN A 1 62 ? -12.518 6.565 3.701 1.00 0.00 1218 GLN A O 13
ATOM 22797 N N . GLN A 1 63 ? -11.554 4.524 3.966 1.00 0.00 1219 GLN A N 13
ATOM 22798 C CA . GLN A 1 63 ? -12.019 4.268 5.340 1.00 0.00 1219 GLN A CA 13
ATOM 22799 C C . GLN A 1 63 ? -11.084 4.942 6.375 1.00 0.00 1219 GLN A C 13
ATOM 22800 O O . GLN A 1 63 ? -11.558 5.506 7.373 1.00 0.00 1219 GLN A O 13
ATOM 22814 N N . SER A 1 64 ? -9.760 4.894 6.106 1.00 0.00 1220 SER A N 13
ATOM 22815 C CA . SER A 1 64 ? -8.716 5.420 7.018 1.00 0.00 1220 SER A CA 13
ATOM 22816 C C . SER A 1 64 ? -8.819 6.951 7.147 1.00 0.00 1220 SER A C 13
ATOM 22817 O O . SER A 1 64 ? -9.257 7.631 6.214 1.00 0.00 1220 SER A O 13
ATOM 22825 N N . VAL A 1 65 ? -8.416 7.480 8.314 1.00 0.00 1221 VAL A N 13
ATOM 22826 C CA . VAL A 1 65 ? -8.453 8.929 8.605 1.00 0.00 1221 VAL A CA 13
ATOM 22827 C C . VAL A 1 65 ? -7.277 9.644 7.903 1.00 0.00 1221 VAL A C 13
ATOM 22828 O O . VAL A 1 65 ? -6.173 9.098 7.848 1.00 0.00 1221 VAL A O 13
ATOM 22841 N N . GLU A 1 66 ? -7.554 10.856 7.363 1.00 0.00 1222 GLU A N 13
ATOM 22842 C CA . GLU A 1 66 ? -6.618 11.647 6.521 1.00 0.00 1222 GLU A CA 13
ATOM 22843 C C . GLU A 1 66 ? -5.183 11.762 7.110 1.00 0.00 1222 GLU A C 13
ATOM 22844 O O . GLU A 1 66 ? -4.873 12.662 7.896 1.00 0.00 1222 GLU A O 13
ATOM 22856 N N . SER A 1 67 ? -4.335 10.777 6.740 1.00 0.00 1223 SER A N 13
ATOM 22857 C CA . SER A 1 67 ? -2.916 10.696 7.124 1.00 0.00 1223 SER A CA 13
ATOM 22858 C C . SER A 1 67 ? -2.164 9.925 6.024 1.00 0.00 1223 SER A C 13
ATOM 22859 O O . SER A 1 67 ? -2.147 8.692 6.034 1.00 0.00 1223 SER A O 13
ATOM 22867 N N . VAL A 1 68 ? -1.660 10.684 5.022 1.00 0.00 1224 VAL A N 13
ATOM 22868 C CA . VAL A 1 68 ? -0.901 10.172 3.842 1.00 0.00 1224 VAL A CA 13
ATOM 22869 C C . VAL A 1 68 ? -1.801 9.473 2.781 1.00 0.00 1224 VAL A C 13
ATOM 22870 O O . VAL A 1 68 ? -1.570 9.668 1.574 1.00 0.00 1224 VAL A O 13
ATOM 22883 N N . TRP A 1 69 ? -2.838 8.699 3.220 1.00 0.00 1225 TRP A N 13
ATOM 22884 C CA . TRP A 1 69 ? -3.633 7.818 2.324 1.00 0.00 1225 TRP A CA 13
ATOM 22885 C C . TRP A 1 69 ? -4.228 8.566 1.127 1.00 0.00 1225 TRP A C 13
ATOM 22886 O O . TRP A 1 69 ? -4.469 7.958 0.104 1.00 0.00 1225 TRP A O 13
ATOM 22907 N N . ASN A 1 70 ? -4.520 9.871 1.295 1.00 0.00 1226 ASN A N 13
ATOM 22908 C CA . ASN A 1 70 ? -5.114 10.707 0.228 1.00 0.00 1226 ASN A CA 13
ATOM 22909 C C . ASN A 1 70 ? -4.178 10.764 -0.992 1.00 0.00 1226 ASN A C 13
ATOM 22910 O O . ASN A 1 70 ? -4.612 10.586 -2.138 1.00 0.00 1226 ASN A O 13
ATOM 22921 N N . MET A 1 71 ? -2.883 10.962 -0.711 1.00 0.00 1227 MET A N 13
ATOM 22922 C CA . MET A 1 71 ? -1.818 10.904 -1.729 1.00 0.00 1227 MET A CA 13
ATOM 22923 C C . MET A 1 71 ? -1.674 9.464 -2.246 1.00 0.00 1227 MET A C 13
ATOM 22924 O O . MET A 1 71 ? -1.633 9.229 -3.456 1.00 0.00 1227 MET A O 13
ATOM 22938 N N . ALA A 1 72 ? -1.651 8.512 -1.293 1.00 0.00 1228 ALA A N 13
ATOM 22939 C CA . ALA A 1 72 ? -1.440 7.080 -1.567 1.00 0.00 1228 ALA A CA 13
ATOM 22940 C C . ALA A 1 72 ? -2.539 6.478 -2.450 1.00 0.00 1228 ALA A C 13
ATOM 22941 O O . ALA A 1 72 ? -2.255 5.619 -3.246 1.00 0.00 1228 ALA A O 13
ATOM 22948 N N . PHE A 1 73 ? -3.774 6.961 -2.298 1.00 0.00 1229 PHE A N 13
ATOM 22949 C CA . PHE A 1 73 ? -4.969 6.411 -2.976 1.00 0.00 1229 PHE A CA 13
ATOM 22950 C C . PHE A 1 73 ? -4.932 6.746 -4.465 1.00 0.00 1229 PHE A C 13
ATOM 22951 O O . PHE A 1 73 ? -5.058 5.864 -5.334 1.00 0.00 1229 PHE A O 13
ATOM 22968 N N . ASP A 1 74 ? -4.723 8.032 -4.725 1.00 0.00 1230 ASP A N 13
ATOM 22969 C CA . ASP A 1 74 ? -4.661 8.579 -6.076 1.00 0.00 1230 ASP A CA 13
ATOM 22970 C C . ASP A 1 74 ? -3.432 8.024 -6.812 1.00 0.00 1230 ASP A C 13
ATOM 22971 O O . ASP A 1 74 ? -3.512 7.653 -7.990 1.00 0.00 1230 ASP A O 13
ATOM 22980 N N . PHE A 1 75 ? -2.312 7.924 -6.075 1.00 0.00 1231 PHE A N 13
ATOM 22981 C CA . PHE A 1 75 ? -1.030 7.464 -6.625 1.00 0.00 1231 PHE A CA 13
ATOM 22982 C C . PHE A 1 75 ? -1.068 5.952 -6.907 1.00 0.00 1231 PHE A C 13
ATOM 22983 O O . PHE A 1 75 ? -0.617 5.510 -7.968 1.00 0.00 1231 PHE A O 13
ATOM 23000 N N . ILE A 1 76 ? -1.631 5.172 -5.961 1.00 0.00 1232 ILE A N 13
ATOM 23001 C CA . ILE A 1 76 ? -1.634 3.702 -6.048 1.00 0.00 1232 ILE A CA 13
ATOM 23002 C C . ILE A 1 76 ? -2.502 3.260 -7.221 1.00 0.00 1232 ILE A C 13
ATOM 23003 O O . ILE A 1 76 ? -2.080 2.420 -8.020 1.00 0.00 1232 ILE A O 13
ATOM 23019 N N . LEU A 1 77 ? -3.691 3.897 -7.348 1.00 0.00 1233 LEU A N 13
ATOM 23020 C CA . LEU A 1 77 ? -4.615 3.619 -8.444 1.00 0.00 1233 LEU A CA 13
ATOM 23021 C C . LEU A 1 77 ? -3.924 3.950 -9.767 1.00 0.00 1233 LEU A C 13
ATOM 23022 O O . LEU A 1 77 ? -3.812 3.083 -10.628 1.00 0.00 1233 LEU A O 13
ATOM 23038 N N . ASP A 1 78 ? -3.391 5.186 -9.856 1.00 0.00 1234 ASP A N 13
ATOM 23039 C CA . ASP A 1 78 ? -2.702 5.708 -11.060 1.00 0.00 1234 ASP A CA 13
ATOM 23040 C C . ASP A 1 78 ? -1.610 4.749 -11.573 1.00 0.00 1234 ASP A C 13
ATOM 23041 O O . ASP A 1 78 ? -1.514 4.484 -12.769 1.00 0.00 1234 ASP A O 13
ATOM 23050 N N . ASN A 1 79 ? -0.812 4.241 -10.636 1.00 0.00 1235 ASN A N 13
ATOM 23051 C CA . ASN A 1 79 ? 0.299 3.311 -10.925 1.00 0.00 1235 ASN A CA 13
ATOM 23052 C C . ASN A 1 79 ? -0.217 1.955 -11.438 1.00 0.00 1235 ASN A C 13
ATOM 23053 O O . ASN A 1 79 ? 0.317 1.407 -12.406 1.00 0.00 1235 ASN A O 13
ATOM 23064 N N . VAL A 1 80 ? -1.277 1.433 -10.805 1.00 0.00 1236 VAL A N 13
ATOM 23065 C CA . VAL A 1 80 ? -1.940 0.200 -11.276 1.00 0.00 1236 VAL A CA 13
ATOM 23066 C C . VAL A 1 80 ? -2.472 0.397 -12.717 1.00 0.00 1236 VAL A C 13
ATOM 23067 O O . VAL A 1 80 ? -2.362 -0.510 -13.557 1.00 0.00 1236 VAL A O 13
ATOM 23080 N N . GLN A 1 81 ? -2.959 1.627 -13.009 1.00 0.00 1237 GLN A N 13
ATOM 23081 C CA . GLN A 1 81 ? -3.550 1.963 -14.315 1.00 0.00 1237 GLN A CA 13
ATOM 23082 C C . GLN A 1 81 ? -2.469 1.963 -15.402 1.00 0.00 1237 GLN A C 13
ATOM 23083 O O . GLN A 1 81 ? -2.633 1.321 -16.434 1.00 0.00 1237 GLN A O 13
ATOM 23097 N N . VAL A 1 82 ? -1.349 2.653 -15.122 1.00 0.00 1238 VAL A N 13
ATOM 23098 C CA . VAL A 1 82 ? -0.272 2.865 -16.107 1.00 0.00 1238 VAL A CA 13
ATOM 23099 C C . VAL A 1 82 ? 0.471 1.553 -16.448 1.00 0.00 1238 VAL A C 13
ATOM 23100 O O . VAL A 1 82 ? 0.864 1.356 -17.603 1.00 0.00 1238 VAL A O 13
ATOM 23113 N N . VAL A 1 83 ? 0.664 0.655 -15.446 1.00 0.00 1239 VAL A N 13
ATOM 23114 C CA . VAL A 1 83 ? 1.345 -0.640 -15.691 1.00 0.00 1239 VAL A CA 13
ATOM 23115 C C . VAL A 1 83 ? 0.391 -1.605 -16.425 1.00 0.00 1239 VAL A C 13
ATOM 23116 O O . VAL A 1 83 ? 0.826 -2.408 -17.264 1.00 0.00 1239 VAL A O 13
ATOM 23129 N N . LEU A 1 84 ? -0.923 -1.507 -16.123 1.00 0.00 1240 LEU A N 13
ATOM 23130 C CA . LEU A 1 84 ? -1.958 -2.299 -16.825 1.00 0.00 1240 LEU A CA 13
ATOM 23131 C C . LEU A 1 84 ? -2.160 -1.771 -18.278 1.00 0.00 1240 LEU A C 13
ATOM 23132 O O . LEU A 1 84 ? -2.567 -2.520 -19.180 1.00 0.00 1240 LEU A O 13
ATOM 23148 N N . GLN A 1 85 ? -1.848 -0.475 -18.482 1.00 0.00 1241 GLN A N 13
ATOM 23149 C CA . GLN A 1 85 ? -1.810 0.170 -19.815 1.00 0.00 1241 GLN A CA 13
ATOM 23150 C C . GLN A 1 85 ? -0.543 -0.244 -20.586 1.00 0.00 1241 GLN A C 13
ATOM 23151 O O . GLN A 1 85 ? -0.561 -0.339 -21.819 1.00 0.00 1241 GLN A O 13
ATOM 23165 N N . GLN A 1 86 ? 0.549 -0.476 -19.837 1.00 0.00 1242 GLN A N 13
ATOM 23166 C CA . GLN A 1 86 ? 1.827 -0.943 -20.376 1.00 0.00 1242 GLN A CA 13
ATOM 23167 C C . GLN A 1 86 ? 1.675 -2.370 -20.947 1.00 0.00 1242 GLN A C 13
ATOM 23168 O O . GLN A 1 86 ? 2.106 -2.641 -22.076 1.00 0.00 1242 GLN A O 13
ATOM 23182 N N . THR A 1 87 ? 1.043 -3.268 -20.158 1.00 0.00 1243 THR A N 13
ATOM 23183 C CA . THR A 1 87 ? 0.924 -4.693 -20.522 1.00 0.00 1243 THR A CA 13
ATOM 23184 C C . THR A 1 87 ? -0.164 -4.923 -21.600 1.00 0.00 1243 THR A C 13
ATOM 23185 O O . THR A 1 87 ? 0.105 -5.570 -22.618 1.00 0.00 1243 THR A O 13
ATOM 23196 N N . TYR A 1 88 ? -1.384 -4.401 -21.375 1.00 0.00 1244 TYR A N 13
ATOM 23197 C CA . TYR A 1 88 ? -2.533 -4.637 -22.281 1.00 0.00 1244 TYR A CA 13
ATOM 23198 C C . TYR A 1 88 ? -2.947 -3.357 -23.017 1.00 0.00 1244 TYR A C 13
ATOM 23199 O O . TYR A 1 88 ? -3.116 -3.353 -24.243 1.00 0.00 1244 TYR A O 13
ATOM 23217 N N . GLY A 1 89 ? -3.095 -2.275 -22.248 1.00 0.00 1245 GLY A N 13
ATOM 23218 C CA . GLY A 1 89 ? -3.740 -1.049 -22.725 1.00 0.00 1245 GLY A CA 13
ATOM 23219 C C . GLY A 1 89 ? -5.102 -0.872 -22.077 1.00 0.00 1245 GLY A C 13
ATOM 23220 O O . GLY A 1 89 ? -6.019 -0.295 -22.676 1.00 0.00 1245 GLY A O 13
ATOM 23224 N N . SER A 1 90 ? -5.224 -1.369 -20.831 1.00 0.00 1246 SER A N 13
ATOM 23225 C CA . SER A 1 90 ? -6.477 -1.354 -20.061 1.00 0.00 1246 SER A CA 13
ATOM 23226 C C . SER A 1 90 ? -6.270 -0.695 -18.685 1.00 0.00 1246 SER A C 13
ATOM 23227 O O . SER A 1 90 ? -5.139 -0.402 -18.282 1.00 0.00 1246 SER A O 13
ATOM 23235 N N . THR A 1 91 ? -7.386 -0.451 -17.982 1.00 0.00 1247 THR A N 13
ATOM 23236 C CA . THR A 1 91 ? -7.398 0.155 -16.637 1.00 0.00 1247 THR A CA 13
ATOM 23237 C C . THR A 1 91 ? -8.343 -0.631 -15.712 1.00 0.00 1247 THR A C 13
ATOM 23238 O O . THR A 1 91 ? -9.300 -1.260 -16.180 1.00 0.00 1247 THR A O 13
ATOM 23249 N N . LEU A 1 92 ? -8.044 -0.611 -14.400 1.00 0.00 1248 LEU A N 13
ATOM 23250 C CA . LEU A 1 92 ? -8.855 -1.278 -13.373 1.00 0.00 1248 LEU A CA 13
ATOM 23251 C C . LEU A 1 92 ? -9.517 -0.221 -12.482 1.00 0.00 1248 LEU A C 13
ATOM 23252 O O . LEU A 1 92 ? -8.835 0.571 -11.826 1.00 0.00 1248 LEU A O 13
ATOM 23268 N N . LYS A 1 93 ? -10.856 -0.243 -12.452 1.00 0.00 1249 LYS A N 13
ATOM 23269 C CA . LYS A 1 93 ? -11.674 0.657 -11.628 1.00 0.00 1249 LYS A CA 13
ATOM 23270 C C . LYS A 1 93 ? -12.652 -0.181 -10.806 1.00 0.00 1249 LYS A C 13
ATOM 23271 O O . LYS A 1 93 ? -13.677 -0.649 -11.321 1.00 0.00 1249 LYS A O 13
ATOM 23290 N N . VAL A 1 94 ? -12.302 -0.397 -9.531 1.00 0.00 1250 VAL A N 13
ATOM 23291 C CA . VAL A 1 94 ? -13.137 -1.147 -8.580 1.00 0.00 1250 VAL A CA 13
ATOM 23292 C C . VAL A 1 94 ? -14.336 -0.290 -8.114 1.00 0.00 1250 VAL A C 13
ATOM 23293 O O . VAL A 1 94 ? -15.337 -0.811 -7.611 1.00 0.00 1250 VAL A O 13
ATOM 23306 N N . THR A 1 95 ? -14.196 1.034 -8.280 1.00 0.00 1251 THR A N 13
ATOM 23307 C CA . THR A 1 95 ? -15.258 2.022 -8.095 1.00 0.00 1251 THR A CA 13
ATOM 23308 C C . THR A 1 95 ? -15.140 3.068 -9.234 1.00 0.00 1251 THR A C 13
ATOM 23309 O O . THR A 1 95 ? -14.172 3.868 -9.220 1.00 0.00 1251 THR A O 13
ATOM 23321 N N . GLN B 2 1 ? 7.653 16.373 20.534 1.00 0.00 524 GLN B N 13
ATOM 23322 C CA . GLN B 2 1 ? 7.248 16.310 19.107 1.00 0.00 524 GLN B CA 13
ATOM 23323 C C . GLN B 2 1 ? 6.474 15.005 18.831 1.00 0.00 524 GLN B C 13
ATOM 23324 O O . GLN B 2 1 ? 6.797 13.951 19.395 1.00 0.00 524 GLN B O 13
ATOM 23338 N N . SER B 2 2 ? 5.448 15.080 17.965 1.00 0.00 525 SER B N 13
ATOM 23339 C CA . SER B 2 2 ? 4.618 13.920 17.594 1.00 0.00 525 SER B CA 13
ATOM 23340 C C . SER B 2 2 ? 4.881 13.556 16.119 1.00 0.00 525 SER B C 13
ATOM 23341 O O . SER B 2 2 ? 4.247 14.095 15.203 1.00 0.00 525 SER B O 13
ATOM 23349 N N . THR B 2 3 ? 5.849 12.653 15.902 1.00 0.00 526 THR B N 13
ATOM 23350 C CA . THR B 2 3 ? 6.303 12.259 14.558 1.00 0.00 526 THR B CA 13
ATOM 23351 C C . THR B 2 3 ? 6.900 10.838 14.588 1.00 0.00 526 THR B C 13
ATOM 23352 O O . THR B 2 3 ? 7.314 10.348 15.650 1.00 0.00 526 THR B O 13
ATOM 23363 N N . GLY B 2 4 ? 6.923 10.185 13.416 1.00 0.00 527 GLY B N 13
ATOM 23364 C CA . GLY B 2 4 ? 7.478 8.846 13.279 1.00 0.00 527 GLY B CA 13
ATOM 23365 C C . GLY B 2 4 ? 7.155 8.230 11.925 1.00 0.00 527 GLY B C 13
ATOM 23366 O O . GLY B 2 4 ? 6.873 7.029 11.839 1.00 0.00 527 GLY B O 13
ATOM 23370 N N . THR B 2 5 ? 7.187 9.059 10.855 1.00 0.00 528 THR B N 13
ATOM 23371 C CA . THR B 2 5 ? 7.005 8.576 9.478 1.00 0.00 528 THR B CA 13
ATOM 23372 C C . THR B 2 5 ? 8.216 7.740 9.059 1.00 0.00 528 THR B C 13
ATOM 23373 O O . THR B 2 5 ? 9.262 8.258 8.667 1.00 0.00 528 THR B O 13
ATOM 23384 N N . GLU B 2 6 ? 8.050 6.440 9.230 1.00 0.00 529 GLU B N 13
ATOM 23385 C CA . GLU B 2 6 ? 9.074 5.421 9.005 1.00 0.00 529 GLU B CA 13
ATOM 23386 C C . GLU B 2 6 ? 8.383 4.225 8.347 1.00 0.00 529 GLU B C 13
ATOM 23387 O O . GLU B 2 6 ? 7.420 3.702 8.930 1.00 0.00 529 GLU B O 13
ATOM 23399 N N . PRO B 2 7 ? 8.829 3.812 7.117 1.00 0.00 530 PRO B N 13
ATOM 23400 C CA . PRO B 2 7 ? 8.163 2.744 6.322 1.00 0.00 530 PRO B CA 13
ATOM 23401 C C . PRO B 2 7 ? 7.883 1.455 7.136 1.00 0.00 530 PRO B C 13
ATOM 23402 O O . PRO B 2 7 ? 8.805 0.836 7.662 1.00 0.00 530 PRO B O 13
ATOM 23413 N N . PHE B 2 8 ? 6.589 1.103 7.267 1.00 0.00 531 PHE B N 13
ATOM 23414 C CA . PHE B 2 8 ? 6.124 -0.035 8.093 1.00 0.00 531 PHE B CA 13
ATOM 23415 C C . PHE B 2 8 ? 6.198 -1.340 7.285 1.00 0.00 531 PHE B C 13
ATOM 23416 O O . PHE B 2 8 ? 6.681 -2.354 7.780 1.00 0.00 531 PHE B O 13
ATOM 23433 N N . PHE B 2 9 ? 5.747 -1.262 6.021 1.00 0.00 532 PHE B N 13
ATOM 23434 C CA . PHE B 2 9 ? 5.570 -2.421 5.124 1.00 0.00 532 PHE B CA 13
ATOM 23435 C C . PHE B 2 9 ? 6.896 -3.190 4.938 1.00 0.00 532 PHE B C 13
ATOM 23436 O O . PHE B 2 9 ? 7.054 -4.282 5.483 1.00 0.00 532 PHE B O 13
ATOM 23453 N N . LYS B 2 10 ? 7.854 -2.581 4.204 1.00 0.00 533 LYS B N 13
ATOM 23454 C CA . LYS B 2 10 ? 9.089 -3.271 3.761 1.00 0.00 533 LYS B CA 13
ATOM 23455 C C . LYS B 2 10 ? 9.968 -3.695 4.953 1.00 0.00 533 LYS B C 13
ATOM 23456 O O . LYS B 2 10 ? 10.531 -4.796 4.967 1.00 0.00 533 LYS B O 13
ATOM 23475 N N . GLN B 2 11 ? 10.039 -2.826 5.961 1.00 0.00 534 GLN B N 13
ATOM 23476 C CA . GLN B 2 11 ? 10.835 -3.056 7.180 1.00 0.00 534 GLN B CA 13
ATOM 23477 C C . GLN B 2 11 ? 10.335 -4.317 7.908 1.00 0.00 534 GLN B C 13
ATOM 23478 O O . GLN B 2 11 ? 11.132 -5.175 8.283 1.00 0.00 534 GLN B O 13
ATOM 23492 N N . LYS B 2 12 ? 9.003 -4.440 8.027 1.00 0.00 535 LYS B N 13
ATOM 23493 C CA . LYS B 2 12 ? 8.338 -5.594 8.686 1.00 0.00 535 LYS B CA 13
ATOM 23494 C C . LYS B 2 12 ? 8.329 -6.817 7.750 1.00 0.00 535 LYS B C 13
ATOM 23495 O O . LYS B 2 12 ? 8.267 -7.964 8.208 1.00 0.00 535 LYS B O 13
ATOM 23514 N N . SER B 2 13 ? 8.440 -6.546 6.437 1.00 0.00 536 SER B N 13
ATOM 23515 C CA . SER B 2 13 ? 8.556 -7.574 5.389 1.00 0.00 536 SER B CA 13
ATOM 23516 C C . SER B 2 13 ? 9.954 -8.235 5.425 1.00 0.00 536 SER B C 13
ATOM 23517 O O . SER B 2 13 ? 10.157 -9.313 4.848 1.00 0.00 536 SER B O 13
ATOM 23525 N N . LEU B 2 14 ? 10.923 -7.545 6.062 1.00 0.00 537 LEU B N 13
ATOM 23526 C CA . LEU B 2 14 ? 12.252 -8.115 6.394 1.00 0.00 537 LEU B CA 13
ATOM 23527 C C . LEU B 2 14 ? 12.292 -8.642 7.854 1.00 0.00 537 LEU B C 13
ATOM 23528 O O . LEU B 2 14 ? 12.972 -9.631 8.131 1.00 0.00 537 LEU B O 13
ATOM 23544 N N . LEU B 2 15 ? 11.549 -7.988 8.773 1.00 0.00 538 LEU B N 13
ATOM 23545 C CA . LEU B 2 15 ? 11.620 -8.262 10.238 1.00 0.00 538 LEU B CA 13
ATOM 23546 C C . LEU B 2 15 ? 10.469 -9.168 10.743 1.00 0.00 538 LEU B C 13
ATOM 23547 O O . LEU B 2 15 ? 10.286 -9.298 11.961 1.00 0.00 538 LEU B O 13
ATOM 23563 N N . LEU B 2 16 ? 9.695 -9.766 9.811 1.00 0.00 539 LEU B N 13
ATOM 23564 C CA . LEU B 2 16 ? 8.619 -10.752 10.138 1.00 0.00 539 LEU B CA 13
ATOM 23565 C C . LEU B 2 16 ? 9.099 -11.880 11.097 1.00 0.00 539 LEU B C 13
ATOM 23566 O O . LEU B 2 16 ? 10.205 -12.429 10.894 1.00 0.00 539 LEU B O 13
ATOM 23583 N N . GLY A 1 1 ? 3.303 -13.849 -2.680 1.00 0.00 1157 GLY A N 14
ATOM 23584 C CA . GLY A 1 1 ? 4.135 -12.638 -2.504 1.00 0.00 1157 GLY A CA 14
ATOM 23585 C C . GLY A 1 1 ? 4.109 -12.116 -1.082 1.00 0.00 1157 GLY A C 14
ATOM 23586 O O . GLY A 1 1 ? 3.311 -12.584 -0.263 1.00 0.00 1157 GLY A O 14
ATOM 23590 N N . ASN A 1 2 ? 4.973 -11.127 -0.789 1.00 0.00 1158 ASN A N 14
ATOM 23591 C CA . ASN A 1 2 ? 5.094 -10.535 0.559 1.00 0.00 1158 ASN A CA 14
ATOM 23592 C C . ASN A 1 2 ? 4.547 -9.095 0.561 1.00 0.00 1158 ASN A C 14
ATOM 23593 O O . ASN A 1 2 ? 4.865 -8.299 -0.330 1.00 0.00 1158 ASN A O 14
ATOM 23604 N N . LEU A 1 3 ? 3.711 -8.792 1.568 1.00 0.00 1159 LEU A N 14
ATOM 23605 C CA . LEU A 1 3 ? 3.109 -7.472 1.794 1.00 0.00 1159 LEU A CA 14
ATOM 23606 C C . LEU A 1 3 ? 3.235 -7.124 3.287 1.00 0.00 1159 LEU A C 14
ATOM 23607 O O . LEU A 1 3 ? 2.424 -7.569 4.105 1.00 0.00 1159 LEU A O 14
ATOM 23623 N N . ALA A 1 4 ? 4.296 -6.365 3.624 1.00 0.00 1160 ALA A N 14
ATOM 23624 C CA . ALA A 1 4 ? 4.576 -5.878 4.995 1.00 0.00 1160 ALA A CA 14
ATOM 23625 C C . ALA A 1 4 ? 4.772 -7.022 6.008 1.00 0.00 1160 ALA A C 14
ATOM 23626 O O . ALA A 1 4 ? 4.441 -6.880 7.184 1.00 0.00 1160 ALA A O 14
ATOM 23633 N N . GLY A 1 5 ? 5.337 -8.142 5.538 1.00 0.00 1161 GLY A N 14
ATOM 23634 C CA . GLY A 1 5 ? 5.587 -9.310 6.390 1.00 0.00 1161 GLY A CA 14
ATOM 23635 C C . GLY A 1 5 ? 4.506 -10.374 6.256 1.00 0.00 1161 GLY A C 14
ATOM 23636 O O . GLY A 1 5 ? 4.668 -11.488 6.753 1.00 0.00 1161 GLY A O 14
ATOM 23640 N N . ALA A 1 6 ? 3.396 -10.020 5.590 1.00 0.00 1162 ALA A N 14
ATOM 23641 C CA . ALA A 1 6 ? 2.301 -10.950 5.302 1.00 0.00 1162 ALA A CA 14
ATOM 23642 C C . ALA A 1 6 ? 2.590 -11.704 4.000 1.00 0.00 1162 ALA A C 14
ATOM 23643 O O . ALA A 1 6 ? 2.656 -11.089 2.938 1.00 0.00 1162 ALA A O 14
ATOM 23650 N N . VAL A 1 7 ? 2.761 -13.027 4.076 1.00 0.00 1163 VAL A N 14
ATOM 23651 C CA . VAL A 1 7 ? 3.073 -13.856 2.896 1.00 0.00 1163 VAL A CA 14
ATOM 23652 C C . VAL A 1 7 ? 1.812 -14.615 2.413 1.00 0.00 1163 VAL A C 14
ATOM 23653 O O . VAL A 1 7 ? 1.682 -14.935 1.219 1.00 0.00 1163 VAL A O 14
ATOM 23666 N N . GLU A 1 8 ? 0.885 -14.883 3.352 1.00 0.00 1164 GLU A N 14
ATOM 23667 C CA . GLU A 1 8 ? -0.359 -15.629 3.082 1.00 0.00 1164 GLU A CA 14
ATOM 23668 C C . GLU A 1 8 ? -1.440 -14.693 2.510 1.00 0.00 1164 GLU A C 14
ATOM 23669 O O . GLU A 1 8 ? -1.486 -13.509 2.853 1.00 0.00 1164 GLU A O 14
ATOM 23681 N N . PHE A 1 9 ? -2.326 -15.262 1.676 1.00 0.00 1165 PHE A N 14
ATOM 23682 C CA . PHE A 1 9 ? -3.393 -14.525 0.965 1.00 0.00 1165 PHE A CA 14
ATOM 23683 C C . PHE A 1 9 ? -4.384 -13.879 1.958 1.00 0.00 1165 PHE A C 14
ATOM 23684 O O . PHE A 1 9 ? -4.842 -12.751 1.753 1.00 0.00 1165 PHE A O 14
ATOM 23701 N N . ASN A 1 10 ? -4.690 -14.615 3.041 1.00 0.00 1166 ASN A N 14
ATOM 23702 C CA . ASN A 1 10 ? -5.604 -14.144 4.102 1.00 0.00 1166 ASN A CA 14
ATOM 23703 C C . ASN A 1 10 ? -4.943 -13.034 4.941 1.00 0.00 1166 ASN A C 14
ATOM 23704 O O . ASN A 1 10 ? -5.598 -12.051 5.323 1.00 0.00 1166 ASN A O 14
ATOM 23715 N N . ASP A 1 11 ? -3.629 -13.190 5.182 1.00 0.00 1167 ASP A N 14
ATOM 23716 C CA . ASP A 1 11 ? -2.860 -12.302 6.064 1.00 0.00 1167 ASP A CA 14
ATOM 23717 C C . ASP A 1 11 ? -2.607 -10.938 5.421 1.00 0.00 1167 ASP A C 14
ATOM 23718 O O . ASP A 1 11 ? -2.641 -9.940 6.122 1.00 0.00 1167 ASP A O 14
ATOM 23727 N N . VAL A 1 12 ? -2.350 -10.888 4.089 1.00 0.00 1168 VAL A N 14
ATOM 23728 C CA . VAL A 1 12 ? -2.039 -9.607 3.400 1.00 0.00 1168 VAL A CA 14
ATOM 23729 C C . VAL A 1 12 ? -3.217 -8.620 3.511 1.00 0.00 1168 VAL A C 14
ATOM 23730 O O . VAL A 1 12 ? -3.019 -7.429 3.730 1.00 0.00 1168 VAL A O 14
ATOM 23743 N N . LYS A 1 13 ? -4.441 -9.160 3.425 1.00 0.00 1169 LYS A N 14
ATOM 23744 C CA . LYS A 1 13 ? -5.673 -8.374 3.554 1.00 0.00 1169 LYS A CA 14
ATOM 23745 C C . LYS A 1 13 ? -5.778 -7.791 4.975 1.00 0.00 1169 LYS A C 14
ATOM 23746 O O . LYS A 1 13 ? -5.910 -6.580 5.146 1.00 0.00 1169 LYS A O 14
ATOM 23765 N N . THR A 1 14 ? -5.629 -8.673 5.978 1.00 0.00 1170 THR A N 14
ATOM 23766 C CA . THR A 1 14 ? -5.836 -8.341 7.399 1.00 0.00 1170 THR A CA 14
ATOM 23767 C C . THR A 1 14 ? -4.695 -7.458 7.964 1.00 0.00 1170 THR A C 14
ATOM 23768 O O . THR A 1 14 ? -4.924 -6.633 8.848 1.00 0.00 1170 THR A O 14
ATOM 23779 N N . LEU A 1 15 ? -3.479 -7.612 7.419 1.00 0.00 1171 LEU A N 14
ATOM 23780 C CA . LEU A 1 15 ? -2.279 -6.905 7.920 1.00 0.00 1171 LEU A CA 14
ATOM 23781 C C . LEU A 1 15 ? -2.228 -5.505 7.314 1.00 0.00 1171 LEU A C 14
ATOM 23782 O O . LEU A 1 15 ? -1.966 -4.526 8.026 1.00 0.00 1171 LEU A O 14
ATOM 23798 N N . LEU A 1 16 ? -2.486 -5.410 5.988 1.00 0.00 1172 LEU A N 14
ATOM 23799 C CA . LEU A 1 16 ? -2.546 -4.105 5.299 1.00 0.00 1172 LEU A CA 14
ATOM 23800 C C . LEU A 1 16 ? -3.792 -3.327 5.734 1.00 0.00 1172 LEU A C 14
ATOM 23801 O O . LEU A 1 16 ? -3.829 -2.105 5.623 1.00 0.00 1172 LEU A O 14
ATOM 23817 N N . ARG A 1 17 ? -4.791 -4.065 6.253 1.00 0.00 1173 ARG A N 14
ATOM 23818 C CA . ARG A 1 17 ? -5.979 -3.489 6.905 1.00 0.00 1173 ARG A CA 14
ATOM 23819 C C . ARG A 1 17 ? -5.581 -2.696 8.158 1.00 0.00 1173 ARG A C 14
ATOM 23820 O O . ARG A 1 17 ? -5.961 -1.539 8.307 1.00 0.00 1173 ARG A O 14
ATOM 23841 N N . GLU A 1 18 ? -4.803 -3.344 9.049 1.00 0.00 1174 GLU A N 14
ATOM 23842 C CA . GLU A 1 18 ? -4.278 -2.700 10.270 1.00 0.00 1174 GLU A CA 14
ATOM 23843 C C . GLU A 1 18 ? -3.431 -1.471 9.884 1.00 0.00 1174 GLU A C 14
ATOM 23844 O O . GLU A 1 18 ? -3.717 -0.352 10.310 1.00 0.00 1174 GLU A O 14
ATOM 23856 N N . TRP A 1 19 ? -2.476 -1.714 8.964 1.00 0.00 1175 TRP A N 14
ATOM 23857 C CA . TRP A 1 19 ? -1.464 -0.728 8.525 1.00 0.00 1175 TRP A CA 14
ATOM 23858 C C . TRP A 1 19 ? -2.111 0.581 8.040 1.00 0.00 1175 TRP A C 14
ATOM 23859 O O . TRP A 1 19 ? -1.667 1.671 8.400 1.00 0.00 1175 TRP A O 14
ATOM 23880 N N . ILE A 1 20 ? -3.169 0.467 7.245 1.00 0.00 1176 ILE A N 14
ATOM 23881 C CA . ILE A 1 20 ? -3.814 1.637 6.643 1.00 0.00 1176 ILE A CA 14
ATOM 23882 C C . ILE A 1 20 ? -4.712 2.394 7.651 1.00 0.00 1176 ILE A C 14
ATOM 23883 O O . ILE A 1 20 ? -4.751 3.625 7.647 1.00 0.00 1176 ILE A O 14
ATOM 23899 N N . THR A 1 21 ? -5.380 1.656 8.551 1.00 0.00 1177 THR A N 14
ATOM 23900 C CA . THR A 1 21 ? -6.456 2.228 9.397 1.00 0.00 1177 THR A CA 14
ATOM 23901 C C . THR A 1 21 ? -5.922 2.827 10.712 1.00 0.00 1177 THR A C 14
ATOM 23902 O O . THR A 1 21 ? -6.496 3.796 11.218 1.00 0.00 1177 THR A O 14
ATOM 23913 N N . THR A 1 22 ? -4.825 2.264 11.265 1.00 0.00 1178 THR A N 14
ATOM 23914 C CA . THR A 1 22 ? -4.402 2.581 12.654 1.00 0.00 1178 THR A CA 14
ATOM 23915 C C . THR A 1 22 ? -3.082 3.374 12.712 1.00 0.00 1178 THR A C 14
ATOM 23916 O O . THR A 1 22 ? -2.747 3.947 13.762 1.00 0.00 1178 THR A O 14
ATOM 23927 N N . ILE A 1 23 ? -2.334 3.430 11.594 1.00 0.00 1179 ILE A N 14
ATOM 23928 C CA . ILE A 1 23 ? -0.956 3.958 11.602 1.00 0.00 1179 ILE A CA 14
ATOM 23929 C C . ILE A 1 23 ? -0.901 5.457 11.246 1.00 0.00 1179 ILE A C 14
ATOM 23930 O O . ILE A 1 23 ? -1.718 5.977 10.475 1.00 0.00 1179 ILE A O 14
ATOM 23946 N N . SER A 1 24 ? 0.075 6.115 11.881 1.00 0.00 1180 SER A N 14
ATOM 23947 C CA . SER A 1 24 ? 0.560 7.495 11.644 1.00 0.00 1180 SER A CA 14
ATOM 23948 C C . SER A 1 24 ? 1.146 7.692 10.222 1.00 0.00 1180 SER A C 14
ATOM 23949 O O . SER A 1 24 ? 1.881 8.661 9.999 1.00 0.00 1180 SER A O 14
ATOM 23957 N N . ASP A 1 25 ? 0.749 6.848 9.267 1.00 0.00 1181 ASP A N 14
ATOM 23958 C CA . ASP A 1 25 ? 1.640 6.205 8.301 1.00 0.00 1181 ASP A CA 14
ATOM 23959 C C . ASP A 1 25 ? 2.745 7.115 7.702 1.00 0.00 1181 ASP A C 14
ATOM 23960 O O . ASP A 1 25 ? 2.460 8.186 7.151 1.00 0.00 1181 ASP A O 14
ATOM 23969 N N . PRO A 1 26 ? 4.044 6.688 7.937 1.00 0.00 1182 PRO A N 14
ATOM 23970 C CA . PRO A 1 26 ? 5.300 7.221 7.327 1.00 0.00 1182 PRO A CA 14
ATOM 23971 C C . PRO A 1 26 ? 5.235 7.569 5.821 1.00 0.00 1182 PRO A C 14
ATOM 23972 O O . PRO A 1 26 ? 4.198 7.452 5.159 1.00 0.00 1182 PRO A O 14
ATOM 23983 N N . MET A 1 27 ? 6.397 8.040 5.332 1.00 0.00 1183 MET A N 14
ATOM 23984 C CA . MET A 1 27 ? 6.601 8.585 3.973 1.00 0.00 1183 MET A CA 14
ATOM 23985 C C . MET A 1 27 ? 6.059 7.622 2.898 1.00 0.00 1183 MET A C 14
ATOM 23986 O O . MET A 1 27 ? 6.035 6.406 3.107 1.00 0.00 1183 MET A O 14
ATOM 24000 N N . GLU A 1 28 ? 5.679 8.180 1.729 1.00 0.00 1184 GLU A N 14
ATOM 24001 C CA . GLU A 1 28 ? 4.862 7.473 0.707 1.00 0.00 1184 GLU A CA 14
ATOM 24002 C C . GLU A 1 28 ? 5.518 6.189 0.145 1.00 0.00 1184 GLU A C 14
ATOM 24003 O O . GLU A 1 28 ? 4.893 5.478 -0.626 1.00 0.00 1184 GLU A O 14
ATOM 24015 N N . GLU A 1 29 ? 6.770 5.917 0.557 1.00 0.00 1185 GLU A N 14
ATOM 24016 C CA . GLU A 1 29 ? 7.503 4.667 0.274 1.00 0.00 1185 GLU A CA 14
ATOM 24017 C C . GLU A 1 29 ? 6.642 3.412 0.515 1.00 0.00 1185 GLU A C 14
ATOM 24018 O O . GLU A 1 29 ? 6.662 2.491 -0.292 1.00 0.00 1185 GLU A O 14
ATOM 24030 N N . ASP A 1 30 ? 5.888 3.428 1.629 1.00 0.00 1186 ASP A N 14
ATOM 24031 C CA . ASP A 1 30 ? 5.012 2.314 2.066 1.00 0.00 1186 ASP A CA 14
ATOM 24032 C C . ASP A 1 30 ? 3.899 2.036 1.042 1.00 0.00 1186 ASP A C 14
ATOM 24033 O O . ASP A 1 30 ? 3.593 0.882 0.729 1.00 0.00 1186 ASP A O 14
ATOM 24042 N N . ILE A 1 31 ? 3.326 3.126 0.518 1.00 0.00 1187 ILE A N 14
ATOM 24043 C CA . ILE A 1 31 ? 2.332 3.091 -0.577 1.00 0.00 1187 ILE A CA 14
ATOM 24044 C C . ILE A 1 31 ? 3.002 2.520 -1.852 1.00 0.00 1187 ILE A C 14
ATOM 24045 O O . ILE A 1 31 ? 2.462 1.631 -2.525 1.00 0.00 1187 ILE A O 14
ATOM 24061 N N . LEU A 1 32 ? 4.224 3.021 -2.130 1.00 0.00 1188 LEU A N 14
ATOM 24062 C CA . LEU A 1 32 ? 5.028 2.612 -3.294 1.00 0.00 1188 LEU A CA 14
ATOM 24063 C C . LEU A 1 32 ? 5.403 1.123 -3.238 1.00 0.00 1188 LEU A C 14
ATOM 24064 O O . LEU A 1 32 ? 5.598 0.525 -4.279 1.00 0.00 1188 LEU A O 14
ATOM 24080 N N . GLN A 1 33 ? 5.497 0.537 -2.025 1.00 0.00 1189 GLN A N 14
ATOM 24081 C CA . GLN A 1 33 ? 5.800 -0.906 -1.861 1.00 0.00 1189 GLN A CA 14
ATOM 24082 C C . GLN A 1 33 ? 4.684 -1.753 -2.493 1.00 0.00 1189 GLN A C 14
ATOM 24083 O O . GLN A 1 33 ? 4.940 -2.735 -3.211 1.00 0.00 1189 GLN A O 14
ATOM 24097 N N . VAL A 1 34 ? 3.436 -1.311 -2.244 1.00 0.00 1190 VAL A N 14
ATOM 24098 C CA . VAL A 1 34 ? 2.235 -1.986 -2.756 1.00 0.00 1190 VAL A CA 14
ATOM 24099 C C . VAL A 1 34 ? 2.122 -1.731 -4.272 1.00 0.00 1190 VAL A C 14
ATOM 24100 O O . VAL A 1 34 ? 1.622 -2.580 -5.005 1.00 0.00 1190 VAL A O 14
ATOM 24113 N N . VAL A 1 35 ? 2.608 -0.542 -4.720 1.00 0.00 1191 VAL A N 14
ATOM 24114 C CA . VAL A 1 35 ? 2.749 -0.220 -6.163 1.00 0.00 1191 VAL A CA 14
ATOM 24115 C C . VAL A 1 35 ? 3.714 -1.214 -6.850 1.00 0.00 1191 VAL A C 14
ATOM 24116 O O . VAL A 1 35 ? 3.433 -1.694 -7.952 1.00 0.00 1191 VAL A O 14
ATOM 24129 N N . LYS A 1 36 ? 4.847 -1.522 -6.180 1.00 0.00 1192 LYS A N 14
ATOM 24130 C CA . LYS A 1 36 ? 5.874 -2.449 -6.720 1.00 0.00 1192 LYS A CA 14
ATOM 24131 C C . LYS A 1 36 ? 5.309 -3.874 -6.794 1.00 0.00 1192 LYS A C 14
ATOM 24132 O O . LYS A 1 36 ? 5.697 -4.654 -7.660 1.00 0.00 1192 LYS A O 14
ATOM 24151 N N . TYR A 1 37 ? 4.396 -4.188 -5.859 1.00 0.00 1193 TYR A N 14
ATOM 24152 C CA . TYR A 1 37 ? 3.676 -5.476 -5.820 1.00 0.00 1193 TYR A CA 14
ATOM 24153 C C . TYR A 1 37 ? 2.622 -5.565 -6.945 1.00 0.00 1193 TYR A C 14
ATOM 24154 O O . TYR A 1 37 ? 2.390 -6.636 -7.493 1.00 0.00 1193 TYR A O 14
ATOM 24172 N N . CYS A 1 38 ? 1.985 -4.428 -7.261 1.00 0.00 1194 CYS A N 14
ATOM 24173 C CA . CYS A 1 38 ? 1.012 -4.325 -8.373 1.00 0.00 1194 CYS A CA 14
ATOM 24174 C C . CYS A 1 38 ? 1.717 -4.520 -9.717 1.00 0.00 1194 CYS A C 14
ATOM 24175 O O . CYS A 1 38 ? 1.247 -5.278 -10.573 1.00 0.00 1194 CYS A O 14
ATOM 24183 N N . THR A 1 39 ? 2.875 -3.858 -9.846 1.00 0.00 1195 THR A N 14
ATOM 24184 C CA . THR A 1 39 ? 3.751 -3.972 -11.012 1.00 0.00 1195 THR A CA 14
ATOM 24185 C C . THR A 1 39 ? 4.252 -5.419 -11.135 1.00 0.00 1195 THR A C 14
ATOM 24186 O O . THR A 1 39 ? 4.216 -5.997 -12.215 1.00 0.00 1195 THR A O 14
ATOM 24197 N N . ASP A 1 40 ? 4.628 -6.009 -9.983 1.00 0.00 1196 ASP A N 14
ATOM 24198 C CA . ASP A 1 40 ? 5.144 -7.389 -9.901 1.00 0.00 1196 ASP A CA 14
ATOM 24199 C C . ASP A 1 40 ? 4.093 -8.398 -10.385 1.00 0.00 1196 ASP A C 14
ATOM 24200 O O . ASP A 1 40 ? 4.389 -9.210 -11.232 1.00 0.00 1196 ASP A O 14
ATOM 24209 N N . LEU A 1 41 ? 2.854 -8.308 -9.864 1.00 0.00 1197 LEU A N 14
ATOM 24210 C CA . LEU A 1 41 ? 1.753 -9.234 -10.245 1.00 0.00 1197 LEU A CA 14
ATOM 24211 C C . LEU A 1 41 ? 1.302 -8.991 -11.691 1.00 0.00 1197 LEU A C 14
ATOM 24212 O O . LEU A 1 41 ? 0.684 -9.851 -12.301 1.00 0.00 1197 LEU A O 14
ATOM 24228 N N . ILE A 1 42 ? 1.581 -7.793 -12.204 1.00 0.00 1198 ILE A N 14
ATOM 24229 C CA . ILE A 1 42 ? 1.376 -7.444 -13.620 1.00 0.00 1198 ILE A CA 14
ATOM 24230 C C . ILE A 1 42 ? 2.380 -8.192 -14.527 1.00 0.00 1198 ILE A C 14
ATOM 24231 O O . ILE A 1 42 ? 2.025 -8.615 -15.638 1.00 0.00 1198 ILE A O 14
ATOM 24247 N N . GLU A 1 43 ? 3.617 -8.343 -14.039 1.00 0.00 1199 GLU A N 14
ATOM 24248 C CA . GLU A 1 43 ? 4.663 -9.130 -14.728 1.00 0.00 1199 GLU A CA 14
ATOM 24249 C C . GLU A 1 43 ? 4.316 -10.626 -14.657 1.00 0.00 1199 GLU A C 14
ATOM 24250 O O . GLU A 1 43 ? 4.275 -11.342 -15.660 1.00 0.00 1199 GLU A O 14
ATOM 24262 N N . GLU A 1 44 ? 4.052 -11.047 -13.419 1.00 0.00 1200 GLU A N 14
ATOM 24263 C CA . GLU A 1 44 ? 3.804 -12.444 -13.029 1.00 0.00 1200 GLU A CA 14
ATOM 24264 C C . GLU A 1 44 ? 2.367 -12.901 -13.367 1.00 0.00 1200 GLU A C 14
ATOM 24265 O O . GLU A 1 44 ? 2.020 -14.063 -13.132 1.00 0.00 1200 GLU A O 14
ATOM 24277 N N . LYS A 1 45 ? 1.539 -11.963 -13.885 1.00 0.00 1201 LYS A N 14
ATOM 24278 C CA . LYS A 1 45 ? 0.166 -12.230 -14.400 1.00 0.00 1201 LYS A CA 14
ATOM 24279 C C . LYS A 1 45 ? -0.777 -12.789 -13.293 1.00 0.00 1201 LYS A C 14
ATOM 24280 O O . LYS A 1 45 ? -1.797 -13.425 -13.580 1.00 0.00 1201 LYS A O 14
ATOM 24299 N N . ASP A 1 46 ? -0.447 -12.464 -12.025 1.00 0.00 1202 ASP A N 14
ATOM 24300 C CA . ASP A 1 46 ? -1.217 -12.871 -10.826 1.00 0.00 1202 ASP A CA 14
ATOM 24301 C C . ASP A 1 46 ? -2.237 -11.754 -10.492 1.00 0.00 1202 ASP A C 14
ATOM 24302 O O . ASP A 1 46 ? -2.405 -11.327 -9.340 1.00 0.00 1202 ASP A O 14
ATOM 24311 N N . LEU A 1 47 ? -2.963 -11.312 -11.534 1.00 0.00 1203 LEU A N 14
ATOM 24312 C CA . LEU A 1 47 ? -3.809 -10.105 -11.475 1.00 0.00 1203 LEU A CA 14
ATOM 24313 C C . LEU A 1 47 ? -5.206 -10.422 -10.940 1.00 0.00 1203 LEU A C 14
ATOM 24314 O O . LEU A 1 47 ? -5.962 -9.506 -10.622 1.00 0.00 1203 LEU A O 14
ATOM 24330 N N . GLU A 1 48 ? -5.550 -11.712 -10.860 1.00 0.00 1204 GLU A N 14
ATOM 24331 C CA . GLU A 1 48 ? -6.770 -12.156 -10.173 1.00 0.00 1204 GLU A CA 14
ATOM 24332 C C . GLU A 1 48 ? -6.644 -11.874 -8.662 1.00 0.00 1204 GLU A C 14
ATOM 24333 O O . GLU A 1 48 ? -7.613 -11.493 -7.989 1.00 0.00 1204 GLU A O 14
ATOM 24345 N N . LYS A 1 49 ? -5.414 -12.061 -8.159 1.00 0.00 1205 LYS A N 14
ATOM 24346 C CA . LYS A 1 49 ? -5.065 -11.859 -6.757 1.00 0.00 1205 LYS A CA 14
ATOM 24347 C C . LYS A 1 49 ? -4.811 -10.365 -6.509 1.00 0.00 1205 LYS A C 14
ATOM 24348 O O . LYS A 1 49 ? -5.108 -9.850 -5.423 1.00 0.00 1205 LYS A O 14
ATOM 24367 N N . LEU A 1 50 ? -4.252 -9.668 -7.524 1.00 0.00 1206 LEU A N 14
ATOM 24368 C CA . LEU A 1 50 ? -4.070 -8.216 -7.440 1.00 0.00 1206 LEU A CA 14
ATOM 24369 C C . LEU A 1 50 ? -5.433 -7.516 -7.398 1.00 0.00 1206 LEU A C 14
ATOM 24370 O O . LEU A 1 50 ? -5.609 -6.609 -6.616 1.00 0.00 1206 LEU A O 14
ATOM 24386 N N . ASP A 1 51 ? -6.393 -7.985 -8.223 1.00 0.00 1207 ASP A N 14
ATOM 24387 C CA . ASP A 1 51 ? -7.788 -7.453 -8.260 1.00 0.00 1207 ASP A CA 14
ATOM 24388 C C . ASP A 1 51 ? -8.407 -7.462 -6.853 1.00 0.00 1207 ASP A C 14
ATOM 24389 O O . ASP A 1 51 ? -9.088 -6.513 -6.454 1.00 0.00 1207 ASP A O 14
ATOM 24398 N N . LEU A 1 52 ? -8.114 -8.541 -6.111 1.00 0.00 1208 LEU A N 14
ATOM 24399 C CA . LEU A 1 52 ? -8.485 -8.696 -4.705 1.00 0.00 1208 LEU A CA 14
ATOM 24400 C C . LEU A 1 52 ? -7.822 -7.579 -3.867 1.00 0.00 1208 LEU A C 14
ATOM 24401 O O . LEU A 1 52 ? -8.510 -6.814 -3.193 1.00 0.00 1208 LEU A O 14
ATOM 24417 N N . VAL A 1 53 ? -6.483 -7.470 -3.974 1.00 0.00 1209 VAL A N 14
ATOM 24418 C CA . VAL A 1 53 ? -5.680 -6.450 -3.243 1.00 0.00 1209 VAL A CA 14
ATOM 24419 C C . VAL A 1 53 ? -6.137 -4.997 -3.574 1.00 0.00 1209 VAL A C 14
ATOM 24420 O O . VAL A 1 53 ? -6.167 -4.150 -2.690 1.00 0.00 1209 VAL A O 14
ATOM 24433 N N . ILE A 1 54 ? -6.558 -4.752 -4.833 1.00 0.00 1210 ILE A N 14
ATOM 24434 C CA . ILE A 1 54 ? -6.960 -3.406 -5.318 1.00 0.00 1210 ILE A CA 14
ATOM 24435 C C . ILE A 1 54 ? -8.314 -3.026 -4.719 1.00 0.00 1210 ILE A C 14
ATOM 24436 O O . ILE A 1 54 ? -8.487 -1.925 -4.211 1.00 0.00 1210 ILE A O 14
ATOM 24452 N N . LYS A 1 55 ? -9.259 -3.974 -4.780 1.00 0.00 1211 LYS A N 14
ATOM 24453 C CA . LYS A 1 55 ? -10.614 -3.809 -4.225 1.00 0.00 1211 LYS A CA 14
ATOM 24454 C C . LYS A 1 55 ? -10.569 -3.593 -2.702 1.00 0.00 1211 LYS A C 14
ATOM 24455 O O . LYS A 1 55 ? -11.350 -2.807 -2.161 1.00 0.00 1211 LYS A O 14
ATOM 24474 N N . TYR A 1 56 ? -9.633 -4.288 -2.030 1.00 0.00 1212 TYR A N 14
ATOM 24475 C CA . TYR A 1 56 ? -9.437 -4.170 -0.573 1.00 0.00 1212 TYR A CA 14
ATOM 24476 C C . TYR A 1 56 ? -8.793 -2.822 -0.203 1.00 0.00 1212 TYR A C 14
ATOM 24477 O O . TYR A 1 56 ? -9.273 -2.153 0.707 1.00 0.00 1212 TYR A O 14
ATOM 24495 N N . MET A 1 57 ? -7.739 -2.406 -0.931 1.00 0.00 1213 MET A N 14
ATOM 24496 C CA . MET A 1 57 ? -7.073 -1.105 -0.684 1.00 0.00 1213 MET A CA 14
ATOM 24497 C C . MET A 1 57 ? -8.040 0.057 -0.952 1.00 0.00 1213 MET A C 14
ATOM 24498 O O . MET A 1 57 ? -8.085 1.001 -0.184 1.00 0.00 1213 MET A O 14
ATOM 24512 N N . LYS A 1 58 ? -8.838 -0.061 -2.026 1.00 0.00 1214 LYS A N 14
ATOM 24513 C CA . LYS A 1 58 ? -9.830 0.940 -2.411 1.00 0.00 1214 LYS A CA 14
ATOM 24514 C C . LYS A 1 58 ? -10.894 1.072 -1.313 1.00 0.00 1214 LYS A C 14
ATOM 24515 O O . LYS A 1 58 ? -11.229 2.182 -0.903 1.00 0.00 1214 LYS A O 14
ATOM 24534 N N . ARG A 1 59 ? -11.389 -0.093 -0.848 1.00 0.00 1215 ARG A N 14
ATOM 24535 C CA . ARG A 1 59 ? -12.362 -0.195 0.252 1.00 0.00 1215 ARG A CA 14
ATOM 24536 C C . ARG A 1 59 ? -11.858 0.559 1.493 1.00 0.00 1215 ARG A C 14
ATOM 24537 O O . ARG A 1 59 ? -12.555 1.408 2.023 1.00 0.00 1215 ARG A O 14
ATOM 24558 N N . LEU A 1 60 ? -10.605 0.273 1.866 1.00 0.00 1216 LEU A N 14
ATOM 24559 C CA . LEU A 1 60 ? -9.968 0.760 3.103 1.00 0.00 1216 LEU A CA 14
ATOM 24560 C C . LEU A 1 60 ? -9.591 2.262 3.025 1.00 0.00 1216 LEU A C 14
ATOM 24561 O O . LEU A 1 60 ? -9.691 2.973 4.023 1.00 0.00 1216 LEU A O 14
ATOM 24577 N N . MET A 1 61 ? -9.169 2.725 1.832 1.00 0.00 1217 MET A N 14
ATOM 24578 C CA . MET A 1 61 ? -8.761 4.139 1.591 1.00 0.00 1217 MET A CA 14
ATOM 24579 C C . MET A 1 61 ? -9.998 5.055 1.570 1.00 0.00 1217 MET A C 14
ATOM 24580 O O . MET A 1 61 ? -9.975 6.176 2.093 1.00 0.00 1217 MET A O 14
ATOM 24594 N N . GLN A 1 62 ? -11.071 4.541 0.956 1.00 0.00 1218 GLN A N 14
ATOM 24595 C CA . GLN A 1 62 ? -12.390 5.175 0.921 1.00 0.00 1218 GLN A CA 14
ATOM 24596 C C . GLN A 1 62 ? -13.020 5.191 2.335 1.00 0.00 1218 GLN A C 14
ATOM 24597 O O . GLN A 1 62 ? -13.623 6.180 2.749 1.00 0.00 1218 GLN A O 14
ATOM 24611 N N . GLN A 1 63 ? -12.859 4.066 3.060 1.00 0.00 1219 GLN A N 14
ATOM 24612 C CA . GLN A 1 63 ? -13.434 3.853 4.405 1.00 0.00 1219 GLN A CA 14
ATOM 24613 C C . GLN A 1 63 ? -12.745 4.735 5.459 1.00 0.00 1219 GLN A C 14
ATOM 24614 O O . GLN A 1 63 ? -13.381 5.184 6.420 1.00 0.00 1219 GLN A O 14
ATOM 24628 N N . SER A 1 64 ? -11.448 5.000 5.252 1.00 0.00 1220 SER A N 14
ATOM 24629 C CA . SER A 1 64 ? -10.675 5.944 6.073 1.00 0.00 1220 SER A CA 14
ATOM 24630 C C . SER A 1 64 ? -10.875 7.376 5.515 1.00 0.00 1220 SER A C 14
ATOM 24631 O O . SER A 1 64 ? -9.913 8.119 5.302 1.00 0.00 1220 SER A O 14
ATOM 24639 N N . VAL A 1 65 ? -12.180 7.736 5.361 1.00 0.00 1221 VAL A N 14
ATOM 24640 C CA . VAL A 1 65 ? -12.697 8.956 4.708 1.00 0.00 1221 VAL A CA 14
ATOM 24641 C C . VAL A 1 65 ? -11.836 9.464 3.525 1.00 0.00 1221 VAL A C 14
ATOM 24642 O O . VAL A 1 65 ? -12.031 9.008 2.388 1.00 0.00 1221 VAL A O 14
ATOM 24655 N N . GLU A 1 66 ? -10.875 10.369 3.788 1.00 0.00 1222 GLU A N 14
ATOM 24656 C CA . GLU A 1 66 ? -9.998 10.937 2.757 1.00 0.00 1222 GLU A CA 14
ATOM 24657 C C . GLU A 1 66 ? -8.630 11.342 3.364 1.00 0.00 1222 GLU A C 14
ATOM 24658 O O . GLU A 1 66 ? -7.764 10.470 3.502 1.00 0.00 1222 GLU A O 14
ATOM 24670 N N . SER A 1 67 ? -8.460 12.635 3.735 1.00 0.00 1223 SER A N 14
ATOM 24671 C CA . SER A 1 67 ? -7.271 13.169 4.435 1.00 0.00 1223 SER A CA 14
ATOM 24672 C C . SER A 1 67 ? -5.941 12.853 3.697 1.00 0.00 1223 SER A C 14
ATOM 24673 O O . SER A 1 67 ? -5.504 13.632 2.842 1.00 0.00 1223 SER A O 14
ATOM 24681 N N . VAL A 1 68 ? -5.331 11.686 4.005 1.00 0.00 1224 VAL A N 14
ATOM 24682 C CA . VAL A 1 68 ? -4.065 11.230 3.393 1.00 0.00 1224 VAL A CA 14
ATOM 24683 C C . VAL A 1 68 ? -4.330 9.993 2.509 1.00 0.00 1224 VAL A C 14
ATOM 24684 O O . VAL A 1 68 ? -3.717 9.825 1.454 1.00 0.00 1224 VAL A O 14
ATOM 24697 N N . TRP A 1 69 ? -5.286 9.156 2.942 1.00 0.00 1225 TRP A N 14
ATOM 24698 C CA . TRP A 1 69 ? -5.540 7.824 2.357 1.00 0.00 1225 TRP A CA 14
ATOM 24699 C C . TRP A 1 69 ? -6.209 7.904 0.978 1.00 0.00 1225 TRP A C 14
ATOM 24700 O O . TRP A 1 69 ? -6.061 6.990 0.175 1.00 0.00 1225 TRP A O 14
ATOM 24721 N N . ASN A 1 70 ? -6.948 8.994 0.717 1.00 0.00 1226 ASN A N 14
ATOM 24722 C CA . ASN A 1 70 ? -7.560 9.249 -0.610 1.00 0.00 1226 ASN A CA 14
ATOM 24723 C C . ASN A 1 70 ? -6.504 9.778 -1.606 1.00 0.00 1226 ASN A C 14
ATOM 24724 O O . ASN A 1 70 ? -6.674 9.663 -2.825 1.00 0.00 1226 ASN A O 14
ATOM 24735 N N . MET A 1 71 ? -5.418 10.361 -1.075 1.00 0.00 1227 MET A N 14
ATOM 24736 C CA . MET A 1 71 ? -4.247 10.756 -1.885 1.00 0.00 1227 MET A CA 14
ATOM 24737 C C . MET A 1 71 ? -3.380 9.523 -2.179 1.00 0.00 1227 MET A C 14
ATOM 24738 O O . MET A 1 71 ? -2.829 9.377 -3.283 1.00 0.00 1227 MET A O 14
ATOM 24752 N N . ALA A 1 72 ? -3.301 8.622 -1.180 1.00 0.00 1228 ALA A N 14
ATOM 24753 C CA . ALA A 1 72 ? -2.689 7.294 -1.338 1.00 0.00 1228 ALA A CA 14
ATOM 24754 C C . ALA A 1 72 ? -3.509 6.458 -2.331 1.00 0.00 1228 ALA A C 14
ATOM 24755 O O . ALA A 1 72 ? -2.952 5.662 -3.065 1.00 0.00 1228 ALA A O 14
ATOM 24762 N N . PHE A 1 73 ? -4.841 6.669 -2.328 1.00 0.00 1229 PHE A N 14
ATOM 24763 C CA . PHE A 1 73 ? -5.780 6.004 -3.252 1.00 0.00 1229 PHE A CA 14
ATOM 24764 C C . PHE A 1 73 ? -5.553 6.476 -4.689 1.00 0.00 1229 PHE A C 14
ATOM 24765 O O . PHE A 1 73 ? -5.469 5.657 -5.610 1.00 0.00 1229 PHE A O 14
ATOM 24782 N N . ASP A 1 74 ? -5.472 7.805 -4.857 1.00 0.00 1230 ASP A N 14
ATOM 24783 C CA . ASP A 1 74 ? -5.245 8.435 -6.166 1.00 0.00 1230 ASP A CA 14
ATOM 24784 C C . ASP A 1 74 ? -3.948 7.901 -6.783 1.00 0.00 1230 ASP A C 14
ATOM 24785 O O . ASP A 1 74 ? -3.944 7.438 -7.924 1.00 0.00 1230 ASP A O 14
ATOM 24794 N N . PHE A 1 75 ? -2.879 7.912 -5.977 1.00 0.00 1231 PHE A N 14
ATOM 24795 C CA . PHE A 1 75 ? -1.541 7.520 -6.432 1.00 0.00 1231 PHE A CA 14
ATOM 24796 C C . PHE A 1 75 ? -1.457 5.996 -6.688 1.00 0.00 1231 PHE A C 14
ATOM 24797 O O . PHE A 1 75 ? -0.941 5.575 -7.733 1.00 0.00 1231 PHE A O 14
ATOM 24814 N N . ILE A 1 76 ? -1.987 5.185 -5.742 1.00 0.00 1232 ILE A N 14
ATOM 24815 C CA . ILE A 1 76 ? -1.902 3.709 -5.821 1.00 0.00 1232 ILE A CA 14
ATOM 24816 C C . ILE A 1 76 ? -2.615 3.224 -7.094 1.00 0.00 1232 ILE A C 14
ATOM 24817 O O . ILE A 1 76 ? -2.017 2.526 -7.915 1.00 0.00 1232 ILE A O 14
ATOM 24833 N N . LEU A 1 77 ? -3.847 3.734 -7.299 1.00 0.00 1233 LEU A N 14
ATOM 24834 C CA . LEU A 1 77 ? -4.724 3.310 -8.390 1.00 0.00 1233 LEU A CA 14
ATOM 24835 C C . LEU A 1 77 ? -4.091 3.736 -9.719 1.00 0.00 1233 LEU A C 14
ATOM 24836 O O . LEU A 1 77 ? -3.904 2.902 -10.590 1.00 0.00 1233 LEU A O 14
ATOM 24852 N N . ASP A 1 78 ? -3.687 5.027 -9.797 1.00 0.00 1234 ASP A N 14
ATOM 24853 C CA . ASP A 1 78 ? -3.005 5.629 -10.981 1.00 0.00 1234 ASP A CA 14
ATOM 24854 C C . ASP A 1 78 ? -1.872 4.730 -11.508 1.00 0.00 1234 ASP A C 14
ATOM 24855 O O . ASP A 1 78 ? -1.831 4.382 -12.689 1.00 0.00 1234 ASP A O 14
ATOM 24864 N N . ASN A 1 79 ? -0.988 4.341 -10.585 1.00 0.00 1235 ASN A N 14
ATOM 24865 C CA . ASN A 1 79 ? 0.206 3.534 -10.885 1.00 0.00 1235 ASN A CA 14
ATOM 24866 C C . ASN A 1 79 ? -0.181 2.123 -11.372 1.00 0.00 1235 ASN A C 14
ATOM 24867 O O . ASN A 1 79 ? 0.408 1.600 -12.332 1.00 0.00 1235 ASN A O 14
ATOM 24878 N N . VAL A 1 80 ? -1.206 1.527 -10.735 1.00 0.00 1236 VAL A N 14
ATOM 24879 C CA . VAL A 1 80 ? -1.752 0.231 -11.176 1.00 0.00 1236 VAL A CA 14
ATOM 24880 C C . VAL A 1 80 ? -2.288 0.338 -12.620 1.00 0.00 1236 VAL A C 14
ATOM 24881 O O . VAL A 1 80 ? -2.021 -0.529 -13.440 1.00 0.00 1236 VAL A O 14
ATOM 24894 N N . GLN A 1 81 ? -2.968 1.462 -12.923 1.00 0.00 1237 GLN A N 14
ATOM 24895 C CA . GLN A 1 81 ? -3.671 1.675 -14.204 1.00 0.00 1237 GLN A CA 14
ATOM 24896 C C . GLN A 1 81 ? -2.685 1.848 -15.370 1.00 0.00 1237 GLN A C 14
ATOM 24897 O O . GLN A 1 81 ? -2.881 1.275 -16.447 1.00 0.00 1237 GLN A O 14
ATOM 24911 N N . VAL A 1 82 ? -1.620 2.626 -15.131 1.00 0.00 1238 VAL A N 14
ATOM 24912 C CA . VAL A 1 82 ? -0.602 2.922 -16.152 1.00 0.00 1238 VAL A CA 14
ATOM 24913 C C . VAL A 1 82 ? 0.227 1.659 -16.482 1.00 0.00 1238 VAL A C 14
ATOM 24914 O O . VAL A 1 82 ? 0.507 1.371 -17.658 1.00 0.00 1238 VAL A O 14
ATOM 24927 N N . VAL A 1 83 ? 0.575 0.871 -15.439 1.00 0.00 1239 VAL A N 14
ATOM 24928 C CA . VAL A 1 83 ? 1.346 -0.372 -15.624 1.00 0.00 1239 VAL A CA 14
ATOM 24929 C C . VAL A 1 83 ? 0.415 -1.505 -16.165 1.00 0.00 1239 VAL A C 14
ATOM 24930 O O . VAL A 1 83 ? 0.883 -2.469 -16.788 1.00 0.00 1239 VAL A O 14
ATOM 24943 N N . LEU A 1 84 ? -0.918 -1.366 -15.949 1.00 0.00 1240 LEU A N 14
ATOM 24944 C CA . LEU A 1 84 ? -1.940 -2.243 -16.586 1.00 0.00 1240 LEU A CA 14
ATOM 24945 C C . LEU A 1 84 ? -2.046 -1.940 -18.088 1.00 0.00 1240 LEU A C 14
ATOM 24946 O O . LEU A 1 84 ? -2.312 -2.834 -18.895 1.00 0.00 1240 LEU A O 14
ATOM 24962 N N . GLN A 1 85 ? -1.850 -0.664 -18.449 1.00 0.00 1241 GLN A N 14
ATOM 24963 C CA . GLN A 1 85 ? -1.793 -0.230 -19.854 1.00 0.00 1241 GLN A CA 14
ATOM 24964 C C . GLN A 1 85 ? -0.501 -0.725 -20.523 1.00 0.00 1241 GLN A C 14
ATOM 24965 O O . GLN A 1 85 ? -0.477 -0.970 -21.734 1.00 0.00 1241 GLN A O 14
ATOM 24979 N N . GLN A 1 86 ? 0.559 -0.878 -19.718 1.00 0.00 1242 GLN A N 14
ATOM 24980 C CA . GLN A 1 86 ? 1.816 -1.491 -20.150 1.00 0.00 1242 GLN A CA 14
ATOM 24981 C C . GLN A 1 86 ? 1.602 -2.987 -20.513 1.00 0.00 1242 GLN A C 14
ATOM 24982 O O . GLN A 1 86 ? 1.945 -3.416 -21.627 1.00 0.00 1242 GLN A O 14
ATOM 24996 N N . THR A 1 87 ? 1.009 -3.762 -19.575 1.00 0.00 1243 THR A N 14
ATOM 24997 C CA . THR A 1 87 ? 0.870 -5.231 -19.721 1.00 0.00 1243 THR A CA 14
ATOM 24998 C C . THR A 1 87 ? -0.275 -5.630 -20.685 1.00 0.00 1243 THR A C 14
ATOM 24999 O O . THR A 1 87 ? -0.029 -6.290 -21.704 1.00 0.00 1243 THR A O 14
ATOM 25010 N N . TYR A 1 88 ? -1.514 -5.208 -20.384 1.00 0.00 1244 TYR A N 14
ATOM 25011 C CA . TYR A 1 88 ? -2.731 -5.683 -21.101 1.00 0.00 1244 TYR A CA 14
ATOM 25012 C C . TYR A 1 88 ? -3.353 -4.592 -21.986 1.00 0.00 1244 TYR A C 14
ATOM 25013 O O . TYR A 1 88 ? -4.224 -4.894 -22.813 1.00 0.00 1244 TYR A O 14
ATOM 25031 N N . GLY A 1 89 ? -2.914 -3.332 -21.807 1.00 0.00 1245 GLY A N 14
ATOM 25032 C CA . GLY A 1 89 ? -3.496 -2.198 -22.538 1.00 0.00 1245 GLY A CA 14
ATOM 25033 C C . GLY A 1 89 ? -4.902 -1.838 -22.060 1.00 0.00 1245 GLY A C 14
ATOM 25034 O O . GLY A 1 89 ? -5.608 -1.053 -22.712 1.00 0.00 1245 GLY A O 14
ATOM 25038 N N . SER A 1 90 ? -5.316 -2.439 -20.926 1.00 0.00 1246 SER A N 14
ATOM 25039 C CA . SER A 1 90 ? -6.622 -2.209 -20.300 1.00 0.00 1246 SER A CA 14
ATOM 25040 C C . SER A 1 90 ? -6.432 -1.851 -18.825 1.00 0.00 1246 SER A C 14
ATOM 25041 O O . SER A 1 90 ? -5.642 -2.493 -18.126 1.00 0.00 1246 SER A O 14
ATOM 25049 N N . THR A 1 91 ? -7.161 -0.834 -18.369 1.00 0.00 1247 THR A N 14
ATOM 25050 C CA . THR A 1 91 ? -7.201 -0.427 -16.960 1.00 0.00 1247 THR A CA 14
ATOM 25051 C C . THR A 1 91 ? -8.242 -1.258 -16.174 1.00 0.00 1247 THR A C 14
ATOM 25052 O O . THR A 1 91 ? -9.039 -1.997 -16.768 1.00 0.00 1247 THR A O 14
ATOM 25063 N N . LEU A 1 92 ? -8.227 -1.124 -14.833 1.00 0.00 1248 LEU A N 14
ATOM 25064 C CA . LEU A 1 92 ? -9.171 -1.816 -13.936 1.00 0.00 1248 LEU A CA 14
ATOM 25065 C C . LEU A 1 92 ? -9.972 -0.782 -13.131 1.00 0.00 1248 LEU A C 14
ATOM 25066 O O . LEU A 1 92 ? -9.409 -0.014 -12.343 1.00 0.00 1248 LEU A O 14
ATOM 25082 N N . LYS A 1 93 ? -11.295 -0.809 -13.316 1.00 0.00 1249 LYS A N 14
ATOM 25083 C CA . LYS A 1 93 ? -12.233 0.029 -12.565 1.00 0.00 1249 LYS A CA 14
ATOM 25084 C C . LYS A 1 93 ? -13.031 -0.876 -11.627 1.00 0.00 1249 LYS A C 14
ATOM 25085 O O . LYS A 1 93 ? -13.988 -1.537 -12.049 1.00 0.00 1249 LYS A O 14
ATOM 25104 N N . VAL A 1 94 ? -12.596 -0.925 -10.363 1.00 0.00 1250 VAL A N 14
ATOM 25105 C CA . VAL A 1 94 ? -13.231 -1.737 -9.304 1.00 0.00 1250 VAL A CA 14
ATOM 25106 C C . VAL A 1 94 ? -14.639 -1.215 -8.935 1.00 0.00 1250 VAL A C 14
ATOM 25107 O O . VAL A 1 94 ? -15.422 -1.908 -8.275 1.00 0.00 1250 VAL A O 14
ATOM 25120 N N . THR A 1 95 ? -14.930 0.024 -9.351 1.00 0.00 1251 THR A N 14
ATOM 25121 C CA . THR A 1 95 ? -16.262 0.626 -9.303 1.00 0.00 1251 THR A CA 14
ATOM 25122 C C . THR A 1 95 ? -16.581 1.176 -10.717 1.00 0.00 1251 THR A C 14
ATOM 25123 O O . THR A 1 95 ? -15.951 2.176 -11.127 1.00 0.00 1251 THR A O 14
ATOM 25135 N N . GLN B 2 1 ? 11.381 5.686 14.072 1.00 0.00 524 GLN B N 14
ATOM 25136 C CA . GLN B 2 1 ? 12.587 5.584 13.224 1.00 0.00 524 GLN B CA 14
ATOM 25137 C C . GLN B 2 1 ? 13.570 4.553 13.818 1.00 0.00 524 GLN B C 14
ATOM 25138 O O . GLN B 2 1 ? 14.049 4.715 14.948 1.00 0.00 524 GLN B O 14
ATOM 25152 N N . SER B 2 2 ? 13.833 3.468 13.058 1.00 0.00 525 SER B N 14
ATOM 25153 C CA . SER B 2 2 ? 14.652 2.330 13.520 1.00 0.00 525 SER B CA 14
ATOM 25154 C C . SER B 2 2 ? 16.152 2.606 13.255 1.00 0.00 525 SER B C 14
ATOM 25155 O O . SER B 2 2 ? 16.940 2.721 14.200 1.00 0.00 525 SER B O 14
ATOM 25163 N N . THR B 2 3 ? 16.543 2.706 11.967 1.00 0.00 526 THR B N 14
ATOM 25164 C CA . THR B 2 3 ? 17.911 3.108 11.564 1.00 0.00 526 THR B CA 14
ATOM 25165 C C . THR B 2 3 ? 17.986 4.647 11.426 1.00 0.00 526 THR B C 14
ATOM 25166 O O . THR B 2 3 ? 18.908 5.292 11.952 1.00 0.00 526 THR B O 14
ATOM 25177 N N . GLY B 2 4 ? 16.988 5.219 10.728 1.00 0.00 527 GLY B N 14
ATOM 25178 C CA . GLY B 2 4 ? 16.904 6.669 10.506 1.00 0.00 527 GLY B CA 14
ATOM 25179 C C . GLY B 2 4 ? 15.515 7.102 10.050 1.00 0.00 527 GLY B C 14
ATOM 25180 O O . GLY B 2 4 ? 15.051 8.201 10.385 1.00 0.00 527 GLY B O 14
ATOM 25184 N N . THR B 2 5 ? 14.859 6.225 9.277 1.00 0.00 528 THR B N 14
ATOM 25185 C CA . THR B 2 5 ? 13.471 6.383 8.848 1.00 0.00 528 THR B CA 14
ATOM 25186 C C . THR B 2 5 ? 12.602 5.340 9.560 1.00 0.00 528 THR B C 14
ATOM 25187 O O . THR B 2 5 ? 13.114 4.449 10.261 1.00 0.00 528 THR B O 14
ATOM 25198 N N . GLU B 2 6 ? 11.287 5.439 9.346 1.00 0.00 529 GLU B N 14
ATOM 25199 C CA . GLU B 2 6 ? 10.275 4.629 10.043 1.00 0.00 529 GLU B CA 14
ATOM 25200 C C . GLU B 2 6 ? 9.249 3.938 9.089 1.00 0.00 529 GLU B C 14
ATOM 25201 O O . GLU B 2 6 ? 8.103 3.760 9.514 1.00 0.00 529 GLU B O 14
ATOM 25213 N N . PRO B 2 7 ? 9.623 3.432 7.852 1.00 0.00 530 PRO B N 14
ATOM 25214 C CA . PRO B 2 7 ? 8.618 2.916 6.889 1.00 0.00 530 PRO B CA 14
ATOM 25215 C C . PRO B 2 7 ? 7.974 1.615 7.434 1.00 0.00 530 PRO B C 14
ATOM 25216 O O . PRO B 2 7 ? 8.616 0.577 7.444 1.00 0.00 530 PRO B O 14
ATOM 25227 N N . PHE B 2 8 ? 6.701 1.705 7.874 1.00 0.00 531 PHE B N 14
ATOM 25228 C CA . PHE B 2 8 ? 5.997 0.646 8.649 1.00 0.00 531 PHE B CA 14
ATOM 25229 C C . PHE B 2 8 ? 5.905 -0.664 7.841 1.00 0.00 531 PHE B C 14
ATOM 25230 O O . PHE B 2 8 ? 6.137 -1.754 8.367 1.00 0.00 531 PHE B O 14
ATOM 25247 N N . PHE B 2 9 ? 5.577 -0.513 6.555 1.00 0.00 532 PHE B N 14
ATOM 25248 C CA . PHE B 2 9 ? 5.448 -1.622 5.594 1.00 0.00 532 PHE B CA 14
ATOM 25249 C C . PHE B 2 9 ? 6.802 -2.363 5.471 1.00 0.00 532 PHE B C 14
ATOM 25250 O O . PHE B 2 9 ? 6.875 -3.573 5.688 1.00 0.00 532 PHE B O 14
ATOM 25267 N N . LYS B 2 10 ? 7.869 -1.587 5.164 1.00 0.00 533 LYS B N 14
ATOM 25268 C CA . LYS B 2 10 ? 9.251 -2.107 4.990 1.00 0.00 533 LYS B CA 14
ATOM 25269 C C . LYS B 2 10 ? 9.760 -2.806 6.272 1.00 0.00 533 LYS B C 14
ATOM 25270 O O . LYS B 2 10 ? 10.248 -3.934 6.219 1.00 0.00 533 LYS B O 14
ATOM 25289 N N . GLN B 2 11 ? 9.614 -2.124 7.411 1.00 0.00 534 GLN B N 14
ATOM 25290 C CA . GLN B 2 11 ? 10.186 -2.560 8.700 1.00 0.00 534 GLN B CA 14
ATOM 25291 C C . GLN B 2 11 ? 9.503 -3.819 9.231 1.00 0.00 534 GLN B C 14
ATOM 25292 O O . GLN B 2 11 ? 10.115 -4.574 9.955 1.00 0.00 534 GLN B O 14
ATOM 25306 N N . LYS B 2 12 ? 8.239 -4.045 8.876 1.00 0.00 535 LYS B N 14
ATOM 25307 C CA . LYS B 2 12 ? 7.550 -5.300 9.245 1.00 0.00 535 LYS B CA 14
ATOM 25308 C C . LYS B 2 12 ? 7.915 -6.397 8.224 1.00 0.00 535 LYS B C 14
ATOM 25309 O O . LYS B 2 12 ? 8.118 -7.563 8.592 1.00 0.00 535 LYS B O 14
ATOM 25328 N N . SER B 2 13 ? 8.096 -5.972 6.958 1.00 0.00 536 SER B N 14
ATOM 25329 C CA . SER B 2 13 ? 8.492 -6.855 5.841 1.00 0.00 536 SER B CA 14
ATOM 25330 C C . SER B 2 13 ? 9.978 -7.282 5.948 1.00 0.00 536 SER B C 14
ATOM 25331 O O . SER B 2 13 ? 10.414 -8.196 5.241 1.00 0.00 536 SER B O 14
ATOM 25339 N N . LEU B 2 14 ? 10.749 -6.595 6.820 1.00 0.00 537 LEU B N 14
ATOM 25340 C CA . LEU B 2 14 ? 12.176 -6.893 7.071 1.00 0.00 537 LEU B CA 14
ATOM 25341 C C . LEU B 2 14 ? 12.333 -7.575 8.453 1.00 0.00 537 LEU B C 14
ATOM 25342 O O . LEU B 2 14 ? 13.023 -8.591 8.568 1.00 0.00 537 LEU B O 14
ATOM 25358 N N . LEU B 2 15 ? 11.678 -7.016 9.496 1.00 0.00 538 LEU B N 14
ATOM 25359 C CA . LEU B 2 15 ? 11.854 -7.467 10.909 1.00 0.00 538 LEU B CA 14
ATOM 25360 C C . LEU B 2 15 ? 10.847 -8.579 11.314 1.00 0.00 538 LEU B C 14
ATOM 25361 O O . LEU B 2 15 ? 10.784 -8.928 12.500 1.00 0.00 538 LEU B O 14
ATOM 25377 N N . LEU B 2 16 ? 10.051 -9.116 10.348 1.00 0.00 539 LEU B N 14
ATOM 25378 C CA . LEU B 2 16 ? 9.184 -10.310 10.594 1.00 0.00 539 LEU B CA 14
ATOM 25379 C C . LEU B 2 16 ? 9.992 -11.500 11.208 1.00 0.00 539 LEU B C 14
ATOM 25380 O O . LEU B 2 16 ? 11.071 -11.842 10.679 1.00 0.00 539 LEU B O 14
ATOM 25397 N N . GLY A 1 1 ? 5.709 -14.058 -2.516 1.00 0.00 1157 GLY A N 15
ATOM 25398 C CA . GLY A 1 1 ? 4.682 -12.999 -2.434 1.00 0.00 1157 GLY A CA 15
ATOM 25399 C C . GLY A 1 1 ? 4.561 -12.435 -1.029 1.00 0.00 1157 GLY A C 15
ATOM 25400 O O . GLY A 1 1 ? 4.011 -13.099 -0.149 1.00 0.00 1157 GLY A O 15
ATOM 25404 N N . ASN A 1 2 ? 5.080 -11.208 -0.820 1.00 0.00 1158 ASN A N 15
ATOM 25405 C CA . ASN A 1 2 ? 5.090 -10.545 0.506 1.00 0.00 1158 ASN A CA 15
ATOM 25406 C C . ASN A 1 2 ? 4.503 -9.121 0.419 1.00 0.00 1158 ASN A C 15
ATOM 25407 O O . ASN A 1 2 ? 4.693 -8.407 -0.572 1.00 0.00 1158 ASN A O 15
ATOM 25418 N N . LEU A 1 3 ? 3.765 -8.754 1.481 1.00 0.00 1159 LEU A N 15
ATOM 25419 C CA . LEU A 1 3 ? 3.167 -7.429 1.688 1.00 0.00 1159 LEU A CA 15
ATOM 25420 C C . LEU A 1 3 ? 3.308 -7.083 3.179 1.00 0.00 1159 LEU A C 15
ATOM 25421 O O . LEU A 1 3 ? 2.570 -7.617 4.014 1.00 0.00 1159 LEU A O 15
ATOM 25437 N N . ALA A 1 4 ? 4.310 -6.243 3.493 1.00 0.00 1160 ALA A N 15
ATOM 25438 C CA . ALA A 1 4 ? 4.630 -5.812 4.872 1.00 0.00 1160 ALA A CA 15
ATOM 25439 C C . ALA A 1 4 ? 5.027 -7.002 5.765 1.00 0.00 1160 ALA A C 15
ATOM 25440 O O . ALA A 1 4 ? 4.781 -7.008 6.975 1.00 0.00 1160 ALA A O 15
ATOM 25447 N N . GLY A 1 5 ? 5.666 -8.000 5.138 1.00 0.00 1161 GLY A N 15
ATOM 25448 C CA . GLY A 1 5 ? 6.139 -9.198 5.828 1.00 0.00 1161 GLY A CA 15
ATOM 25449 C C . GLY A 1 5 ? 5.103 -10.315 5.854 1.00 0.00 1161 GLY A C 15
ATOM 25450 O O . GLY A 1 5 ? 5.406 -11.443 6.257 1.00 0.00 1161 GLY A O 15
ATOM 25454 N N . ALA A 1 6 ? 3.870 -9.992 5.433 1.00 0.00 1162 ALA A N 15
ATOM 25455 C CA . ALA A 1 6 ? 2.790 -10.968 5.302 1.00 0.00 1162 ALA A CA 15
ATOM 25456 C C . ALA A 1 6 ? 2.967 -11.754 4.010 1.00 0.00 1162 ALA A C 15
ATOM 25457 O O . ALA A 1 6 ? 3.116 -11.157 2.950 1.00 0.00 1162 ALA A O 15
ATOM 25464 N N . VAL A 1 7 ? 2.953 -13.086 4.095 1.00 0.00 1163 VAL A N 15
ATOM 25465 C CA . VAL A 1 7 ? 3.206 -13.955 2.931 1.00 0.00 1163 VAL A CA 15
ATOM 25466 C C . VAL A 1 7 ? 1.917 -14.668 2.474 1.00 0.00 1163 VAL A C 15
ATOM 25467 O O . VAL A 1 7 ? 1.693 -14.853 1.271 1.00 0.00 1163 VAL A O 15
ATOM 25480 N N . GLU A 1 8 ? 1.056 -15.020 3.443 1.00 0.00 1164 GLU A N 15
ATOM 25481 C CA . GLU A 1 8 ? -0.133 -15.863 3.205 1.00 0.00 1164 GLU A CA 15
ATOM 25482 C C . GLU A 1 8 ? -1.311 -15.040 2.620 1.00 0.00 1164 GLU A C 15
ATOM 25483 O O . GLU A 1 8 ? -1.341 -13.807 2.736 1.00 0.00 1164 GLU A O 15
ATOM 25495 N N . PHE A 1 9 ? -2.280 -15.764 2.025 1.00 0.00 1165 PHE A N 15
ATOM 25496 C CA . PHE A 1 9 ? -3.385 -15.201 1.213 1.00 0.00 1165 PHE A CA 15
ATOM 25497 C C . PHE A 1 9 ? -4.222 -14.164 1.994 1.00 0.00 1165 PHE A C 15
ATOM 25498 O O . PHE A 1 9 ? -4.419 -13.032 1.531 1.00 0.00 1165 PHE A O 15
ATOM 25515 N N . ASN A 1 10 ? -4.727 -14.581 3.161 1.00 0.00 1166 ASN A N 15
ATOM 25516 C CA . ASN A 1 10 ? -5.538 -13.724 4.052 1.00 0.00 1166 ASN A CA 15
ATOM 25517 C C . ASN A 1 10 ? -4.641 -12.841 4.953 1.00 0.00 1166 ASN A C 15
ATOM 25518 O O . ASN A 1 10 ? -5.097 -11.823 5.487 1.00 0.00 1166 ASN A O 15
ATOM 25529 N N . ASP A 1 11 ? -3.368 -13.249 5.118 1.00 0.00 1167 ASP A N 15
ATOM 25530 C CA . ASP A 1 11 ? -2.417 -12.590 6.040 1.00 0.00 1167 ASP A CA 15
ATOM 25531 C C . ASP A 1 11 ? -2.062 -11.182 5.536 1.00 0.00 1167 ASP A C 15
ATOM 25532 O O . ASP A 1 11 ? -2.067 -10.223 6.309 1.00 0.00 1167 ASP A O 15
ATOM 25541 N N . VAL A 1 12 ? -1.786 -11.074 4.219 1.00 0.00 1168 VAL A N 15
ATOM 25542 C CA . VAL A 1 12 ? -1.534 -9.769 3.549 1.00 0.00 1168 VAL A CA 15
ATOM 25543 C C . VAL A 1 12 ? -2.756 -8.858 3.644 1.00 0.00 1168 VAL A C 15
ATOM 25544 O O . VAL A 1 12 ? -2.645 -7.652 3.818 1.00 0.00 1168 VAL A O 15
ATOM 25557 N N . LYS A 1 13 ? -3.916 -9.493 3.567 1.00 0.00 1169 LYS A N 15
ATOM 25558 C CA . LYS A 1 13 ? -5.206 -8.834 3.454 1.00 0.00 1169 LYS A CA 15
ATOM 25559 C C . LYS A 1 13 ? -5.509 -8.091 4.768 1.00 0.00 1169 LYS A C 15
ATOM 25560 O O . LYS A 1 13 ? -5.737 -6.876 4.781 1.00 0.00 1169 LYS A O 15
ATOM 25579 N N . THR A 1 14 ? -5.396 -8.852 5.870 1.00 0.00 1170 THR A N 15
ATOM 25580 C CA . THR A 1 14 ? -5.657 -8.378 7.232 1.00 0.00 1170 THR A CA 15
ATOM 25581 C C . THR A 1 14 ? -4.567 -7.402 7.711 1.00 0.00 1170 THR A C 15
ATOM 25582 O O . THR A 1 14 ? -4.879 -6.399 8.363 1.00 0.00 1170 THR A O 15
ATOM 25593 N N . LEU A 1 15 ? -3.296 -7.681 7.354 1.00 0.00 1171 LEU A N 15
ATOM 25594 C CA . LEU A 1 15 ? -2.161 -6.851 7.803 1.00 0.00 1171 LEU A CA 15
ATOM 25595 C C . LEU A 1 15 ? -2.262 -5.458 7.172 1.00 0.00 1171 LEU A C 15
ATOM 25596 O O . LEU A 1 15 ? -2.192 -4.455 7.882 1.00 0.00 1171 LEU A O 15
ATOM 25612 N N . LEU A 1 16 ? -2.453 -5.410 5.838 1.00 0.00 1172 LEU A N 15
ATOM 25613 C CA . LEU A 1 16 ? -2.559 -4.134 5.094 1.00 0.00 1172 LEU A CA 15
ATOM 25614 C C . LEU A 1 16 ? -3.842 -3.385 5.462 1.00 0.00 1172 LEU A C 15
ATOM 25615 O O . LEU A 1 16 ? -3.895 -2.151 5.391 1.00 0.00 1172 LEU A O 15
ATOM 25631 N N . ARG A 1 17 ? -4.861 -4.150 5.869 1.00 0.00 1173 ARG A N 15
ATOM 25632 C CA . ARG A 1 17 ? -6.129 -3.603 6.365 1.00 0.00 1173 ARG A CA 15
ATOM 25633 C C . ARG A 1 17 ? -5.920 -2.779 7.650 1.00 0.00 1173 ARG A C 15
ATOM 25634 O O . ARG A 1 17 ? -6.550 -1.740 7.848 1.00 0.00 1173 ARG A O 15
ATOM 25655 N N . GLU A 1 18 ? -5.031 -3.271 8.519 1.00 0.00 1174 GLU A N 15
ATOM 25656 C CA . GLU A 1 18 ? -4.665 -2.587 9.765 1.00 0.00 1174 GLU A CA 15
ATOM 25657 C C . GLU A 1 18 ? -3.655 -1.458 9.480 1.00 0.00 1174 GLU A C 15
ATOM 25658 O O . GLU A 1 18 ? -3.784 -0.366 10.024 1.00 0.00 1174 GLU A O 15
ATOM 25670 N N . TRP A 1 19 ? -2.709 -1.725 8.555 1.00 0.00 1175 TRP A N 15
ATOM 25671 C CA . TRP A 1 19 ? -1.605 -0.794 8.179 1.00 0.00 1175 TRP A CA 15
ATOM 25672 C C . TRP A 1 19 ? -2.149 0.593 7.796 1.00 0.00 1175 TRP A C 15
ATOM 25673 O O . TRP A 1 19 ? -1.564 1.625 8.144 1.00 0.00 1175 TRP A O 15
ATOM 25694 N N . ILE A 1 20 ? -3.288 0.599 7.108 1.00 0.00 1176 ILE A N 15
ATOM 25695 C CA . ILE A 1 20 ? -3.936 1.833 6.668 1.00 0.00 1176 ILE A CA 15
ATOM 25696 C C . ILE A 1 20 ? -4.765 2.497 7.795 1.00 0.00 1176 ILE A C 15
ATOM 25697 O O . ILE A 1 20 ? -4.792 3.717 7.912 1.00 0.00 1176 ILE A O 15
ATOM 25713 N N . THR A 1 21 ? -5.424 1.690 8.637 1.00 0.00 1177 THR A N 15
ATOM 25714 C CA . THR A 1 21 ? -6.458 2.206 9.570 1.00 0.00 1177 THR A CA 15
ATOM 25715 C C . THR A 1 21 ? -5.879 2.656 10.928 1.00 0.00 1177 THR A C 15
ATOM 25716 O O . THR A 1 21 ? -6.383 3.611 11.528 1.00 0.00 1177 THR A O 15
ATOM 25727 N N . THR A 1 22 ? -4.806 2.001 11.403 1.00 0.00 1178 THR A N 15
ATOM 25728 C CA . THR A 1 22 ? -4.370 2.122 12.820 1.00 0.00 1178 THR A CA 15
ATOM 25729 C C . THR A 1 22 ? -3.011 2.827 12.975 1.00 0.00 1178 THR A C 15
ATOM 25730 O O . THR A 1 22 ? -2.671 3.285 14.074 1.00 0.00 1178 THR A O 15
ATOM 25741 N N . ILE A 1 23 ? -2.245 2.931 11.881 1.00 0.00 1179 ILE A N 15
ATOM 25742 C CA . ILE A 1 23 ? -0.848 3.402 11.932 1.00 0.00 1179 ILE A CA 15
ATOM 25743 C C . ILE A 1 23 ? -0.771 4.926 11.747 1.00 0.00 1179 ILE A C 15
ATOM 25744 O O . ILE A 1 23 ? -1.662 5.552 11.160 1.00 0.00 1179 ILE A O 15
ATOM 25760 N N . SER A 1 24 ? 0.291 5.494 12.319 1.00 0.00 1180 SER A N 15
ATOM 25761 C CA . SER A 1 24 ? 0.813 6.857 12.074 1.00 0.00 1180 SER A CA 15
ATOM 25762 C C . SER A 1 24 ? 1.276 7.069 10.605 1.00 0.00 1180 SER A C 15
ATOM 25763 O O . SER A 1 24 ? 2.043 8.008 10.338 1.00 0.00 1180 SER A O 15
ATOM 25771 N N . ASP A 1 25 ? 0.747 6.262 9.675 1.00 0.00 1181 ASP A N 15
ATOM 25772 C CA . ASP A 1 25 ? 1.497 5.647 8.577 1.00 0.00 1181 ASP A CA 15
ATOM 25773 C C . ASP A 1 25 ? 2.460 6.597 7.816 1.00 0.00 1181 ASP A C 15
ATOM 25774 O O . ASP A 1 25 ? 2.053 7.646 7.302 1.00 0.00 1181 ASP A O 15
ATOM 25783 N N . PRO A 1 26 ? 3.789 6.222 7.855 1.00 0.00 1182 PRO A N 15
ATOM 25784 C CA . PRO A 1 26 ? 4.929 6.871 7.147 1.00 0.00 1182 PRO A CA 15
ATOM 25785 C C . PRO A 1 26 ? 4.692 7.289 5.674 1.00 0.00 1182 PRO A C 15
ATOM 25786 O O . PRO A 1 26 ? 3.623 7.099 5.092 1.00 0.00 1182 PRO A O 15
ATOM 25797 N N . MET A 1 27 ? 5.760 7.897 5.130 1.00 0.00 1183 MET A N 15
ATOM 25798 C CA . MET A 1 27 ? 5.835 8.496 3.789 1.00 0.00 1183 MET A CA 15
ATOM 25799 C C . MET A 1 27 ? 5.417 7.517 2.658 1.00 0.00 1183 MET A C 15
ATOM 25800 O O . MET A 1 27 ? 5.196 6.316 2.875 1.00 0.00 1183 MET A O 15
ATOM 25814 N N . GLU A 1 28 ? 5.399 8.062 1.433 1.00 0.00 1184 GLU A N 15
ATOM 25815 C CA . GLU A 1 28 ? 4.888 7.383 0.226 1.00 0.00 1184 GLU A CA 15
ATOM 25816 C C . GLU A 1 28 ? 5.654 6.092 -0.132 1.00 0.00 1184 GLU A C 15
ATOM 25817 O O . GLU A 1 28 ? 5.204 5.350 -0.993 1.00 0.00 1184 GLU A O 15
ATOM 25829 N N . GLU A 1 29 ? 6.805 5.855 0.528 1.00 0.00 1185 GLU A N 15
ATOM 25830 C CA . GLU A 1 29 ? 7.630 4.640 0.358 1.00 0.00 1185 GLU A CA 15
ATOM 25831 C C . GLU A 1 29 ? 6.769 3.370 0.495 1.00 0.00 1185 GLU A C 15
ATOM 25832 O O . GLU A 1 29 ? 6.763 2.500 -0.383 1.00 0.00 1185 GLU A O 15
ATOM 25844 N N . ASP A 1 30 ? 6.002 3.343 1.587 1.00 0.00 1186 ASP A N 15
ATOM 25845 C CA . ASP A 1 30 ? 5.172 2.198 2.005 1.00 0.00 1186 ASP A CA 15
ATOM 25846 C C . ASP A 1 30 ? 3.986 1.969 1.046 1.00 0.00 1186 ASP A C 15
ATOM 25847 O O . ASP A 1 30 ? 3.504 0.840 0.888 1.00 0.00 1186 ASP A O 15
ATOM 25856 N N . ILE A 1 31 ? 3.555 3.053 0.384 1.00 0.00 1187 ILE A N 15
ATOM 25857 C CA . ILE A 1 31 ? 2.516 3.026 -0.669 1.00 0.00 1187 ILE A CA 15
ATOM 25858 C C . ILE A 1 31 ? 3.112 2.416 -1.966 1.00 0.00 1187 ILE A C 15
ATOM 25859 O O . ILE A 1 31 ? 2.525 1.519 -2.603 1.00 0.00 1187 ILE A O 15
ATOM 25875 N N . LEU A 1 32 ? 4.316 2.897 -2.322 1.00 0.00 1188 LEU A N 15
ATOM 25876 C CA . LEU A 1 32 ? 5.043 2.457 -3.521 1.00 0.00 1188 LEU A CA 15
ATOM 25877 C C . LEU A 1 32 ? 5.443 0.975 -3.419 1.00 0.00 1188 LEU A C 15
ATOM 25878 O O . LEU A 1 32 ? 5.642 0.340 -4.443 1.00 0.00 1188 LEU A O 15
ATOM 25894 N N . GLN A 1 33 ? 5.544 0.433 -2.184 1.00 0.00 1189 GLN A N 15
ATOM 25895 C CA . GLN A 1 33 ? 5.781 -1.016 -1.968 1.00 0.00 1189 GLN A CA 15
ATOM 25896 C C . GLN A 1 33 ? 4.633 -1.852 -2.548 1.00 0.00 1189 GLN A C 15
ATOM 25897 O O . GLN A 1 33 ? 4.859 -2.875 -3.220 1.00 0.00 1189 GLN A O 15
ATOM 25911 N N . VAL A 1 34 ? 3.400 -1.383 -2.286 1.00 0.00 1190 VAL A N 15
ATOM 25912 C CA . VAL A 1 34 ? 2.181 -2.049 -2.763 1.00 0.00 1190 VAL A CA 15
ATOM 25913 C C . VAL A 1 34 ? 2.140 -1.949 -4.300 1.00 0.00 1190 VAL A C 15
ATOM 25914 O O . VAL A 1 34 ? 1.783 -2.914 -4.975 1.00 0.00 1190 VAL A O 15
ATOM 25927 N N . VAL A 1 35 ? 2.558 -0.765 -4.828 1.00 0.00 1191 VAL A N 15
ATOM 25928 C CA . VAL A 1 35 ? 2.711 -0.538 -6.293 1.00 0.00 1191 VAL A CA 15
ATOM 25929 C C . VAL A 1 35 ? 3.682 -1.575 -6.920 1.00 0.00 1191 VAL A C 15
ATOM 25930 O O . VAL A 1 35 ? 3.398 -2.134 -7.990 1.00 0.00 1191 VAL A O 15
ATOM 25943 N N . LYS A 1 36 ? 4.819 -1.828 -6.233 1.00 0.00 1192 LYS A N 15
ATOM 25944 C CA . LYS A 1 36 ? 5.868 -2.749 -6.728 1.00 0.00 1192 LYS A CA 15
ATOM 25945 C C . LYS A 1 36 ? 5.334 -4.177 -6.816 1.00 0.00 1192 LYS A C 15
ATOM 25946 O O . LYS A 1 36 ? 5.563 -4.865 -7.812 1.00 0.00 1192 LYS A O 15
ATOM 25965 N N . TYR A 1 37 ? 4.588 -4.590 -5.773 1.00 0.00 1193 TYR A N 15
ATOM 25966 C CA . TYR A 1 37 ? 3.957 -5.922 -5.727 1.00 0.00 1193 TYR A CA 15
ATOM 25967 C C . TYR A 1 37 ? 2.969 -6.078 -6.897 1.00 0.00 1193 TYR A C 15
ATOM 25968 O O . TYR A 1 37 ? 3.018 -7.066 -7.604 1.00 0.00 1193 TYR A O 15
ATOM 25986 N N . CYS A 1 38 ? 2.117 -5.051 -7.098 1.00 0.00 1194 CYS A N 15
ATOM 25987 C CA . CYS A 1 38 ? 1.148 -4.966 -8.224 1.00 0.00 1194 CYS A CA 15
ATOM 25988 C C . CYS A 1 38 ? 1.830 -5.194 -9.587 1.00 0.00 1194 CYS A C 15
ATOM 25989 O O . CYS A 1 38 ? 1.325 -5.952 -10.432 1.00 0.00 1194 CYS A O 15
ATOM 25997 N N . THR A 1 39 ? 2.994 -4.544 -9.766 1.00 0.00 1195 THR A N 15
ATOM 25998 C CA . THR A 1 39 ? 3.790 -4.644 -10.999 1.00 0.00 1195 THR A CA 15
ATOM 25999 C C . THR A 1 39 ? 4.323 -6.085 -11.176 1.00 0.00 1195 THR A C 15
ATOM 26000 O O . THR A 1 39 ? 4.275 -6.636 -12.275 1.00 0.00 1195 THR A O 15
ATOM 26011 N N . ASP A 1 40 ? 4.768 -6.703 -10.062 1.00 0.00 1196 ASP A N 15
ATOM 26012 C CA . ASP A 1 40 ? 5.275 -8.094 -10.053 1.00 0.00 1196 ASP A CA 15
ATOM 26013 C C . ASP A 1 40 ? 4.148 -9.097 -10.360 1.00 0.00 1196 ASP A C 15
ATOM 26014 O O . ASP A 1 40 ? 4.381 -10.112 -11.005 1.00 0.00 1196 ASP A O 15
ATOM 26023 N N . LEU A 1 41 ? 2.917 -8.786 -9.905 1.00 0.00 1197 LEU A N 15
ATOM 26024 C CA . LEU A 1 41 ? 1.718 -9.619 -10.163 1.00 0.00 1197 LEU A CA 15
ATOM 26025 C C . LEU A 1 41 ? 1.315 -9.523 -11.641 1.00 0.00 1197 LEU A C 15
ATOM 26026 O O . LEU A 1 41 ? 0.726 -10.451 -12.197 1.00 0.00 1197 LEU A O 15
ATOM 26042 N N . ILE A 1 42 ? 1.613 -8.366 -12.248 1.00 0.00 1198 ILE A N 15
ATOM 26043 C CA . ILE A 1 42 ? 1.417 -8.132 -13.689 1.00 0.00 1198 ILE A CA 15
ATOM 26044 C C . ILE A 1 42 ? 2.371 -9.015 -14.523 1.00 0.00 1198 ILE A C 15
ATOM 26045 O O . ILE A 1 42 ? 1.931 -9.713 -15.454 1.00 0.00 1198 ILE A O 15
ATOM 26061 N N . GLU A 1 43 ? 3.661 -8.992 -14.157 1.00 0.00 1199 GLU A N 15
ATOM 26062 C CA . GLU A 1 43 ? 4.717 -9.736 -14.875 1.00 0.00 1199 GLU A CA 15
ATOM 26063 C C . GLU A 1 43 ? 4.493 -11.246 -14.763 1.00 0.00 1199 GLU A C 15
ATOM 26064 O O . GLU A 1 43 ? 4.426 -11.974 -15.758 1.00 0.00 1199 GLU A O 15
ATOM 26076 N N . GLU A 1 44 ? 4.355 -11.671 -13.510 1.00 0.00 1200 GLU A N 15
ATOM 26077 C CA . GLU A 1 44 ? 4.354 -13.092 -13.110 1.00 0.00 1200 GLU A CA 15
ATOM 26078 C C . GLU A 1 44 ? 2.941 -13.721 -13.144 1.00 0.00 1200 GLU A C 15
ATOM 26079 O O . GLU A 1 44 ? 2.782 -14.889 -12.762 1.00 0.00 1200 GLU A O 15
ATOM 26091 N N . LYS A 1 45 ? 1.932 -12.941 -13.626 1.00 0.00 1201 LYS A N 15
ATOM 26092 C CA . LYS A 1 45 ? 0.557 -13.433 -13.916 1.00 0.00 1201 LYS A CA 15
ATOM 26093 C C . LYS A 1 45 ? -0.213 -13.846 -12.634 1.00 0.00 1201 LYS A C 15
ATOM 26094 O O . LYS A 1 45 ? -1.094 -14.719 -12.670 1.00 0.00 1201 LYS A O 15
ATOM 26113 N N . ASP A 1 46 ? 0.083 -13.155 -11.523 1.00 0.00 1202 ASP A N 15
ATOM 26114 C CA . ASP A 1 46 ? -0.593 -13.367 -10.219 1.00 0.00 1202 ASP A CA 15
ATOM 26115 C C . ASP A 1 46 ? -1.543 -12.192 -9.953 1.00 0.00 1202 ASP A C 15
ATOM 26116 O O . ASP A 1 46 ? -1.692 -11.727 -8.815 1.00 0.00 1202 ASP A O 15
ATOM 26125 N N . LEU A 1 47 ? -2.241 -11.754 -11.019 1.00 0.00 1203 LEU A N 15
ATOM 26126 C CA . LEU A 1 47 ? -3.122 -10.562 -10.987 1.00 0.00 1203 LEU A CA 15
ATOM 26127 C C . LEU A 1 47 ? -4.351 -10.827 -10.095 1.00 0.00 1203 LEU A C 15
ATOM 26128 O O . LEU A 1 47 ? -4.986 -9.895 -9.611 1.00 0.00 1203 LEU A O 15
ATOM 26144 N N . GLU A 1 48 ? -4.638 -12.117 -9.871 1.00 0.00 1204 GLU A N 15
ATOM 26145 C CA . GLU A 1 48 ? -5.664 -12.590 -8.923 1.00 0.00 1204 GLU A CA 15
ATOM 26146 C C . GLU A 1 48 ? -5.434 -12.016 -7.495 1.00 0.00 1204 GLU A C 15
ATOM 26147 O O . GLU A 1 48 ? -6.392 -11.694 -6.773 1.00 0.00 1204 GLU A O 15
ATOM 26159 N N . LYS A 1 49 ? -4.148 -11.876 -7.118 1.00 0.00 1205 LYS A N 15
ATOM 26160 C CA . LYS A 1 49 ? -3.730 -11.259 -5.858 1.00 0.00 1205 LYS A CA 15
ATOM 26161 C C . LYS A 1 49 ? -3.909 -9.739 -5.904 1.00 0.00 1205 LYS A C 15
ATOM 26162 O O . LYS A 1 49 ? -4.210 -9.121 -4.878 1.00 0.00 1205 LYS A O 15
ATOM 26181 N N . LEU A 1 50 ? -3.709 -9.147 -7.097 1.00 0.00 1206 LEU A N 15
ATOM 26182 C CA . LEU A 1 50 ? -3.831 -7.691 -7.281 1.00 0.00 1206 LEU A CA 15
ATOM 26183 C C . LEU A 1 50 ? -5.290 -7.270 -7.051 1.00 0.00 1206 LEU A C 15
ATOM 26184 O O . LEU A 1 50 ? -5.533 -6.307 -6.349 1.00 0.00 1206 LEU A O 15
ATOM 26200 N N . ASP A 1 51 ? -6.244 -8.041 -7.617 1.00 0.00 1207 ASP A N 15
ATOM 26201 C CA . ASP A 1 51 ? -7.695 -7.755 -7.495 1.00 0.00 1207 ASP A CA 15
ATOM 26202 C C . ASP A 1 51 ? -8.137 -7.787 -6.017 1.00 0.00 1207 ASP A C 15
ATOM 26203 O O . ASP A 1 51 ? -8.957 -6.972 -5.592 1.00 0.00 1207 ASP A O 15
ATOM 26212 N N . LEU A 1 52 ? -7.555 -8.735 -5.249 1.00 0.00 1208 LEU A N 15
ATOM 26213 C CA . LEU A 1 52 ? -7.757 -8.865 -3.790 1.00 0.00 1208 LEU A CA 15
ATOM 26214 C C . LEU A 1 52 ? -7.337 -7.552 -3.091 1.00 0.00 1208 LEU A C 15
ATOM 26215 O O . LEU A 1 52 ? -8.144 -6.892 -2.386 1.00 0.00 1208 LEU A O 15
ATOM 26231 N N . VAL A 1 53 ? -6.064 -7.181 -3.348 1.00 0.00 1209 VAL A N 15
ATOM 26232 C CA . VAL A 1 53 ? -5.413 -6.010 -2.745 1.00 0.00 1209 VAL A CA 15
ATOM 26233 C C . VAL A 1 53 ? -6.139 -4.715 -3.145 1.00 0.00 1209 VAL A C 15
ATOM 26234 O O . VAL A 1 53 ? -6.338 -3.859 -2.303 1.00 0.00 1209 VAL A O 15
ATOM 26247 N N . ILE A 1 54 ? -6.596 -4.624 -4.411 1.00 0.00 1210 ILE A N 15
ATOM 26248 C CA . ILE A 1 54 ? -7.315 -3.442 -4.925 1.00 0.00 1210 ILE A CA 15
ATOM 26249 C C . ILE A 1 54 ? -8.627 -3.295 -4.175 1.00 0.00 1210 ILE A C 15
ATOM 26250 O O . ILE A 1 54 ? -8.765 -2.361 -3.440 1.00 0.00 1210 ILE A O 15
ATOM 26266 N N . LYS A 1 55 ? -9.533 -4.284 -4.313 1.00 0.00 1211 LYS A N 15
ATOM 26267 C CA . LYS A 1 55 ? -10.905 -4.235 -3.734 1.00 0.00 1211 LYS A CA 15
ATOM 26268 C C . LYS A 1 55 ? -10.893 -3.828 -2.245 1.00 0.00 1211 LYS A C 15
ATOM 26269 O O . LYS A 1 55 ? -11.662 -2.941 -1.823 1.00 0.00 1211 LYS A O 15
ATOM 26288 N N . TYR A 1 56 ? -9.976 -4.450 -1.472 1.00 0.00 1212 TYR A N 15
ATOM 26289 C CA . TYR A 1 56 ? -9.794 -4.132 -0.041 1.00 0.00 1212 TYR A CA 15
ATOM 26290 C C . TYR A 1 56 ? -9.260 -2.697 0.150 1.00 0.00 1212 TYR A C 15
ATOM 26291 O O . TYR A 1 56 ? -9.930 -1.867 0.753 1.00 0.00 1212 TYR A O 15
ATOM 26309 N N . MET A 1 57 ? -8.089 -2.408 -0.426 1.00 0.00 1213 MET A N 15
ATOM 26310 C CA . MET A 1 57 ? -7.400 -1.091 -0.314 1.00 0.00 1213 MET A CA 15
ATOM 26311 C C . MET A 1 57 ? -8.220 0.059 -0.958 1.00 0.00 1213 MET A C 15
ATOM 26312 O O . MET A 1 57 ? -8.044 1.214 -0.602 1.00 0.00 1213 MET A O 15
ATOM 26326 N N . LYS A 1 58 ? -9.146 -0.283 -1.861 1.00 0.00 1214 LYS A N 15
ATOM 26327 C CA . LYS A 1 58 ? -9.999 0.672 -2.572 1.00 0.00 1214 LYS A CA 15
ATOM 26328 C C . LYS A 1 58 ? -11.127 1.088 -1.630 1.00 0.00 1214 LYS A C 15
ATOM 26329 O O . LYS A 1 58 ? -11.384 2.279 -1.459 1.00 0.00 1214 LYS A O 15
ATOM 26348 N N . ARG A 1 59 ? -11.766 0.076 -0.994 1.00 0.00 1215 ARG A N 15
ATOM 26349 C CA . ARG A 1 59 ? -12.750 0.282 0.083 1.00 0.00 1215 ARG A CA 15
ATOM 26350 C C . ARG A 1 59 ? -12.141 1.146 1.209 1.00 0.00 1215 ARG A C 15
ATOM 26351 O O . ARG A 1 59 ? -12.693 2.173 1.584 1.00 0.00 1215 ARG A O 15
ATOM 26372 N N . LEU A 1 60 ? -10.960 0.716 1.676 1.00 0.00 1216 LEU A N 15
ATOM 26373 C CA . LEU A 1 60 ? -10.267 1.293 2.837 1.00 0.00 1216 LEU A CA 15
ATOM 26374 C C . LEU A 1 60 ? -9.849 2.758 2.583 1.00 0.00 1216 LEU A C 15
ATOM 26375 O O . LEU A 1 60 ? -10.186 3.641 3.372 1.00 0.00 1216 LEU A O 15
ATOM 26391 N N . MET A 1 61 ? -9.142 3.006 1.460 1.00 0.00 1217 MET A N 15
ATOM 26392 C CA . MET A 1 61 ? -8.630 4.358 1.101 1.00 0.00 1217 MET A CA 15
ATOM 26393 C C . MET A 1 61 ? -9.766 5.312 0.672 1.00 0.00 1217 MET A C 15
ATOM 26394 O O . MET A 1 61 ? -9.605 6.538 0.755 1.00 0.00 1217 MET A O 15
ATOM 26408 N N . GLN A 1 62 ? -10.904 4.750 0.206 1.00 0.00 1218 GLN A N 15
ATOM 26409 C CA . GLN A 1 62 ? -12.105 5.552 -0.120 1.00 0.00 1218 GLN A CA 15
ATOM 26410 C C . GLN A 1 62 ? -12.749 6.062 1.183 1.00 0.00 1218 GLN A C 15
ATOM 26411 O O . GLN A 1 62 ? -13.083 7.247 1.308 1.00 0.00 1218 GLN A O 15
ATOM 26425 N N . GLN A 1 63 ? -12.893 5.141 2.163 1.00 0.00 1219 GLN A N 15
ATOM 26426 C CA . GLN A 1 63 ? -13.439 5.457 3.501 1.00 0.00 1219 GLN A CA 15
ATOM 26427 C C . GLN A 1 63 ? -12.462 6.339 4.301 1.00 0.00 1219 GLN A C 15
ATOM 26428 O O . GLN A 1 63 ? -12.878 7.054 5.222 1.00 0.00 1219 GLN A O 15
ATOM 26442 N N . SER A 1 64 ? -11.163 6.276 3.942 1.00 0.00 1220 SER A N 15
ATOM 26443 C CA . SER A 1 64 ? -10.142 7.196 4.454 1.00 0.00 1220 SER A CA 15
ATOM 26444 C C . SER A 1 64 ? -10.249 8.523 3.687 1.00 0.00 1220 SER A C 15
ATOM 26445 O O . SER A 1 64 ? -9.520 8.770 2.726 1.00 0.00 1220 SER A O 15
ATOM 26453 N N . VAL A 1 65 ? -11.246 9.331 4.082 1.00 0.00 1221 VAL A N 15
ATOM 26454 C CA . VAL A 1 65 ? -11.439 10.704 3.590 1.00 0.00 1221 VAL A CA 15
ATOM 26455 C C . VAL A 1 65 ? -10.231 11.568 3.993 1.00 0.00 1221 VAL A C 15
ATOM 26456 O O . VAL A 1 65 ? -9.812 12.470 3.257 1.00 0.00 1221 VAL A O 15
ATOM 26469 N N . GLU A 1 66 ? -9.687 11.254 5.172 1.00 0.00 1222 GLU A N 15
ATOM 26470 C CA . GLU A 1 66 ? -8.547 11.950 5.761 1.00 0.00 1222 GLU A CA 15
ATOM 26471 C C . GLU A 1 66 ? -7.244 11.768 4.941 1.00 0.00 1222 GLU A C 15
ATOM 26472 O O . GLU A 1 66 ? -7.082 10.796 4.188 1.00 0.00 1222 GLU A O 15
ATOM 26484 N N . SER A 1 67 ? -6.329 12.735 5.144 1.00 0.00 1223 SER A N 15
ATOM 26485 C CA . SER A 1 67 ? -5.082 12.903 4.381 1.00 0.00 1223 SER A CA 15
ATOM 26486 C C . SER A 1 67 ? -4.127 11.685 4.449 1.00 0.00 1223 SER A C 15
ATOM 26487 O O . SER A 1 67 ? -4.338 10.744 5.229 1.00 0.00 1223 SER A O 15
ATOM 26495 N N . VAL A 1 68 ? -3.065 11.761 3.605 1.00 0.00 1224 VAL A N 15
ATOM 26496 C CA . VAL A 1 68 ? -2.096 10.676 3.334 1.00 0.00 1224 VAL A CA 15
ATOM 26497 C C . VAL A 1 68 ? -2.768 9.551 2.516 1.00 0.00 1224 VAL A C 15
ATOM 26498 O O . VAL A 1 68 ? -2.469 9.389 1.335 1.00 0.00 1224 VAL A O 15
ATOM 26511 N N . TRP A 1 69 ? -3.719 8.831 3.140 1.00 0.00 1225 TRP A N 15
ATOM 26512 C CA . TRP A 1 69 ? -4.363 7.634 2.561 1.00 0.00 1225 TRP A CA 15
ATOM 26513 C C . TRP A 1 69 ? -5.383 7.977 1.456 1.00 0.00 1225 TRP A C 15
ATOM 26514 O O . TRP A 1 69 ? -5.583 7.176 0.535 1.00 0.00 1225 TRP A O 15
ATOM 26535 N N . ASN A 1 70 ? -6.014 9.163 1.542 1.00 0.00 1226 ASN A N 15
ATOM 26536 C CA . ASN A 1 70 ? -6.983 9.611 0.511 1.00 0.00 1226 ASN A CA 15
ATOM 26537 C C . ASN A 1 70 ? -6.256 9.939 -0.804 1.00 0.00 1226 ASN A C 15
ATOM 26538 O O . ASN A 1 70 ? -6.725 9.590 -1.892 1.00 0.00 1226 ASN A O 15
ATOM 26549 N N . MET A 1 71 ? -5.100 10.623 -0.691 1.00 0.00 1227 MET A N 15
ATOM 26550 C CA . MET A 1 71 ? -4.221 10.887 -1.845 1.00 0.00 1227 MET A CA 15
ATOM 26551 C C . MET A 1 71 ? -3.510 9.600 -2.279 1.00 0.00 1227 MET A C 15
ATOM 26552 O O . MET A 1 71 ? -3.236 9.418 -3.465 1.00 0.00 1227 MET A O 15
ATOM 26566 N N . ALA A 1 72 ? -3.240 8.701 -1.310 1.00 0.00 1228 ALA A N 15
ATOM 26567 C CA . ALA A 1 72 ? -2.627 7.385 -1.579 1.00 0.00 1228 ALA A CA 15
ATOM 26568 C C . ALA A 1 72 ? -3.571 6.506 -2.403 1.00 0.00 1228 ALA A C 15
ATOM 26569 O O . ALA A 1 72 ? -3.111 5.623 -3.094 1.00 0.00 1228 ALA A O 15
ATOM 26576 N N . PHE A 1 73 ? -4.896 6.749 -2.292 1.00 0.00 1229 PHE A N 15
ATOM 26577 C CA . PHE A 1 73 ? -5.911 6.102 -3.155 1.00 0.00 1229 PHE A CA 15
ATOM 26578 C C . PHE A 1 73 ? -5.664 6.468 -4.624 1.00 0.00 1229 PHE A C 15
ATOM 26579 O O . PHE A 1 73 ? -5.590 5.592 -5.495 1.00 0.00 1229 PHE A O 15
ATOM 26596 N N . ASP A 1 74 ? -5.523 7.781 -4.862 1.00 0.00 1230 ASP A N 15
ATOM 26597 C CA . ASP A 1 74 ? -5.296 8.344 -6.200 1.00 0.00 1230 ASP A CA 15
ATOM 26598 C C . ASP A 1 74 ? -3.967 7.820 -6.783 1.00 0.00 1230 ASP A C 15
ATOM 26599 O O . ASP A 1 74 ? -3.925 7.363 -7.927 1.00 0.00 1230 ASP A O 15
ATOM 26608 N N . PHE A 1 75 ? -2.906 7.849 -5.949 1.00 0.00 1231 PHE A N 15
ATOM 26609 C CA . PHE A 1 75 ? -1.556 7.377 -6.320 1.00 0.00 1231 PHE A CA 15
ATOM 26610 C C . PHE A 1 75 ? -1.550 5.865 -6.612 1.00 0.00 1231 PHE A C 15
ATOM 26611 O O . PHE A 1 75 ? -1.101 5.443 -7.679 1.00 0.00 1231 PHE A O 15
ATOM 26628 N N . ILE A 1 76 ? -2.102 5.069 -5.677 1.00 0.00 1232 ILE A N 15
ATOM 26629 C CA . ILE A 1 76 ? -2.007 3.598 -5.731 1.00 0.00 1232 ILE A CA 15
ATOM 26630 C C . ILE A 1 76 ? -2.764 3.066 -6.954 1.00 0.00 1232 ILE A C 15
ATOM 26631 O O . ILE A 1 76 ? -2.228 2.251 -7.721 1.00 0.00 1232 ILE A O 15
ATOM 26647 N N . LEU A 1 77 ? -3.975 3.620 -7.170 1.00 0.00 1233 LEU A N 15
ATOM 26648 C CA . LEU A 1 77 ? -4.852 3.204 -8.258 1.00 0.00 1233 LEU A CA 15
ATOM 26649 C C . LEU A 1 77 ? -4.193 3.568 -9.581 1.00 0.00 1233 LEU A C 15
ATOM 26650 O O . LEU A 1 77 ? -3.915 2.686 -10.378 1.00 0.00 1233 LEU A O 15
ATOM 26666 N N . ASP A 1 78 ? -3.867 4.874 -9.743 1.00 0.00 1234 ASP A N 15
ATOM 26667 C CA . ASP A 1 78 ? -3.184 5.413 -10.949 1.00 0.00 1234 ASP A CA 15
ATOM 26668 C C . ASP A 1 78 ? -2.006 4.534 -11.381 1.00 0.00 1234 ASP A C 15
ATOM 26669 O O . ASP A 1 78 ? -1.938 4.124 -12.526 1.00 0.00 1234 ASP A O 15
ATOM 26678 N N . ASN A 1 79 ? -1.118 4.232 -10.431 1.00 0.00 1235 ASN A N 15
ATOM 26679 C CA . ASN A 1 79 ? 0.120 3.476 -10.693 1.00 0.00 1235 ASN A CA 15
ATOM 26680 C C . ASN A 1 79 ? -0.195 2.045 -11.184 1.00 0.00 1235 ASN A C 15
ATOM 26681 O O . ASN A 1 79 ? 0.413 1.564 -12.160 1.00 0.00 1235 ASN A O 15
ATOM 26692 N N . VAL A 1 80 ? -1.179 1.391 -10.542 1.00 0.00 1236 VAL A N 15
ATOM 26693 C CA . VAL A 1 80 ? -1.668 0.075 -11.001 1.00 0.00 1236 VAL A CA 15
ATOM 26694 C C . VAL A 1 80 ? -2.232 0.177 -12.439 1.00 0.00 1236 VAL A C 15
ATOM 26695 O O . VAL A 1 80 ? -1.891 -0.634 -13.297 1.00 0.00 1236 VAL A O 15
ATOM 26708 N N . GLN A 1 81 ? -3.010 1.246 -12.697 1.00 0.00 1237 GLN A N 15
ATOM 26709 C CA . GLN A 1 81 ? -3.776 1.414 -13.946 1.00 0.00 1237 GLN A CA 15
ATOM 26710 C C . GLN A 1 81 ? -2.861 1.792 -15.127 1.00 0.00 1237 GLN A C 15
ATOM 26711 O O . GLN A 1 81 ? -3.125 1.396 -16.258 1.00 0.00 1237 GLN A O 15
ATOM 26725 N N . VAL A 1 82 ? -1.775 2.539 -14.850 1.00 0.00 1238 VAL A N 15
ATOM 26726 C CA . VAL A 1 82 ? -0.831 2.999 -15.887 1.00 0.00 1238 VAL A CA 15
ATOM 26727 C C . VAL A 1 82 ? 0.117 1.860 -16.297 1.00 0.00 1238 VAL A C 15
ATOM 26728 O O . VAL A 1 82 ? 0.446 1.718 -17.481 1.00 0.00 1238 VAL A O 15
ATOM 26741 N N . VAL A 1 83 ? 0.551 1.036 -15.308 1.00 0.00 1239 VAL A N 15
ATOM 26742 C CA . VAL A 1 83 ? 1.405 -0.137 -15.579 1.00 0.00 1239 VAL A CA 15
ATOM 26743 C C . VAL A 1 83 ? 0.558 -1.252 -16.242 1.00 0.00 1239 VAL A C 15
ATOM 26744 O O . VAL A 1 83 ? 1.072 -2.052 -17.031 1.00 0.00 1239 VAL A O 15
ATOM 26757 N N . LEU A 1 84 ? -0.760 -1.248 -15.951 1.00 0.00 1240 LEU A N 15
ATOM 26758 C CA . LEU A 1 84 ? -1.740 -2.154 -16.594 1.00 0.00 1240 LEU A CA 15
ATOM 26759 C C . LEU A 1 84 ? -1.988 -1.702 -18.063 1.00 0.00 1240 LEU A C 15
ATOM 26760 O O . LEU A 1 84 ? -2.171 -2.532 -18.966 1.00 0.00 1240 LEU A O 15
ATOM 26776 N N . GLN A 1 85 ? -1.979 -0.372 -18.285 1.00 0.00 1241 GLN A N 15
ATOM 26777 C CA . GLN A 1 85 ? -2.065 0.232 -19.637 1.00 0.00 1241 GLN A CA 15
ATOM 26778 C C . GLN A 1 85 ? -0.769 -0.015 -20.430 1.00 0.00 1241 GLN A C 15
ATOM 26779 O O . GLN A 1 85 ? -0.789 -0.079 -21.658 1.00 0.00 1241 GLN A O 15
ATOM 26793 N N . GLN A 1 86 ? 0.344 -0.146 -19.710 1.00 0.00 1242 GLN A N 15
ATOM 26794 C CA . GLN A 1 86 ? 1.647 -0.472 -20.288 1.00 0.00 1242 GLN A CA 15
ATOM 26795 C C . GLN A 1 86 ? 1.671 -1.935 -20.782 1.00 0.00 1242 GLN A C 15
ATOM 26796 O O . GLN A 1 86 ? 2.083 -2.205 -21.915 1.00 0.00 1242 GLN A O 15
ATOM 26810 N N . THR A 1 87 ? 1.193 -2.868 -19.935 1.00 0.00 1243 THR A N 15
ATOM 26811 C CA . THR A 1 87 ? 1.303 -4.317 -20.203 1.00 0.00 1243 THR A CA 15
ATOM 26812 C C . THR A 1 87 ? 0.208 -4.829 -21.179 1.00 0.00 1243 THR A C 15
ATOM 26813 O O . THR A 1 87 ? 0.529 -5.453 -22.200 1.00 0.00 1243 THR A O 15
ATOM 26824 N N . TYR A 1 88 ? -1.075 -4.552 -20.875 1.00 0.00 1244 TYR A N 15
ATOM 26825 C CA . TYR A 1 88 ? -2.224 -5.093 -21.654 1.00 0.00 1244 TYR A CA 15
ATOM 26826 C C . TYR A 1 88 ? -2.934 -3.988 -22.450 1.00 0.00 1244 TYR A C 15
ATOM 26827 O O . TYR A 1 88 ? -3.657 -4.277 -23.415 1.00 0.00 1244 TYR A O 15
ATOM 26845 N N . GLY A 1 89 ? -2.722 -2.727 -22.039 1.00 0.00 1245 GLY A N 15
ATOM 26846 C CA . GLY A 1 89 ? -3.438 -1.587 -22.616 1.00 0.00 1245 GLY A CA 15
ATOM 26847 C C . GLY A 1 89 ? -4.808 -1.386 -21.981 1.00 0.00 1245 GLY A C 15
ATOM 26848 O O . GLY A 1 89 ? -5.697 -0.786 -22.591 1.00 0.00 1245 GLY A O 15
ATOM 26852 N N . SER A 1 90 ? -4.970 -1.880 -20.739 1.00 0.00 1246 SER A N 15
ATOM 26853 C CA . SER A 1 90 ? -6.265 -1.885 -20.027 1.00 0.00 1246 SER A CA 15
ATOM 26854 C C . SER A 1 90 ? -6.155 -1.251 -18.626 1.00 0.00 1246 SER A C 15
ATOM 26855 O O . SER A 1 90 ? -5.061 -0.944 -18.151 1.00 0.00 1246 SER A O 15
ATOM 26863 N N . THR A 1 91 ? -7.319 -1.046 -17.991 1.00 0.00 1247 THR A N 15
ATOM 26864 C CA . THR A 1 91 ? -7.443 -0.552 -16.611 1.00 0.00 1247 THR A CA 15
ATOM 26865 C C . THR A 1 91 ? -8.416 -1.455 -15.837 1.00 0.00 1247 THR A C 15
ATOM 26866 O O . THR A 1 91 ? -9.422 -1.907 -16.402 1.00 0.00 1247 THR A O 15
ATOM 26877 N N . LEU A 1 92 ? -8.104 -1.738 -14.555 1.00 0.00 1248 LEU A N 15
ATOM 26878 C CA . LEU A 1 92 ? -8.939 -2.596 -13.709 1.00 0.00 1248 LEU A CA 15
ATOM 26879 C C . LEU A 1 92 ? -10.236 -1.865 -13.291 1.00 0.00 1248 LEU A C 15
ATOM 26880 O O . LEU A 1 92 ? -10.196 -0.766 -12.724 1.00 0.00 1248 LEU A O 15
ATOM 26896 N N . LYS A 1 93 ? -11.375 -2.513 -13.594 1.00 0.00 1249 LYS A N 15
ATOM 26897 C CA . LYS A 1 93 ? -12.716 -2.015 -13.277 1.00 0.00 1249 LYS A CA 15
ATOM 26898 C C . LYS A 1 93 ? -13.218 -2.629 -11.965 1.00 0.00 1249 LYS A C 15
ATOM 26899 O O . LYS A 1 93 ? -13.546 -3.820 -11.900 1.00 0.00 1249 LYS A O 15
ATOM 26918 N N . VAL A 1 94 ? -13.211 -1.807 -10.910 1.00 0.00 1250 VAL A N 15
ATOM 26919 C CA . VAL A 1 94 ? -13.812 -2.134 -9.602 1.00 0.00 1250 VAL A CA 15
ATOM 26920 C C . VAL A 1 94 ? -15.028 -1.216 -9.354 1.00 0.00 1250 VAL A C 15
ATOM 26921 O O . VAL A 1 94 ? -16.033 -1.647 -8.780 1.00 0.00 1250 VAL A O 15
ATOM 26934 N N . THR A 1 95 ? -14.918 0.048 -9.805 1.00 0.00 1251 THR A N 15
ATOM 26935 C CA . THR A 1 95 ? -16.008 1.033 -9.786 1.00 0.00 1251 THR A CA 15
ATOM 26936 C C . THR A 1 95 ? -16.496 1.327 -11.235 1.00 0.00 1251 THR A C 15
ATOM 26937 O O . THR A 1 95 ? -15.669 1.272 -12.182 1.00 0.00 1251 THR A O 15
ATOM 26949 N N . GLN B 2 1 ? 10.326 3.319 15.210 1.00 0.00 524 GLN B N 15
ATOM 26950 C CA . GLN B 2 1 ? 11.807 3.239 15.221 1.00 0.00 524 GLN B CA 15
ATOM 26951 C C . GLN B 2 1 ? 12.384 4.273 14.231 1.00 0.00 524 GLN B C 15
ATOM 26952 O O . GLN B 2 1 ? 12.844 3.911 13.142 1.00 0.00 524 GLN B O 15
ATOM 26966 N N . SER B 2 2 ? 12.310 5.569 14.621 1.00 0.00 525 SER B N 15
ATOM 26967 C CA . SER B 2 2 ? 12.660 6.712 13.751 1.00 0.00 525 SER B CA 15
ATOM 26968 C C . SER B 2 2 ? 14.178 6.771 13.453 1.00 0.00 525 SER B C 15
ATOM 26969 O O . SER B 2 2 ? 14.945 7.452 14.147 1.00 0.00 525 SER B O 15
ATOM 26977 N N . THR B 2 3 ? 14.592 6.003 12.435 1.00 0.00 526 THR B N 15
ATOM 26978 C CA . THR B 2 3 ? 15.958 6.014 11.908 1.00 0.00 526 THR B CA 15
ATOM 26979 C C . THR B 2 3 ? 16.053 7.111 10.827 1.00 0.00 526 THR B C 15
ATOM 26980 O O . THR B 2 3 ? 16.128 6.831 9.622 1.00 0.00 526 THR B O 15
ATOM 26991 N N . GLY B 2 4 ? 15.988 8.378 11.293 1.00 0.00 527 GLY B N 15
ATOM 26992 C CA . GLY B 2 4 ? 15.817 9.543 10.412 1.00 0.00 527 GLY B CA 15
ATOM 26993 C C . GLY B 2 4 ? 14.370 9.651 9.949 1.00 0.00 527 GLY B C 15
ATOM 26994 O O . GLY B 2 4 ? 13.610 10.515 10.407 1.00 0.00 527 GLY B O 15
ATOM 26998 N N . THR B 2 5 ? 13.998 8.735 9.050 1.00 0.00 528 THR B N 15
ATOM 26999 C CA . THR B 2 5 ? 12.618 8.506 8.617 1.00 0.00 528 THR B CA 15
ATOM 27000 C C . THR B 2 5 ? 12.346 6.991 8.647 1.00 0.00 528 THR B C 15
ATOM 27001 O O . THR B 2 5 ? 13.012 6.221 7.941 1.00 0.00 528 THR B O 15
ATOM 27012 N N . GLU B 2 6 ? 11.397 6.566 9.500 1.00 0.00 529 GLU B N 15
ATOM 27013 C CA . GLU B 2 6 ? 11.035 5.147 9.654 1.00 0.00 529 GLU B CA 15
ATOM 27014 C C . GLU B 2 6 ? 9.895 4.772 8.687 1.00 0.00 529 GLU B C 15
ATOM 27015 O O . GLU B 2 6 ? 9.025 5.601 8.410 1.00 0.00 529 GLU B O 15
ATOM 27027 N N . PRO B 2 7 ? 9.904 3.530 8.128 1.00 0.00 530 PRO B N 15
ATOM 27028 C CA . PRO B 2 7 ? 8.732 2.941 7.467 1.00 0.00 530 PRO B CA 15
ATOM 27029 C C . PRO B 2 7 ? 7.925 2.030 8.434 1.00 0.00 530 PRO B C 15
ATOM 27030 O O . PRO B 2 7 ? 8.277 1.900 9.613 1.00 0.00 530 PRO B O 15
ATOM 27041 N N . PHE B 2 8 ? 6.820 1.435 7.942 1.00 0.00 531 PHE B N 15
ATOM 27042 C CA . PHE B 2 8 ? 6.048 0.398 8.679 1.00 0.00 531 PHE B CA 15
ATOM 27043 C C . PHE B 2 8 ? 5.922 -0.846 7.798 1.00 0.00 531 PHE B C 15
ATOM 27044 O O . PHE B 2 8 ? 6.278 -1.958 8.212 1.00 0.00 531 PHE B O 15
ATOM 27061 N N . PHE B 2 9 ? 5.412 -0.626 6.575 1.00 0.00 532 PHE B N 15
ATOM 27062 C CA . PHE B 2 9 ? 5.196 -1.677 5.568 1.00 0.00 532 PHE B CA 15
ATOM 27063 C C . PHE B 2 9 ? 6.528 -2.380 5.262 1.00 0.00 532 PHE B C 15
ATOM 27064 O O . PHE B 2 9 ? 6.732 -3.519 5.673 1.00 0.00 532 PHE B O 15
ATOM 27081 N N . LYS B 2 10 ? 7.444 -1.657 4.587 1.00 0.00 533 LYS B N 15
ATOM 27082 C CA . LYS B 2 10 ? 8.721 -2.226 4.119 1.00 0.00 533 LYS B CA 15
ATOM 27083 C C . LYS B 2 10 ? 9.692 -2.487 5.279 1.00 0.00 533 LYS B C 15
ATOM 27084 O O . LYS B 2 10 ? 10.586 -3.333 5.156 1.00 0.00 533 LYS B O 15
ATOM 27103 N N . GLN B 2 11 ? 9.484 -1.780 6.412 1.00 0.00 534 GLN B N 15
ATOM 27104 C CA . GLN B 2 11 ? 10.213 -2.037 7.663 1.00 0.00 534 GLN B CA 15
ATOM 27105 C C . GLN B 2 11 ? 10.043 -3.507 8.047 1.00 0.00 534 GLN B C 15
ATOM 27106 O O . GLN B 2 11 ? 11.020 -4.234 8.239 1.00 0.00 534 GLN B O 15
ATOM 27120 N N . LYS B 2 12 ? 8.770 -3.935 8.081 1.00 0.00 535 LYS B N 15
ATOM 27121 C CA . LYS B 2 12 ? 8.398 -5.316 8.391 1.00 0.00 535 LYS B CA 15
ATOM 27122 C C . LYS B 2 12 ? 8.710 -6.231 7.192 1.00 0.00 535 LYS B C 15
ATOM 27123 O O . LYS B 2 12 ? 9.235 -7.308 7.365 1.00 0.00 535 LYS B O 15
ATOM 27142 N N . SER B 2 13 ? 8.484 -5.748 5.973 1.00 0.00 536 SER B N 15
ATOM 27143 C CA . SER B 2 13 ? 8.625 -6.569 4.746 1.00 0.00 536 SER B CA 15
ATOM 27144 C C . SER B 2 13 ? 10.093 -6.993 4.518 1.00 0.00 536 SER B C 15
ATOM 27145 O O . SER B 2 13 ? 10.370 -7.926 3.759 1.00 0.00 536 SER B O 15
ATOM 27153 N N . LEU B 2 14 ? 11.024 -6.295 5.206 1.00 0.00 537 LEU B N 15
ATOM 27154 C CA . LEU B 2 14 ? 12.469 -6.636 5.226 1.00 0.00 537 LEU B CA 15
ATOM 27155 C C . LEU B 2 14 ? 12.861 -7.267 6.590 1.00 0.00 537 LEU B C 15
ATOM 27156 O O . LEU B 2 14 ? 13.857 -7.998 6.677 1.00 0.00 537 LEU B O 15
ATOM 27172 N N . LEU B 2 15 ? 12.084 -6.958 7.656 1.00 0.00 538 LEU B N 15
ATOM 27173 C CA . LEU B 2 15 ? 12.272 -7.528 9.017 1.00 0.00 538 LEU B CA 15
ATOM 27174 C C . LEU B 2 15 ? 12.011 -9.050 9.036 1.00 0.00 538 LEU B C 15
ATOM 27175 O O . LEU B 2 15 ? 12.727 -9.804 9.702 1.00 0.00 538 LEU B O 15
ATOM 27191 N N . LEU B 2 16 ? 10.973 -9.467 8.299 1.00 0.00 539 LEU B N 15
ATOM 27192 C CA . LEU B 2 16 ? 10.537 -10.877 8.199 1.00 0.00 539 LEU B CA 15
ATOM 27193 C C . LEU B 2 16 ? 11.467 -11.647 7.217 1.00 0.00 539 LEU B C 15
ATOM 27194 O O . LEU B 2 16 ? 12.483 -12.223 7.671 1.00 0.00 539 LEU B O 15
ATOM 27211 N N . GLY A 1 1 ? 3.650 -14.664 -3.162 1.00 0.00 1157 GLY A N 16
ATOM 27212 C CA . GLY A 1 1 ? 3.071 -13.504 -2.446 1.00 0.00 1157 GLY A CA 16
ATOM 27213 C C . GLY A 1 1 ? 3.885 -13.115 -1.216 1.00 0.00 1157 GLY A C 16
ATOM 27214 O O . GLY A 1 1 ? 4.263 -13.989 -0.430 1.00 0.00 1157 GLY A O 16
ATOM 27218 N N . ASN A 1 2 ? 4.190 -11.810 -1.077 1.00 0.00 1158 ASN A N 16
ATOM 27219 C CA . ASN A 1 2 ? 4.835 -11.234 0.124 1.00 0.00 1158 ASN A CA 16
ATOM 27220 C C . ASN A 1 2 ? 4.351 -9.786 0.256 1.00 0.00 1158 ASN A C 16
ATOM 27221 O O . ASN A 1 2 ? 4.649 -8.946 -0.601 1.00 0.00 1158 ASN A O 16
ATOM 27232 N N . LEU A 1 3 ? 3.589 -9.517 1.324 1.00 0.00 1159 LEU A N 16
ATOM 27233 C CA . LEU A 1 3 ? 3.026 -8.200 1.622 1.00 0.00 1159 LEU A CA 16
ATOM 27234 C C . LEU A 1 3 ? 3.227 -7.899 3.106 1.00 0.00 1159 LEU A C 16
ATOM 27235 O O . LEU A 1 3 ? 2.451 -8.356 3.945 1.00 0.00 1159 LEU A O 16
ATOM 27251 N N . ALA A 1 4 ? 4.310 -7.161 3.405 1.00 0.00 1160 ALA A N 16
ATOM 27252 C CA . ALA A 1 4 ? 4.712 -6.804 4.779 1.00 0.00 1160 ALA A CA 16
ATOM 27253 C C . ALA A 1 4 ? 4.929 -8.069 5.629 1.00 0.00 1160 ALA A C 16
ATOM 27254 O O . ALA A 1 4 ? 4.498 -8.162 6.782 1.00 0.00 1160 ALA A O 16
ATOM 27261 N N . GLY A 1 5 ? 5.576 -9.063 5.009 1.00 0.00 1161 GLY A N 16
ATOM 27262 C CA . GLY A 1 5 ? 5.908 -10.316 5.677 1.00 0.00 1161 GLY A CA 16
ATOM 27263 C C . GLY A 1 5 ? 4.812 -11.362 5.556 1.00 0.00 1161 GLY A C 16
ATOM 27264 O O . GLY A 1 5 ? 5.045 -12.546 5.827 1.00 0.00 1161 GLY A O 16
ATOM 27268 N N . ALA A 1 6 ? 3.605 -10.916 5.156 1.00 0.00 1162 ALA A N 16
ATOM 27269 C CA . ALA A 1 6 ? 2.460 -11.793 4.955 1.00 0.00 1162 ALA A CA 16
ATOM 27270 C C . ALA A 1 6 ? 2.620 -12.548 3.632 1.00 0.00 1162 ALA A C 16
ATOM 27271 O O . ALA A 1 6 ? 2.571 -11.942 2.560 1.00 0.00 1162 ALA A O 16
ATOM 27278 N N . VAL A 1 7 ? 2.843 -13.858 3.719 1.00 0.00 1163 VAL A N 16
ATOM 27279 C CA . VAL A 1 7 ? 3.089 -14.700 2.545 1.00 0.00 1163 VAL A CA 16
ATOM 27280 C C . VAL A 1 7 ? 1.774 -15.315 2.053 1.00 0.00 1163 VAL A C 16
ATOM 27281 O O . VAL A 1 7 ? 1.469 -15.293 0.851 1.00 0.00 1163 VAL A O 16
ATOM 27294 N N . GLU A 1 8 ? 0.996 -15.847 3.008 1.00 0.00 1164 GLU A N 16
ATOM 27295 C CA . GLU A 1 8 ? -0.241 -16.581 2.718 1.00 0.00 1164 GLU A CA 16
ATOM 27296 C C . GLU A 1 8 ? -1.407 -15.626 2.404 1.00 0.00 1164 GLU A C 16
ATOM 27297 O O . GLU A 1 8 ? -1.404 -14.446 2.785 1.00 0.00 1164 GLU A O 16
ATOM 27309 N N . PHE A 1 9 ? -2.417 -16.196 1.741 1.00 0.00 1165 PHE A N 16
ATOM 27310 C CA . PHE A 1 9 ? -3.480 -15.458 1.040 1.00 0.00 1165 PHE A CA 16
ATOM 27311 C C . PHE A 1 9 ? -4.425 -14.713 2.006 1.00 0.00 1165 PHE A C 16
ATOM 27312 O O . PHE A 1 9 ? -4.957 -13.653 1.666 1.00 0.00 1165 PHE A O 16
ATOM 27329 N N . ASN A 1 10 ? -4.615 -15.286 3.203 1.00 0.00 1166 ASN A N 16
ATOM 27330 C CA . ASN A 1 10 ? -5.459 -14.708 4.277 1.00 0.00 1166 ASN A CA 16
ATOM 27331 C C . ASN A 1 10 ? -4.707 -13.616 5.062 1.00 0.00 1166 ASN A C 16
ATOM 27332 O O . ASN A 1 10 ? -5.304 -12.605 5.473 1.00 0.00 1166 ASN A O 16
ATOM 27343 N N . ASP A 1 11 ? -3.391 -13.831 5.249 1.00 0.00 1167 ASP A N 16
ATOM 27344 C CA . ASP A 1 11 ? -2.540 -12.961 6.078 1.00 0.00 1167 ASP A CA 16
ATOM 27345 C C . ASP A 1 11 ? -2.400 -11.555 5.476 1.00 0.00 1167 ASP A C 16
ATOM 27346 O O . ASP A 1 11 ? -2.497 -10.567 6.203 1.00 0.00 1167 ASP A O 16
ATOM 27355 N N . VAL A 1 12 ? -2.195 -11.477 4.145 1.00 0.00 1168 VAL A N 16
ATOM 27356 C CA . VAL A 1 12 ? -1.966 -10.190 3.440 1.00 0.00 1168 VAL A CA 16
ATOM 27357 C C . VAL A 1 12 ? -3.148 -9.217 3.621 1.00 0.00 1168 VAL A C 16
ATOM 27358 O O . VAL A 1 12 ? -2.959 -8.004 3.732 1.00 0.00 1168 VAL A O 16
ATOM 27371 N N . LYS A 1 13 ? -4.354 -9.787 3.706 1.00 0.00 1169 LYS A N 16
ATOM 27372 C CA . LYS A 1 13 ? -5.608 -9.032 3.800 1.00 0.00 1169 LYS A CA 16
ATOM 27373 C C . LYS A 1 13 ? -5.660 -8.255 5.132 1.00 0.00 1169 LYS A C 16
ATOM 27374 O O . LYS A 1 13 ? -5.701 -7.013 5.155 1.00 0.00 1169 LYS A O 16
ATOM 27393 N N . THR A 1 14 ? -5.580 -9.022 6.235 1.00 0.00 1170 THR A N 16
ATOM 27394 C CA . THR A 1 14 ? -5.706 -8.507 7.610 1.00 0.00 1170 THR A CA 16
ATOM 27395 C C . THR A 1 14 ? -4.514 -7.619 7.993 1.00 0.00 1170 THR A C 16
ATOM 27396 O O . THR A 1 14 ? -4.675 -6.628 8.712 1.00 0.00 1170 THR A O 16
ATOM 27407 N N . LEU A 1 15 ? -3.322 -7.969 7.482 1.00 0.00 1171 LEU A N 16
ATOM 27408 C CA . LEU A 1 15 ? -2.078 -7.270 7.842 1.00 0.00 1171 LEU A CA 16
ATOM 27409 C C . LEU A 1 15 ? -2.049 -5.884 7.168 1.00 0.00 1171 LEU A C 16
ATOM 27410 O O . LEU A 1 15 ? -1.798 -4.880 7.841 1.00 0.00 1171 LEU A O 16
ATOM 27426 N N . LEU A 1 16 ? -2.333 -5.829 5.842 1.00 0.00 1172 LEU A N 16
ATOM 27427 C CA . LEU A 1 16 ? -2.336 -4.542 5.097 1.00 0.00 1172 LEU A CA 16
ATOM 27428 C C . LEU A 1 16 ? -3.523 -3.666 5.507 1.00 0.00 1172 LEU A C 16
ATOM 27429 O O . LEU A 1 16 ? -3.508 -2.444 5.323 1.00 0.00 1172 LEU A O 16
ATOM 27445 N N . ARG A 1 17 ? -4.547 -4.315 6.064 1.00 0.00 1173 ARG A N 16
ATOM 27446 C CA . ARG A 1 17 ? -5.679 -3.631 6.691 1.00 0.00 1173 ARG A CA 16
ATOM 27447 C C . ARG A 1 17 ? -5.217 -2.810 7.898 1.00 0.00 1173 ARG A C 16
ATOM 27448 O O . ARG A 1 17 ? -5.504 -1.618 8.000 1.00 0.00 1173 ARG A O 16
ATOM 27469 N N . GLU A 1 18 ? -4.500 -3.471 8.807 1.00 0.00 1174 GLU A N 16
ATOM 27470 C CA . GLU A 1 18 ? -4.047 -2.862 10.063 1.00 0.00 1174 GLU A CA 16
ATOM 27471 C C . GLU A 1 18 ? -2.889 -1.887 9.809 1.00 0.00 1174 GLU A C 16
ATOM 27472 O O . GLU A 1 18 ? -2.767 -0.891 10.504 1.00 0.00 1174 GLU A O 16
ATOM 27484 N N . TRP A 1 19 ? -2.112 -2.136 8.740 1.00 0.00 1175 TRP A N 16
ATOM 27485 C CA . TRP A 1 19 ? -0.992 -1.264 8.312 1.00 0.00 1175 TRP A CA 16
ATOM 27486 C C . TRP A 1 19 ? -1.465 0.180 8.038 1.00 0.00 1175 TRP A C 16
ATOM 27487 O O . TRP A 1 19 ? -0.689 1.126 8.169 1.00 0.00 1175 TRP A O 16
ATOM 27508 N N . ILE A 1 20 ? -2.736 0.342 7.661 1.00 0.00 1176 ILE A N 16
ATOM 27509 C CA . ILE A 1 20 ? -3.287 1.654 7.310 1.00 0.00 1176 ILE A CA 16
ATOM 27510 C C . ILE A 1 20 ? -4.228 2.200 8.412 1.00 0.00 1176 ILE A C 16
ATOM 27511 O O . ILE A 1 20 ? -4.364 3.422 8.568 1.00 0.00 1176 ILE A O 16
ATOM 27527 N N . THR A 1 21 ? -4.848 1.297 9.198 1.00 0.00 1177 THR A N 16
ATOM 27528 C CA . THR A 1 21 ? -5.924 1.677 10.156 1.00 0.00 1177 THR A CA 16
ATOM 27529 C C . THR A 1 21 ? -5.415 1.805 11.610 1.00 0.00 1177 THR A C 16
ATOM 27530 O O . THR A 1 21 ? -6.071 2.455 12.437 1.00 0.00 1177 THR A O 16
ATOM 27541 N N . THR A 1 22 ? -4.259 1.183 11.933 1.00 0.00 1178 THR A N 16
ATOM 27542 C CA . THR A 1 22 ? -3.646 1.302 13.280 1.00 0.00 1178 THR A CA 16
ATOM 27543 C C . THR A 1 22 ? -2.483 2.308 13.237 1.00 0.00 1178 THR A C 16
ATOM 27544 O O . THR A 1 22 ? -2.155 2.940 14.247 1.00 0.00 1178 THR A O 16
ATOM 27555 N N . ILE A 1 23 ? -1.869 2.437 12.051 1.00 0.00 1179 ILE A N 16
ATOM 27556 C CA . ILE A 1 23 ? -0.736 3.331 11.819 1.00 0.00 1179 ILE A CA 16
ATOM 27557 C C . ILE A 1 23 ? -1.266 4.716 11.429 1.00 0.00 1179 ILE A C 16
ATOM 27558 O O . ILE A 1 23 ? -2.025 4.854 10.465 1.00 0.00 1179 ILE A O 16
ATOM 27574 N N . SER A 1 24 ? -0.871 5.722 12.231 1.00 0.00 1180 SER A N 16
ATOM 27575 C CA . SER A 1 24 ? -1.353 7.111 12.135 1.00 0.00 1180 SER A CA 16
ATOM 27576 C C . SER A 1 24 ? -0.910 7.782 10.819 1.00 0.00 1180 SER A C 16
ATOM 27577 O O . SER A 1 24 ? -1.587 8.689 10.312 1.00 0.00 1180 SER A O 16
ATOM 27585 N N . ASP A 1 25 ? 0.227 7.315 10.277 1.00 0.00 1181 ASP A N 16
ATOM 27586 C CA . ASP A 1 25 ? 0.801 7.838 9.037 1.00 0.00 1181 ASP A CA 16
ATOM 27587 C C . ASP A 1 25 ? 1.709 6.761 8.408 1.00 0.00 1181 ASP A C 16
ATOM 27588 O O . ASP A 1 25 ? 2.851 6.585 8.851 1.00 0.00 1181 ASP A O 16
ATOM 27597 N N . PRO A 1 26 ? 1.183 5.946 7.441 1.00 0.00 1182 PRO A N 16
ATOM 27598 C CA . PRO A 1 26 ? 2.025 5.071 6.595 1.00 0.00 1182 PRO A CA 16
ATOM 27599 C C . PRO A 1 26 ? 2.791 5.922 5.550 1.00 0.00 1182 PRO A C 16
ATOM 27600 O O . PRO A 1 26 ? 2.172 6.716 4.826 1.00 0.00 1182 PRO A O 16
ATOM 27611 N N . MET A 1 27 ? 4.130 5.772 5.488 1.00 0.00 1183 MET A N 16
ATOM 27612 C CA . MET A 1 27 ? 4.978 6.556 4.565 1.00 0.00 1183 MET A CA 16
ATOM 27613 C C . MET A 1 27 ? 4.872 6.025 3.129 1.00 0.00 1183 MET A C 16
ATOM 27614 O O . MET A 1 27 ? 4.458 4.877 2.906 1.00 0.00 1183 MET A O 16
ATOM 27628 N N . GLU A 1 28 ? 5.261 6.874 2.159 1.00 0.00 1184 GLU A N 16
ATOM 27629 C CA . GLU A 1 28 ? 5.048 6.611 0.724 1.00 0.00 1184 GLU A CA 16
ATOM 27630 C C . GLU A 1 28 ? 5.835 5.401 0.225 1.00 0.00 1184 GLU A C 16
ATOM 27631 O O . GLU A 1 28 ? 5.462 4.813 -0.781 1.00 0.00 1184 GLU A O 16
ATOM 27643 N N . GLU A 1 29 ? 6.924 5.043 0.938 1.00 0.00 1185 GLU A N 16
ATOM 27644 C CA . GLU A 1 29 ? 7.712 3.841 0.630 1.00 0.00 1185 GLU A CA 16
ATOM 27645 C C . GLU A 1 29 ? 6.805 2.600 0.633 1.00 0.00 1185 GLU A C 16
ATOM 27646 O O . GLU A 1 29 ? 6.829 1.790 -0.297 1.00 0.00 1185 GLU A O 16
ATOM 27658 N N . ASP A 1 30 ? 5.950 2.543 1.662 1.00 0.00 1186 ASP A N 16
ATOM 27659 C CA . ASP A 1 30 ? 4.985 1.455 1.895 1.00 0.00 1186 ASP A CA 16
ATOM 27660 C C . ASP A 1 30 ? 3.924 1.390 0.789 1.00 0.00 1186 ASP A C 16
ATOM 27661 O O . ASP A 1 30 ? 3.518 0.299 0.372 1.00 0.00 1186 ASP A O 16
ATOM 27670 N N . ILE A 1 31 ? 3.482 2.578 0.340 1.00 0.00 1187 ILE A N 16
ATOM 27671 C CA . ILE A 1 31 ? 2.548 2.728 -0.798 1.00 0.00 1187 ILE A CA 16
ATOM 27672 C C . ILE A 1 31 ? 3.182 2.117 -2.070 1.00 0.00 1187 ILE A C 16
ATOM 27673 O O . ILE A 1 31 ? 2.571 1.311 -2.777 1.00 0.00 1187 ILE A O 16
ATOM 27689 N N . LEU A 1 32 ? 4.448 2.474 -2.306 1.00 0.00 1188 LEU A N 16
ATOM 27690 C CA . LEU A 1 32 ? 5.199 2.022 -3.477 1.00 0.00 1188 LEU A CA 16
ATOM 27691 C C . LEU A 1 32 ? 5.569 0.527 -3.401 1.00 0.00 1188 LEU A C 16
ATOM 27692 O O . LEU A 1 32 ? 5.843 -0.062 -4.439 1.00 0.00 1188 LEU A O 16
ATOM 27708 N N . GLN A 1 33 ? 5.587 -0.077 -2.188 1.00 0.00 1189 GLN A N 16
ATOM 27709 C CA . GLN A 1 33 ? 5.833 -1.537 -2.041 1.00 0.00 1189 GLN A CA 16
ATOM 27710 C C . GLN A 1 33 ? 4.706 -2.344 -2.731 1.00 0.00 1189 GLN A C 16
ATOM 27711 O O . GLN A 1 33 ? 4.967 -3.283 -3.498 1.00 0.00 1189 GLN A O 16
ATOM 27725 N N . VAL A 1 34 ? 3.450 -1.947 -2.455 1.00 0.00 1190 VAL A N 16
ATOM 27726 C CA . VAL A 1 34 ? 2.259 -2.575 -3.074 1.00 0.00 1190 VAL A CA 16
ATOM 27727 C C . VAL A 1 34 ? 2.072 -2.116 -4.537 1.00 0.00 1190 VAL A C 16
ATOM 27728 O O . VAL A 1 34 ? 1.454 -2.842 -5.318 1.00 0.00 1190 VAL A O 16
ATOM 27741 N N . VAL A 1 35 ? 2.615 -0.928 -4.906 1.00 0.00 1191 VAL A N 16
ATOM 27742 C CA . VAL A 1 35 ? 2.734 -0.532 -6.341 1.00 0.00 1191 VAL A CA 16
ATOM 27743 C C . VAL A 1 35 ? 3.631 -1.545 -7.098 1.00 0.00 1191 VAL A C 16
ATOM 27744 O O . VAL A 1 35 ? 3.314 -1.950 -8.229 1.00 0.00 1191 VAL A O 16
ATOM 27757 N N . LYS A 1 36 ? 4.742 -1.960 -6.448 1.00 0.00 1192 LYS A N 16
ATOM 27758 C CA . LYS A 1 36 ? 5.667 -2.964 -7.010 1.00 0.00 1192 LYS A CA 16
ATOM 27759 C C . LYS A 1 36 ? 4.964 -4.318 -7.136 1.00 0.00 1192 LYS A C 16
ATOM 27760 O O . LYS A 1 36 ? 5.129 -4.994 -8.136 1.00 0.00 1192 LYS A O 16
ATOM 27779 N N . TYR A 1 37 ? 4.168 -4.683 -6.114 1.00 0.00 1193 TYR A N 16
ATOM 27780 C CA . TYR A 1 37 ? 3.374 -5.939 -6.113 1.00 0.00 1193 TYR A CA 16
ATOM 27781 C C . TYR A 1 37 ? 2.377 -5.960 -7.293 1.00 0.00 1193 TYR A C 16
ATOM 27782 O O . TYR A 1 37 ? 2.139 -7.008 -7.897 1.00 0.00 1193 TYR A O 16
ATOM 27800 N N . CYS A 1 38 ? 1.821 -4.777 -7.611 1.00 0.00 1194 CYS A N 16
ATOM 27801 C CA . CYS A 1 38 ? 0.920 -4.585 -8.762 1.00 0.00 1194 CYS A CA 16
ATOM 27802 C C . CYS A 1 38 ? 1.649 -4.819 -10.088 1.00 0.00 1194 CYS A C 16
ATOM 27803 O O . CYS A 1 38 ? 1.169 -5.568 -10.950 1.00 0.00 1194 CYS A O 16
ATOM 27811 N N . THR A 1 39 ? 2.830 -4.198 -10.209 1.00 0.00 1195 THR A N 16
ATOM 27812 C CA . THR A 1 39 ? 3.632 -4.240 -11.437 1.00 0.00 1195 THR A CA 16
ATOM 27813 C C . THR A 1 39 ? 4.130 -5.683 -11.699 1.00 0.00 1195 THR A C 16
ATOM 27814 O O . THR A 1 39 ? 3.995 -6.191 -12.810 1.00 0.00 1195 THR A O 16
ATOM 27825 N N . ASP A 1 40 ? 4.634 -6.341 -10.630 1.00 0.00 1196 ASP A N 16
ATOM 27826 C CA . ASP A 1 40 ? 5.153 -7.725 -10.678 1.00 0.00 1196 ASP A CA 16
ATOM 27827 C C . ASP A 1 40 ? 4.050 -8.712 -11.061 1.00 0.00 1196 ASP A C 16
ATOM 27828 O O . ASP A 1 40 ? 4.235 -9.489 -11.977 1.00 0.00 1196 ASP A O 16
ATOM 27837 N N . LEU A 1 41 ? 2.894 -8.661 -10.367 1.00 0.00 1197 LEU A N 16
ATOM 27838 C CA . LEU A 1 41 ? 1.765 -9.580 -10.653 1.00 0.00 1197 LEU A CA 16
ATOM 27839 C C . LEU A 1 41 ? 1.147 -9.308 -12.036 1.00 0.00 1197 LEU A C 16
ATOM 27840 O O . LEU A 1 41 ? 0.482 -10.184 -12.594 1.00 0.00 1197 LEU A O 16
ATOM 27856 N N . ILE A 1 42 ? 1.351 -8.090 -12.579 1.00 0.00 1198 ILE A N 16
ATOM 27857 C CA . ILE A 1 42 ? 1.046 -7.800 -13.993 1.00 0.00 1198 ILE A CA 16
ATOM 27858 C C . ILE A 1 42 ? 2.021 -8.564 -14.918 1.00 0.00 1198 ILE A C 16
ATOM 27859 O O . ILE A 1 42 ? 1.588 -9.127 -15.924 1.00 0.00 1198 ILE A O 16
ATOM 27875 N N . GLU A 1 43 ? 3.328 -8.597 -14.565 1.00 0.00 1199 GLU A N 16
ATOM 27876 C CA . GLU A 1 43 ? 4.364 -9.315 -15.372 1.00 0.00 1199 GLU A CA 16
ATOM 27877 C C . GLU A 1 43 ? 4.152 -10.838 -15.309 1.00 0.00 1199 GLU A C 16
ATOM 27878 O O . GLU A 1 43 ? 4.295 -11.551 -16.308 1.00 0.00 1199 GLU A O 16
ATOM 27890 N N . GLU A 1 44 ? 3.782 -11.308 -14.113 1.00 0.00 1200 GLU A N 16
ATOM 27891 C CA . GLU A 1 44 ? 3.626 -12.734 -13.786 1.00 0.00 1200 GLU A CA 16
ATOM 27892 C C . GLU A 1 44 ? 2.201 -13.227 -14.114 1.00 0.00 1200 GLU A C 16
ATOM 27893 O O . GLU A 1 44 ? 1.923 -14.427 -14.023 1.00 0.00 1200 GLU A O 16
ATOM 27905 N N . LYS A 1 45 ? 1.317 -12.273 -14.501 1.00 0.00 1201 LYS A N 16
ATOM 27906 C CA . LYS A 1 45 ? -0.086 -12.521 -14.916 1.00 0.00 1201 LYS A CA 16
ATOM 27907 C C . LYS A 1 45 ? -0.930 -13.145 -13.766 1.00 0.00 1201 LYS A C 16
ATOM 27908 O O . LYS A 1 45 ? -1.942 -13.812 -14.016 1.00 0.00 1201 LYS A O 16
ATOM 27927 N N . ASP A 1 46 ? -0.523 -12.892 -12.506 1.00 0.00 1202 ASP A N 16
ATOM 27928 C CA . ASP A 1 46 ? -1.241 -13.376 -11.300 1.00 0.00 1202 ASP A CA 16
ATOM 27929 C C . ASP A 1 46 ? -1.997 -12.192 -10.663 1.00 0.00 1202 ASP A C 16
ATOM 27930 O O . ASP A 1 46 ? -1.723 -11.755 -9.546 1.00 0.00 1202 ASP A O 16
ATOM 27939 N N . LEU A 1 47 ? -2.971 -11.672 -11.413 1.00 0.00 1203 LEU A N 16
ATOM 27940 C CA . LEU A 1 47 ? -3.719 -10.451 -11.039 1.00 0.00 1203 LEU A CA 16
ATOM 27941 C C . LEU A 1 47 ? -4.922 -10.807 -10.140 1.00 0.00 1203 LEU A C 16
ATOM 27942 O O . LEU A 1 47 ? -5.652 -9.915 -9.707 1.00 0.00 1203 LEU A O 16
ATOM 27958 N N . GLU A 1 48 ? -5.123 -12.115 -9.874 1.00 0.00 1204 GLU A N 16
ATOM 27959 C CA . GLU A 1 48 ? -6.220 -12.602 -9.016 1.00 0.00 1204 GLU A CA 16
ATOM 27960 C C . GLU A 1 48 ? -6.097 -12.029 -7.581 1.00 0.00 1204 GLU A C 16
ATOM 27961 O O . GLU A 1 48 ? -7.054 -11.467 -7.039 1.00 0.00 1204 GLU A O 16
ATOM 27973 N N . LYS A 1 49 ? -4.898 -12.169 -6.985 1.00 0.00 1205 LYS A N 16
ATOM 27974 C CA . LYS A 1 49 ? -4.588 -11.630 -5.665 1.00 0.00 1205 LYS A CA 16
ATOM 27975 C C . LYS A 1 49 ? -4.429 -10.117 -5.698 1.00 0.00 1205 LYS A C 16
ATOM 27976 O O . LYS A 1 49 ? -4.705 -9.448 -4.700 1.00 0.00 1205 LYS A O 16
ATOM 27995 N N . LEU A 1 50 ? -3.984 -9.594 -6.842 1.00 0.00 1206 LEU A N 16
ATOM 27996 C CA . LEU A 1 50 ? -3.766 -8.159 -7.002 1.00 0.00 1206 LEU A CA 16
ATOM 27997 C C . LEU A 1 50 ? -5.117 -7.424 -7.047 1.00 0.00 1206 LEU A C 16
ATOM 27998 O O . LEU A 1 50 ? -5.212 -6.298 -6.588 1.00 0.00 1206 LEU A O 16
ATOM 28014 N N . ASP A 1 51 ? -6.155 -8.111 -7.557 1.00 0.00 1207 ASP A N 16
ATOM 28015 C CA . ASP A 1 51 ? -7.554 -7.624 -7.527 1.00 0.00 1207 ASP A CA 16
ATOM 28016 C C . ASP A 1 51 ? -7.998 -7.370 -6.072 1.00 0.00 1207 ASP A C 16
ATOM 28017 O O . ASP A 1 51 ? -8.604 -6.334 -5.770 1.00 0.00 1207 ASP A O 16
ATOM 28026 N N . LEU A 1 52 ? -7.667 -8.329 -5.183 1.00 0.00 1208 LEU A N 16
ATOM 28027 C CA . LEU A 1 52 ? -7.938 -8.234 -3.749 1.00 0.00 1208 LEU A CA 16
ATOM 28028 C C . LEU A 1 52 ? -7.222 -7.018 -3.147 1.00 0.00 1208 LEU A C 16
ATOM 28029 O O . LEU A 1 52 ? -7.845 -6.188 -2.489 1.00 0.00 1208 LEU A O 16
ATOM 28045 N N . VAL A 1 53 ? -5.907 -6.940 -3.409 1.00 0.00 1209 VAL A N 16
ATOM 28046 C CA . VAL A 1 53 ? -5.039 -5.835 -2.946 1.00 0.00 1209 VAL A CA 16
ATOM 28047 C C . VAL A 1 53 ? -5.601 -4.455 -3.379 1.00 0.00 1209 VAL A C 16
ATOM 28048 O O . VAL A 1 53 ? -5.607 -3.525 -2.584 1.00 0.00 1209 VAL A O 16
ATOM 28061 N N . ILE A 1 54 ? -6.135 -4.371 -4.616 1.00 0.00 1210 ILE A N 16
ATOM 28062 C CA . ILE A 1 54 ? -6.743 -3.131 -5.154 1.00 0.00 1210 ILE A CA 16
ATOM 28063 C C . ILE A 1 54 ? -7.986 -2.735 -4.353 1.00 0.00 1210 ILE A C 16
ATOM 28064 O O . ILE A 1 54 ? -8.052 -1.636 -3.816 1.00 0.00 1210 ILE A O 16
ATOM 28080 N N . LYS A 1 55 ? -8.954 -3.658 -4.293 1.00 0.00 1211 LYS A N 16
ATOM 28081 C CA . LYS A 1 55 ? -10.277 -3.417 -3.687 1.00 0.00 1211 LYS A CA 16
ATOM 28082 C C . LYS A 1 55 ? -10.152 -3.100 -2.181 1.00 0.00 1211 LYS A C 16
ATOM 28083 O O . LYS A 1 55 ? -10.929 -2.303 -1.627 1.00 0.00 1211 LYS A O 16
ATOM 28102 N N . TYR A 1 56 ? -9.136 -3.707 -1.550 1.00 0.00 1212 TYR A N 16
ATOM 28103 C CA . TYR A 1 56 ? -8.797 -3.467 -0.146 1.00 0.00 1212 TYR A CA 16
ATOM 28104 C C . TYR A 1 56 ? -8.158 -2.081 0.023 1.00 0.00 1212 TYR A C 16
ATOM 28105 O O . TYR A 1 56 ? -8.664 -1.295 0.794 1.00 0.00 1212 TYR A O 16
ATOM 28123 N N . MET A 1 57 ? -7.091 -1.759 -0.740 1.00 0.00 1213 MET A N 16
ATOM 28124 C CA . MET A 1 57 ? -6.445 -0.413 -0.685 1.00 0.00 1213 MET A CA 16
ATOM 28125 C C . MET A 1 57 ? -7.460 0.699 -1.033 1.00 0.00 1213 MET A C 16
ATOM 28126 O O . MET A 1 57 ? -7.371 1.804 -0.516 1.00 0.00 1213 MET A O 16
ATOM 28140 N N . LYS A 1 58 ? -8.436 0.366 -1.891 1.00 0.00 1214 LYS A N 16
ATOM 28141 C CA . LYS A 1 58 ? -9.510 1.282 -2.284 1.00 0.00 1214 LYS A CA 16
ATOM 28142 C C . LYS A 1 58 ? -10.366 1.627 -1.065 1.00 0.00 1214 LYS A C 16
ATOM 28143 O O . LYS A 1 58 ? -10.466 2.791 -0.683 1.00 0.00 1214 LYS A O 16
ATOM 28162 N N . ARG A 1 59 ? -10.944 0.576 -0.451 1.00 0.00 1215 ARG A N 16
ATOM 28163 C CA . ARG A 1 59 ? -11.837 0.706 0.700 1.00 0.00 1215 ARG A CA 16
ATOM 28164 C C . ARG A 1 59 ? -11.114 1.373 1.883 1.00 0.00 1215 ARG A C 16
ATOM 28165 O O . ARG A 1 59 ? -11.542 2.405 2.368 1.00 0.00 1215 ARG A O 16
ATOM 28186 N N . LEU A 1 60 ? -9.981 0.777 2.266 1.00 0.00 1216 LEU A N 16
ATOM 28187 C CA . LEU A 1 60 ? -9.172 1.162 3.437 1.00 0.00 1216 LEU A CA 16
ATOM 28188 C C . LEU A 1 60 ? -8.738 2.642 3.404 1.00 0.00 1216 LEU A C 16
ATOM 28189 O O . LEU A 1 60 ? -8.847 3.330 4.417 1.00 0.00 1216 LEU A O 16
ATOM 28205 N N . MET A 1 61 ? -8.261 3.121 2.233 1.00 0.00 1217 MET A N 16
ATOM 28206 C CA . MET A 1 61 ? -7.869 4.541 2.050 1.00 0.00 1217 MET A CA 16
ATOM 28207 C C . MET A 1 61 ? -9.121 5.436 2.097 1.00 0.00 1217 MET A C 16
ATOM 28208 O O . MET A 1 61 ? -9.153 6.447 2.807 1.00 0.00 1217 MET A O 16
ATOM 28222 N N . GLN A 1 62 ? -10.166 5.007 1.376 1.00 0.00 1218 GLN A N 16
ATOM 28223 C CA . GLN A 1 62 ? -11.478 5.695 1.329 1.00 0.00 1218 GLN A CA 16
ATOM 28224 C C . GLN A 1 62 ? -12.145 5.792 2.729 1.00 0.00 1218 GLN A C 16
ATOM 28225 O O . GLN A 1 62 ? -12.980 6.673 2.960 1.00 0.00 1218 GLN A O 16
ATOM 28239 N N . GLN A 1 63 ? -11.767 4.890 3.660 1.00 0.00 1219 GLN A N 16
ATOM 28240 C CA . GLN A 1 63 ? -12.277 4.894 5.048 1.00 0.00 1219 GLN A CA 16
ATOM 28241 C C . GLN A 1 63 ? -11.347 5.700 5.986 1.00 0.00 1219 GLN A C 16
ATOM 28242 O O . GLN A 1 63 ? -11.833 6.400 6.886 1.00 0.00 1219 GLN A O 16
ATOM 28256 N N . SER A 1 64 ? -10.015 5.600 5.759 1.00 0.00 1220 SER A N 16
ATOM 28257 C CA . SER A 1 64 ? -8.994 6.207 6.644 1.00 0.00 1220 SER A CA 16
ATOM 28258 C C . SER A 1 64 ? -9.067 7.745 6.594 1.00 0.00 1220 SER A C 16
ATOM 28259 O O . SER A 1 64 ? -9.002 8.338 5.506 1.00 0.00 1220 SER A O 16
ATOM 28267 N N . VAL A 1 65 ? -9.226 8.375 7.781 1.00 0.00 1221 VAL A N 16
ATOM 28268 C CA . VAL A 1 65 ? -9.373 9.836 7.900 1.00 0.00 1221 VAL A CA 16
ATOM 28269 C C . VAL A 1 65 ? -8.062 10.538 7.512 1.00 0.00 1221 VAL A C 16
ATOM 28270 O O . VAL A 1 65 ? -7.039 10.401 8.201 1.00 0.00 1221 VAL A O 16
ATOM 28283 N N . GLU A 1 66 ? -8.144 11.268 6.391 1.00 0.00 1222 GLU A N 16
ATOM 28284 C CA . GLU A 1 66 ? -7.031 11.963 5.752 1.00 0.00 1222 GLU A CA 16
ATOM 28285 C C . GLU A 1 66 ? -5.889 10.970 5.415 1.00 0.00 1222 GLU A C 16
ATOM 28286 O O . GLU A 1 66 ? -6.015 10.226 4.446 1.00 0.00 1222 GLU A O 16
ATOM 28298 N N . SER A 1 67 ? -4.812 10.931 6.238 1.00 0.00 1223 SER A N 16
ATOM 28299 C CA . SER A 1 67 ? -3.644 10.025 6.044 1.00 0.00 1223 SER A CA 16
ATOM 28300 C C . SER A 1 67 ? -2.983 10.200 4.643 1.00 0.00 1223 SER A C 16
ATOM 28301 O O . SER A 1 67 ? -2.195 9.350 4.201 1.00 0.00 1223 SER A O 16
ATOM 28309 N N . VAL A 1 68 ? -3.281 11.359 3.992 1.00 0.00 1224 VAL A N 16
ATOM 28310 C CA . VAL A 1 68 ? -2.869 11.685 2.610 1.00 0.00 1224 VAL A CA 16
ATOM 28311 C C . VAL A 1 68 ? -3.379 10.589 1.622 1.00 0.00 1224 VAL A C 16
ATOM 28312 O O . VAL A 1 68 ? -2.701 10.211 0.663 1.00 0.00 1224 VAL A O 16
ATOM 28325 N N . TRP A 1 69 ? -4.635 10.111 1.864 1.00 0.00 1225 TRP A N 16
ATOM 28326 C CA . TRP A 1 69 ? -5.239 9.007 1.085 1.00 0.00 1225 TRP A CA 16
ATOM 28327 C C . TRP A 1 69 ? -5.653 9.487 -0.310 1.00 0.00 1225 TRP A C 16
ATOM 28328 O O . TRP A 1 69 ? -5.585 8.732 -1.266 1.00 0.00 1225 TRP A O 16
ATOM 28349 N N . ASN A 1 70 ? -6.109 10.751 -0.408 1.00 0.00 1226 ASN A N 16
ATOM 28350 C CA . ASN A 1 70 ? -6.591 11.328 -1.682 1.00 0.00 1226 ASN A CA 16
ATOM 28351 C C . ASN A 1 70 ? -5.456 11.387 -2.718 1.00 0.00 1226 ASN A C 16
ATOM 28352 O O . ASN A 1 70 ? -5.703 11.311 -3.921 1.00 0.00 1226 ASN A O 16
ATOM 28363 N N . MET A 1 71 ? -4.220 11.546 -2.221 1.00 0.00 1227 MET A N 16
ATOM 28364 C CA . MET A 1 71 ? -2.994 11.470 -3.034 1.00 0.00 1227 MET A CA 16
ATOM 28365 C C . MET A 1 71 ? -2.542 10.005 -3.202 1.00 0.00 1227 MET A C 16
ATOM 28366 O O . MET A 1 71 ? -2.167 9.594 -4.300 1.00 0.00 1227 MET A O 16
ATOM 28380 N N . ALA A 1 72 ? -2.592 9.229 -2.093 1.00 0.00 1228 ALA A N 16
ATOM 28381 C CA . ALA A 1 72 ? -2.082 7.833 -2.036 1.00 0.00 1228 ALA A CA 16
ATOM 28382 C C . ALA A 1 72 ? -2.889 6.903 -2.956 1.00 0.00 1228 ALA A C 16
ATOM 28383 O O . ALA A 1 72 ? -2.326 6.289 -3.848 1.00 0.00 1228 ALA A O 16
ATOM 28390 N N . PHE A 1 73 ? -4.205 6.807 -2.696 1.00 0.00 1229 PHE A N 16
ATOM 28391 C CA . PHE A 1 73 ? -5.172 6.044 -3.521 1.00 0.00 1229 PHE A CA 16
ATOM 28392 C C . PHE A 1 73 ? -5.112 6.454 -5.000 1.00 0.00 1229 PHE A C 16
ATOM 28393 O O . PHE A 1 73 ? -5.095 5.592 -5.879 1.00 0.00 1229 PHE A O 16
ATOM 28410 N N . ASP A 1 74 ? -5.076 7.769 -5.254 1.00 0.00 1230 ASP A N 16
ATOM 28411 C CA . ASP A 1 74 ? -5.008 8.312 -6.624 1.00 0.00 1230 ASP A CA 16
ATOM 28412 C C . ASP A 1 74 ? -3.737 7.820 -7.338 1.00 0.00 1230 ASP A C 16
ATOM 28413 O O . ASP A 1 74 ? -3.805 7.349 -8.473 1.00 0.00 1230 ASP A O 16
ATOM 28422 N N . PHE A 1 75 ? -2.604 7.885 -6.623 1.00 0.00 1231 PHE A N 16
ATOM 28423 C CA . PHE A 1 75 ? -1.282 7.536 -7.166 1.00 0.00 1231 PHE A CA 16
ATOM 28424 C C . PHE A 1 75 ? -1.186 6.026 -7.425 1.00 0.00 1231 PHE A C 16
ATOM 28425 O O . PHE A 1 75 ? -0.842 5.605 -8.520 1.00 0.00 1231 PHE A O 16
ATOM 28442 N N . ILE A 1 76 ? -1.520 5.233 -6.397 1.00 0.00 1232 ILE A N 16
ATOM 28443 C CA . ILE A 1 76 ? -1.385 3.775 -6.416 1.00 0.00 1232 ILE A CA 16
ATOM 28444 C C . ILE A 1 76 ? -2.270 3.151 -7.506 1.00 0.00 1232 ILE A C 16
ATOM 28445 O O . ILE A 1 76 ? -1.792 2.338 -8.302 1.00 0.00 1232 ILE A O 16
ATOM 28461 N N . LEU A 1 77 ? -3.530 3.631 -7.590 1.00 0.00 1233 LEU A N 16
ATOM 28462 C CA . LEU A 1 77 ? -4.516 3.134 -8.556 1.00 0.00 1233 LEU A CA 16
ATOM 28463 C C . LEU A 1 77 ? -4.021 3.492 -9.965 1.00 0.00 1233 LEU A C 16
ATOM 28464 O O . LEU A 1 77 ? -3.907 2.613 -10.807 1.00 0.00 1233 LEU A O 16
ATOM 28480 N N . ASP A 1 78 ? -3.646 4.784 -10.154 1.00 0.00 1234 ASP A N 16
ATOM 28481 C CA . ASP A 1 78 ? -3.051 5.308 -11.417 1.00 0.00 1234 ASP A CA 16
ATOM 28482 C C . ASP A 1 78 ? -1.899 4.423 -11.922 1.00 0.00 1234 ASP A C 16
ATOM 28483 O O . ASP A 1 78 ? -1.849 4.071 -13.095 1.00 0.00 1234 ASP A O 16
ATOM 28492 N N . ASN A 1 79 ? -1.000 4.077 -10.999 1.00 0.00 1235 ASN A N 16
ATOM 28493 C CA . ASN A 1 79 ? 0.197 3.258 -11.281 1.00 0.00 1235 ASN A CA 16
ATOM 28494 C C . ASN A 1 79 ? -0.193 1.856 -11.786 1.00 0.00 1235 ASN A C 16
ATOM 28495 O O . ASN A 1 79 ? 0.409 1.334 -12.736 1.00 0.00 1235 ASN A O 16
ATOM 28506 N N . VAL A 1 80 ? -1.233 1.274 -11.174 1.00 0.00 1236 VAL A N 16
ATOM 28507 C CA . VAL A 1 80 ? -1.789 -0.012 -11.635 1.00 0.00 1236 VAL A CA 16
ATOM 28508 C C . VAL A 1 80 ? -2.395 0.137 -13.047 1.00 0.00 1236 VAL A C 16
ATOM 28509 O O . VAL A 1 80 ? -2.208 -0.734 -13.897 1.00 0.00 1236 VAL A O 16
ATOM 28522 N N . GLN A 1 81 ? -3.060 1.286 -13.296 1.00 0.00 1237 GLN A N 16
ATOM 28523 C CA . GLN A 1 81 ? -3.787 1.539 -14.557 1.00 0.00 1237 GLN A CA 16
ATOM 28524 C C . GLN A 1 81 ? -2.811 1.732 -15.720 1.00 0.00 1237 GLN A C 16
ATOM 28525 O O . GLN A 1 81 ? -3.059 1.244 -16.813 1.00 0.00 1237 GLN A O 16
ATOM 28539 N N . VAL A 1 82 ? -1.693 2.435 -15.461 1.00 0.00 1238 VAL A N 16
ATOM 28540 C CA . VAL A 1 82 ? -0.690 2.742 -16.492 1.00 0.00 1238 VAL A CA 16
ATOM 28541 C C . VAL A 1 82 ? 0.117 1.480 -16.860 1.00 0.00 1238 VAL A C 16
ATOM 28542 O O . VAL A 1 82 ? 0.406 1.255 -18.040 1.00 0.00 1238 VAL A O 16
ATOM 28555 N N . VAL A 1 83 ? 0.449 0.633 -15.852 1.00 0.00 1239 VAL A N 16
ATOM 28556 C CA . VAL A 1 83 ? 1.163 -0.639 -16.114 1.00 0.00 1239 VAL A CA 16
ATOM 28557 C C . VAL A 1 83 ? 0.189 -1.672 -16.760 1.00 0.00 1239 VAL A C 16
ATOM 28558 O O . VAL A 1 83 ? 0.613 -2.565 -17.513 1.00 0.00 1239 VAL A O 16
ATOM 28571 N N . LEU A 1 84 ? -1.132 -1.512 -16.501 1.00 0.00 1240 LEU A N 16
ATOM 28572 C CA . LEU A 1 84 ? -2.189 -2.338 -17.142 1.00 0.00 1240 LEU A CA 16
ATOM 28573 C C . LEU A 1 84 ? -2.475 -1.830 -18.575 1.00 0.00 1240 LEU A C 16
ATOM 28574 O O . LEU A 1 84 ? -2.908 -2.595 -19.445 1.00 0.00 1240 LEU A O 16
ATOM 28590 N N . GLN A 1 85 ? -2.220 -0.524 -18.810 1.00 0.00 1241 GLN A N 16
ATOM 28591 C CA . GLN A 1 85 ? -2.266 0.088 -20.156 1.00 0.00 1241 GLN A CA 16
ATOM 28592 C C . GLN A 1 85 ? -1.009 -0.286 -20.957 1.00 0.00 1241 GLN A C 16
ATOM 28593 O O . GLN A 1 85 ? -1.009 -0.242 -22.189 1.00 0.00 1241 GLN A O 16
ATOM 28607 N N . GLN A 1 86 ? 0.059 -0.635 -20.235 1.00 0.00 1242 GLN A N 16
ATOM 28608 C CA . GLN A 1 86 ? 1.299 -1.132 -20.812 1.00 0.00 1242 GLN A CA 16
ATOM 28609 C C . GLN A 1 86 ? 1.119 -2.586 -21.309 1.00 0.00 1242 GLN A C 16
ATOM 28610 O O . GLN A 1 86 ? 1.465 -2.900 -22.454 1.00 0.00 1242 GLN A O 16
ATOM 28624 N N . THR A 1 87 ? 0.556 -3.465 -20.446 1.00 0.00 1243 THR A N 16
ATOM 28625 C CA . THR A 1 87 ? 0.426 -4.908 -20.756 1.00 0.00 1243 THR A CA 16
ATOM 28626 C C . THR A 1 87 ? -0.788 -5.215 -21.671 1.00 0.00 1243 THR A C 16
ATOM 28627 O O . THR A 1 87 ? -0.645 -5.943 -22.663 1.00 0.00 1243 THR A O 16
ATOM 28638 N N . TYR A 1 88 ? -1.982 -4.674 -21.334 1.00 0.00 1244 TYR A N 16
ATOM 28639 C CA . TYR A 1 88 ? -3.241 -4.948 -22.087 1.00 0.00 1244 TYR A CA 16
ATOM 28640 C C . TYR A 1 88 ? -3.753 -3.729 -22.876 1.00 0.00 1244 TYR A C 16
ATOM 28641 O O . TYR A 1 88 ? -4.478 -3.895 -23.869 1.00 0.00 1244 TYR A O 16
ATOM 28659 N N . GLY A 1 89 ? -3.372 -2.516 -22.451 1.00 0.00 1245 GLY A N 16
ATOM 28660 C CA . GLY A 1 89 ? -3.973 -1.286 -22.990 1.00 0.00 1245 GLY A CA 16
ATOM 28661 C C . GLY A 1 89 ? -5.290 -0.955 -22.293 1.00 0.00 1245 GLY A C 16
ATOM 28662 O O . GLY A 1 89 ? -6.128 -0.232 -22.840 1.00 0.00 1245 GLY A O 16
ATOM 28666 N N . SER A 1 90 ? -5.458 -1.486 -21.068 1.00 0.00 1246 SER A N 16
ATOM 28667 C CA . SER A 1 90 ? -6.726 -1.435 -20.323 1.00 0.00 1246 SER A CA 16
ATOM 28668 C C . SER A 1 90 ? -6.537 -0.796 -18.932 1.00 0.00 1246 SER A C 16
ATOM 28669 O O . SER A 1 90 ? -5.410 -0.585 -18.479 1.00 0.00 1246 SER A O 16
ATOM 28677 N N . THR A 1 91 ? -7.666 -0.495 -18.266 1.00 0.00 1247 THR A N 16
ATOM 28678 C CA . THR A 1 91 ? -7.694 0.119 -16.931 1.00 0.00 1247 THR A CA 16
ATOM 28679 C C . THR A 1 91 ? -8.689 -0.646 -16.031 1.00 0.00 1247 THR A C 16
ATOM 28680 O O . THR A 1 91 ? -9.828 -0.897 -16.440 1.00 0.00 1247 THR A O 16
ATOM 28691 N N . LEU A 1 92 ? -8.246 -1.008 -14.816 1.00 0.00 1248 LEU A N 16
ATOM 28692 C CA . LEU A 1 92 ? -9.041 -1.769 -13.846 1.00 0.00 1248 LEU A CA 16
ATOM 28693 C C . LEU A 1 92 ? -10.094 -0.861 -13.175 1.00 0.00 1248 LEU A C 16
ATOM 28694 O O . LEU A 1 92 ? -9.747 0.082 -12.462 1.00 0.00 1248 LEU A O 16
ATOM 28710 N N . LYS A 1 93 ? -11.382 -1.175 -13.393 1.00 0.00 1249 LYS A N 16
ATOM 28711 C CA . LYS A 1 93 ? -12.509 -0.378 -12.873 1.00 0.00 1249 LYS A CA 16
ATOM 28712 C C . LYS A 1 93 ? -13.093 -1.012 -11.594 1.00 0.00 1249 LYS A C 16
ATOM 28713 O O . LYS A 1 93 ? -13.706 -2.081 -11.638 1.00 0.00 1249 LYS A O 16
ATOM 28732 N N . VAL A 1 94 ? -12.866 -0.339 -10.456 1.00 0.00 1250 VAL A N 16
ATOM 28733 C CA . VAL A 1 94 ? -13.494 -0.664 -9.152 1.00 0.00 1250 VAL A CA 16
ATOM 28734 C C . VAL A 1 94 ? -14.299 0.543 -8.632 1.00 0.00 1250 VAL A C 16
ATOM 28735 O O . VAL A 1 94 ? -15.218 0.383 -7.823 1.00 0.00 1250 VAL A O 16
ATOM 28748 N N . THR A 1 95 ? -13.913 1.748 -9.081 1.00 0.00 1251 THR A N 16
ATOM 28749 C CA . THR A 1 95 ? -14.628 3.006 -8.830 1.00 0.00 1251 THR A CA 16
ATOM 28750 C C . THR A 1 95 ? -14.426 3.926 -10.058 1.00 0.00 1251 THR A C 16
ATOM 28751 O O . THR A 1 95 ? -15.414 4.270 -10.743 1.00 0.00 1251 THR A O 16
ATOM 28763 N N . GLN B 2 1 ? 11.714 8.810 19.992 1.00 0.00 524 GLN B N 16
ATOM 28764 C CA . GLN B 2 1 ? 10.500 9.475 19.459 1.00 0.00 524 GLN B CA 16
ATOM 28765 C C . GLN B 2 1 ? 10.322 9.132 17.968 1.00 0.00 524 GLN B C 16
ATOM 28766 O O . GLN B 2 1 ? 11.242 8.603 17.326 1.00 0.00 524 GLN B O 16
ATOM 28780 N N . SER B 2 2 ? 9.127 9.434 17.436 1.00 0.00 525 SER B N 16
ATOM 28781 C CA . SER B 2 2 ? 8.751 9.129 16.044 1.00 0.00 525 SER B CA 16
ATOM 28782 C C . SER B 2 2 ? 9.376 10.167 15.088 1.00 0.00 525 SER B C 16
ATOM 28783 O O . SER B 2 2 ? 8.766 11.208 14.789 1.00 0.00 525 SER B O 16
ATOM 28791 N N . THR B 2 3 ? 10.626 9.901 14.663 1.00 0.00 526 THR B N 16
ATOM 28792 C CA . THR B 2 3 ? 11.421 10.821 13.826 1.00 0.00 526 THR B CA 16
ATOM 28793 C C . THR B 2 3 ? 12.254 10.024 12.793 1.00 0.00 526 THR B C 16
ATOM 28794 O O . THR B 2 3 ? 12.698 8.903 13.079 1.00 0.00 526 THR B O 16
ATOM 28805 N N . GLY B 2 4 ? 12.437 10.615 11.595 1.00 0.00 527 GLY B N 16
ATOM 28806 C CA . GLY B 2 4 ? 13.192 9.995 10.499 1.00 0.00 527 GLY B CA 16
ATOM 28807 C C . GLY B 2 4 ? 12.257 9.373 9.476 1.00 0.00 527 GLY B C 16
ATOM 28808 O O . GLY B 2 4 ? 11.348 10.052 8.983 1.00 0.00 527 GLY B O 16
ATOM 28812 N N . THR B 2 5 ? 12.478 8.088 9.153 1.00 0.00 528 THR B N 16
ATOM 28813 C CA . THR B 2 5 ? 11.584 7.306 8.290 1.00 0.00 528 THR B CA 16
ATOM 28814 C C . THR B 2 5 ? 11.073 6.090 9.069 1.00 0.00 528 THR B C 16
ATOM 28815 O O . THR B 2 5 ? 11.863 5.322 9.639 1.00 0.00 528 THR B O 16
ATOM 28826 N N . GLU B 2 6 ? 9.742 5.932 9.092 1.00 0.00 529 GLU B N 16
ATOM 28827 C CA . GLU B 2 6 ? 9.066 4.766 9.670 1.00 0.00 529 GLU B CA 16
ATOM 28828 C C . GLU B 2 6 ? 8.255 4.046 8.560 1.00 0.00 529 GLU B C 16
ATOM 28829 O O . GLU B 2 6 ? 7.038 4.251 8.445 1.00 0.00 529 GLU B O 16
ATOM 28841 N N . PRO B 2 7 ? 8.932 3.230 7.677 1.00 0.00 530 PRO B N 16
ATOM 28842 C CA . PRO B 2 7 ? 8.259 2.435 6.649 1.00 0.00 530 PRO B CA 16
ATOM 28843 C C . PRO B 2 7 ? 7.830 1.074 7.238 1.00 0.00 530 PRO B C 16
ATOM 28844 O O . PRO B 2 7 ? 8.566 0.085 7.137 1.00 0.00 530 PRO B O 16
ATOM 28855 N N . PHE B 2 8 ? 6.635 1.068 7.853 1.00 0.00 531 PHE B N 16
ATOM 28856 C CA . PHE B 2 8 ? 6.113 -0.064 8.650 1.00 0.00 531 PHE B CA 16
ATOM 28857 C C . PHE B 2 8 ? 5.968 -1.349 7.804 1.00 0.00 531 PHE B C 16
ATOM 28858 O O . PHE B 2 8 ? 6.290 -2.445 8.280 1.00 0.00 531 PHE B O 16
ATOM 28875 N N . PHE B 2 9 ? 5.503 -1.190 6.551 1.00 0.00 532 PHE B N 16
ATOM 28876 C CA . PHE B 2 9 ? 5.365 -2.311 5.593 1.00 0.00 532 PHE B CA 16
ATOM 28877 C C . PHE B 2 9 ? 6.742 -2.968 5.368 1.00 0.00 532 PHE B C 16
ATOM 28878 O O . PHE B 2 9 ? 6.884 -4.181 5.535 1.00 0.00 532 PHE B O 16
ATOM 28895 N N . LYS B 2 10 ? 7.745 -2.137 4.996 1.00 0.00 533 LYS B N 16
ATOM 28896 C CA . LYS B 2 10 ? 9.097 -2.624 4.640 1.00 0.00 533 LYS B CA 16
ATOM 28897 C C . LYS B 2 10 ? 9.774 -3.303 5.849 1.00 0.00 533 LYS B C 16
ATOM 28898 O O . LYS B 2 10 ? 10.433 -4.327 5.687 1.00 0.00 533 LYS B O 16
ATOM 28917 N N . GLN B 2 11 ? 9.567 -2.729 7.055 1.00 0.00 534 GLN B N 16
ATOM 28918 C CA . GLN B 2 11 ? 10.090 -3.283 8.326 1.00 0.00 534 GLN B CA 16
ATOM 28919 C C . GLN B 2 11 ? 9.634 -4.741 8.516 1.00 0.00 534 GLN B C 16
ATOM 28920 O O . GLN B 2 11 ? 10.443 -5.613 8.830 1.00 0.00 534 GLN B O 16
ATOM 28934 N N . LYS B 2 12 ? 8.342 -4.997 8.266 1.00 0.00 535 LYS B N 16
ATOM 28935 C CA . LYS B 2 12 ? 7.758 -6.340 8.414 1.00 0.00 535 LYS B CA 16
ATOM 28936 C C . LYS B 2 12 ? 8.221 -7.266 7.262 1.00 0.00 535 LYS B C 16
ATOM 28937 O O . LYS B 2 12 ? 8.584 -8.430 7.483 1.00 0.00 535 LYS B O 16
ATOM 28956 N N . SER B 2 13 ? 8.261 -6.697 6.042 1.00 0.00 536 SER B N 16
ATOM 28957 C CA . SER B 2 13 ? 8.624 -7.417 4.797 1.00 0.00 536 SER B CA 16
ATOM 28958 C C . SER B 2 13 ? 10.128 -7.771 4.760 1.00 0.00 536 SER B C 16
ATOM 28959 O O . SER B 2 13 ? 10.552 -8.608 3.956 1.00 0.00 536 SER B O 16
ATOM 28967 N N . LEU B 2 14 ? 10.919 -7.106 5.616 1.00 0.00 537 LEU B N 16
ATOM 28968 C CA . LEU B 2 14 ? 12.366 -7.339 5.739 1.00 0.00 537 LEU B CA 16
ATOM 28969 C C . LEU B 2 14 ? 12.614 -8.336 6.892 1.00 0.00 537 LEU B C 16
ATOM 28970 O O . LEU B 2 14 ? 13.370 -9.299 6.739 1.00 0.00 537 LEU B O 16
ATOM 28986 N N . LEU B 2 15 ? 11.934 -8.106 8.030 1.00 0.00 538 LEU B N 16
ATOM 28987 C CA . LEU B 2 15 ? 12.201 -8.810 9.307 1.00 0.00 538 LEU B CA 16
ATOM 28988 C C . LEU B 2 15 ? 11.190 -9.954 9.588 1.00 0.00 538 LEU B C 16
ATOM 28989 O O . LEU B 2 15 ? 11.121 -10.440 10.725 1.00 0.00 538 LEU B O 16
ATOM 29005 N N . LEU B 2 16 ? 10.402 -10.362 8.569 1.00 0.00 539 LEU B N 16
ATOM 29006 C CA . LEU B 2 16 ? 9.480 -11.534 8.663 1.00 0.00 539 LEU B CA 16
ATOM 29007 C C . LEU B 2 16 ? 10.197 -12.823 9.180 1.00 0.00 539 LEU B C 16
ATOM 29008 O O . LEU B 2 16 ? 11.335 -13.109 8.744 1.00 0.00 539 LEU B O 16
ATOM 29025 N N . GLY A 1 1 ? 2.997 -14.597 -1.400 1.00 0.00 1157 GLY A N 17
ATOM 29026 C CA . GLY A 1 1 ? 3.744 -13.332 -1.611 1.00 0.00 1157 GLY A CA 17
ATOM 29027 C C . GLY A 1 1 ? 4.001 -12.628 -0.294 1.00 0.00 1157 GLY A C 17
ATOM 29028 O O . GLY A 1 1 ? 3.160 -12.701 0.592 1.00 0.00 1157 GLY A O 17
ATOM 29032 N N . ASN A 1 2 ? 5.140 -11.916 -0.184 1.00 0.00 1158 ASN A N 17
ATOM 29033 C CA . ASN A 1 2 ? 5.609 -11.300 1.080 1.00 0.00 1158 ASN A CA 17
ATOM 29034 C C . ASN A 1 2 ? 5.162 -9.827 1.166 1.00 0.00 1158 ASN A C 17
ATOM 29035 O O . ASN A 1 2 ? 5.871 -8.921 0.715 1.00 0.00 1158 ASN A O 17
ATOM 29046 N N . LEU A 1 3 ? 3.950 -9.614 1.701 1.00 0.00 1159 LEU A N 17
ATOM 29047 C CA . LEU A 1 3 ? 3.360 -8.276 1.889 1.00 0.00 1159 LEU A CA 17
ATOM 29048 C C . LEU A 1 3 ? 3.459 -7.864 3.359 1.00 0.00 1159 LEU A C 17
ATOM 29049 O O . LEU A 1 3 ? 2.631 -8.272 4.182 1.00 0.00 1159 LEU A O 17
ATOM 29065 N N . ALA A 1 4 ? 4.489 -7.056 3.672 1.00 0.00 1160 ALA A N 17
ATOM 29066 C CA . ALA A 1 4 ? 4.812 -6.634 5.048 1.00 0.00 1160 ALA A CA 17
ATOM 29067 C C . ALA A 1 4 ? 4.966 -7.857 5.988 1.00 0.00 1160 ALA A C 17
ATOM 29068 O O . ALA A 1 4 ? 4.488 -7.854 7.133 1.00 0.00 1160 ALA A O 17
ATOM 29075 N N . GLY A 1 5 ? 5.610 -8.910 5.459 1.00 0.00 1161 GLY A N 17
ATOM 29076 C CA . GLY A 1 5 ? 5.872 -10.136 6.214 1.00 0.00 1161 GLY A CA 17
ATOM 29077 C C . GLY A 1 5 ? 4.766 -11.180 6.066 1.00 0.00 1161 GLY A C 17
ATOM 29078 O O . GLY A 1 5 ? 4.999 -12.366 6.328 1.00 0.00 1161 GLY A O 17
ATOM 29082 N N . ALA A 1 6 ? 3.562 -10.735 5.651 1.00 0.00 1162 ALA A N 17
ATOM 29083 C CA . ALA A 1 6 ? 2.433 -11.628 5.390 1.00 0.00 1162 ALA A CA 17
ATOM 29084 C C . ALA A 1 6 ? 2.740 -12.486 4.167 1.00 0.00 1162 ALA A C 17
ATOM 29085 O O . ALA A 1 6 ? 2.899 -11.945 3.085 1.00 0.00 1162 ALA A O 17
ATOM 29092 N N . VAL A 1 7 ? 2.855 -13.807 4.345 1.00 0.00 1163 VAL A N 17
ATOM 29093 C CA . VAL A 1 7 ? 3.258 -14.725 3.257 1.00 0.00 1163 VAL A CA 17
ATOM 29094 C C . VAL A 1 7 ? 2.041 -15.481 2.674 1.00 0.00 1163 VAL A C 17
ATOM 29095 O O . VAL A 1 7 ? 1.991 -15.758 1.466 1.00 0.00 1163 VAL A O 17
ATOM 29108 N N . GLU A 1 8 ? 1.054 -15.782 3.539 1.00 0.00 1164 GLU A N 17
ATOM 29109 C CA . GLU A 1 8 ? -0.172 -16.518 3.156 1.00 0.00 1164 GLU A CA 17
ATOM 29110 C C . GLU A 1 8 ? -1.121 -15.597 2.359 1.00 0.00 1164 GLU A C 17
ATOM 29111 O O . GLU A 1 8 ? -1.199 -14.398 2.653 1.00 0.00 1164 GLU A O 17
ATOM 29123 N N . PHE A 1 9 ? -1.864 -16.171 1.378 1.00 0.00 1165 PHE A N 17
ATOM 29124 C CA . PHE A 1 9 ? -2.780 -15.392 0.510 1.00 0.00 1165 PHE A CA 17
ATOM 29125 C C . PHE A 1 9 ? -3.907 -14.732 1.333 1.00 0.00 1165 PHE A C 17
ATOM 29126 O O . PHE A 1 9 ? -4.434 -13.683 0.958 1.00 0.00 1165 PHE A O 17
ATOM 29143 N N . ASN A 1 10 ? -4.269 -15.391 2.446 1.00 0.00 1166 ASN A N 17
ATOM 29144 C CA . ASN A 1 10 ? -5.286 -14.901 3.394 1.00 0.00 1166 ASN A CA 17
ATOM 29145 C C . ASN A 1 10 ? -4.695 -13.868 4.374 1.00 0.00 1166 ASN A C 17
ATOM 29146 O O . ASN A 1 10 ? -5.376 -12.911 4.758 1.00 0.00 1166 ASN A O 17
ATOM 29157 N N . ASP A 1 11 ? -3.423 -14.062 4.763 1.00 0.00 1167 ASP A N 17
ATOM 29158 C CA . ASP A 1 11 ? -2.777 -13.250 5.817 1.00 0.00 1167 ASP A CA 17
ATOM 29159 C C . ASP A 1 11 ? -2.534 -11.815 5.328 1.00 0.00 1167 ASP A C 17
ATOM 29160 O O . ASP A 1 11 ? -2.695 -10.859 6.090 1.00 0.00 1167 ASP A O 17
ATOM 29169 N N . VAL A 1 12 ? -2.182 -11.686 4.026 1.00 0.00 1168 VAL A N 17
ATOM 29170 C CA . VAL A 1 12 ? -1.914 -10.377 3.381 1.00 0.00 1168 VAL A CA 17
ATOM 29171 C C . VAL A 1 12 ? -3.151 -9.460 3.419 1.00 0.00 1168 VAL A C 17
ATOM 29172 O O . VAL A 1 12 ? -3.026 -8.245 3.526 1.00 0.00 1168 VAL A O 17
ATOM 29185 N N . LYS A 1 13 ? -4.341 -10.079 3.372 1.00 0.00 1169 LYS A N 17
ATOM 29186 C CA . LYS A 1 13 ? -5.626 -9.361 3.357 1.00 0.00 1169 LYS A CA 17
ATOM 29187 C C . LYS A 1 13 ? -5.795 -8.567 4.671 1.00 0.00 1169 LYS A C 17
ATOM 29188 O O . LYS A 1 13 ? -5.830 -7.326 4.669 1.00 0.00 1169 LYS A O 17
ATOM 29207 N N . THR A 1 14 ? -5.801 -9.317 5.788 1.00 0.00 1170 THR A N 17
ATOM 29208 C CA . THR A 1 14 ? -5.992 -8.775 7.142 1.00 0.00 1170 THR A CA 17
ATOM 29209 C C . THR A 1 14 ? -4.826 -7.858 7.559 1.00 0.00 1170 THR A C 17
ATOM 29210 O O . THR A 1 14 ? -5.046 -6.827 8.194 1.00 0.00 1170 THR A O 17
ATOM 29221 N N . LEU A 1 15 ? -3.596 -8.215 7.156 1.00 0.00 1171 LEU A N 17
ATOM 29222 C CA . LEU A 1 15 ? -2.382 -7.513 7.618 1.00 0.00 1171 LEU A CA 17
ATOM 29223 C C . LEU A 1 15 ? -2.256 -6.137 6.941 1.00 0.00 1171 LEU A C 17
ATOM 29224 O O . LEU A 1 15 ? -1.942 -5.146 7.612 1.00 0.00 1171 LEU A O 17
ATOM 29240 N N . LEU A 1 16 ? -2.522 -6.074 5.616 1.00 0.00 1172 LEU A N 17
ATOM 29241 C CA . LEU A 1 16 ? -2.482 -4.791 4.868 1.00 0.00 1172 LEU A CA 17
ATOM 29242 C C . LEU A 1 16 ? -3.716 -3.942 5.190 1.00 0.00 1172 LEU A C 17
ATOM 29243 O O . LEU A 1 16 ? -3.708 -2.716 5.028 1.00 0.00 1172 LEU A O 17
ATOM 29259 N N . ARG A 1 17 ? -4.770 -4.623 5.658 1.00 0.00 1173 ARG A N 17
ATOM 29260 C CA . ARG A 1 17 ? -5.975 -3.972 6.176 1.00 0.00 1173 ARG A CA 17
ATOM 29261 C C . ARG A 1 17 ? -5.653 -3.183 7.459 1.00 0.00 1173 ARG A C 17
ATOM 29262 O O . ARG A 1 17 ? -6.114 -2.063 7.637 1.00 0.00 1173 ARG A O 17
ATOM 29283 N N . GLU A 1 18 ? -4.852 -3.795 8.346 1.00 0.00 1174 GLU A N 17
ATOM 29284 C CA . GLU A 1 18 ? -4.406 -3.163 9.600 1.00 0.00 1174 GLU A CA 17
ATOM 29285 C C . GLU A 1 18 ? -3.328 -2.100 9.318 1.00 0.00 1174 GLU A C 17
ATOM 29286 O O . GLU A 1 18 ? -3.282 -1.075 9.981 1.00 0.00 1174 GLU A O 17
ATOM 29298 N N . TRP A 1 19 ? -2.502 -2.341 8.288 1.00 0.00 1175 TRP A N 17
ATOM 29299 C CA . TRP A 1 19 ? -1.397 -1.430 7.878 1.00 0.00 1175 TRP A CA 17
ATOM 29300 C C . TRP A 1 19 ? -1.899 0.007 7.590 1.00 0.00 1175 TRP A C 17
ATOM 29301 O O . TRP A 1 19 ? -1.136 0.971 7.700 1.00 0.00 1175 TRP A O 17
ATOM 29322 N N . ILE A 1 20 ? -3.187 0.136 7.253 1.00 0.00 1176 ILE A N 17
ATOM 29323 C CA . ILE A 1 20 ? -3.809 1.434 6.971 1.00 0.00 1176 ILE A CA 17
ATOM 29324 C C . ILE A 1 20 ? -4.717 1.915 8.140 1.00 0.00 1176 ILE A C 17
ATOM 29325 O O . ILE A 1 20 ? -4.850 3.125 8.370 1.00 0.00 1176 ILE A O 17
ATOM 29341 N N . THR A 1 21 ? -5.304 0.965 8.898 1.00 0.00 1177 THR A N 17
ATOM 29342 C CA . THR A 1 21 ? -6.359 1.279 9.903 1.00 0.00 1177 THR A CA 17
ATOM 29343 C C . THR A 1 21 ? -5.801 1.464 11.334 1.00 0.00 1177 THR A C 17
ATOM 29344 O O . THR A 1 21 ? -6.402 2.184 12.141 1.00 0.00 1177 THR A O 17
ATOM 29355 N N . THR A 1 22 ? -4.659 0.831 11.653 1.00 0.00 1178 THR A N 17
ATOM 29356 C CA . THR A 1 22 ? -4.062 0.896 13.013 1.00 0.00 1178 THR A CA 17
ATOM 29357 C C . THR A 1 22 ? -2.775 1.724 12.989 1.00 0.00 1178 THR A C 17
ATOM 29358 O O . THR A 1 22 ? -2.453 2.412 13.964 1.00 0.00 1178 THR A O 17
ATOM 29369 N N . ILE A 1 23 ? -2.037 1.638 11.869 1.00 0.00 1179 ILE A N 17
ATOM 29370 C CA . ILE A 1 23 ? -0.815 2.415 11.665 1.00 0.00 1179 ILE A CA 17
ATOM 29371 C C . ILE A 1 23 ? -1.208 3.827 11.221 1.00 0.00 1179 ILE A C 17
ATOM 29372 O O . ILE A 1 23 ? -1.714 4.023 10.108 1.00 0.00 1179 ILE A O 17
ATOM 29388 N N . SER A 1 24 ? -0.985 4.793 12.118 1.00 0.00 1180 SER A N 17
ATOM 29389 C CA . SER A 1 24 ? -1.448 6.183 11.970 1.00 0.00 1180 SER A CA 17
ATOM 29390 C C . SER A 1 24 ? -0.662 6.945 10.884 1.00 0.00 1180 SER A C 17
ATOM 29391 O O . SER A 1 24 ? -1.080 8.026 10.449 1.00 0.00 1180 SER A O 17
ATOM 29399 N N . ASP A 1 25 ? 0.462 6.364 10.437 1.00 0.00 1181 ASP A N 17
ATOM 29400 C CA . ASP A 1 25 ? 1.335 6.974 9.424 1.00 0.00 1181 ASP A CA 17
ATOM 29401 C C . ASP A 1 25 ? 2.013 5.872 8.568 1.00 0.00 1181 ASP A C 17
ATOM 29402 O O . ASP A 1 25 ? 3.129 5.435 8.881 1.00 0.00 1181 ASP A O 17
ATOM 29411 N N . PRO A 1 26 ? 1.305 5.326 7.521 1.00 0.00 1182 PRO A N 17
ATOM 29412 C CA . PRO A 1 26 ? 1.928 4.435 6.520 1.00 0.00 1182 PRO A CA 17
ATOM 29413 C C . PRO A 1 26 ? 2.600 5.284 5.417 1.00 0.00 1182 PRO A C 17
ATOM 29414 O O . PRO A 1 26 ? 1.919 6.015 4.699 1.00 0.00 1182 PRO A O 17
ATOM 29425 N N . MET A 1 27 ? 3.917 5.110 5.244 1.00 0.00 1183 MET A N 17
ATOM 29426 C CA . MET A 1 27 ? 4.770 6.046 4.471 1.00 0.00 1183 MET A CA 17
ATOM 29427 C C . MET A 1 27 ? 4.702 5.809 2.954 1.00 0.00 1183 MET A C 17
ATOM 29428 O O . MET A 1 27 ? 4.127 4.825 2.497 1.00 0.00 1183 MET A O 17
ATOM 29442 N N . GLU A 1 28 ? 5.327 6.732 2.187 1.00 0.00 1184 GLU A N 17
ATOM 29443 C CA . GLU A 1 28 ? 5.388 6.668 0.711 1.00 0.00 1184 GLU A CA 17
ATOM 29444 C C . GLU A 1 28 ? 6.099 5.387 0.248 1.00 0.00 1184 GLU A C 17
ATOM 29445 O O . GLU A 1 28 ? 5.709 4.781 -0.749 1.00 0.00 1184 GLU A O 17
ATOM 29457 N N . GLU A 1 29 ? 7.153 5.008 0.992 1.00 0.00 1185 GLU A N 17
ATOM 29458 C CA . GLU A 1 29 ? 7.847 3.717 0.833 1.00 0.00 1185 GLU A CA 17
ATOM 29459 C C . GLU A 1 29 ? 6.832 2.557 0.801 1.00 0.00 1185 GLU A C 17
ATOM 29460 O O . GLU A 1 29 ? 6.793 1.775 -0.149 1.00 0.00 1185 GLU A O 17
ATOM 29472 N N . ASP A 1 30 ? 5.975 2.540 1.830 1.00 0.00 1186 ASP A N 17
ATOM 29473 C CA . ASP A 1 30 ? 4.965 1.490 2.069 1.00 0.00 1186 ASP A CA 17
ATOM 29474 C C . ASP A 1 30 ? 3.944 1.399 0.930 1.00 0.00 1186 ASP A C 17
ATOM 29475 O O . ASP A 1 30 ? 3.561 0.304 0.514 1.00 0.00 1186 ASP A O 17
ATOM 29484 N N . ILE A 1 31 ? 3.509 2.571 0.459 1.00 0.00 1187 ILE A N 17
ATOM 29485 C CA . ILE A 1 31 ? 2.547 2.712 -0.654 1.00 0.00 1187 ILE A CA 17
ATOM 29486 C C . ILE A 1 31 ? 3.154 2.121 -1.949 1.00 0.00 1187 ILE A C 17
ATOM 29487 O O . ILE A 1 31 ? 2.574 1.245 -2.614 1.00 0.00 1187 ILE A O 17
ATOM 29503 N N . LEU A 1 32 ? 4.373 2.576 -2.248 1.00 0.00 1188 LEU A N 17
ATOM 29504 C CA . LEU A 1 32 ? 5.117 2.172 -3.443 1.00 0.00 1188 LEU A CA 17
ATOM 29505 C C . LEU A 1 32 ? 5.527 0.687 -3.391 1.00 0.00 1188 LEU A C 17
ATOM 29506 O O . LEU A 1 32 ? 5.797 0.115 -4.436 1.00 0.00 1188 LEU A O 17
ATOM 29522 N N . GLN A 1 33 ? 5.551 0.065 -2.183 1.00 0.00 1189 GLN A N 17
ATOM 29523 C CA . GLN A 1 33 ? 5.749 -1.403 -2.058 1.00 0.00 1189 GLN A CA 17
ATOM 29524 C C . GLN A 1 33 ? 4.611 -2.156 -2.753 1.00 0.00 1189 GLN A C 17
ATOM 29525 O O . GLN A 1 33 ? 4.843 -3.119 -3.495 1.00 0.00 1189 GLN A O 17
ATOM 29539 N N . VAL A 1 34 ? 3.383 -1.685 -2.501 1.00 0.00 1190 VAL A N 17
ATOM 29540 C CA . VAL A 1 34 ? 2.160 -2.320 -3.013 1.00 0.00 1190 VAL A CA 17
ATOM 29541 C C . VAL A 1 34 ? 2.035 -2.043 -4.529 1.00 0.00 1190 VAL A C 17
ATOM 29542 O O . VAL A 1 34 ? 1.479 -2.858 -5.283 1.00 0.00 1190 VAL A O 17
ATOM 29555 N N . VAL A 1 35 ? 2.583 -0.877 -4.953 1.00 0.00 1191 VAL A N 17
ATOM 29556 C CA . VAL A 1 35 ? 2.753 -0.538 -6.387 1.00 0.00 1191 VAL A CA 17
ATOM 29557 C C . VAL A 1 35 ? 3.670 -1.570 -7.091 1.00 0.00 1191 VAL A C 17
ATOM 29558 O O . VAL A 1 35 ? 3.327 -2.083 -8.167 1.00 0.00 1191 VAL A O 17
ATOM 29571 N N . LYS A 1 36 ? 4.832 -1.871 -6.469 1.00 0.00 1192 LYS A N 17
ATOM 29572 C CA . LYS A 1 36 ? 5.827 -2.813 -7.045 1.00 0.00 1192 LYS A CA 17
ATOM 29573 C C . LYS A 1 36 ? 5.254 -4.234 -7.099 1.00 0.00 1192 LYS A C 17
ATOM 29574 O O . LYS A 1 36 ? 5.512 -4.975 -8.047 1.00 0.00 1192 LYS A O 17
ATOM 29593 N N . TYR A 1 37 ? 4.449 -4.583 -6.079 1.00 0.00 1193 TYR A N 17
ATOM 29594 C CA . TYR A 1 37 ? 3.739 -5.872 -6.022 1.00 0.00 1193 TYR A CA 17
ATOM 29595 C C . TYR A 1 37 ? 2.783 -6.001 -7.220 1.00 0.00 1193 TYR A C 17
ATOM 29596 O O . TYR A 1 37 ? 2.767 -7.028 -7.898 1.00 0.00 1193 TYR A O 17
ATOM 29614 N N . CYS A 1 38 ? 2.020 -4.914 -7.476 1.00 0.00 1194 CYS A N 17
ATOM 29615 C CA . CYS A 1 38 ? 1.106 -4.818 -8.632 1.00 0.00 1194 CYS A CA 17
ATOM 29616 C C . CYS A 1 38 ? 1.846 -5.061 -9.947 1.00 0.00 1194 CYS A C 17
ATOM 29617 O O . CYS A 1 38 ? 1.369 -5.808 -10.813 1.00 0.00 1194 CYS A O 17
ATOM 29625 N N . THR A 1 39 ? 3.032 -4.434 -10.059 1.00 0.00 1195 THR A N 17
ATOM 29626 C CA . THR A 1 39 ? 3.869 -4.509 -11.258 1.00 0.00 1195 THR A CA 17
ATOM 29627 C C . THR A 1 39 ? 4.293 -5.972 -11.527 1.00 0.00 1195 THR A C 17
ATOM 29628 O O . THR A 1 39 ? 4.072 -6.478 -12.619 1.00 0.00 1195 THR A O 17
ATOM 29639 N N . ASP A 1 40 ? 4.829 -6.653 -10.491 1.00 0.00 1196 ASP A N 17
ATOM 29640 C CA . ASP A 1 40 ? 5.285 -8.067 -10.582 1.00 0.00 1196 ASP A CA 17
ATOM 29641 C C . ASP A 1 40 ? 4.136 -9.026 -10.946 1.00 0.00 1196 ASP A C 17
ATOM 29642 O O . ASP A 1 40 ? 4.325 -9.958 -11.740 1.00 0.00 1196 ASP A O 17
ATOM 29651 N N . LEU A 1 41 ? 2.942 -8.783 -10.376 1.00 0.00 1197 LEU A N 17
ATOM 29652 C CA . LEU A 1 41 ? 1.740 -9.601 -10.671 1.00 0.00 1197 LEU A CA 17
ATOM 29653 C C . LEU A 1 41 ? 1.206 -9.300 -12.080 1.00 0.00 1197 LEU A C 17
ATOM 29654 O O . LEU A 1 41 ? 0.463 -10.095 -12.646 1.00 0.00 1197 LEU A O 17
ATOM 29670 N N . ILE A 1 42 ? 1.546 -8.121 -12.601 1.00 0.00 1198 ILE A N 17
ATOM 29671 C CA . ILE A 1 42 ? 1.204 -7.704 -13.973 1.00 0.00 1198 ILE A CA 17
ATOM 29672 C C . ILE A 1 42 ? 2.145 -8.361 -15.008 1.00 0.00 1198 ILE A C 17
ATOM 29673 O O . ILE A 1 42 ? 1.718 -8.671 -16.133 1.00 0.00 1198 ILE A O 17
ATOM 29689 N N . GLU A 1 43 ? 3.413 -8.571 -14.620 1.00 0.00 1199 GLU A N 17
ATOM 29690 C CA . GLU A 1 43 ? 4.410 -9.224 -15.491 1.00 0.00 1199 GLU A CA 17
ATOM 29691 C C . GLU A 1 43 ? 4.085 -10.716 -15.612 1.00 0.00 1199 GLU A C 17
ATOM 29692 O O . GLU A 1 43 ? 3.935 -11.267 -16.704 1.00 0.00 1199 GLU A O 17
ATOM 29704 N N . GLU A 1 44 ? 3.954 -11.331 -14.434 1.00 0.00 1200 GLU A N 17
ATOM 29705 C CA . GLU A 1 44 ? 3.820 -12.791 -14.266 1.00 0.00 1200 GLU A CA 17
ATOM 29706 C C . GLU A 1 44 ? 2.358 -13.270 -14.313 1.00 0.00 1200 GLU A C 17
ATOM 29707 O O . GLU A 1 44 ? 2.111 -14.485 -14.342 1.00 0.00 1200 GLU A O 17
ATOM 29719 N N . LYS A 1 45 ? 1.406 -12.310 -14.309 1.00 0.00 1201 LYS A N 17
ATOM 29720 C CA . LYS A 1 45 ? -0.047 -12.575 -14.432 1.00 0.00 1201 LYS A CA 17
ATOM 29721 C C . LYS A 1 45 ? -0.598 -13.362 -13.221 1.00 0.00 1201 LYS A C 17
ATOM 29722 O O . LYS A 1 45 ? -1.303 -14.368 -13.365 1.00 0.00 1201 LYS A O 17
ATOM 29741 N N . ASP A 1 46 ? -0.266 -12.857 -12.025 1.00 0.00 1202 ASP A N 17
ATOM 29742 C CA . ASP A 1 46 ? -0.813 -13.341 -10.734 1.00 0.00 1202 ASP A CA 17
ATOM 29743 C C . ASP A 1 46 ? -1.745 -12.260 -10.158 1.00 0.00 1202 ASP A C 17
ATOM 29744 O O . ASP A 1 46 ? -1.883 -12.107 -8.937 1.00 0.00 1202 ASP A O 17
ATOM 29753 N N . LEU A 1 47 ? -2.455 -11.572 -11.074 1.00 0.00 1203 LEU A N 17
ATOM 29754 C CA . LEU A 1 47 ? -3.234 -10.339 -10.784 1.00 0.00 1203 LEU A CA 17
ATOM 29755 C C . LEU A 1 47 ? -4.468 -10.655 -9.922 1.00 0.00 1203 LEU A C 17
ATOM 29756 O O . LEU A 1 47 ? -5.097 -9.752 -9.398 1.00 0.00 1203 LEU A O 17
ATOM 29772 N N . GLU A 1 48 ? -4.787 -11.949 -9.785 1.00 0.00 1204 GLU A N 17
ATOM 29773 C CA . GLU A 1 48 ? -5.858 -12.448 -8.902 1.00 0.00 1204 GLU A CA 17
ATOM 29774 C C . GLU A 1 48 ? -5.688 -11.932 -7.444 1.00 0.00 1204 GLU A C 17
ATOM 29775 O O . GLU A 1 48 ? -6.668 -11.558 -6.781 1.00 0.00 1204 GLU A O 17
ATOM 29787 N N . LYS A 1 49 ? -4.424 -11.897 -6.977 1.00 0.00 1205 LYS A N 17
ATOM 29788 C CA . LYS A 1 49 ? -4.046 -11.350 -5.663 1.00 0.00 1205 LYS A CA 17
ATOM 29789 C C . LYS A 1 49 ? -4.177 -9.824 -5.640 1.00 0.00 1205 LYS A C 17
ATOM 29790 O O . LYS A 1 49 ? -4.519 -9.245 -4.612 1.00 0.00 1205 LYS A O 17
ATOM 29809 N N . LEU A 1 50 ? -3.892 -9.185 -6.778 1.00 0.00 1206 LEU A N 17
ATOM 29810 C CA . LEU A 1 50 ? -3.849 -7.721 -6.871 1.00 0.00 1206 LEU A CA 17
ATOM 29811 C C . LEU A 1 50 ? -5.270 -7.135 -6.995 1.00 0.00 1206 LEU A C 17
ATOM 29812 O O . LEU A 1 50 ? -5.505 -6.039 -6.519 1.00 0.00 1206 LEU A O 17
ATOM 29828 N N . ASP A 1 51 ? -6.210 -7.883 -7.610 1.00 0.00 1207 ASP A N 17
ATOM 29829 C CA . ASP A 1 51 ? -7.639 -7.479 -7.696 1.00 0.00 1207 ASP A CA 17
ATOM 29830 C C . ASP A 1 51 ? -8.229 -7.422 -6.280 1.00 0.00 1207 ASP A C 17
ATOM 29831 O O . ASP A 1 51 ? -8.968 -6.496 -5.922 1.00 0.00 1207 ASP A O 17
ATOM 29840 N N . LEU A 1 52 ? -7.842 -8.432 -5.484 1.00 0.00 1208 LEU A N 17
ATOM 29841 C CA . LEU A 1 52 ? -8.128 -8.535 -4.050 1.00 0.00 1208 LEU A CA 17
ATOM 29842 C C . LEU A 1 52 ? -7.599 -7.292 -3.311 1.00 0.00 1208 LEU A C 17
ATOM 29843 O O . LEU A 1 52 ? -8.357 -6.590 -2.625 1.00 0.00 1208 LEU A O 17
ATOM 29859 N N . VAL A 1 53 ? -6.287 -7.028 -3.498 1.00 0.00 1209 VAL A N 17
ATOM 29860 C CA . VAL A 1 53 ? -5.583 -5.893 -2.874 1.00 0.00 1209 VAL A CA 17
ATOM 29861 C C . VAL A 1 53 ? -6.244 -4.553 -3.250 1.00 0.00 1209 VAL A C 17
ATOM 29862 O O . VAL A 1 53 ? -6.404 -3.701 -2.395 1.00 0.00 1209 VAL A O 17
ATOM 29875 N N . ILE A 1 54 ? -6.682 -4.411 -4.513 1.00 0.00 1210 ILE A N 17
ATOM 29876 C CA . ILE A 1 54 ? -7.359 -3.191 -5.000 1.00 0.00 1210 ILE A CA 17
ATOM 29877 C C . ILE A 1 54 ? -8.650 -2.975 -4.228 1.00 0.00 1210 ILE A C 17
ATOM 29878 O O . ILE A 1 54 ? -8.799 -1.962 -3.597 1.00 0.00 1210 ILE A O 17
ATOM 29894 N N . LYS A 1 55 ? -9.535 -3.970 -4.236 1.00 0.00 1211 LYS A N 17
ATOM 29895 C CA . LYS A 1 55 ? -10.861 -3.856 -3.594 1.00 0.00 1211 LYS A CA 17
ATOM 29896 C C . LYS A 1 55 ? -10.739 -3.510 -2.089 1.00 0.00 1211 LYS A C 17
ATOM 29897 O O . LYS A 1 55 ? -11.379 -2.560 -1.618 1.00 0.00 1211 LYS A O 17
ATOM 29916 N N . TYR A 1 56 ? -9.876 -4.265 -1.375 1.00 0.00 1212 TYR A N 17
ATOM 29917 C CA . TYR A 1 56 ? -9.583 -4.040 0.057 1.00 0.00 1212 TYR A CA 17
ATOM 29918 C C . TYR A 1 56 ? -9.022 -2.625 0.291 1.00 0.00 1212 TYR A C 17
ATOM 29919 O O . TYR A 1 56 ? -9.683 -1.790 0.897 1.00 0.00 1212 TYR A O 17
ATOM 29937 N N . MET A 1 57 ? -7.826 -2.374 -0.247 1.00 0.00 1213 MET A N 17
ATOM 29938 C CA . MET A 1 57 ? -7.062 -1.122 -0.054 1.00 0.00 1213 MET A CA 17
ATOM 29939 C C . MET A 1 57 ? -7.856 0.121 -0.494 1.00 0.00 1213 MET A C 17
ATOM 29940 O O . MET A 1 57 ? -7.876 1.104 0.222 1.00 0.00 1213 MET A O 17
ATOM 29954 N N . LYS A 1 58 ? -8.558 0.030 -1.636 1.00 0.00 1214 LYS A N 17
ATOM 29955 C CA . LYS A 1 58 ? -9.309 1.162 -2.232 1.00 0.00 1214 LYS A CA 17
ATOM 29956 C C . LYS A 1 58 ? -10.529 1.496 -1.366 1.00 0.00 1214 LYS A C 17
ATOM 29957 O O . LYS A 1 58 ? -10.881 2.668 -1.207 1.00 0.00 1214 LYS A O 17
ATOM 29976 N N . ARG A 1 59 ? -11.180 0.441 -0.827 1.00 0.00 1215 ARG A N 17
ATOM 29977 C CA . ARG A 1 59 ? -12.269 0.582 0.155 1.00 0.00 1215 ARG A CA 17
ATOM 29978 C C . ARG A 1 59 ? -11.755 1.323 1.402 1.00 0.00 1215 ARG A C 17
ATOM 29979 O O . ARG A 1 59 ? -12.279 2.362 1.767 1.00 0.00 1215 ARG A O 17
ATOM 30000 N N . LEU A 1 60 ? -10.673 0.784 1.984 1.00 0.00 1216 LEU A N 17
ATOM 30001 C CA . LEU A 1 60 ? -10.042 1.287 3.222 1.00 0.00 1216 LEU A CA 17
ATOM 30002 C C . LEU A 1 60 ? -9.568 2.746 3.071 1.00 0.00 1216 LEU A C 17
ATOM 30003 O O . LEU A 1 60 ? -9.648 3.541 4.011 1.00 0.00 1216 LEU A O 17
ATOM 30019 N N . MET A 1 61 ? -9.080 3.066 1.871 1.00 0.00 1217 MET A N 17
ATOM 30020 C CA . MET A 1 61 ? -8.562 4.397 1.522 1.00 0.00 1217 MET A CA 17
ATOM 30021 C C . MET A 1 61 ? -9.712 5.400 1.374 1.00 0.00 1217 MET A C 17
ATOM 30022 O O . MET A 1 61 ? -9.660 6.496 1.925 1.00 0.00 1217 MET A O 17
ATOM 30036 N N . GLN A 1 62 ? -10.751 4.995 0.642 1.00 0.00 1218 GLN A N 17
ATOM 30037 C CA . GLN A 1 62 ? -11.999 5.777 0.498 1.00 0.00 1218 GLN A CA 17
ATOM 30038 C C . GLN A 1 62 ? -12.677 6.018 1.878 1.00 0.00 1218 GLN A C 17
ATOM 30039 O O . GLN A 1 62 ? -13.283 7.072 2.106 1.00 0.00 1218 GLN A O 17
ATOM 30053 N N . GLN A 1 63 ? -12.555 5.024 2.788 1.00 0.00 1219 GLN A N 17
ATOM 30054 C CA . GLN A 1 63 ? -13.065 5.110 4.178 1.00 0.00 1219 GLN A CA 17
ATOM 30055 C C . GLN A 1 63 ? -12.184 6.054 5.025 1.00 0.00 1219 GLN A C 17
ATOM 30056 O O . GLN A 1 63 ? -12.669 6.679 5.975 1.00 0.00 1219 GLN A O 17
ATOM 30070 N N . SER A 1 64 ? -10.883 6.130 4.687 1.00 0.00 1220 SER A N 17
ATOM 30071 C CA . SER A 1 64 ? -9.957 7.127 5.263 1.00 0.00 1220 SER A CA 17
ATOM 30072 C C . SER A 1 64 ? -10.195 8.482 4.559 1.00 0.00 1220 SER A C 17
ATOM 30073 O O . SER A 1 64 ? -9.407 8.914 3.715 1.00 0.00 1220 SER A O 17
ATOM 30081 N N . VAL A 1 65 ? -11.315 9.130 4.920 1.00 0.00 1221 VAL A N 17
ATOM 30082 C CA . VAL A 1 65 ? -11.881 10.263 4.165 1.00 0.00 1221 VAL A CA 17
ATOM 30083 C C . VAL A 1 65 ? -10.963 11.516 4.181 1.00 0.00 1221 VAL A C 17
ATOM 30084 O O . VAL A 1 65 ? -10.660 12.059 5.252 1.00 0.00 1221 VAL A O 17
ATOM 30097 N N . GLU A 1 66 ? -10.532 11.903 2.957 1.00 0.00 1222 GLU A N 17
ATOM 30098 C CA . GLU A 1 66 ? -9.815 13.162 2.619 1.00 0.00 1222 GLU A CA 17
ATOM 30099 C C . GLU A 1 66 ? -8.667 13.534 3.594 1.00 0.00 1222 GLU A C 17
ATOM 30100 O O . GLU A 1 66 ? -8.904 14.090 4.675 1.00 0.00 1222 GLU A O 17
ATOM 30112 N N . SER A 1 67 ? -7.427 13.253 3.169 1.00 0.00 1223 SER A N 17
ATOM 30113 C CA . SER A 1 67 ? -6.210 13.415 3.991 1.00 0.00 1223 SER A CA 17
ATOM 30114 C C . SER A 1 67 ? -5.035 13.910 3.118 1.00 0.00 1223 SER A C 17
ATOM 30115 O O . SER A 1 67 ? -5.240 14.318 1.972 1.00 0.00 1223 SER A O 17
ATOM 30123 N N . VAL A 1 68 ? -3.808 13.909 3.685 1.00 0.00 1224 VAL A N 17
ATOM 30124 C CA . VAL A 1 68 ? -2.559 14.066 2.892 1.00 0.00 1224 VAL A CA 17
ATOM 30125 C C . VAL A 1 68 ? -2.361 12.806 2.032 1.00 0.00 1224 VAL A C 17
ATOM 30126 O O . VAL A 1 68 ? -1.901 12.864 0.883 1.00 0.00 1224 VAL A O 17
ATOM 30139 N N . TRP A 1 69 ? -2.778 11.668 2.615 1.00 0.00 1225 TRP A N 17
ATOM 30140 C CA . TRP A 1 69 ? -2.768 10.359 1.960 1.00 0.00 1225 TRP A CA 17
ATOM 30141 C C . TRP A 1 69 ? -3.763 10.295 0.788 1.00 0.00 1225 TRP A C 17
ATOM 30142 O O . TRP A 1 69 ? -3.699 9.359 0.008 1.00 0.00 1225 TRP A O 17
ATOM 30163 N N . ASN A 1 70 ? -4.712 11.258 0.691 1.00 0.00 1226 ASN A N 17
ATOM 30164 C CA . ASN A 1 70 ? -5.681 11.312 -0.444 1.00 0.00 1226 ASN A CA 17
ATOM 30165 C C . ASN A 1 70 ? -4.948 11.349 -1.807 1.00 0.00 1226 ASN A C 17
ATOM 30166 O O . ASN A 1 70 ? -5.475 10.870 -2.829 1.00 0.00 1226 ASN A O 17
ATOM 30177 N N . MET A 1 71 ? -3.719 11.908 -1.795 1.00 0.00 1227 MET A N 17
ATOM 30178 C CA . MET A 1 71 ? -2.767 11.790 -2.915 1.00 0.00 1227 MET A CA 17
ATOM 30179 C C . MET A 1 71 ? -2.450 10.305 -3.190 1.00 0.00 1227 MET A C 17
ATOM 30180 O O . MET A 1 71 ? -2.571 9.846 -4.322 1.00 0.00 1227 MET A O 17
ATOM 30194 N N . ALA A 1 72 ? -2.056 9.576 -2.124 1.00 0.00 1228 ALA A N 17
ATOM 30195 C CA . ALA A 1 72 ? -1.674 8.140 -2.177 1.00 0.00 1228 ALA A CA 17
ATOM 30196 C C . ALA A 1 72 ? -2.802 7.224 -2.673 1.00 0.00 1228 ALA A C 17
ATOM 30197 O O . ALA A 1 72 ? -2.519 6.189 -3.259 1.00 0.00 1228 ALA A O 17
ATOM 30204 N N . PHE A 1 73 ? -4.073 7.576 -2.382 1.00 0.00 1229 PHE A N 17
ATOM 30205 C CA . PHE A 1 73 ? -5.246 6.772 -2.827 1.00 0.00 1229 PHE A CA 17
ATOM 30206 C C . PHE A 1 73 ? -5.305 6.797 -4.368 1.00 0.00 1229 PHE A C 17
ATOM 30207 O O . PHE A 1 73 ? -5.373 5.747 -5.055 1.00 0.00 1229 PHE A O 17
ATOM 30224 N N . ASP A 1 74 ? -5.204 8.031 -4.892 1.00 0.00 1230 ASP A N 17
ATOM 30225 C CA . ASP A 1 74 ? -5.180 8.293 -6.326 1.00 0.00 1230 ASP A CA 17
ATOM 30226 C C . ASP A 1 74 ? -3.930 7.688 -6.975 1.00 0.00 1230 ASP A C 17
ATOM 30227 O O . ASP A 1 74 ? -4.039 7.081 -8.017 1.00 0.00 1230 ASP A O 17
ATOM 30236 N N . PHE A 1 75 ? -2.767 7.813 -6.306 1.00 0.00 1231 PHE A N 17
ATOM 30237 C CA . PHE A 1 75 ? -1.467 7.343 -6.834 1.00 0.00 1231 PHE A CA 17
ATOM 30238 C C . PHE A 1 75 ? -1.378 5.809 -6.846 1.00 0.00 1231 PHE A C 17
ATOM 30239 O O . PHE A 1 75 ? -0.858 5.245 -7.797 1.00 0.00 1231 PHE A O 17
ATOM 30256 N N . ILE A 1 76 ? -1.902 5.143 -5.802 1.00 0.00 1232 ILE A N 17
ATOM 30257 C CA . ILE A 1 76 ? -1.830 3.677 -5.693 1.00 0.00 1232 ILE A CA 17
ATOM 30258 C C . ILE A 1 76 ? -2.651 3.057 -6.840 1.00 0.00 1232 ILE A C 17
ATOM 30259 O O . ILE A 1 76 ? -2.137 2.218 -7.608 1.00 0.00 1232 ILE A O 17
ATOM 30275 N N . LEU A 1 77 ? -3.883 3.589 -7.026 1.00 0.00 1233 LEU A N 17
ATOM 30276 C CA . LEU A 1 77 ? -4.762 3.162 -8.119 1.00 0.00 1233 LEU A CA 17
ATOM 30277 C C . LEU A 1 77 ? -4.120 3.498 -9.471 1.00 0.00 1233 LEU A C 17
ATOM 30278 O O . LEU A 1 77 ? -3.950 2.621 -10.299 1.00 0.00 1233 LEU A O 17
ATOM 30294 N N . ASP A 1 78 ? -3.691 4.761 -9.627 1.00 0.00 1234 ASP A N 17
ATOM 30295 C CA . ASP A 1 78 ? -3.140 5.304 -10.891 1.00 0.00 1234 ASP A CA 17
ATOM 30296 C C . ASP A 1 78 ? -1.971 4.462 -11.406 1.00 0.00 1234 ASP A C 17
ATOM 30297 O O . ASP A 1 78 ? -1.917 4.120 -12.579 1.00 0.00 1234 ASP A O 17
ATOM 30306 N N . ASN A 1 79 ? -1.072 4.109 -10.490 1.00 0.00 1235 ASN A N 17
ATOM 30307 C CA . ASN A 1 79 ? 0.122 3.302 -10.795 1.00 0.00 1235 ASN A CA 17
ATOM 30308 C C . ASN A 1 79 ? -0.284 1.894 -11.256 1.00 0.00 1235 ASN A C 17
ATOM 30309 O O . ASN A 1 79 ? 0.270 1.370 -12.238 1.00 0.00 1235 ASN A O 17
ATOM 30320 N N . VAL A 1 80 ? -1.288 1.305 -10.580 1.00 0.00 1236 VAL A N 17
ATOM 30321 C CA . VAL A 1 80 ? -1.878 0.028 -11.028 1.00 0.00 1236 VAL A CA 17
ATOM 30322 C C . VAL A 1 80 ? -2.437 0.151 -12.471 1.00 0.00 1236 VAL A C 17
ATOM 30323 O O . VAL A 1 80 ? -2.161 -0.701 -13.320 1.00 0.00 1236 VAL A O 17
ATOM 30336 N N . GLN A 1 81 ? -3.141 1.269 -12.748 1.00 0.00 1237 GLN A N 17
ATOM 30337 C CA . GLN A 1 81 ? -3.870 1.480 -14.017 1.00 0.00 1237 GLN A CA 17
ATOM 30338 C C . GLN A 1 81 ? -2.902 1.665 -15.198 1.00 0.00 1237 GLN A C 17
ATOM 30339 O O . GLN A 1 81 ? -3.138 1.144 -16.291 1.00 0.00 1237 GLN A O 17
ATOM 30353 N N . VAL A 1 82 ? -1.804 2.396 -14.953 1.00 0.00 1238 VAL A N 17
ATOM 30354 C CA . VAL A 1 82 ? -0.828 2.751 -15.995 1.00 0.00 1238 VAL A CA 17
ATOM 30355 C C . VAL A 1 82 ? 0.069 1.548 -16.358 1.00 0.00 1238 VAL A C 17
ATOM 30356 O O . VAL A 1 82 ? 0.423 1.361 -17.531 1.00 0.00 1238 VAL A O 17
ATOM 30369 N N . VAL A 1 83 ? 0.436 0.722 -15.348 1.00 0.00 1239 VAL A N 17
ATOM 30370 C CA . VAL A 1 83 ? 1.219 -0.507 -15.598 1.00 0.00 1239 VAL A CA 17
ATOM 30371 C C . VAL A 1 83 ? 0.284 -1.603 -16.195 1.00 0.00 1239 VAL A C 17
ATOM 30372 O O . VAL A 1 83 ? 0.737 -2.533 -16.880 1.00 0.00 1239 VAL A O 17
ATOM 30385 N N . LEU A 1 84 ? -1.044 -1.459 -15.956 1.00 0.00 1240 LEU A N 17
ATOM 30386 C CA . LEU A 1 84 ? -2.082 -2.317 -16.589 1.00 0.00 1240 LEU A CA 17
ATOM 30387 C C . LEU A 1 84 ? -2.274 -1.910 -18.070 1.00 0.00 1240 LEU A C 17
ATOM 30388 O O . LEU A 1 84 ? -2.604 -2.745 -18.920 1.00 0.00 1240 LEU A O 17
ATOM 30404 N N . GLN A 1 85 ? -2.058 -0.613 -18.362 1.00 0.00 1241 GLN A N 17
ATOM 30405 C CA . GLN A 1 85 ? -2.004 -0.098 -19.746 1.00 0.00 1241 GLN A CA 17
ATOM 30406 C C . GLN A 1 85 ? -0.731 -0.605 -20.456 1.00 0.00 1241 GLN A C 17
ATOM 30407 O O . GLN A 1 85 ? -0.747 -0.857 -21.668 1.00 0.00 1241 GLN A O 17
ATOM 30421 N N . GLN A 1 86 ? 0.360 -0.763 -19.675 1.00 0.00 1242 GLN A N 17
ATOM 30422 C CA . GLN A 1 86 ? 1.626 -1.328 -20.161 1.00 0.00 1242 GLN A CA 17
ATOM 30423 C C . GLN A 1 86 ? 1.442 -2.797 -20.607 1.00 0.00 1242 GLN A C 17
ATOM 30424 O O . GLN A 1 86 ? 1.857 -3.167 -21.713 1.00 0.00 1242 GLN A O 17
ATOM 30438 N N . THR A 1 87 ? 0.826 -3.627 -19.741 1.00 0.00 1243 THR A N 17
ATOM 30439 C CA . THR A 1 87 ? 0.692 -5.070 -20.012 1.00 0.00 1243 THR A CA 17
ATOM 30440 C C . THR A 1 87 ? -0.441 -5.373 -21.027 1.00 0.00 1243 THR A C 17
ATOM 30441 O O . THR A 1 87 ? -0.206 -6.061 -22.028 1.00 0.00 1243 THR A O 17
ATOM 30452 N N . TYR A 1 88 ? -1.658 -4.852 -20.785 1.00 0.00 1244 TYR A N 17
ATOM 30453 C CA . TYR A 1 88 ? -2.834 -5.129 -21.652 1.00 0.00 1244 TYR A CA 17
ATOM 30454 C C . TYR A 1 88 ? -3.183 -3.914 -22.521 1.00 0.00 1244 TYR A C 17
ATOM 30455 O O . TYR A 1 88 ? -3.204 -3.999 -23.759 1.00 0.00 1244 TYR A O 17
ATOM 30473 N N . GLY A 1 89 ? -3.449 -2.786 -21.860 1.00 0.00 1245 GLY A N 17
ATOM 30474 C CA . GLY A 1 89 ? -3.970 -1.581 -22.520 1.00 0.00 1245 GLY A CA 17
ATOM 30475 C C . GLY A 1 89 ? -5.341 -1.191 -21.991 1.00 0.00 1245 GLY A C 17
ATOM 30476 O O . GLY A 1 89 ? -6.068 -0.428 -22.636 1.00 0.00 1245 GLY A O 17
ATOM 30480 N N . SER A 1 90 ? -5.691 -1.730 -20.810 1.00 0.00 1246 SER A N 17
ATOM 30481 C CA . SER A 1 90 ? -6.956 -1.446 -20.114 1.00 0.00 1246 SER A CA 17
ATOM 30482 C C . SER A 1 90 ? -6.683 -1.001 -18.665 1.00 0.00 1246 SER A C 17
ATOM 30483 O O . SER A 1 90 ? -5.605 -1.260 -18.118 1.00 0.00 1246 SER A O 17
ATOM 30491 N N . THR A 1 91 ? -7.672 -0.327 -18.062 1.00 0.00 1247 THR A N 17
ATOM 30492 C CA . THR A 1 91 ? -7.636 0.107 -16.655 1.00 0.00 1247 THR A CA 17
ATOM 30493 C C . THR A 1 91 ? -8.684 -0.691 -15.847 1.00 0.00 1247 THR A C 17
ATOM 30494 O O . THR A 1 91 ? -9.758 -1.016 -16.373 1.00 0.00 1247 THR A O 17
ATOM 30505 N N . LEU A 1 92 ? -8.368 -1.000 -14.572 1.00 0.00 1248 LEU A N 17
ATOM 30506 C CA . LEU A 1 92 ? -9.203 -1.858 -13.714 1.00 0.00 1248 LEU A CA 17
ATOM 30507 C C . LEU A 1 92 ? -10.369 -1.072 -13.077 1.00 0.00 1248 LEU A C 17
ATOM 30508 O O . LEU A 1 92 ? -10.172 0.020 -12.537 1.00 0.00 1248 LEU A O 17
ATOM 30524 N N . LYS A 1 93 ? -11.583 -1.659 -13.142 1.00 0.00 1249 LYS A N 17
ATOM 30525 C CA . LYS A 1 93 ? -12.787 -1.120 -12.483 1.00 0.00 1249 LYS A CA 17
ATOM 30526 C C . LYS A 1 93 ? -13.429 -2.194 -11.587 1.00 0.00 1249 LYS A C 17
ATOM 30527 O O . LYS A 1 93 ? -13.925 -3.221 -12.070 1.00 0.00 1249 LYS A O 17
ATOM 30546 N N . VAL A 1 94 ? -13.357 -1.956 -10.266 1.00 0.00 1250 VAL A N 17
ATOM 30547 C CA . VAL A 1 94 ? -13.990 -2.799 -9.231 1.00 0.00 1250 VAL A CA 17
ATOM 30548 C C . VAL A 1 94 ? -15.288 -2.134 -8.714 1.00 0.00 1250 VAL A C 17
ATOM 30549 O O . VAL A 1 94 ? -16.189 -2.807 -8.206 1.00 0.00 1250 VAL A O 17
ATOM 30562 N N . THR A 1 95 ? -15.355 -0.803 -8.881 1.00 0.00 1251 THR A N 17
ATOM 30563 C CA . THR A 1 95 ? -16.449 0.055 -8.404 1.00 0.00 1251 THR A CA 17
ATOM 30564 C C . THR A 1 95 ? -16.903 0.979 -9.571 1.00 0.00 1251 THR A C 17
ATOM 30565 O O . THR A 1 95 ? -16.054 1.738 -10.094 1.00 0.00 1251 THR A O 17
ATOM 30577 N N . GLN B 2 1 ? 10.340 7.712 16.956 1.00 0.00 524 GLN B N 17
ATOM 30578 C CA . GLN B 2 1 ? 10.286 9.118 17.435 1.00 0.00 524 GLN B CA 17
ATOM 30579 C C . GLN B 2 1 ? 11.248 9.983 16.602 1.00 0.00 524 GLN B C 17
ATOM 30580 O O . GLN B 2 1 ? 10.815 10.830 15.815 1.00 0.00 524 GLN B O 17
ATOM 30594 N N . SER B 2 2 ? 12.560 9.747 16.769 1.00 0.00 525 SER B N 17
ATOM 30595 C CA . SER B 2 2 ? 13.602 10.369 15.938 1.00 0.00 525 SER B CA 17
ATOM 30596 C C . SER B 2 2 ? 14.249 9.267 15.087 1.00 0.00 525 SER B C 17
ATOM 30597 O O . SER B 2 2 ? 15.226 8.631 15.504 1.00 0.00 525 SER B O 17
ATOM 30605 N N . THR B 2 3 ? 13.646 9.005 13.915 1.00 0.00 526 THR B N 17
ATOM 30606 C CA . THR B 2 3 ? 13.996 7.851 13.064 1.00 0.00 526 THR B CA 17
ATOM 30607 C C . THR B 2 3 ? 14.321 8.304 11.618 1.00 0.00 526 THR B C 17
ATOM 30608 O O . THR B 2 3 ? 15.178 7.711 10.947 1.00 0.00 526 THR B O 17
ATOM 30619 N N . GLY B 2 4 ? 13.632 9.372 11.161 1.00 0.00 527 GLY B N 17
ATOM 30620 C CA . GLY B 2 4 ? 13.778 9.891 9.796 1.00 0.00 527 GLY B CA 17
ATOM 30621 C C . GLY B 2 4 ? 12.902 9.119 8.816 1.00 0.00 527 GLY B C 17
ATOM 30622 O O . GLY B 2 4 ? 11.899 9.642 8.312 1.00 0.00 527 GLY B O 17
ATOM 30626 N N . THR B 2 5 ? 13.283 7.857 8.559 1.00 0.00 528 THR B N 17
ATOM 30627 C CA . THR B 2 5 ? 12.481 6.891 7.805 1.00 0.00 528 THR B CA 17
ATOM 30628 C C . THR B 2 5 ? 12.015 5.795 8.762 1.00 0.00 528 THR B C 17
ATOM 30629 O O . THR B 2 5 ? 12.834 5.045 9.305 1.00 0.00 528 THR B O 17
ATOM 30640 N N . GLU B 2 6 ? 10.689 5.706 8.954 1.00 0.00 529 GLU B N 17
ATOM 30641 C CA . GLU B 2 6 ? 10.043 4.743 9.878 1.00 0.00 529 GLU B CA 17
ATOM 30642 C C . GLU B 2 6 ? 8.947 3.897 9.153 1.00 0.00 529 GLU B C 17
ATOM 30643 O O . GLU B 2 6 ? 7.847 3.703 9.697 1.00 0.00 529 GLU B O 17
ATOM 30655 N N . PRO B 2 7 ? 9.238 3.298 7.951 1.00 0.00 530 PRO B N 17
ATOM 30656 C CA . PRO B 2 7 ? 8.194 2.753 7.073 1.00 0.00 530 PRO B CA 17
ATOM 30657 C C . PRO B 2 7 ? 7.776 1.331 7.525 1.00 0.00 530 PRO B C 17
ATOM 30658 O O . PRO B 2 7 ? 8.609 0.433 7.560 1.00 0.00 530 PRO B O 17
ATOM 30669 N N . PHE B 2 8 ? 6.483 1.149 7.859 1.00 0.00 531 PHE B N 17
ATOM 30670 C CA . PHE B 2 8 ? 5.953 -0.080 8.500 1.00 0.00 531 PHE B CA 17
ATOM 30671 C C . PHE B 2 8 ? 6.039 -1.299 7.560 1.00 0.00 531 PHE B C 17
ATOM 30672 O O . PHE B 2 8 ? 6.597 -2.339 7.932 1.00 0.00 531 PHE B O 17
ATOM 30689 N N . PHE B 2 9 ? 5.486 -1.142 6.348 1.00 0.00 532 PHE B N 17
ATOM 30690 C CA . PHE B 2 9 ? 5.435 -2.207 5.315 1.00 0.00 532 PHE B CA 17
ATOM 30691 C C . PHE B 2 9 ? 6.867 -2.638 4.945 1.00 0.00 532 PHE B C 17
ATOM 30692 O O . PHE B 2 9 ? 7.157 -3.830 4.880 1.00 0.00 532 PHE B O 17
ATOM 30709 N N . LYS B 2 10 ? 7.739 -1.632 4.708 1.00 0.00 533 LYS B N 17
ATOM 30710 C CA . LYS B 2 10 ? 9.175 -1.844 4.418 1.00 0.00 533 LYS B CA 17
ATOM 30711 C C . LYS B 2 10 ? 9.851 -2.640 5.543 1.00 0.00 533 LYS B C 17
ATOM 30712 O O . LYS B 2 10 ? 10.437 -3.690 5.296 1.00 0.00 533 LYS B O 17
ATOM 30731 N N . GLN B 2 11 ? 9.712 -2.130 6.779 1.00 0.00 534 GLN B N 17
ATOM 30732 C CA . GLN B 2 11 ? 10.378 -2.672 7.969 1.00 0.00 534 GLN B CA 17
ATOM 30733 C C . GLN B 2 11 ? 10.007 -4.146 8.185 1.00 0.00 534 GLN B C 17
ATOM 30734 O O . GLN B 2 11 ? 10.868 -4.961 8.481 1.00 0.00 534 GLN B O 17
ATOM 30748 N N . LYS B 2 12 ? 8.720 -4.472 7.989 1.00 0.00 535 LYS B N 17
ATOM 30749 C CA . LYS B 2 12 ? 8.210 -5.844 8.171 1.00 0.00 535 LYS B CA 17
ATOM 30750 C C . LYS B 2 12 ? 8.667 -6.746 7.005 1.00 0.00 535 LYS B C 17
ATOM 30751 O O . LYS B 2 12 ? 9.209 -7.828 7.225 1.00 0.00 535 LYS B O 17
ATOM 30770 N N . SER B 2 13 ? 8.508 -6.243 5.768 1.00 0.00 536 SER B N 17
ATOM 30771 C CA . SER B 2 13 ? 8.831 -6.997 4.533 1.00 0.00 536 SER B CA 17
ATOM 30772 C C . SER B 2 13 ? 10.366 -7.097 4.307 1.00 0.00 536 SER B C 17
ATOM 30773 O O . SER B 2 13 ? 10.817 -7.755 3.369 1.00 0.00 536 SER B O 17
ATOM 30781 N N . LEU B 2 14 ? 11.152 -6.409 5.159 1.00 0.00 537 LEU B N 17
ATOM 30782 C CA . LEU B 2 14 ? 12.628 -6.491 5.171 1.00 0.00 537 LEU B CA 17
ATOM 30783 C C . LEU B 2 14 ? 13.104 -7.404 6.324 1.00 0.00 537 LEU B C 17
ATOM 30784 O O . LEU B 2 14 ? 14.005 -8.230 6.149 1.00 0.00 537 LEU B O 17
ATOM 30800 N N . LEU B 2 15 ? 12.468 -7.254 7.500 1.00 0.00 538 LEU B N 17
ATOM 30801 C CA . LEU B 2 15 ? 12.866 -7.938 8.755 1.00 0.00 538 LEU B CA 17
ATOM 30802 C C . LEU B 2 15 ? 11.991 -9.200 9.016 1.00 0.00 538 LEU B C 17
ATOM 30803 O O . LEU B 2 15 ? 12.025 -9.777 10.108 1.00 0.00 538 LEU B O 17
ATOM 30819 N N . LEU B 2 16 ? 11.203 -9.620 7.993 1.00 0.00 539 LEU B N 17
ATOM 30820 C CA . LEU B 2 16 ? 10.345 -10.837 8.054 1.00 0.00 539 LEU B CA 17
ATOM 30821 C C . LEU B 2 16 ? 11.137 -12.145 8.360 1.00 0.00 539 LEU B C 17
ATOM 30822 O O . LEU B 2 16 ? 10.551 -13.070 8.967 1.00 0.00 539 LEU B O 17
ATOM 30839 N N . GLY A 1 1 ? 4.467 -15.265 0.036 1.00 0.00 1157 GLY A N 18
ATOM 30840 C CA . GLY A 1 1 ? 4.664 -13.802 -0.159 1.00 0.00 1157 GLY A CA 18
ATOM 30841 C C . GLY A 1 1 ? 5.500 -13.170 0.951 1.00 0.00 1157 GLY A C 18
ATOM 30842 O O . GLY A 1 1 ? 5.987 -13.879 1.840 1.00 0.00 1157 GLY A O 18
ATOM 30846 N N . ASN A 1 2 ? 5.666 -11.832 0.882 1.00 0.00 1158 ASN A N 18
ATOM 30847 C CA . ASN A 1 2 ? 6.427 -11.049 1.881 1.00 0.00 1158 ASN A CA 18
ATOM 30848 C C . ASN A 1 2 ? 6.037 -9.558 1.749 1.00 0.00 1158 ASN A C 18
ATOM 30849 O O . ASN A 1 2 ? 6.764 -8.755 1.150 1.00 0.00 1158 ASN A O 18
ATOM 30860 N N . LEU A 1 3 ? 4.827 -9.227 2.244 1.00 0.00 1159 LEU A N 18
ATOM 30861 C CA . LEU A 1 3 ? 4.269 -7.857 2.198 1.00 0.00 1159 LEU A CA 18
ATOM 30862 C C . LEU A 1 3 ? 4.073 -7.356 3.630 1.00 0.00 1159 LEU A C 18
ATOM 30863 O O . LEU A 1 3 ? 3.114 -7.737 4.302 1.00 0.00 1159 LEU A O 18
ATOM 30879 N N . ALA A 1 4 ? 5.013 -6.510 4.086 1.00 0.00 1160 ALA A N 18
ATOM 30880 C CA . ALA A 1 4 ? 5.082 -6.014 5.480 1.00 0.00 1160 ALA A CA 18
ATOM 30881 C C . ALA A 1 4 ? 5.185 -7.170 6.494 1.00 0.00 1160 ALA A C 18
ATOM 30882 O O . ALA A 1 4 ? 4.699 -7.073 7.622 1.00 0.00 1160 ALA A O 18
ATOM 30889 N N . GLY A 1 5 ? 5.848 -8.262 6.074 1.00 0.00 1161 GLY A N 18
ATOM 30890 C CA . GLY A 1 5 ? 6.039 -9.445 6.915 1.00 0.00 1161 GLY A CA 18
ATOM 30891 C C . GLY A 1 5 ? 4.910 -10.452 6.792 1.00 0.00 1161 GLY A C 18
ATOM 30892 O O . GLY A 1 5 ? 4.996 -11.553 7.340 1.00 0.00 1161 GLY A O 18
ATOM 30896 N N . ALA A 1 6 ? 3.848 -10.070 6.072 1.00 0.00 1162 ALA A N 18
ATOM 30897 C CA . ALA A 1 6 ? 2.731 -10.957 5.775 1.00 0.00 1162 ALA A CA 18
ATOM 30898 C C . ALA A 1 6 ? 3.136 -11.944 4.688 1.00 0.00 1162 ALA A C 18
ATOM 30899 O O . ALA A 1 6 ? 3.422 -11.550 3.549 1.00 0.00 1162 ALA A O 18
ATOM 30906 N N . VAL A 1 7 ? 3.164 -13.218 5.055 1.00 0.00 1163 VAL A N 18
ATOM 30907 C CA . VAL A 1 7 ? 3.664 -14.284 4.192 1.00 0.00 1163 VAL A CA 18
ATOM 30908 C C . VAL A 1 7 ? 2.511 -14.927 3.400 1.00 0.00 1163 VAL A C 18
ATOM 30909 O O . VAL A 1 7 ? 2.607 -15.100 2.182 1.00 0.00 1163 VAL A O 18
ATOM 30922 N N . GLU A 1 8 ? 1.405 -15.227 4.093 1.00 0.00 1164 GLU A N 18
ATOM 30923 C CA . GLU A 1 8 ? 0.254 -15.944 3.508 1.00 0.00 1164 GLU A CA 18
ATOM 30924 C C . GLU A 1 8 ? -0.649 -14.986 2.712 1.00 0.00 1164 GLU A C 18
ATOM 30925 O O . GLU A 1 8 ? -0.639 -13.774 2.941 1.00 0.00 1164 GLU A O 18
ATOM 30937 N N . PHE A 1 9 ? -1.445 -15.557 1.788 1.00 0.00 1165 PHE A N 18
ATOM 30938 C CA . PHE A 1 9 ? -2.337 -14.788 0.898 1.00 0.00 1165 PHE A CA 18
ATOM 30939 C C . PHE A 1 9 ? -3.445 -14.074 1.704 1.00 0.00 1165 PHE A C 18
ATOM 30940 O O . PHE A 1 9 ? -3.881 -12.980 1.337 1.00 0.00 1165 PHE A O 18
ATOM 30957 N N . ASN A 1 10 ? -3.897 -14.718 2.794 1.00 0.00 1166 ASN A N 18
ATOM 30958 C CA . ASN A 1 10 ? -4.900 -14.146 3.717 1.00 0.00 1166 ASN A CA 18
ATOM 30959 C C . ASN A 1 10 ? -4.236 -13.157 4.699 1.00 0.00 1166 ASN A C 18
ATOM 30960 O O . ASN A 1 10 ? -4.864 -12.187 5.152 1.00 0.00 1166 ASN A O 18
ATOM 30971 N N . ASP A 1 11 ? -2.954 -13.416 4.996 1.00 0.00 1167 ASP A N 18
ATOM 30972 C CA . ASP A 1 11 ? -2.157 -12.628 5.959 1.00 0.00 1167 ASP A CA 18
ATOM 30973 C C . ASP A 1 11 ? -1.921 -11.206 5.419 1.00 0.00 1167 ASP A C 18
ATOM 30974 O O . ASP A 1 11 ? -2.063 -10.227 6.156 1.00 0.00 1167 ASP A O 18
ATOM 30983 N N . VAL A 1 12 ? -1.593 -11.109 4.104 1.00 0.00 1168 VAL A N 18
ATOM 30984 C CA . VAL A 1 12 ? -1.332 -9.808 3.433 1.00 0.00 1168 VAL A CA 18
ATOM 30985 C C . VAL A 1 12 ? -2.584 -8.926 3.439 1.00 0.00 1168 VAL A C 18
ATOM 30986 O O . VAL A 1 12 ? -2.491 -7.709 3.508 1.00 0.00 1168 VAL A O 18
ATOM 30999 N N . LYS A 1 13 ? -3.755 -9.565 3.396 1.00 0.00 1169 LYS A N 18
ATOM 31000 C CA . LYS A 1 13 ? -5.039 -8.863 3.409 1.00 0.00 1169 LYS A CA 18
ATOM 31001 C C . LYS A 1 13 ? -5.218 -8.140 4.749 1.00 0.00 1169 LYS A C 18
ATOM 31002 O O . LYS A 1 13 ? -5.276 -6.916 4.793 1.00 0.00 1169 LYS A O 18
ATOM 31021 N N . THR A 1 14 ? -5.199 -8.935 5.834 1.00 0.00 1170 THR A N 18
ATOM 31022 C CA . THR A 1 14 ? -5.529 -8.474 7.187 1.00 0.00 1170 THR A CA 18
ATOM 31023 C C . THR A 1 14 ? -4.463 -7.495 7.727 1.00 0.00 1170 THR A C 18
ATOM 31024 O O . THR A 1 14 ? -4.792 -6.558 8.465 1.00 0.00 1170 THR A O 18
ATOM 31035 N N . LEU A 1 15 ? -3.201 -7.696 7.308 1.00 0.00 1171 LEU A N 18
ATOM 31036 C CA . LEU A 1 15 ? -2.085 -6.844 7.735 1.00 0.00 1171 LEU A CA 18
ATOM 31037 C C . LEU A 1 15 ? -2.155 -5.504 6.990 1.00 0.00 1171 LEU A C 18
ATOM 31038 O O . LEU A 1 15 ? -2.189 -4.457 7.631 1.00 0.00 1171 LEU A O 18
ATOM 31054 N N . LEU A 1 16 ? -2.197 -5.541 5.636 1.00 0.00 1172 LEU A N 18
ATOM 31055 C CA . LEU A 1 16 ? -2.210 -4.303 4.800 1.00 0.00 1172 LEU A CA 18
ATOM 31056 C C . LEU A 1 16 ? -3.538 -3.537 4.952 1.00 0.00 1172 LEU A C 18
ATOM 31057 O O . LEU A 1 16 ? -3.663 -2.385 4.531 1.00 0.00 1172 LEU A O 18
ATOM 31073 N N . ARG A 1 17 ? -4.513 -4.219 5.555 1.00 0.00 1173 ARG A N 18
ATOM 31074 C CA . ARG A 1 17 ? -5.784 -3.644 6.004 1.00 0.00 1173 ARG A CA 18
ATOM 31075 C C . ARG A 1 17 ? -5.568 -2.705 7.204 1.00 0.00 1173 ARG A C 18
ATOM 31076 O O . ARG A 1 17 ? -6.073 -1.586 7.235 1.00 0.00 1173 ARG A O 18
ATOM 31097 N N . GLU A 1 18 ? -4.825 -3.210 8.198 1.00 0.00 1174 GLU A N 18
ATOM 31098 C CA . GLU A 1 18 ? -4.529 -2.476 9.439 1.00 0.00 1174 GLU A CA 18
ATOM 31099 C C . GLU A 1 18 ? -3.462 -1.404 9.193 1.00 0.00 1174 GLU A C 18
ATOM 31100 O O . GLU A 1 18 ? -3.548 -0.335 9.750 1.00 0.00 1174 GLU A O 18
ATOM 31112 N N . TRP A 1 19 ? -2.491 -1.707 8.320 1.00 0.00 1175 TRP A N 18
ATOM 31113 C CA . TRP A 1 19 ? -1.339 -0.828 8.014 1.00 0.00 1175 TRP A CA 18
ATOM 31114 C C . TRP A 1 19 ? -1.813 0.535 7.481 1.00 0.00 1175 TRP A C 18
ATOM 31115 O O . TRP A 1 19 ? -1.386 1.587 7.974 1.00 0.00 1175 TRP A O 18
ATOM 31136 N N . ILE A 1 20 ? -2.727 0.480 6.509 1.00 0.00 1176 ILE A N 18
ATOM 31137 C CA . ILE A 1 20 ? -3.249 1.674 5.828 1.00 0.00 1176 ILE A CA 18
ATOM 31138 C C . ILE A 1 20 ? -4.115 2.546 6.771 1.00 0.00 1176 ILE A C 18
ATOM 31139 O O . ILE A 1 20 ? -4.115 3.779 6.668 1.00 0.00 1176 ILE A O 18
ATOM 31155 N N . THR A 1 21 ? -4.822 1.895 7.709 1.00 0.00 1177 THR A N 18
ATOM 31156 C CA . THR A 1 21 ? -5.824 2.553 8.567 1.00 0.00 1177 THR A CA 18
ATOM 31157 C C . THR A 1 21 ? -5.228 3.029 9.911 1.00 0.00 1177 THR A C 18
ATOM 31158 O O . THR A 1 21 ? -5.645 4.063 10.442 1.00 0.00 1177 THR A O 18
ATOM 31169 N N . THR A 1 22 ? -4.238 2.289 10.442 1.00 0.00 1178 THR A N 18
ATOM 31170 C CA . THR A 1 22 ? -3.713 2.517 11.811 1.00 0.00 1178 THR A CA 18
ATOM 31171 C C . THR A 1 22 ? -2.708 3.664 11.808 1.00 0.00 1178 THR A C 18
ATOM 31172 O O . THR A 1 22 ? -2.580 4.395 12.799 1.00 0.00 1178 THR A O 18
ATOM 31183 N N . ILE A 1 23 ? -1.998 3.809 10.678 1.00 0.00 1179 ILE A N 18
ATOM 31184 C CA . ILE A 1 23 ? -0.933 4.793 10.541 1.00 0.00 1179 ILE A CA 18
ATOM 31185 C C . ILE A 1 23 ? -1.582 6.177 10.320 1.00 0.00 1179 ILE A C 18
ATOM 31186 O O . ILE A 1 23 ? -2.555 6.307 9.559 1.00 0.00 1179 ILE A O 18
ATOM 31202 N N . SER A 1 24 ? -1.092 7.179 11.060 1.00 0.00 1180 SER A N 18
ATOM 31203 C CA . SER A 1 24 ? -1.646 8.545 11.044 1.00 0.00 1180 SER A CA 18
ATOM 31204 C C . SER A 1 24 ? -1.467 9.211 9.675 1.00 0.00 1180 SER A C 18
ATOM 31205 O O . SER A 1 24 ? -2.245 10.091 9.302 1.00 0.00 1180 SER A O 18
ATOM 31213 N N . ASP A 1 25 ? -0.446 8.763 8.936 1.00 0.00 1181 ASP A N 18
ATOM 31214 C CA . ASP A 1 25 ? -0.025 9.398 7.697 1.00 0.00 1181 ASP A CA 18
ATOM 31215 C C . ASP A 1 25 ? 0.728 8.374 6.838 1.00 0.00 1181 ASP A C 18
ATOM 31216 O O . ASP A 1 25 ? 1.906 8.093 7.112 1.00 0.00 1181 ASP A O 18
ATOM 31225 N N . PRO A 1 26 ? 0.047 7.738 5.834 1.00 0.00 1182 PRO A N 18
ATOM 31226 C CA . PRO A 1 26 ? 0.733 6.891 4.838 1.00 0.00 1182 PRO A CA 18
ATOM 31227 C C . PRO A 1 26 ? 1.608 7.766 3.924 1.00 0.00 1182 PRO A C 18
ATOM 31228 O O . PRO A 1 26 ? 1.113 8.728 3.336 1.00 0.00 1182 PRO A O 18
ATOM 31239 N N . MET A 1 27 ? 2.899 7.446 3.814 1.00 0.00 1183 MET A N 18
ATOM 31240 C CA . MET A 1 27 ? 3.812 8.174 2.918 1.00 0.00 1183 MET A CA 18
ATOM 31241 C C . MET A 1 27 ? 3.585 7.715 1.474 1.00 0.00 1183 MET A C 18
ATOM 31242 O O . MET A 1 27 ? 2.978 6.667 1.241 1.00 0.00 1183 MET A O 18
ATOM 31256 N N . GLU A 1 28 ? 4.065 8.508 0.504 1.00 0.00 1184 GLU A N 18
ATOM 31257 C CA . GLU A 1 28 ? 4.072 8.095 -0.919 1.00 0.00 1184 GLU A CA 18
ATOM 31258 C C . GLU A 1 28 ? 4.993 6.876 -1.121 1.00 0.00 1184 GLU A C 18
ATOM 31259 O O . GLU A 1 28 ? 4.862 6.160 -2.106 1.00 0.00 1184 GLU A O 18
ATOM 31271 N N . GLU A 1 29 ? 5.922 6.668 -0.168 1.00 0.00 1185 GLU A N 18
ATOM 31272 C CA . GLU A 1 29 ? 6.669 5.408 -0.020 1.00 0.00 1185 GLU A CA 18
ATOM 31273 C C . GLU A 1 29 ? 5.692 4.233 0.179 1.00 0.00 1185 GLU A C 18
ATOM 31274 O O . GLU A 1 29 ? 5.744 3.247 -0.558 1.00 0.00 1185 GLU A O 18
ATOM 31286 N N . ASP A 1 30 ? 4.792 4.391 1.174 1.00 0.00 1186 ASP A N 18
ATOM 31287 C CA . ASP A 1 30 ? 3.790 3.370 1.556 1.00 0.00 1186 ASP A CA 18
ATOM 31288 C C . ASP A 1 30 ? 2.794 3.092 0.421 1.00 0.00 1186 ASP A C 18
ATOM 31289 O O . ASP A 1 30 ? 2.422 1.934 0.177 1.00 0.00 1186 ASP A O 18
ATOM 31298 N N . ILE A 1 31 ? 2.381 4.160 -0.276 1.00 0.00 1187 ILE A N 18
ATOM 31299 C CA . ILE A 1 31 ? 1.501 4.056 -1.459 1.00 0.00 1187 ILE A CA 18
ATOM 31300 C C . ILE A 1 31 ? 2.200 3.199 -2.542 1.00 0.00 1187 ILE A C 18
ATOM 31301 O O . ILE A 1 31 ? 1.671 2.188 -3.020 1.00 0.00 1187 ILE A O 18
ATOM 31317 N N . LEU A 1 32 ? 3.436 3.602 -2.863 1.00 0.00 1188 LEU A N 18
ATOM 31318 C CA . LEU A 1 32 ? 4.228 2.997 -3.943 1.00 0.00 1188 LEU A CA 18
ATOM 31319 C C . LEU A 1 32 ? 4.699 1.568 -3.597 1.00 0.00 1188 LEU A C 18
ATOM 31320 O O . LEU A 1 32 ? 5.008 0.819 -4.505 1.00 0.00 1188 LEU A O 18
ATOM 31336 N N . GLN A 1 33 ? 4.737 1.197 -2.296 1.00 0.00 1189 GLN A N 18
ATOM 31337 C CA . GLN A 1 33 ? 5.054 -0.189 -1.857 1.00 0.00 1189 GLN A CA 18
ATOM 31338 C C . GLN A 1 33 ? 4.053 -1.195 -2.457 1.00 0.00 1189 GLN A C 18
ATOM 31339 O O . GLN A 1 33 ? 4.444 -2.181 -3.104 1.00 0.00 1189 GLN A O 18
ATOM 31353 N N . VAL A 1 34 ? 2.756 -0.917 -2.262 1.00 0.00 1190 VAL A N 18
ATOM 31354 C CA . VAL A 1 34 ? 1.681 -1.768 -2.789 1.00 0.00 1190 VAL A CA 18
ATOM 31355 C C . VAL A 1 34 ? 1.419 -1.500 -4.281 1.00 0.00 1190 VAL A C 18
ATOM 31356 O O . VAL A 1 34 ? 0.799 -2.335 -4.940 1.00 0.00 1190 VAL A O 18
ATOM 31369 N N . VAL A 1 35 ? 1.881 -0.340 -4.819 1.00 0.00 1191 VAL A N 18
ATOM 31370 C CA . VAL A 1 35 ? 1.996 -0.160 -6.296 1.00 0.00 1191 VAL A CA 18
ATOM 31371 C C . VAL A 1 35 ? 2.978 -1.211 -6.883 1.00 0.00 1191 VAL A C 18
ATOM 31372 O O . VAL A 1 35 ? 2.718 -1.799 -7.941 1.00 0.00 1191 VAL A O 18
ATOM 31385 N N . LYS A 1 36 ? 4.105 -1.440 -6.179 1.00 0.00 1192 LYS A N 18
ATOM 31386 C CA . LYS A 1 36 ? 5.116 -2.431 -6.607 1.00 0.00 1192 LYS A CA 18
ATOM 31387 C C . LYS A 1 36 ? 4.554 -3.846 -6.471 1.00 0.00 1192 LYS A C 18
ATOM 31388 O O . LYS A 1 36 ? 4.829 -4.691 -7.305 1.00 0.00 1192 LYS A O 18
ATOM 31407 N N . TYR A 1 37 ? 3.745 -4.075 -5.418 1.00 0.00 1193 TYR A N 18
ATOM 31408 C CA . TYR A 1 37 ? 2.999 -5.344 -5.237 1.00 0.00 1193 TYR A CA 18
ATOM 31409 C C . TYR A 1 37 ? 2.109 -5.614 -6.475 1.00 0.00 1193 TYR A C 18
ATOM 31410 O O . TYR A 1 37 ? 2.157 -6.700 -7.046 1.00 0.00 1193 TYR A O 18
ATOM 31428 N N . CYS A 1 38 ? 1.351 -4.579 -6.902 1.00 0.00 1194 CYS A N 18
ATOM 31429 C CA . CYS A 1 38 ? 0.537 -4.608 -8.138 1.00 0.00 1194 CYS A CA 18
ATOM 31430 C C . CYS A 1 38 ? 1.383 -5.020 -9.355 1.00 0.00 1194 CYS A C 18
ATOM 31431 O O . CYS A 1 38 ? 0.992 -5.905 -10.124 1.00 0.00 1194 CYS A O 18
ATOM 31439 N N . THR A 1 39 ? 2.558 -4.385 -9.477 1.00 0.00 1195 THR A N 18
ATOM 31440 C CA . THR A 1 39 ? 3.460 -4.575 -10.614 1.00 0.00 1195 THR A CA 18
ATOM 31441 C C . THR A 1 39 ? 4.063 -6.002 -10.630 1.00 0.00 1195 THR A C 18
ATOM 31442 O O . THR A 1 39 ? 4.153 -6.605 -11.684 1.00 0.00 1195 THR A O 18
ATOM 31453 N N . ASP A 1 40 ? 4.423 -6.547 -9.449 1.00 0.00 1196 ASP A N 18
ATOM 31454 C CA . ASP A 1 40 ? 4.952 -7.932 -9.314 1.00 0.00 1196 ASP A CA 18
ATOM 31455 C C . ASP A 1 40 ? 3.879 -8.961 -9.703 1.00 0.00 1196 ASP A C 18
ATOM 31456 O O . ASP A 1 40 ? 4.167 -9.937 -10.403 1.00 0.00 1196 ASP A O 18
ATOM 31465 N N . LEU A 1 41 ? 2.638 -8.716 -9.257 1.00 0.00 1197 LEU A N 18
ATOM 31466 C CA . LEU A 1 41 ? 1.475 -9.566 -9.599 1.00 0.00 1197 LEU A CA 18
ATOM 31467 C C . LEU A 1 41 ? 1.108 -9.408 -11.095 1.00 0.00 1197 LEU A C 18
ATOM 31468 O O . LEU A 1 41 ? 0.452 -10.272 -11.672 1.00 0.00 1197 LEU A O 18
ATOM 31484 N N . ILE A 1 42 ? 1.525 -8.276 -11.692 1.00 0.00 1198 ILE A N 18
ATOM 31485 C CA . ILE A 1 42 ? 1.389 -8.014 -13.141 1.00 0.00 1198 ILE A CA 18
ATOM 31486 C C . ILE A 1 42 ? 2.427 -8.816 -13.959 1.00 0.00 1198 ILE A C 18
ATOM 31487 O O . ILE A 1 42 ? 2.090 -9.370 -15.017 1.00 0.00 1198 ILE A O 18
ATOM 31503 N N . GLU A 1 43 ? 3.677 -8.871 -13.463 1.00 0.00 1199 GLU A N 18
ATOM 31504 C CA . GLU A 1 43 ? 4.778 -9.577 -14.151 1.00 0.00 1199 GLU A CA 18
ATOM 31505 C C . GLU A 1 43 ? 4.528 -11.082 -14.121 1.00 0.00 1199 GLU A C 18
ATOM 31506 O O . GLU A 1 43 ? 4.509 -11.767 -15.149 1.00 0.00 1199 GLU A O 18
ATOM 31518 N N . GLU A 1 44 ? 4.302 -11.552 -12.899 1.00 0.00 1200 GLU A N 18
ATOM 31519 C CA . GLU A 1 44 ? 4.184 -12.981 -12.569 1.00 0.00 1200 GLU A CA 18
ATOM 31520 C C . GLU A 1 44 ? 2.733 -13.500 -12.694 1.00 0.00 1200 GLU A C 18
ATOM 31521 O O . GLU A 1 44 ? 2.473 -14.670 -12.395 1.00 0.00 1200 GLU A O 18
ATOM 31533 N N . LYS A 1 45 ? 1.810 -12.612 -13.137 1.00 0.00 1201 LYS A N 18
ATOM 31534 C CA . LYS A 1 45 ? 0.416 -12.963 -13.521 1.00 0.00 1201 LYS A CA 18
ATOM 31535 C C . LYS A 1 45 ? -0.393 -13.546 -12.339 1.00 0.00 1201 LYS A C 18
ATOM 31536 O O . LYS A 1 45 ? -1.279 -14.393 -12.521 1.00 0.00 1201 LYS A O 18
ATOM 31555 N N . ASP A 1 46 ? -0.107 -13.029 -11.132 1.00 0.00 1202 ASP A N 18
ATOM 31556 C CA . ASP A 1 46 ? -0.833 -13.384 -9.888 1.00 0.00 1202 ASP A CA 18
ATOM 31557 C C . ASP A 1 46 ? -1.823 -12.252 -9.567 1.00 0.00 1202 ASP A C 18
ATOM 31558 O O . ASP A 1 46 ? -2.010 -11.843 -8.408 1.00 0.00 1202 ASP A O 18
ATOM 31567 N N . LEU A 1 47 ? -2.515 -11.806 -10.626 1.00 0.00 1203 LEU A N 18
ATOM 31568 C CA . LEU A 1 47 ? -3.396 -10.623 -10.610 1.00 0.00 1203 LEU A CA 18
ATOM 31569 C C . LEU A 1 47 ? -4.718 -10.955 -9.879 1.00 0.00 1203 LEU A C 18
ATOM 31570 O O . LEU A 1 47 ? -5.546 -10.075 -9.646 1.00 0.00 1203 LEU A O 18
ATOM 31586 N N . GLU A 1 48 ? -4.901 -12.242 -9.541 1.00 0.00 1204 GLU A N 18
ATOM 31587 C CA . GLU A 1 48 ? -6.012 -12.712 -8.707 1.00 0.00 1204 GLU A CA 18
ATOM 31588 C C . GLU A 1 48 ? -5.930 -12.081 -7.297 1.00 0.00 1204 GLU A C 18
ATOM 31589 O O . GLU A 1 48 ? -6.945 -11.644 -6.730 1.00 0.00 1204 GLU A O 18
ATOM 31601 N N . LYS A 1 49 ? -4.692 -12.024 -6.753 1.00 0.00 1205 LYS A N 18
ATOM 31602 C CA . LYS A 1 49 ? -4.393 -11.359 -5.482 1.00 0.00 1205 LYS A CA 18
ATOM 31603 C C . LYS A 1 49 ? -4.586 -9.851 -5.621 1.00 0.00 1205 LYS A C 18
ATOM 31604 O O . LYS A 1 49 ? -5.105 -9.211 -4.714 1.00 0.00 1205 LYS A O 18
ATOM 31623 N N . LEU A 1 50 ? -4.199 -9.309 -6.784 1.00 0.00 1206 LEU A N 18
ATOM 31624 C CA . LEU A 1 50 ? -4.183 -7.864 -7.019 1.00 0.00 1206 LEU A CA 18
ATOM 31625 C C . LEU A 1 50 ? -5.606 -7.298 -7.111 1.00 0.00 1206 LEU A C 18
ATOM 31626 O O . LEU A 1 50 ? -5.883 -6.294 -6.486 1.00 0.00 1206 LEU A O 18
ATOM 31642 N N . ASP A 1 51 ? -6.487 -7.960 -7.873 1.00 0.00 1207 ASP A N 18
ATOM 31643 C CA . ASP A 1 51 ? -7.922 -7.572 -7.999 1.00 0.00 1207 ASP A CA 18
ATOM 31644 C C . ASP A 1 51 ? -8.568 -7.388 -6.603 1.00 0.00 1207 ASP A C 18
ATOM 31645 O O . ASP A 1 51 ? -9.251 -6.383 -6.327 1.00 0.00 1207 ASP A O 18
ATOM 31654 N N . LEU A 1 52 ? -8.263 -8.358 -5.729 1.00 0.00 1208 LEU A N 18
ATOM 31655 C CA . LEU A 1 52 ? -8.638 -8.354 -4.310 1.00 0.00 1208 LEU A CA 18
ATOM 31656 C C . LEU A 1 52 ? -8.062 -7.109 -3.592 1.00 0.00 1208 LEU A C 18
ATOM 31657 O O . LEU A 1 52 ? -8.796 -6.369 -2.939 1.00 0.00 1208 LEU A O 18
ATOM 31673 N N . VAL A 1 53 ? -6.741 -6.900 -3.747 1.00 0.00 1209 VAL A N 18
ATOM 31674 C CA . VAL A 1 53 ? -6.001 -5.767 -3.136 1.00 0.00 1209 VAL A CA 18
ATOM 31675 C C . VAL A 1 53 ? -6.492 -4.399 -3.681 1.00 0.00 1209 VAL A C 18
ATOM 31676 O O . VAL A 1 53 ? -6.433 -3.416 -2.968 1.00 0.00 1209 VAL A O 18
ATOM 31689 N N . ILE A 1 54 ? -7.036 -4.356 -4.915 1.00 0.00 1210 ILE A N 18
ATOM 31690 C CA . ILE A 1 54 ? -7.577 -3.108 -5.514 1.00 0.00 1210 ILE A CA 18
ATOM 31691 C C . ILE A 1 54 ? -8.888 -2.742 -4.823 1.00 0.00 1210 ILE A C 18
ATOM 31692 O O . ILE A 1 54 ? -9.115 -1.589 -4.455 1.00 0.00 1210 ILE A O 18
ATOM 31708 N N . LYS A 1 55 ? -9.735 -3.759 -4.654 1.00 0.00 1211 LYS A N 18
ATOM 31709 C CA . LYS A 1 55 ? -11.025 -3.629 -3.955 1.00 0.00 1211 LYS A CA 18
ATOM 31710 C C . LYS A 1 55 ? -10.812 -3.246 -2.469 1.00 0.00 1211 LYS A C 18
ATOM 31711 O O . LYS A 1 55 ? -11.527 -2.383 -1.928 1.00 0.00 1211 LYS A O 18
ATOM 31730 N N . TYR A 1 56 ? -9.776 -3.863 -1.853 1.00 0.00 1212 TYR A N 18
ATOM 31731 C CA . TYR A 1 56 ? -9.349 -3.571 -0.470 1.00 0.00 1212 TYR A CA 18
ATOM 31732 C C . TYR A 1 56 ? -8.879 -2.115 -0.356 1.00 0.00 1212 TYR A C 18
ATOM 31733 O O . TYR A 1 56 ? -9.481 -1.345 0.368 1.00 0.00 1212 TYR A O 18
ATOM 31751 N N . MET A 1 57 ? -7.829 -1.750 -1.120 1.00 0.00 1213 MET A N 18
ATOM 31752 C CA . MET A 1 57 ? -7.219 -0.400 -1.079 1.00 0.00 1213 MET A CA 18
ATOM 31753 C C . MET A 1 57 ? -8.255 0.692 -1.385 1.00 0.00 1213 MET A C 18
ATOM 31754 O O . MET A 1 57 ? -8.245 1.722 -0.743 1.00 0.00 1213 MET A O 18
ATOM 31768 N N . LYS A 1 58 ? -9.168 0.433 -2.339 1.00 0.00 1214 LYS A N 18
ATOM 31769 C CA . LYS A 1 58 ? -10.270 1.361 -2.665 1.00 0.00 1214 LYS A CA 18
ATOM 31770 C C . LYS A 1 58 ? -11.129 1.634 -1.422 1.00 0.00 1214 LYS A C 18
ATOM 31771 O O . LYS A 1 58 ? -11.273 2.788 -1.000 1.00 0.00 1214 LYS A O 18
ATOM 31790 N N . ARG A 1 59 ? -11.638 0.540 -0.837 1.00 0.00 1215 ARG A N 18
ATOM 31791 C CA . ARG A 1 59 ? -12.476 0.577 0.369 1.00 0.00 1215 ARG A CA 18
ATOM 31792 C C . ARG A 1 59 ? -11.737 1.267 1.541 1.00 0.00 1215 ARG A C 18
ATOM 31793 O O . ARG A 1 59 ? -12.272 2.173 2.156 1.00 0.00 1215 ARG A O 18
ATOM 31814 N N . LEU A 1 60 ? -10.475 0.883 1.753 1.00 0.00 1216 LEU A N 18
ATOM 31815 C CA . LEU A 1 60 ? -9.680 1.259 2.938 1.00 0.00 1216 LEU A CA 18
ATOM 31816 C C . LEU A 1 60 ? -9.233 2.736 2.899 1.00 0.00 1216 LEU A C 18
ATOM 31817 O O . LEU A 1 60 ? -9.235 3.400 3.938 1.00 0.00 1216 LEU A O 18
ATOM 31833 N N . MET A 1 61 ? -8.841 3.236 1.701 1.00 0.00 1217 MET A N 18
ATOM 31834 C CA . MET A 1 61 ? -8.567 4.684 1.485 1.00 0.00 1217 MET A CA 18
ATOM 31835 C C . MET A 1 61 ? -9.859 5.469 1.767 1.00 0.00 1217 MET A C 18
ATOM 31836 O O . MET A 1 61 ? -9.877 6.393 2.575 1.00 0.00 1217 MET A O 18
ATOM 31850 N N . GLN A 1 62 ? -10.949 5.005 1.121 1.00 0.00 1218 GLN A N 18
ATOM 31851 C CA . GLN A 1 62 ? -12.297 5.616 1.196 1.00 0.00 1218 GLN A CA 18
ATOM 31852 C C . GLN A 1 62 ? -12.860 5.647 2.643 1.00 0.00 1218 GLN A C 18
ATOM 31853 O O . GLN A 1 62 ? -13.634 6.547 2.991 1.00 0.00 1218 GLN A O 18
ATOM 31867 N N . GLN A 1 63 ? -12.467 4.665 3.481 1.00 0.00 1219 GLN A N 18
ATOM 31868 C CA . GLN A 1 63 ? -12.890 4.609 4.898 1.00 0.00 1219 GLN A CA 18
ATOM 31869 C C . GLN A 1 63 ? -11.998 5.504 5.777 1.00 0.00 1219 GLN A C 18
ATOM 31870 O O . GLN A 1 63 ? -12.493 6.136 6.717 1.00 0.00 1219 GLN A O 18
ATOM 31884 N N . SER A 1 64 ? -10.685 5.548 5.473 1.00 0.00 1220 SER A N 18
ATOM 31885 C CA . SER A 1 64 ? -9.721 6.377 6.221 1.00 0.00 1220 SER A CA 18
ATOM 31886 C C . SER A 1 64 ? -10.015 7.873 6.005 1.00 0.00 1220 SER A C 18
ATOM 31887 O O . SER A 1 64 ? -10.247 8.307 4.880 1.00 0.00 1220 SER A O 18
ATOM 31895 N N . VAL A 1 65 ? -10.062 8.629 7.112 1.00 0.00 1221 VAL A N 18
ATOM 31896 C CA . VAL A 1 65 ? -10.329 10.089 7.110 1.00 0.00 1221 VAL A CA 18
ATOM 31897 C C . VAL A 1 65 ? -9.134 10.858 7.713 1.00 0.00 1221 VAL A C 18
ATOM 31898 O O . VAL A 1 65 ? -9.175 12.085 7.841 1.00 0.00 1221 VAL A O 18
ATOM 31911 N N . GLU A 1 66 ? -8.092 10.099 8.077 1.00 0.00 1222 GLU A N 18
ATOM 31912 C CA . GLU A 1 66 ? -6.919 10.588 8.825 1.00 0.00 1222 GLU A CA 18
ATOM 31913 C C . GLU A 1 66 ? -6.064 11.553 7.977 1.00 0.00 1222 GLU A C 18
ATOM 31914 O O . GLU A 1 66 ? -6.168 12.776 8.139 1.00 0.00 1222 GLU A O 18
ATOM 31926 N N . SER A 1 67 ? -5.231 11.006 7.067 1.00 0.00 1223 SER A N 18
ATOM 31927 C CA . SER A 1 67 ? -4.328 11.809 6.208 1.00 0.00 1223 SER A CA 18
ATOM 31928 C C . SER A 1 67 ? -4.012 11.044 4.914 1.00 0.00 1223 SER A C 18
ATOM 31929 O O . SER A 1 67 ? -4.071 9.808 4.894 1.00 0.00 1223 SER A O 18
ATOM 31937 N N . VAL A 1 68 ? -3.713 11.808 3.832 1.00 0.00 1224 VAL A N 18
ATOM 31938 C CA . VAL A 1 68 ? -3.133 11.299 2.553 1.00 0.00 1224 VAL A CA 18
ATOM 31939 C C . VAL A 1 68 ? -4.120 10.446 1.699 1.00 0.00 1224 VAL A C 18
ATOM 31940 O O . VAL A 1 68 ? -3.988 10.411 0.481 1.00 0.00 1224 VAL A O 18
ATOM 31953 N N . TRP A 1 69 ? -5.146 9.854 2.338 1.00 0.00 1225 TRP A N 18
ATOM 31954 C CA . TRP A 1 69 ? -5.974 8.754 1.779 1.00 0.00 1225 TRP A CA 18
ATOM 31955 C C . TRP A 1 69 ? -6.559 9.044 0.371 1.00 0.00 1225 TRP A C 18
ATOM 31956 O O . TRP A 1 69 ? -6.647 8.142 -0.456 1.00 0.00 1225 TRP A O 18
ATOM 31977 N N . ASN A 1 70 ? -6.976 10.303 0.138 1.00 0.00 1226 ASN A N 18
ATOM 31978 C CA . ASN A 1 70 ? -7.641 10.722 -1.120 1.00 0.00 1226 ASN A CA 18
ATOM 31979 C C . ASN A 1 70 ? -6.611 10.846 -2.242 1.00 0.00 1226 ASN A C 18
ATOM 31980 O O . ASN A 1 70 ? -6.853 10.413 -3.378 1.00 0.00 1226 ASN A O 18
ATOM 31991 N N . MET A 1 71 ? -5.460 11.445 -1.894 1.00 0.00 1227 MET A N 18
ATOM 31992 C CA . MET A 1 71 ? -4.306 11.558 -2.801 1.00 0.00 1227 MET A CA 18
ATOM 31993 C C . MET A 1 71 ? -3.773 10.158 -3.124 1.00 0.00 1227 MET A C 18
ATOM 31994 O O . MET A 1 71 ? -3.433 9.869 -4.257 1.00 0.00 1227 MET A O 18
ATOM 32008 N N . ALA A 1 72 ? -3.781 9.291 -2.105 1.00 0.00 1228 ALA A N 18
ATOM 32009 C CA . ALA A 1 72 ? -3.283 7.917 -2.183 1.00 0.00 1228 ALA A CA 18
ATOM 32010 C C . ALA A 1 72 ? -4.267 7.012 -2.938 1.00 0.00 1228 ALA A C 18
ATOM 32011 O O . ALA A 1 72 ? -3.856 6.026 -3.505 1.00 0.00 1228 ALA A O 18
ATOM 32018 N N . PHE A 1 73 ? -5.565 7.358 -2.902 1.00 0.00 1229 PHE A N 18
ATOM 32019 C CA . PHE A 1 73 ? -6.622 6.658 -3.673 1.00 0.00 1229 PHE A CA 18
ATOM 32020 C C . PHE A 1 73 ? -6.423 6.951 -5.165 1.00 0.00 1229 PHE A C 18
ATOM 32021 O O . PHE A 1 73 ? -6.419 6.041 -6.015 1.00 0.00 1229 PHE A O 18
ATOM 32038 N N . ASP A 1 74 ? -6.222 8.249 -5.438 1.00 0.00 1230 ASP A N 18
ATOM 32039 C CA . ASP A 1 74 ? -5.958 8.780 -6.777 1.00 0.00 1230 ASP A CA 18
ATOM 32040 C C . ASP A 1 74 ? -4.682 8.146 -7.367 1.00 0.00 1230 ASP A C 18
ATOM 32041 O O . ASP A 1 74 ? -4.713 7.597 -8.471 1.00 0.00 1230 ASP A O 18
ATOM 32050 N N . PHE A 1 75 ? -3.598 8.181 -6.565 1.00 0.00 1231 PHE A N 18
ATOM 32051 C CA . PHE A 1 75 ? -2.275 7.655 -6.943 1.00 0.00 1231 PHE A CA 18
ATOM 32052 C C . PHE A 1 75 ? -2.324 6.138 -7.139 1.00 0.00 1231 PHE A C 18
ATOM 32053 O O . PHE A 1 75 ? -1.916 5.646 -8.180 1.00 0.00 1231 PHE A O 18
ATOM 32070 N N . ILE A 1 76 ? -2.874 5.412 -6.145 1.00 0.00 1232 ILE A N 18
ATOM 32071 C CA . ILE A 1 76 ? -2.831 3.935 -6.121 1.00 0.00 1232 ILE A CA 18
ATOM 32072 C C . ILE A 1 76 ? -3.561 3.358 -7.345 1.00 0.00 1232 ILE A C 18
ATOM 32073 O O . ILE A 1 76 ? -3.006 2.522 -8.072 1.00 0.00 1232 ILE A O 18
ATOM 32089 N N . LEU A 1 77 ? -4.756 3.918 -7.619 1.00 0.00 1233 LEU A N 18
ATOM 32090 C CA . LEU A 1 77 ? -5.612 3.467 -8.718 1.00 0.00 1233 LEU A CA 18
ATOM 32091 C C . LEU A 1 77 ? -4.887 3.768 -10.043 1.00 0.00 1233 LEU A C 18
ATOM 32092 O O . LEU A 1 77 ? -4.615 2.853 -10.818 1.00 0.00 1233 LEU A O 18
ATOM 32108 N N . ASP A 1 78 ? -4.489 5.053 -10.208 1.00 0.00 1234 ASP A N 18
ATOM 32109 C CA . ASP A 1 78 ? -3.757 5.558 -11.401 1.00 0.00 1234 ASP A CA 18
ATOM 32110 C C . ASP A 1 78 ? -2.550 4.677 -11.766 1.00 0.00 1234 ASP A C 18
ATOM 32111 O O . ASP A 1 78 ? -2.385 4.280 -12.913 1.00 0.00 1234 ASP A O 18
ATOM 32120 N N . ASN A 1 79 ? -1.736 4.380 -10.751 1.00 0.00 1235 ASN A N 18
ATOM 32121 C CA . ASN A 1 79 ? -0.466 3.642 -10.899 1.00 0.00 1235 ASN A CA 18
ATOM 32122 C C . ASN A 1 79 ? -0.712 2.199 -11.355 1.00 0.00 1235 ASN A C 18
ATOM 32123 O O . ASN A 1 79 ? 0.008 1.680 -12.224 1.00 0.00 1235 ASN A O 18
ATOM 32134 N N . VAL A 1 80 ? -1.743 1.559 -10.795 1.00 0.00 1236 VAL A N 18
ATOM 32135 C CA . VAL A 1 80 ? -2.153 0.223 -11.249 1.00 0.00 1236 VAL A CA 18
ATOM 32136 C C . VAL A 1 80 ? -2.613 0.273 -12.722 1.00 0.00 1236 VAL A C 18
ATOM 32137 O O . VAL A 1 80 ? -2.247 -0.592 -13.513 1.00 0.00 1236 VAL A O 18
ATOM 32150 N N . GLN A 1 81 ? -3.345 1.347 -13.083 1.00 0.00 1237 GLN A N 18
ATOM 32151 C CA . GLN A 1 81 ? -3.940 1.498 -14.427 1.00 0.00 1237 GLN A CA 18
ATOM 32152 C C . GLN A 1 81 ? -2.860 1.744 -15.500 1.00 0.00 1237 GLN A C 18
ATOM 32153 O O . GLN A 1 81 ? -2.941 1.194 -16.603 1.00 0.00 1237 GLN A O 18
ATOM 32167 N N . VAL A 1 82 ? -1.835 2.545 -15.158 1.00 0.00 1238 VAL A N 18
ATOM 32168 C CA . VAL A 1 82 ? -0.750 2.887 -16.093 1.00 0.00 1238 VAL A CA 18
ATOM 32169 C C . VAL A 1 82 ? 0.186 1.677 -16.321 1.00 0.00 1238 VAL A C 18
ATOM 32170 O O . VAL A 1 82 ? 0.639 1.454 -17.450 1.00 0.00 1238 VAL A O 18
ATOM 32183 N N . VAL A 1 83 ? 0.465 0.886 -15.250 1.00 0.00 1239 VAL A N 18
ATOM 32184 C CA . VAL A 1 83 ? 1.312 -0.324 -15.381 1.00 0.00 1239 VAL A CA 18
ATOM 32185 C C . VAL A 1 83 ? 0.531 -1.441 -16.122 1.00 0.00 1239 VAL A C 18
ATOM 32186 O O . VAL A 1 83 ? 1.129 -2.251 -16.832 1.00 0.00 1239 VAL A O 18
ATOM 32199 N N . LEU A 1 84 ? -0.813 -1.443 -15.982 1.00 0.00 1240 LEU A N 18
ATOM 32200 C CA . LEU A 1 84 ? -1.702 -2.347 -16.758 1.00 0.00 1240 LEU A CA 18
ATOM 32201 C C . LEU A 1 84 ? -1.742 -1.952 -18.254 1.00 0.00 1240 LEU A C 18
ATOM 32202 O O . LEU A 1 84 ? -1.861 -2.821 -19.119 1.00 0.00 1240 LEU A O 18
ATOM 32218 N N . GLN A 1 85 ? -1.653 -0.638 -18.545 1.00 0.00 1241 GLN A N 18
ATOM 32219 C CA . GLN A 1 85 ? -1.552 -0.124 -19.936 1.00 0.00 1241 GLN A CA 18
ATOM 32220 C C . GLN A 1 85 ? -0.157 -0.395 -20.523 1.00 0.00 1241 GLN A C 18
ATOM 32221 O O . GLN A 1 85 ? -0.006 -0.536 -21.739 1.00 0.00 1241 GLN A O 18
ATOM 32235 N N . GLN A 1 86 ? 0.846 -0.463 -19.638 1.00 0.00 1242 GLN A N 18
ATOM 32236 C CA . GLN A 1 86 ? 2.232 -0.776 -19.998 1.00 0.00 1242 GLN A CA 18
ATOM 32237 C C . GLN A 1 86 ? 2.359 -2.257 -20.410 1.00 0.00 1242 GLN A C 18
ATOM 32238 O O . GLN A 1 86 ? 2.923 -2.567 -21.469 1.00 0.00 1242 GLN A O 18
ATOM 32252 N N . THR A 1 87 ? 1.806 -3.160 -19.572 1.00 0.00 1243 THR A N 18
ATOM 32253 C CA . THR A 1 87 ? 1.948 -4.616 -19.759 1.00 0.00 1243 THR A CA 18
ATOM 32254 C C . THR A 1 87 ? 0.971 -5.147 -20.836 1.00 0.00 1243 THR A C 18
ATOM 32255 O O . THR A 1 87 ? 1.396 -5.793 -21.796 1.00 0.00 1243 THR A O 18
ATOM 32266 N N . TYR A 1 88 ? -0.331 -4.844 -20.676 1.00 0.00 1244 TYR A N 18
ATOM 32267 C CA . TYR A 1 88 ? -1.408 -5.440 -21.482 1.00 0.00 1244 TYR A CA 18
ATOM 32268 C C . TYR A 1 88 ? -1.918 -4.442 -22.530 1.00 0.00 1244 TYR A C 18
ATOM 32269 O O . TYR A 1 88 ? -2.076 -4.782 -23.708 1.00 0.00 1244 TYR A O 18
ATOM 32287 N N . GLY A 1 89 ? -2.187 -3.206 -22.077 1.00 0.00 1245 GLY A N 18
ATOM 32288 C CA . GLY A 1 89 ? -2.847 -2.183 -22.894 1.00 0.00 1245 GLY A CA 18
ATOM 32289 C C . GLY A 1 89 ? -4.322 -2.019 -22.534 1.00 0.00 1245 GLY A C 18
ATOM 32290 O O . GLY A 1 89 ? -5.040 -1.261 -23.182 1.00 0.00 1245 GLY A O 18
ATOM 32294 N N . SER A 1 90 ? -4.774 -2.757 -21.502 1.00 0.00 1246 SER A N 18
ATOM 32295 C CA . SER A 1 90 ? -6.135 -2.625 -20.943 1.00 0.00 1246 SER A CA 18
ATOM 32296 C C . SER A 1 90 ? -6.054 -2.402 -19.424 1.00 0.00 1246 SER A C 18
ATOM 32297 O O . SER A 1 90 ? -5.087 -2.823 -18.780 1.00 0.00 1246 SER A O 18
ATOM 32305 N N . THR A 1 91 ? -7.090 -1.754 -18.863 1.00 0.00 1247 THR A N 18
ATOM 32306 C CA . THR A 1 91 ? -7.157 -1.403 -17.432 1.00 0.00 1247 THR A CA 18
ATOM 32307 C C . THR A 1 91 ? -8.280 -2.180 -16.719 1.00 0.00 1247 THR A C 18
ATOM 32308 O O . THR A 1 91 ? -9.418 -2.224 -17.204 1.00 0.00 1247 THR A O 18
ATOM 32319 N N . LEU A 1 92 ? -7.940 -2.789 -15.565 1.00 0.00 1248 LEU A N 18
ATOM 32320 C CA . LEU A 1 92 ? -8.916 -3.400 -14.655 1.00 0.00 1248 LEU A CA 18
ATOM 32321 C C . LEU A 1 92 ? -9.576 -2.300 -13.810 1.00 0.00 1248 LEU A C 18
ATOM 32322 O O . LEU A 1 92 ? -8.894 -1.582 -13.068 1.00 0.00 1248 LEU A O 18
ATOM 32338 N N . LYS A 1 93 ? -10.909 -2.199 -13.918 1.00 0.00 1249 LYS A N 18
ATOM 32339 C CA . LYS A 1 93 ? -11.706 -1.189 -13.206 1.00 0.00 1249 LYS A CA 18
ATOM 32340 C C . LYS A 1 93 ? -12.741 -1.884 -12.313 1.00 0.00 1249 LYS A C 18
ATOM 32341 O O . LYS A 1 93 ? -13.644 -2.566 -12.806 1.00 0.00 1249 LYS A O 18
ATOM 32360 N N . VAL A 1 94 ? -12.563 -1.734 -10.992 1.00 0.00 1250 VAL A N 18
ATOM 32361 C CA . VAL A 1 94 ? -13.502 -2.246 -9.970 1.00 0.00 1250 VAL A CA 18
ATOM 32362 C C . VAL A 1 94 ? -14.571 -1.185 -9.606 1.00 0.00 1250 VAL A C 18
ATOM 32363 O O . VAL A 1 94 ? -15.432 -1.419 -8.752 1.00 0.00 1250 VAL A O 18
ATOM 32376 N N . THR A 1 95 ? -14.454 -0.013 -10.243 1.00 0.00 1251 THR A N 18
ATOM 32377 C CA . THR A 1 95 ? -15.355 1.139 -10.066 1.00 0.00 1251 THR A CA 18
ATOM 32378 C C . THR A 1 95 ? -16.787 0.800 -10.565 1.00 0.00 1251 THR A C 18
ATOM 32379 O O . THR A 1 95 ? -16.967 0.621 -11.790 1.00 0.00 1251 THR A O 18
ATOM 32391 N N . GLN B 2 1 ? 14.725 3.120 17.913 1.00 0.00 524 GLN B N 18
ATOM 32392 C CA . GLN B 2 1 ? 15.862 2.769 17.028 1.00 0.00 524 GLN B CA 18
ATOM 32393 C C . GLN B 2 1 ? 15.323 2.142 15.732 1.00 0.00 524 GLN B C 18
ATOM 32394 O O . GLN B 2 1 ? 14.544 1.180 15.785 1.00 0.00 524 GLN B O 18
ATOM 32408 N N . SER B 2 2 ? 15.725 2.706 14.582 1.00 0.00 525 SER B N 18
ATOM 32409 C CA . SER B 2 2 ? 15.258 2.272 13.258 1.00 0.00 525 SER B CA 18
ATOM 32410 C C . SER B 2 2 ? 16.316 2.568 12.183 1.00 0.00 525 SER B C 18
ATOM 32411 O O . SER B 2 2 ? 17.195 3.420 12.375 1.00 0.00 525 SER B O 18
ATOM 32419 N N . THR B 2 3 ? 16.213 1.854 11.054 1.00 0.00 526 THR B N 18
ATOM 32420 C CA . THR B 2 3 ? 17.097 2.022 9.887 1.00 0.00 526 THR B CA 18
ATOM 32421 C C . THR B 2 3 ? 16.379 2.790 8.747 1.00 0.00 526 THR B C 18
ATOM 32422 O O . THR B 2 3 ? 16.970 3.024 7.683 1.00 0.00 526 THR B O 18
ATOM 32433 N N . GLY B 2 4 ? 15.112 3.201 8.986 1.00 0.00 527 GLY B N 18
ATOM 32434 C CA . GLY B 2 4 ? 14.323 3.935 7.995 1.00 0.00 527 GLY B CA 18
ATOM 32435 C C . GLY B 2 4 ? 13.254 4.810 8.633 1.00 0.00 527 GLY B C 18
ATOM 32436 O O . GLY B 2 4 ? 12.851 4.568 9.778 1.00 0.00 527 GLY B O 18
ATOM 32440 N N . THR B 2 5 ? 12.788 5.830 7.888 1.00 0.00 528 THR B N 18
ATOM 32441 C CA . THR B 2 5 ? 11.749 6.755 8.347 1.00 0.00 528 THR B CA 18
ATOM 32442 C C . THR B 2 5 ? 10.369 6.077 8.299 1.00 0.00 528 THR B C 18
ATOM 32443 O O . THR B 2 5 ? 9.810 5.854 7.221 1.00 0.00 528 THR B O 18
ATOM 32454 N N . GLU B 2 6 ? 9.872 5.757 9.498 1.00 0.00 529 GLU B N 18
ATOM 32455 C CA . GLU B 2 6 ? 8.599 5.056 9.747 1.00 0.00 529 GLU B CA 18
ATOM 32456 C C . GLU B 2 6 ? 8.460 3.777 8.873 1.00 0.00 529 GLU B C 18
ATOM 32457 O O . GLU B 2 6 ? 7.684 3.752 7.913 1.00 0.00 529 GLU B O 18
ATOM 32469 N N . PRO B 2 7 ? 9.242 2.694 9.186 1.00 0.00 530 PRO B N 18
ATOM 32470 C CA . PRO B 2 7 ? 9.295 1.472 8.368 1.00 0.00 530 PRO B CA 18
ATOM 32471 C C . PRO B 2 7 ? 8.269 0.412 8.830 1.00 0.00 530 PRO B C 18
ATOM 32472 O O . PRO B 2 7 ? 8.588 -0.776 8.941 1.00 0.00 530 PRO B O 18
ATOM 32483 N N . PHE B 2 8 ? 7.016 0.859 9.041 1.00 0.00 531 PHE B N 18
ATOM 32484 C CA . PHE B 2 8 ? 5.910 0.002 9.538 1.00 0.00 531 PHE B CA 18
ATOM 32485 C C . PHE B 2 8 ? 5.604 -1.148 8.538 1.00 0.00 531 PHE B C 18
ATOM 32486 O O . PHE B 2 8 ? 5.118 -2.213 8.925 1.00 0.00 531 PHE B O 18
ATOM 32503 N N . PHE B 2 9 ? 5.903 -0.898 7.252 1.00 0.00 532 PHE B N 18
ATOM 32504 C CA . PHE B 2 9 ? 5.895 -1.925 6.192 1.00 0.00 532 PHE B CA 18
ATOM 32505 C C . PHE B 2 9 ? 7.294 -2.573 6.106 1.00 0.00 532 PHE B C 18
ATOM 32506 O O . PHE B 2 9 ? 7.436 -3.781 6.235 1.00 0.00 532 PHE B O 18
ATOM 32523 N N . LYS B 2 10 ? 8.310 -1.705 5.911 1.00 0.00 533 LYS B N 18
ATOM 32524 C CA . LYS B 2 10 ? 9.690 -2.082 5.504 1.00 0.00 533 LYS B CA 18
ATOM 32525 C C . LYS B 2 10 ? 10.375 -3.031 6.509 1.00 0.00 533 LYS B C 18
ATOM 32526 O O . LYS B 2 10 ? 10.781 -4.133 6.143 1.00 0.00 533 LYS B O 18
ATOM 32545 N N . GLN B 2 11 ? 10.491 -2.570 7.768 1.00 0.00 534 GLN B N 18
ATOM 32546 C CA . GLN B 2 11 ? 11.122 -3.312 8.879 1.00 0.00 534 GLN B CA 18
ATOM 32547 C C . GLN B 2 11 ? 10.422 -4.664 9.077 1.00 0.00 534 GLN B C 18
ATOM 32548 O O . GLN B 2 11 ? 11.077 -5.706 9.242 1.00 0.00 534 GLN B O 18
ATOM 32562 N N . LYS B 2 12 ? 9.086 -4.639 8.996 1.00 0.00 535 LYS B N 18
ATOM 32563 C CA . LYS B 2 12 ? 8.273 -5.844 9.158 1.00 0.00 535 LYS B CA 18
ATOM 32564 C C . LYS B 2 12 ? 8.495 -6.806 7.974 1.00 0.00 535 LYS B C 18
ATOM 32565 O O . LYS B 2 12 ? 8.547 -8.002 8.159 1.00 0.00 535 LYS B O 18
ATOM 32584 N N . SER B 2 13 ? 8.684 -6.250 6.770 1.00 0.00 536 SER B N 18
ATOM 32585 C CA . SER B 2 13 ? 8.935 -7.033 5.542 1.00 0.00 536 SER B CA 18
ATOM 32586 C C . SER B 2 13 ? 10.405 -7.523 5.506 1.00 0.00 536 SER B C 18
ATOM 32587 O O . SER B 2 13 ? 10.744 -8.462 4.780 1.00 0.00 536 SER B O 18
ATOM 32595 N N . LEU B 2 14 ? 11.260 -6.856 6.298 1.00 0.00 537 LEU B N 18
ATOM 32596 C CA . LEU B 2 14 ? 12.702 -7.112 6.349 1.00 0.00 537 LEU B CA 18
ATOM 32597 C C . LEU B 2 14 ? 13.001 -8.366 7.187 1.00 0.00 537 LEU B C 18
ATOM 32598 O O . LEU B 2 14 ? 13.636 -9.308 6.692 1.00 0.00 537 LEU B O 18
ATOM 32614 N N . LEU B 2 15 ? 12.537 -8.382 8.460 1.00 0.00 538 LEU B N 18
ATOM 32615 C CA . LEU B 2 15 ? 12.773 -9.531 9.378 1.00 0.00 538 LEU B CA 18
ATOM 32616 C C . LEU B 2 15 ? 11.476 -10.306 9.707 1.00 0.00 538 LEU B C 18
ATOM 32617 O O . LEU B 2 15 ? 11.494 -11.167 10.599 1.00 0.00 538 LEU B O 18
ATOM 32633 N N . LEU B 2 16 ? 10.380 -10.012 8.964 1.00 0.00 539 LEU B N 18
ATOM 32634 C CA . LEU B 2 16 ? 9.152 -10.852 8.914 1.00 0.00 539 LEU B CA 18
ATOM 32635 C C . LEU B 2 16 ? 8.397 -10.843 10.272 1.00 0.00 539 LEU B C 18
ATOM 32636 O O . LEU B 2 16 ? 7.547 -9.947 10.486 1.00 0.00 539 LEU B O 18
ATOM 32653 N N . GLY A 1 1 ? 2.580 -13.667 -4.590 1.00 0.00 1157 GLY A N 19
ATOM 32654 C CA . GLY A 1 1 ? 3.184 -12.345 -4.301 1.00 0.00 1157 GLY A CA 19
ATOM 32655 C C . GLY A 1 1 ? 3.518 -12.159 -2.828 1.00 0.00 1157 GLY A C 19
ATOM 32656 O O . GLY A 1 1 ? 3.406 -13.102 -2.037 1.00 0.00 1157 GLY A O 19
ATOM 32660 N N . ASN A 1 2 ? 3.929 -10.931 -2.459 1.00 0.00 1158 ASN A N 19
ATOM 32661 C CA . ASN A 1 2 ? 4.352 -10.602 -1.084 1.00 0.00 1158 ASN A CA 19
ATOM 32662 C C . ASN A 1 2 ? 4.056 -9.121 -0.777 1.00 0.00 1158 ASN A C 19
ATOM 32663 O O . ASN A 1 2 ? 4.432 -8.230 -1.547 1.00 0.00 1158 ASN A O 19
ATOM 32674 N N . LEU A 1 3 ? 3.355 -8.889 0.349 1.00 0.00 1159 LEU A N 19
ATOM 32675 C CA . LEU A 1 3 ? 3.012 -7.551 0.864 1.00 0.00 1159 LEU A CA 19
ATOM 32676 C C . LEU A 1 3 ? 3.520 -7.411 2.313 1.00 0.00 1159 LEU A C 19
ATOM 32677 O O . LEU A 1 3 ? 2.902 -7.931 3.240 1.00 0.00 1159 LEU A O 19
ATOM 32693 N N . ALA A 1 4 ? 4.672 -6.730 2.483 1.00 0.00 1160 ALA A N 19
ATOM 32694 C CA . ALA A 1 4 ? 5.289 -6.448 3.804 1.00 0.00 1160 ALA A CA 19
ATOM 32695 C C . ALA A 1 4 ? 5.656 -7.741 4.559 1.00 0.00 1160 ALA A C 19
ATOM 32696 O O . ALA A 1 4 ? 5.421 -7.872 5.762 1.00 0.00 1160 ALA A O 19
ATOM 32703 N N . GLY A 1 5 ? 6.209 -8.704 3.818 1.00 0.00 1161 GLY A N 19
ATOM 32704 C CA . GLY A 1 5 ? 6.602 -10.000 4.375 1.00 0.00 1161 GLY A CA 19
ATOM 32705 C C . GLY A 1 5 ? 5.479 -11.028 4.311 1.00 0.00 1161 GLY A C 19
ATOM 32706 O O . GLY A 1 5 ? 5.722 -12.229 4.459 1.00 0.00 1161 GLY A O 19
ATOM 32710 N N . ALA A 1 6 ? 4.240 -10.552 4.079 1.00 0.00 1162 ALA A N 19
ATOM 32711 C CA . ALA A 1 6 ? 3.072 -11.415 3.965 1.00 0.00 1162 ALA A CA 19
ATOM 32712 C C . ALA A 1 6 ? 3.081 -12.133 2.617 1.00 0.00 1162 ALA A C 19
ATOM 32713 O O . ALA A 1 6 ? 2.849 -11.520 1.579 1.00 0.00 1162 ALA A O 19
ATOM 32720 N N . VAL A 1 7 ? 3.387 -13.420 2.647 1.00 0.00 1163 VAL A N 19
ATOM 32721 C CA . VAL A 1 7 ? 3.434 -14.267 1.458 1.00 0.00 1163 VAL A CA 19
ATOM 32722 C C . VAL A 1 7 ? 2.028 -14.777 1.130 1.00 0.00 1163 VAL A C 19
ATOM 32723 O O . VAL A 1 7 ? 1.590 -14.744 -0.023 1.00 0.00 1163 VAL A O 19
ATOM 32736 N N . GLU A 1 8 ? 1.338 -15.223 2.192 1.00 0.00 1164 GLU A N 19
ATOM 32737 C CA . GLU A 1 8 ? 0.057 -15.933 2.108 1.00 0.00 1164 GLU A CA 19
ATOM 32738 C C . GLU A 1 8 ? -1.088 -15.017 1.616 1.00 0.00 1164 GLU A C 19
ATOM 32739 O O . GLU A 1 8 ? -1.066 -13.800 1.831 1.00 0.00 1164 GLU A O 19
ATOM 32751 N N . PHE A 1 9 ? -2.104 -15.656 1.017 1.00 0.00 1165 PHE A N 19
ATOM 32752 C CA . PHE A 1 9 ? -3.228 -14.993 0.332 1.00 0.00 1165 PHE A CA 19
ATOM 32753 C C . PHE A 1 9 ? -4.044 -14.089 1.285 1.00 0.00 1165 PHE A C 19
ATOM 32754 O O . PHE A 1 9 ? -4.371 -12.948 0.949 1.00 0.00 1165 PHE A O 19
ATOM 32771 N N . ASN A 1 10 ? -4.407 -14.648 2.446 1.00 0.00 1166 ASN A N 19
ATOM 32772 C CA . ASN A 1 10 ? -5.221 -13.964 3.474 1.00 0.00 1166 ASN A CA 19
ATOM 32773 C C . ASN A 1 10 ? -4.358 -13.075 4.387 1.00 0.00 1166 ASN A C 19
ATOM 32774 O O . ASN A 1 10 ? -4.854 -12.090 4.955 1.00 0.00 1166 ASN A O 19
ATOM 32785 N N . ASP A 1 11 ? -3.063 -13.433 4.522 1.00 0.00 1167 ASP A N 19
ATOM 32786 C CA . ASP A 1 11 ? -2.139 -12.775 5.471 1.00 0.00 1167 ASP A CA 19
ATOM 32787 C C . ASP A 1 11 ? -1.840 -11.334 5.043 1.00 0.00 1167 ASP A C 19
ATOM 32788 O O . ASP A 1 11 ? -1.751 -10.440 5.888 1.00 0.00 1167 ASP A O 19
ATOM 32797 N N . VAL A 1 12 ? -1.712 -11.124 3.713 1.00 0.00 1168 VAL A N 19
ATOM 32798 C CA . VAL A 1 12 ? -1.501 -9.782 3.127 1.00 0.00 1168 VAL A CA 19
ATOM 32799 C C . VAL A 1 12 ? -2.636 -8.827 3.493 1.00 0.00 1168 VAL A C 19
ATOM 32800 O O . VAL A 1 12 ? -2.416 -7.644 3.730 1.00 0.00 1168 VAL A O 19
ATOM 32813 N N . LYS A 1 13 ? -3.849 -9.382 3.549 1.00 0.00 1169 LYS A N 19
ATOM 32814 C CA . LYS A 1 13 ? -5.067 -8.611 3.731 1.00 0.00 1169 LYS A CA 19
ATOM 32815 C C . LYS A 1 13 ? -5.118 -8.055 5.162 1.00 0.00 1169 LYS A C 19
ATOM 32816 O O . LYS A 1 13 ? -5.242 -6.848 5.363 1.00 0.00 1169 LYS A O 19
ATOM 32835 N N . THR A 1 14 ? -4.960 -8.972 6.131 1.00 0.00 1170 THR A N 19
ATOM 32836 C CA . THR A 1 14 ? -5.008 -8.670 7.572 1.00 0.00 1170 THR A CA 19
ATOM 32837 C C . THR A 1 14 ? -3.816 -7.786 8.014 1.00 0.00 1170 THR A C 19
ATOM 32838 O O . THR A 1 14 ? -3.971 -6.909 8.877 1.00 0.00 1170 THR A O 19
ATOM 32849 N N . LEU A 1 15 ? -2.644 -7.998 7.379 1.00 0.00 1171 LEU A N 19
ATOM 32850 C CA . LEU A 1 15 ? -1.419 -7.232 7.696 1.00 0.00 1171 LEU A CA 19
ATOM 32851 C C . LEU A 1 15 ? -1.586 -5.785 7.199 1.00 0.00 1171 LEU A C 19
ATOM 32852 O O . LEU A 1 15 ? -1.480 -4.836 7.987 1.00 0.00 1171 LEU A O 19
ATOM 32868 N N . LEU A 1 16 ? -1.878 -5.638 5.887 1.00 0.00 1172 LEU A N 19
ATOM 32869 C CA . LEU A 1 16 ? -2.026 -4.316 5.239 1.00 0.00 1172 LEU A CA 19
ATOM 32870 C C . LEU A 1 16 ? -3.233 -3.546 5.776 1.00 0.00 1172 LEU A C 19
ATOM 32871 O O . LEU A 1 16 ? -3.266 -2.324 5.691 1.00 0.00 1172 LEU A O 19
ATOM 32887 N N . ARG A 1 17 ? -4.199 -4.280 6.341 1.00 0.00 1173 ARG A N 19
ATOM 32888 C CA . ARG A 1 17 ? -5.403 -3.696 6.950 1.00 0.00 1173 ARG A CA 19
ATOM 32889 C C . ARG A 1 17 ? -5.032 -2.755 8.106 1.00 0.00 1173 ARG A C 19
ATOM 32890 O O . ARG A 1 17 ? -5.566 -1.650 8.231 1.00 0.00 1173 ARG A O 19
ATOM 32911 N N . GLU A 1 18 ? -4.091 -3.224 8.933 1.00 0.00 1174 GLU A N 19
ATOM 32912 C CA . GLU A 1 18 ? -3.572 -2.474 10.078 1.00 0.00 1174 GLU A CA 19
ATOM 32913 C C . GLU A 1 18 ? -2.499 -1.485 9.606 1.00 0.00 1174 GLU A C 19
ATOM 32914 O O . GLU A 1 18 ? -2.477 -0.331 10.035 1.00 0.00 1174 GLU A O 19
ATOM 32926 N N . TRP A 1 19 ? -1.659 -1.942 8.660 1.00 0.00 1175 TRP A N 19
ATOM 32927 C CA . TRP A 1 19 ? -0.511 -1.167 8.143 1.00 0.00 1175 TRP A CA 19
ATOM 32928 C C . TRP A 1 19 ? -0.948 0.208 7.585 1.00 0.00 1175 TRP A C 19
ATOM 32929 O O . TRP A 1 19 ? -0.229 1.205 7.712 1.00 0.00 1175 TRP A O 19
ATOM 32950 N N . ILE A 1 20 ? -2.129 0.246 6.991 1.00 0.00 1176 ILE A N 19
ATOM 32951 C CA . ILE A 1 20 ? -2.607 1.421 6.255 1.00 0.00 1176 ILE A CA 19
ATOM 32952 C C . ILE A 1 20 ? -3.385 2.397 7.159 1.00 0.00 1176 ILE A C 19
ATOM 32953 O O . ILE A 1 20 ? -3.537 3.570 6.826 1.00 0.00 1176 ILE A O 19
ATOM 32969 N N . THR A 1 21 ? -3.871 1.907 8.314 1.00 0.00 1177 THR A N 19
ATOM 32970 C CA . THR A 1 21 ? -4.775 2.689 9.186 1.00 0.00 1177 THR A CA 19
ATOM 32971 C C . THR A 1 21 ? -4.129 3.102 10.533 1.00 0.00 1177 THR A C 19
ATOM 32972 O O . THR A 1 21 ? -4.489 4.151 11.082 1.00 0.00 1177 THR A O 19
ATOM 32983 N N . THR A 1 22 ? -3.174 2.301 11.067 1.00 0.00 1178 THR A N 19
ATOM 32984 C CA . THR A 1 22 ? -2.800 2.402 12.511 1.00 0.00 1178 THR A CA 19
ATOM 32985 C C . THR A 1 22 ? -1.321 2.735 12.766 1.00 0.00 1178 THR A C 19
ATOM 32986 O O . THR A 1 22 ? -0.999 3.566 13.622 1.00 0.00 1178 THR A O 19
ATOM 32997 N N . ILE A 1 23 ? -0.431 2.108 11.998 1.00 0.00 1179 ILE A N 19
ATOM 32998 C CA . ILE A 1 23 ? 0.894 1.720 12.508 1.00 0.00 1179 ILE A CA 19
ATOM 32999 C C . ILE A 1 23 ? 1.937 2.877 12.608 1.00 0.00 1179 ILE A C 19
ATOM 33000 O O . ILE A 1 23 ? 2.015 3.589 13.608 1.00 0.00 1179 ILE A O 19
ATOM 33016 N N . SER A 1 24 ? 2.709 3.054 11.570 1.00 0.00 1180 SER A N 19
ATOM 33017 C CA . SER A 1 24 ? 3.970 3.765 11.573 1.00 0.00 1180 SER A CA 19
ATOM 33018 C C . SER A 1 24 ? 3.849 4.910 10.597 1.00 0.00 1180 SER A C 19
ATOM 33019 O O . SER A 1 24 ? 4.853 5.561 10.283 1.00 0.00 1180 SER A O 19
ATOM 33027 N N . ASP A 1 25 ? 2.577 5.229 10.255 1.00 0.00 1181 ASP A N 19
ATOM 33028 C CA . ASP A 1 25 ? 2.143 5.569 8.882 1.00 0.00 1181 ASP A CA 19
ATOM 33029 C C . ASP A 1 25 ? 3.155 6.514 8.179 1.00 0.00 1181 ASP A C 19
ATOM 33030 O O . ASP A 1 25 ? 3.166 7.730 8.379 1.00 0.00 1181 ASP A O 19
ATOM 33039 N N . PRO A 1 26 ? 4.094 5.852 7.414 1.00 0.00 1182 PRO A N 19
ATOM 33040 C CA . PRO A 1 26 ? 5.402 6.361 6.987 1.00 0.00 1182 PRO A CA 19
ATOM 33041 C C . PRO A 1 26 ? 5.411 6.933 5.557 1.00 0.00 1182 PRO A C 19
ATOM 33042 O O . PRO A 1 26 ? 4.359 7.088 4.915 1.00 0.00 1182 PRO A O 19
ATOM 33053 N N . MET A 1 27 ? 6.634 7.313 5.126 1.00 0.00 1183 MET A N 19
ATOM 33054 C CA . MET A 1 27 ? 6.922 7.931 3.810 1.00 0.00 1183 MET A CA 19
ATOM 33055 C C . MET A 1 27 ? 6.316 7.092 2.658 1.00 0.00 1183 MET A C 19
ATOM 33056 O O . MET A 1 27 ? 6.051 5.895 2.812 1.00 0.00 1183 MET A O 19
ATOM 33070 N N . GLU A 1 28 ? 6.163 7.727 1.490 1.00 0.00 1184 GLU A N 19
ATOM 33071 C CA . GLU A 1 28 ? 5.459 7.141 0.328 1.00 0.00 1184 GLU A CA 19
ATOM 33072 C C . GLU A 1 28 ? 6.139 5.867 -0.230 1.00 0.00 1184 GLU A C 19
ATOM 33073 O O . GLU A 1 28 ? 5.580 5.219 -1.110 1.00 0.00 1184 GLU A O 19
ATOM 33085 N N . GLU A 1 29 ? 7.337 5.537 0.299 1.00 0.00 1185 GLU A N 19
ATOM 33086 C CA . GLU A 1 29 ? 8.064 4.284 0.012 1.00 0.00 1185 GLU A CA 19
ATOM 33087 C C . GLU A 1 29 ? 7.123 3.071 0.094 1.00 0.00 1185 GLU A C 19
ATOM 33088 O O . GLU A 1 29 ? 7.015 2.301 -0.862 1.00 0.00 1185 GLU A O 19
ATOM 33100 N N . ASP A 1 30 ? 6.397 2.989 1.228 1.00 0.00 1186 ASP A N 19
ATOM 33101 C CA . ASP A 1 30 ? 5.422 1.915 1.541 1.00 0.00 1186 ASP A CA 19
ATOM 33102 C C . ASP A 1 30 ? 4.376 1.755 0.422 1.00 0.00 1186 ASP A C 19
ATOM 33103 O O . ASP A 1 30 ? 4.035 0.637 0.035 1.00 0.00 1186 ASP A O 19
ATOM 33112 N N . ILE A 1 31 ? 3.905 2.904 -0.088 1.00 0.00 1187 ILE A N 19
ATOM 33113 C CA . ILE A 1 31 ? 2.914 2.979 -1.184 1.00 0.00 1187 ILE A CA 19
ATOM 33114 C C . ILE A 1 31 ? 3.521 2.379 -2.473 1.00 0.00 1187 ILE A C 19
ATOM 33115 O O . ILE A 1 31 ? 2.925 1.503 -3.114 1.00 0.00 1187 ILE A O 19
ATOM 33131 N N . LEU A 1 32 ? 4.745 2.834 -2.806 1.00 0.00 1188 LEU A N 19
ATOM 33132 C CA . LEU A 1 32 ? 5.476 2.380 -4.002 1.00 0.00 1188 LEU A CA 19
ATOM 33133 C C . LEU A 1 32 ? 5.818 0.879 -3.928 1.00 0.00 1188 LEU A C 19
ATOM 33134 O O . LEU A 1 32 ? 6.013 0.253 -4.966 1.00 0.00 1188 LEU A O 19
ATOM 33150 N N . GLN A 1 33 ? 5.889 0.310 -2.706 1.00 0.00 1189 GLN A N 19
ATOM 33151 C CA . GLN A 1 33 ? 6.131 -1.139 -2.528 1.00 0.00 1189 GLN A CA 19
ATOM 33152 C C . GLN A 1 33 ? 4.907 -1.947 -2.999 1.00 0.00 1189 GLN A C 19
ATOM 33153 O O . GLN A 1 33 ? 5.042 -3.027 -3.598 1.00 0.00 1189 GLN A O 19
ATOM 33167 N N . VAL A 1 34 ? 3.705 -1.399 -2.726 1.00 0.00 1190 VAL A N 19
ATOM 33168 C CA . VAL A 1 34 ? 2.440 -2.023 -3.154 1.00 0.00 1190 VAL A CA 19
ATOM 33169 C C . VAL A 1 34 ? 2.291 -1.859 -4.681 1.00 0.00 1190 VAL A C 19
ATOM 33170 O O . VAL A 1 34 ? 1.716 -2.717 -5.345 1.00 0.00 1190 VAL A O 19
ATOM 33183 N N . VAL A 1 35 ? 2.836 -0.737 -5.215 1.00 0.00 1191 VAL A N 19
ATOM 33184 C CA . VAL A 1 35 ? 2.961 -0.510 -6.676 1.00 0.00 1191 VAL A CA 19
ATOM 33185 C C . VAL A 1 35 ? 3.823 -1.624 -7.321 1.00 0.00 1191 VAL A C 19
ATOM 33186 O O . VAL A 1 35 ? 3.487 -2.144 -8.403 1.00 0.00 1191 VAL A O 19
ATOM 33199 N N . LYS A 1 36 ? 4.926 -1.989 -6.630 1.00 0.00 1192 LYS A N 19
ATOM 33200 C CA . LYS A 1 36 ? 5.827 -3.078 -7.068 1.00 0.00 1192 LYS A CA 19
ATOM 33201 C C . LYS A 1 36 ? 5.079 -4.422 -7.107 1.00 0.00 1192 LYS A C 19
ATOM 33202 O O . LYS A 1 36 ? 5.275 -5.204 -8.027 1.00 0.00 1192 LYS A O 19
ATOM 33221 N N . TYR A 1 37 ? 4.239 -4.663 -6.083 1.00 0.00 1193 TYR A N 19
ATOM 33222 C CA . TYR A 1 37 ? 3.382 -5.875 -5.984 1.00 0.00 1193 TYR A CA 19
ATOM 33223 C C . TYR A 1 37 ? 2.344 -5.937 -7.121 1.00 0.00 1193 TYR A C 19
ATOM 33224 O O . TYR A 1 37 ? 2.055 -7.018 -7.650 1.00 0.00 1193 TYR A O 19
ATOM 33242 N N . CYS A 1 38 ? 1.784 -4.769 -7.473 1.00 0.00 1194 CYS A N 19
ATOM 33243 C CA . CYS A 1 38 ? 0.820 -4.642 -8.581 1.00 0.00 1194 CYS A CA 19
ATOM 33244 C C . CYS A 1 38 ? 1.468 -5.068 -9.904 1.00 0.00 1194 CYS A C 19
ATOM 33245 O O . CYS A 1 38 ? 0.907 -5.866 -10.664 1.00 0.00 1194 CYS A O 19
ATOM 33253 N N . THR A 1 39 ? 2.690 -4.563 -10.113 1.00 0.00 1195 THR A N 19
ATOM 33254 C CA . THR A 1 39 ? 3.500 -4.868 -11.295 1.00 0.00 1195 THR A CA 19
ATOM 33255 C C . THR A 1 39 ? 3.960 -6.341 -11.267 1.00 0.00 1195 THR A C 19
ATOM 33256 O O . THR A 1 39 ? 3.951 -7.010 -12.287 1.00 0.00 1195 THR A O 19
ATOM 33267 N N . ASP A 1 40 ? 4.283 -6.834 -10.063 1.00 0.00 1196 ASP A N 19
ATOM 33268 C CA . ASP A 1 40 ? 4.805 -8.201 -9.829 1.00 0.00 1196 ASP A CA 19
ATOM 33269 C C . ASP A 1 40 ? 3.772 -9.261 -10.242 1.00 0.00 1196 ASP A C 19
ATOM 33270 O O . ASP A 1 40 ? 4.110 -10.248 -10.904 1.00 0.00 1196 ASP A O 19
ATOM 33279 N N . LEU A 1 41 ? 2.504 -9.023 -9.869 1.00 0.00 1197 LEU A N 19
ATOM 33280 C CA . LEU A 1 41 ? 1.386 -9.923 -10.211 1.00 0.00 1197 LEU A CA 19
ATOM 33281 C C . LEU A 1 41 ? 0.884 -9.673 -11.640 1.00 0.00 1197 LEU A C 19
ATOM 33282 O O . LEU A 1 41 ? 0.215 -10.530 -12.213 1.00 0.00 1197 LEU A O 19
ATOM 33298 N N . ILE A 1 42 ? 1.157 -8.476 -12.187 1.00 0.00 1198 ILE A N 19
ATOM 33299 C CA . ILE A 1 42 ? 0.947 -8.186 -13.628 1.00 0.00 1198 ILE A CA 19
ATOM 33300 C C . ILE A 1 42 ? 1.882 -9.067 -14.489 1.00 0.00 1198 ILE A C 19
ATOM 33301 O O . ILE A 1 42 ? 1.488 -9.547 -15.563 1.00 0.00 1198 ILE A O 19
ATOM 33317 N N . GLU A 1 43 ? 3.101 -9.290 -13.982 1.00 0.00 1199 GLU A N 19
ATOM 33318 C CA . GLU A 1 43 ? 4.105 -10.142 -14.638 1.00 0.00 1199 GLU A CA 19
ATOM 33319 C C . GLU A 1 43 ? 3.706 -11.614 -14.525 1.00 0.00 1199 GLU A C 19
ATOM 33320 O O . GLU A 1 43 ? 3.583 -12.332 -15.523 1.00 0.00 1199 GLU A O 19
ATOM 33332 N N . GLU A 1 44 ? 3.465 -12.023 -13.275 1.00 0.00 1200 GLU A N 19
ATOM 33333 C CA . GLU A 1 44 ? 3.245 -13.438 -12.903 1.00 0.00 1200 GLU A CA 19
ATOM 33334 C C . GLU A 1 44 ? 1.773 -13.865 -13.046 1.00 0.00 1200 GLU A C 19
ATOM 33335 O O . GLU A 1 44 ? 1.434 -15.019 -12.741 1.00 0.00 1200 GLU A O 19
ATOM 33347 N N . LYS A 1 45 ? 0.918 -12.922 -13.502 1.00 0.00 1201 LYS A N 19
ATOM 33348 C CA . LYS A 1 45 ? -0.489 -13.181 -13.893 1.00 0.00 1201 LYS A CA 19
ATOM 33349 C C . LYS A 1 45 ? -1.320 -13.699 -12.696 1.00 0.00 1201 LYS A C 19
ATOM 33350 O O . LYS A 1 45 ? -2.205 -14.554 -12.842 1.00 0.00 1201 LYS A O 19
ATOM 33369 N N . ASP A 1 46 ? -1.036 -13.116 -11.519 1.00 0.00 1202 ASP A N 19
ATOM 33370 C CA . ASP A 1 46 ? -1.726 -13.418 -10.246 1.00 0.00 1202 ASP A CA 19
ATOM 33371 C C . ASP A 1 46 ? -2.556 -12.183 -9.836 1.00 0.00 1202 ASP A C 19
ATOM 33372 O O . ASP A 1 46 ? -2.827 -11.923 -8.660 1.00 0.00 1202 ASP A O 19
ATOM 33381 N N . LEU A 1 47 ? -3.034 -11.461 -10.862 1.00 0.00 1203 LEU A N 19
ATOM 33382 C CA . LEU A 1 47 ? -3.719 -10.163 -10.712 1.00 0.00 1203 LEU A CA 19
ATOM 33383 C C . LEU A 1 47 ? -5.115 -10.347 -10.080 1.00 0.00 1203 LEU A C 19
ATOM 33384 O O . LEU A 1 47 ? -5.767 -9.377 -9.720 1.00 0.00 1203 LEU A O 19
ATOM 33400 N N . GLU A 1 48 ? -5.547 -11.606 -9.959 1.00 0.00 1204 GLU A N 19
ATOM 33401 C CA . GLU A 1 48 ? -6.772 -11.988 -9.247 1.00 0.00 1204 GLU A CA 19
ATOM 33402 C C . GLU A 1 48 ? -6.691 -11.581 -7.750 1.00 0.00 1204 GLU A C 19
ATOM 33403 O O . GLU A 1 48 ? -7.678 -11.112 -7.159 1.00 0.00 1204 GLU A O 19
ATOM 33415 N N . LYS A 1 49 ? -5.490 -11.745 -7.166 1.00 0.00 1205 LYS A N 19
ATOM 33416 C CA . LYS A 1 49 ? -5.202 -11.403 -5.776 1.00 0.00 1205 LYS A CA 19
ATOM 33417 C C . LYS A 1 49 ? -4.992 -9.898 -5.608 1.00 0.00 1205 LYS A C 19
ATOM 33418 O O . LYS A 1 49 ? -5.442 -9.315 -4.618 1.00 0.00 1205 LYS A O 19
ATOM 33437 N N . LEU A 1 50 ? -4.302 -9.285 -6.585 1.00 0.00 1206 LEU A N 19
ATOM 33438 C CA . LEU A 1 50 ? -4.047 -7.834 -6.593 1.00 0.00 1206 LEU A CA 19
ATOM 33439 C C . LEU A 1 50 ? -5.379 -7.070 -6.722 1.00 0.00 1206 LEU A C 19
ATOM 33440 O O . LEU A 1 50 ? -5.560 -6.045 -6.088 1.00 0.00 1206 LEU A O 19
ATOM 33456 N N . ASP A 1 51 ? -6.295 -7.621 -7.529 1.00 0.00 1207 ASP A N 19
ATOM 33457 C CA . ASP A 1 51 ? -7.664 -7.085 -7.737 1.00 0.00 1207 ASP A CA 19
ATOM 33458 C C . ASP A 1 51 ? -8.434 -6.972 -6.396 1.00 0.00 1207 ASP A C 19
ATOM 33459 O O . ASP A 1 51 ? -9.096 -5.951 -6.109 1.00 0.00 1207 ASP A O 19
ATOM 33468 N N . LEU A 1 52 ? -8.323 -8.042 -5.588 1.00 0.00 1208 LEU A N 19
ATOM 33469 C CA . LEU A 1 52 ? -8.855 -8.106 -4.221 1.00 0.00 1208 LEU A CA 19
ATOM 33470 C C . LEU A 1 52 ? -8.236 -6.989 -3.359 1.00 0.00 1208 LEU A C 19
ATOM 33471 O O . LEU A 1 52 ? -8.948 -6.224 -2.688 1.00 0.00 1208 LEU A O 19
ATOM 33487 N N . VAL A 1 53 ? -6.897 -6.912 -3.405 1.00 0.00 1209 VAL A N 19
ATOM 33488 C CA . VAL A 1 53 ? -6.118 -5.870 -2.713 1.00 0.00 1209 VAL A CA 19
ATOM 33489 C C . VAL A 1 53 ? -6.551 -4.448 -3.160 1.00 0.00 1209 VAL A C 19
ATOM 33490 O O . VAL A 1 53 ? -6.557 -3.554 -2.345 1.00 0.00 1209 VAL A O 19
ATOM 33503 N N . ILE A 1 54 ? -6.966 -4.271 -4.438 1.00 0.00 1210 ILE A N 19
ATOM 33504 C CA . ILE A 1 54 ? -7.458 -2.965 -4.951 1.00 0.00 1210 ILE A CA 19
ATOM 33505 C C . ILE A 1 54 ? -8.791 -2.594 -4.275 1.00 0.00 1210 ILE A C 19
ATOM 33506 O O . ILE A 1 54 ? -8.971 -1.444 -3.866 1.00 0.00 1210 ILE A O 19
ATOM 33522 N N . LYS A 1 55 ? -9.719 -3.575 -4.169 1.00 0.00 1211 LYS A N 19
ATOM 33523 C CA . LYS A 1 55 ? -10.994 -3.398 -3.448 1.00 0.00 1211 LYS A CA 19
ATOM 33524 C C . LYS A 1 55 ? -10.758 -2.897 -2.004 1.00 0.00 1211 LYS A C 19
ATOM 33525 O O . LYS A 1 55 ? -11.261 -1.834 -1.600 1.00 0.00 1211 LYS A O 19
ATOM 33544 N N . TYR A 1 56 ? -9.957 -3.673 -1.263 1.00 0.00 1212 TYR A N 19
ATOM 33545 C CA . TYR A 1 56 ? -9.672 -3.410 0.155 1.00 0.00 1212 TYR A CA 19
ATOM 33546 C C . TYR A 1 56 ? -8.923 -2.085 0.345 1.00 0.00 1212 TYR A C 19
ATOM 33547 O O . TYR A 1 56 ? -9.345 -1.263 1.133 1.00 0.00 1212 TYR A O 19
ATOM 33565 N N . MET A 1 57 ? -7.857 -1.877 -0.426 1.00 0.00 1213 MET A N 19
ATOM 33566 C CA . MET A 1 57 ? -6.997 -0.669 -0.355 1.00 0.00 1213 MET A CA 19
ATOM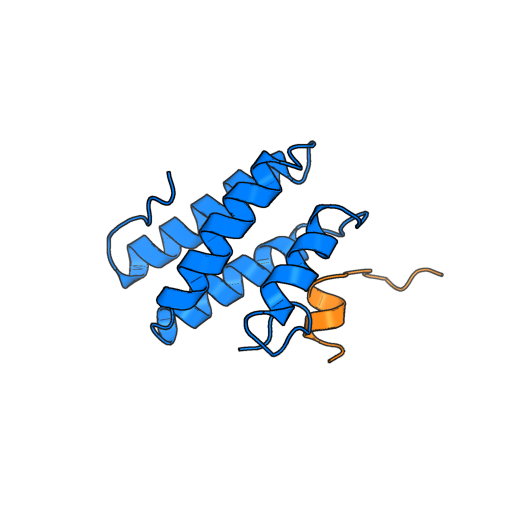 33567 C C . MET A 1 57 ? -7.773 0.603 -0.754 1.00 0.00 1213 MET A C 19
ATOM 33568 O O . MET A 1 57 ? -7.494 1.688 -0.231 1.00 0.00 1213 MET A O 19
ATOM 33582 N N . LYS A 1 58 ? -8.766 0.453 -1.664 1.00 0.00 1214 LYS A N 19
ATOM 33583 C CA . LYS A 1 58 ? -9.736 1.527 -1.967 1.00 0.00 1214 LYS A CA 19
ATOM 33584 C C . LYS A 1 58 ? -10.499 1.897 -0.694 1.00 0.00 1214 LYS A C 19
ATOM 33585 O O . LYS A 1 58 ? -10.447 3.042 -0.241 1.00 0.00 1214 LYS A O 19
ATOM 33604 N N . ARG A 1 59 ? -11.176 0.885 -0.125 1.00 0.00 1215 ARG A N 19
ATOM 33605 C CA . ARG A 1 59 ? -12.057 1.052 1.028 1.00 0.00 1215 ARG A CA 19
ATOM 33606 C C . ARG A 1 59 ? -11.294 1.564 2.267 1.00 0.00 1215 ARG A C 19
ATOM 33607 O O . ARG A 1 59 ? -11.828 2.356 3.017 1.00 0.00 1215 ARG A O 19
ATOM 33628 N N . LEU A 1 60 ? -10.035 1.126 2.427 1.00 0.00 1216 LEU A N 19
ATOM 33629 C CA . LEU A 1 60 ? -9.196 1.439 3.602 1.00 0.00 1216 LEU A CA 19
ATOM 33630 C C . LEU A 1 60 ? -8.715 2.902 3.566 1.00 0.00 1216 LEU A C 19
ATOM 33631 O O . LEU A 1 60 ? -8.748 3.589 4.586 1.00 0.00 1216 LEU A O 19
ATOM 33647 N N . MET A 1 61 ? -8.267 3.363 2.378 1.00 0.00 1217 MET A N 19
ATOM 33648 C CA . MET A 1 61 ? -7.818 4.766 2.167 1.00 0.00 1217 MET A CA 19
ATOM 33649 C C . MET A 1 61 ? -9.012 5.735 2.201 1.00 0.00 1217 MET A C 19
ATOM 33650 O O . MET A 1 61 ? -8.885 6.878 2.652 1.00 0.00 1217 MET A O 19
ATOM 33664 N N . GLN A 1 62 ? -10.161 5.251 1.709 1.00 0.00 1218 GLN A N 19
ATOM 33665 C CA . GLN A 1 62 ? -11.433 6.000 1.713 1.00 0.00 1218 GLN A CA 19
ATOM 33666 C C . GLN A 1 62 ? -12.026 6.099 3.136 1.00 0.00 1218 GLN A C 19
ATOM 33667 O O . GLN A 1 62 ? -12.609 7.123 3.502 1.00 0.00 1218 GLN A O 19
ATOM 33681 N N . GLN A 1 63 ? -11.862 5.027 3.929 1.00 0.00 1219 GLN A N 19
ATOM 33682 C CA . GLN A 1 63 ? -12.384 4.945 5.304 1.00 0.00 1219 GLN A CA 19
ATOM 33683 C C . GLN A 1 63 ? -11.534 5.807 6.243 1.00 0.00 1219 GLN A C 19
ATOM 33684 O O . GLN A 1 63 ? -12.045 6.425 7.188 1.00 0.00 1219 GLN A O 19
ATOM 33698 N N . SER A 1 64 ? -10.220 5.816 5.970 1.00 0.00 1220 SER A N 19
ATOM 33699 C CA . SER A 1 64 ? -9.279 6.732 6.612 1.00 0.00 1220 SER A CA 19
ATOM 33700 C C . SER A 1 64 ? -9.575 8.168 6.133 1.00 0.00 1220 SER A C 19
ATOM 33701 O O . SER A 1 64 ? -9.940 8.371 4.967 1.00 0.00 1220 SER A O 19
ATOM 33709 N N . VAL A 1 65 ? -9.413 9.148 7.036 1.00 0.00 1221 VAL A N 19
ATOM 33710 C CA . VAL A 1 65 ? -9.878 10.533 6.819 1.00 0.00 1221 VAL A CA 19
ATOM 33711 C C . VAL A 1 65 ? -9.084 11.270 5.721 1.00 0.00 1221 VAL A C 19
ATOM 33712 O O . VAL A 1 65 ? -8.082 10.758 5.192 1.00 0.00 1221 VAL A O 19
ATOM 33725 N N . GLU A 1 66 ? -9.566 12.484 5.404 1.00 0.00 1222 GLU A N 19
ATOM 33726 C CA . GLU A 1 66 ? -8.921 13.393 4.447 1.00 0.00 1222 GLU A CA 19
ATOM 33727 C C . GLU A 1 66 ? -7.503 13.790 4.938 1.00 0.00 1222 GLU A C 19
ATOM 33728 O O . GLU A 1 66 ? -7.334 14.692 5.762 1.00 0.00 1222 GLU A O 19
ATOM 33740 N N . SER A 1 67 ? -6.501 13.055 4.433 1.00 0.00 1223 SER A N 19
ATOM 33741 C CA . SER A 1 67 ? -5.100 13.162 4.857 1.00 0.00 1223 SER A CA 19
ATOM 33742 C C . SER A 1 67 ? -4.194 12.583 3.733 1.00 0.00 1223 SER A C 19
ATOM 33743 O O . SER A 1 67 ? -4.517 12.751 2.548 1.00 0.00 1223 SER A O 19
ATOM 33751 N N . VAL A 1 68 ? -3.064 11.924 4.094 1.00 0.00 1224 VAL A N 19
ATOM 33752 C CA . VAL A 1 68 ? -2.106 11.336 3.131 1.00 0.00 1224 VAL A CA 19
ATOM 33753 C C . VAL A 1 68 ? -2.765 10.263 2.235 1.00 0.00 1224 VAL A C 19
ATOM 33754 O O . VAL A 1 68 ? -2.390 10.105 1.074 1.00 0.00 1224 VAL A O 19
ATOM 33767 N N . TRP A 1 69 ? -3.784 9.582 2.788 1.00 0.00 1225 TRP A N 19
ATOM 33768 C CA . TRP A 1 69 ? -4.488 8.466 2.127 1.00 0.00 1225 TRP A CA 19
ATOM 33769 C C . TRP A 1 69 ? -5.300 8.936 0.903 1.00 0.00 1225 TRP A C 19
ATOM 33770 O O . TRP A 1 69 ? -5.665 8.121 0.058 1.00 0.00 1225 TRP A O 19
ATOM 33791 N N . ASN A 1 70 ? -5.585 10.255 0.836 1.00 0.00 1226 ASN A N 19
ATOM 33792 C CA . ASN A 1 70 ? -6.190 10.892 -0.362 1.00 0.00 1226 ASN A CA 19
ATOM 33793 C C . ASN A 1 70 ? -5.228 10.780 -1.547 1.00 0.00 1226 ASN A C 19
ATOM 33794 O O . ASN A 1 70 ? -5.596 10.300 -2.633 1.00 0.00 1226 ASN A O 19
ATOM 33805 N N . MET A 1 71 ? -3.981 11.221 -1.302 1.00 0.00 1227 MET A N 19
ATOM 33806 C CA . MET A 1 71 ? -2.900 11.185 -2.294 1.00 0.00 1227 MET A CA 19
ATOM 33807 C C . MET A 1 71 ? -2.549 9.734 -2.626 1.00 0.00 1227 MET A C 19
ATOM 33808 O O . MET A 1 71 ? -2.418 9.383 -3.790 1.00 0.00 1227 MET A O 19
ATOM 33822 N N . ALA A 1 72 ? -2.468 8.897 -1.575 1.00 0.00 1228 ALA A N 19
ATOM 33823 C CA . ALA A 1 72 ? -2.078 7.486 -1.692 1.00 0.00 1228 ALA A CA 19
ATOM 33824 C C . ALA A 1 72 ? -3.089 6.690 -2.524 1.00 0.00 1228 ALA A C 19
ATOM 33825 O O . ALA A 1 72 ? -2.690 5.821 -3.266 1.00 0.00 1228 ALA A O 19
ATOM 33832 N N . PHE A 1 73 ? -4.391 7.005 -2.381 1.00 0.00 1229 PHE A N 19
ATOM 33833 C CA . PHE A 1 73 ? -5.473 6.324 -3.131 1.00 0.00 1229 PHE A CA 19
ATOM 33834 C C . PHE A 1 73 ? -5.355 6.590 -4.637 1.00 0.00 1229 PHE A C 19
ATOM 33835 O O . PHE A 1 73 ? -5.279 5.656 -5.451 1.00 0.00 1229 PHE A O 19
ATOM 33852 N N . ASP A 1 74 ? -5.323 7.879 -4.983 1.00 0.00 1230 ASP A N 19
ATOM 33853 C CA . ASP A 1 74 ? -5.293 8.335 -6.380 1.00 0.00 1230 ASP A CA 19
ATOM 33854 C C . ASP A 1 74 ? -3.982 7.900 -7.064 1.00 0.00 1230 ASP A C 19
ATOM 33855 O O . ASP A 1 74 ? -3.985 7.501 -8.231 1.00 0.00 1230 ASP A O 19
ATOM 33864 N N . PHE A 1 75 ? -2.886 7.937 -6.287 1.00 0.00 1231 PHE A N 19
ATOM 33865 C CA . PHE A 1 75 ? -1.537 7.574 -6.755 1.00 0.00 1231 PHE A CA 19
ATOM 33866 C C . PHE A 1 75 ? -1.420 6.055 -6.964 1.00 0.00 1231 PHE A C 19
ATOM 33867 O O . PHE A 1 75 ? -0.973 5.614 -8.026 1.00 0.00 1231 PHE A O 19
ATOM 33884 N N . ILE A 1 76 ? -1.833 5.270 -5.945 1.00 0.00 1232 ILE A N 19
ATOM 33885 C CA . ILE A 1 76 ? -1.700 3.798 -5.960 1.00 0.00 1232 ILE A CA 19
ATOM 33886 C C . ILE A 1 76 ? -2.494 3.228 -7.144 1.00 0.00 1232 ILE A C 19
ATOM 33887 O O . ILE A 1 76 ? -1.959 2.445 -7.935 1.00 0.00 1232 ILE A O 19
ATOM 33903 N N . LEU A 1 77 ? -3.734 3.738 -7.312 1.00 0.00 1233 LEU A N 19
ATOM 33904 C CA . LEU A 1 77 ? -4.631 3.320 -8.386 1.00 0.00 1233 LEU A CA 19
ATOM 33905 C C . LEU A 1 77 ? -4.024 3.691 -9.737 1.00 0.00 1233 LEU A C 19
ATOM 33906 O O . LEU A 1 77 ? -3.914 2.834 -10.610 1.00 0.00 1233 LEU A O 19
ATOM 33922 N N . ASP A 1 78 ? -3.573 4.957 -9.862 1.00 0.00 1234 ASP A N 19
ATOM 33923 C CA . ASP A 1 78 ? -2.973 5.481 -11.106 1.00 0.00 1234 ASP A CA 19
ATOM 33924 C C . ASP A 1 78 ? -1.817 4.591 -11.581 1.00 0.00 1234 ASP A C 19
ATOM 33925 O O . ASP A 1 78 ? -1.766 4.205 -12.740 1.00 0.00 1234 ASP A O 19
ATOM 33934 N N . ASN A 1 79 ? -0.939 4.238 -10.642 1.00 0.00 1235 ASN A N 19
ATOM 33935 C CA . ASN A 1 79 ? 0.249 3.410 -10.912 1.00 0.00 1235 ASN A CA 19
ATOM 33936 C C . ASN A 1 79 ? -0.147 1.996 -11.384 1.00 0.00 1235 ASN A C 19
ATOM 33937 O O . ASN A 1 79 ? 0.444 1.463 -12.343 1.00 0.00 1235 ASN A O 19
ATOM 33948 N N . VAL A 1 80 ? -1.175 1.411 -10.742 1.00 0.00 1236 VAL A N 19
ATOM 33949 C CA . VAL A 1 80 ? -1.728 0.112 -11.175 1.00 0.00 1236 VAL A CA 19
ATOM 33950 C C . VAL A 1 80 ? -2.248 0.205 -12.623 1.00 0.00 1236 VAL A C 19
ATOM 33951 O O . VAL A 1 80 ? -1.962 -0.662 -13.443 1.00 0.00 1236 VAL A O 19
ATOM 33964 N N . GLN A 1 81 ? -2.947 1.316 -12.925 1.00 0.00 1237 GLN A N 19
ATOM 33965 C CA . GLN A 1 81 ? -3.662 1.503 -14.199 1.00 0.00 1237 GLN A CA 19
ATOM 33966 C C . GLN A 1 81 ? -2.696 1.777 -15.356 1.00 0.00 1237 GLN A C 19
ATOM 33967 O O . GLN A 1 81 ? -2.927 1.312 -16.468 1.00 0.00 1237 GLN A O 19
ATOM 33981 N N . VAL A 1 82 ? -1.604 2.504 -15.079 1.00 0.00 1238 VAL A N 19
ATOM 33982 C CA . VAL A 1 82 ? -0.606 2.852 -16.102 1.00 0.00 1238 VAL A CA 19
ATOM 33983 C C . VAL A 1 82 ? 0.261 1.628 -16.465 1.00 0.00 1238 VAL A C 19
ATOM 33984 O O . VAL A 1 82 ? 0.618 1.450 -17.636 1.00 0.00 1238 VAL A O 19
ATOM 33997 N N . VAL A 1 83 ? 0.592 0.779 -15.457 1.00 0.00 1239 VAL A N 19
ATOM 33998 C CA . VAL A 1 83 ? 1.342 -0.472 -15.705 1.00 0.00 1239 VAL A CA 19
ATOM 33999 C C . VAL A 1 83 ? 0.420 -1.513 -16.385 1.00 0.00 1239 VAL A C 19
ATOM 34000 O O . VAL A 1 83 ? 0.872 -2.316 -17.204 1.00 0.00 1239 VAL A O 19
ATOM 34013 N N . LEU A 1 84 ? -0.885 -1.445 -16.068 1.00 0.00 1240 LEU A N 19
ATOM 34014 C CA . LEU A 1 84 ? -1.917 -2.317 -16.676 1.00 0.00 1240 LEU A CA 19
ATOM 34015 C C . LEU A 1 84 ? -2.135 -1.928 -18.161 1.00 0.00 1240 LEU A C 19
ATOM 34016 O O . LEU A 1 84 ? -2.406 -2.782 -19.015 1.00 0.00 1240 LEU A O 19
ATOM 34032 N N . GLN A 1 85 ? -2.012 -0.622 -18.444 1.00 0.00 1241 GLN A N 19
ATOM 34033 C CA . GLN A 1 85 ? -2.068 -0.071 -19.811 1.00 0.00 1241 GLN A CA 19
ATOM 34034 C C . GLN A 1 85 ? -0.781 -0.393 -20.583 1.00 0.00 1241 GLN A C 19
ATOM 34035 O O . GLN A 1 85 ? -0.802 -0.553 -21.808 1.00 0.00 1241 GLN A O 19
ATOM 34049 N N . GLN A 1 86 ? 0.327 -0.486 -19.845 1.00 0.00 1242 GLN A N 19
ATOM 34050 C CA . GLN A 1 86 ? 1.633 -0.849 -20.378 1.00 0.00 1242 GLN A CA 19
ATOM 34051 C C . GLN A 1 86 ? 1.653 -2.335 -20.821 1.00 0.00 1242 GLN A C 19
ATOM 34052 O O . GLN A 1 86 ? 2.229 -2.664 -21.868 1.00 0.00 1242 GLN A O 19
ATOM 34066 N N . THR A 1 87 ? 1.002 -3.221 -20.029 1.00 0.00 1243 THR A N 19
ATOM 34067 C CA . THR A 1 87 ? 1.009 -4.681 -20.288 1.00 0.00 1243 THR A CA 19
ATOM 34068 C C . THR A 1 87 ? -0.152 -5.121 -21.223 1.00 0.00 1243 THR A C 19
ATOM 34069 O O . THR A 1 87 ? 0.099 -5.648 -22.311 1.00 0.00 1243 THR A O 19
ATOM 34080 N N . TYR A 1 88 ? -1.413 -4.889 -20.810 1.00 0.00 1244 TYR A N 19
ATOM 34081 C CA . TYR A 1 88 ? -2.609 -5.376 -21.542 1.00 0.00 1244 TYR A CA 19
ATOM 34082 C C . TYR A 1 88 ? -3.166 -4.288 -22.465 1.00 0.00 1244 TYR A C 19
ATOM 34083 O O . TYR A 1 88 ? -3.792 -4.590 -23.489 1.00 0.00 1244 TYR A O 19
ATOM 34101 N N . GLY A 1 89 ? -2.932 -3.026 -22.086 1.00 0.00 1245 GLY A N 19
ATOM 34102 C CA . GLY A 1 89 ? -3.631 -1.893 -22.693 1.00 0.00 1245 GLY A CA 19
ATOM 34103 C C . GLY A 1 89 ? -5.019 -1.725 -22.096 1.00 0.00 1245 GLY A C 19
ATOM 34104 O O . GLY A 1 89 ? -5.931 -1.222 -22.756 1.00 0.00 1245 GLY A O 19
ATOM 34108 N N . SER A 1 90 ? -5.169 -2.137 -20.826 1.00 0.00 1246 SER A N 19
ATOM 34109 C CA . SER A 1 90 ? -6.457 -2.145 -20.116 1.00 0.00 1246 SER A CA 19
ATOM 34110 C C . SER A 1 90 ? -6.355 -1.399 -18.771 1.00 0.00 1246 SER A C 19
ATOM 34111 O O . SER A 1 90 ? -5.259 -1.096 -18.292 1.00 0.00 1246 SER A O 19
ATOM 34119 N N . THR A 1 91 ? -7.527 -1.117 -18.183 1.00 0.00 1247 THR A N 19
ATOM 34120 C CA . THR A 1 91 ? -7.680 -0.579 -16.822 1.00 0.00 1247 THR A CA 19
ATOM 34121 C C . THR A 1 91 ? -8.763 -1.401 -16.097 1.00 0.00 1247 THR A C 19
ATOM 34122 O O . THR A 1 91 ? -9.808 -1.695 -16.690 1.00 0.00 1247 THR A O 19
ATOM 34133 N N . LEU A 1 92 ? -8.519 -1.793 -14.828 1.00 0.00 1248 LEU A N 19
ATOM 34134 C CA . LEU A 1 92 ? -9.494 -2.603 -14.062 1.00 0.00 1248 LEU A CA 19
ATOM 34135 C C . LEU A 1 92 ? -10.636 -1.695 -13.564 1.00 0.00 1248 LEU A C 19
ATOM 34136 O O . LEU A 1 92 ? -10.424 -0.498 -13.309 1.00 0.00 1248 LEU A O 19
ATOM 34152 N N . LYS A 1 93 ? -11.845 -2.257 -13.444 1.00 0.00 1249 LYS A N 19
ATOM 34153 C CA . LYS A 1 93 ? -13.036 -1.504 -13.016 1.00 0.00 1249 LYS A CA 19
ATOM 34154 C C . LYS A 1 93 ? -13.546 -2.064 -11.672 1.00 0.00 1249 LYS A C 19
ATOM 34155 O O . LYS A 1 93 ? -14.251 -3.077 -11.609 1.00 0.00 1249 LYS A O 19
ATOM 34174 N N . VAL A 1 94 ? -13.130 -1.399 -10.590 1.00 0.00 1250 VAL A N 19
ATOM 34175 C CA . VAL A 1 94 ? -13.563 -1.716 -9.214 1.00 0.00 1250 VAL A CA 19
ATOM 34176 C C . VAL A 1 94 ? -14.780 -0.865 -8.814 1.00 0.00 1250 VAL A C 19
ATOM 34177 O O . VAL A 1 94 ? -15.472 -1.178 -7.844 1.00 0.00 1250 VAL A O 19
ATOM 34190 N N . THR A 1 95 ? -15.012 0.226 -9.562 1.00 0.00 1251 THR A N 19
ATOM 34191 C CA . THR A 1 95 ? -16.164 1.111 -9.365 1.00 0.00 1251 THR A CA 19
ATOM 34192 C C . THR A 1 95 ? -17.207 0.823 -10.476 1.00 0.00 1251 THR A C 19
ATOM 34193 O O . THR A 1 95 ? -18.243 0.177 -10.190 1.00 0.00 1251 THR A O 19
ATOM 34205 N N . GLN B 2 1 ? 8.838 12.489 18.748 1.00 0.00 524 GLN B N 19
ATOM 34206 C CA . GLN B 2 1 ? 7.372 12.696 18.833 1.00 0.00 524 GLN B CA 19
ATOM 34207 C C . GLN B 2 1 ? 6.760 12.471 17.442 1.00 0.00 524 GLN B C 19
ATOM 34208 O O . GLN B 2 1 ? 7.051 13.236 16.512 1.00 0.00 524 GLN B O 19
ATOM 34222 N N . SER B 2 2 ? 5.939 11.409 17.307 1.00 0.00 525 SER B N 19
ATOM 34223 C CA . SER B 2 2 ? 5.364 10.993 16.014 1.00 0.00 525 SER B CA 19
ATOM 34224 C C . SER B 2 2 ? 4.225 9.972 16.223 1.00 0.00 525 SER B C 19
ATOM 34225 O O . SER B 2 2 ? 4.143 9.329 17.281 1.00 0.00 525 SER B O 19
ATOM 34233 N N . THR B 2 3 ? 3.341 9.838 15.208 1.00 0.00 526 THR B N 19
ATOM 34234 C CA . THR B 2 3 ? 2.371 8.725 15.124 1.00 0.00 526 THR B CA 19
ATOM 34235 C C . THR B 2 3 ? 3.115 7.410 14.808 1.00 0.00 526 THR B C 19
ATOM 34236 O O . THR B 2 3 ? 2.675 6.321 15.200 1.00 0.00 526 THR B O 19
ATOM 34247 N N . GLY B 2 4 ? 4.247 7.546 14.094 1.00 0.00 527 GLY B N 19
ATOM 34248 C CA . GLY B 2 4 ? 5.135 6.432 13.792 1.00 0.00 527 GLY B CA 19
ATOM 34249 C C . GLY B 2 4 ? 6.276 6.853 12.873 1.00 0.00 527 GLY B C 19
ATOM 34250 O O . GLY B 2 4 ? 6.149 7.820 12.106 1.00 0.00 527 GLY B O 19
ATOM 34254 N N . THR B 2 5 ? 7.392 6.124 12.947 1.00 0.00 528 THR B N 19
ATOM 34255 C CA . THR B 2 5 ? 8.609 6.389 12.178 1.00 0.00 528 THR B CA 19
ATOM 34256 C C . THR B 2 5 ? 9.086 5.087 11.533 1.00 0.00 528 THR B C 19
ATOM 34257 O O . THR B 2 5 ? 8.848 3.999 12.076 1.00 0.00 528 THR B O 19
ATOM 34268 N N . GLU B 2 6 ? 9.793 5.235 10.400 1.00 0.00 529 GLU B N 19
ATOM 34269 C CA . GLU B 2 6 ? 10.376 4.146 9.600 1.00 0.00 529 GLU B CA 19
ATOM 34270 C C . GLU B 2 6 ? 9.290 3.321 8.850 1.00 0.00 529 GLU B C 19
ATOM 34271 O O . GLU B 2 6 ? 8.211 3.071 9.393 1.00 0.00 529 GLU B O 19
ATOM 34283 N N . PRO B 2 7 ? 9.568 2.901 7.572 1.00 0.00 530 PRO B N 19
ATOM 34284 C CA . PRO B 2 7 ? 8.581 2.187 6.729 1.00 0.00 530 PRO B CA 19
ATOM 34285 C C . PRO B 2 7 ? 8.261 0.762 7.243 1.00 0.00 530 PRO B C 19
ATOM 34286 O O . PRO B 2 7 ? 9.079 -0.131 7.109 1.00 0.00 530 PRO B O 19
ATOM 34297 N N . PHE B 2 8 ? 7.049 0.572 7.813 1.00 0.00 531 PHE B N 19
ATOM 34298 C CA . PHE B 2 8 ? 6.587 -0.733 8.372 1.00 0.00 531 PHE B CA 19
ATOM 34299 C C . PHE B 2 8 ? 6.547 -1.819 7.284 1.00 0.00 531 PHE B C 19
ATOM 34300 O O . PHE B 2 8 ? 6.842 -2.990 7.553 1.00 0.00 531 PHE B O 19
ATOM 34317 N N . PHE B 2 9 ? 6.190 -1.405 6.058 1.00 0.00 532 PHE B N 19
ATOM 34318 C CA . PHE B 2 9 ? 6.108 -2.300 4.892 1.00 0.00 532 PHE B CA 19
ATOM 34319 C C . PHE B 2 9 ? 7.503 -2.859 4.556 1.00 0.00 532 PHE B C 19
ATOM 34320 O O . PHE B 2 9 ? 7.673 -4.064 4.419 1.00 0.00 532 PHE B O 19
ATOM 34337 N N . LYS B 2 10 ? 8.486 -1.947 4.432 1.00 0.00 533 LYS B N 19
ATOM 34338 C CA . LYS B 2 10 ? 9.862 -2.285 4.010 1.00 0.00 533 LYS B CA 19
ATOM 34339 C C . LYS B 2 10 ? 10.615 -3.046 5.113 1.00 0.00 533 LYS B C 19
ATOM 34340 O O . LYS B 2 10 ? 11.333 -4.000 4.822 1.00 0.00 533 LYS B O 19
ATOM 34359 N N . GLN B 2 11 ? 10.426 -2.612 6.375 1.00 0.00 534 GLN B N 19
ATOM 34360 C CA . GLN B 2 11 ? 11.049 -3.249 7.558 1.00 0.00 534 GLN B CA 19
ATOM 34361 C C . GLN B 2 11 ? 10.578 -4.704 7.711 1.00 0.00 534 GLN B C 19
ATOM 34362 O O . GLN B 2 11 ? 11.354 -5.567 8.118 1.00 0.00 534 GLN B O 19
ATOM 34376 N N . LYS B 2 12 ? 9.302 -4.967 7.382 1.00 0.00 535 LYS B N 19
ATOM 34377 C CA . LYS B 2 12 ? 8.722 -6.324 7.462 1.00 0.00 535 LYS B CA 19
ATOM 34378 C C . LYS B 2 12 ? 8.969 -7.123 6.176 1.00 0.00 535 LYS B C 19
ATOM 34379 O O . LYS B 2 12 ? 9.116 -8.331 6.230 1.00 0.00 535 LYS B O 19
ATOM 34398 N N . SER B 2 13 ? 9.061 -6.456 5.024 1.00 0.00 536 SER B N 19
ATOM 34399 C CA . SER B 2 13 ? 9.413 -7.142 3.763 1.00 0.00 536 SER B CA 19
ATOM 34400 C C . SER B 2 13 ? 10.925 -7.465 3.752 1.00 0.00 536 SER B C 19
ATOM 34401 O O . SER B 2 13 ? 11.401 -8.253 2.927 1.00 0.00 536 SER B O 19
ATOM 34409 N N . LEU B 2 14 ? 11.665 -6.826 4.681 1.00 0.00 537 LEU B N 19
ATOM 34410 C CA . LEU B 2 14 ? 13.066 -7.134 4.974 1.00 0.00 537 LEU B CA 19
ATOM 34411 C C . LEU B 2 14 ? 13.104 -8.237 6.059 1.00 0.00 537 LEU B C 19
ATOM 34412 O O . LEU B 2 14 ? 13.282 -9.422 5.742 1.00 0.00 537 LEU B O 19
ATOM 34428 N N . LEU B 2 15 ? 12.889 -7.855 7.339 1.00 0.00 538 LEU B N 19
ATOM 34429 C CA . LEU B 2 15 ? 12.832 -8.807 8.474 1.00 0.00 538 LEU B CA 19
ATOM 34430 C C . LEU B 2 15 ? 11.408 -8.859 9.081 1.00 0.00 538 LEU B C 19
ATOM 34431 O O . LEU B 2 15 ? 11.124 -8.239 10.119 1.00 0.00 538 LEU B O 19
ATOM 34447 N N . LEU B 2 16 ? 10.498 -9.521 8.343 1.00 0.00 539 LEU B N 19
ATOM 34448 C CA . LEU B 2 16 ? 9.227 -10.063 8.879 1.00 0.00 539 LEU B CA 19
ATOM 34449 C C . LEU B 2 16 ? 9.481 -10.898 10.167 1.00 0.00 539 LEU B C 19
ATOM 34450 O O . LEU B 2 16 ? 9.061 -10.462 11.261 1.00 0.00 539 LEU B O 19
ATOM 34467 N N . GLY A 1 1 ? 1.688 -13.304 -4.288 1.00 0.00 1157 GLY A N 20
ATOM 34468 C CA . GLY A 1 1 ? 3.019 -13.252 -3.651 1.00 0.00 1157 GLY A CA 20
ATOM 34469 C C . GLY A 1 1 ? 2.910 -12.905 -2.172 1.00 0.00 1157 GLY A C 20
ATOM 34470 O O . GLY A 1 1 ? 1.943 -13.292 -1.508 1.00 0.00 1157 GLY A O 20
ATOM 34474 N N . ASN A 1 2 ? 3.900 -12.164 -1.659 1.00 0.00 1158 ASN A N 20
ATOM 34475 C CA . ASN A 1 2 ? 3.948 -11.735 -0.246 1.00 0.00 1158 ASN A CA 20
ATOM 34476 C C . ASN A 1 2 ? 4.409 -10.269 -0.165 1.00 0.00 1158 ASN A C 20
ATOM 34477 O O . ASN A 1 2 ? 5.118 -9.782 -1.053 1.00 0.00 1158 ASN A O 20
ATOM 34488 N N . LEU A 1 3 ? 3.992 -9.575 0.910 1.00 0.00 1159 LEU A N 20
ATOM 34489 C CA . LEU A 1 3 ? 4.323 -8.157 1.149 1.00 0.00 1159 LEU A CA 20
ATOM 34490 C C . LEU A 1 3 ? 4.168 -7.812 2.640 1.00 0.00 1159 LEU A C 20
ATOM 34491 O O . LEU A 1 3 ? 3.454 -8.508 3.341 1.00 0.00 1159 LEU A O 20
ATOM 34507 N N . ALA A 1 4 ? 4.813 -6.711 3.084 1.00 0.00 1160 ALA A N 20
ATOM 34508 C CA . ALA A 1 4 ? 4.850 -6.243 4.507 1.00 0.00 1160 ALA A CA 20
ATOM 34509 C C . ALA A 1 4 ? 5.015 -7.382 5.556 1.00 0.00 1160 ALA A C 20
ATOM 34510 O O . ALA A 1 4 ? 4.558 -7.267 6.690 1.00 0.00 1160 ALA A O 20
ATOM 34517 N N . GLY A 1 5 ? 5.677 -8.479 5.149 1.00 0.00 1161 GLY A N 20
ATOM 34518 C CA . GLY A 1 5 ? 5.901 -9.648 6.008 1.00 0.00 1161 GLY A CA 20
ATOM 34519 C C . GLY A 1 5 ? 4.732 -10.636 6.038 1.00 0.00 1161 GLY A C 20
ATOM 34520 O O . GLY A 1 5 ? 4.861 -11.734 6.579 1.00 0.00 1161 GLY A O 20
ATOM 34524 N N . ALA A 1 6 ? 3.602 -10.235 5.453 1.00 0.00 1162 ALA A N 20
ATOM 34525 C CA . ALA A 1 6 ? 2.449 -11.104 5.222 1.00 0.00 1162 ALA A CA 20
ATOM 34526 C C . ALA A 1 6 ? 2.737 -12.044 4.051 1.00 0.00 1162 ALA A C 20
ATOM 34527 O O . ALA A 1 6 ? 3.040 -11.575 2.955 1.00 0.00 1162 ALA A O 20
ATOM 34534 N N . VAL A 1 7 ? 2.631 -13.355 4.287 1.00 0.00 1163 VAL A N 20
ATOM 34535 C CA . VAL A 1 7 ? 2.988 -14.389 3.298 1.00 0.00 1163 VAL A CA 20
ATOM 34536 C C . VAL A 1 7 ? 1.728 -15.057 2.712 1.00 0.00 1163 VAL A C 20
ATOM 34537 O O . VAL A 1 7 ? 1.694 -15.416 1.525 1.00 0.00 1163 VAL A O 20
ATOM 34550 N N . GLU A 1 8 ? 0.687 -15.200 3.552 1.00 0.00 1164 GLU A N 20
ATOM 34551 C CA . GLU A 1 8 ? -0.560 -15.899 3.188 1.00 0.00 1164 GLU A CA 20
ATOM 34552 C C . GLU A 1 8 ? -1.540 -14.954 2.455 1.00 0.00 1164 GLU A C 20
ATOM 34553 O O . GLU A 1 8 ? -1.402 -13.727 2.512 1.00 0.00 1164 GLU A O 20
ATOM 34565 N N . PHE A 1 9 ? -2.553 -15.551 1.810 1.00 0.00 1165 PHE A N 20
ATOM 34566 C CA . PHE A 1 9 ? -3.524 -14.834 0.957 1.00 0.00 1165 PHE A CA 20
ATOM 34567 C C . PHE A 1 9 ? -4.477 -13.976 1.815 1.00 0.00 1165 PHE A C 20
ATOM 34568 O O . PHE A 1 9 ? -4.827 -12.848 1.443 1.00 0.00 1165 PHE A O 20
ATOM 34585 N N . ASN A 1 10 ? -4.885 -14.535 2.967 1.00 0.00 1166 ASN A N 20
ATOM 34586 C CA . ASN A 1 10 ? -5.703 -13.825 3.975 1.00 0.00 1166 ASN A CA 20
ATOM 34587 C C . ASN A 1 10 ? -4.828 -12.851 4.786 1.00 0.00 1166 ASN A C 20
ATOM 34588 O O . ASN A 1 10 ? -5.294 -11.795 5.233 1.00 0.00 1166 ASN A O 20
ATOM 34599 N N . ASP A 1 11 ? -3.544 -13.222 4.934 1.00 0.00 1167 ASP A N 20
ATOM 34600 C CA . ASP A 1 11 ? -2.577 -12.515 5.791 1.00 0.00 1167 ASP A CA 20
ATOM 34601 C C . ASP A 1 11 ? -2.266 -11.131 5.221 1.00 0.00 1167 ASP A C 20
ATOM 34602 O O . ASP A 1 11 ? -2.230 -10.160 5.965 1.00 0.00 1167 ASP A O 20
ATOM 34611 N N . VAL A 1 12 ? -2.059 -11.049 3.886 1.00 0.00 1168 VAL A N 20
ATOM 34612 C CA . VAL A 1 12 ? -1.788 -9.759 3.202 1.00 0.00 1168 VAL A CA 20
ATOM 34613 C C . VAL A 1 12 ? -2.978 -8.801 3.330 1.00 0.00 1168 VAL A C 20
ATOM 34614 O O . VAL A 1 12 ? -2.809 -7.598 3.469 1.00 0.00 1168 VAL A O 20
ATOM 34627 N N . LYS A 1 13 ? -4.180 -9.379 3.324 1.00 0.00 1169 LYS A N 20
ATOM 34628 C CA . LYS A 1 13 ? -5.436 -8.632 3.306 1.00 0.00 1169 LYS A CA 20
ATOM 34629 C C . LYS A 1 13 ? -5.682 -7.987 4.685 1.00 0.00 1169 LYS A C 20
ATOM 34630 O O . LYS A 1 13 ? -5.891 -6.768 4.797 1.00 0.00 1169 LYS A O 20
ATOM 34649 N N . THR A 1 14 ? -5.582 -8.828 5.730 1.00 0.00 1170 THR A N 20
ATOM 34650 C CA . THR A 1 14 ? -5.775 -8.417 7.126 1.00 0.00 1170 THR A CA 20
ATOM 34651 C C . THR A 1 14 ? -4.623 -7.512 7.608 1.00 0.00 1170 THR A C 20
ATOM 34652 O O . THR A 1 14 ? -4.863 -6.550 8.331 1.00 0.00 1170 THR A O 20
ATOM 34663 N N . LEU A 1 15 ? -3.374 -7.803 7.172 1.00 0.00 1171 LEU A N 20
ATOM 34664 C CA . LEU A 1 15 ? -2.187 -7.030 7.612 1.00 0.00 1171 LEU A CA 20
ATOM 34665 C C . LEU A 1 15 ? -2.217 -5.638 6.987 1.00 0.00 1171 LEU A C 20
ATOM 34666 O O . LEU A 1 15 ? -1.951 -4.665 7.677 1.00 0.00 1171 LEU A O 20
ATOM 34682 N N . LEU A 1 16 ? -2.538 -5.547 5.679 1.00 0.00 1172 LEU A N 20
ATOM 34683 C CA . LEU A 1 16 ? -2.628 -4.242 4.981 1.00 0.00 1172 LEU A CA 20
ATOM 34684 C C . LEU A 1 16 ? -3.876 -3.465 5.402 1.00 0.00 1172 LEU A C 20
ATOM 34685 O O . LEU A 1 16 ? -3.957 -2.250 5.196 1.00 0.00 1172 LEU A O 20
ATOM 34701 N N . ARG A 1 17 ? -4.842 -4.183 5.996 1.00 0.00 1173 ARG A N 20
ATOM 34702 C CA . ARG A 1 17 ? -5.974 -3.561 6.680 1.00 0.00 1173 ARG A CA 20
ATOM 34703 C C . ARG A 1 17 ? -5.504 -2.869 7.975 1.00 0.00 1173 ARG A C 20
ATOM 34704 O O . ARG A 1 17 ? -5.916 -1.748 8.269 1.00 0.00 1173 ARG A O 20
ATOM 34725 N N . GLU A 1 18 ? -4.645 -3.556 8.750 1.00 0.00 1174 GLU A N 20
ATOM 34726 C CA . GLU A 1 18 ? -4.080 -2.997 9.994 1.00 0.00 1174 GLU A CA 20
ATOM 34727 C C . GLU A 1 18 ? -3.134 -1.835 9.659 1.00 0.00 1174 GLU A C 20
ATOM 34728 O O . GLU A 1 18 ? -3.202 -0.788 10.273 1.00 0.00 1174 GLU A O 20
ATOM 34740 N N . TRP A 1 19 ? -2.322 -2.036 8.611 1.00 0.00 1175 TRP A N 20
ATOM 34741 C CA . TRP A 1 19 ? -1.285 -1.085 8.147 1.00 0.00 1175 TRP A CA 20
ATOM 34742 C C . TRP A 1 19 ? -1.879 0.298 7.813 1.00 0.00 1175 TRP A C 20
ATOM 34743 O O . TRP A 1 19 ? -1.200 1.313 7.953 1.00 0.00 1175 TRP A O 20
ATOM 34764 N N . ILE A 1 20 ? -3.151 0.333 7.384 1.00 0.00 1176 ILE A N 20
ATOM 34765 C CA . ILE A 1 20 ? -3.834 1.602 7.088 1.00 0.00 1176 ILE A CA 20
ATOM 34766 C C . ILE A 1 20 ? -4.549 2.183 8.324 1.00 0.00 1176 ILE A C 20
ATOM 34767 O O . ILE A 1 20 ? -4.557 3.403 8.524 1.00 0.00 1176 ILE A O 20
ATOM 34783 N N . THR A 1 21 ? -5.111 1.310 9.170 1.00 0.00 1177 THR A N 20
ATOM 34784 C CA . THR A 1 21 ? -6.018 1.734 10.266 1.00 0.00 1177 THR A CA 20
ATOM 34785 C C . THR A 1 21 ? -5.263 2.094 11.562 1.00 0.00 1177 THR A C 20
ATOM 34786 O O . THR A 1 21 ? -5.719 2.945 12.328 1.00 0.00 1177 THR A O 20
ATOM 34797 N N . THR A 1 22 ? -4.106 1.461 11.801 1.00 0.00 1178 THR A N 20
ATOM 34798 C CA . THR A 1 22 ? -3.321 1.665 13.035 1.00 0.00 1178 THR A CA 20
ATOM 34799 C C . THR A 1 22 ? -2.241 2.731 12.798 1.00 0.00 1178 THR A C 20
ATOM 34800 O O . THR A 1 22 ? -1.790 3.405 13.734 1.00 0.00 1178 THR A O 20
ATOM 34811 N N . ILE A 1 23 ? -1.835 2.872 11.521 1.00 0.00 1179 ILE A N 20
ATOM 34812 C CA . ILE A 1 23 ? -0.823 3.843 11.093 1.00 0.00 1179 ILE A CA 20
ATOM 34813 C C . ILE A 1 23 ? -1.523 5.063 10.477 1.00 0.00 1179 ILE A C 20
ATOM 34814 O O . ILE A 1 23 ? -2.020 5.023 9.346 1.00 0.00 1179 ILE A O 20
ATOM 34830 N N . SER A 1 24 ? -1.603 6.122 11.286 1.00 0.00 1180 SER A N 20
ATOM 34831 C CA . SER A 1 24 ? -2.174 7.421 10.914 1.00 0.00 1180 SER A CA 20
ATOM 34832 C C . SER A 1 24 ? -1.226 8.205 9.996 1.00 0.00 1180 SER A C 20
ATOM 34833 O O . SER A 1 24 ? -1.667 9.022 9.174 1.00 0.00 1180 SER A O 20
ATOM 34841 N N . ASP A 1 25 ? 0.079 7.927 10.139 1.00 0.00 1181 ASP A N 20
ATOM 34842 C CA . ASP A 1 25 ? 1.143 8.610 9.400 1.00 0.00 1181 ASP A CA 20
ATOM 34843 C C . ASP A 1 25 ? 2.144 7.569 8.867 1.00 0.00 1181 ASP A C 20
ATOM 34844 O O . ASP A 1 25 ? 3.006 7.101 9.618 1.00 0.00 1181 ASP A O 20
ATOM 34853 N N . PRO A 1 26 ? 1.957 7.089 7.607 1.00 0.00 1182 PRO A N 20
ATOM 34854 C CA . PRO A 1 26 ? 2.974 6.290 6.892 1.00 0.00 1182 PRO A CA 20
ATOM 34855 C C . PRO A 1 26 ? 3.966 7.191 6.141 1.00 0.00 1182 PRO A C 20
ATOM 34856 O O . PRO A 1 26 ? 3.776 8.409 6.035 1.00 0.00 1182 PRO A O 20
ATOM 34867 N N . MET A 1 27 ? 5.025 6.573 5.637 1.00 0.00 1183 MET A N 20
ATOM 34868 C CA . MET A 1 27 ? 5.938 7.197 4.675 1.00 0.00 1183 MET A CA 20
ATOM 34869 C C . MET A 1 27 ? 5.396 6.927 3.254 1.00 0.00 1183 MET A C 20
ATOM 34870 O O . MET A 1 27 ? 4.482 6.101 3.079 1.00 0.00 1183 MET A O 20
ATOM 34884 N N . GLU A 1 28 ? 5.950 7.604 2.236 1.00 0.00 1184 GLU A N 20
ATOM 34885 C CA . GLU A 1 28 ? 5.493 7.413 0.840 1.00 0.00 1184 GLU A CA 20
ATOM 34886 C C . GLU A 1 28 ? 5.970 6.058 0.289 1.00 0.00 1184 GLU A C 20
ATOM 34887 O O . GLU A 1 28 ? 5.338 5.497 -0.614 1.00 0.00 1184 GLU A O 20
ATOM 34899 N N . GLU A 1 29 ? 7.080 5.524 0.855 1.00 0.00 1185 GLU A N 20
ATOM 34900 C CA . GLU A 1 29 ? 7.626 4.228 0.434 1.00 0.00 1185 GLU A CA 20
ATOM 34901 C C . GLU A 1 29 ? 6.625 3.099 0.711 1.00 0.00 1185 GLU A C 20
ATOM 34902 O O . GLU A 1 29 ? 6.547 2.177 -0.079 1.00 0.00 1185 GLU A O 20
ATOM 34914 N N . ASP A 1 30 ? 5.844 3.217 1.821 1.00 0.00 1186 ASP A N 20
ATOM 34915 C CA . ASP A 1 30 ? 4.728 2.276 2.159 1.00 0.00 1186 ASP A CA 20
ATOM 34916 C C . ASP A 1 30 ? 3.797 2.068 0.952 1.00 0.00 1186 ASP A C 20
ATOM 34917 O O . ASP A 1 30 ? 3.453 0.936 0.599 1.00 0.00 1186 ASP A O 20
ATOM 34926 N N . ILE A 1 31 ? 3.444 3.198 0.324 1.00 0.00 1187 ILE A N 20
ATOM 34927 C CA . ILE A 1 31 ? 2.564 3.256 -0.854 1.00 0.00 1187 ILE A CA 20
ATOM 34928 C C . ILE A 1 31 ? 3.266 2.579 -2.048 1.00 0.00 1187 ILE A C 20
ATOM 34929 O O . ILE A 1 31 ? 2.715 1.671 -2.695 1.00 0.00 1187 ILE A O 20
ATOM 34945 N N . LEU A 1 32 ? 4.516 3.019 -2.293 1.00 0.00 1188 LEU A N 20
ATOM 34946 C CA . LEU A 1 32 ? 5.316 2.542 -3.426 1.00 0.00 1188 LEU A CA 20
ATOM 34947 C C . LEU A 1 32 ? 5.570 1.029 -3.357 1.00 0.00 1188 LEU A C 20
ATOM 34948 O O . LEU A 1 32 ? 5.595 0.402 -4.393 1.00 0.00 1188 LEU A O 20
ATOM 34964 N N . GLN A 1 33 ? 5.703 0.449 -2.140 1.00 0.00 1189 GLN A N 20
ATOM 34965 C CA . GLN A 1 33 ? 5.965 -1.001 -1.971 1.00 0.00 1189 GLN A CA 20
ATOM 34966 C C . GLN A 1 33 ? 4.836 -1.826 -2.605 1.00 0.00 1189 GLN A C 20
ATOM 34967 O O . GLN A 1 33 ? 5.080 -2.844 -3.271 1.00 0.00 1189 GLN A O 20
ATOM 34981 N N . VAL A 1 34 ? 3.599 -1.341 -2.398 1.00 0.00 1190 VAL A N 20
ATOM 34982 C CA . VAL A 1 34 ? 2.400 -1.977 -2.943 1.00 0.00 1190 VAL A CA 20
ATOM 34983 C C . VAL A 1 34 ? 2.375 -1.765 -4.469 1.00 0.00 1190 VAL A C 20
ATOM 34984 O O . VAL A 1 34 ? 2.017 -2.678 -5.198 1.00 0.00 1190 VAL A O 20
ATOM 34997 N N . VAL A 1 35 ? 2.807 -0.554 -4.934 1.00 0.00 1191 VAL A N 20
ATOM 34998 C CA . VAL A 1 35 ? 2.970 -0.256 -6.395 1.00 0.00 1191 VAL A CA 20
ATOM 34999 C C . VAL A 1 35 ? 3.920 -1.276 -7.071 1.00 0.00 1191 VAL A C 20
ATOM 35000 O O . VAL A 1 35 ? 3.620 -1.789 -8.167 1.00 0.00 1191 VAL A O 20
ATOM 35013 N N . LYS A 1 36 ? 5.046 -1.577 -6.392 1.00 0.00 1192 LYS A N 20
ATOM 35014 C CA . LYS A 1 36 ? 6.071 -2.504 -6.906 1.00 0.00 1192 LYS A CA 20
ATOM 35015 C C . LYS A 1 36 ? 5.452 -3.890 -7.060 1.00 0.00 1192 LYS A C 20
ATOM 35016 O O . LYS A 1 36 ? 5.501 -4.482 -8.133 1.00 0.00 1192 LYS A O 20
ATOM 35035 N N . TYR A 1 37 ? 4.804 -4.336 -5.968 1.00 0.00 1193 TYR A N 20
ATOM 35036 C CA . TYR A 1 37 ? 4.092 -5.624 -5.891 1.00 0.00 1193 TYR A CA 20
ATOM 35037 C C . TYR A 1 37 ? 3.069 -5.769 -7.038 1.00 0.00 1193 TYR A C 20
ATOM 35038 O O . TYR A 1 37 ? 3.071 -6.768 -7.732 1.00 0.00 1193 TYR A O 20
ATOM 35056 N N . CYS A 1 38 ? 2.271 -4.704 -7.256 1.00 0.00 1194 CYS A N 20
ATOM 35057 C CA . CYS A 1 38 ? 1.252 -4.617 -8.330 1.00 0.00 1194 CYS A CA 20
ATOM 35058 C C . CYS A 1 38 ? 1.861 -4.896 -9.717 1.00 0.00 1194 CYS A C 20
ATOM 35059 O O . CYS A 1 38 ? 1.344 -5.720 -10.493 1.00 0.00 1194 CYS A O 20
ATOM 35067 N N . THR A 1 39 ? 2.985 -4.215 -9.990 1.00 0.00 1195 THR A N 20
ATOM 35068 C CA . THR A 1 39 ? 3.677 -4.303 -11.283 1.00 0.00 1195 THR A CA 20
ATOM 35069 C C . THR A 1 39 ? 4.266 -5.713 -11.485 1.00 0.00 1195 THR A C 20
ATOM 35070 O O . THR A 1 39 ? 4.148 -6.295 -12.567 1.00 0.00 1195 THR A O 20
ATOM 35081 N N . ASP A 1 40 ? 4.856 -6.267 -10.409 1.00 0.00 1196 ASP A N 20
ATOM 35082 C CA . ASP A 1 40 ? 5.417 -7.623 -10.414 1.00 0.00 1196 ASP A CA 20
ATOM 35083 C C . ASP A 1 40 ? 4.308 -8.659 -10.650 1.00 0.00 1196 ASP A C 20
ATOM 35084 O O . ASP A 1 40 ? 4.512 -9.609 -11.388 1.00 0.00 1196 ASP A O 20
ATOM 35093 N N . LEU A 1 41 ? 3.109 -8.431 -10.071 1.00 0.00 1197 LEU A N 20
ATOM 35094 C CA . LEU A 1 41 ? 1.955 -9.334 -10.258 1.00 0.00 1197 LEU A CA 20
ATOM 35095 C C . LEU A 1 41 ? 1.463 -9.292 -11.709 1.00 0.00 1197 LEU A C 20
ATOM 35096 O O . LEU A 1 41 ? 0.912 -10.275 -12.204 1.00 0.00 1197 LEU A O 20
ATOM 35112 N N . ILE A 1 42 ? 1.628 -8.131 -12.366 1.00 0.00 1198 ILE A N 20
ATOM 35113 C CA . ILE A 1 42 ? 1.367 -8.003 -13.810 1.00 0.00 1198 ILE A CA 20
ATOM 35114 C C . ILE A 1 42 ? 2.346 -8.890 -14.617 1.00 0.00 1198 ILE A C 20
ATOM 35115 O O . ILE A 1 42 ? 1.920 -9.649 -15.503 1.00 0.00 1198 ILE A O 20
ATOM 35131 N N . GLU A 1 43 ? 3.646 -8.816 -14.269 1.00 0.00 1199 GLU A N 20
ATOM 35132 C CA . GLU A 1 43 ? 4.711 -9.535 -15.011 1.00 0.00 1199 GLU A CA 20
ATOM 35133 C C . GLU A 1 43 ? 4.625 -11.058 -14.795 1.00 0.00 1199 GLU A C 20
ATOM 35134 O O . GLU A 1 43 ? 4.872 -11.844 -15.713 1.00 0.00 1199 GLU A O 20
ATOM 35146 N N . GLU A 1 44 ? 4.268 -11.441 -13.566 1.00 0.00 1200 GLU A N 20
ATOM 35147 C CA . GLU A 1 44 ? 4.235 -12.841 -13.109 1.00 0.00 1200 GLU A CA 20
ATOM 35148 C C . GLU A 1 44 ? 2.851 -13.475 -13.305 1.00 0.00 1200 GLU A C 20
ATOM 35149 O O . GLU A 1 44 ? 2.707 -14.694 -13.145 1.00 0.00 1200 GLU A O 20
ATOM 35161 N N . LYS A 1 45 ? 1.847 -12.628 -13.634 1.00 0.00 1201 LYS A N 20
ATOM 35162 C CA . LYS A 1 45 ? 0.440 -13.041 -13.840 1.00 0.00 1201 LYS A CA 20
ATOM 35163 C C . LYS A 1 45 ? -0.164 -13.606 -12.541 1.00 0.00 1201 LYS A C 20
ATOM 35164 O O . LYS A 1 45 ? -0.979 -14.537 -12.545 1.00 0.00 1201 LYS A O 20
ATOM 35183 N N . ASP A 1 46 ? 0.238 -12.974 -11.431 1.00 0.00 1202 ASP A N 20
ATOM 35184 C CA . ASP A 1 46 ? -0.234 -13.274 -10.066 1.00 0.00 1202 ASP A CA 20
ATOM 35185 C C . ASP A 1 46 ? -1.242 -12.164 -9.659 1.00 0.00 1202 ASP A C 20
ATOM 35186 O O . ASP A 1 46 ? -1.440 -11.848 -8.485 1.00 0.00 1202 ASP A O 20
ATOM 35195 N N . LEU A 1 47 ? -1.942 -11.641 -10.686 1.00 0.00 1203 LEU A N 20
ATOM 35196 C CA . LEU A 1 47 ? -2.767 -10.418 -10.607 1.00 0.00 1203 LEU A CA 20
ATOM 35197 C C . LEU A 1 47 ? -4.041 -10.666 -9.782 1.00 0.00 1203 LEU A C 20
ATOM 35198 O O . LEU A 1 47 ? -4.705 -9.724 -9.365 1.00 0.00 1203 LEU A O 20
ATOM 35214 N N . GLU A 1 48 ? -4.364 -11.944 -9.549 1.00 0.00 1204 GLU A N 20
ATOM 35215 C CA . GLU A 1 48 ? -5.493 -12.354 -8.704 1.00 0.00 1204 GLU A CA 20
ATOM 35216 C C . GLU A 1 48 ? -5.336 -11.813 -7.263 1.00 0.00 1204 GLU A C 20
ATOM 35217 O O . GLU A 1 48 ? -6.330 -11.469 -6.606 1.00 0.00 1204 GLU A O 20
ATOM 35229 N N . LYS A 1 49 ? -4.066 -11.730 -6.788 1.00 0.00 1205 LYS A N 20
ATOM 35230 C CA . LYS A 1 49 ? -3.734 -11.105 -5.508 1.00 0.00 1205 LYS A CA 20
ATOM 35231 C C . LYS A 1 49 ? -3.979 -9.595 -5.566 1.00 0.00 1205 LYS A C 20
ATOM 35232 O O . LYS A 1 49 ? -4.493 -9.013 -4.611 1.00 0.00 1205 LYS A O 20
ATOM 35251 N N . LEU A 1 50 ? -3.618 -8.980 -6.705 1.00 0.00 1206 LEU A N 20
ATOM 35252 C CA . LEU A 1 50 ? -3.745 -7.529 -6.890 1.00 0.00 1206 LEU A CA 20
ATOM 35253 C C . LEU A 1 50 ? -5.213 -7.114 -6.949 1.00 0.00 1206 LEU A C 20
ATOM 35254 O O . LEU A 1 50 ? -5.567 -6.102 -6.391 1.00 0.00 1206 LEU A O 20
ATOM 35270 N N . ASP A 1 51 ? -6.053 -7.921 -7.612 1.00 0.00 1207 ASP A N 20
ATOM 35271 C CA . ASP A 1 51 ? -7.504 -7.644 -7.756 1.00 0.00 1207 ASP A CA 20
ATOM 35272 C C . ASP A 1 51 ? -8.170 -7.546 -6.367 1.00 0.00 1207 ASP A C 20
ATOM 35273 O O . ASP A 1 51 ? -8.989 -6.643 -6.102 1.00 0.00 1207 ASP A O 20
ATOM 35282 N N . LEU A 1 52 ? -7.766 -8.486 -5.494 1.00 0.00 1208 LEU A N 20
ATOM 35283 C CA . LEU A 1 52 ? -8.111 -8.513 -4.069 1.00 0.00 1208 LEU A CA 20
ATOM 35284 C C . LEU A 1 52 ? -7.660 -7.202 -3.381 1.00 0.00 1208 LEU A C 20
ATOM 35285 O O . LEU A 1 52 ? -8.476 -6.480 -2.803 1.00 0.00 1208 LEU A O 20
ATOM 35301 N N . VAL A 1 53 ? -6.352 -6.896 -3.501 1.00 0.00 1209 VAL A N 20
ATOM 35302 C CA . VAL A 1 53 ? -5.740 -5.695 -2.890 1.00 0.00 1209 VAL A CA 20
ATOM 35303 C C . VAL A 1 53 ? -6.381 -4.392 -3.426 1.00 0.00 1209 VAL A C 20
ATOM 35304 O O . VAL A 1 53 ? -6.563 -3.461 -2.671 1.00 0.00 1209 VAL A O 20
ATOM 35317 N N . ILE A 1 54 ? -6.778 -4.361 -4.713 1.00 0.00 1210 ILE A N 20
ATOM 35318 C CA . ILE A 1 54 ? -7.364 -3.157 -5.338 1.00 0.00 1210 ILE A CA 20
ATOM 35319 C C . ILE A 1 54 ? -8.734 -2.891 -4.732 1.00 0.00 1210 ILE A C 20
ATOM 35320 O O . ILE A 1 54 ? -8.989 -1.793 -4.288 1.00 0.00 1210 ILE A O 20
ATOM 35336 N N . LYS A 1 55 ? -9.575 -3.934 -4.674 1.00 0.00 1211 LYS A N 20
ATOM 35337 C CA . LYS A 1 55 ? -10.923 -3.847 -4.122 1.00 0.00 1211 LYS A CA 20
ATOM 35338 C C . LYS A 1 55 ? -10.908 -3.400 -2.637 1.00 0.00 1211 LYS A C 20
ATOM 35339 O O . LYS A 1 55 ? -11.614 -2.453 -2.241 1.00 0.00 1211 LYS A O 20
ATOM 35358 N N . TYR A 1 56 ? -10.064 -4.078 -1.845 1.00 0.00 1212 TYR A N 20
ATOM 35359 C CA . TYR A 1 56 ? -9.986 -3.888 -0.391 1.00 0.00 1212 TYR A CA 20
ATOM 35360 C C . TYR A 1 56 ? -9.307 -2.557 -0.024 1.00 0.00 1212 TYR A C 20
ATOM 35361 O O . TYR A 1 56 ? -9.884 -1.781 0.716 1.00 0.00 1212 TYR A O 20
ATOM 35379 N N . MET A 1 57 ? -8.109 -2.292 -0.571 1.00 0.00 1213 MET A N 20
ATOM 35380 C CA . MET A 1 57 ? -7.375 -1.010 -0.349 1.00 0.00 1213 MET A CA 20
ATOM 35381 C C . MET A 1 57 ? -8.151 0.200 -0.928 1.00 0.00 1213 MET A C 20
ATOM 35382 O O . MET A 1 57 ? -8.033 1.309 -0.397 1.00 0.00 1213 MET A O 20
ATOM 35396 N N . LYS A 1 58 ? -8.971 -0.027 -1.989 1.00 0.00 1214 LYS A N 20
ATOM 35397 C CA . LYS A 1 58 ? -9.915 0.996 -2.492 1.00 0.00 1214 LYS A CA 20
ATOM 35398 C C . LYS A 1 58 ? -10.888 1.369 -1.377 1.00 0.00 1214 LYS A C 20
ATOM 35399 O O . LYS A 1 58 ? -10.960 2.528 -0.973 1.00 0.00 1214 LYS A O 20
ATOM 35418 N N . ARG A 1 59 ? -11.589 0.339 -0.865 1.00 0.00 1215 ARG A N 20
ATOM 35419 C CA . ARG A 1 59 ? -12.577 0.483 0.204 1.00 0.00 1215 ARG A CA 20
ATOM 35420 C C . ARG A 1 59 ? -11.948 1.114 1.460 1.00 0.00 1215 ARG A C 20
ATOM 35421 O O . ARG A 1 59 ? -12.531 1.996 2.063 1.00 0.00 1215 ARG A O 20
ATOM 35442 N N . LEU A 1 60 ? -10.725 0.688 1.798 1.00 0.00 1216 LEU A N 20
ATOM 35443 C CA . LEU A 1 60 ? -10.016 1.148 3.000 1.00 0.00 1216 LEU A CA 20
ATOM 35444 C C . LEU A 1 60 ? -9.702 2.658 2.909 1.00 0.00 1216 LEU A C 20
ATOM 35445 O O . LEU A 1 60 ? -10.246 3.445 3.683 1.00 0.00 1216 LEU A O 20
ATOM 35461 N N . MET A 1 61 ? -8.884 3.041 1.906 1.00 0.00 1217 MET A N 20
ATOM 35462 C CA . MET A 1 61 ? -8.411 4.438 1.712 1.00 0.00 1217 MET A CA 20
ATOM 35463 C C . MET A 1 61 ? -9.576 5.415 1.425 1.00 0.00 1217 MET A C 20
ATOM 35464 O O . MET A 1 61 ? -9.508 6.597 1.791 1.00 0.00 1217 MET A O 20
ATOM 35478 N N . GLN A 1 62 ? -10.645 4.902 0.785 1.00 0.00 1218 GLN A N 20
ATOM 35479 C CA . GLN A 1 62 ? -11.845 5.697 0.464 1.00 0.00 1218 GLN A CA 20
ATOM 35480 C C . GLN A 1 62 ? -12.669 5.975 1.736 1.00 0.00 1218 GLN A C 20
ATOM 35481 O O . GLN A 1 62 ? -13.127 7.096 1.941 1.00 0.00 1218 GLN A O 20
ATOM 35495 N N . GLN A 1 63 ? -12.867 4.940 2.579 1.00 0.00 1219 GLN A N 20
ATOM 35496 C CA . GLN A 1 63 ? -13.678 5.064 3.814 1.00 0.00 1219 GLN A CA 20
ATOM 35497 C C . GLN A 1 63 ? -12.879 5.720 4.961 1.00 0.00 1219 GLN A C 20
ATOM 35498 O O . GLN A 1 63 ? -13.471 6.164 5.953 1.00 0.00 1219 GLN A O 20
ATOM 35512 N N . SER A 1 64 ? -11.536 5.761 4.819 1.00 0.00 1220 SER A N 20
ATOM 35513 C CA . SER A 1 64 ? -10.642 6.437 5.781 1.00 0.00 1220 SER A CA 20
ATOM 35514 C C . SER A 1 64 ? -10.803 7.963 5.673 1.00 0.00 1220 SER A C 20
ATOM 35515 O O . SER A 1 64 ? -11.199 8.484 4.619 1.00 0.00 1220 SER A O 20
ATOM 35523 N N . VAL A 1 65 ? -10.503 8.653 6.782 1.00 0.00 1221 VAL A N 20
ATOM 35524 C CA . VAL A 1 65 ? -10.621 10.117 6.892 1.00 0.00 1221 VAL A CA 20
ATOM 35525 C C . VAL A 1 65 ? -9.560 10.825 6.006 1.00 0.00 1221 VAL A C 20
ATOM 35526 O O . VAL A 1 65 ? -8.610 10.186 5.538 1.00 0.00 1221 VAL A O 20
ATOM 35539 N N . GLU A 1 66 ? -9.752 12.140 5.798 1.00 0.00 1222 GLU A N 20
ATOM 35540 C CA . GLU A 1 66 ? -8.841 13.000 5.026 1.00 0.00 1222 GLU A CA 20
ATOM 35541 C C . GLU A 1 66 ? -7.402 12.916 5.584 1.00 0.00 1222 GLU A C 20
ATOM 35542 O O . GLU A 1 66 ? -7.101 13.431 6.670 1.00 0.00 1222 GLU A O 20
ATOM 35554 N N . SER A 1 67 ? -6.547 12.232 4.819 1.00 0.00 1223 SER A N 20
ATOM 35555 C CA . SER A 1 67 ? -5.171 11.907 5.189 1.00 0.00 1223 SER A CA 20
ATOM 35556 C C . SER A 1 67 ? -4.323 11.788 3.909 1.00 0.00 1223 SER A C 20
ATOM 35557 O O . SER A 1 67 ? -4.827 11.986 2.788 1.00 0.00 1223 SER A O 20
ATOM 35565 N N . VAL A 1 68 ? -3.033 11.447 4.084 1.00 0.00 1224 VAL A N 20
ATOM 35566 C CA . VAL A 1 68 ? -2.130 11.098 2.969 1.00 0.00 1224 VAL A CA 20
ATOM 35567 C C . VAL A 1 68 ? -2.637 9.822 2.244 1.00 0.00 1224 VAL A C 20
ATOM 35568 O O . VAL A 1 68 ? -2.335 9.623 1.080 1.00 0.00 1224 VAL A O 20
ATOM 35581 N N . TRP A 1 69 ? -3.448 8.997 2.960 1.00 0.00 1225 TRP A N 20
ATOM 35582 C CA . TRP A 1 69 ? -4.074 7.765 2.423 1.00 0.00 1225 TRP A CA 20
ATOM 35583 C C . TRP A 1 69 ? -4.989 8.044 1.207 1.00 0.00 1225 TRP A C 20
ATOM 35584 O O . TRP A 1 69 ? -5.137 7.184 0.341 1.00 0.00 1225 TRP A O 20
ATOM 35605 N N . ASN A 1 70 ? -5.603 9.242 1.160 1.00 0.00 1226 ASN A N 20
ATOM 35606 C CA . ASN A 1 70 ? -6.481 9.661 0.034 1.00 0.00 1226 ASN A CA 20
ATOM 35607 C C . ASN A 1 70 ? -5.647 9.978 -1.220 1.00 0.00 1226 ASN A C 20
ATOM 35608 O O . ASN A 1 70 ? -6.035 9.629 -2.348 1.00 0.00 1226 ASN A O 20
ATOM 35619 N N . MET A 1 71 ? -4.493 10.643 -1.008 1.00 0.00 1227 MET A N 20
ATOM 35620 C CA . MET A 1 71 ? -3.514 10.938 -2.082 1.00 0.00 1227 MET A CA 20
ATOM 35621 C C . MET A 1 71 ? -2.824 9.641 -2.532 1.00 0.00 1227 MET A C 20
ATOM 35622 O O . MET A 1 71 ? -2.521 9.455 -3.719 1.00 0.00 1227 MET A O 20
ATOM 35636 N N . ALA A 1 72 ? -2.631 8.737 -1.556 1.00 0.00 1228 ALA A N 20
ATOM 35637 C CA . ALA A 1 72 ? -2.043 7.411 -1.764 1.00 0.00 1228 ALA A CA 20
ATOM 35638 C C . ALA A 1 72 ? -2.999 6.520 -2.552 1.00 0.00 1228 ALA A C 20
ATOM 35639 O O . ALA A 1 72 ? -2.550 5.664 -3.279 1.00 0.00 1228 ALA A O 20
ATOM 35646 N N . PHE A 1 73 ? -4.321 6.732 -2.367 1.00 0.00 1229 PHE A N 20
ATOM 35647 C CA . PHE A 1 73 ? -5.368 6.008 -3.117 1.00 0.00 1229 PHE A CA 20
ATOM 35648 C C . PHE A 1 73 ? -5.304 6.363 -4.606 1.00 0.00 1229 PHE A C 20
ATOM 35649 O O . PHE A 1 73 ? -5.288 5.476 -5.473 1.00 0.00 1229 PHE A O 20
ATOM 35666 N N . ASP A 1 74 ? -5.265 7.677 -4.876 1.00 0.00 1230 ASP A N 20
ATOM 35667 C CA . ASP A 1 74 ? -5.199 8.210 -6.242 1.00 0.00 1230 ASP A CA 20
ATOM 35668 C C . ASP A 1 74 ? -3.933 7.692 -6.942 1.00 0.00 1230 ASP A C 20
ATOM 35669 O O . ASP A 1 74 ? -4.000 7.193 -8.066 1.00 0.00 1230 ASP A O 20
ATOM 35678 N N . PHE A 1 75 ? -2.809 7.763 -6.213 1.00 0.00 1231 PHE A N 20
ATOM 35679 C CA . PHE A 1 75 ? -1.488 7.347 -6.700 1.00 0.00 1231 PHE A CA 20
ATOM 35680 C C . PHE A 1 75 ? -1.437 5.827 -6.968 1.00 0.00 1231 PHE A C 20
ATOM 35681 O O . PHE A 1 75 ? -1.070 5.403 -8.061 1.00 0.00 1231 PHE A O 20
ATOM 35698 N N . ILE A 1 76 ? -1.847 5.033 -5.965 1.00 0.00 1232 ILE A N 20
ATOM 35699 C CA . ILE A 1 76 ? -1.715 3.560 -5.980 1.00 0.00 1232 ILE A CA 20
ATOM 35700 C C . ILE A 1 76 ? -2.545 2.973 -7.139 1.00 0.00 1232 ILE A C 20
ATOM 35701 O O . ILE A 1 76 ? -2.033 2.177 -7.950 1.00 0.00 1232 ILE A O 20
ATOM 35717 N N . LEU A 1 77 ? -3.793 3.478 -7.266 1.00 0.00 1233 LEU A N 20
ATOM 35718 C CA . LEU A 1 77 ? -4.759 2.992 -8.250 1.00 0.00 1233 LEU A CA 20
ATOM 35719 C C . LEU A 1 77 ? -4.264 3.379 -9.649 1.00 0.00 1233 LEU A C 20
ATOM 35720 O O . LEU A 1 77 ? -4.157 2.516 -10.514 1.00 0.00 1233 LEU A O 20
ATOM 35736 N N . ASP A 1 78 ? -3.891 4.674 -9.814 1.00 0.00 1234 ASP A N 20
ATOM 35737 C CA . ASP A 1 78 ? -3.320 5.216 -11.074 1.00 0.00 1234 ASP A CA 20
ATOM 35738 C C . ASP A 1 78 ? -2.174 4.344 -11.585 1.00 0.00 1234 ASP A C 20
ATOM 35739 O O . ASP A 1 78 ? -2.194 3.907 -12.724 1.00 0.00 1234 ASP A O 20
ATOM 35748 N N . ASN A 1 79 ? -1.203 4.085 -10.707 1.00 0.00 1235 ASN A N 20
ATOM 35749 C CA . ASN A 1 79 ? 0.026 3.345 -11.049 1.00 0.00 1235 ASN A CA 20
ATOM 35750 C C . ASN A 1 79 ? -0.298 1.921 -11.543 1.00 0.00 1235 ASN A C 20
ATOM 35751 O O . ASN A 1 79 ? 0.279 1.448 -12.544 1.00 0.00 1235 ASN A O 20
ATOM 35762 N N . VAL A 1 80 ? -1.269 1.270 -10.882 1.00 0.00 1236 VAL A N 20
ATOM 35763 C CA . VAL A 1 80 ? -1.778 -0.042 -11.323 1.00 0.00 1236 VAL A CA 20
ATOM 35764 C C . VAL A 1 80 ? -2.396 0.046 -12.736 1.00 0.00 1236 VAL A C 20
ATOM 35765 O O . VAL A 1 80 ? -2.098 -0.784 -13.607 1.00 0.00 1236 VAL A O 20
ATOM 35778 N N . GLN A 1 81 ? -3.204 1.099 -12.956 1.00 0.00 1237 GLN A N 20
ATOM 35779 C CA . GLN A 1 81 ? -3.979 1.277 -14.198 1.00 0.00 1237 GLN A CA 20
ATOM 35780 C C . GLN A 1 81 ? -3.061 1.593 -15.389 1.00 0.00 1237 GLN A C 20
ATOM 35781 O O . GLN A 1 81 ? -3.240 1.041 -16.464 1.00 0.00 1237 GLN A O 20
ATOM 35795 N N . VAL A 1 82 ? -2.050 2.442 -15.162 1.00 0.00 1238 VAL A N 20
ATOM 35796 C CA . VAL A 1 82 ? -1.138 2.915 -16.217 1.00 0.00 1238 VAL A CA 20
ATOM 35797 C C . VAL A 1 82 ? -0.169 1.800 -16.662 1.00 0.00 1238 VAL A C 20
ATOM 35798 O O . VAL A 1 82 ? 0.160 1.709 -17.852 1.00 0.00 1238 VAL A O 20
ATOM 35811 N N . VAL A 1 83 ? 0.285 0.946 -15.703 1.00 0.00 1239 VAL A N 20
ATOM 35812 C CA . VAL A 1 83 ? 1.125 -0.224 -16.038 1.00 0.00 1239 VAL A CA 20
ATOM 35813 C C . VAL A 1 83 ? 0.267 -1.305 -16.733 1.00 0.00 1239 VAL A C 20
ATOM 35814 O O . VAL A 1 83 ? 0.753 -2.014 -17.616 1.00 0.00 1239 VAL A O 20
ATOM 35827 N N . LEU A 1 84 ? -1.029 -1.387 -16.362 1.00 0.00 1240 LEU A N 20
ATOM 35828 C CA . LEU A 1 84 ? -1.997 -2.302 -17.017 1.00 0.00 1240 LEU A CA 20
ATOM 35829 C C . LEU A 1 84 ? -2.289 -1.818 -18.467 1.00 0.00 1240 LEU A C 20
ATOM 35830 O O . LEU A 1 84 ? -2.529 -2.623 -19.376 1.00 0.00 1240 LEU A O 20
ATOM 35846 N N . GLN A 1 85 ? -2.241 -0.489 -18.664 1.00 0.00 1241 GLN A N 20
ATOM 35847 C CA . GLN A 1 85 ? -2.379 0.153 -19.988 1.00 0.00 1241 GLN A CA 20
ATOM 35848 C C . GLN A 1 85 ? -1.082 0.003 -20.807 1.00 0.00 1241 GLN A C 20
ATOM 35849 O O . GLN A 1 85 ? -1.115 0.017 -22.039 1.00 0.00 1241 GLN A O 20
ATOM 35863 N N . GLN A 1 86 ? 0.049 -0.121 -20.101 1.00 0.00 1242 GLN A N 20
ATOM 35864 C CA . GLN A 1 86 ? 1.366 -0.359 -20.694 1.00 0.00 1242 GLN A CA 20
ATOM 35865 C C . GLN A 1 86 ? 1.468 -1.803 -21.230 1.00 0.00 1242 GLN A C 20
ATOM 35866 O O . GLN A 1 86 ? 2.045 -2.033 -22.299 1.00 0.00 1242 GLN A O 20
ATOM 35880 N N . THR A 1 87 ? 0.899 -2.772 -20.483 1.00 0.00 1243 THR A N 20
ATOM 35881 C CA . THR A 1 87 ? 1.008 -4.206 -20.823 1.00 0.00 1243 THR A CA 20
ATOM 35882 C C . THR A 1 87 ? -0.137 -4.679 -21.757 1.00 0.00 1243 THR A C 20
ATOM 35883 O O . THR A 1 87 ? 0.124 -5.156 -22.869 1.00 0.00 1243 THR A O 20
ATOM 35894 N N . TYR A 1 88 ? -1.403 -4.538 -21.314 1.00 0.00 1244 TYR A N 20
ATOM 35895 C CA . TYR A 1 88 ? -2.576 -5.120 -22.020 1.00 0.00 1244 TYR A CA 20
ATOM 35896 C C . TYR A 1 88 ? -3.475 -4.054 -22.648 1.00 0.00 1244 TYR A C 20
ATOM 35897 O O . TYR A 1 88 ? -4.445 -4.397 -23.349 1.00 0.00 1244 TYR A O 20
ATOM 35915 N N . GLY A 1 89 ? -3.147 -2.770 -22.417 1.00 0.00 1245 GLY A N 20
ATOM 35916 C CA . GLY A 1 89 ? -3.954 -1.658 -22.932 1.00 0.00 1245 GLY A CA 20
ATOM 35917 C C . GLY A 1 89 ? -5.340 -1.595 -22.309 1.00 0.00 1245 GLY A C 20
ATOM 35918 O O . GLY A 1 89 ? -6.279 -1.073 -22.914 1.00 0.00 1245 GLY A O 20
ATOM 35922 N N . SER A 1 90 ? -5.463 -2.148 -21.092 1.00 0.00 1246 SER A N 20
ATOM 35923 C CA . SER A 1 90 ? -6.728 -2.214 -20.347 1.00 0.00 1246 SER A CA 20
ATOM 35924 C C . SER A 1 90 ? -6.561 -1.635 -18.935 1.00 0.00 1246 SER A C 20
ATOM 35925 O O . SER A 1 90 ? -5.456 -1.267 -18.520 1.00 0.00 1246 SER A O 20
ATOM 35933 N N . THR A 1 91 ? -7.683 -1.569 -18.209 1.00 0.00 1247 THR A N 20
ATOM 35934 C CA . THR A 1 91 ? -7.741 -1.126 -16.809 1.00 0.00 1247 THR A CA 20
ATOM 35935 C C . THR A 1 91 ? -8.602 -2.100 -15.992 1.00 0.00 1247 THR A C 20
ATOM 35936 O O . THR A 1 91 ? -9.434 -2.827 -16.554 1.00 0.00 1247 THR A O 20
ATOM 35947 N N . LEU A 1 92 ? -8.387 -2.121 -14.664 1.00 0.00 1248 LEU A N 20
ATOM 35948 C CA . LEU A 1 92 ? -9.224 -2.887 -13.737 1.00 0.00 1248 LEU A CA 20
ATOM 35949 C C . LEU A 1 92 ? -10.374 -1.995 -13.246 1.00 0.00 1248 LEU A C 20
ATOM 35950 O O . LEU A 1 92 ? -10.144 -0.930 -12.678 1.00 0.00 1248 LEU A O 20
ATOM 35966 N N . LYS A 1 93 ? -11.609 -2.462 -13.479 1.00 0.00 1249 LYS A N 20
ATOM 35967 C CA . LYS A 1 93 ? -12.827 -1.744 -13.114 1.00 0.00 1249 LYS A CA 20
ATOM 35968 C C . LYS A 1 93 ? -13.345 -2.219 -11.756 1.00 0.00 1249 LYS A C 20
ATOM 35969 O O . LYS A 1 93 ? -13.987 -3.268 -11.643 1.00 0.00 1249 LYS A O 20
ATOM 35988 N N . VAL A 1 94 ? -12.997 -1.455 -10.728 1.00 0.00 1250 VAL A N 20
ATOM 35989 C CA . VAL A 1 94 ? -13.640 -1.521 -9.408 1.00 0.00 1250 VAL A CA 20
ATOM 35990 C C . VAL A 1 94 ? -14.597 -0.325 -9.278 1.00 0.00 1250 VAL A C 20
ATOM 35991 O O . VAL A 1 94 ? -15.629 -0.405 -8.600 1.00 0.00 1250 VAL A O 20
ATOM 36004 N N . THR A 1 95 ? -14.224 0.785 -9.952 1.00 0.00 1251 THR A N 20
ATOM 36005 C CA . THR A 1 95 ? -14.980 2.031 -9.990 1.00 0.00 1251 THR A CA 20
ATOM 36006 C C . THR A 1 95 ? -14.796 2.678 -11.394 1.00 0.00 1251 THR A C 20
ATOM 36007 O O . THR A 1 95 ? -15.738 2.627 -12.217 1.00 0.00 1251 THR A O 20
ATOM 36019 N N . GLN B 2 1 ? 10.486 3.096 17.973 1.00 0.00 524 GLN B N 20
ATOM 36020 C CA . GLN B 2 1 ? 10.498 4.256 17.052 1.00 0.00 524 GLN B CA 20
ATOM 36021 C C . GLN B 2 1 ? 11.904 4.878 16.998 1.00 0.00 524 GLN B C 20
ATOM 36022 O O . GLN B 2 1 ? 12.576 5.011 18.027 1.00 0.00 524 GLN B O 20
ATOM 36036 N N . SER B 2 2 ? 12.336 5.248 15.787 1.00 0.00 525 SER B N 20
ATOM 36037 C CA . SER B 2 2 ? 13.649 5.855 15.520 1.00 0.00 525 SER B CA 20
ATOM 36038 C C . SER B 2 2 ? 13.437 7.164 14.743 1.00 0.00 525 SER B C 20
ATOM 36039 O O . SER B 2 2 ? 12.424 7.313 14.041 1.00 0.00 525 SER B O 20
ATOM 36047 N N . THR B 2 3 ? 14.386 8.108 14.868 1.00 0.00 526 THR B N 20
ATOM 36048 C CA . THR B 2 3 ? 14.327 9.389 14.143 1.00 0.00 526 THR B CA 20
ATOM 36049 C C . THR B 2 3 ? 14.626 9.175 12.642 1.00 0.00 526 THR B C 20
ATOM 36050 O O . THR B 2 3 ? 15.535 8.420 12.279 1.00 0.00 526 THR B O 20
ATOM 36061 N N . GLY B 2 4 ? 13.823 9.818 11.782 1.00 0.00 527 GLY B N 20
ATOM 36062 C CA . GLY B 2 4 ? 13.958 9.702 10.329 1.00 0.00 527 GLY B CA 20
ATOM 36063 C C . GLY B 2 4 ? 12.732 9.057 9.704 1.00 0.00 527 GLY B C 20
ATOM 36064 O O . GLY B 2 4 ? 11.597 9.373 10.091 1.00 0.00 527 GLY B O 20
ATOM 36068 N N . THR B 2 5 ? 12.951 8.143 8.743 1.00 0.00 528 THR B N 20
ATOM 36069 C CA . THR B 2 5 ? 11.877 7.456 8.020 1.00 0.00 528 THR B CA 20
ATOM 36070 C C . THR B 2 5 ? 11.908 5.949 8.291 1.00 0.00 528 THR B C 20
ATOM 36071 O O . THR B 2 5 ? 12.859 5.255 7.918 1.00 0.00 528 THR B O 20
ATOM 36082 N N . GLU B 2 6 ? 10.861 5.464 8.968 1.00 0.00 529 GLU B N 20
ATOM 36083 C CA . GLU B 2 6 ? 10.586 4.033 9.134 1.00 0.00 529 GLU B CA 20
ATOM 36084 C C . GLU B 2 6 ? 9.277 3.710 8.399 1.00 0.00 529 GLU B C 20
ATOM 36085 O O . GLU B 2 6 ? 8.188 3.860 8.974 1.00 0.00 529 GLU B O 20
ATOM 36097 N N . PRO B 2 7 ? 9.350 3.336 7.082 1.00 0.00 530 PRO B N 20
ATOM 36098 C CA . PRO B 2 7 ? 8.165 2.960 6.305 1.00 0.00 530 PRO B CA 20
ATOM 36099 C C . PRO B 2 7 ? 7.669 1.574 6.733 1.00 0.00 530 PRO B C 20
ATOM 36100 O O . PRO B 2 7 ? 8.208 0.557 6.292 1.00 0.00 530 PRO B O 20
ATOM 36111 N N . PHE B 2 8 ? 6.641 1.587 7.602 1.00 0.00 531 PHE B N 20
ATOM 36112 C CA . PHE B 2 8 ? 6.148 0.423 8.379 1.00 0.00 531 PHE B CA 20
ATOM 36113 C C . PHE B 2 8 ? 5.991 -0.857 7.533 1.00 0.00 531 PHE B C 20
ATOM 36114 O O . PHE B 2 8 ? 6.343 -1.946 7.987 1.00 0.00 531 PHE B O 20
ATOM 36131 N N . PHE B 2 9 ? 5.498 -0.687 6.306 1.00 0.00 532 PHE B N 20
ATOM 36132 C CA . PHE B 2 9 ? 5.306 -1.772 5.327 1.00 0.00 532 PHE B CA 20
ATOM 36133 C C . PHE B 2 9 ? 6.631 -2.538 5.090 1.00 0.00 532 PHE B C 20
ATOM 36134 O O . PHE B 2 9 ? 6.757 -3.716 5.446 1.00 0.00 532 PHE B O 20
ATOM 36151 N N . LYS B 2 10 ? 7.624 -1.828 4.515 1.00 0.00 533 LYS B N 20
ATOM 36152 C CA . LYS B 2 10 ? 8.917 -2.423 4.108 1.00 0.00 533 LYS B CA 20
ATOM 36153 C C . LYS B 2 10 ? 9.831 -2.693 5.309 1.00 0.00 533 LYS B C 20
ATOM 36154 O O . LYS B 2 10 ? 10.779 -3.477 5.190 1.00 0.00 533 LYS B O 20
ATOM 36173 N N . GLN B 2 11 ? 9.535 -2.058 6.462 1.00 0.00 534 GLN B N 20
ATOM 36174 C CA . GLN B 2 11 ? 10.215 -2.372 7.729 1.00 0.00 534 GLN B CA 20
ATOM 36175 C C . GLN B 2 11 ? 9.964 -3.848 8.075 1.00 0.00 534 GLN B C 20
ATOM 36176 O O . GLN B 2 11 ? 10.902 -4.584 8.333 1.00 0.00 534 GLN B O 20
ATOM 36190 N N . LYS B 2 12 ? 8.685 -4.270 7.991 1.00 0.00 535 LYS B N 20
ATOM 36191 C CA . LYS B 2 12 ? 8.282 -5.665 8.279 1.00 0.00 535 LYS B CA 20
ATOM 36192 C C . LYS B 2 12 ? 8.725 -6.591 7.119 1.00 0.00 535 LYS B C 20
ATOM 36193 O O . LYS B 2 12 ? 9.267 -7.695 7.344 1.00 0.00 535 LYS B O 20
ATOM 36212 N N . SER B 2 13 ? 8.538 -6.078 5.878 1.00 0.00 536 SER B N 20
ATOM 36213 C CA . SER B 2 13 ? 8.850 -6.801 4.627 1.00 0.00 536 SER B CA 20
ATOM 36214 C C . SER B 2 13 ? 10.363 -7.111 4.513 1.00 0.00 536 SER B C 20
ATOM 36215 O O . SER B 2 13 ? 10.766 -7.982 3.735 1.00 0.00 536 SER B O 20
ATOM 36223 N N . LEU B 2 14 ? 11.194 -6.363 5.263 1.00 0.00 537 LEU B N 20
ATOM 36224 C CA . LEU B 2 14 ? 12.633 -6.647 5.414 1.00 0.00 537 LEU B CA 20
ATOM 36225 C C . LEU B 2 14 ? 12.849 -7.519 6.676 1.00 0.00 537 LEU B C 20
ATOM 36226 O O . LEU B 2 14 ? 13.635 -8.471 6.657 1.00 0.00 537 LEU B O 20
ATOM 36242 N N . LEU B 2 15 ? 12.108 -7.197 7.761 1.00 0.00 538 LEU B N 20
ATOM 36243 C CA . LEU B 2 15 ? 12.321 -7.774 9.113 1.00 0.00 538 LEU B CA 20
ATOM 36244 C C . LEU B 2 15 ? 11.699 -9.187 9.285 1.00 0.00 538 LEU B C 20
ATOM 36245 O O . LEU B 2 15 ? 11.576 -9.665 10.416 1.00 0.00 538 LEU B O 20
ATOM 36261 N N . LEU B 2 16 ? 11.276 -9.845 8.181 1.00 0.00 539 LEU B N 20
ATOM 36262 C CA . LEU B 2 16 ? 11.047 -11.327 8.188 1.00 0.00 539 LEU B CA 20
ATOM 36263 C C . LEU B 2 16 ? 12.243 -12.076 8.856 1.00 0.00 539 LEU B C 20
ATOM 36264 O O . LEU B 2 16 ? 13.368 -12.011 8.315 1.00 0.00 539 LEU B O 20
#

Secondary structure (DSSP, 8-state):
--BTTB-SHHHHHHHHHHHHHT----STHHHHHHHHHHHHHHHHT-HHHHHHHHHHHHHHHHHS-STHHHHHHHHHHHHHHHHHHHHTSS-----/---SS--SHHHHHHH-

GO terms:
  GO:0090734 site of DNA damage (C, IC)
  GO:0060090 molecular adaptor activity (F, IDA)
  GO:0043596 nuclear replication fork (C, IDA)
  GO:0090734 site of DNA damage (C, IDA)
  GO:0003677 DNA binding (F, IDA)
  GO:0030674 protein-macromolecule adaptor activity (F, IDA)
  GO:0017125 deoxycytidyl transferase activity (F, IDA)
  GO:0043130 ubiquitin binding (F, IDA)
  GO:0016446 somatic hypermutation of immunoglobulin genes (P, IDA)
  GO:0019985 translesion synthesis (P, IDA)
  GO:0071897 DNA biosynthetic process (P, IDA)
  GO:0005634 nucleus (C, EXP)
  GO:0003684 damaged DNA binding (F, IC)
  GO:0140431 DNA-(abasic site) binding (F, IC)
  GO:0017125 deoxycytidyl transferase activity (F, IMP)
  GO:0005515 protein binding (F, IPI)
  GO:0003684 damaged DNA binding (F, TAS)
  GO:0042276 error-prone translesion synthesis (P, TAS)
  GO:0005654 nucleoplasm (C, TAS)
  GO:0017125 deoxycytidyl transferase activity (F, TAS)

CATH classification: 1.20.58.1280

Sequence (111 aa):
GNLAGAVEFNDVKTLLREWITTISDPMEEDILQVVKYCTDLIEEKDLEKLDLVIKYMKRLMQQSVESVWNMAFDFILDNVQVVLQQTYGSTLKVTQSTGTEPFFKQKSLLLGNLAGAVEFNDVKTLLREWITTISDPMEEDILQVVKYCTDLIEEKDLEKLDLVIKYMKRLMQQSVESVWNMAFDFILDNVQVVLQQTYGSTLKVTQSTGTEPFFKQKSLLLGNLAGAVEFNDVKTLLREWITTISDPMEEDILQVVKYCTDLIEEKDLEKLDLVIKYMKRLMQQSVESVWNMAFDFILDNVQVVLQQTYGSTLKVTQSTGTEPFFKQKSLLLGNLAGAVEFNDVKTLLREWITTISDPMEEDILQVVKYCTDLIEEKDLEKLDLVIKYMKRLMQQSVESVWNMAFDFILDNVQVVLQQTYGSTLKVTQSTGTEPFFKQKSLLLGNLAGAVEFNDVKTLLREWITTISDPMEEDILQVVKYCTDLIEEKDLEKLDLVIKYMKRLMQQSVESVWNMAFDFILDNVQVVLQQTYGSTLKVTQSTGTEPFFKQKSLLLGNLAGAVEFNDVKTLLREWITTISDPMEEDILQVVKYCTDLIEEKDLEKLDLVIKYMKRLMQQSVESVWNMAFDFILDNVQVVLQQTYGSTLKVTQSTGTEPFFKQKSLLLGNLAGAVEFNDVKTLLREWITTISDPMEEDILQVVKYCTDLIEEKDLEKLDLVIKYMKRLMQQSVESVWNMAFDFILDNVQVVLQQTYGSTLKVTQSTGTEPFFKQKSLLLGNLAGAVEFNDVKTLLREWITTISDPMEEDILQVVKYCTDLIEEKDLEKLDLVIKYMKRLMQQSVESVWNMAFDFILDNVQVVLQQTYGSTLKVTQSTGTEPFFKQKSLLLGNLAGAVEFNDVKTLLREWITTISDPMEEDILQVVKYCTDLIEEKDLEKLDLVIKYMKRLMQQSVESVWNMAFDFILDNVQVVLQQTYGSTLKVTQSTGTEPFFKQKSLLLGNLAGAVEFNDVKTLLREWITTISDPMEEDILQVVKYCTDLIEEKDLEKLDLVIKYMKRLMQQSVESVWNMAFDFILDNVQVVLQQTYGSTLKVTQSTGTEPFFKQKSLLLGNLAGAVEFNDVKTLLREWITTISDPMEEDILQVVKYCTDLIEEKDLEKLDLVIKYMKRLMQQSVESVWNMAFDFILDNVQVVLQQTYGSTLKVTQSTGTEPFFKQKSLLLGNLAGAVEFNDVKTLLREWITTISDPMEEDILQVVKYCTDLIEEKDLEKLDLVIKYMKRLMQQSVESVWNMAFDFILDNVQVVLQQTYGSTLKVTQSTGTEPFFKQKSLLLGNLAGAVEFNDVKTLLREWITTISDPMEEDILQVVKYCTDLIEEKDLEKLDLVIKYMKRLMQQSVESVWNMAFDFILDNVQVVLQQTYGSTLKVTQSTGTEPFFKQKSLLLGNLAGAVEFNDVKTLLREWITTISDPMEEDILQVVKYCTDLIEEKDLEKLDLVIKYMKRLMQQSVESVWNMAFDFILDNVQVVLQQTYGSTLKVTQSTGTEPFFKQKSLLLGNLAGAVEFNDVKTLLREWITTISDPMEEDILQVVKYCTDLIEEKDLEKLDLVIKYMKRLMQQSVESVWNMAFDFILDNVQVVLQQTYGSTLKVTQSTGTEPFFKQKSLLLGNLAGAVEFNDVKTLLREWITTISDPMEEDILQVVKYCTDLIEEKDLEKLDLVIKYMKRLMQQSVESVWNMAFDFILDNVQVVLQQTYGSTLKVTQSTGTEPFFKQKSLLLGNLAGAVEFNDVKTLLREWITTISDPMEEDILQVVKYCTDLIEEKDLEKLDLVIKYMKRLMQQSVESVWNMAFDFILDNVQVVLQQTYGSTLKVTQSTGTEPFFKQKSLLLGNLAGAVEFNDVKTLLREWITTISDPMEEDILQVVKYCTDLIEEKDLEKLDLVIKYMKRLMQQSVESVWNMAFDFILDNVQVVLQQTYGSTLKVTQSTGTEPFFKQKSLLLGNLAGAVEFNDVKTLLREWITTISDPMEEDILQVVKYCTDLIEEKDLEKLDLVIKYMKRLMQQSVESVWNMAFDFILDNVQVVLQQTYGSTLKVTQSTGTEPFFKQKSLLLGNLAGAVEFNDVKTLLREWITTISDPMEEDILQVVKYCTDLIEEKDLEKLDLVIKYMKRLMQQSVESVWNMAFDFILDNVQVVLQQTYGSTLKVTQSTGTEPFFKQKSLLL

Organism: Homo sapiens (NCBI:txid9606)

Radius of gyration: 13.57 Å; Cα contacts (8 Å, |Δi|>4): 115; chains: 2; bounding box: 32×29×42 Å